Protein AF-0000000069859510 (afdb_homodimer)

pLDDT: mean 86.23, std 11.47, range [33.34, 98.25]

Nearest PDB structures (foldseek):
  2r6f-assembly1_B  TM=8.788E-01  e=2.686E-79  Geobacillus stearothermophilus 10
  3uwx-assembly1_A-2  TM=8.679E-01  e=5.874E-77  Geobacillus sp. Y412MC52
  2vf7-assembly2_C  TM=7.980E-01  e=8.442E-74  Deinococcus radiodurans
  2vf7-assembly1_B  TM=8.299E-01  e=1.497E-71  Deinococcus radiodurans
  3pih-assembly1_A  TM=8.140E-01  e=6.147E-71  Thermotoga maritima

Radius of gyration: 40.79 Å; Cα contacts (8 Å, |Δi|>4): 3556; chains: 2; bounding box: 105×122×112 Å

Structure (mmCIF, N/CA/C/O backbone):
data_AF-0000000069859510-model_v1
#
loop_
_entity.id
_entity.type
_entity.pdbx_description
1 polymer 'UvrABC system protein A'
#
loop_
_atom_site.group_PDB
_atom_site.id
_atom_site.type_symbol
_atom_site.label_atom_id
_atom_site.label_alt_id
_atom_site.label_comp_id
_atom_site.label_asym_id
_atom_site.label_entity_id
_atom_site.label_seq_id
_atom_site.pdbx_PDB_ins_code
_atom_site.Cartn_x
_atom_site.Cartn_y
_atom_site.Cartn_z
_atom_site.occupancy
_atom_site.B_iso_or_equiv
_atom_site.auth_seq_id
_atom_site.auth_comp_id
_atom_site.auth_asym_id
_atom_site.auth_atom_id
_atom_site.pdbx_PDB_model_num
ATOM 1 N N . MET A 1 1 ? 10.656 -20.297 21.156 1 47.59 1 MET A N 1
ATOM 2 C CA . MET A 1 1 ? 11.203 -19.375 20.156 1 47.59 1 MET A CA 1
ATOM 3 C C . MET A 1 1 ? 10.742 -17.953 20.438 1 47.59 1 MET A C 1
ATOM 5 O O . MET A 1 1 ? 9.555 -17.719 20.641 1 47.59 1 MET A O 1
ATOM 9 N N . THR A 1 2 ? 11.625 -17.125 20.875 1 70.12 2 THR A N 1
ATOM 10 C CA . THR A 1 2 ? 11.336 -15.844 21.5 1 70.12 2 THR A CA 1
ATOM 11 C C . THR A 1 2 ? 10.922 -14.805 20.469 1 70.12 2 THR A C 1
ATOM 13 O O . THR A 1 2 ? 11.586 -14.633 19.453 1 70.12 2 THR A O 1
ATOM 16 N N . ILE A 1 3 ? 9.711 -14.344 20.422 1 83.38 3 ILE A N 1
ATOM 17 C CA . ILE A 1 3 ? 9.117 -13.312 19.578 1 83.38 3 ILE A CA 1
ATOM 18 C C . ILE A 1 3 ? 9.797 -11.969 19.859 1 83.38 3 ILE A C 1
ATOM 20 O O . ILE A 1 3 ? 10.07 -11.633 21.016 1 83.38 3 ILE A O 1
ATOM 24 N N . PRO A 1 4 ? 10.273 -11.391 18.781 1 90.06 4 PRO A N 1
ATOM 25 C CA . PRO A 1 4 ? 10.875 -10.078 18.984 1 90.06 4 PRO A CA 1
ATOM 26 C C . PRO A 1 4 ? 10 -9.148 19.828 1 90.06 4 PRO A C 1
ATOM 28 O O . PRO A 1 4 ? 8.773 -9.172 19.703 1 90.06 4 PRO A O 1
ATOM 31 N N . ASN A 1 5 ? 10.656 -8.336 20.766 1 92.56 5 ASN A N 1
ATOM 32 C CA . ASN A 1 5 ? 9.891 -7.457 21.641 1 92.56 5 ASN A CA 1
ATOM 33 C C . ASN A 1 5 ? 10.32 -6 21.484 1 92.56 5 ASN A C 1
ATOM 35 O O . ASN A 1 5 ? 9.828 -5.121 22.188 1 92.56 5 ASN A O 1
ATOM 39 N N . GLN A 1 6 ? 11.281 -5.789 20.578 1 95.56 6 GLN A N 1
ATOM 40 C CA . GLN A 1 6 ? 11.719 -4.414 20.344 1 95.56 6 GLN A CA 1
ATOM 41 C C . GLN A 1 6 ? 12.234 -4.223 18.922 1 95.56 6 GLN A C 1
ATOM 43 O O . GLN A 1 6 ? 12.719 -5.168 18.297 1 95.56 6 GLN A O 1
ATOM 48 N N . ILE A 1 7 ? 12.102 -3.07 18.359 1 96.12 7 ILE A N 1
ATOM 49 C CA . ILE A 1 7 ? 12.742 -2.662 17.109 1 96.12 7 ILE A CA 1
ATOM 50 C C . ILE A 1 7 ? 14.203 -2.309 17.375 1 96.12 7 ILE A C 1
ATOM 52 O O . ILE A 1 7 ? 14.508 -1.53 18.281 1 96.12 7 ILE A O 1
ATOM 56 N N . GLU A 1 8 ? 15.078 -2.848 16.656 1 95.5 8 GLU A N 1
ATOM 57 C CA . GLU A 1 8 ? 16.5 -2.588 16.828 1 95.5 8 GLU A CA 1
ATOM 58 C C . GLU A 1 8 ? 17.047 -1.722 15.703 1 95.5 8 GLU A C 1
ATOM 60 O O . GLU A 1 8 ? 17.203 -2.189 14.57 1 95.5 8 GLU A O 1
ATOM 65 N N . VAL A 1 9 ? 17.359 -0.518 16.016 1 95.19 9 VAL A N 1
ATOM 66 C CA . VAL A 1 9 ? 17.984 0.384 15.055 1 95.19 9 VAL A CA 1
ATOM 67 C C . VAL A 1 9 ? 19.484 0.454 15.328 1 95.19 9 VAL A C 1
ATOM 69 O O . VAL A 1 9 ? 19.906 0.789 16.438 1 95.19 9 VAL A O 1
ATOM 72 N N . ARG A 1 10 ? 20.281 0.08 14.398 1 93.94 10 ARG A N 1
ATOM 73 C CA . ARG A 1 10 ? 21.734 0.138 14.523 1 93.94 10 ARG A CA 1
ATOM 74 C C . ARG A 1 10 ? 22.344 1.041 13.453 1 93.94 10 ARG A C 1
ATOM 76 O O . ARG A 1 10 ? 22.016 0.916 12.266 1 93.94 10 ARG A O 1
ATOM 83 N N . GLY A 1 11 ? 23.062 2.012 13.898 1 92.38 11 GLY A N 1
ATOM 84 C CA . GLY A 1 11 ? 23.797 2.891 13.008 1 92.38 11 GLY A CA 1
ATOM 85 C C . GLY A 1 11 ? 22.906 3.852 12.242 1 92.38 11 GLY A C 1
ATOM 86 O O . GLY A 1 11 ? 22.984 3.951 11.016 1 92.38 11 GLY A O 1
ATOM 87 N N . GLY A 1 12 ? 22 4.535 12.914 1 90.94 12 GLY A N 1
ATOM 88 C CA . GLY A 1 12 ? 21.172 5.527 12.25 1 90.94 12 GLY A CA 1
ATOM 89 C C . GLY A 1 12 ? 21.906 6.801 11.906 1 90.94 12 GLY A C 1
ATOM 90 O O . GLY A 1 12 ? 22.547 7.406 12.766 1 90.94 12 GLY A O 1
ATOM 91 N N . ARG A 1 13 ? 21.844 7.258 10.617 1 90.38 13 ARG A N 1
ATOM 92 C CA . ARG A 1 13 ? 22.625 8.406 10.18 1 90.38 13 ARG A CA 1
ATOM 93 C C . ARG A 1 13 ? 21.797 9.328 9.297 1 90.38 13 ARG A C 1
ATOM 95 O O . ARG A 1 13 ? 22.344 10.07 8.469 1 90.38 13 ARG A O 1
ATOM 102 N N . VAL A 1 14 ? 20.562 9.242 9.461 1 86.69 14 VAL A N 1
ATOM 103 C CA . VAL A 1 14 ? 19.688 10.094 8.656 1 86.69 14 VAL A CA 1
ATOM 104 C C . VAL A 1 14 ? 19.828 11.539 9.109 1 86.69 14 VAL A C 1
ATOM 106 O O . VAL A 1 14 ? 19.688 11.844 10.297 1 86.69 14 VAL A O 1
ATOM 109 N N . HIS A 1 15 ? 20.156 12.469 8.203 1 81.06 15 HIS A N 1
ATOM 110 C CA . HIS A 1 15 ? 20.312 13.898 8.461 1 81.06 15 HIS A CA 1
ATOM 111 C C . HIS A 1 15 ? 21.422 14.156 9.461 1 81.06 15 HIS A C 1
ATOM 113 O O . HIS A 1 15 ? 22.578 13.812 9.211 1 81.06 15 HIS A O 1
ATOM 119 N N . ASN A 1 16 ? 21.078 14.57 10.742 1 84.62 16 ASN A N 1
ATOM 120 C CA . ASN A 1 16 ? 22.125 14.945 11.68 1 84.62 16 ASN A CA 1
ATOM 121 C C . ASN A 1 16 ? 22.406 13.836 12.688 1 84.62 16 ASN A C 1
ATOM 123 O O . ASN A 1 16 ? 23.25 13.992 13.57 1 84.62 16 ASN A O 1
ATOM 127 N N . LEU A 1 17 ? 21.703 12.688 12.516 1 91.38 17 LEU A N 1
ATOM 128 C CA . LEU A 1 17 ? 21.906 11.594 13.453 1 91.38 17 LEU A CA 1
ATOM 129 C C . LEU A 1 17 ? 23.328 11.047 13.352 1 91.38 17 LEU A C 1
ATOM 131 O O . LEU A 1 17 ? 23.859 10.898 12.242 1 91.38 17 LEU A O 1
ATOM 135 N N . LYS A 1 18 ? 23.938 10.805 14.461 1 92.75 18 LYS A N 1
ATOM 136 C CA . LYS A 1 18 ? 25.344 10.414 14.523 1 92.75 18 LYS A CA 1
ATOM 137 C C . LYS A 1 18 ? 25.5 8.93 14.828 1 92.75 18 LYS A C 1
ATOM 139 O O . LYS A 1 18 ? 25.984 8.555 15.898 1 92.75 18 LYS A O 1
ATOM 144 N N . ASN A 1 19 ? 25.125 8.062 13.859 1 91.75 19 ASN A N 1
ATOM 145 C CA . ASN A 1 19 ? 25.281 6.613 13.977 1 91.75 19 ASN A CA 1
ATOM 146 C C . ASN A 1 19 ? 24.672 6.082 15.273 1 91.75 19 ASN A C 1
ATOM 148 O O . ASN A 1 19 ? 25.359 5.402 16.047 1 91.75 19 ASN A O 1
ATOM 152 N N . ILE A 1 20 ? 23.469 6.371 15.5 1 94.25 20 ILE A N 1
ATOM 153 C CA . ILE A 1 20 ? 22.859 6.09 16.797 1 94.25 20 ILE A CA 1
ATOM 154 C C . ILE A 1 20 ? 22.375 4.645 16.828 1 94.25 20 ILE A C 1
ATOM 156 O O . ILE A 1 20 ? 21.969 4.09 15.805 1 94.25 20 ILE A O 1
ATOM 160 N N . ASP A 1 21 ? 22.438 4.035 18.016 1 95.38 21 ASP A N 1
ATOM 161 C CA . ASP A 1 21 ? 21.844 2.74 18.344 1 95.38 21 ASP A CA 1
ATOM 162 C C . ASP A 1 21 ? 20.719 2.895 19.359 1 95.38 21 ASP A C 1
ATOM 164 O O . ASP A 1 21 ? 20.922 3.443 20.453 1 95.38 21 ASP A O 1
ATOM 168 N N . VAL A 1 22 ? 19.562 2.439 18.969 1 96.38 22 VAL A N 1
ATOM 169 C CA . VAL A 1 22 ? 18.453 2.594 19.906 1 96.38 22 VAL A CA 1
ATOM 170 C C . VAL A 1 22 ? 17.484 1.419 19.75 1 96.38 22 VAL A C 1
ATOM 172 O O . VAL A 1 22 ? 17.266 0.927 18.641 1 96.38 22 VAL A O 1
ATOM 175 N N . ASP A 1 23 ? 16.969 0.925 20.859 1 96.62 23 ASP A N 1
ATOM 176 C CA . ASP A 1 23 ? 15.953 -0.13 20.906 1 96.62 23 ASP A CA 1
ATOM 177 C C . ASP A 1 23 ? 14.586 0.433 21.281 1 96.62 23 ASP A C 1
ATOM 179 O O . ASP A 1 23 ? 14.445 1.063 22.344 1 96.62 23 ASP A O 1
ATOM 183 N N . ILE A 1 24 ? 13.641 0.265 20.469 1 97.44 24 ILE A N 1
ATOM 184 C CA . ILE A 1 24 ? 12.297 0.772 20.719 1 97.44 24 ILE A CA 1
ATOM 185 C C . ILE A 1 24 ? 11.352 -0.389 21.031 1 97.44 24 ILE A C 1
ATOM 187 O O . ILE A 1 24 ? 11.109 -1.247 20.172 1 97.44 24 ILE A O 1
ATOM 191 N N . PRO A 1 25 ? 10.836 -0.461 22.172 1 96.5 25 PRO A N 1
ATOM 192 C CA . PRO A 1 25 ? 9.977 -1.587 22.547 1 96.5 25 PRO A CA 1
ATOM 193 C C . PRO A 1 25 ? 8.711 -1.67 21.688 1 96.5 25 PRO A C 1
ATOM 195 O O . PRO A 1 25 ? 8.125 -0.64 21.344 1 96.5 25 PRO A O 1
ATOM 198 N N . LEU A 1 26 ? 8.273 -2.922 21.375 1 95 26 LEU A N 1
ATOM 199 C CA . LEU A 1 26 ? 7.051 -3.166 20.609 1 95 26 LEU A CA 1
ATOM 200 C C . LEU A 1 26 ? 5.836 -3.191 21.531 1 95 26 LEU A C 1
ATOM 202 O O . LEU A 1 26 ? 5.949 -3.543 22.703 1 95 26 LEU A O 1
ATOM 206 N N . ASN A 1 27 ? 4.648 -2.715 21.094 1 94.19 27 ASN A N 1
ATOM 207 C CA . ASN A 1 27 ? 3.365 -2.715 21.797 1 94.19 27 ASN A CA 1
ATOM 208 C C . ASN A 1 27 ? 3.389 -1.804 23.016 1 94.19 27 ASN A C 1
ATOM 210 O O . ASN A 1 27 ? 2.83 -2.145 24.062 1 94.19 27 ASN A O 1
ATOM 214 N N . LYS A 1 28 ? 4.18 -0.711 22.922 1 96.75 28 LYS A N 1
ATOM 215 C CA . LYS A 1 28 ? 4.27 0.295 23.969 1 96.75 28 LYS A CA 1
ATOM 216 C C . LYS A 1 28 ? 4.145 1.704 23.391 1 96.75 28 LYS A C 1
ATOM 218 O O . LYS A 1 28 ? 4.254 1.899 22.188 1 96.75 28 LYS A O 1
ATOM 223 N N . PHE A 1 29 ? 3.834 2.59 24.312 1 97.56 29 PHE A N 1
ATOM 224 C CA . PHE A 1 29 ? 3.812 4.016 24 1 97.56 29 PHE A CA 1
ATOM 225 C C . PHE A 1 29 ? 5.172 4.648 24.266 1 97.56 29 PHE A C 1
ATOM 227 O O . PHE A 1 29 ? 5.562 4.82 25.422 1 97.56 29 PHE A O 1
ATOM 234 N N . VAL A 1 30 ? 5.906 4.996 23.172 1 98.19 30 VAL A N 1
ATOM 235 C CA . VAL A 1 30 ? 7.242 5.57 23.281 1 98.19 30 VAL A CA 1
ATOM 236 C C . VAL A 1 30 ? 7.219 7.027 22.828 1 98.19 30 VAL A C 1
ATOM 238 O O . VAL A 1 30 ? 6.762 7.324 21.719 1 98.19 30 VAL A O 1
ATOM 241 N N . ALA A 1 31 ? 7.715 7.926 23.641 1 97.5 31 ALA A N 1
ATOM 242 C CA . ALA A 1 31 ? 7.801 9.336 23.281 1 97.5 31 ALA A CA 1
ATOM 243 C C . ALA A 1 31 ? 9.227 9.719 22.906 1 97.5 31 ALA A C 1
ATOM 245 O O . ALA A 1 31 ? 10.18 9.266 23.547 1 97.5 31 ALA A O 1
ATOM 246 N N . ILE A 1 32 ? 9.375 10.484 21.859 1 97.12 32 ILE A N 1
ATOM 247 C CA . ILE A 1 32 ? 10.656 11.055 21.469 1 97.12 32 ILE A CA 1
ATOM 248 C C . ILE A 1 32 ? 10.664 12.555 21.75 1 97.12 32 ILE A C 1
ATOM 250 O O . ILE A 1 32 ? 9.781 13.281 21.297 1 97.12 32 ILE A O 1
ATOM 254 N N . SER A 1 33 ? 11.609 13 22.516 1 94.5 33 SER A N 1
ATOM 255 C CA . SER A 1 33 ? 11.742 14.406 22.891 1 94.5 33 SER A CA 1
ATOM 256 C C . SER A 1 33 ? 13.133 14.938 22.547 1 94.5 33 SER A C 1
ATOM 258 O O . SER A 1 33 ? 14.062 14.156 22.312 1 94.5 33 SER A O 1
ATOM 260 N N . GLY A 1 34 ? 13.258 16.234 22.453 1 92.5 34 GLY A N 1
ATOM 261 C CA . GLY A 1 34 ? 14.492 16.922 22.125 1 92.5 34 GLY A CA 1
ATOM 262 C C . GLY A 1 34 ? 14.273 18.312 21.578 1 92.5 34 GLY A C 1
ATOM 263 O O . GLY A 1 34 ? 13.148 18.688 21.234 1 92.5 34 GLY A O 1
ATOM 264 N N . LEU A 1 35 ? 15.344 19.016 21.5 1 88.5 35 LEU A N 1
ATOM 265 C CA . LEU A 1 35 ? 15.281 20.375 20.984 1 88.5 35 LEU A CA 1
ATOM 266 C C . LEU A 1 35 ? 14.922 20.375 19.5 1 88.5 35 LEU A C 1
ATOM 268 O O . LEU A 1 35 ? 15.031 19.344 18.828 1 88.5 35 LEU A O 1
ATOM 272 N N . SER A 1 36 ? 14.484 21.484 19.094 1 83.25 36 SER A N 1
ATOM 273 C CA . SER A 1 36 ? 14.211 21.625 17.672 1 83.25 36 SER A CA 1
ATOM 274 C C . SER A 1 36 ? 15.477 21.406 16.844 1 83.25 36 SER A C 1
ATOM 276 O O . SER A 1 36 ? 16.516 22.016 17.109 1 83.25 36 SER A O 1
ATOM 278 N N . GLY A 1 37 ? 15.422 20.531 15.883 1 81.88 37 GLY A N 1
ATOM 279 C CA . GLY A 1 37 ? 16.562 20.266 15.016 1 81.88 37 GLY A CA 1
ATOM 280 C C . GLY A 1 37 ? 17.516 19.234 15.602 1 81.88 37 GLY A C 1
ATOM 281 O O . GLY A 1 37 ? 18.594 19 15.047 1 81.88 37 GLY A O 1
ATOM 282 N N . SER A 1 38 ? 17.109 18.609 16.672 1 88.62 38 SER A N 1
ATOM 283 C CA . SER A 1 38 ? 18.016 17.672 17.328 1 88.62 38 SER A CA 1
ATOM 284 C C . SER A 1 38 ? 18.078 16.359 16.578 1 88.62 38 SER A C 1
ATOM 286 O O . SER A 1 38 ? 19.047 15.602 16.719 1 88.62 38 SER A O 1
ATOM 288 N N . GLY A 1 39 ? 17.047 15.984 15.836 1 90.12 39 GLY A N 1
ATOM 289 C CA . GLY A 1 39 ? 17.031 14.734 15.094 1 90.12 39 GLY A CA 1
ATOM 290 C C . GLY A 1 39 ? 15.844 13.859 15.422 1 90.12 39 GLY A C 1
ATOM 291 O O . GLY A 1 39 ? 15.82 12.672 15.078 1 90.12 39 GLY A O 1
ATOM 292 N N . LYS A 1 40 ? 14.82 14.391 16.078 1 92.06 40 LYS A N 1
ATOM 293 C CA . LYS A 1 40 ? 13.641 13.625 16.469 1 92.06 40 LYS A CA 1
ATOM 294 C C . LYS A 1 40 ? 12.922 13.055 15.242 1 92.06 40 LYS A C 1
ATOM 296 O O . LYS A 1 40 ? 12.656 11.859 15.172 1 92.06 40 LYS A O 1
ATOM 301 N N . SER A 1 41 ? 12.641 13.961 14.305 1 88.12 41 SER A N 1
ATOM 302 C CA . SER A 1 41 ? 11.914 13.547 13.102 1 88.12 41 SER A CA 1
ATOM 303 C C . SER A 1 41 ? 12.766 12.641 12.227 1 88.12 41 SER A C 1
ATOM 305 O O . SER A 1 41 ? 12.242 11.781 11.516 1 88.12 41 SER A O 1
ATOM 307 N N . SER A 1 42 ? 14.078 12.836 12.281 1 91.31 42 SER A N 1
ATOM 308 C CA . SER A 1 42 ? 14.977 11.961 11.531 1 91.31 42 SER A CA 1
ATOM 309 C C . SER A 1 42 ? 14.844 10.508 11.984 1 91.31 42 SER A C 1
ATOM 311 O O . SER A 1 42 ? 14.828 9.594 11.156 1 91.31 42 SER A O 1
ATOM 313 N N . LEU A 1 43 ? 14.727 10.336 13.234 1 95.06 43 LEU A N 1
ATOM 314 C CA . LEU A 1 43 ? 14.578 8.984 13.758 1 95.06 43 LEU A CA 1
ATOM 315 C C . LEU A 1 43 ? 13.164 8.461 13.516 1 95.06 43 LEU A C 1
ATOM 317 O O . LEU A 1 43 ? 12.984 7.375 12.961 1 95.06 43 LEU A O 1
ATOM 321 N N . ALA A 1 44 ? 12.18 9.234 13.938 1 94.75 44 ALA A N 1
ATOM 322 C CA . ALA A 1 44 ? 10.789 8.781 13.93 1 94.75 44 ALA A CA 1
ATOM 323 C C . ALA A 1 44 ? 10.266 8.641 12.5 1 94.75 44 ALA A C 1
ATOM 325 O O . ALA A 1 44 ? 9.844 7.555 12.094 1 94.75 44 ALA A O 1
ATOM 326 N N . MET A 1 45 ? 10.328 9.688 11.758 1 90.25 45 MET A N 1
ATOM 327 C CA . MET A 1 45 ? 9.789 9.688 10.398 1 90.25 45 MET A CA 1
ATOM 328 C C . MET A 1 45 ? 10.828 9.18 9.406 1 90.25 45 MET A C 1
ATOM 330 O O . MET A 1 45 ? 10.516 8.383 8.516 1 90.25 45 MET A O 1
ATOM 334 N N . GLY A 1 46 ? 12.055 9.609 9.539 1 89.19 46 GLY A N 1
ATOM 335 C CA . GLY A 1 46 ? 13.109 9.328 8.586 1 89.19 46 GLY A CA 1
ATOM 336 C C . GLY A 1 46 ? 13.555 7.875 8.602 1 89.19 46 GLY A C 1
ATOM 337 O O . GLY A 1 46 ? 13.891 7.312 7.559 1 89.19 46 GLY A O 1
ATOM 338 N N . ILE A 1 47 ? 13.57 7.258 9.742 1 93.5 47 ILE A N 1
ATOM 339 C CA . ILE A 1 47 ? 14.055 5.887 9.82 1 93.5 47 ILE A CA 1
ATOM 340 C C . ILE A 1 47 ? 12.891 4.938 10.086 1 93.5 47 ILE A C 1
ATOM 342 O O . ILE A 1 47 ? 12.586 4.074 9.258 1 93.5 47 ILE A O 1
ATOM 346 N N . LEU A 1 48 ? 12.164 5.137 11.141 1 94.62 48 LEU A N 1
ATOM 347 C CA . LEU A 1 48 ? 11.164 4.172 11.586 1 94.62 48 LEU A CA 1
ATOM 348 C C . LEU A 1 48 ? 10.008 4.09 10.594 1 94.62 48 LEU A C 1
ATOM 350 O O . LEU A 1 48 ? 9.688 3.01 10.094 1 94.62 48 LEU A O 1
ATOM 354 N N . TYR A 1 49 ? 9.414 5.215 10.305 1 92.56 49 TYR A N 1
ATOM 355 C CA . TYR A 1 49 ? 8.273 5.199 9.398 1 92.56 49 TYR A CA 1
ATOM 356 C C . TYR A 1 49 ? 8.695 4.754 8.008 1 92.56 49 TYR A C 1
ATOM 358 O O . TYR A 1 49 ? 8.047 3.893 7.402 1 92.56 49 TYR A O 1
ATOM 366 N N . GLU A 1 50 ? 9.703 5.383 7.508 1 86.62 50 GLU A N 1
ATOM 367 C CA . GLU A 1 50 ? 10.125 5.102 6.137 1 86.62 50 GLU A CA 1
ATOM 368 C C . GLU A 1 50 ? 10.484 3.629 5.961 1 86.62 50 GLU A C 1
ATOM 370 O O . GLU A 1 50 ? 10.094 3.002 4.973 1 86.62 50 GLU A O 1
ATOM 375 N N . GLU A 1 51 ? 11.234 3.09 6.906 1 88.88 51 GLU A N 1
ATOM 376 C CA . GLU A 1 51 ? 11.633 1.688 6.816 1 88.88 51 GLU A CA 1
ATOM 377 C C . GLU A 1 51 ? 10.438 0.758 6.969 1 88.88 51 GLU A C 1
ATOM 379 O O . GLU A 1 51 ? 10.312 -0.232 6.242 1 88.88 51 GLU A O 1
ATOM 384 N N . GLY A 1 52 ? 9.586 1.018 7.961 1 88.69 52 GLY A N 1
ATOM 385 C CA . GLY A 1 52 ? 8.422 0.18 8.18 1 88.69 52 GLY A CA 1
ATOM 386 C C . GLY A 1 52 ? 7.461 0.179 7.004 1 88.69 52 GLY A C 1
ATOM 387 O O . GLY A 1 52 ? 6.922 -0.868 6.637 1 88.69 52 GLY A O 1
ATOM 388 N N . SER A 1 53 ? 7.203 1.331 6.504 1 83.69 53 SER A N 1
ATOM 389 C CA . SER A 1 53 ? 6.312 1.457 5.355 1 83.69 53 SER A CA 1
ATOM 390 C C . SER A 1 53 ? 6.914 0.803 4.113 1 83.69 53 SER A C 1
ATOM 392 O O . SER A 1 53 ? 6.223 0.074 3.396 1 83.69 53 SER A O 1
ATOM 394 N N . ARG A 1 54 ? 8.172 1.024 3.889 1 79.62 54 ARG A N 1
ATOM 395 C CA . ARG A 1 54 ? 8.859 0.49 2.719 1 79.62 54 ARG A CA 1
ATOM 396 C C . ARG A 1 54 ? 8.828 -1.035 2.713 1 79.62 54 ARG A C 1
ATOM 398 O O . ARG A 1 54 ? 8.555 -1.651 1.681 1 79.62 54 ARG A O 1
ATOM 405 N N . ARG A 1 55 ? 9.141 -1.666 3.77 1 82.5 55 ARG A N 1
ATOM 406 C CA . ARG A 1 55 ? 9.227 -3.121 3.848 1 82.5 55 ARG A CA 1
ATOM 407 C C . ARG A 1 55 ? 7.887 -3.768 3.52 1 82.5 55 ARG A C 1
ATOM 409 O O . ARG A 1 55 ? 7.832 -4.762 2.791 1 82.5 55 ARG A O 1
ATOM 416 N N . TYR A 1 56 ? 6.902 -3.26 4.078 1 83.94 56 TYR A N 1
ATOM 417 C CA . TYR A 1 56 ? 5.59 -3.832 3.801 1 83.94 56 TYR A CA 1
ATOM 418 C C . TYR A 1 56 ? 5.223 -3.664 2.33 1 83.94 56 TYR A C 1
ATOM 420 O O . TYR A 1 56 ? 4.734 -4.602 1.694 1 83.94 56 TYR A O 1
ATOM 428 N N . LEU A 1 57 ? 5.406 -2.48 1.858 1 74.31 57 LEU A N 1
ATOM 429 C CA . LEU A 1 57 ? 5.039 -2.184 0.479 1 74.31 57 LEU A CA 1
ATOM 430 C C . LEU A 1 57 ? 5.871 -3.004 -0.497 1 74.31 57 LEU A C 1
ATOM 432 O O . LEU A 1 57 ? 5.379 -3.418 -1.548 1 74.31 57 LEU A O 1
ATOM 436 N N . ASP A 1 58 ? 7.102 -3.275 -0.153 1 72.12 58 ASP A N 1
ATOM 437 C CA . ASP A 1 58 ? 7.98 -4.105 -0.971 1 72.12 58 ASP A CA 1
ATOM 438 C C . ASP A 1 58 ? 7.477 -5.547 -1.027 1 72.12 58 ASP A C 1
ATOM 440 O O . ASP A 1 58 ? 7.707 -6.254 -2.012 1 72.12 58 ASP A O 1
ATOM 444 N N . ALA A 1 59 ? 6.859 -5.918 0.032 1 73.25 59 ALA A N 1
ATOM 445 C CA . ALA A 1 59 ? 6.387 -7.293 0.129 1 73.25 59 ALA A CA 1
ATOM 446 C C . ALA A 1 59 ? 5.086 -7.484 -0.649 1 73.25 59 ALA A C 1
ATOM 448 O O . ALA A 1 59 ? 4.715 -8.609 -0.982 1 73.25 59 ALA A O 1
ATOM 449 N N . LEU A 1 60 ? 4.281 -6.465 -0.875 1 63.41 60 LEU A N 1
ATOM 450 C CA . LEU A 1 60 ? 2.994 -6.582 -1.552 1 63.41 60 LEU A CA 1
ATOM 451 C C . LEU A 1 60 ? 3.184 -6.922 -3.025 1 63.41 60 LEU A C 1
ATOM 453 O O . LEU A 1 60 ? 2.572 -7.867 -3.531 1 63.41 60 LEU A O 1
ATOM 457 N N . SER A 1 61 ? 3.305 -6.176 -3.982 1 55.59 61 SER A N 1
ATOM 458 C CA . SER A 1 61 ? 3.383 -6.52 -5.398 1 55.59 61 SER A CA 1
ATOM 459 C C . SER A 1 61 ? 4.625 -5.922 -6.047 1 55.59 61 SER A C 1
ATOM 461 O O . SER A 1 61 ? 5.199 -4.961 -5.535 1 55.59 61 SER A O 1
ATOM 463 N N . THR A 1 62 ? 5.02 -6.801 -6.934 1 51.28 62 THR A N 1
ATOM 464 C CA . THR A 1 62 ? 6.145 -6.352 -7.746 1 51.28 62 THR A CA 1
ATOM 465 C C . THR A 1 62 ? 5.895 -4.945 -8.289 1 51.28 62 THR A C 1
ATOM 467 O O . THR A 1 62 ? 6.816 -4.133 -8.367 1 51.28 62 THR A O 1
ATOM 470 N N . TYR A 1 63 ? 4.648 -4.828 -8.523 1 43.44 63 TYR A N 1
ATOM 471 C CA . TYR A 1 63 ? 4.285 -3.533 -9.078 1 43.44 63 TYR A CA 1
ATOM 472 C C . TYR A 1 63 ? 4.531 -2.416 -8.07 1 43.44 63 TYR A C 1
ATOM 474 O O . TYR A 1 63 ? 5.102 -1.378 -8.414 1 43.44 63 TYR A O 1
ATOM 482 N N . MET A 1 64 ? 4.098 -2.686 -6.926 1 50.03 64 MET A N 1
ATOM 483 C CA . MET A 1 64 ? 4.258 -1.674 -5.883 1 50.03 64 MET A CA 1
ATOM 484 C C . MET A 1 64 ? 5.73 -1.447 -5.566 1 50.03 64 MET A C 1
ATOM 486 O O . MET A 1 64 ? 6.148 -0.316 -5.312 1 50.03 64 MET A O 1
ATOM 490 N N . ARG A 1 65 ? 6.441 -2.508 -5.676 1 51.97 65 ARG A N 1
ATOM 491 C CA . ARG A 1 65 ? 7.875 -2.443 -5.398 1 51.97 65 ARG A CA 1
ATOM 492 C C . ARG A 1 65 ? 8.578 -1.497 -6.367 1 51.97 65 ARG A C 1
ATOM 494 O O . ARG A 1 65 ? 9.422 -0.703 -5.957 1 51.97 65 ARG A O 1
ATOM 501 N N . ARG A 1 66 ? 8.227 -1.848 -7.543 1 46.34 66 ARG A N 1
ATOM 502 C CA . ARG A 1 66 ? 8.883 -1.04 -8.57 1 46.34 66 ARG A CA 1
ATOM 503 C C . ARG A 1 66 ? 8.578 0.441 -8.375 1 46.34 66 ARG A C 1
ATOM 505 O O . ARG A 1 66 ? 9.43 1.293 -8.633 1 46.34 66 ARG A O 1
ATOM 512 N N . ARG A 1 67 ? 7.434 0.452 -7.82 1 43.22 67 ARG A N 1
ATOM 513 C CA . ARG A 1 67 ? 6.973 1.828 -7.672 1 43.22 67 ARG A CA 1
ATOM 514 C C . ARG A 1 67 ? 7.578 2.477 -6.43 1 43.22 67 ARG A C 1
ATOM 516 O O . ARG A 1 67 ? 7.863 3.676 -6.426 1 43.22 67 ARG A O 1
ATOM 523 N N . ILE A 1 68 ? 7.691 1.61 -5.461 1 45.84 68 ILE A N 1
ATOM 524 C CA . ILE A 1 68 ? 8.18 2.125 -4.188 1 45.84 68 ILE A CA 1
ATOM 525 C C . ILE A 1 68 ? 9.703 2.199 -4.215 1 45.84 68 ILE A C 1
ATOM 527 O O . ILE A 1 68 ? 10.305 3.076 -3.586 1 45.84 68 ILE A O 1
ATOM 531 N N . LYS A 1 69 ? 10.352 0.997 -4.75 1 46.97 69 LYS A N 1
ATOM 532 C CA . LYS A 1 69 ? 11.805 0.891 -4.664 1 46.97 69 LYS A CA 1
ATOM 533 C C . LYS A 1 69 ? 12.469 2.201 -5.066 1 46.97 69 LYS A C 1
ATOM 535 O O . LYS A 1 69 ? 13.641 2.434 -4.742 1 46.97 69 LYS A O 1
ATOM 540 N N . GLN A 1 70 ? 11.758 2.988 -5.781 1 41.62 70 GLN A N 1
ATOM 541 C CA . GLN A 1 70 ? 12.578 4.152 -6.109 1 41.62 70 GLN A CA 1
ATOM 542 C C . GLN A 1 70 ? 12.797 5.027 -4.883 1 41.62 70 GLN A C 1
ATOM 544 O O . GLN A 1 70 ? 13.469 6.059 -4.961 1 41.62 70 GLN A O 1
ATOM 549 N N . GLY A 1 71 ? 12.273 4.672 -3.758 1 44.91 71 GLY A N 1
ATOM 550 C CA . GLY A 1 71 ? 12.602 5.461 -2.578 1 44.91 71 GLY A CA 1
ATOM 551 C C . GLY A 1 71 ? 13.953 5.113 -1.988 1 44.91 71 GLY A C 1
ATOM 552 O O . GLY A 1 71 ? 14.43 3.984 -2.133 1 44.91 71 GLY A O 1
ATOM 553 N N . SER A 1 72 ? 14.844 6.031 -1.894 1 52.12 72 SER A N 1
ATOM 554 C CA . SER A 1 72 ? 16.203 5.934 -1.364 1 52.12 72 SER A CA 1
ATOM 555 C C . SER A 1 72 ? 16.234 5.172 -0.044 1 52.12 72 SER A C 1
ATOM 557 O O . SER A 1 72 ? 15.281 5.246 0.741 1 52.12 72 SER A O 1
ATOM 559 N N . GLN A 1 73 ? 17 4.074 0.015 1 62.47 73 GLN A N 1
ATOM 560 C CA . GLN A 1 73 ? 17.281 3.34 1.244 1 62.47 73 GLN A CA 1
ATOM 561 C C . GLN A 1 73 ? 17.672 4.289 2.375 1 62.47 73 GLN A C 1
ATOM 563 O O . GLN A 1 73 ? 18.406 5.246 2.16 1 62.47 73 GLN A O 1
ATOM 568 N N . VAL A 1 74 ? 16.984 4.176 3.479 1 75.88 74 VAL A N 1
ATOM 569 C CA . VAL A 1 74 ? 17.281 4.934 4.688 1 75.88 74 VAL A CA 1
ATOM 570 C C . VAL A 1 74 ? 18.75 4.723 5.086 1 75.88 74 VAL A C 1
ATOM 572 O O . VAL A 1 74 ? 19.266 3.611 4.977 1 75.88 74 VAL A O 1
ATOM 575 N N . ASP A 1 75 ? 19.453 5.754 5.348 1 81.81 75 ASP A N 1
ATOM 576 C CA . ASP A 1 75 ? 20.844 5.652 5.762 1 81.81 75 ASP A CA 1
ATOM 577 C C . ASP A 1 75 ? 20.969 5.078 7.168 1 81.81 75 ASP A C 1
ATOM 579 O O . ASP A 1 75 ? 21.109 5.824 8.141 1 81.81 75 ASP A O 1
ATOM 583 N N . VAL A 1 76 ? 20.891 3.818 7.277 1 86.75 76 VAL A N 1
ATOM 584 C CA . VAL A 1 76 ? 20.969 3.062 8.523 1 86.75 76 VAL A CA 1
ATOM 585 C C . VAL A 1 76 ? 21.719 1.752 8.289 1 86.75 76 VAL A C 1
ATOM 587 O O . VAL A 1 76 ? 21.734 1.229 7.172 1 86.75 76 VAL A O 1
ATOM 590 N N . THR A 1 77 ? 22.453 1.307 9.297 1 84.94 77 THR A N 1
ATOM 591 C CA . THR A 1 77 ? 23.141 0.029 9.172 1 84.94 77 THR A CA 1
ATOM 592 C C . THR A 1 77 ? 22.141 -1.126 9.148 1 84.94 77 THR A C 1
ATOM 594 O O . THR A 1 77 ? 22.234 -2.008 8.289 1 84.94 77 THR A O 1
ATOM 597 N N . SER A 1 78 ? 21.25 -1.062 10.133 1 87.5 78 SER A N 1
ATOM 598 C CA . SER A 1 78 ? 20.219 -2.105 10.141 1 87.5 78 SER A CA 1
ATOM 599 C C . SER A 1 78 ? 19.031 -1.713 11.016 1 87.5 78 SER A C 1
ATOM 601 O O . SER A 1 78 ? 19.203 -0.978 11.992 1 87.5 78 SER A O 1
ATOM 603 N N . VAL A 1 79 ? 17.922 -2.059 10.578 1 91.81 79 VAL A N 1
ATOM 604 C CA . VAL A 1 79 ? 16.703 -1.997 11.367 1 91.81 79 VAL A CA 1
ATOM 605 C C . VAL A 1 79 ? 16.047 -3.375 11.414 1 91.81 79 VAL A C 1
ATOM 607 O O . VAL A 1 79 ? 15.734 -3.955 10.375 1 91.81 79 VAL A O 1
ATOM 610 N N . LYS A 1 80 ? 15.93 -3.912 12.609 1 91.25 80 LYS A N 1
ATOM 611 C CA . LYS A 1 80 ? 15.359 -5.25 12.727 1 91.25 80 LYS A CA 1
ATOM 612 C C . LYS A 1 80 ? 14.008 -5.211 13.43 1 91.25 80 LYS A C 1
ATOM 614 O O . LYS A 1 80 ? 13.75 -4.324 14.25 1 91.25 80 LYS A O 1
ATOM 619 N N . HIS A 1 81 ? 13.117 -6.09 13.125 1 93.19 81 HIS A N 1
ATOM 620 C CA . HIS A 1 81 ? 11.844 -6.352 13.789 1 93.19 81 HIS A CA 1
ATOM 621 C C . HIS A 1 81 ? 10.914 -5.145 13.703 1 93.19 81 HIS A C 1
ATOM 623 O O . HIS A 1 81 ? 10.266 -4.777 14.688 1 93.19 81 HIS A O 1
ATOM 629 N N . ILE A 1 82 ? 10.953 -4.41 12.594 1 94.44 82 ILE A N 1
ATOM 630 C CA . ILE A 1 82 ? 10.109 -3.234 12.43 1 94.44 82 ILE A CA 1
ATOM 631 C C . ILE A 1 82 ? 8.773 -3.643 11.797 1 94.44 82 ILE A C 1
ATOM 633 O O . ILE A 1 82 ? 8.75 -4.316 10.766 1 94.44 82 ILE A O 1
ATOM 637 N N . PRO A 1 83 ? 7.699 -3.369 12.43 1 94.75 83 PRO A N 1
ATOM 638 C CA . PRO A 1 83 ? 6.391 -3.629 11.828 1 94.75 83 PRO A CA 1
ATOM 639 C C . PRO A 1 83 ? 6.078 -2.693 10.664 1 94.75 83 PRO A C 1
ATOM 641 O O . PRO A 1 83 ? 6.812 -1.73 10.43 1 94.75 83 PRO A O 1
ATOM 644 N N . SER A 1 84 ? 4.949 -3.041 9.969 1 91.06 84 SER A N 1
ATOM 645 C CA . SER A 1 84 ? 4.434 -2.068 9.008 1 91.06 84 SER A CA 1
ATOM 646 C C . SER A 1 84 ? 4.066 -0.758 9.695 1 91.06 84 SER A C 1
ATOM 648 O O . SER A 1 84 ? 3.521 -0.762 10.805 1 91.06 84 SER A O 1
ATOM 650 N N . ALA A 1 85 ? 4.375 0.31 9.008 1 91.81 85 ALA A N 1
ATOM 651 C CA . ALA A 1 85 ? 4.25 1.575 9.727 1 91.81 85 ALA A CA 1
ATOM 652 C C . ALA A 1 85 ? 3.234 2.492 9.055 1 91.81 85 ALA A C 1
ATOM 654 O O . ALA A 1 85 ? 3.084 2.469 7.828 1 91.81 85 ALA A O 1
ATOM 655 N N . LEU A 1 86 ? 2.494 3.248 9.883 1 87.44 86 LEU A N 1
ATOM 656 C CA . LEU A 1 86 ? 1.595 4.332 9.508 1 87.44 86 LEU A CA 1
ATOM 657 C C . LEU A 1 86 ? 1.999 5.637 10.195 1 87.44 86 LEU A C 1
ATOM 659 O O . LEU A 1 86 ? 2.531 5.617 11.305 1 87.44 86 LEU A O 1
ATOM 663 N N . ALA A 1 87 ? 1.844 6.691 9.43 1 87.38 87 ALA A N 1
ATOM 664 C CA . ALA A 1 87 ? 2.289 7.949 10.023 1 87.38 87 ALA A CA 1
ATOM 665 C C . ALA A 1 87 ? 1.189 9.008 9.953 1 87.38 87 ALA A C 1
ATOM 667 O O . ALA A 1 87 ? 0.347 8.977 9.055 1 87.38 87 ALA A O 1
ATOM 668 N N . LEU A 1 88 ? 1.128 9.742 10.977 1 81.44 88 LEU A N 1
ATOM 669 C CA . LEU A 1 88 ? 0.415 11.016 10.992 1 81.44 88 LEU A CA 1
ATOM 670 C C . LEU A 1 88 ? 1.393 12.188 10.984 1 81.44 88 LEU A C 1
ATOM 672 O O . LEU A 1 88 ? 2.104 12.414 11.969 1 81.44 88 LEU A O 1
ATOM 676 N N . ARG A 1 89 ? 1.364 12.922 9.898 1 73.12 89 ARG A N 1
ATOM 677 C CA . ARG A 1 89 ? 2.322 14.008 9.727 1 73.12 89 ARG A CA 1
ATOM 678 C C . ARG A 1 89 ? 1.842 15.281 10.414 1 73.12 89 ARG A C 1
ATOM 680 O O . ARG A 1 89 ? 0.647 15.438 10.68 1 73.12 89 ARG A O 1
ATOM 687 N N . GLN A 1 90 ? 2.756 16.047 10.641 1 66.25 90 GLN A N 1
ATOM 688 C CA . GLN A 1 90 ? 2.475 17.312 11.32 1 66.25 90 GLN A CA 1
ATOM 689 C C . GLN A 1 90 ? 1.567 18.203 10.469 1 66.25 90 GLN A C 1
ATOM 691 O O . GLN A 1 90 ? 0.653 18.844 10.992 1 66.25 90 GLN A O 1
ATOM 696 N N . ARG A 1 91 ? 1.797 18.203 9.188 1 65 91 ARG A N 1
ATOM 697 C CA . ARG A 1 91 ? 0.989 19.016 8.289 1 65 91 ARG A CA 1
ATOM 698 C C . ARG A 1 91 ? 0.311 18.156 7.23 1 65 91 ARG A C 1
ATOM 700 O O . ARG A 1 91 ? 0.916 17.828 6.203 1 65 91 ARG A O 1
ATOM 707 N N . PRO A 1 92 ? -0.883 17.812 7.566 1 67.06 92 PRO A N 1
ATOM 708 C CA . PRO A 1 92 ? -1.598 17.031 6.555 1 67.06 92 PRO A CA 1
ATOM 709 C C . PRO A 1 92 ? -1.926 17.844 5.305 1 67.06 92 PRO A C 1
ATOM 711 O O . PRO A 1 92 ? -1.911 19.078 5.344 1 67.06 92 PRO A O 1
ATOM 714 N N . SER A 1 93 ? -2.176 17.219 4.215 1 65.19 93 SER A N 1
ATOM 715 C CA . SER A 1 93 ? -2.584 17.891 2.982 1 65.19 93 SER A CA 1
ATOM 716 C C . SER A 1 93 ? -3.965 18.516 3.125 1 65.19 93 SER A C 1
ATOM 718 O O . SER A 1 93 ? -4.84 17.969 3.797 1 65.19 93 SER A O 1
ATOM 720 N N . VAL A 1 94 ? -4.094 19.656 2.586 1 68.94 94 VAL A N 1
ATOM 721 C CA . VAL A 1 94 ? -5.375 20.344 2.631 1 68.94 94 VAL A CA 1
ATOM 722 C C . VAL A 1 94 ? -6.395 19.609 1.771 1 68.94 94 VAL A C 1
ATOM 724 O O . VAL A 1 94 ? -6.137 19.312 0.601 1 68.94 94 VAL A O 1
ATOM 727 N N . PRO A 1 95 ? -7.465 19.234 2.385 1 70.25 95 PRO A N 1
ATOM 728 C CA . PRO A 1 95 ? -8.484 18.484 1.639 1 70.25 95 PRO A CA 1
ATOM 729 C C . PRO A 1 95 ? -9.141 19.328 0.546 1 70.25 95 PRO A C 1
ATOM 731 O O . PRO A 1 95 ? -9.055 20.547 0.566 1 70.25 95 PRO A O 1
ATOM 734 N N . ASN A 1 96 ? -9.758 18.703 -0.401 1 71.31 96 ASN A N 1
ATOM 735 C CA . ASN A 1 96 ? -10.508 19.359 -1.467 1 71.31 96 ASN A CA 1
ATOM 736 C C . ASN A 1 96 ? -11.781 20.016 -0.935 1 71.31 96 ASN A C 1
ATOM 738 O O . ASN A 1 96 ? -12.172 19.781 0.209 1 71.31 96 ASN A O 1
ATOM 742 N N . GLU A 1 97 ? -12.344 20.859 -1.698 1 73.75 97 GLU A N 1
ATOM 743 C CA . GLU A 1 97 ? -13.531 21.625 -1.312 1 73.75 97 GLU A CA 1
ATOM 744 C C . GLU A 1 97 ? -14.719 20.688 -1.081 1 73.75 97 GLU A C 1
ATOM 746 O O . GLU A 1 97 ? -15.656 21.047 -0.354 1 73.75 97 GLU A O 1
ATOM 751 N N . ARG A 1 98 ? -14.641 19.547 -1.588 1 79.94 98 ARG A N 1
ATOM 752 C CA . ARG A 1 98 ? -15.773 18.625 -1.473 1 79.94 98 ARG A CA 1
ATOM 753 C C . ARG A 1 98 ? -15.695 17.828 -0.173 1 79.94 98 ARG A C 1
ATOM 755 O O . ARG A 1 98 ? -16.703 17.25 0.268 1 79.94 98 ARG A O 1
ATOM 762 N N . ALA A 1 99 ? -14.625 17.906 0.442 1 86.44 99 ALA A N 1
ATOM 763 C CA . ALA A 1 99 ? -14.453 17.172 1.695 1 86.44 99 ALA A CA 1
ATOM 764 C C . ALA A 1 99 ? -15.031 17.969 2.869 1 86.44 99 ALA A C 1
ATOM 766 O O . ALA A 1 99 ? -14.828 19.172 2.975 1 86.44 99 ALA A O 1
ATOM 767 N N . THR A 1 100 ? -15.82 17.328 3.621 1 91.94 100 THR A N 1
ATOM 768 C CA . THR A 1 100 ? -16.359 17.891 4.855 1 91.94 100 THR A CA 1
ATOM 769 C C . THR A 1 100 ? -15.93 17.047 6.059 1 91.94 100 THR A C 1
ATOM 771 O O . THR A 1 100 ? -15.406 15.945 5.902 1 91.94 100 THR A O 1
ATOM 774 N N . VAL A 1 101 ? -16.094 17.547 7.195 1 93.75 101 VAL A N 1
ATOM 775 C CA . VAL A 1 101 ? -15.781 16.797 8.406 1 93.75 101 VAL A CA 1
ATOM 776 C C . VAL A 1 101 ? -16.531 15.469 8.406 1 93.75 101 VAL A C 1
ATOM 778 O O . VAL A 1 101 ? -15.969 14.438 8.789 1 93.75 101 VAL A O 1
ATOM 781 N N . GLY A 1 102 ? -17.75 15.539 7.906 1 92.44 102 GLY A N 1
ATOM 782 C CA . GLY A 1 102 ? -18.547 14.336 7.863 1 92.44 102 GLY A CA 1
ATOM 783 C C . GLY A 1 102 ? -17.984 13.273 6.934 1 92.44 102 GLY A C 1
ATOM 784 O O . GLY A 1 102 ? -17.938 12.094 7.285 1 92.44 102 GLY A O 1
ATOM 785 N N . THR A 1 103 ? -17.625 13.68 5.785 1 88.44 103 THR A N 1
ATOM 786 C CA . THR A 1 103 ? -17.094 12.734 4.805 1 88.44 103 THR A CA 1
ATOM 787 C C . THR A 1 103 ? -15.703 12.266 5.199 1 88.44 103 THR A C 1
ATOM 789 O O . THR A 1 103 ? -15.375 11.086 5.043 1 88.44 103 THR A O 1
ATOM 792 N N . MET A 1 104 ? -14.883 13.148 5.75 1 86.69 104 MET A N 1
ATOM 793 C CA . MET A 1 104 ? -13.516 12.812 6.129 1 86.69 104 MET A CA 1
ATOM 794 C C . MET A 1 104 ? -13.5 11.828 7.293 1 86.69 104 MET A C 1
ATOM 796 O O . MET A 1 104 ? -12.656 10.93 7.344 1 86.69 104 MET A O 1
ATOM 800 N N . SER A 1 105 ? -14.438 12 8.25 1 88.69 105 SER A N 1
ATOM 801 C CA . SER A 1 105 ? -14.523 11.117 9.406 1 88.69 105 SER A CA 1
ATOM 802 C C . SER A 1 105 ? -15.344 9.867 9.086 1 88.69 105 SER A C 1
ATOM 804 O O . SER A 1 105 ? -15.375 8.922 9.875 1 88.69 105 SER A O 1
ATOM 806 N N . GLU A 1 106 ? -16.078 9.906 8 1 83.81 106 GLU A N 1
ATOM 807 C CA . GLU A 1 106 ? -16.953 8.828 7.539 1 83.81 106 GLU A CA 1
ATOM 808 C C . GLU A 1 106 ? -18.188 8.703 8.414 1 83.81 106 GLU A C 1
ATOM 810 O O . GLU A 1 106 ? -18.922 7.719 8.32 1 83.81 106 GLU A O 1
ATOM 815 N N . THR A 1 107 ? -18.359 9.641 9.258 1 90.38 107 THR A N 1
ATOM 816 C CA . THR A 1 107 ? -19.562 9.672 10.086 1 90.38 107 THR A CA 1
ATOM 817 C C . THR A 1 107 ? -20.797 9.938 9.234 1 90.38 107 THR A C 1
ATOM 819 O O . THR A 1 107 ? -21.891 9.422 9.523 1 90.38 107 THR A O 1
ATOM 822 N N . PHE A 1 108 ? -20.578 10.727 8.195 1 91.94 108 PHE A N 1
ATOM 823 C CA . PHE A 1 108 ? -21.688 11.062 7.301 1 91.94 108 PHE A CA 1
ATOM 824 C C . PHE A 1 108 ? -22.234 9.82 6.617 1 91.94 108 PHE A C 1
ATOM 826 O O . PHE A 1 108 ? -23.422 9.75 6.305 1 91.94 108 PHE A O 1
ATOM 833 N N . ASN A 1 109 ? -21.453 8.797 6.434 1 87.31 109 ASN A N 1
ATOM 834 C CA . ASN A 1 109 ? -21.906 7.547 5.828 1 87.31 109 ASN A CA 1
ATOM 835 C C . ASN A 1 109 ? -22.984 6.875 6.672 1 87.31 109 ASN A C 1
ATOM 837 O O . ASN A 1 109 ? -23.984 6.379 6.137 1 87.31 109 ASN A O 1
ATOM 841 N N . ILE A 1 110 ? -22.734 6.879 7.902 1 90 110 ILE A N 1
ATOM 842 C CA . ILE A 1 110 ? -23.703 6.238 8.805 1 90 110 ILE A CA 1
ATOM 843 C C . ILE A 1 110 ? -24.953 7.098 8.914 1 90 110 ILE A C 1
ATOM 845 O O . ILE A 1 110 ? -26.062 6.574 9.023 1 90 110 ILE A O 1
ATOM 849 N N . LEU A 1 111 ? -24.703 8.375 8.867 1 94.19 111 LEU A N 1
ATOM 850 C CA . LEU A 1 111 ? -25.859 9.273 8.906 1 94.19 111 LEU A CA 1
ATOM 851 C C . LEU A 1 111 ? -26.766 9.031 7.715 1 94.19 111 LEU A C 1
ATOM 853 O O . LEU A 1 111 ? -28 9.023 7.855 1 94.19 111 LEU A O 1
ATOM 857 N N . ARG A 1 112 ? -26.234 8.883 6.59 1 92.38 112 ARG A N 1
ATOM 858 C CA . ARG A 1 112 ? -27.016 8.602 5.395 1 92.38 112 ARG A CA 1
ATOM 859 C C . ARG A 1 112 ? -27.812 7.309 5.555 1 92.38 112 ARG A C 1
ATOM 861 O O . ARG A 1 112 ? -28.969 7.227 5.125 1 92.38 112 ARG A O 1
ATOM 868 N N . LEU A 1 113 ? -27.188 6.316 6.172 1 90.06 113 LEU A N 1
ATOM 869 C CA . LEU A 1 113 ? -27.875 5.051 6.43 1 90.06 113 LEU A CA 1
ATOM 870 C C . LEU A 1 113 ? -29.047 5.25 7.383 1 90.06 113 LEU A C 1
ATOM 872 O O . LEU A 1 113 ? -30.109 4.645 7.203 1 90.06 113 LEU A O 1
ATOM 876 N N . ILE A 1 114 ? -28.859 6.043 8.359 1 92.5 114 ILE A N 1
ATOM 877 C CA . ILE A 1 114 ? -29.891 6.344 9.328 1 92.5 114 ILE A CA 1
ATOM 878 C C . ILE A 1 114 ? -31.078 7.012 8.633 1 92.5 114 ILE A C 1
ATOM 880 O O . ILE A 1 114 ? -32.219 6.629 8.852 1 92.5 114 ILE A O 1
ATOM 884 N N . PHE A 1 115 ? -30.844 7.914 7.77 1 94.31 115 PHE A N 1
ATOM 885 C CA . PHE A 1 115 ? -31.906 8.633 7.074 1 94.31 115 PHE A CA 1
ATOM 886 C C . PHE A 1 115 ? -32.594 7.727 6.066 1 94.31 115 PHE A C 1
ATOM 888 O O . PHE A 1 115 ? -33.781 7.867 5.816 1 94.31 115 PHE A O 1
ATOM 895 N N . SER A 1 116 ? -31.875 6.82 5.496 1 89.56 116 SER A N 1
ATOM 896 C CA . SER A 1 116 ? -32.438 5.891 4.523 1 89.56 116 SER A CA 1
ATOM 897 C C . SER A 1 116 ? -33.344 4.859 5.203 1 89.56 116 SER A C 1
ATOM 899 O O . SER A 1 116 ? -34.375 4.473 4.656 1 89.56 116 SER A O 1
ATOM 901 N N . ARG A 1 117 ? -32.969 4.449 6.449 1 89.12 117 ARG A N 1
ATOM 902 C CA . ARG A 1 117 ? -33.625 3.307 7.074 1 89.12 117 ARG A CA 1
ATOM 903 C C . ARG A 1 117 ? -34.656 3.764 8.117 1 89.12 117 ARG A C 1
ATOM 905 O O . ARG A 1 117 ? -35.656 3.09 8.344 1 89.12 117 ARG A O 1
ATOM 912 N N . LEU A 1 118 ? -34.344 4.836 8.727 1 92.12 118 LEU A N 1
ATOM 913 C CA . LEU A 1 118 ? -35.156 5.25 9.852 1 92.12 118 LEU A CA 1
ATOM 914 C C . LEU A 1 118 ? -35.969 6.508 9.516 1 92.12 118 LEU A C 1
ATOM 916 O O . LEU A 1 118 ? -36.688 7.031 10.359 1 92.12 118 LEU A O 1
ATOM 920 N N . GLY A 1 119 ? -35.812 6.992 8.289 1 92.31 119 GLY A N 1
ATOM 921 C CA . GLY A 1 119 ? -36.406 8.266 7.926 1 92.31 119 GLY A CA 1
ATOM 922 C C . GLY A 1 119 ? -37.875 8.148 7.598 1 92.31 119 GLY A C 1
ATOM 923 O O . GLY A 1 119 ? -38.438 7.047 7.621 1 92.31 119 GLY A O 1
ATOM 924 N N . SER A 1 120 ? -38.5 9.305 7.41 1 93.31 120 SER A N 1
ATOM 925 C CA . SER A 1 120 ? -39.906 9.469 7.027 1 93.31 120 SER A CA 1
ATOM 926 C C . SER A 1 120 ? -40.031 10.023 5.613 1 93.31 120 SER A C 1
ATOM 928 O O . SER A 1 120 ? -40.062 11.242 5.422 1 93.31 120 SER A O 1
ATOM 930 N N . PRO A 1 121 ? -40.156 9.109 4.645 1 92.31 121 PRO A N 1
ATOM 931 C CA . PRO A 1 121 ? -40.25 9.57 3.258 1 92.31 121 PRO A CA 1
ATOM 932 C C . PRO A 1 121 ? -41.594 10.25 2.943 1 92.31 121 PRO A C 1
ATOM 934 O O . PRO A 1 121 ? -42.562 10.062 3.666 1 92.31 121 PRO A O 1
ATOM 937 N N . VAL A 1 122 ? -41.594 11.086 1.95 1 93.38 122 VAL A N 1
ATOM 938 C CA . VAL A 1 122 ? -42.781 11.789 1.488 1 93.38 122 VAL A CA 1
ATOM 939 C C . VAL A 1 122 ? -43.125 11.328 0.081 1 93.38 122 VAL A C 1
ATOM 941 O O . VAL A 1 122 ? -42.281 11.312 -0.814 1 93.38 122 VAL A O 1
ATOM 944 N N . CYS A 1 123 ? -44.375 10.922 -0.047 1 91.88 123 CYS A N 1
ATOM 945 C CA . CYS A 1 123 ? -44.812 10.492 -1.373 1 91.88 123 CYS A CA 1
ATOM 946 C C . CYS A 1 123 ? -44.906 11.68 -2.32 1 91.88 123 CYS A C 1
ATOM 948 O O . CYS A 1 123 ? -44.938 12.828 -1.879 1 91.88 123 CYS A O 1
ATOM 950 N N . PRO A 1 124 ? -44.906 11.539 -3.6 1 88.94 124 PRO A N 1
ATOM 951 C CA . PRO A 1 124 ? -44.938 12.633 -4.582 1 88.94 124 PRO A CA 1
ATOM 952 C C . PRO A 1 124 ? -46.156 13.547 -4.402 1 88.94 124 PRO A C 1
ATOM 954 O O . PRO A 1 124 ? -46.125 14.703 -4.816 1 88.94 124 PRO A O 1
ATOM 957 N N . ASN A 1 125 ? -47.219 13.031 -3.75 1 91.5 125 ASN A N 1
ATOM 958 C CA . ASN A 1 125 ? -48.438 13.82 -3.537 1 91.5 125 ASN A CA 1
ATOM 959 C C . ASN A 1 125 ? -48.375 14.57 -2.211 1 91.5 125 ASN A C 1
ATOM 961 O O . ASN A 1 125 ? -49.344 15.195 -1.81 1 91.5 125 ASN A O 1
ATOM 965 N N . GLY A 1 126 ? -47.25 14.445 -1.518 1 89.94 126 GLY A N 1
ATOM 966 C CA . GLY A 1 126 ? -47.031 15.297 -0.366 1 89.94 126 GLY A CA 1
ATOM 967 C C . GLY A 1 126 ? -47.312 14.617 0.956 1 89.94 126 GLY A C 1
ATOM 968 O O . GLY A 1 126 ? -47.219 15.234 2.018 1 89.94 126 GLY A O 1
ATOM 969 N N . HIS A 1 127 ? -47.688 13.297 0.962 1 93.25 127 HIS A N 1
ATOM 970 C CA . HIS A 1 127 ? -48 12.586 2.199 1 93.25 127 HIS A CA 1
ATOM 971 C C . HIS A 1 127 ? -46.75 12.031 2.844 1 93.25 127 HIS A C 1
ATOM 973 O O . HIS A 1 127 ? -45.938 11.359 2.182 1 93.25 127 HIS A O 1
ATOM 979 N N . ARG A 1 128 ? -46.562 12.328 4.102 1 93.31 128 ARG A N 1
ATOM 980 C CA . ARG A 1 128 ? -45.438 11.828 4.848 1 93.31 128 ARG A CA 1
ATOM 981 C C . ARG A 1 128 ? -45.75 10.5 5.523 1 93.31 128 ARG A C 1
ATOM 983 O O . ARG A 1 128 ? -46.75 10.375 6.207 1 93.31 128 ARG A O 1
ATOM 990 N N . LEU A 1 129 ? -44.875 9.594 5.309 1 92.88 129 LEU A N 1
ATOM 991 C CA . LEU A 1 129 ? -45.031 8.289 5.941 1 92.88 129 LEU A CA 1
ATOM 992 C C . LEU A 1 129 ? -44.25 8.234 7.254 1 92.88 129 LEU A C 1
ATOM 994 O O . LEU A 1 129 ? -43.125 8.734 7.336 1 92.88 129 LEU A O 1
ATOM 998 N N . LYS A 1 130 ? -44.875 7.672 8.266 1 90.88 130 LYS A N 1
ATOM 999 C CA . LYS A 1 130 ? -44.156 7.488 9.531 1 90.88 130 LYS A CA 1
ATOM 1000 C C . LYS A 1 130 ? -43.094 6.398 9.414 1 90.88 130 LYS A C 1
ATOM 1002 O O . LYS A 1 130 ? -43.25 5.441 8.656 1 90.88 130 LYS A O 1
ATOM 1007 N N . PRO A 1 131 ? -42 6.648 10.156 1 91.94 131 PRO A N 1
ATOM 1008 C CA . PRO A 1 131 ? -40.969 5.602 10.148 1 91.94 131 PRO A CA 1
ATOM 1009 C C . PRO A 1 131 ? -41.531 4.234 10.547 1 91.94 131 PRO A C 1
ATOM 1011 O O . PRO A 1 131 ? -42.344 4.137 11.461 1 91.94 131 PRO A O 1
ATOM 1014 N N . SER A 1 132 ? -41.219 3.213 9.789 1 88.81 132 SER A N 1
ATOM 1015 C CA . SER A 1 132 ? -41.688 1.857 10.047 1 88.81 132 SER A CA 1
ATOM 1016 C C . SER A 1 132 ? -40.688 0.817 9.57 1 88.81 132 SER A C 1
ATOM 1018 O O . SER A 1 132 ? -39.812 1.119 8.758 1 88.81 132 SER A O 1
ATOM 1020 N N . LEU A 1 133 ? -40.844 -0.338 10.148 1 87.62 133 LEU A N 1
ATOM 1021 C CA . LEU A 1 133 ? -39.969 -1.442 9.773 1 87.62 133 LEU A CA 1
ATOM 1022 C C . LEU A 1 133 ? -40.125 -1.8 8.305 1 87.62 133 LEU A C 1
ATOM 1024 O O . LEU A 1 133 ? -39.219 -2.332 7.676 1 87.62 133 LEU A O 1
ATOM 1028 N N . LYS A 1 134 ? -41.281 -1.516 7.773 1 83.06 134 LYS A N 1
ATOM 1029 C CA . LYS A 1 134 ? -41.531 -1.808 6.367 1 83.06 134 LYS A CA 1
ATOM 1030 C C . LYS A 1 134 ? -40.594 -1.019 5.453 1 83.06 134 LYS A C 1
ATOM 1032 O O . LYS A 1 134 ? -40.188 -1.523 4.418 1 83.06 134 LYS A O 1
ATOM 1037 N N . ILE A 1 135 ? -40.438 0.188 5.852 1 86.19 135 ILE A N 1
ATOM 1038 C CA . ILE A 1 135 ? -39.531 1.034 5.07 1 86.19 135 ILE A CA 1
ATOM 1039 C C . ILE A 1 135 ? -38.125 0.442 5.074 1 86.19 135 ILE A C 1
ATOM 1041 O O . ILE A 1 135 ? -37.5 0.324 4.023 1 86.19 135 ILE A O 1
ATOM 1045 N N . ALA A 1 136 ? -37.625 0.009 6.234 1 82.19 136 ALA A N 1
ATOM 1046 C CA . ALA A 1 136 ? -36.281 -0.57 6.383 1 82.19 136 ALA A CA 1
ATOM 1047 C C . ALA A 1 136 ? -36.156 -1.874 5.598 1 82.19 136 ALA A C 1
ATOM 1049 O O . ALA A 1 136 ? -35.125 -2.152 5 1 82.19 136 ALA A O 1
ATOM 1050 N N . GLU A 1 137 ? -37.219 -2.604 5.668 1 79.62 137 GLU A N 1
ATOM 1051 C CA . GLU A 1 137 ? -37.219 -3.881 4.961 1 79.62 137 GLU A CA 1
ATOM 1052 C C . GLU A 1 137 ? -37.188 -3.674 3.449 1 79.62 137 GLU A C 1
ATOM 1054 O O . GLU A 1 137 ? -36.5 -4.422 2.74 1 79.62 137 GLU A O 1
ATOM 1059 N N . SER A 1 138 ? -37.969 -2.699 3.008 1 80.94 138 SER A N 1
ATOM 1060 C CA . SER A 1 138 ? -37.938 -2.398 1.58 1 80.94 138 SER A CA 1
ATOM 1061 C C . SER A 1 138 ? -36.562 -2.002 1.104 1 80.94 138 SER A C 1
ATOM 1063 O O . SER A 1 138 ? -36.156 -2.314 -0.023 1 80.94 138 SER A O 1
ATOM 1065 N N . MET A 1 139 ? -35.812 -1.368 1.965 1 78.94 139 MET A N 1
ATOM 1066 C CA . MET A 1 139 ? -34.469 -0.88 1.629 1 78.94 139 MET A CA 1
ATOM 1067 C C . MET A 1 139 ? -33.469 -2.023 1.605 1 78.94 139 MET A C 1
ATOM 1069 O O . MET A 1 139 ? -32.406 -1.904 1.003 1 78.94 139 MET A O 1
ATOM 1073 N N . SER A 1 140 ? -33.75 -3.078 2.34 1 67.62 140 SER A N 1
ATOM 1074 C CA . SER A 1 140 ? -32.844 -4.23 2.396 1 67.62 140 SER A CA 1
ATOM 1075 C C . SER A 1 140 ? -33.031 -5.141 1.189 1 67.62 140 SER A C 1
ATOM 1077 O O . SER A 1 140 ? -32.219 -6.039 0.948 1 67.62 140 SER A O 1
ATOM 1079 N N . LEU A 1 141 ? -34.188 -4.777 0.48 1 64.69 141 LEU A N 1
ATOM 1080 C CA . LEU A 1 141 ? -34.438 -5.562 -0.72 1 64.69 141 LEU A CA 1
ATOM 1081 C C . LEU A 1 141 ? -33.5 -5.176 -1.845 1 64.69 141 LEU A C 1
ATOM 1083 O O . LEU A 1 141 ? -32.844 -4.113 -1.795 1 64.69 141 LEU A O 1
ATOM 1087 N N . SER A 1 142 ? -33.219 -6.117 -2.625 1 59.56 142 SER A N 1
ATOM 1088 C CA . SER A 1 142 ? -32.25 -5.867 -3.697 1 59.56 142 SER A CA 1
ATOM 1089 C C . SER A 1 142 ? -32.969 -5.539 -5.008 1 59.56 142 SER A C 1
ATOM 1091 O O . SER A 1 142 ? -34.156 -5.832 -5.164 1 59.56 142 SER A O 1
ATOM 1093 N N . GLY A 1 143 ? -32.344 -4.824 -5.898 1 56.34 143 GLY A N 1
ATOM 1094 C CA . GLY A 1 143 ? -32.844 -4.582 -7.242 1 56.34 143 GLY A CA 1
ATOM 1095 C C . GLY A 1 143 ? -33.844 -3.434 -7.316 1 56.34 143 GLY A C 1
ATOM 1096 O O . GLY A 1 143 ? -33.688 -2.422 -6.629 1 56.34 143 GLY A O 1
ATOM 1097 N N . GLU A 1 144 ? -34.906 -3.59 -8.203 1 63.38 144 GLU A N 1
ATOM 1098 C CA . GLU A 1 144 ? -35.875 -2.539 -8.484 1 63.38 144 GLU A CA 1
ATOM 1099 C C . GLU A 1 144 ? -36.844 -2.369 -7.332 1 63.38 144 GLU A C 1
ATOM 1101 O O . GLU A 1 144 ? -37.5 -1.328 -7.211 1 63.38 144 GLU A O 1
ATOM 1106 N N . LYS A 1 145 ? -36.812 -3.357 -6.469 1 75.06 145 LYS A N 1
ATOM 1107 C CA . LYS A 1 145 ? -37.812 -3.291 -5.383 1 75.06 145 LYS A CA 1
ATOM 1108 C C . LYS A 1 145 ? -37.219 -2.561 -4.172 1 75.06 145 LYS A C 1
ATOM 1110 O O . LYS A 1 145 ? -37.938 -2.305 -3.201 1 75.06 145 LYS A O 1
ATOM 1115 N N . MET A 1 146 ? -35.938 -2.193 -4.367 1 78.38 146 MET A N 1
ATOM 1116 C CA . MET A 1 146 ? -35.312 -1.524 -3.221 1 78.38 146 MET A CA 1
ATOM 1117 C C . MET A 1 146 ? -35.938 -0.155 -2.99 1 78.38 146 MET A C 1
ATOM 1119 O O . MET A 1 146 ? -36 0.677 -3.898 1 78.38 146 MET A O 1
ATOM 1123 N N . GLY A 1 147 ? -36.5 0.068 -1.903 1 83.19 147 GLY A N 1
ATOM 1124 C CA . GLY A 1 147 ? -37 1.367 -1.481 1 83.19 147 GLY A CA 1
ATOM 1125 C C . GLY A 1 147 ? -38.375 1.657 -1.981 1 83.19 147 GLY A C 1
ATOM 1126 O O . GLY A 1 147 ? -38.938 2.744 -1.753 1 83.19 147 GLY A O 1
ATOM 1127 N N . GLN A 1 148 ? -39 0.644 -2.688 1 89.19 148 GLN A N 1
ATOM 1128 C CA . GLN A 1 148 ? -40.344 0.866 -3.199 1 89.19 148 GLN A CA 1
ATOM 1129 C C . GLN A 1 148 ? -41.375 0.832 -2.072 1 89.19 148 GLN A C 1
ATOM 1131 O O . GLN A 1 148 ? -41.406 -0.109 -1.276 1 89.19 148 GLN A O 1
ATOM 1136 N N . LEU A 1 149 ? -42.156 1.888 -2.043 1 91.62 149 LEU A N 1
ATOM 1137 C CA . LEU A 1 149 ? -43.188 2.012 -1.001 1 91.62 149 LEU A CA 1
ATOM 1138 C C . LEU A 1 149 ? -44.531 2.391 -1.6 1 91.62 149 LEU A C 1
ATOM 1140 O O . LEU A 1 149 ? -44.594 2.955 -2.693 1 91.62 149 LEU A O 1
ATOM 1144 N N . THR A 1 150 ? -45.531 1.93 -0.968 1 91.62 150 THR A N 1
ATOM 1145 C CA . THR A 1 150 ? -46.875 2.34 -1.322 1 91.62 150 THR A CA 1
ATOM 1146 C C . THR A 1 150 ? -47.469 3.236 -0.24 1 91.62 150 THR A C 1
ATOM 1148 O O . THR A 1 150 ? -47.531 2.85 0.929 1 91.62 150 THR A O 1
ATOM 1151 N N . CYS A 1 151 ? -47.906 4.391 -0.606 1 93.06 151 CYS A N 1
ATOM 1152 C CA . CYS A 1 151 ? -48.5 5.336 0.341 1 93.06 151 CYS A CA 1
ATOM 1153 C C . CYS A 1 151 ? -49.812 4.816 0.895 1 93.06 151 CYS A C 1
ATOM 1155 O O . CYS A 1 151 ? -50.719 4.492 0.134 1 93.06 151 CYS A O 1
ATOM 1157 N N . PRO A 1 152 ? -49.906 4.773 2.074 1 88.62 152 PRO A N 1
ATOM 1158 C CA . PRO A 1 152 ? -51.156 4.277 2.67 1 88.62 152 PRO A CA 1
ATOM 1159 C C . PRO A 1 152 ? -52.312 5.258 2.514 1 88.62 152 PRO A C 1
ATOM 1161 O O . PRO A 1 152 ? -53.469 4.859 2.604 1 88.62 152 PRO A O 1
ATOM 1164 N N . VAL A 1 153 ? -52.031 6.465 2.232 1 91.38 153 VAL A N 1
ATOM 1165 C CA . VAL A 1 153 ? -53.062 7.496 2.15 1 91.38 153 VAL A CA 1
ATOM 1166 C C . VAL A 1 153 ? -53.625 7.57 0.727 1 91.38 153 VAL A C 1
ATOM 1168 O O . VAL A 1 153 ? -54.812 7.508 0.515 1 91.38 153 VAL A O 1
ATOM 1171 N N . CYS A 1 154 ? -52.719 7.664 -0.308 1 92.44 154 CYS A N 1
ATOM 1172 C CA . CYS A 1 154 ? -53.188 7.887 -1.673 1 92.44 154 CYS A CA 1
ATOM 1173 C C . CYS A 1 154 ? -52.906 6.672 -2.549 1 92.44 154 CYS A C 1
ATOM 1175 O O . CYS A 1 154 ? -53.375 6.609 -3.693 1 92.44 154 CYS A O 1
ATOM 1177 N N . GLY A 1 155 ? -52.188 5.773 -2.137 1 90.38 155 GLY A N 1
ATOM 1178 C CA . GLY A 1 155 ? -51.938 4.535 -2.861 1 90.38 155 GLY A CA 1
ATOM 1179 C C . GLY A 1 155 ? -50.844 4.648 -3.895 1 90.38 155 GLY A C 1
ATOM 1180 O O . GLY A 1 155 ? -50.562 3.688 -4.609 1 90.38 155 GLY A O 1
ATOM 1181 N N . GLU A 1 156 ? -50.219 5.738 -3.912 1 91.44 156 GLU A N 1
ATOM 1182 C CA . GLU A 1 156 ? -49.156 5.965 -4.898 1 91.44 156 GLU A CA 1
ATOM 1183 C C . GLU A 1 156 ? -47.906 5.152 -4.566 1 91.44 156 GLU A C 1
ATOM 1185 O O . GLU A 1 156 ? -47.531 5.047 -3.402 1 91.44 156 GLU A O 1
ATOM 1190 N N . ASN A 1 157 ? -47.406 4.531 -5.617 1 91.38 157 ASN A N 1
ATOM 1191 C CA . ASN A 1 157 ? -46.125 3.842 -5.473 1 91.38 157 ASN A CA 1
ATOM 1192 C C . ASN A 1 157 ? -44.969 4.77 -5.762 1 91.38 157 ASN A C 1
ATOM 1194 O O . ASN A 1 157 ? -44.969 5.512 -6.75 1 91.38 157 ASN A O 1
ATOM 1198 N N . PHE A 1 158 ? -44.094 4.809 -4.793 1 91 158 PHE A N 1
ATOM 1199 C CA . PHE A 1 158 ? -42.938 5.668 -4.973 1 91 158 PHE A CA 1
ATOM 1200 C C . PHE A 1 158 ? -41.688 5.039 -4.348 1 91 158 PHE A C 1
ATOM 1202 O O . PHE A 1 158 ? -41.781 3.982 -3.721 1 91 158 PHE A O 1
ATOM 1209 N N . TYR A 1 159 ? -40.531 5.66 -4.625 1 90.44 159 TYR A N 1
ATOM 1210 C CA . TYR A 1 159 ? -39.25 5.148 -4.117 1 90.44 159 TYR A CA 1
ATOM 1211 C C . TYR A 1 159 ? -38.688 6.055 -3.027 1 90.44 159 TYR A C 1
ATOM 1213 O O . TYR A 1 159 ? -38.625 7.273 -3.195 1 90.44 159 TYR A O 1
ATOM 1221 N N . ALA A 1 160 ? -38.438 5.453 -1.927 1 90.25 160 ALA A N 1
ATOM 1222 C CA . ALA A 1 160 ? -37.688 6.18 -0.898 1 90.25 160 ALA A CA 1
ATOM 1223 C C . ALA A 1 160 ? -36.219 6.273 -1.249 1 90.25 160 ALA A C 1
ATOM 1225 O O . ALA A 1 160 ? -35.656 5.371 -1.879 1 90.25 160 ALA A O 1
ATOM 1226 N N . PRO A 1 161 ? -35.562 7.387 -0.847 1 89.19 161 PRO A N 1
ATOM 1227 C CA . PRO A 1 161 ? -34.125 7.547 -1.172 1 89.19 161 PRO A CA 1
ATOM 1228 C C . PRO A 1 161 ? -33.25 6.562 -0.419 1 89.19 161 PRO A C 1
ATOM 1230 O O . PRO A 1 161 ? -33.438 6.336 0.777 1 89.19 161 PRO A O 1
ATOM 1233 N N . SER A 1 162 ? -32.344 5.98 -1.116 1 85.56 162 SER A N 1
ATOM 1234 C CA . SER A 1 162 ? -31.344 5.094 -0.52 1 85.56 162 SER A CA 1
ATOM 1235 C C . SER A 1 162 ? -30.203 5.887 0.117 1 85.56 162 SER A C 1
ATOM 1237 O O . SER A 1 162 ? -30.109 7.098 -0.07 1 85.56 162 SER A O 1
ATOM 1239 N N . ALA A 1 163 ? -29.375 5.207 0.922 1 85.75 163 ALA A N 1
ATOM 1240 C CA . ALA A 1 163 ? -28.219 5.848 1.561 1 85.75 163 ALA A CA 1
ATOM 1241 C C . ALA A 1 163 ? -27.281 6.453 0.522 1 85.75 163 ALA A C 1
ATOM 1243 O O . ALA A 1 163 ? -26.719 7.523 0.745 1 85.75 163 ALA A O 1
ATOM 1244 N N . GLU A 1 164 ? -27.141 5.852 -0.624 1 81.75 164 GLU A N 1
ATOM 1245 C CA . GLU A 1 164 ? -26.266 6.324 -1.687 1 81.75 164 GLU A CA 1
ATOM 1246 C C . GLU A 1 164 ? -26.797 7.598 -2.328 1 81.75 164 GLU A C 1
ATOM 1248 O O . GLU A 1 164 ? -26.031 8.461 -2.75 1 81.75 164 GLU A O 1
ATOM 1253 N N . GLN A 1 165 ? -28.062 7.645 -2.35 1 87.62 165 GLN A N 1
ATOM 1254 C CA . GLN A 1 165 ? -28.703 8.812 -2.949 1 87.62 165 GLN A CA 1
ATOM 1255 C C . GLN A 1 165 ? -28.516 10.047 -2.07 1 87.62 165 GLN A C 1
ATOM 1257 O O . GLN A 1 165 ? -28.656 11.18 -2.543 1 87.62 165 GLN A O 1
ATOM 1262 N N . PHE A 1 166 ? -28.203 9.82 -0.854 1 91.19 166 PHE A N 1
ATOM 1263 C CA . PHE A 1 166 ? -27.953 10.945 0.047 1 91.19 166 PHE A CA 1
ATOM 1264 C C . PHE A 1 166 ? -26.516 11.414 -0.045 1 91.19 166 PHE A C 1
ATOM 1266 O O . PHE A 1 166 ? -26.094 12.312 0.691 1 91.19 166 PHE A O 1
ATOM 1273 N N . ALA A 1 167 ? -25.719 10.891 -0.903 1 88.62 167 ALA A N 1
ATOM 1274 C CA . ALA A 1 167 ? -24.328 11.305 -1.078 1 88.62 167 ALA A CA 1
ATOM 1275 C C . ALA A 1 167 ? -24.219 12.492 -2.029 1 88.62 167 ALA A C 1
ATOM 1277 O O . ALA A 1 167 ? -24.578 12.391 -3.205 1 88.62 167 ALA A O 1
ATOM 1278 N N . PHE A 1 168 ? -23.719 13.57 -1.525 1 90.62 168 PHE A N 1
ATOM 1279 C CA . PHE A 1 168 ? -23.625 14.758 -2.367 1 90.62 168 PHE A CA 1
ATOM 1280 C C . PHE A 1 168 ? -22.438 14.664 -3.318 1 90.62 168 PHE A C 1
ATOM 1282 O O . PHE A 1 168 ? -22.25 15.539 -4.168 1 90.62 168 PHE A O 1
ATOM 1289 N N . ASN A 1 169 ? -21.562 13.695 -3.211 1 80.5 169 ASN A N 1
ATOM 1290 C CA . ASN A 1 169 ? -20.469 13.469 -4.133 1 80.5 169 ASN A CA 1
ATOM 1291 C C . ASN A 1 169 ? -20.875 12.555 -5.285 1 80.5 169 ASN A C 1
ATOM 1293 O O . ASN A 1 169 ? -20.047 12.242 -6.148 1 80.5 169 ASN A O 1
ATOM 1297 N N . SER A 1 170 ? -22.141 12.078 -5.227 1 80.38 170 SER A N 1
ATOM 1298 C CA . SER A 1 170 ? -22.625 11.18 -6.27 1 80.38 170 SER A CA 1
ATOM 1299 C C . SER A 1 170 ? -24.031 11.578 -6.723 1 80.38 170 SER A C 1
ATOM 1301 O O . SER A 1 170 ? -24.234 12.68 -7.246 1 80.38 170 SER A O 1
ATOM 1303 N N . GLU A 1 171 ? -25.016 10.68 -6.574 1 79.62 171 GLU A N 1
ATOM 1304 C CA . GLU A 1 171 ? -26.359 10.852 -7.117 1 79.62 171 GLU A CA 1
ATOM 1305 C C . GLU A 1 171 ? -27.125 11.938 -6.367 1 79.62 171 GLU A C 1
ATOM 1307 O O . GLU A 1 171 ? -27.984 12.602 -6.938 1 79.62 171 GLU A O 1
ATOM 1312 N N . GLY A 1 172 ? -26.781 12.211 -5.223 1 89.62 172 GLY A N 1
ATOM 1313 C CA . GLY A 1 172 ? -27.531 13.148 -4.402 1 89.62 172 GLY A CA 1
ATOM 1314 C C . GLY A 1 172 ? -27.062 14.586 -4.57 1 89.62 172 GLY A C 1
ATOM 1315 O O . GLY A 1 172 ? -27.656 15.508 -4.008 1 89.62 172 GLY A O 1
ATOM 1316 N N . ALA A 1 173 ? -26.156 14.828 -5.414 1 91.62 173 ALA A N 1
ATOM 1317 C CA . ALA A 1 173 ? -25.547 16.141 -5.566 1 91.62 173 ALA A CA 1
ATOM 1318 C C . ALA A 1 173 ? -26.531 17.141 -6.16 1 91.62 173 ALA A C 1
ATOM 1320 O O . ALA A 1 173 ? -27.297 16.812 -7.07 1 91.62 173 ALA A O 1
ATOM 1321 N N . CYS A 1 174 ? -26.547 18.312 -5.578 1 92.94 174 CYS A N 1
ATOM 1322 C CA . CYS A 1 174 ? -27.312 19.406 -6.16 1 92.94 174 CYS A CA 1
ATOM 1323 C C . CYS A 1 174 ? -26.938 19.625 -7.617 1 92.94 174 CYS A C 1
ATOM 1325 O O . CYS A 1 174 ? -25.75 19.656 -7.953 1 92.94 174 CYS A O 1
ATOM 1327 N N . ILE A 1 175 ? -27.859 19.797 -8.406 1 89.38 175 ILE A N 1
ATOM 1328 C CA . ILE A 1 175 ? -27.641 19.906 -9.844 1 89.38 175 ILE A CA 1
ATOM 1329 C C . ILE A 1 175 ? -26.938 21.219 -10.164 1 89.38 175 ILE A C 1
ATOM 1331 O O . ILE A 1 175 ? -26.125 21.297 -11.078 1 89.38 175 ILE A O 1
ATOM 1335 N N . GLU A 1 176 ? -27.281 22.156 -9.367 1 88.25 176 GLU A N 1
ATOM 1336 C CA . GLU A 1 176 ? -26.75 23.5 -9.633 1 88.25 176 GLU A CA 1
ATOM 1337 C C . GLU A 1 176 ? -25.281 23.609 -9.227 1 88.25 176 GLU A C 1
ATOM 1339 O O . GLU A 1 176 ? -24.453 24.062 -10.016 1 88.25 176 GLU A O 1
ATOM 1344 N N . CYS A 1 177 ? -24.938 23.188 -8.086 1 87.75 177 CYS A N 1
ATOM 1345 C CA . CYS A 1 177 ? -23.578 23.391 -7.582 1 87.75 177 CYS A CA 1
ATOM 1346 C C . CYS A 1 177 ? -22.75 22.125 -7.695 1 87.75 177 CYS A C 1
ATOM 1348 O O . CYS A 1 177 ? -21.562 22.125 -7.387 1 87.75 177 CYS A O 1
ATOM 1350 N N . GLY A 1 178 ? -23.375 21.078 -8.102 1 87.38 178 GLY A N 1
ATOM 1351 C CA . GLY A 1 178 ? -22.656 19.828 -8.25 1 87.38 178 GLY A CA 1
ATOM 1352 C C . GLY A 1 178 ? -22.203 19.234 -6.93 1 87.38 178 GLY A C 1
ATOM 1353 O O . GLY A 1 178 ? -21.172 18.562 -6.863 1 87.38 178 GLY A O 1
ATOM 1354 N N . GLY A 1 179 ? -22.891 19.625 -5.863 1 89.69 179 GLY A N 1
ATOM 1355 C CA . GLY A 1 179 ? -22.594 19.031 -4.57 1 89.69 179 GLY A CA 1
ATOM 1356 C C . GLY A 1 179 ? -21.594 19.828 -3.758 1 89.69 179 GLY A C 1
ATOM 1357 O O . GLY A 1 179 ? -21.062 19.344 -2.76 1 89.69 179 GLY A O 1
ATOM 1358 N N . THR A 1 180 ? -21.219 21.031 -4.082 1 87.88 180 THR A N 1
ATOM 1359 C CA . THR A 1 180 ? -20.25 21.828 -3.348 1 87.88 180 THR A CA 1
ATOM 1360 C C . THR A 1 180 ? -20.953 22.781 -2.375 1 87.88 180 THR A C 1
ATOM 1362 O O . THR A 1 180 ? -20.344 23.266 -1.417 1 87.88 180 THR A O 1
ATOM 1365 N N . GLY A 1 181 ? -22.188 23.047 -2.662 1 87.5 181 GLY A N 1
ATOM 1366 C CA . GLY A 1 181 ? -22.969 23.953 -1.834 1 87.5 181 GLY A CA 1
ATOM 1367 C C . GLY A 1 181 ? -22.719 25.406 -2.152 1 87.5 181 GLY A C 1
ATOM 1368 O O . GLY A 1 181 ? -23.391 26.297 -1.604 1 87.5 181 GLY A O 1
ATOM 1369 N N . LYS A 1 182 ? -21.703 25.641 -2.994 1 86.56 182 LYS A N 1
ATOM 1370 C CA . LYS A 1 182 ? -21.359 27 -3.365 1 86.56 182 LYS A CA 1
ATOM 1371 C C . LYS A 1 182 ? -21.281 27.156 -4.883 1 86.56 182 LYS A C 1
ATOM 1373 O O . LYS A 1 182 ? -21.031 26.188 -5.598 1 86.56 182 LYS A O 1
ATOM 1378 N N . VAL A 1 183 ? -21.688 28.281 -5.273 1 83.38 183 VAL A N 1
ATOM 1379 C CA . VAL A 1 183 ? -21.578 28.594 -6.695 1 83.38 183 VAL A CA 1
ATOM 1380 C C . VAL A 1 183 ? -20.688 29.828 -6.887 1 83.38 183 VAL A C 1
ATOM 1382 O O . VAL A 1 183 ? -20.625 30.688 -6.02 1 83.38 183 VAL A O 1
ATOM 1385 N N . ARG A 1 184 ? -19.875 29.656 -7.867 1 75.81 184 ARG A N 1
ATOM 1386 C CA . ARG A 1 184 ? -19 30.766 -8.219 1 75.81 184 ARG A CA 1
ATOM 1387 C C . ARG A 1 184 ? -19.797 31.953 -8.742 1 75.81 184 ARG A C 1
ATOM 1389 O O . ARG A 1 184 ? -20.656 31.781 -9.617 1 75.81 184 ARG A O 1
ATOM 1396 N N . GLN A 1 185 ? -19.797 32.969 -7.934 1 76.44 185 GLN A N 1
ATOM 1397 C CA . GLN A 1 185 ? -20.453 34.188 -8.383 1 76.44 185 GLN A CA 1
ATOM 1398 C C . GLN A 1 185 ? -19.453 35.312 -8.57 1 76.44 185 GLN A C 1
ATOM 1400 O O . GLN A 1 185 ? -18.469 35.406 -7.82 1 76.44 185 GLN A O 1
ATOM 1405 N N . LEU A 1 186 ? -19.656 36.062 -9.609 1 79.56 186 LEU A N 1
ATOM 1406 C CA . LEU A 1 186 ? -18.797 37.188 -9.875 1 79.56 186 LEU A CA 1
ATOM 1407 C C . LEU A 1 186 ? -18.969 38.25 -8.797 1 79.56 186 LEU A C 1
ATOM 1409 O O . LEU A 1 186 ? -20.094 38.562 -8.398 1 79.56 186 LEU A O 1
ATOM 1413 N N . ASP A 1 187 ? -17.938 38.625 -8.18 1 79.31 187 ASP A N 1
ATOM 1414 C CA . ASP A 1 187 ? -17.938 39.688 -7.184 1 79.31 187 ASP A CA 1
ATOM 1415 C C . ASP A 1 187 ? -17.953 41.062 -7.848 1 79.31 187 ASP A C 1
ATOM 1417 O O . ASP A 1 187 ? -16.953 41.531 -8.391 1 79.31 187 ASP A O 1
ATOM 1421 N N . GLU A 1 188 ? -19.062 41.781 -7.738 1 80.19 188 GLU A N 1
ATOM 1422 C CA . GLU A 1 188 ? -19.25 43.094 -8.383 1 80.19 188 GLU A CA 1
ATOM 1423 C C . GLU A 1 188 ? -18.234 44.125 -7.871 1 80.19 188 GLU A C 1
ATOM 1425 O O . GLU A 1 188 ? -17.781 44.969 -8.625 1 80.19 188 GLU A O 1
ATOM 1430 N N . ASP A 1 189 ? -17.875 43.906 -6.625 1 78.44 189 ASP A N 1
ATOM 1431 C CA . ASP A 1 189 ? -16.984 44.875 -6.008 1 78.44 189 ASP A CA 1
ATOM 1432 C C . ASP A 1 189 ? -15.562 44.781 -6.566 1 78.44 189 ASP A C 1
ATOM 1434 O O . ASP A 1 189 ? -14.773 45.719 -6.453 1 78.44 189 ASP A O 1
ATOM 1438 N N . LYS A 1 190 ? -15.391 43.688 -7.191 1 83.5 190 LYS A N 1
ATOM 1439 C CA . LYS A 1 190 ? -14.031 43.438 -7.68 1 83.5 190 LYS A CA 1
ATOM 1440 C C . LYS A 1 190 ? -13.883 43.906 -9.125 1 83.5 190 LYS A C 1
ATOM 1442 O O . LYS A 1 190 ? -12.766 43.969 -9.648 1 83.5 190 LYS A O 1
ATOM 1447 N N . LEU A 1 191 ? -14.977 44.219 -9.719 1 87.69 191 LEU A N 1
ATOM 1448 C CA . LEU A 1 191 ? -14.93 44.656 -11.109 1 87.69 191 LEU A CA 1
ATOM 1449 C C . LEU A 1 191 ? -14.32 46.062 -11.234 1 87.69 191 LEU A C 1
ATOM 1451 O O . LEU A 1 191 ? -13.586 46.344 -12.188 1 87.69 191 LEU A O 1
ATOM 1455 N N . ILE A 1 192 ? -14.656 46.875 -10.195 1 86.69 192 ILE A N 1
ATOM 1456 C CA . ILE A 1 192 ? -14.109 48.219 -10.148 1 86.69 192 ILE A CA 1
ATOM 1457 C C . ILE A 1 192 ? -13.031 48.312 -9.078 1 86.69 192 ILE A C 1
ATOM 1459 O O . ILE A 1 192 ? -13.32 48.219 -7.883 1 86.69 192 ILE A O 1
ATOM 1463 N N . ALA A 1 193 ? -11.859 48.469 -9.414 1 80.62 193 ALA A N 1
ATOM 1464 C CA . ALA A 1 193 ? -10.719 48.438 -8.5 1 80.62 193 ALA A CA 1
ATOM 1465 C C . ALA A 1 193 ? -10.734 49.656 -7.578 1 80.62 193 ALA A C 1
ATOM 1467 O O . ALA A 1 193 ? -10.547 49.531 -6.367 1 80.62 193 ALA A O 1
ATOM 1468 N N . ASP A 1 194 ? -10.867 50.875 -8.18 1 82.25 194 ASP A N 1
ATOM 1469 C CA . ASP A 1 194 ? -10.891 52.156 -7.469 1 82.25 194 ASP A CA 1
ATOM 1470 C C . ASP A 1 194 ? -11.828 53.156 -8.148 1 82.25 194 ASP A C 1
ATOM 1472 O O . ASP A 1 194 ? -11.602 53.531 -9.297 1 82.25 194 ASP A O 1
ATOM 1476 N N . GLU A 1 195 ? -12.82 53.562 -7.422 1 86.5 195 GLU A N 1
ATOM 1477 C CA . GLU A 1 195 ? -13.82 54.469 -7.988 1 86.5 195 GLU A CA 1
ATOM 1478 C C . GLU A 1 195 ? -13.258 55.875 -8.18 1 86.5 195 GLU A C 1
ATOM 1480 O O . GLU A 1 195 ? -13.82 56.688 -8.922 1 86.5 195 GLU A O 1
ATOM 1485 N N . ASN A 1 196 ? -12.117 56.125 -7.551 1 85.44 196 ASN A N 1
ATOM 1486 C CA . ASN A 1 196 ? -11.523 57.469 -7.648 1 85.44 196 ASN A CA 1
ATOM 1487 C C . ASN A 1 196 ? -10.641 57.594 -8.883 1 85.44 196 ASN A C 1
ATOM 1489 O O . ASN A 1 196 ? -10.203 58.688 -9.234 1 85.44 196 ASN A O 1
ATOM 1493 N N . LEU A 1 197 ? -10.398 56.469 -9.477 1 89.81 197 LEU A N 1
ATOM 1494 C CA . LEU A 1 197 ? -9.617 56.469 -10.703 1 89.81 197 LEU A CA 1
ATOM 1495 C C . LEU A 1 197 ? -10.516 56.594 -11.922 1 89.81 197 LEU A C 1
ATOM 1497 O O . LEU A 1 197 ? -11.695 56.25 -11.867 1 89.81 197 LEU A O 1
ATOM 1501 N N . SER A 1 198 ? -9.93 57.188 -12.984 1 92.81 198 SER A N 1
ATOM 1502 C CA . SER A 1 198 ? -10.641 57.219 -14.258 1 92.81 198 SER A CA 1
ATOM 1503 C C . SER A 1 198 ? -10.516 55.875 -14.984 1 92.81 198 SER A C 1
ATOM 1505 O O . SER A 1 198 ? -9.664 55.062 -14.641 1 92.81 198 SER A O 1
ATOM 1507 N N . ILE A 1 199 ? -11.352 55.625 -15.922 1 93.06 199 ILE A N 1
ATOM 1508 C CA . ILE A 1 199 ? -11.312 54.406 -16.703 1 93.06 199 ILE A CA 1
ATOM 1509 C C . ILE A 1 199 ? -9.961 54.281 -17.422 1 93.06 199 ILE A C 1
ATOM 1511 O O . ILE A 1 199 ? -9.391 53.188 -17.5 1 93.06 199 ILE A O 1
ATOM 1515 N N . LYS A 1 200 ? -9.43 55.406 -17.844 1 90.38 200 LYS A N 1
ATOM 1516 C CA . LYS A 1 200 ? -8.141 55.469 -18.516 1 90.38 200 LYS A CA 1
ATOM 1517 C C . LYS A 1 200 ? -7.012 55.062 -17.578 1 90.38 200 LYS A C 1
ATOM 1519 O O . LYS A 1 200 ? -6.039 54.438 -17.984 1 90.38 200 LYS A O 1
ATOM 1524 N N . GLU A 1 201 ? -7.266 55.406 -16.344 1 89.5 201 GLU A N 1
ATOM 1525 C CA . GLU A 1 201 ? -6.246 55.094 -15.336 1 89.5 201 GLU A CA 1
ATOM 1526 C C . GLU A 1 201 ? -6.398 53.688 -14.789 1 89.5 201 GLU A C 1
ATOM 1528 O O . GLU A 1 201 ? -5.652 53.281 -13.898 1 89.5 201 GLU A O 1
ATOM 1533 N N . GLY A 1 202 ? -7.367 52.938 -15.203 1 88.94 202 GLY A N 1
ATOM 1534 C CA . GLY A 1 202 ? -7.496 51.531 -14.812 1 88.94 202 GLY A CA 1
ATOM 1535 C C . GLY A 1 202 ? -8.57 51.312 -13.773 1 88.94 202 GLY A C 1
ATOM 1536 O O . GLY A 1 202 ? -8.484 50.375 -12.969 1 88.94 202 GLY A O 1
ATOM 1537 N N . ALA A 1 203 ? -9.555 52.094 -13.688 1 89.25 203 ALA A N 1
ATOM 1538 C CA . ALA A 1 203 ? -10.633 51.938 -12.711 1 89.25 203 ALA A CA 1
ATOM 1539 C C . ALA A 1 203 ? -11.328 50.594 -12.867 1 89.25 203 ALA A C 1
ATOM 1541 O O . ALA A 1 203 ? -11.734 49.969 -11.875 1 89.25 203 ALA A O 1
ATOM 1542 N N . VAL A 1 204 ? -11.445 50.094 -14.07 1 93.06 204 VAL A N 1
ATOM 1543 C CA . VAL A 1 204 ? -12.117 48.812 -14.336 1 93.06 204 VAL A CA 1
ATOM 1544 C C . VAL A 1 204 ? -11.102 47.688 -14.32 1 93.06 204 VAL A C 1
ATOM 1546 O O . VAL A 1 204 ? -10.422 47.438 -15.32 1 93.06 204 VAL A O 1
ATOM 1549 N N . ALA A 1 205 ? -11.203 46.906 -13.234 1 89.94 205 ALA A N 1
ATOM 1550 C CA . ALA A 1 205 ? -10.195 45.875 -12.977 1 89.94 205 ALA A CA 1
ATOM 1551 C C . ALA A 1 205 ? -10.289 44.75 -14 1 89.94 205 ALA A C 1
ATOM 1553 O O . ALA A 1 205 ? -9.273 44.188 -14.422 1 89.94 205 ALA A O 1
ATOM 1554 N N . SER A 1 206 ? -11.453 44.438 -14.414 1 90.44 206 SER A N 1
ATOM 1555 C CA . SER A 1 206 ? -11.664 43.312 -15.32 1 90.44 206 SER A CA 1
ATOM 1556 C C . SER A 1 206 ? -11.062 43.594 -16.688 1 90.44 206 SER A C 1
ATOM 1558 O O . SER A 1 206 ? -10.758 42.656 -17.438 1 90.44 206 SER A O 1
ATOM 1560 N N . TRP A 1 207 ? -10.883 44.812 -17.062 1 90.62 207 TRP A N 1
ATOM 1561 C CA . TRP A 1 207 ? -10.344 45.156 -18.375 1 90.62 207 TRP A CA 1
ATOM 1562 C C . TRP A 1 207 ? -8.82 45.062 -18.391 1 90.62 207 TRP A C 1
ATOM 1564 O O . TRP A 1 207 ? -8.188 45.25 -19.422 1 90.62 207 TRP A O 1
ATOM 1574 N N . SER A 1 208 ? -8.297 44.688 -17.25 1 85.94 208 SER A N 1
ATOM 1575 C CA . SER A 1 208 ? -6.863 44.438 -17.188 1 85.94 208 SER A CA 1
ATOM 1576 C C . SER A 1 208 ? -6.547 42.969 -17.516 1 85.94 208 SER A C 1
ATOM 1578 O O . SER A 1 208 ? -5.379 42.594 -17.625 1 85.94 208 SER A O 1
ATOM 1580 N N . LEU A 1 209 ? -7.555 42.188 -17.578 1 86.31 209 LEU A N 1
ATOM 1581 C CA . LEU A 1 209 ? -7.371 40.781 -17.969 1 86.31 209 LEU A CA 1
ATOM 1582 C C . LEU A 1 209 ? -6.809 40.688 -19.375 1 86.31 209 LEU A C 1
ATOM 1584 O O . LEU A 1 209 ? -7.008 41.594 -20.203 1 86.31 209 LEU A O 1
ATOM 1588 N N . PRO A 1 210 ? -6.125 39.656 -19.656 1 79.38 210 PRO A N 1
ATOM 1589 C CA . PRO A 1 210 ? -5.449 39.531 -20.953 1 79.38 210 PRO A CA 1
ATOM 1590 C C . PRO A 1 210 ? -6.402 39.719 -22.141 1 79.38 210 PRO A C 1
ATOM 1592 O O . PRO A 1 210 ? -7.473 39.094 -22.172 1 79.38 210 PRO A O 1
ATOM 1595 N N . GLY A 1 211 ? -6 40.594 -23.047 1 76.5 211 GLY A N 1
ATOM 1596 C CA . GLY A 1 211 ? -6.715 40.781 -24.297 1 76.5 211 GLY A CA 1
ATOM 1597 C C . GLY A 1 211 ? -7.789 41.875 -24.203 1 76.5 211 GLY A C 1
ATOM 1598 O O . GLY A 1 211 ? -8.531 42.062 -25.172 1 76.5 211 GLY A O 1
ATOM 1599 N N . ARG A 1 212 ? -7.852 42.5 -23.094 1 85.25 212 ARG A N 1
ATOM 1600 C CA . ARG A 1 212 ? -8.969 43.406 -22.922 1 85.25 212 ARG A CA 1
ATOM 1601 C C . ARG A 1 212 ? -8.469 44.812 -22.594 1 85.25 212 ARG A C 1
ATOM 1603 O O . ARG A 1 212 ? -9.258 45.688 -22.188 1 85.25 212 ARG A O 1
ATOM 1610 N N . ASN A 1 213 ? -7.281 45.062 -22.875 1 82.56 213 ASN A N 1
ATOM 1611 C CA . ASN A 1 213 ? -6.66 46.344 -22.516 1 82.56 213 ASN A CA 1
ATOM 1612 C C . ASN A 1 213 ? -7.195 47.469 -23.375 1 82.56 213 ASN A C 1
ATOM 1614 O O . ASN A 1 213 ? -7.07 48.656 -23 1 82.56 213 ASN A O 1
ATOM 1618 N N . PHE A 1 214 ? -7.77 47.156 -24.453 1 82.94 214 PHE A N 1
ATOM 1619 C CA . PHE A 1 214 ? -8.234 48.219 -25.344 1 82.94 214 PHE A CA 1
ATOM 1620 C C . PHE A 1 214 ? -9.711 48.5 -25.109 1 82.94 214 PHE A C 1
ATOM 1622 O O . PHE A 1 214 ? -10.281 49.375 -25.75 1 82.94 214 PHE A O 1
ATOM 1629 N N . MET A 1 215 ? -10.328 47.875 -24.172 1 90.12 215 MET A N 1
ATOM 1630 C CA . MET A 1 215 ? -11.758 48.062 -23.922 1 90.12 215 MET A CA 1
ATOM 1631 C C . MET A 1 215 ? -12.062 49.5 -23.516 1 90.12 215 MET A C 1
ATOM 1633 O O . MET A 1 215 ? -13.102 50.031 -23.875 1 90.12 215 MET A O 1
ATOM 1637 N N . PRO A 1 216 ? -11.18 50.094 -22.719 1 91.06 216 PRO A N 1
ATOM 1638 C CA . PRO A 1 216 ? -11.438 51.5 -22.391 1 91.06 216 PRO A CA 1
ATOM 1639 C C . PRO A 1 216 ? -11.578 52.375 -23.641 1 91.06 216 PRO A C 1
ATOM 1641 O O . PRO A 1 216 ? -12.438 53.25 -23.672 1 91.06 216 PRO A O 1
ATOM 1644 N N . ASN A 1 217 ? -10.844 52.156 -24.656 1 86.75 217 ASN A N 1
ATOM 1645 C CA . ASN A 1 217 ? -10.922 52.906 -25.906 1 86.75 217 ASN A CA 1
ATOM 1646 C C . ASN A 1 217 ? -12.25 52.688 -26.625 1 86.75 217 ASN A C 1
ATOM 1648 O O . ASN A 1 217 ? -12.805 53.625 -27.219 1 86.75 217 ASN A O 1
ATOM 1652 N N . VAL A 1 218 ? -12.648 51.531 -26.5 1 88.56 218 VAL A N 1
ATOM 1653 C CA . VAL A 1 218 ? -13.93 51.219 -27.109 1 88.56 218 VAL A CA 1
ATOM 1654 C C . VAL A 1 218 ? -15.055 51.938 -26.359 1 88.56 218 VAL A C 1
ATOM 1656 O O . VAL A 1 218 ? -15.977 52.469 -26.984 1 88.56 218 VAL A O 1
ATOM 1659 N N . ALA A 1 219 ? -14.977 51.906 -25.094 1 92.5 219 ALA A N 1
ATOM 1660 C CA . ALA A 1 219 ? -15.977 52.594 -24.281 1 92.5 219 ALA A CA 1
ATOM 1661 C C . ALA A 1 219 ? -16 54.094 -24.594 1 92.5 219 ALA A C 1
ATOM 1663 O O . ALA A 1 219 ? -17.078 54.688 -24.672 1 92.5 219 ALA A O 1
ATOM 1664 N N . GLU A 1 220 ? -14.859 54.656 -24.797 1 90.44 220 GLU A N 1
ATOM 1665 C CA . GLU A 1 220 ? -14.766 56.062 -25.172 1 90.44 220 GLU A CA 1
ATOM 1666 C C . GLU A 1 220 ? -15.477 56.344 -26.5 1 90.44 220 GLU A C 1
ATOM 1668 O O . GLU A 1 220 ? -16.203 57.312 -26.641 1 90.44 220 GLU A O 1
ATOM 1673 N N . TYR A 1 221 ? -15.227 55.469 -27.359 1 86.75 221 TYR A N 1
ATOM 1674 C CA . TYR A 1 221 ? -15.852 55.594 -28.672 1 86.75 221 TYR A CA 1
ATOM 1675 C C . TYR A 1 221 ? -17.375 55.5 -28.547 1 86.75 221 TYR A C 1
ATOM 1677 O O . TYR A 1 221 ? -18.094 56.156 -29.312 1 86.75 221 TYR A O 1
ATOM 1685 N N . ALA A 1 222 ? -17.844 54.812 -27.641 1 88.38 222 ALA A N 1
ATOM 1686 C CA . ALA A 1 222 ? -19.266 54.594 -27.453 1 88.38 222 ALA A CA 1
ATOM 1687 C C . ALA A 1 222 ? -19.891 55.75 -26.672 1 88.38 222 ALA A C 1
ATOM 1689 O O . ALA A 1 222 ? -21.109 55.781 -26.469 1 88.38 222 ALA A O 1
ATOM 1690 N N . GLY A 1 223 ? -19.062 56.625 -26.172 1 88.31 223 GLY A N 1
ATOM 1691 C CA . GLY A 1 223 ? -19.609 57.844 -25.578 1 88.31 223 GLY A CA 1
ATOM 1692 C C . GLY A 1 223 ? -19.344 57.938 -24.078 1 88.31 223 GLY A C 1
ATOM 1693 O O . GLY A 1 223 ? -19.891 58.812 -23.406 1 88.31 223 GLY A O 1
ATOM 1694 N N . VAL A 1 224 ? -18.547 57.062 -23.625 1 93.69 224 VAL A N 1
ATOM 1695 C CA . VAL A 1 224 ? -18.219 57.094 -22.203 1 93.69 224 VAL A CA 1
ATOM 1696 C C . VAL A 1 224 ? -17.016 58 -21.969 1 93.69 224 VAL A C 1
ATOM 1698 O O . VAL A 1 224 ? -16.031 57.906 -22.703 1 93.69 224 VAL A O 1
ATOM 1701 N N . ARG A 1 225 ? -17.062 58.812 -21 1 90.19 225 ARG A N 1
ATOM 1702 C CA . ARG A 1 225 ? -15.922 59.656 -20.656 1 90.19 225 ARG A CA 1
ATOM 1703 C C . ARG A 1 225 ? -14.883 58.875 -19.859 1 90.19 225 ARG A C 1
ATOM 1705 O O . ARG A 1 225 ? -15.125 58.5 -18.703 1 90.19 225 ARG A O 1
ATOM 1712 N N . ILE A 1 226 ? -13.781 58.688 -20.359 1 92.88 226 ILE A N 1
ATOM 1713 C CA . ILE A 1 226 ? -12.836 57.781 -19.75 1 92.88 226 ILE A CA 1
ATOM 1714 C C . ILE A 1 226 ? -11.781 58.531 -18.953 1 92.88 226 ILE A C 1
ATOM 1716 O O . ILE A 1 226 ? -10.93 57.938 -18.297 1 92.88 226 ILE A O 1
ATOM 1720 N N . ASP A 1 227 ? -11.859 59.938 -18.953 1 91.19 227 ASP A N 1
ATOM 1721 C CA . ASP A 1 227 ? -10.812 60.781 -18.344 1 91.19 227 ASP A CA 1
ATOM 1722 C C . ASP A 1 227 ? -11.266 61.344 -17 1 91.19 227 ASP A C 1
ATOM 1724 O O . ASP A 1 227 ? -10.555 62.125 -16.391 1 91.19 227 ASP A O 1
ATOM 1728 N N . ILE A 1 228 ? -12.453 61 -16.625 1 92.31 228 ILE A N 1
ATOM 1729 C CA . ILE A 1 228 ? -12.953 61.438 -15.336 1 92.31 228 ILE A CA 1
ATOM 1730 C C . ILE A 1 228 ? -13.078 60.25 -14.391 1 92.31 228 ILE A C 1
ATOM 1732 O O . ILE A 1 228 ? -13.172 59.094 -14.844 1 92.31 228 ILE A O 1
ATOM 1736 N N . PRO A 1 229 ? -12.945 60.594 -13.086 1 93 229 PRO A N 1
ATOM 1737 C CA . PRO A 1 229 ? -13.07 59.5 -12.125 1 93 229 PRO A CA 1
ATOM 1738 C C . PRO A 1 229 ? -14.375 58.688 -12.289 1 93 229 PRO A C 1
ATOM 1740 O O . PRO A 1 229 ? -15.422 59.281 -12.57 1 93 229 PRO A O 1
ATOM 1743 N N . TYR A 1 230 ? -14.273 57.438 -12.141 1 92.94 230 TYR A N 1
ATOM 1744 C CA . TYR A 1 230 ? -15.398 56.531 -12.352 1 92.94 230 TYR A CA 1
ATOM 1745 C C . TYR A 1 230 ? -16.609 56.969 -11.531 1 92.94 230 TYR A C 1
ATOM 1747 O O . TYR A 1 230 ? -17.734 56.906 -12 1 92.94 230 TYR A O 1
ATOM 1755 N N . LYS A 1 231 ? -16.391 57.438 -10.328 1 91.19 231 LYS A N 1
ATOM 1756 C CA . LYS A 1 231 ? -17.453 57.844 -9.422 1 91.19 231 LYS A CA 1
ATOM 1757 C C . LYS A 1 231 ? -18.266 59 -10.008 1 91.19 231 LYS A C 1
ATOM 1759 O O . LYS A 1 231 ? -19.438 59.188 -9.672 1 91.19 231 LYS A O 1
ATOM 1764 N N . ASP A 1 232 ? -17.625 59.75 -10.883 1 90.81 232 ASP A N 1
ATOM 1765 C CA . ASP A 1 232 ? -18.25 60.969 -11.422 1 90.81 232 ASP A CA 1
ATOM 1766 C C . ASP A 1 232 ? -18.969 60.656 -12.734 1 90.81 232 ASP A C 1
ATOM 1768 O O . ASP A 1 232 ? -19.594 61.562 -13.32 1 90.81 232 ASP A O 1
ATOM 1772 N N . LEU A 1 233 ? -18.906 59.438 -13.125 1 92.25 233 LEU A N 1
ATOM 1773 C CA . LEU A 1 233 ? -19.625 59.062 -14.328 1 92.25 233 LEU A CA 1
ATOM 1774 C C . LEU A 1 233 ? -21.125 59.062 -14.078 1 92.25 233 LEU A C 1
ATOM 1776 O O . LEU A 1 233 ? -21.578 58.906 -12.945 1 92.25 233 LEU A O 1
ATOM 1780 N N . THR A 1 234 ? -21.922 59.312 -15.094 1 90.94 234 THR A N 1
ATOM 1781 C CA . THR A 1 234 ? -23.375 59.25 -14.992 1 90.94 234 THR A CA 1
ATOM 1782 C C . THR A 1 234 ? -23.844 57.781 -14.867 1 90.94 234 THR A C 1
ATOM 1784 O O . THR A 1 234 ? -23.094 56.875 -15.188 1 90.94 234 THR A O 1
ATOM 1787 N N . ALA A 1 235 ? -25 57.625 -14.375 1 90.12 235 ALA A N 1
ATOM 1788 C CA . ALA A 1 235 ? -25.578 56.281 -14.203 1 90.12 235 ALA A CA 1
ATOM 1789 C C . ALA A 1 235 ? -25.625 55.531 -15.539 1 90.12 235 ALA A C 1
ATOM 1791 O O . ALA A 1 235 ? -25.406 54.312 -15.586 1 90.12 235 ALA A O 1
ATOM 1792 N N . LYS A 1 236 ? -25.875 56.25 -16.531 1 89.38 236 LYS A N 1
ATOM 1793 C CA . LYS A 1 236 ? -25.938 55.656 -17.859 1 89.38 236 LYS A CA 1
ATOM 1794 C C . LYS A 1 236 ? -24.562 55.188 -18.328 1 89.38 236 LYS A C 1
ATOM 1796 O O . LYS A 1 236 ? -24.422 54.094 -18.906 1 89.38 236 LYS A O 1
ATOM 1801 N N . GLU A 1 237 ? -23.625 55.938 -18.078 1 93 237 GLU A N 1
ATOM 1802 C CA . GLU A 1 237 ? -22.266 55.594 -18.453 1 93 237 GLU A CA 1
ATOM 1803 C C . GLU A 1 237 ? -21.766 54.375 -17.656 1 93 237 GLU A C 1
ATOM 1805 O O . GLU A 1 237 ? -21.125 53.469 -18.219 1 93 237 GLU A O 1
ATOM 1810 N N . LYS A 1 238 ? -22.078 54.344 -16.406 1 93.12 238 LYS A N 1
ATOM 1811 C CA . LYS A 1 238 ? -21.688 53.219 -15.555 1 93.12 238 LYS A CA 1
ATOM 1812 C C . LYS A 1 238 ? -22.344 51.938 -16.016 1 93.12 238 LYS A C 1
ATOM 1814 O O . LYS A 1 238 ? -21.703 50.875 -16.062 1 93.12 238 LYS A O 1
ATOM 1819 N N . ASP A 1 239 ? -23.531 52.062 -16.344 1 92.38 239 ASP A N 1
ATOM 1820 C CA . ASP A 1 239 ? -24.25 50.906 -16.812 1 92.38 239 ASP A CA 1
ATOM 1821 C C . ASP A 1 239 ? -23.641 50.375 -18.109 1 92.38 239 ASP A C 1
ATOM 1823 O O . ASP A 1 239 ? -23.578 49.156 -18.328 1 92.38 239 ASP A O 1
ATOM 1827 N N . PHE A 1 240 ? -23.266 51.219 -18.906 1 92.06 240 PHE A N 1
ATOM 1828 C CA . PHE A 1 240 ? -22.641 50.781 -20.156 1 92.06 240 PHE A CA 1
ATOM 1829 C C . PHE A 1 240 ? -21.328 50.062 -19.875 1 92.06 240 PHE A C 1
ATOM 1831 O O . PHE A 1 240 ? -21.016 49.062 -20.516 1 92.06 240 PHE A O 1
ATOM 1838 N N . VAL A 1 241 ? -20.625 50.531 -18.969 1 93.12 241 VAL A N 1
ATOM 1839 C CA . VAL A 1 241 ? -19.328 49.969 -18.625 1 93.12 241 VAL A CA 1
ATOM 1840 C C . VAL A 1 241 ? -19.547 48.562 -18.016 1 93.12 241 VAL A C 1
ATOM 1842 O O . VAL A 1 241 ? -18.844 47.625 -18.375 1 93.12 241 VAL A O 1
ATOM 1845 N N . LEU A 1 242 ? -20.547 48.406 -17.188 1 92.5 242 LEU A N 1
ATOM 1846 C CA . LEU A 1 242 ? -20.766 47.188 -16.438 1 92.5 242 LEU A CA 1
ATOM 1847 C C . LEU A 1 242 ? -21.578 46.188 -17.234 1 92.5 242 LEU A C 1
ATOM 1849 O O . LEU A 1 242 ? -21.344 44.969 -17.172 1 92.5 242 LEU A O 1
ATOM 1853 N N . ASN A 1 243 ? -22.578 46.719 -18.031 1 90.31 243 ASN A N 1
ATOM 1854 C CA . ASN A 1 243 ? -23.547 45.844 -18.656 1 90.31 243 ASN A CA 1
ATOM 1855 C C . ASN A 1 243 ? -23.781 46.188 -20.125 1 90.31 243 ASN A C 1
ATOM 1857 O O . ASN A 1 243 ? -24.766 45.75 -20.719 1 90.31 243 ASN A O 1
ATOM 1861 N N . GLY A 1 244 ? -22.984 46.969 -20.656 1 86.12 244 GLY A N 1
ATOM 1862 C CA . GLY A 1 244 ? -23.188 47.375 -22.047 1 86.12 244 GLY A CA 1
ATOM 1863 C C . GLY A 1 244 ? -23.328 46.219 -23 1 86.12 244 GLY A C 1
ATOM 1864 O O . GLY A 1 244 ? -22.766 45.125 -22.766 1 86.12 244 GLY A O 1
ATOM 1865 N N . PRO A 1 245 ? -24.094 46.25 -23.906 1 83.69 245 PRO A N 1
ATOM 1866 C CA . PRO A 1 245 ? -24.297 45.156 -24.859 1 83.69 245 PRO A CA 1
ATOM 1867 C C . PRO A 1 245 ? -23.047 44.812 -25.672 1 83.69 245 PRO A C 1
ATOM 1869 O O . PRO A 1 245 ? -22.234 45.719 -25.953 1 83.69 245 PRO A O 1
ATOM 1872 N N . GLU A 1 246 ? -22.922 43.562 -25.906 1 82.19 246 GLU A N 1
ATOM 1873 C CA . GLU A 1 246 ? -21.828 43.094 -26.766 1 82.19 246 GLU A CA 1
ATOM 1874 C C . GLU A 1 246 ? -22.062 43.5 -28.219 1 82.19 246 GLU A C 1
ATOM 1876 O O . GLU A 1 246 ? -22.891 42.938 -28.906 1 82.19 246 GLU A O 1
ATOM 1881 N N . LYS A 1 247 ? -21.469 44.625 -28.641 1 82.44 247 LYS A N 1
ATOM 1882 C CA . LYS A 1 247 ? -21.594 45.125 -30 1 82.44 247 LYS A CA 1
ATOM 1883 C C . LYS A 1 247 ? -20.219 45.406 -30.609 1 82.44 247 LYS A C 1
ATOM 1885 O O . LYS A 1 247 ? -19.266 45.719 -29.891 1 82.44 247 LYS A O 1
ATOM 1890 N N . LYS A 1 248 ? -20.141 45.156 -31.875 1 83.19 248 LYS A N 1
ATOM 1891 C CA . LYS A 1 248 ? -18.906 45.438 -32.594 1 83.19 248 LYS A CA 1
ATOM 1892 C C . LYS A 1 248 ? -18.812 46.906 -33 1 83.19 248 LYS A C 1
ATOM 1894 O O . LYS A 1 248 ? -19.797 47.5 -33.406 1 83.19 248 LYS A O 1
ATOM 1899 N N . TYR A 1 249 ? -17.766 47.5 -32.656 1 82.06 249 TYR A N 1
ATOM 1900 C CA . TYR A 1 249 ? -17.531 48.906 -33.031 1 82.06 249 TYR A CA 1
ATOM 1901 C C . TYR A 1 249 ? -16.391 49 -34.031 1 82.06 249 TYR A C 1
ATOM 1903 O O . TYR A 1 249 ? -15.391 48.312 -33.938 1 82.06 249 TYR A O 1
ATOM 1911 N N . LYS A 1 250 ? -16.594 49.719 -35.125 1 77.19 250 LYS A N 1
ATOM 1912 C CA . LYS A 1 250 ? -15.562 49.969 -36.125 1 77.19 250 LYS A CA 1
ATOM 1913 C C . LYS A 1 250 ? -14.633 51.094 -35.656 1 77.19 250 LYS A C 1
ATOM 1915 O O . LYS A 1 250 ? -15.07 52.219 -35.469 1 77.19 250 LYS A O 1
ATOM 1920 N N . MET A 1 251 ? -13.477 50.719 -35.25 1 73.38 251 MET A N 1
ATOM 1921 C CA . MET A 1 251 ? -12.57 51.75 -34.781 1 73.38 251 MET A CA 1
ATOM 1922 C C . MET A 1 251 ? -11.195 51.625 -35.406 1 73.38 251 MET A C 1
ATOM 1924 O O . MET A 1 251 ? -10.859 50.562 -35.969 1 73.38 251 MET A O 1
ATOM 1928 N N . ASP A 1 252 ? -10.461 52.781 -35.469 1 69.69 252 ASP A N 1
ATOM 1929 C CA . ASP A 1 252 ? -9.078 52.781 -35.938 1 69.69 252 ASP A CA 1
ATOM 1930 C C . ASP A 1 252 ? -8.117 52.406 -34.812 1 69.69 252 ASP A C 1
ATOM 1932 O O . ASP A 1 252 ? -8.289 52.844 -33.688 1 69.69 252 ASP A O 1
ATOM 1936 N N . PHE A 1 253 ? -7.352 51.281 -34.938 1 62.38 253 PHE A N 1
ATOM 1937 C CA . PHE A 1 253 ? -6.469 50.781 -33.875 1 62.38 253 PHE A CA 1
ATOM 1938 C C . PHE A 1 253 ? -5.02 51.156 -34.156 1 62.38 253 PHE A C 1
ATOM 1940 O O . PHE A 1 253 ? -4.547 51 -35.281 1 62.38 253 PHE A O 1
ATOM 1947 N N . LEU A 1 254 ? -4.441 51.844 -33.312 1 58.28 254 LEU A N 1
ATOM 1948 C CA . LEU A 1 254 ? -3.014 52.125 -33.406 1 58.28 254 LEU A CA 1
ATOM 1949 C C . LEU A 1 254 ? -2.193 51.031 -32.781 1 58.28 254 LEU A C 1
ATOM 1951 O O . LEU A 1 254 ? -2.352 50.719 -31.594 1 58.28 254 LEU A O 1
ATOM 1955 N N . SER A 1 255 ? -1.541 50.219 -33.531 1 56.38 255 SER A N 1
ATOM 1956 C CA . SER A 1 255 ? -0.657 49.188 -33 1 56.38 255 SER A CA 1
ATOM 1957 C C . SER A 1 255 ? 0.501 49.812 -32.219 1 56.38 255 SER A C 1
ATOM 1959 O O . SER A 1 255 ? 0.803 50.969 -32.375 1 56.38 255 SER A O 1
ATOM 1961 N N . GLY A 1 256 ? 1.131 49.094 -31.266 1 58.09 256 GLY A N 1
ATOM 1962 C CA . GLY A 1 256 ? 2.326 49.531 -30.547 1 58.09 256 GLY A CA 1
ATOM 1963 C C . GLY A 1 256 ? 3.418 50.031 -31.484 1 58.09 256 GLY A C 1
ATOM 1964 O O . GLY A 1 256 ? 4.215 50.875 -31.109 1 58.09 256 GLY A O 1
ATOM 1965 N N . THR A 1 257 ? 3.516 49.562 -32.625 1 61.88 257 THR A N 1
ATOM 1966 C CA . THR A 1 257 ? 4.52 49.938 -33.594 1 61.88 257 THR A CA 1
ATOM 1967 C C . THR A 1 257 ? 4.07 51.156 -34.375 1 61.88 257 THR A C 1
ATOM 1969 O O . THR A 1 257 ? 4.766 51.594 -35.312 1 61.88 257 THR A O 1
ATOM 1972 N N . GLY A 1 258 ? 2.932 51.875 -34.094 1 56.31 258 GLY A N 1
ATOM 1973 C CA . GLY A 1 258 ? 2.471 53.094 -34.75 1 56.31 258 GLY A CA 1
ATOM 1974 C C . GLY A 1 258 ? 1.583 52.812 -35.938 1 56.31 258 GLY A C 1
ATOM 1975 O O . GLY A 1 258 ? 1.178 53.75 -36.656 1 56.31 258 GLY A O 1
ATOM 1976 N N . ARG A 1 259 ? 1.552 51.594 -36.344 1 59.56 259 ARG A N 1
ATOM 1977 C CA . ARG A 1 259 ? 0.702 51.281 -37.469 1 59.56 259 ARG A CA 1
ATOM 1978 C C . ARG A 1 259 ? -0.773 51.438 -37.125 1 59.56 259 ARG A C 1
ATOM 1980 O O . ARG A 1 259 ? -1.21 50.938 -36.062 1 59.56 259 ARG A O 1
ATOM 1987 N N . VAL A 1 260 ? -1.522 52.219 -37.906 1 58.97 260 VAL A N 1
ATOM 1988 C CA . VAL A 1 260 ? -2.943 52.469 -37.656 1 58.97 260 VAL A CA 1
ATOM 1989 C C . VAL A 1 260 ? -3.771 51.438 -38.406 1 58.97 260 VAL A C 1
ATOM 1991 O O . VAL A 1 260 ? -3.645 51.281 -39.625 1 58.97 260 VAL A O 1
ATOM 1994 N N . PHE A 1 261 ? -4.277 50.5 -37.906 1 60.97 261 PHE A N 1
ATOM 1995 C CA . PHE A 1 261 ? -5.207 49.562 -38.562 1 60.97 261 PHE A CA 1
ATOM 1996 C C . PHE A 1 261 ? -6.605 50.188 -38.625 1 60.97 261 PHE A C 1
ATOM 1998 O O . PHE A 1 261 ? -7.203 50.469 -37.594 1 60.97 261 PHE A O 1
ATOM 2005 N N . HIS A 1 262 ? -7.035 50.531 -39.812 1 61.06 262 HIS A N 1
ATOM 2006 C CA . HIS A 1 262 ? -8.312 51.188 -40.062 1 61.06 262 HIS A CA 1
ATOM 2007 C C . HIS A 1 262 ? -9.461 50.188 -40.062 1 61.06 262 HIS A C 1
ATOM 2009 O O . HIS A 1 262 ? -9.297 49.062 -40.531 1 61.06 262 HIS A O 1
ATOM 2015 N N . ASP A 1 263 ? -10.641 50.531 -39.562 1 60.28 263 ASP A N 1
ATOM 2016 C CA . ASP A 1 263 ? -11.938 49.844 -39.625 1 60.28 263 ASP A CA 1
ATOM 2017 C C . ASP A 1 263 ? -11.875 48.5 -38.938 1 60.28 263 ASP A C 1
ATOM 2019 O O . ASP A 1 263 ? -12.328 47.5 -39.469 1 60.28 263 ASP A O 1
ATOM 2023 N N . PHE A 1 264 ? -11.172 48.438 -37.844 1 66.06 264 PHE A N 1
ATOM 2024 C CA . PHE A 1 264 ? -11.102 47.188 -37.094 1 66.06 264 PHE A CA 1
ATOM 2025 C C . PHE A 1 264 ? -12.367 46.969 -36.281 1 66.06 264 PHE A C 1
ATOM 2027 O O . PHE A 1 264 ? -12.805 47.844 -35.562 1 66.06 264 PHE A O 1
ATOM 2034 N N . ASN A 1 265 ? -13.055 45.875 -36.594 1 76 265 ASN A N 1
ATOM 2035 C CA . ASN A 1 265 ? -14.25 45.469 -35.875 1 76 265 ASN A CA 1
ATOM 2036 C C . ASN A 1 265 ? -13.898 44.812 -34.531 1 76 265 ASN A C 1
ATOM 2038 O O . ASN A 1 265 ? -13.391 43.688 -34.5 1 76 265 ASN A O 1
ATOM 2042 N N . VAL A 1 266 ? -14.125 45.625 -33.469 1 78.62 266 VAL A N 1
ATOM 2043 C CA . VAL A 1 266 ? -13.789 45.094 -32.156 1 78.62 266 VAL A CA 1
ATOM 2044 C C . VAL A 1 266 ? -15.062 44.844 -31.359 1 78.62 266 VAL A C 1
ATOM 2046 O O . VAL A 1 266 ? -15.977 45.656 -31.344 1 78.62 266 VAL A O 1
ATOM 2049 N N . LEU A 1 267 ? -15.062 43.656 -30.891 1 85.56 267 LEU A N 1
ATOM 2050 C CA . LEU A 1 267 ? -16.172 43.281 -30.016 1 85.56 267 LEU A CA 1
ATOM 2051 C C . LEU A 1 267 ? -16.016 43.906 -28.641 1 85.56 267 LEU A C 1
ATOM 2053 O O . LEU A 1 267 ? -14.977 43.75 -27.984 1 85.56 267 LEU A O 1
ATOM 2057 N N . TYR A 1 268 ? -16.953 44.719 -28.234 1 90 268 TYR A N 1
ATOM 2058 C CA . TYR A 1 268 ? -16.938 45.312 -26.891 1 90 268 TYR A CA 1
ATOM 2059 C C . TYR A 1 268 ? -17.344 44.281 -25.844 1 90 268 TYR A C 1
ATOM 2061 O O . TYR A 1 268 ? -18.359 43.625 -25.984 1 90 268 TYR A O 1
ATOM 2069 N N . GLU A 1 269 ? -16.547 44.125 -24.875 1 91.12 269 GLU A N 1
ATOM 2070 C CA . GLU A 1 269 ? -16.844 43.312 -23.688 1 91.12 269 GLU A CA 1
ATOM 2071 C C . GLU A 1 269 ? -16.953 44.219 -22.438 1 91.12 269 GLU A C 1
ATOM 2073 O O . GLU A 1 269 ? -15.992 44.875 -22.047 1 91.12 269 GLU A O 1
ATOM 2078 N N . ASN A 1 270 ? -18.203 44.219 -21.969 1 90.75 270 ASN A N 1
ATOM 2079 C CA . ASN A 1 270 ? -18.359 45 -20.734 1 90.75 270 ASN A CA 1
ATOM 2080 C C . ASN A 1 270 ? -17.578 44.375 -19.578 1 90.75 270 ASN A C 1
ATOM 2082 O O . ASN A 1 270 ? -16.922 43.344 -19.75 1 90.75 270 ASN A O 1
ATOM 2086 N N . ALA A 1 271 ? -17.641 45.031 -18.422 1 91.56 271 ALA A N 1
ATOM 2087 C CA . ALA A 1 271 ? -16.844 44.625 -17.281 1 91.56 271 ALA A CA 1
ATOM 2088 C C . ALA A 1 271 ? -17.203 43.219 -16.844 1 91.56 271 ALA A C 1
ATOM 2090 O O . ALA A 1 271 ? -16.328 42.406 -16.5 1 91.56 271 ALA A O 1
ATOM 2091 N N . HIS A 1 272 ? -18.453 42.906 -16.875 1 90.25 272 HIS A N 1
ATOM 2092 C CA . HIS A 1 272 ? -18.922 41.562 -16.5 1 90.25 272 HIS A CA 1
ATOM 2093 C C . HIS A 1 272 ? -18.484 40.531 -17.516 1 90.25 272 HIS A C 1
ATOM 2095 O O . HIS A 1 272 ? -17.938 39.5 -17.141 1 90.25 272 HIS A O 1
ATOM 2101 N N . GLN A 1 273 ? -18.719 40.812 -18.703 1 87.5 273 GLN A N 1
ATOM 2102 C CA . GLN A 1 273 ? -18.438 39.875 -19.781 1 87.5 273 GLN A CA 1
ATOM 2103 C C . GLN A 1 273 ? -16.953 39.625 -19.922 1 87.5 273 GLN A C 1
ATOM 2105 O O . GLN A 1 273 ? -16.547 38.5 -20.281 1 87.5 273 GLN A O 1
ATOM 2110 N N . ALA A 1 274 ? -16.266 40.562 -19.594 1 88.56 274 ALA A N 1
ATOM 2111 C CA . ALA A 1 274 ? -14.82 40.375 -19.641 1 88.56 274 ALA A CA 1
ATOM 2112 C C . ALA A 1 274 ? -14.375 39.25 -18.734 1 88.56 274 ALA A C 1
ATOM 2114 O O . ALA A 1 274 ? -13.539 38.438 -19.125 1 88.56 274 ALA A O 1
ATOM 2115 N N . VAL A 1 275 ? -14.938 39.188 -17.594 1 87.56 275 VAL A N 1
ATOM 2116 C CA . VAL A 1 275 ? -14.562 38.156 -16.625 1 87.56 275 VAL A CA 1
ATOM 2117 C C . VAL A 1 275 ? -15.102 36.781 -17.078 1 87.56 275 VAL A C 1
ATOM 2119 O O . VAL A 1 275 ? -14.359 35.812 -17.109 1 87.56 275 VAL A O 1
ATOM 2122 N N . TYR A 1 276 ? -16.344 36.812 -17.484 1 83.88 276 TYR A N 1
ATOM 2123 C CA . TYR A 1 276 ? -17 35.562 -17.859 1 83.88 276 TYR A CA 1
ATOM 2124 C C . TYR A 1 276 ? -16.328 34.938 -19.078 1 83.88 276 TYR A C 1
ATOM 2126 O O . TYR A 1 276 ? -16.094 33.719 -19.125 1 83.88 276 TYR A O 1
ATOM 2134 N N . ARG A 1 277 ? -16.078 35.688 -20 1 81.94 277 ARG A N 1
ATOM 2135 C CA . ARG A 1 277 ? -15.453 35.219 -21.234 1 81.94 277 ARG A CA 1
ATOM 2136 C C . ARG A 1 277 ? -14.023 34.75 -20.984 1 81.94 277 ARG A C 1
ATOM 2138 O O . ARG A 1 277 ? -13.57 33.75 -21.578 1 81.94 277 ARG A O 1
ATOM 2145 N N . SER A 1 278 ? -13.391 35.5 -20.172 1 83.69 278 SER A N 1
ATOM 2146 C CA . SER A 1 278 ? -12.031 35.094 -19.812 1 83.69 278 SER A CA 1
ATOM 2147 C C . SER A 1 278 ? -12.031 33.75 -19.094 1 83.69 278 SER A C 1
ATOM 2149 O O . SER A 1 278 ? -11.148 32.906 -19.328 1 83.69 278 SER A O 1
ATOM 2151 N N . ALA A 1 279 ? -12.883 33.594 -18.219 1 80.75 279 ALA A N 1
ATOM 2152 C CA . ALA A 1 279 ? -12.977 32.344 -17.453 1 80.75 279 ALA A CA 1
ATOM 2153 C C . ALA A 1 279 ? -13.258 31.156 -18.359 1 80.75 279 ALA A C 1
ATOM 2155 O O . ALA A 1 279 ? -12.773 30.062 -18.094 1 80.75 279 ALA A O 1
ATOM 2156 N N . GLN A 1 280 ? -13.914 31.422 -19.406 1 74.69 280 GLN A N 1
ATOM 2157 C CA . GLN A 1 280 ? -14.289 30.359 -20.344 1 74.69 280 GLN A CA 1
ATOM 2158 C C . GLN A 1 280 ? -13.133 30.031 -21.281 1 74.69 280 GLN A C 1
ATOM 2160 O O . GLN A 1 280 ? -12.93 28.859 -21.641 1 74.69 280 GLN A O 1
ATOM 2165 N N . THR A 1 281 ? -12.406 30.969 -21.594 1 72.75 281 THR A N 1
ATOM 2166 C CA . THR A 1 281 ? -11.453 30.797 -22.688 1 72.75 281 THR A CA 1
ATOM 2167 C C . THR A 1 281 ? -10.055 30.516 -22.141 1 72.75 281 THR A C 1
ATOM 2169 O O . THR A 1 281 ? -9.242 29.891 -22.828 1 72.75 281 THR A O 1
ATOM 2172 N N . SER A 1 282 ? -9.773 31.062 -21.047 1 71.31 282 SER A N 1
ATOM 2173 C CA . SER A 1 282 ? -8.406 30.953 -20.547 1 71.31 282 SER A CA 1
ATOM 2174 C C . SER A 1 282 ? -8.117 29.547 -20.016 1 71.31 282 SER A C 1
ATOM 2176 O O . SER A 1 282 ? -8.898 29 -19.234 1 71.31 282 SER A O 1
ATOM 2178 N N . LYS A 1 283 ? -6.977 28.969 -20.406 1 66.5 283 LYS A N 1
ATOM 2179 C CA . LYS A 1 283 ? -6.613 27.609 -20 1 66.5 283 LYS A CA 1
ATOM 2180 C C . LYS A 1 283 ? -5.379 27.609 -19.109 1 66.5 283 LYS A C 1
ATOM 2182 O O . LYS A 1 283 ? -5.066 26.609 -18.469 1 66.5 283 LYS A O 1
ATOM 2187 N N . SER A 1 284 ? -4.742 28.766 -19.078 1 67.38 284 SER A N 1
ATOM 2188 C CA . SER A 1 284 ? -3.521 28.844 -18.281 1 67.38 284 SER A CA 1
ATOM 2189 C C . SER A 1 284 ? -3.836 28.953 -16.797 1 67.38 284 SER A C 1
ATOM 2191 O O . SER A 1 284 ? -4.77 29.656 -16.406 1 67.38 284 SER A O 1
ATOM 2193 N N . GLU A 1 285 ? -3.064 28.266 -15.992 1 65.62 285 GLU A N 1
ATOM 2194 C CA . GLU A 1 285 ? -3.244 28.266 -14.547 1 65.62 285 GLU A CA 1
ATOM 2195 C C . GLU A 1 285 ? -3.092 29.672 -13.977 1 65.62 285 GLU A C 1
ATOM 2197 O O . GLU A 1 285 ? -3.828 30.062 -13.07 1 65.62 285 GLU A O 1
ATOM 2202 N N . ARG A 1 286 ? -2.229 30.453 -14.617 1 61.88 286 ARG A N 1
ATOM 2203 C CA . ARG A 1 286 ? -1.976 31.812 -14.156 1 61.88 286 ARG A CA 1
ATOM 2204 C C . ARG A 1 286 ? -3.182 32.719 -14.406 1 61.88 286 ARG A C 1
ATOM 2206 O O . ARG A 1 286 ? -3.582 33.469 -13.539 1 61.88 286 ARG A O 1
ATOM 2213 N N . ALA A 1 287 ? -3.629 32.594 -15.57 1 72.12 287 ALA A N 1
ATOM 2214 C CA . ALA A 1 287 ? -4.805 33.375 -15.922 1 72.12 287 ALA A CA 1
ATOM 2215 C C . ALA A 1 287 ? -6.012 32.969 -15.086 1 72.12 287 ALA A C 1
ATOM 2217 O O . ALA A 1 287 ? -6.777 33.812 -14.625 1 72.12 287 ALA A O 1
ATOM 2218 N N . GLN A 1 288 ? -6.059 31.781 -14.781 1 74.88 288 GLN A N 1
ATOM 2219 C CA . GLN A 1 288 ? -7.188 31.266 -14.016 1 74.88 288 GLN A CA 1
ATOM 2220 C C . GLN A 1 288 ? -7.137 31.766 -12.57 1 74.88 288 GLN A C 1
ATOM 2222 O O . GLN A 1 288 ? -8.172 32.094 -11.984 1 74.88 288 GLN A O 1
ATOM 2227 N N . LYS A 1 289 ? -6.004 31.891 -12.102 1 75.69 289 LYS A N 1
ATOM 2228 C CA . LYS A 1 289 ? -5.859 32.438 -10.75 1 75.69 289 LYS A CA 1
ATOM 2229 C C . LYS A 1 289 ? -6.312 33.875 -10.672 1 75.69 289 LYS A C 1
ATOM 2231 O O . LYS A 1 289 ? -6.984 34.281 -9.719 1 75.69 289 LYS A O 1
ATOM 2236 N N . ARG A 1 290 ? -5.926 34.656 -11.672 1 76.56 290 ARG A N 1
ATOM 2237 C CA . ARG A 1 290 ? -6.324 36.062 -11.711 1 76.56 290 ARG A CA 1
ATOM 2238 C C . ARG A 1 290 ? -7.836 36.188 -11.875 1 76.56 290 ARG A C 1
ATOM 2240 O O . ARG A 1 290 ? -8.461 37.062 -11.25 1 76.56 290 ARG A O 1
ATOM 2247 N N . ILE A 1 291 ? -8.336 35.375 -12.734 1 80.19 291 ILE A N 1
ATOM 2248 C CA . ILE A 1 291 ? -9.773 35.406 -13.008 1 80.19 291 ILE A CA 1
ATOM 2249 C C . ILE A 1 291 ? -10.539 35 -11.75 1 80.19 291 ILE A C 1
ATOM 2251 O O . ILE A 1 291 ? -11.586 35.562 -11.445 1 80.19 291 ILE A O 1
ATOM 2255 N N . ALA A 1 292 ? -9.906 34.062 -10.977 1 77.06 292 ALA A N 1
ATOM 2256 C CA . ALA A 1 292 ? -10.555 33.562 -9.766 1 77.06 292 ALA A CA 1
ATOM 2257 C C . ALA A 1 292 ? -10.75 34.656 -8.734 1 77.06 292 ALA A C 1
ATOM 2259 O O . ALA A 1 292 ? -11.68 34.625 -7.934 1 77.06 292 ALA A O 1
ATOM 2260 N N . GLU A 1 293 ? -9.984 35.625 -8.883 1 77.12 293 GLU A N 1
ATOM 2261 C CA . GLU A 1 293 ? -10.047 36.719 -7.934 1 77.12 293 GLU A CA 1
ATOM 2262 C C . GLU A 1 293 ? -11.336 37.531 -8.102 1 77.12 293 GLU A C 1
ATOM 2264 O O . GLU A 1 293 ? -11.781 38.188 -7.172 1 77.12 293 GLU A O 1
ATOM 2269 N N . PHE A 1 294 ? -11.891 37.406 -9.258 1 82.5 294 PHE A N 1
ATOM 2270 C CA . PHE A 1 294 ? -13.109 38.156 -9.523 1 82.5 294 PHE A CA 1
ATOM 2271 C C . PHE A 1 294 ? -14.336 37.406 -9.039 1 82.5 294 PHE A C 1
ATOM 2273 O O . PHE A 1 294 ? -15.453 37.938 -9.062 1 82.5 294 PHE A O 1
ATOM 2280 N N . PHE A 1 295 ? -14.055 36.156 -8.703 1 78.44 295 PHE A N 1
ATOM 2281 C CA . PHE A 1 295 ? -15.188 35.344 -8.289 1 78.44 295 PHE A CA 1
ATOM 2282 C C . PHE A 1 295 ? -15.188 35.156 -6.777 1 78.44 295 PHE A C 1
ATOM 2284 O O . PHE A 1 295 ? -14.133 35.156 -6.145 1 78.44 295 PHE A O 1
ATOM 2291 N N . THR A 1 296 ? -16.266 35.344 -6.238 1 76.19 296 THR A N 1
ATOM 2292 C CA . THR A 1 296 ? -16.469 34.938 -4.852 1 76.19 296 THR A CA 1
ATOM 2293 C C . THR A 1 296 ? -17.406 33.719 -4.77 1 76.19 296 THR A C 1
ATOM 2295 O O . THR A 1 296 ? -18.219 33.5 -5.676 1 76.19 296 THR A O 1
ATOM 2298 N N . TYR A 1 297 ? -17.156 32.969 -3.871 1 75.56 297 TYR A N 1
ATOM 2299 C CA . TYR A 1 297 ? -18.016 31.812 -3.686 1 75.56 297 TYR A CA 1
ATOM 2300 C C . TYR A 1 297 ? -19.203 32.156 -2.785 1 75.56 297 TYR A C 1
ATOM 2302 O O . TYR A 1 297 ? -19.031 32.812 -1.745 1 75.56 297 TYR A O 1
ATOM 2310 N N . SER A 1 298 ? -20.391 32.094 -3.48 1 81.25 298 SER A N 1
ATOM 2311 C CA . SER A 1 298 ? -21.609 32.312 -2.707 1 81.25 298 SER A CA 1
ATOM 2312 C C . SER A 1 298 ? -22.375 31.016 -2.482 1 81.25 298 SER A C 1
ATOM 2314 O O . SER A 1 298 ? -22.125 30.016 -3.158 1 81.25 298 SER A O 1
ATOM 2316 N N . ILE A 1 299 ? -23.25 31.047 -1.51 1 87.75 299 ILE A N 1
ATOM 2317 C CA . ILE A 1 299 ? -24.062 29.891 -1.18 1 87.75 299 ILE A CA 1
ATOM 2318 C C . ILE A 1 299 ? -24.984 29.547 -2.35 1 87.75 299 ILE A C 1
ATOM 2320 O O . ILE A 1 299 ? -25.562 30.453 -2.967 1 87.75 299 ILE A O 1
ATOM 2324 N N . CYS A 1 300 ? -25.078 28.391 -2.75 1 88.62 300 CYS A N 1
ATOM 2325 C CA . CYS A 1 300 ? -25.922 27.938 -3.84 1 88.62 300 CYS A CA 1
ATOM 2326 C C . CYS A 1 300 ? -27.391 28.297 -3.578 1 88.62 300 CYS A C 1
ATOM 2328 O O . CYS A 1 300 ? -27.922 27.969 -2.516 1 88.62 300 CYS A O 1
ATOM 2330 N N . PRO A 1 301 ? -27.984 28.953 -4.461 1 88.69 301 PRO A N 1
ATOM 2331 C CA . PRO A 1 301 ? -29.359 29.375 -4.242 1 88.69 301 PRO A CA 1
ATOM 2332 C C . PRO A 1 301 ? -30.359 28.219 -4.285 1 88.69 301 PRO A C 1
ATOM 2334 O O . PRO A 1 301 ? -31.469 28.328 -3.768 1 88.69 301 PRO A O 1
ATOM 2337 N N . VAL A 1 302 ? -29.984 27.172 -4.852 1 90.81 302 VAL A N 1
ATOM 2338 C CA . VAL A 1 302 ? -30.891 26.047 -5.008 1 90.81 302 VAL A CA 1
ATOM 2339 C C . VAL A 1 302 ? -30.859 25.172 -3.748 1 90.81 302 VAL A C 1
ATOM 2341 O O . VAL A 1 302 ? -31.906 24.906 -3.145 1 90.81 302 VAL A O 1
ATOM 2344 N N . CYS A 1 303 ? -29.703 24.781 -3.373 1 92.62 303 CYS A N 1
ATOM 2345 C CA . CYS A 1 303 ? -29.625 23.875 -2.225 1 92.62 303 CYS A CA 1
ATOM 2346 C C . CYS A 1 303 ? -29.344 24.656 -0.943 1 92.62 303 CYS A C 1
ATOM 2348 O O . CYS A 1 303 ? -29.391 24.094 0.152 1 92.62 303 CYS A O 1
ATOM 2350 N N . HIS A 1 304 ? -29 25.922 -1.066 1 91.44 304 HIS A N 1
ATOM 2351 C CA . HIS A 1 304 ? -28.75 26.812 0.063 1 91.44 304 HIS A CA 1
ATOM 2352 C C . HIS A 1 304 ? -27.641 26.266 0.951 1 91.44 304 HIS A C 1
ATOM 2354 O O . HIS A 1 304 ? -27.75 26.266 2.178 1 91.44 304 HIS A O 1
ATOM 2360 N N . GLY A 1 305 ? -26.703 25.578 0.295 1 90 305 GLY A N 1
ATOM 2361 C CA . GLY A 1 305 ? -25.516 25.141 1 1 90 305 GLY A CA 1
ATOM 2362 C C . GLY A 1 305 ? -25.578 23.688 1.442 1 90 305 GLY A C 1
ATOM 2363 O O . GLY A 1 305 ? -24.594 23.156 1.967 1 90 305 GLY A O 1
ATOM 2364 N N . SER A 1 306 ? -26.688 23.031 1.271 1 93.12 306 SER A N 1
ATOM 2365 C CA . SER A 1 306 ? -26.859 21.672 1.751 1 93.12 306 SER A CA 1
ATOM 2366 C C . SER A 1 306 ? -26.094 20.688 0.876 1 93.12 306 SER A C 1
ATOM 2368 O O . SER A 1 306 ? -25.828 19.547 1.29 1 93.12 306 SER A O 1
ATOM 2370 N N . ARG A 1 307 ? -25.703 21.109 -0.318 1 93.62 307 ARG A N 1
ATOM 2371 C CA . ARG A 1 307 ? -24.938 20.312 -1.278 1 93.62 307 ARG A CA 1
ATOM 2372 C C . ARG A 1 307 ? -25.812 19.219 -1.896 1 93.62 307 ARG A C 1
ATOM 2374 O O . ARG A 1 307 ? -25.391 18.547 -2.836 1 93.62 307 ARG A O 1
ATOM 2381 N N . LEU A 1 308 ? -27.062 19.062 -1.382 1 95.25 308 LEU A N 1
ATOM 2382 C CA . LEU A 1 308 ? -27.938 17.969 -1.796 1 95.25 308 LEU A CA 1
ATOM 2383 C C . LEU A 1 308 ? -29.094 18.484 -2.643 1 95.25 308 LEU A C 1
ATOM 2385 O O . LEU A 1 308 ? -29.422 19.672 -2.588 1 95.25 308 LEU A O 1
ATOM 2389 N N . LYS A 1 309 ? -29.688 17.547 -3.412 1 94.5 309 LYS A N 1
ATOM 2390 C CA . LYS A 1 309 ? -30.922 17.875 -4.121 1 94.5 309 LYS A CA 1
ATOM 2391 C C . LYS A 1 309 ? -32.031 18.234 -3.145 1 94.5 309 LYS A C 1
ATOM 2393 O O . LYS A 1 309 ? -32.188 17.594 -2.098 1 94.5 309 LYS A O 1
ATOM 2398 N N . PRO A 1 310 ? -32.781 19.219 -3.43 1 93.31 310 PRO A N 1
ATOM 2399 C CA . PRO A 1 310 ? -33.812 19.688 -2.521 1 93.31 310 PRO A CA 1
ATOM 2400 C C . PRO A 1 310 ? -34.844 18.594 -2.191 1 93.31 310 PRO A C 1
ATOM 2402 O O . PRO A 1 310 ? -35.406 18.578 -1.09 1 93.31 310 PRO A O 1
ATOM 2405 N N . GLU A 1 311 ? -35.094 17.641 -3.088 1 91.56 311 GLU A N 1
ATOM 2406 C CA . GLU A 1 311 ? -36.062 16.578 -2.867 1 91.56 311 GLU A CA 1
ATOM 2407 C C . GLU A 1 311 ? -35.625 15.664 -1.717 1 91.56 311 GLU A C 1
ATOM 2409 O O . GLU A 1 311 ? -36.469 15.094 -1.027 1 91.56 311 GLU A O 1
ATOM 2414 N N . LEU A 1 312 ? -34.344 15.594 -1.511 1 94.25 312 LEU A N 1
ATOM 2415 C CA . LEU A 1 312 ? -33.812 14.703 -0.487 1 94.25 312 LEU A CA 1
ATOM 2416 C C . LEU A 1 312 ? -34 15.297 0.904 1 94.25 312 LEU A C 1
ATOM 2418 O O . LEU A 1 312 ? -34 14.57 1.9 1 94.25 312 LEU A O 1
ATOM 2422 N N . LEU A 1 313 ? -34.188 16.641 0.989 1 94.69 313 LEU A N 1
ATOM 2423 C CA . LEU A 1 313 ? -34.312 17.328 2.266 1 94.69 313 LEU A CA 1
ATOM 2424 C C . LEU A 1 313 ? -35.719 17.203 2.818 1 94.69 313 LEU A C 1
ATOM 2426 O O . LEU A 1 313 ? -36 17.547 3.975 1 94.69 313 LEU A O 1
ATOM 2430 N N . LYS A 1 314 ? -36.531 16.547 2.014 1 92.88 314 LYS A N 1
ATOM 2431 C CA . LYS A 1 314 ? -37.906 16.328 2.457 1 92.88 314 LYS A CA 1
ATOM 2432 C C . LYS A 1 314 ? -38.031 15.133 3.393 1 92.88 314 LYS A C 1
ATOM 2434 O O . LYS A 1 314 ? -39 15 4.133 1 92.88 314 LYS A O 1
ATOM 2439 N N . GLN A 1 315 ? -37.031 14.289 3.328 1 93.56 315 GLN A N 1
ATOM 2440 C CA . GLN A 1 315 ? -37 13.148 4.238 1 93.56 315 GLN A CA 1
ATOM 2441 C C . GLN A 1 315 ? -36.438 13.539 5.602 1 93.56 315 GLN A C 1
ATOM 2443 O O . GLN A 1 315 ? -35.344 14.109 5.688 1 93.56 315 GLN A O 1
ATOM 2448 N N . TRP A 1 316 ? -37.25 13.211 6.621 1 95 316 TRP A N 1
ATOM 2449 C CA . TRP A 1 316 ? -36.875 13.633 7.961 1 95 316 TRP A CA 1
ATOM 2450 C C . TRP A 1 316 ? -36.594 12.43 8.859 1 95 316 TRP A C 1
ATOM 2452 O O . TRP A 1 316 ? -37.125 11.344 8.617 1 95 316 TRP A O 1
ATOM 2462 N N . VAL A 1 317 ? -35.781 12.5 9.75 1 95.44 317 VAL A N 1
ATOM 2463 C CA . VAL A 1 317 ? -35.656 11.672 10.938 1 95.44 317 VAL A CA 1
ATOM 2464 C C . VAL A 1 317 ? -35.938 12.5 12.188 1 95.44 317 VAL A C 1
ATOM 2466 O O . VAL A 1 317 ? -35.25 13.477 12.477 1 95.44 317 VAL A O 1
ATOM 2469 N N . GLY A 1 318 ? -36.938 12.133 12.844 1 92.38 318 GLY A N 1
ATOM 2470 C CA . GLY A 1 318 ? -37.438 13.078 13.82 1 92.38 318 GLY A CA 1
ATOM 2471 C C . GLY A 1 318 ? -38 14.352 13.195 1 92.38 318 GLY A C 1
ATOM 2472 O O . GLY A 1 318 ? -38.812 14.297 12.289 1 92.38 318 GLY A O 1
ATOM 2473 N N . ASN A 1 319 ? -37.406 15.469 13.555 1 92.44 319 ASN A N 1
ATOM 2474 C CA . ASN A 1 319 ? -37.844 16.75 13.016 1 92.44 319 ASN A CA 1
ATOM 2475 C C . ASN A 1 319 ? -36.75 17.438 12.211 1 92.44 319 ASN A C 1
ATOM 2477 O O . ASN A 1 319 ? -36.781 18.656 12.023 1 92.44 319 ASN A O 1
ATOM 2481 N N . SER A 1 320 ? -35.844 16.656 11.844 1 95.19 320 SER A N 1
ATOM 2482 C CA . SER A 1 320 ? -34.719 17.266 11.164 1 95.19 320 SER A CA 1
ATOM 2483 C C . SER A 1 320 ? -34.406 16.547 9.852 1 95.19 320 SER A C 1
ATOM 2485 O O . SER A 1 320 ? -34.531 15.328 9.758 1 95.19 320 SER A O 1
ATOM 2487 N N . ASN A 1 321 ? -34.094 17.281 8.844 1 95.94 321 ASN A N 1
ATOM 2488 C CA . ASN A 1 321 ? -33.531 16.672 7.641 1 95.94 321 ASN A CA 1
ATOM 2489 C C . ASN A 1 321 ? -32.031 16.438 7.773 1 95.94 321 ASN A C 1
ATOM 2491 O O . ASN A 1 321 ? -31.422 16.812 8.781 1 95.94 321 ASN A O 1
ATOM 2495 N N . ILE A 1 322 ? -31.453 15.82 6.816 1 96.38 322 ILE A N 1
ATOM 2496 C CA . ILE A 1 322 ? -30.078 15.352 6.926 1 96.38 322 ILE A CA 1
ATOM 2497 C C . ILE A 1 322 ? -29.125 16.547 6.992 1 96.38 322 ILE A C 1
ATOM 2499 O O . ILE A 1 322 ? -28.094 16.5 7.672 1 96.38 322 ILE A O 1
ATOM 2503 N N . ASN A 1 323 ? -29.438 17.672 6.301 1 95.5 323 ASN A N 1
ATOM 2504 C CA . ASN A 1 323 ? -28.594 18.859 6.336 1 95.5 323 ASN A CA 1
ATOM 2505 C C . ASN A 1 323 ? -28.641 19.531 7.699 1 95.5 323 ASN A C 1
ATOM 2507 O O . ASN A 1 323 ? -27.609 20.016 8.195 1 95.5 323 ASN A O 1
ATOM 2511 N N . GLN A 1 324 ? -29.781 19.594 8.234 1 95.62 324 GLN A N 1
ATOM 2512 C CA . GLN A 1 324 ? -29.938 20.219 9.547 1 95.62 324 GLN A CA 1
ATOM 2513 C C . GLN A 1 324 ? -29.156 19.453 10.609 1 95.62 324 GLN A C 1
ATOM 2515 O O . GLN A 1 324 ? -28.547 20.062 11.492 1 95.62 324 GLN A O 1
ATOM 2520 N N . VAL A 1 325 ? -29.188 18.141 10.492 1 97 325 VAL A N 1
ATOM 2521 C CA . VAL A 1 325 ? -28.406 17.344 11.438 1 97 325 VAL A CA 1
ATOM 2522 C C . VAL A 1 325 ? -26.922 17.562 11.195 1 97 325 VAL A C 1
ATOM 2524 O O . VAL A 1 325 ? -26.141 17.625 12.148 1 97 325 VAL A O 1
ATOM 2527 N N . SER A 1 326 ? -26.5 17.625 9.938 1 95.69 326 SER A N 1
ATOM 2528 C CA . SER A 1 326 ? -25.094 17.844 9.586 1 95.69 326 SER A CA 1
ATOM 2529 C C . SER A 1 326 ? -24.594 19.188 10.086 1 95.69 326 SER A C 1
ATOM 2531 O O . SER A 1 326 ? -23.391 19.375 10.266 1 95.69 326 SER A O 1
ATOM 2533 N N . GLN A 1 327 ? -25.547 20.141 10.367 1 94.44 327 GLN A N 1
ATOM 2534 C CA . GLN A 1 327 ? -25.188 21.484 10.812 1 94.44 327 GLN A CA 1
ATOM 2535 C C . GLN A 1 327 ? -25.156 21.562 12.344 1 94.44 327 GLN A C 1
ATOM 2537 O O . GLN A 1 327 ? -24.75 22.578 12.906 1 94.44 327 GLN A O 1
ATOM 2542 N N . LYS A 1 328 ? -25.594 20.469 12.906 1 94.81 328 LYS A N 1
ATOM 2543 C CA . LYS A 1 328 ? -25.469 20.438 14.359 1 94.81 328 LYS A CA 1
ATOM 2544 C C . LYS A 1 328 ? -24.031 20.203 14.781 1 94.81 328 LYS A C 1
ATOM 2546 O O . LYS A 1 328 ? -23.25 19.609 14.039 1 94.81 328 LYS A O 1
ATOM 2551 N N . GLN A 1 329 ? -23.688 20.75 15.93 1 94.12 329 GLN A N 1
ATOM 2552 C CA . GLN A 1 329 ? -22.359 20.469 16.453 1 94.12 329 GLN A CA 1
ATOM 2553 C C . GLN A 1 329 ? -22.203 19 16.797 1 94.12 329 GLN A C 1
ATOM 2555 O O . GLN A 1 329 ? -23.141 18.359 17.266 1 94.12 329 GLN A O 1
ATOM 2560 N N . LEU A 1 330 ? -21.047 18.484 16.609 1 95.69 330 LEU A N 1
ATOM 2561 C CA . LEU A 1 330 ? -20.766 17.078 16.875 1 95.69 330 LEU A CA 1
ATOM 2562 C C . LEU A 1 330 ? -21.141 16.719 18.297 1 95.69 330 LEU A C 1
ATOM 2564 O O . LEU A 1 330 ? -21.641 15.609 18.562 1 95.69 330 LEU A O 1
ATOM 2568 N N . GLY A 1 331 ? -20.953 17.656 19.25 1 93.5 331 GLY A N 1
ATOM 2569 C CA . GLY A 1 331 ? -21.234 17.406 20.656 1 93.5 331 GLY A CA 1
ATOM 2570 C C . GLY A 1 331 ? -22.719 17.234 20.953 1 93.5 331 GLY A C 1
ATOM 2571 O O . GLY A 1 331 ? -23.094 16.672 21.984 1 93.5 331 GLY A O 1
ATOM 2572 N N . GLU A 1 332 ? -23.547 17.641 20.047 1 94.69 332 GLU A N 1
ATOM 2573 C CA . GLU A 1 332 ? -24.984 17.594 20.234 1 94.69 332 GLU A CA 1
ATOM 2574 C C . GLU A 1 332 ? -25.562 16.297 19.688 1 94.69 332 GLU A C 1
ATOM 2576 O O . GLU A 1 332 ? -26.703 15.938 19.984 1 94.69 332 GLU A O 1
ATOM 2581 N N . LEU A 1 333 ? -24.812 15.617 18.922 1 96.44 333 LEU A N 1
ATOM 2582 C CA . LEU A 1 333 ? -25.328 14.516 18.125 1 96.44 333 LEU A CA 1
ATOM 2583 C C . LEU A 1 333 ? -25.656 13.312 19.016 1 96.44 333 LEU A C 1
ATOM 2585 O O . LEU A 1 333 ? -26.609 12.578 18.734 1 96.44 333 LEU A O 1
ATOM 2589 N N . PRO A 1 334 ? -24.859 13.07 20.125 1 96.19 334 PRO A N 1
ATOM 2590 C CA . PRO A 1 334 ? -25.266 11.977 21.016 1 96.19 334 PRO A CA 1
ATOM 2591 C C . PRO A 1 334 ? -26.656 12.188 21.609 1 96.19 334 PRO A C 1
ATOM 2593 O O . PRO A 1 334 ? -27.453 11.242 21.688 1 96.19 334 PRO A O 1
ATOM 2596 N N . THR A 1 335 ? -26.906 13.406 22.016 1 95.56 335 THR A N 1
ATOM 2597 C CA . THR A 1 335 ? -28.219 13.727 22.547 1 95.56 335 THR A CA 1
ATOM 2598 C C . THR A 1 335 ? -29.297 13.57 21.484 1 95.56 335 THR A C 1
ATOM 2600 O O . THR A 1 335 ? -30.391 13.078 21.75 1 95.56 335 THR A O 1
ATOM 2603 N N . TRP A 1 336 ? -29 14.023 20.328 1 96.38 336 TRP A N 1
ATOM 2604 C CA . TRP A 1 336 ? -29.906 13.867 19.203 1 96.38 336 TRP A CA 1
ATOM 2605 C C . TRP A 1 336 ? -30.234 12.398 18.953 1 96.38 336 TRP A C 1
ATOM 2607 O O . TRP A 1 336 ? -31.391 12.031 18.75 1 96.38 336 TRP A O 1
ATOM 2617 N N . ALA A 1 337 ? -29.219 11.539 18.922 1 96.25 337 ALA A N 1
ATOM 2618 C CA . ALA A 1 337 ? -29.391 10.109 18.703 1 96.25 337 ALA A CA 1
ATOM 2619 C C . ALA A 1 337 ? -30.312 9.492 19.766 1 96.25 337 ALA A C 1
ATOM 2621 O O . ALA A 1 337 ? -31.188 8.695 19.438 1 96.25 337 ALA A O 1
ATOM 2622 N N . ASP A 1 338 ? -30.125 9.93 20.984 1 95 338 ASP A N 1
ATOM 2623 C CA . ASP A 1 338 ? -30.953 9.422 22.094 1 95 338 ASP A CA 1
ATOM 2624 C C . ASP A 1 338 ? -32.406 9.828 21.922 1 95 338 ASP A C 1
ATOM 2626 O O . ASP A 1 338 ? -33.312 9.023 22.156 1 95 338 ASP A O 1
ATOM 2630 N N . GLN A 1 339 ? -32.562 11.039 21.562 1 95.38 339 GLN A N 1
ATOM 2631 C CA . GLN A 1 339 ? -33.938 11.562 21.375 1 95.38 339 GLN A CA 1
ATOM 2632 C C . GLN A 1 339 ? -34.656 10.82 20.266 1 95.38 339 GLN A C 1
ATOM 2634 O O . GLN A 1 339 ? -35.812 10.453 20.422 1 95.38 339 GLN A O 1
ATOM 2639 N N . ILE A 1 340 ? -34.031 10.57 19.141 1 95.75 340 ILE A N 1
ATOM 2640 C CA . ILE A 1 340 ? -34.625 9.906 18 1 95.75 340 ILE A CA 1
ATOM 2641 C C . ILE A 1 340 ? -34.969 8.461 18.359 1 95.75 340 ILE A C 1
ATOM 2643 O O . ILE A 1 340 ? -36.062 7.957 18 1 95.75 340 ILE A O 1
ATOM 2647 N N . GLN A 1 341 ? -34.031 7.793 19 1 93.75 341 GLN A N 1
ATOM 2648 C CA . GLN A 1 341 ? -34.25 6.406 19.391 1 93.75 341 GLN A CA 1
ATOM 2649 C C . GLN A 1 341 ? -35.5 6.277 20.266 1 93.75 341 GLN A C 1
ATOM 2651 O O . GLN A 1 341 ? -36.25 5.312 20.125 1 93.75 341 GLN A O 1
ATOM 2656 N N . ALA A 1 342 ? -35.688 7.262 21.094 1 92.62 342 ALA A N 1
ATOM 2657 C CA . ALA A 1 342 ? -36.844 7.254 21.984 1 92.62 342 ALA A CA 1
ATOM 2658 C C . ALA A 1 342 ? -38.156 7.516 21.234 1 92.62 342 ALA A C 1
ATOM 2660 O O . ALA A 1 342 ? -39.219 7.031 21.625 1 92.62 342 ALA A O 1
ATOM 2661 N N . GLU A 1 343 ? -38.094 8.211 20.156 1 93.31 343 GLU A N 1
ATOM 2662 C CA . GLU A 1 343 ? -39.281 8.625 19.406 1 93.31 343 GLU A CA 1
ATOM 2663 C C . GLU A 1 343 ? -39.719 7.543 18.422 1 93.31 343 GLU A C 1
ATOM 2665 O O . GLU A 1 343 ? -40.875 7.52 17.984 1 93.31 343 GLU A O 1
ATOM 2670 N N . LEU A 1 344 ? -38.875 6.633 18.094 1 93.62 344 LEU A N 1
ATOM 2671 C CA . LEU A 1 344 ? -39.156 5.605 17.109 1 93.62 344 LEU A CA 1
ATOM 2672 C C . LEU A 1 344 ? -40.062 4.52 17.688 1 93.62 344 LEU A C 1
ATOM 2674 O O . LEU A 1 344 ? -40.062 4.309 18.906 1 93.62 344 LEU A O 1
ATOM 2678 N N . PRO A 1 345 ? -40.844 3.828 16.875 1 90.44 345 PRO A N 1
ATOM 2679 C CA . PRO A 1 345 ? -41.656 2.719 17.344 1 90.44 345 PRO A CA 1
ATOM 2680 C C . PRO A 1 345 ? -40.844 1.583 17.938 1 90.44 345 PRO A C 1
ATOM 2682 O O . PRO A 1 345 ? -39.688 1.358 17.531 1 90.44 345 PRO A O 1
ATOM 2685 N N . ALA A 1 346 ? -41.438 0.81 18.828 1 89.12 346 ALA A N 1
ATOM 2686 C CA . ALA A 1 346 ? -40.781 -0.224 19.594 1 89.12 346 ALA A CA 1
ATOM 2687 C C . ALA A 1 346 ? -40.188 -1.305 18.688 1 89.12 346 ALA A C 1
ATOM 2689 O O . ALA A 1 346 ? -39.125 -1.846 18.969 1 89.12 346 ALA A O 1
ATOM 2690 N N . ASN A 1 347 ? -40.938 -1.568 17.641 1 87.94 347 ASN A N 1
ATOM 2691 C CA . ASN A 1 347 ? -40.469 -2.648 16.766 1 87.94 347 ASN A CA 1
ATOM 2692 C C . ASN A 1 347 ? -39.25 -2.248 15.961 1 87.94 347 ASN A C 1
ATOM 2694 O O . ASN A 1 347 ? -38.594 -3.1 15.367 1 87.94 347 ASN A O 1
ATOM 2698 N N . MET A 1 348 ? -38.844 -0.966 16.031 1 90.56 348 MET A N 1
ATOM 2699 C CA . MET A 1 348 ? -37.688 -0.493 15.281 1 90.56 348 MET A CA 1
ATOM 2700 C C . MET A 1 348 ? -36.469 -0.307 16.203 1 90.56 348 MET A C 1
ATOM 2702 O O . MET A 1 348 ? -35.375 -0.025 15.742 1 90.56 348 MET A O 1
ATOM 2706 N N . HIS A 1 349 ? -36.625 -0.542 17.453 1 89.81 349 HIS A N 1
ATOM 2707 C CA . HIS A 1 349 ? -35.594 -0.181 18.438 1 89.81 349 HIS A CA 1
ATOM 2708 C C . HIS A 1 349 ? -34.312 -1.006 18.234 1 89.81 349 HIS A C 1
ATOM 2710 O O . HIS A 1 349 ? -33.219 -0.485 18.375 1 89.81 349 HIS A O 1
ATOM 2716 N N . LYS A 1 350 ? -34.531 -2.23 17.922 1 85.38 350 LYS A N 1
ATOM 2717 C CA . LYS A 1 350 ? -33.344 -3.08 17.734 1 85.38 350 LYS A CA 1
ATOM 2718 C C . LYS A 1 350 ? -32.469 -2.584 16.578 1 85.38 350 LYS A C 1
ATOM 2720 O O . LYS A 1 350 ? -31.266 -2.457 16.719 1 85.38 350 LYS A O 1
ATOM 2725 N N . MET A 1 351 ? -33.062 -2.34 15.5 1 84.25 351 MET A N 1
ATOM 2726 C CA . MET A 1 351 ? -32.344 -1.846 14.328 1 84.25 351 MET A CA 1
ATOM 2727 C C . MET A 1 351 ? -31.766 -0.459 14.586 1 84.25 351 MET A C 1
ATOM 2729 O O . MET A 1 351 ? -30.609 -0.188 14.242 1 84.25 351 MET A O 1
ATOM 2733 N N . ALA A 1 352 ? -32.594 0.363 15.156 1 91.06 352 ALA A N 1
ATOM 2734 C CA . ALA A 1 352 ? -32.156 1.723 15.461 1 91.06 352 ALA A CA 1
ATOM 2735 C C . ALA A 1 352 ? -30.953 1.712 16.406 1 91.06 352 ALA A C 1
ATOM 2737 O O . ALA A 1 352 ? -30 2.473 16.203 1 91.06 352 ALA A O 1
ATOM 2738 N N . HIS A 1 353 ? -31 0.884 17.328 1 90.19 353 HIS A N 1
ATOM 2739 C CA . HIS A 1 353 ? -29.891 0.802 18.281 1 90.19 353 HIS A CA 1
ATOM 2740 C C . HIS A 1 353 ? -28.609 0.378 17.594 1 90.19 353 HIS A C 1
ATOM 2742 O O . HIS A 1 353 ? -27.531 0.897 17.891 1 90.19 353 HIS A O 1
ATOM 2748 N N . ALA A 1 354 ? -28.719 -0.54 16.719 1 85.62 354 ALA A N 1
ATOM 2749 C CA . ALA A 1 354 ? -27.547 -1.002 15.992 1 85.62 354 ALA A CA 1
ATOM 2750 C C . ALA A 1 354 ? -26.938 0.124 15.164 1 85.62 354 ALA A C 1
ATOM 2752 O O . ALA A 1 354 ? -25.719 0.312 15.156 1 85.62 354 ALA A O 1
ATOM 2753 N N . LEU A 1 355 ? -27.734 0.843 14.5 1 88.12 355 LEU A N 1
ATOM 2754 C CA . LEU A 1 355 ? -27.281 1.927 13.641 1 88.12 355 LEU A CA 1
ATOM 2755 C C . LEU A 1 355 ? -26.688 3.066 14.469 1 88.12 355 LEU A C 1
ATOM 2757 O O . LEU A 1 355 ? -25.609 3.578 14.148 1 88.12 355 LEU A O 1
ATOM 2761 N N . PHE A 1 356 ? -27.344 3.426 15.547 1 93.88 356 PHE A N 1
ATOM 2762 C CA . PHE A 1 356 ? -26.891 4.543 16.359 1 93.88 356 PHE A CA 1
ATOM 2763 C C . PHE A 1 356 ? -25.656 4.156 17.172 1 93.88 356 PHE A C 1
ATOM 2765 O O . PHE A 1 356 ? -24.781 4.992 17.422 1 93.88 356 PHE A O 1
ATOM 2772 N N . ALA A 1 357 ? -25.594 2.898 17.516 1 90.12 357 ALA A N 1
ATOM 2773 C CA . ALA A 1 357 ? -24.359 2.447 18.172 1 90.12 357 ALA A CA 1
ATOM 2774 C C . ALA A 1 357 ? -23.156 2.629 17.266 1 90.12 357 ALA A C 1
ATOM 2776 O O . ALA A 1 357 ? -22.109 3.111 17.703 1 90.12 357 ALA A O 1
ATOM 2777 N N . GLU A 1 358 ? -23.312 2.27 16.047 1 84.94 358 GLU A N 1
ATOM 2778 C CA . GLU A 1 358 ? -22.25 2.459 15.078 1 84.94 358 GLU A CA 1
ATOM 2779 C C . GLU A 1 358 ? -21.938 3.939 14.867 1 84.94 358 GLU A C 1
ATOM 2781 O O . GLU A 1 358 ? -20.781 4.332 14.766 1 84.94 358 GLU A O 1
ATOM 2786 N N . PHE A 1 359 ? -22.984 4.715 14.797 1 92.75 359 PHE A N 1
ATOM 2787 C CA . PHE A 1 359 ? -22.859 6.156 14.617 1 92.75 359 PHE A CA 1
ATOM 2788 C C . PHE A 1 359 ? -22.078 6.781 15.773 1 92.75 359 PHE A C 1
ATOM 2790 O O . PHE A 1 359 ? -21.156 7.562 15.562 1 92.75 359 PHE A O 1
ATOM 2797 N N . LEU A 1 360 ? -22.406 6.383 16.953 1 94.31 360 LEU A N 1
ATOM 2798 C CA . LEU A 1 360 ? -21.797 6.941 18.156 1 94.31 360 LEU A CA 1
ATOM 2799 C C . LEU A 1 360 ? -20.359 6.426 18.328 1 94.31 360 LEU A C 1
ATOM 2801 O O . LEU A 1 360 ? -19.5 7.148 18.812 1 94.31 360 LEU A O 1
ATOM 2805 N N . ASP A 1 361 ? -20.156 5.246 17.906 1 87.69 361 ASP A N 1
ATOM 2806 C CA . ASP A 1 361 ? -18.812 4.695 17.938 1 87.69 361 ASP A CA 1
ATOM 2807 C C . ASP A 1 361 ? -17.875 5.469 17 1 87.69 361 ASP A C 1
ATOM 2809 O O . ASP A 1 361 ? -16.688 5.633 17.297 1 87.69 361 ASP A O 1
ATOM 2813 N N . ASN A 1 362 ? -18.422 5.898 15.906 1 88.25 362 ASN A N 1
ATOM 2814 C CA . ASN A 1 362 ? -17.656 6.699 14.953 1 88.25 362 ASN A CA 1
ATOM 2815 C C . ASN A 1 362 ? -17.422 8.117 15.469 1 88.25 362 ASN A C 1
ATOM 2817 O O . ASN A 1 362 ? -16.406 8.734 15.156 1 88.25 362 ASN A O 1
ATOM 2821 N N . LEU A 1 363 ? -18.328 8.57 16.234 1 93.81 363 LEU A N 1
ATOM 2822 C CA . LEU A 1 363 ? -18.312 9.945 16.719 1 93.81 363 LEU A CA 1
ATOM 2823 C C . LEU A 1 363 ? -17.438 10.094 17.953 1 93.81 363 LEU A C 1
ATOM 2825 O O . LEU A 1 363 ? -16.812 11.133 18.156 1 93.81 363 LEU A O 1
ATOM 2829 N N . GLN A 1 364 ? -17.297 9.109 18.719 1 91.62 364 GLN A N 1
ATOM 2830 C CA . GLN A 1 364 ? -16.688 9.195 20.047 1 91.62 364 GLN A CA 1
ATOM 2831 C C . GLN A 1 364 ? -15.227 9.633 19.953 1 91.62 364 GLN A C 1
ATOM 2833 O O . GLN A 1 364 ? -14.789 10.508 20.703 1 91.62 364 GLN A O 1
ATOM 2838 N N . PRO A 1 365 ? -14.43 9.062 19.062 1 89.56 365 PRO A N 1
ATOM 2839 C CA . PRO A 1 365 ? -13.039 9.523 18.969 1 89.56 365 PRO A CA 1
ATOM 2840 C C . PRO A 1 365 ? -12.938 11.008 18.641 1 89.56 365 PRO A C 1
ATOM 2842 O O . PRO A 1 365 ? -12.023 11.688 19.125 1 89.56 365 PRO A O 1
ATOM 2845 N N . LEU A 1 366 ? -13.812 11.555 17.875 1 93.06 366 LEU A N 1
ATOM 2846 C CA . LEU A 1 366 ? -13.82 12.977 17.547 1 93.06 366 LEU A CA 1
ATOM 2847 C C . LEU A 1 366 ? -14.102 13.812 18.781 1 93.06 366 LEU A C 1
ATOM 2849 O O . LEU A 1 366 ? -13.461 14.844 19 1 93.06 366 LEU A O 1
ATOM 2853 N N . LEU A 1 367 ? -15.031 13.336 19.547 1 91.75 367 LEU A N 1
ATOM 2854 C CA . LEU A 1 367 ? -15.391 14.039 20.781 1 91.75 367 LEU A CA 1
ATOM 2855 C C . LEU A 1 367 ? -14.258 13.977 21.797 1 91.75 367 LEU A C 1
ATOM 2857 O O . LEU A 1 367 ? -13.93 14.977 22.438 1 91.75 367 LEU A O 1
ATOM 2861 N N . ASP A 1 368 ? -13.641 12.875 21.859 1 87.38 368 ASP A N 1
ATOM 2862 C CA . ASP A 1 368 ? -12.523 12.695 22.781 1 87.38 368 ASP A CA 1
ATOM 2863 C C . ASP A 1 368 ? -11.359 13.617 22.422 1 87.38 368 ASP A C 1
ATOM 2865 O O . ASP A 1 368 ? -10.602 14.047 23.297 1 87.38 368 ASP A O 1
ATOM 2869 N N . LEU A 1 369 ? -11.305 13.906 21.188 1 88.69 369 LEU A N 1
ATOM 2870 C CA . LEU A 1 369 ? -10.188 14.719 20.703 1 88.69 369 LEU A CA 1
ATOM 2871 C C . LEU A 1 369 ? -10.539 16.203 20.734 1 88.69 369 LEU A C 1
ATOM 2873 O O . LEU A 1 369 ? -9.82 17.031 20.188 1 88.69 369 LEU A O 1
ATOM 2877 N N . GLY A 1 370 ? -11.688 16.531 21.266 1 86.19 370 GLY A N 1
ATOM 2878 C CA . GLY A 1 370 ? -12.055 17.922 21.5 1 86.19 370 GLY A CA 1
ATOM 2879 C C . GLY A 1 370 ? -12.617 18.594 20.266 1 86.19 370 GLY A C 1
ATOM 2880 O O . GLY A 1 370 ? -12.469 19.812 20.094 1 86.19 370 GLY A O 1
ATOM 2881 N N . LEU A 1 371 ? -13.188 17.828 19.375 1 90.69 371 LEU A N 1
ATOM 2882 C CA . LEU A 1 371 ? -13.719 18.406 18.141 1 90.69 371 LEU A CA 1
ATOM 2883 C C . LEU A 1 371 ? -15.234 18.562 18.219 1 90.69 371 LEU A C 1
ATOM 2885 O O . LEU A 1 371 ? -15.914 18.594 17.203 1 90.69 371 LEU A O 1
ATOM 2889 N N . ASP A 1 372 ? -15.789 18.656 19.406 1 91.19 372 ASP A N 1
ATOM 2890 C CA . ASP A 1 372 ? -17.234 18.672 19.641 1 91.19 372 ASP A CA 1
ATOM 2891 C C . ASP A 1 372 ? -17.875 19.891 19 1 91.19 372 ASP A C 1
ATOM 2893 O O . ASP A 1 372 ? -19.062 19.875 18.672 1 91.19 372 ASP A O 1
ATOM 2897 N N . TYR A 1 373 ? -17.141 20.953 18.766 1 88.81 373 TYR A N 1
ATOM 2898 C CA . TYR A 1 373 ? -17.688 22.219 18.281 1 88.81 373 TYR A CA 1
ATOM 2899 C C . TYR A 1 373 ? -17.859 22.203 16.766 1 88.81 373 TYR A C 1
ATOM 2901 O O . TYR A 1 373 ? -18.531 23.062 16.203 1 88.81 373 TYR A O 1
ATOM 2909 N N . LEU A 1 374 ? -17.25 21.266 16.141 1 92.75 374 LEU A N 1
ATOM 2910 C CA . LEU A 1 374 ? -17.344 21.188 14.68 1 92.75 374 LEU A CA 1
ATOM 2911 C C . LEU A 1 374 ? -18.703 20.609 14.258 1 92.75 374 LEU A C 1
ATOM 2913 O O . LEU A 1 374 ? -19.438 20.078 15.078 1 92.75 374 LEU A O 1
ATOM 2917 N N . THR A 1 375 ? -19 20.844 13 1 94.5 375 THR A N 1
ATOM 2918 C CA . THR A 1 375 ? -20.172 20.25 12.375 1 94.5 375 THR A CA 1
ATOM 2919 C C . THR A 1 375 ? -19.766 19.297 11.25 1 94.5 375 THR A C 1
ATOM 2921 O O . THR A 1 375 ? -18.656 19.406 10.703 1 94.5 375 THR A O 1
ATOM 2924 N N . MET A 1 376 ? -20.625 18.375 10.969 1 94.88 376 MET A N 1
ATOM 2925 C CA . MET A 1 376 ? -20.312 17.453 9.875 1 94.88 376 MET A CA 1
ATOM 2926 C C . MET A 1 376 ? -20.25 18.203 8.547 1 94.88 376 MET A C 1
ATOM 2928 O O . MET A 1 376 ? -19.516 17.797 7.641 1 94.88 376 MET A O 1
ATOM 2932 N N . ALA A 1 377 ? -20.938 19.328 8.445 1 93.62 377 ALA A N 1
ATOM 2933 C CA . ALA A 1 377 ? -21.047 20.078 7.191 1 93.62 377 ALA A CA 1
ATOM 2934 C C . ALA A 1 377 ? -19.844 20.984 6.992 1 93.62 377 ALA A C 1
ATOM 2936 O O . ALA A 1 377 ? -19.609 21.484 5.887 1 93.62 377 ALA A O 1
ATOM 2937 N N . ARG A 1 378 ? -19.047 21.094 8.008 1 91.12 378 ARG A N 1
ATOM 2938 C CA . ARG A 1 378 ? -17.891 21.969 7.914 1 91.12 378 ARG A CA 1
ATOM 2939 C C . ARG A 1 378 ? -16.938 21.5 6.812 1 91.12 378 ARG A C 1
ATOM 2941 O O . ARG A 1 378 ? -16.609 20.328 6.738 1 91.12 378 ARG A O 1
ATOM 2948 N N . ASN A 1 379 ? -16.547 22.484 5.992 1 89.19 379 ASN A N 1
ATOM 2949 C CA . ASN A 1 379 ? -15.641 22.172 4.891 1 89.19 379 ASN A CA 1
ATOM 2950 C C . ASN A 1 379 ? -14.25 21.812 5.398 1 89.19 379 ASN A C 1
ATOM 2952 O O . ASN A 1 379 ? -13.695 22.516 6.254 1 89.19 379 ASN A O 1
ATOM 2956 N N . GLY A 1 380 ? -13.719 20.828 4.82 1 87.31 380 GLY A N 1
ATOM 2957 C CA . GLY A 1 380 ? -12.414 20.344 5.227 1 87.31 380 GLY A CA 1
ATOM 2958 C C . GLY A 1 380 ? -11.297 21.344 5.004 1 87.31 380 GLY A C 1
ATOM 2959 O O . GLY A 1 380 ? -10.344 21.406 5.777 1 87.31 380 GLY A O 1
ATOM 2960 N N . ASN A 1 381 ? -11.375 22.203 3.998 1 83.25 381 ASN A N 1
ATOM 2961 C CA . ASN A 1 381 ? -10.305 23.141 3.652 1 83.25 381 ASN A CA 1
ATOM 2962 C C . ASN A 1 381 ? -10.289 24.344 4.586 1 83.25 381 ASN A C 1
ATOM 2964 O O . ASN A 1 381 ? -9.383 25.172 4.523 1 83.25 381 ASN A O 1
ATOM 2968 N N . THR A 1 382 ? -11.297 24.453 5.449 1 80.94 382 THR A N 1
ATOM 2969 C CA . THR A 1 382 ? -11.367 25.562 6.402 1 80.94 382 THR A CA 1
ATOM 2970 C C . THR A 1 382 ? -10.836 25.125 7.77 1 80.94 382 THR A C 1
ATOM 2972 O O . THR A 1 382 ? -10.734 25.938 8.688 1 80.94 382 THR A O 1
ATOM 2975 N N . LEU A 1 383 ? -10.484 23.906 7.832 1 83.75 383 LEU A N 1
ATOM 2976 C CA . LEU A 1 383 ? -10.023 23.375 9.102 1 83.75 383 LEU A CA 1
ATOM 2977 C C . LEU A 1 383 ? -8.57 23.781 9.367 1 83.75 383 LEU A C 1
ATOM 2979 O O . LEU A 1 383 ? -7.785 23.922 8.43 1 83.75 383 LEU A O 1
ATOM 2983 N N . SER A 1 384 ? -8.344 23.969 10.602 1 74.94 384 SER A N 1
ATOM 2984 C CA . SER A 1 384 ? -6.957 24.203 11.008 1 74.94 384 SER A CA 1
ATOM 2985 C C . SER A 1 384 ? -6.125 22.938 10.891 1 74.94 384 SER A C 1
ATOM 2987 O O . SER A 1 384 ? -6.676 21.828 10.766 1 74.94 384 SER A O 1
ATOM 2989 N N . THR A 1 385 ? -4.809 23.047 10.961 1 74.25 385 THR A N 1
ATOM 2990 C CA . THR A 1 385 ? -3.898 21.906 10.891 1 74.25 385 THR A CA 1
ATOM 2991 C C . THR A 1 385 ? -4.164 20.922 12.031 1 74.25 385 THR A C 1
ATOM 2993 O O . THR A 1 385 ? -4.195 19.719 11.828 1 74.25 385 THR A O 1
ATOM 2996 N N . GLY A 1 386 ? -4.332 21.469 13.203 1 78 386 GLY A N 1
ATOM 2997 C CA . GLY A 1 386 ? -4.609 20.609 14.344 1 78 386 GLY A CA 1
ATOM 2998 C C . GLY A 1 386 ? -5.922 19.859 14.227 1 78 386 GLY A C 1
ATOM 2999 O O . GLY A 1 386 ? -6.012 18.703 14.625 1 78 386 GLY A O 1
ATOM 3000 N N . GLU A 1 387 ? -6.867 20.547 13.703 1 82.75 387 GLU A N 1
ATOM 3001 C CA . GLU A 1 387 ? -8.164 19.922 13.492 1 82.75 387 GLU A CA 1
ATOM 3002 C C . GLU A 1 387 ? -8.062 18.766 12.492 1 82.75 387 GLU A C 1
ATOM 3004 O O . GLU A 1 387 ? -8.602 17.688 12.719 1 82.75 387 GLU A O 1
ATOM 3009 N N . LEU A 1 388 ? -7.383 19.062 11.438 1 85.5 388 LEU A N 1
ATOM 3010 C CA . LEU A 1 388 ? -7.223 18.062 10.391 1 85.5 388 LEU A CA 1
ATOM 3011 C C . LEU A 1 388 ? -6.488 16.844 10.922 1 85.5 388 LEU A C 1
ATOM 3013 O O . LEU A 1 388 ? -6.863 15.711 10.617 1 85.5 388 LEU A O 1
ATOM 3017 N N . GLN A 1 389 ? -5.516 17.016 11.672 1 83 389 GLN A N 1
ATOM 3018 C CA . GLN A 1 389 ? -4.734 15.914 12.234 1 83 389 GLN A CA 1
ATOM 3019 C C . GLN A 1 389 ? -5.586 15.055 13.164 1 83 389 GLN A C 1
ATOM 3021 O O . GLN A 1 389 ? -5.488 13.828 13.141 1 83 389 GLN A O 1
ATOM 3026 N N . ARG A 1 390 ? -6.336 15.688 13.93 1 86.62 390 ARG A N 1
ATOM 3027 C CA . ARG A 1 390 ? -7.152 14.969 14.898 1 86.62 390 ARG A CA 1
ATOM 3028 C C . ARG A 1 390 ? -8.258 14.18 14.203 1 86.62 390 ARG A C 1
ATOM 3030 O O . ARG A 1 390 ? -8.625 13.094 14.648 1 86.62 390 ARG A O 1
ATOM 3037 N N . ILE A 1 391 ? -8.789 14.766 13.133 1 89.69 391 ILE A N 1
ATOM 3038 C CA . ILE A 1 391 ? -9.781 14.031 12.359 1 89.69 391 ILE A CA 1
ATOM 3039 C C . ILE A 1 391 ? -9.133 12.789 11.742 1 89.69 391 ILE A C 1
ATOM 3041 O O . ILE A 1 391 ? -9.727 11.711 11.734 1 89.69 391 ILE A O 1
ATOM 3045 N N . GLN A 1 392 ? -7.965 12.891 11.266 1 84.38 392 GLN A N 1
ATOM 3046 C CA . GLN A 1 392 ? -7.25 11.758 10.688 1 84.38 392 GLN A CA 1
ATOM 3047 C C . GLN A 1 392 ? -6.965 10.695 11.75 1 84.38 392 GLN A C 1
ATOM 3049 O O . GLN A 1 392 ? -7.062 9.5 11.477 1 84.38 392 GLN A O 1
ATOM 3054 N N . LEU A 1 393 ? -6.598 11.156 12.883 1 85.06 393 LEU A N 1
ATOM 3055 C CA . LEU A 1 393 ? -6.324 10.227 13.977 1 85.06 393 LEU A CA 1
ATOM 3056 C C . LEU A 1 393 ? -7.582 9.453 14.359 1 85.06 393 LEU A C 1
ATOM 3058 O O . LEU A 1 393 ? -7.52 8.25 14.617 1 85.06 393 LEU A O 1
ATOM 3062 N N . ALA A 1 394 ? -8.641 10.211 14.422 1 87.12 394 ALA A N 1
ATOM 3063 C CA . ALA A 1 394 ? -9.906 9.555 14.742 1 87.12 394 ALA A CA 1
ATOM 3064 C C . ALA A 1 394 ? -10.242 8.469 13.727 1 87.12 394 ALA A C 1
ATOM 3066 O O . ALA A 1 394 ? -10.711 7.391 14.094 1 87.12 394 ALA A O 1
ATOM 3067 N N . ARG A 1 395 ? -10.031 8.758 12.547 1 81.75 395 ARG A N 1
ATOM 3068 C CA . ARG A 1 395 ? -10.312 7.805 11.477 1 81.75 395 ARG A CA 1
ATOM 3069 C C . ARG A 1 395 ? -9.414 6.574 11.602 1 81.75 395 ARG A C 1
ATOM 3071 O O . ARG A 1 395 ? -9.867 5.445 11.391 1 81.75 395 ARG A O 1
ATOM 3078 N N . THR A 1 396 ? -8.195 6.793 11.867 1 75.81 396 THR A N 1
ATOM 3079 C CA . THR A 1 396 ? -7.234 5.703 12 1 75.81 396 THR A CA 1
ATOM 3080 C C . THR A 1 396 ? -7.637 4.766 13.141 1 75.81 396 THR A C 1
ATOM 3082 O O . THR A 1 396 ? -7.473 3.549 13.031 1 75.81 396 THR A O 1
ATOM 3085 N N . LEU A 1 397 ? -8.086 5.297 14.188 1 79.31 397 LEU A N 1
ATOM 3086 C CA . LEU A 1 397 ? -8.516 4.5 15.328 1 79.31 397 LEU A CA 1
ATOM 3087 C C . LEU A 1 397 ? -9.68 3.586 14.945 1 79.31 397 LEU A C 1
ATOM 3089 O O . LEU A 1 397 ? -9.789 2.469 15.453 1 79.31 397 LEU A O 1
ATOM 3093 N N . ARG A 1 398 ? -10.398 4.039 14.055 1 76.62 398 ARG A N 1
ATOM 3094 C CA . ARG A 1 398 ? -11.586 3.287 13.656 1 76.62 398 ARG A CA 1
ATOM 3095 C C . ARG A 1 398 ? -11.203 2.086 12.797 1 76.62 398 ARG A C 1
ATOM 3097 O O . ARG A 1 398 ? -11.906 1.072 12.789 1 76.62 398 ARG A O 1
ATOM 3104 N N . THR A 1 399 ? -10.211 2.201 12.016 1 74.56 399 THR A N 1
ATOM 3105 C CA . THR A 1 399 ? -9.797 1.122 11.125 1 74.56 399 THR A CA 1
ATOM 3106 C C . THR A 1 399 ? -9.328 -0.087 11.93 1 74.56 399 THR A C 1
ATOM 3108 O O . THR A 1 399 ? -9.289 -1.205 11.414 1 74.56 399 THR A O 1
ATOM 3111 N N . GLU A 1 400 ? -9.141 -0.018 13.172 1 80.75 400 GLU A N 1
ATOM 3112 C CA . GLU A 1 400 ? -8.773 -1.077 14.109 1 80.75 400 GLU A CA 1
ATOM 3113 C C . GLU A 1 400 ? -7.668 -1.957 13.531 1 80.75 400 GLU A C 1
ATOM 3115 O O . GLU A 1 400 ? -7.848 -3.166 13.375 1 80.75 400 GLU A O 1
ATOM 3120 N N . THR A 1 401 ? -6.57 -1.47 13.281 1 85.25 401 THR A N 1
ATOM 3121 C CA . THR A 1 401 ? -5.402 -2.236 12.852 1 85.25 401 THR A CA 1
ATOM 3122 C C . THR A 1 401 ? -4.703 -2.869 14.055 1 85.25 401 THR A C 1
ATOM 3124 O O . THR A 1 401 ? -4.863 -2.41 15.188 1 85.25 401 THR A O 1
ATOM 3127 N N . THR A 1 402 ? -4.078 -3.953 13.789 1 90.94 402 THR A N 1
ATOM 3128 C CA . THR A 1 402 ? -3.305 -4.645 14.82 1 90.94 402 THR A CA 1
ATOM 3129 C C . THR A 1 402 ? -1.906 -4.98 14.305 1 90.94 402 THR A C 1
ATOM 3131 O O . THR A 1 402 ? -1.738 -5.367 13.148 1 90.94 402 THR A O 1
ATOM 3134 N N . GLY A 1 403 ? -0.888 -4.734 15.18 1 91.69 403 GLY A N 1
ATOM 3135 C CA . GLY A 1 403 ? 0.479 -5.09 14.836 1 91.69 403 GLY A CA 1
ATOM 3136 C C . GLY A 1 403 ? 1.158 -4.059 13.953 1 91.69 403 GLY A C 1
ATOM 3137 O O . GLY A 1 403 ? 2.1 -4.379 13.227 1 91.69 403 GLY A O 1
ATOM 3138 N N . VAL A 1 404 ? 0.683 -2.873 13.992 1 93 404 VAL A N 1
ATOM 3139 C CA . VAL A 1 404 ? 1.208 -1.792 13.164 1 93 404 VAL A CA 1
ATOM 3140 C C . VAL A 1 404 ? 1.986 -0.807 14.039 1 93 404 VAL A C 1
ATOM 3142 O O . VAL A 1 404 ? 1.761 -0.724 15.242 1 93 404 VAL A O 1
ATOM 3145 N N . LEU A 1 405 ? 2.982 -0.204 13.414 1 95.81 405 LEU A N 1
ATOM 3146 C CA . LEU A 1 405 ? 3.713 0.875 14.07 1 95.81 405 LEU A CA 1
ATOM 3147 C C . LEU A 1 405 ? 3.133 2.234 13.688 1 95.81 405 LEU A C 1
ATOM 3149 O O . LEU A 1 405 ? 3.188 2.631 12.523 1 95.81 405 LEU A O 1
ATOM 3153 N N . TYR A 1 406 ? 2.574 2.895 14.703 1 93.81 406 TYR A N 1
ATOM 3154 C CA . TYR A 1 406 ? 2.092 4.254 14.484 1 93.81 406 TYR A CA 1
ATOM 3155 C C . TYR A 1 406 ? 3.158 5.277 14.859 1 93.81 406 TYR A C 1
ATOM 3157 O O . TYR A 1 406 ? 3.689 5.25 15.969 1 93.81 406 TYR A O 1
ATOM 3165 N N . VAL A 1 407 ? 3.496 6.117 13.906 1 94.88 407 VAL A N 1
ATOM 3166 C CA . VAL A 1 407 ? 4.418 7.219 14.148 1 94.88 407 VAL A CA 1
ATOM 3167 C C . VAL A 1 407 ? 3.674 8.547 14.031 1 94.88 407 VAL A C 1
ATOM 3169 O O . VAL A 1 407 ? 3.252 8.93 12.938 1 94.88 407 VAL A O 1
ATOM 3172 N N . LEU A 1 408 ? 3.543 9.227 15.188 1 92.5 408 LEU A N 1
ATOM 3173 C CA . LEU A 1 408 ? 2.801 10.484 15.203 1 92.5 408 LEU A CA 1
ATOM 3174 C C . LEU A 1 408 ? 3.738 11.664 15.43 1 92.5 408 LEU A C 1
ATOM 3176 O O . LEU A 1 408 ? 4.551 11.648 16.359 1 92.5 408 LEU A O 1
ATOM 3180 N N . ASP A 1 409 ? 3.594 12.656 14.57 1 88.44 409 ASP A N 1
ATOM 3181 C CA . ASP A 1 409 ? 4.422 13.852 14.672 1 88.44 409 ASP A CA 1
ATOM 3182 C C . ASP A 1 409 ? 3.629 15.023 15.258 1 88.44 409 ASP A C 1
ATOM 3184 O O . ASP A 1 409 ? 2.861 15.672 14.547 1 88.44 409 ASP A O 1
ATOM 3188 N N . GLU A 1 410 ? 3.82 15.211 16.547 1 87.12 410 GLU A N 1
ATOM 3189 C CA . GLU A 1 410 ? 3.268 16.328 17.312 1 87.12 410 GLU A CA 1
ATOM 3190 C C . GLU A 1 410 ? 1.744 16.359 17.219 1 87.12 410 GLU A C 1
ATOM 3192 O O . GLU A 1 410 ? 1.154 17.375 16.844 1 87.12 410 GLU A O 1
ATOM 3197 N N . PRO A 1 411 ? 1.139 15.344 17.734 1 88.06 411 PRO A N 1
ATOM 3198 C CA . PRO A 1 411 ? -0.322 15.25 17.672 1 88.06 411 PRO A CA 1
ATOM 3199 C C . PRO A 1 411 ? -1.019 16.234 18.609 1 88.06 411 PRO A C 1
ATOM 3201 O O . PRO A 1 411 ? -2.227 16.453 18.484 1 88.06 411 PRO A O 1
ATOM 3204 N N . SER A 1 412 ? -0.314 16.859 19.5 1 87.69 412 SER A N 1
ATOM 3205 C CA . SER A 1 412 ? -0.935 17.734 20.484 1 87.69 412 SER A CA 1
ATOM 3206 C C . SER A 1 412 ? -1.024 19.172 20 1 87.69 412 SER A C 1
ATOM 3208 O O . SER A 1 412 ? -1.546 20.047 20.688 1 87.69 412 SER A O 1
ATOM 3210 N N . ILE A 1 413 ? -0.633 19.438 18.812 1 77.56 413 ILE A N 1
ATOM 3211 C CA . ILE A 1 413 ? -0.618 20.797 18.266 1 77.56 413 ILE A CA 1
ATOM 3212 C C . ILE A 1 413 ? -2.033 21.375 18.266 1 77.56 413 ILE A C 1
ATOM 3214 O O . ILE A 1 413 ? -2.986 20.688 17.875 1 77.56 413 ILE A O 1
ATOM 3218 N N . GLY A 1 414 ? -2.145 22.547 18.828 1 74.94 414 GLY A N 1
ATOM 3219 C CA . GLY A 1 414 ? -3.404 23.266 18.75 1 74.94 414 GLY A CA 1
ATOM 3220 C C . GLY A 1 414 ? -4.43 22.797 19.766 1 74.94 414 GLY A C 1
ATOM 3221 O O . GLY A 1 414 ? -5.59 23.203 19.734 1 74.94 414 GLY A O 1
ATOM 3222 N N . LEU A 1 415 ? -3.945 22 20.688 1 84.19 415 LEU A N 1
ATOM 3223 C CA . LEU A 1 415 ? -4.887 21.469 21.672 1 84.19 415 LEU A CA 1
ATOM 3224 C C . LEU A 1 415 ? -4.824 22.25 22.969 1 84.19 415 LEU A C 1
ATOM 3226 O O . LEU A 1 415 ? -3.736 22.625 23.422 1 84.19 415 LEU A O 1
ATOM 3230 N N . HIS A 1 416 ? -5.992 22.578 23.438 1 87.12 416 HIS A N 1
ATOM 3231 C CA . HIS A 1 416 ? -6.074 23.109 24.781 1 87.12 416 HIS A CA 1
ATOM 3232 C C . HIS A 1 416 ? -5.629 22.078 25.812 1 87.12 416 HIS A C 1
ATOM 3234 O O . HIS A 1 416 ? -5.855 20.875 25.641 1 87.12 416 HIS A O 1
ATOM 3240 N N . PRO A 1 417 ? -5.023 22.484 26.875 1 87.94 417 PRO A N 1
ATOM 3241 C CA . PRO A 1 417 ? -4.551 21.531 27.891 1 87.94 417 PRO A CA 1
ATOM 3242 C C . PRO A 1 417 ? -5.66 20.609 28.406 1 87.94 417 PRO A C 1
ATOM 3244 O O . PRO A 1 417 ? -5.398 19.453 28.75 1 87.94 417 PRO A O 1
ATOM 3247 N N . ALA A 1 418 ? -6.848 21.047 28.406 1 86.5 418 ALA A N 1
ATOM 3248 C CA . ALA A 1 418 ? -7.977 20.266 28.891 1 86.5 418 ALA A CA 1
ATOM 3249 C C . ALA A 1 418 ? -8.266 19.094 27.953 1 86.5 418 ALA A C 1
ATOM 3251 O O . ALA A 1 418 ? -8.891 18.109 28.359 1 86.5 418 ALA A O 1
ATOM 3252 N N . ASN A 1 419 ? -7.836 19.203 26.781 1 86.5 419 ASN A N 1
ATOM 3253 C CA . ASN A 1 419 ? -8.141 18.172 25.797 1 86.5 419 ASN A CA 1
ATOM 3254 C C . ASN A 1 419 ? -6.988 17.188 25.641 1 86.5 419 ASN A C 1
ATOM 3256 O O . ASN A 1 419 ? -7.098 16.219 24.891 1 86.5 419 ASN A O 1
ATOM 3260 N N . VAL A 1 420 ? -5.91 17.391 26.297 1 90.44 420 VAL A N 1
ATOM 3261 C CA . VAL A 1 420 ? -4.738 16.531 26.156 1 90.44 420 VAL A CA 1
ATOM 3262 C C . VAL A 1 420 ? -5.035 15.156 26.734 1 90.44 420 VAL A C 1
ATOM 3264 O O . VAL A 1 420 ? -4.559 14.141 26.219 1 90.44 420 VAL A O 1
ATOM 3267 N N . ALA A 1 421 ? -5.84 15.148 27.797 1 89.12 421 ALA A N 1
ATOM 3268 C CA . ALA A 1 421 ? -6.215 13.867 28.406 1 89.12 421 ALA A CA 1
ATOM 3269 C C . ALA A 1 421 ? -6.949 12.984 27.391 1 89.12 421 ALA A C 1
ATOM 3271 O O . ALA A 1 421 ? -6.762 11.766 27.375 1 89.12 421 ALA A O 1
ATOM 3272 N N . GLY A 1 422 ? -7.812 13.617 26.641 1 88.31 422 GLY A N 1
ATOM 3273 C CA . GLY A 1 422 ? -8.516 12.875 25.594 1 88.31 422 GLY A CA 1
ATOM 3274 C C . GLY A 1 422 ? -7.582 12.297 24.547 1 88.31 422 GLY A C 1
ATOM 3275 O O . GLY A 1 422 ? -7.789 11.172 24.094 1 88.31 422 GLY A O 1
ATOM 3276 N N . LEU A 1 423 ? -6.656 13.047 24.156 1 91 423 LEU A N 1
ATOM 3277 C CA . LEU A 1 423 ? -5.672 12.57 23.203 1 91 423 LEU A CA 1
ATOM 3278 C C . LEU A 1 423 ? -4.898 11.383 23.766 1 91 423 LEU A C 1
ATOM 3280 O O . LEU A 1 423 ? -4.695 10.383 23.062 1 91 423 LEU A O 1
ATOM 3284 N N . ILE A 1 424 ? -4.492 11.461 25.047 1 94.19 424 ILE A N 1
ATOM 3285 C CA . ILE A 1 424 ? -3.75 10.375 25.688 1 94.19 424 ILE A CA 1
ATOM 3286 C C . ILE A 1 424 ? -4.602 9.109 25.703 1 94.19 424 ILE A C 1
ATOM 3288 O O . ILE A 1 424 ? -4.098 8.008 25.469 1 94.19 424 ILE A O 1
ATOM 3292 N N . LYS A 1 425 ? -5.836 9.312 25.938 1 91 425 LYS A N 1
ATOM 3293 C CA . LYS A 1 425 ? -6.754 8.18 25.922 1 91 425 LYS A CA 1
ATOM 3294 C C . LYS A 1 425 ? -6.766 7.496 24.562 1 91 425 LYS A C 1
ATOM 3296 O O . LYS A 1 425 ? -6.73 6.266 24.469 1 91 425 LYS A O 1
ATOM 3301 N N . VAL A 1 426 ? -6.824 8.258 23.547 1 89.88 426 VAL A N 1
ATOM 3302 C CA . VAL A 1 426 ? -6.844 7.734 22.188 1 89.88 426 VAL A CA 1
ATOM 3303 C C . VAL A 1 426 ? -5.523 7.023 21.891 1 89.88 426 VAL A C 1
ATOM 3305 O O . VAL A 1 426 ? -5.516 5.953 21.281 1 89.88 426 VAL A O 1
ATOM 3308 N N . LEU A 1 427 ? -4.43 7.594 22.266 1 93.75 427 LEU A N 1
ATOM 3309 C CA . LEU A 1 427 ? -3.115 7 22.047 1 93.75 427 LEU A CA 1
ATOM 3310 C C . LEU A 1 427 ? -3.002 5.656 22.766 1 93.75 427 LEU A C 1
ATOM 3312 O O . LEU A 1 427 ? -2.49 4.688 22.188 1 93.75 427 LEU A O 1
ATOM 3316 N N . ARG A 1 428 ? -3.555 5.59 23.969 1 93.81 428 ARG A N 1
ATOM 3317 C CA . ARG A 1 428 ? -3.52 4.348 24.734 1 93.81 428 ARG A CA 1
ATOM 3318 C C . ARG A 1 428 ? -4.398 3.283 24.094 1 93.81 428 ARG A C 1
ATOM 3320 O O . ARG A 1 428 ? -4.059 2.098 24.109 1 93.81 428 ARG A O 1
ATOM 3327 N N . LYS A 1 429 ? -5.484 3.707 23.562 1 90.44 429 LYS A N 1
ATOM 3328 C CA . LYS A 1 429 ? -6.359 2.77 22.875 1 90.44 429 LYS A CA 1
ATOM 3329 C C . LYS A 1 429 ? -5.648 2.145 21.672 1 90.44 429 LYS A C 1
ATOM 3331 O O . LYS A 1 429 ? -5.84 0.963 21.375 1 90.44 429 LYS A O 1
ATOM 3336 N N . LEU A 1 430 ? -4.879 2.873 20.969 1 90.69 430 LEU A N 1
A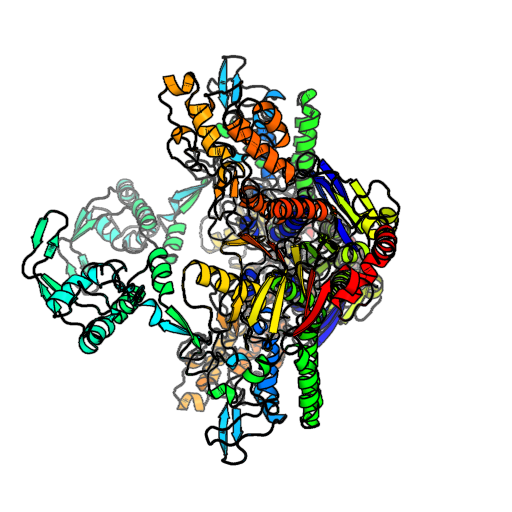TOM 3337 C CA . LEU A 1 430 ? -4.121 2.363 19.828 1 90.69 430 LEU A CA 1
ATOM 3338 C C . LEU A 1 430 ? -3.145 1.277 20.266 1 90.69 430 LEU A C 1
ATOM 3340 O O . LEU A 1 430 ? -2.992 0.261 19.594 1 90.69 430 LEU A O 1
ATOM 3344 N N . VAL A 1 431 ? -2.518 1.493 21.422 1 94.44 431 VAL A N 1
ATOM 3345 C CA . VAL A 1 431 ? -1.563 0.521 21.938 1 94.44 431 VAL A CA 1
ATOM 3346 C C . VAL A 1 431 ? -2.305 -0.73 22.406 1 94.44 431 VAL A C 1
ATOM 3348 O O . VAL A 1 431 ? -1.854 -1.853 22.172 1 94.44 431 VAL A O 1
ATOM 3351 N N . ASN A 1 432 ? -3.479 -0.486 23 1 91.56 432 ASN A N 1
ATOM 3352 C CA . ASN A 1 432 ? -4.262 -1.596 23.531 1 91.56 432 ASN A CA 1
ATOM 3353 C C . ASN A 1 432 ? -4.805 -2.484 22.422 1 91.56 432 ASN A C 1
ATOM 3355 O O . ASN A 1 432 ? -5.164 -3.639 22.656 1 91.56 432 ASN A O 1
ATOM 3359 N N . GLN A 1 433 ? -4.832 -1.98 21.266 1 90.12 433 GLN A N 1
ATOM 3360 C CA . GLN A 1 433 ? -5.266 -2.76 20.109 1 90.12 433 GLN A CA 1
ATOM 3361 C C . GLN A 1 433 ? -4.137 -3.643 19.578 1 90.12 433 GLN A C 1
ATOM 3363 O O . GLN A 1 433 ? -4.328 -4.41 18.641 1 90.12 433 GLN A O 1
ATOM 3368 N N . GLY A 1 434 ? -2.963 -3.605 20.219 1 91.31 434 GLY A N 1
ATOM 3369 C CA . GLY A 1 434 ? -1.837 -4.445 19.844 1 91.31 434 GLY A CA 1
ATOM 3370 C C . GLY A 1 434 ? -0.851 -3.752 18.938 1 91.31 434 GLY A C 1
ATOM 3371 O O . GLY A 1 434 ? -0.058 -4.406 18.25 1 91.31 434 GLY A O 1
ATOM 3372 N N . ASN A 1 435 ? -0.922 -2.416 18.875 1 94.25 435 ASN A N 1
ATOM 3373 C CA . ASN A 1 435 ? -0.032 -1.644 18.016 1 94.25 435 ASN A CA 1
ATOM 3374 C C . ASN A 1 435 ? 1.143 -1.066 18.797 1 94.25 435 ASN A C 1
ATOM 3376 O O . ASN A 1 435 ? 1.147 -1.099 20.031 1 94.25 435 ASN A O 1
ATOM 3380 N N . SER A 1 436 ? 2.156 -0.715 18.109 1 96.19 436 SER A N 1
ATOM 3381 C CA . SER A 1 436 ? 3.266 0.061 18.656 1 96.19 436 SER A CA 1
ATOM 3382 C C . SER A 1 436 ? 3.121 1.542 18.328 1 96.19 436 SER A C 1
ATOM 3384 O O . SER A 1 436 ? 2.684 1.896 17.219 1 96.19 436 SER A O 1
ATOM 3386 N N . LEU A 1 437 ? 3.428 2.344 19.344 1 96.44 437 LEU A N 1
ATOM 3387 C CA . LEU A 1 437 ? 3.199 3.771 19.156 1 96.44 437 LEU A CA 1
ATOM 3388 C C . LEU A 1 437 ? 4.465 4.566 19.453 1 96.44 437 LEU A C 1
ATOM 3390 O O . LEU A 1 437 ? 5.066 4.41 20.516 1 96.44 437 LEU A O 1
ATOM 3394 N N . VAL A 1 438 ? 4.918 5.352 18.453 1 97.88 438 VAL A N 1
ATOM 3395 C CA . VAL A 1 438 ? 6.008 6.309 18.625 1 97.88 438 VAL A CA 1
ATOM 3396 C C . VAL A 1 438 ? 5.492 7.727 18.391 1 97.88 438 VAL A C 1
ATOM 3398 O O . VAL A 1 438 ? 4.961 8.031 17.328 1 97.88 438 VAL A O 1
ATOM 3401 N N . VAL A 1 439 ? 5.645 8.586 19.422 1 96.38 439 VAL A N 1
ATOM 3402 C CA . VAL A 1 439 ? 5.105 9.945 19.328 1 96.38 439 VAL A CA 1
ATOM 3403 C C . VAL A 1 439 ? 6.227 10.961 19.531 1 96.38 439 VAL A C 1
ATOM 3405 O O . VAL A 1 439 ? 6.934 10.922 20.547 1 96.38 439 VAL A O 1
ATOM 3408 N N . VAL A 1 440 ? 6.398 11.805 18.531 1 94 440 VAL A N 1
ATOM 3409 C CA . VAL A 1 440 ? 7.254 12.977 18.688 1 94 440 VAL A CA 1
ATOM 3410 C C . VAL A 1 440 ? 6.43 14.141 19.234 1 94 440 VAL A C 1
ATOM 3412 O O . VAL A 1 440 ? 5.484 14.594 18.578 1 94 440 VAL A O 1
ATOM 3415 N N . ASP A 1 441 ? 6.734 14.555 20.422 1 91.5 441 ASP A N 1
ATOM 3416 C CA . ASP A 1 441 ? 5.969 15.648 21 1 91.5 441 ASP A CA 1
ATOM 3417 C C . ASP A 1 441 ? 6.801 16.422 22.016 1 91.5 441 ASP A C 1
ATOM 3419 O O . ASP A 1 441 ? 7.859 15.953 22.438 1 91.5 441 ASP A O 1
ATOM 3423 N N . HIS A 1 442 ? 6.363 17.609 22.328 1 88.19 442 HIS A N 1
ATOM 3424 C CA . HIS A 1 442 ? 7.027 18.453 23.297 1 88.19 442 HIS A CA 1
ATOM 3425 C C . HIS A 1 442 ? 6.121 18.734 24.5 1 88.19 442 HIS A C 1
ATOM 3427 O O . HIS A 1 442 ? 6.566 19.281 25.5 1 88.19 442 HIS A O 1
ATOM 3433 N N . ASN A 1 443 ? 4.934 18.281 24.391 1 90.06 443 ASN A N 1
ATOM 3434 C CA . ASN A 1 443 ? 4 18.438 25.5 1 90.06 443 ASN A CA 1
ATOM 3435 C C . ASN A 1 443 ? 4.375 17.547 26.672 1 90.06 443 ASN A C 1
ATOM 3437 O O . ASN A 1 443 ? 4.445 16.328 26.531 1 90.06 443 ASN A O 1
ATOM 3441 N N . VAL A 1 444 ? 4.508 18.125 27.75 1 89.94 444 VAL A N 1
ATOM 3442 C CA . VAL A 1 444 ? 5.039 17.438 28.922 1 89.94 444 VAL A CA 1
ATOM 3443 C C . VAL A 1 444 ? 4.051 16.359 29.375 1 89.94 444 VAL A C 1
ATOM 3445 O O . VAL A 1 444 ? 4.453 15.297 29.844 1 89.94 444 VAL A O 1
ATOM 3448 N N . ASP A 1 445 ? 2.791 16.625 29.281 1 90.25 445 ASP A N 1
ATOM 3449 C CA . ASP A 1 445 ? 1.787 15.656 29.703 1 90.25 445 ASP A CA 1
ATOM 3450 C C . ASP A 1 445 ? 1.834 14.406 28.828 1 90.25 445 ASP A C 1
ATOM 3452 O O . ASP A 1 445 ? 1.649 13.289 29.312 1 90.25 445 ASP A O 1
ATOM 3456 N N . ILE A 1 446 ? 2 14.609 27.562 1 94 446 ILE A N 1
ATOM 3457 C CA . ILE A 1 446 ? 2.084 13.492 26.625 1 94 446 ILE A CA 1
ATOM 3458 C C . ILE A 1 446 ? 3.338 12.672 26.906 1 94 446 ILE A C 1
ATOM 3460 O O . ILE A 1 446 ? 3.283 11.438 26.953 1 94 446 ILE A O 1
ATOM 3464 N N . ILE A 1 447 ? 4.426 13.359 27.125 1 95.31 447 ILE A N 1
ATOM 3465 C CA . ILE A 1 447 ? 5.684 12.672 27.406 1 95.31 447 ILE A CA 1
ATOM 3466 C C . ILE A 1 447 ? 5.57 11.898 28.703 1 95.31 447 ILE A C 1
ATOM 3468 O O . ILE A 1 447 ? 6.02 10.75 28.797 1 95.31 447 ILE A O 1
ATOM 3472 N N . ALA A 1 448 ? 4.941 12.477 29.672 1 93.75 448 ALA A N 1
ATOM 3473 C CA . ALA A 1 448 ? 4.777 11.844 30.969 1 93.75 448 ALA A CA 1
ATOM 3474 C C . ALA A 1 448 ? 3.902 10.594 30.875 1 93.75 448 ALA A C 1
ATOM 3476 O O . ALA A 1 448 ? 4.039 9.672 31.688 1 93.75 448 ALA A O 1
ATOM 3477 N N . ALA A 1 449 ? 3.031 10.578 29.922 1 95.12 449 ALA A N 1
ATOM 3478 C CA . ALA A 1 449 ? 2.094 9.469 29.766 1 95.12 449 ALA A CA 1
ATOM 3479 C C . ALA A 1 449 ? 2.75 8.297 29.047 1 95.12 449 ALA A C 1
ATOM 3481 O O . ALA A 1 449 ? 2.225 7.18 29.047 1 95.12 449 ALA A O 1
ATOM 3482 N N . ALA A 1 450 ? 3.916 8.516 28.453 1 97 450 ALA A N 1
ATOM 3483 C CA . ALA A 1 450 ? 4.586 7.48 27.656 1 97 450 ALA A CA 1
ATOM 3484 C C . ALA A 1 450 ? 5.152 6.391 28.562 1 97 450 ALA A C 1
ATOM 3486 O O . ALA A 1 450 ? 5.418 6.633 29.75 1 97 450 ALA A O 1
ATOM 3487 N N . ASP A 1 451 ? 5.25 5.18 28.094 1 96.31 451 ASP A N 1
ATOM 3488 C CA . ASP A 1 451 ? 5.895 4.086 28.812 1 96.31 451 ASP A CA 1
ATOM 3489 C C . ASP A 1 451 ? 7.41 4.262 28.828 1 96.31 451 ASP A C 1
ATOM 3491 O O . ASP A 1 451 ? 8.062 3.938 29.828 1 96.31 451 ASP A O 1
ATOM 3495 N N . GLU A 1 452 ? 7.906 4.695 27.75 1 96.75 452 GLU A N 1
ATOM 3496 C CA . GLU A 1 452 ? 9.328 4.965 27.594 1 96.75 452 GLU A CA 1
ATOM 3497 C C . GLU A 1 452 ? 9.562 6.266 26.828 1 96.75 452 GLU A C 1
ATOM 3499 O O . GLU A 1 452 ? 8.711 6.707 26.062 1 96.75 452 GLU A O 1
ATOM 3504 N N . VAL A 1 453 ? 10.727 6.836 27.109 1 96.88 453 VAL A N 1
ATOM 3505 C CA . VAL A 1 453 ? 11.086 8.102 26.469 1 96.88 453 VAL A CA 1
ATOM 3506 C C . VAL A 1 453 ? 12.477 7.996 25.859 1 96.88 453 VAL A C 1
ATOM 3508 O O . VAL A 1 453 ? 13.375 7.395 26.453 1 96.88 453 VAL A O 1
ATOM 3511 N N . ILE A 1 454 ? 12.625 8.43 24.656 1 97.44 454 ILE A N 1
ATOM 3512 C CA . ILE A 1 454 ? 13.906 8.602 24 1 97.44 454 ILE A CA 1
ATOM 3513 C C . ILE A 1 454 ? 14.203 10.094 23.828 1 97.44 454 ILE A C 1
ATOM 3515 O O . ILE A 1 454 ? 13.445 10.812 23.172 1 97.44 454 ILE A O 1
ATOM 3519 N N . GLU A 1 455 ? 15.211 10.578 24.375 1 96.19 455 GLU A N 1
ATOM 3520 C CA . GLU A 1 455 ? 15.609 11.969 24.234 1 96.19 455 GLU A CA 1
ATOM 3521 C C . GLU A 1 455 ? 16.812 12.109 23.297 1 96.19 455 GLU A C 1
ATOM 3523 O O . GLU A 1 455 ? 17.844 11.461 23.5 1 96.19 455 GLU A O 1
ATOM 3528 N N . ILE A 1 456 ? 16.641 12.906 22.328 1 95.5 456 ILE A N 1
ATOM 3529 C CA . ILE A 1 456 ? 17.719 13.156 21.359 1 95.5 456 ILE A CA 1
ATOM 3530 C C . ILE A 1 456 ? 18.312 14.547 21.594 1 95.5 456 ILE A C 1
ATOM 3532 O O . ILE A 1 456 ? 17.578 15.492 21.891 1 95.5 456 ILE A O 1
ATOM 3536 N N . GLY A 1 457 ? 19.516 14.672 21.609 1 92.19 457 GLY A N 1
ATOM 3537 C CA . GLY A 1 457 ? 20.219 15.93 21.828 1 92.19 457 GLY A CA 1
ATOM 3538 C C . GLY A 1 457 ? 21.719 15.781 21.797 1 92.19 457 GLY A C 1
ATOM 3539 O O . GLY A 1 457 ? 22.266 14.992 21.016 1 92.19 457 GLY A O 1
ATOM 3540 N N . PRO A 1 458 ? 22.375 16.469 22.562 1 89.69 458 PRO A N 1
ATOM 3541 C CA . PRO A 1 458 ? 21.969 17.484 23.547 1 89.69 458 PRO A CA 1
ATOM 3542 C C . PRO A 1 458 ? 21.547 18.797 22.906 1 89.69 458 PRO A C 1
ATOM 3544 O O . PRO A 1 458 ? 20.812 19.594 23.5 1 89.69 458 PRO A O 1
ATOM 3547 N N . GLY A 1 459 ? 22.109 19.125 21.75 1 88.56 459 GLY A N 1
ATOM 3548 C CA . GLY A 1 459 ? 21.781 20.359 21.047 1 88.56 459 GLY A CA 1
ATOM 3549 C C . GLY A 1 459 ? 21.047 20.125 19.75 1 88.56 459 GLY A C 1
ATOM 3550 O O . GLY A 1 459 ? 20.312 19.141 19.609 1 88.56 459 GLY A O 1
ATOM 3551 N N . SER A 1 460 ? 21.094 21.094 18.891 1 84.44 460 SER A N 1
ATOM 3552 C CA . SER A 1 460 ? 20.469 21.031 17.562 1 84.44 460 SER A CA 1
ATOM 3553 C C . SER A 1 460 ? 21.516 20.953 16.453 1 84.44 460 SER A C 1
ATOM 3555 O O . SER A 1 460 ? 22.688 21.266 16.688 1 84.44 460 SER A O 1
ATOM 3557 N N . GLY A 1 461 ? 21.156 20.453 15.336 1 80.19 461 GLY A N 1
ATOM 3558 C CA . GLY A 1 461 ? 22.078 20.375 14.227 1 80.19 461 GLY A CA 1
ATOM 3559 C C . GLY A 1 461 ? 23.281 19.484 14.523 1 80.19 461 GLY A C 1
ATOM 3560 O O . GLY A 1 461 ? 23.125 18.344 14.961 1 80.19 461 GLY A O 1
ATOM 3561 N N . GLU A 1 462 ? 24.484 20.062 14.422 1 80.94 462 GLU A N 1
ATOM 3562 C CA . GLU A 1 462 ? 25.703 19.297 14.625 1 80.94 462 GLU A CA 1
ATOM 3563 C C . GLU A 1 462 ? 25.891 18.938 16.094 1 80.94 462 GLU A C 1
ATOM 3565 O O . GLU A 1 462 ? 26.547 17.938 16.422 1 80.94 462 GLU A O 1
ATOM 3570 N N . LYS A 1 463 ? 25.328 19.703 16.922 1 86.88 463 LYS A N 1
ATOM 3571 C CA . LYS A 1 463 ? 25.453 19.438 18.344 1 86.88 463 LYS A CA 1
ATOM 3572 C C . LYS A 1 463 ? 24.391 18.453 18.828 1 86.88 463 LYS A C 1
ATOM 3574 O O . LYS A 1 463 ? 24.359 18.094 20 1 86.88 463 LYS A O 1
ATOM 3579 N N . GLY A 1 464 ? 23.547 18.109 17.844 1 89.94 464 GLY A N 1
ATOM 3580 C CA . GLY A 1 464 ? 22.516 17.141 18.156 1 89.94 464 GLY A CA 1
ATOM 3581 C C . GLY A 1 464 ? 22.766 15.781 17.516 1 89.94 464 GLY A C 1
ATOM 3582 O O . GLY A 1 464 ? 23.906 15.445 17.203 1 89.94 464 GLY A O 1
ATOM 3583 N N . GLY A 1 465 ? 21.766 14.938 17.453 1 92.75 465 GLY A N 1
ATOM 3584 C CA . GLY A 1 465 ? 21.828 13.68 16.719 1 92.75 465 GLY A CA 1
ATOM 3585 C C . GLY A 1 465 ? 22.297 12.516 17.578 1 92.75 465 GLY A C 1
ATOM 3586 O O . GLY A 1 465 ? 22.672 11.469 17.047 1 92.75 465 GLY A O 1
ATOM 3587 N N . GLN A 1 466 ? 22.328 12.727 18.891 1 94.94 466 GLN A N 1
ATOM 3588 C CA . GLN A 1 466 ? 22.734 11.656 19.797 1 94.94 466 GLN A CA 1
ATOM 3589 C C . GLN A 1 466 ? 21.609 11.32 20.781 1 94.94 466 GLN A C 1
ATOM 3591 O O . GLN A 1 466 ? 20.75 12.164 21.078 1 94.94 466 GLN A O 1
ATOM 3596 N N . ILE A 1 467 ? 21.703 10.094 21.281 1 95.38 467 ILE A N 1
ATOM 3597 C CA . ILE A 1 467 ? 20.734 9.703 22.297 1 95.38 467 ILE A CA 1
ATOM 3598 C C . ILE A 1 467 ? 21.203 10.211 23.672 1 95.38 467 ILE A C 1
ATOM 3600 O O . ILE A 1 467 ? 22.219 9.75 24.188 1 95.38 467 ILE A O 1
ATOM 3604 N N . LEU A 1 468 ? 20.516 11.125 24.156 1 94.31 468 LEU A N 1
ATOM 3605 C CA . LEU A 1 468 ? 20.859 11.719 25.438 1 94.31 468 LEU A CA 1
ATOM 3606 C C . LEU A 1 468 ? 20.375 10.852 26.594 1 94.31 468 LEU A C 1
ATOM 3608 O O . LEU A 1 468 ? 21.078 10.703 27.609 1 94.31 468 LEU A O 1
ATOM 3612 N N . ASP A 1 469 ? 19.203 10.383 26.438 1 93.38 469 ASP A N 1
ATOM 3613 C CA . ASP A 1 469 ? 18.578 9.555 27.469 1 93.38 469 ASP A CA 1
ATOM 3614 C C . ASP A 1 469 ? 17.547 8.609 26.859 1 93.38 469 ASP A C 1
ATOM 3616 O O . ASP A 1 469 ? 16.969 8.906 25.812 1 93.38 469 ASP A O 1
ATOM 3620 N N . HIS A 1 470 ? 17.438 7.465 27.453 1 94.75 470 HIS A N 1
ATOM 3621 C CA . HIS A 1 470 ? 16.5 6.453 26.969 1 94.75 470 HIS A CA 1
ATOM 3622 C C . HIS A 1 470 ? 16.094 5.512 28.094 1 94.75 470 HIS A C 1
ATOM 3624 O O . HIS A 1 470 ? 16.938 4.938 28.781 1 94.75 470 HIS A O 1
ATOM 3630 N N . GLY A 1 471 ? 14.773 5.375 28.312 1 94.38 471 GLY A N 1
ATOM 3631 C CA . GLY A 1 471 ? 14.281 4.473 29.344 1 94.38 471 GLY A CA 1
ATOM 3632 C C . GLY A 1 471 ? 12.859 4.777 29.766 1 94.38 471 GLY A C 1
ATOM 3633 O O . GLY A 1 471 ? 12.188 5.625 29.172 1 94.38 471 GLY A O 1
ATOM 3634 N N . PRO A 1 472 ? 12.383 4.047 30.734 1 95.5 472 PRO A N 1
ATOM 3635 C CA . PRO A 1 472 ? 11.047 4.332 31.281 1 95.5 472 PRO A CA 1
ATOM 3636 C C . PRO A 1 472 ? 10.938 5.738 31.859 1 95.5 472 PRO A C 1
ATOM 3638 O O . PRO A 1 472 ? 11.938 6.32 32.281 1 95.5 472 PRO A O 1
ATOM 3641 N N . ILE A 1 473 ? 9.789 6.246 31.812 1 93.19 473 ILE A N 1
ATOM 3642 C CA . ILE A 1 473 ? 9.523 7.617 32.25 1 93.19 473 ILE A CA 1
ATOM 3643 C C . ILE A 1 473 ? 10.055 7.82 33.656 1 93.19 473 ILE A C 1
ATOM 3645 O O . ILE A 1 473 ? 10.547 8.898 34 1 93.19 473 ILE A O 1
ATOM 3649 N N . SER A 1 474 ? 10.016 6.777 34.469 1 91.75 474 SER A N 1
ATOM 3650 C CA . SER A 1 474 ? 10.492 6.867 35.844 1 91.75 474 SER A CA 1
ATOM 3651 C C . SER A 1 474 ? 11.992 7.125 35.875 1 91.75 474 SER A C 1
ATOM 3653 O O . SER A 1 474 ? 12.469 7.898 36.719 1 91.75 474 SER A O 1
ATOM 3655 N N . THR A 1 475 ? 12.664 6.578 35 1 93 475 THR A N 1
ATOM 3656 C CA . THR A 1 475 ? 14.109 6.75 34.906 1 93 475 THR A CA 1
ATOM 3657 C C . THR A 1 475 ? 14.461 8.141 34.375 1 93 475 THR A C 1
ATOM 3659 O O . THR A 1 475 ? 15.398 8.773 34.875 1 93 475 THR A O 1
ATOM 3662 N N . ILE A 1 476 ? 13.68 8.68 33.469 1 92.94 476 ILE A N 1
ATOM 3663 C CA . ILE A 1 476 ? 13.922 9.984 32.875 1 92.94 476 ILE A CA 1
ATOM 3664 C C . ILE A 1 476 ? 13.719 11.086 33.906 1 92.94 476 ILE A C 1
ATOM 3666 O O . ILE A 1 476 ? 14.484 12.047 33.969 1 92.94 476 ILE A O 1
ATOM 3670 N N . LYS A 1 477 ? 12.789 10.898 34.781 1 91 477 LYS A N 1
ATOM 3671 C CA . LYS A 1 477 ? 12.453 11.883 35.812 1 91 477 LYS A CA 1
ATOM 3672 C C . LYS A 1 477 ? 13.586 12.031 36.812 1 91 477 LYS A C 1
ATOM 3674 O O . LYS A 1 477 ? 13.68 13.047 37.531 1 91 477 LYS A O 1
ATOM 3679 N N . ASN A 1 478 ? 14.484 11.039 36.812 1 90.56 478 ASN A N 1
ATOM 3680 C CA . ASN A 1 478 ? 15.555 11.055 37.812 1 90.56 478 ASN A CA 1
ATOM 3681 C C . ASN A 1 478 ? 16.922 11.266 37.156 1 90.56 478 ASN A C 1
ATOM 3683 O O . ASN A 1 478 ? 17.938 11.289 37.844 1 90.56 478 ASN A O 1
ATOM 3687 N N . ASP A 1 479 ? 16.891 11.461 35.906 1 92.12 479 ASP A N 1
ATOM 3688 C CA . ASP A 1 479 ? 18.156 11.617 35.188 1 92.12 479 ASP A CA 1
ATOM 3689 C C . ASP A 1 479 ? 18.531 13.086 35.031 1 92.12 479 ASP A C 1
ATOM 3691 O O . ASP A 1 479 ? 17.844 13.828 34.344 1 92.12 479 ASP A O 1
ATOM 3695 N N . GLN A 1 480 ? 19.625 13.508 35.469 1 89.94 480 GLN A N 1
ATOM 3696 C CA . GLN A 1 480 ? 20.031 14.906 35.469 1 89.94 480 GLN A CA 1
ATOM 3697 C C . GLN A 1 480 ? 20.469 15.359 34.062 1 89.94 480 GLN A C 1
ATOM 3699 O O . GLN A 1 480 ? 20.484 16.562 33.781 1 89.94 480 GLN A O 1
ATOM 3704 N N . GLN A 1 481 ? 20.719 14.477 33.25 1 89.69 481 GLN A N 1
ATOM 3705 C CA . GLN A 1 481 ? 21.172 14.836 31.906 1 89.69 481 GLN A CA 1
ATOM 3706 C C . GLN A 1 481 ? 19.984 15.141 31 1 89.69 481 GLN A C 1
ATOM 3708 O O . GLN A 1 481 ? 20.156 15.75 29.938 1 89.69 481 GLN A O 1
ATOM 3713 N N . SER A 1 482 ? 18.859 14.812 31.5 1 93.19 482 SER A N 1
ATOM 3714 C CA . SER A 1 482 ? 17.656 15 30.688 1 93.19 482 SER A CA 1
ATOM 3715 C C . SER A 1 482 ? 17.281 16.469 30.578 1 93.19 482 SER A C 1
ATOM 3717 O O . SER A 1 482 ? 17.25 17.188 31.594 1 93.19 482 SER A O 1
ATOM 3719 N N . LEU A 1 483 ? 16.984 16.906 29.344 1 93.19 483 LEU A N 1
ATOM 3720 C CA . LEU A 1 483 ? 16.594 18.281 29.094 1 93.19 483 LEU A CA 1
ATOM 3721 C C . LEU A 1 483 ? 15.125 18.5 29.469 1 93.19 483 LEU A C 1
ATOM 3723 O O . LEU A 1 483 ? 14.727 19.609 29.812 1 93.19 483 LEU A O 1
ATOM 3727 N N . ILE A 1 484 ? 14.359 17.438 29.453 1 92.69 484 ILE A N 1
ATOM 3728 C CA . ILE A 1 484 ? 12.922 17.562 29.656 1 92.69 484 ILE A CA 1
ATOM 3729 C C . ILE A 1 484 ? 12.578 17.312 31.125 1 92.69 484 ILE A C 1
ATOM 3731 O O . ILE A 1 484 ? 11.484 17.641 31.594 1 92.69 484 ILE A O 1
ATOM 3735 N N . ARG A 1 485 ? 13.453 16.719 31.938 1 92.38 485 ARG A N 1
ATOM 3736 C CA . ARG A 1 485 ? 13.234 16.328 33.312 1 92.38 485 ARG A CA 1
ATOM 3737 C C . ARG A 1 485 ? 12.734 17.484 34.156 1 92.38 485 ARG A C 1
ATOM 3739 O O . ARG A 1 485 ? 11.773 17.344 34.938 1 92.38 485 ARG A O 1
ATOM 3746 N N . PRO A 1 486 ? 13.352 18.734 34 1 90.75 486 PRO A N 1
ATOM 3747 C CA . PRO A 1 486 ? 12.906 19.844 34.844 1 90.75 486 PRO A CA 1
ATOM 3748 C C . PRO A 1 486 ? 11.422 20.156 34.656 1 90.75 486 PRO A C 1
ATOM 3750 O O . PRO A 1 486 ? 10.766 20.625 35.594 1 90.75 486 PRO A O 1
ATOM 3753 N N . TYR A 1 487 ? 10.922 19.875 33.594 1 90.38 487 TYR A N 1
ATOM 3754 C CA . TYR A 1 487 ? 9.523 20.172 33.312 1 90.38 487 TYR A CA 1
ATOM 3755 C C . TYR A 1 487 ? 8.617 19.016 33.719 1 90.38 487 TYR A C 1
ATOM 3757 O O . TYR A 1 487 ? 7.402 19.188 33.844 1 90.38 487 TYR A O 1
ATOM 3765 N N . LEU A 1 488 ? 9.211 17.875 33.875 1 89 488 LEU A N 1
ATOM 3766 C CA . LEU A 1 488 ? 8.461 16.688 34.281 1 89 488 LEU A CA 1
ATOM 3767 C C . LEU A 1 488 ? 8.383 16.625 35.812 1 89 488 LEU A C 1
ATOM 3769 O O . LEU A 1 488 ? 7.367 16.203 36.375 1 89 488 LEU A O 1
ATOM 3773 N N . ASP A 1 489 ? 9.5 17.031 36.438 1 86.12 489 ASP A N 1
ATOM 3774 C CA . ASP A 1 489 ? 9.539 16.906 37.906 1 86.12 489 ASP A CA 1
ATOM 3775 C C . ASP A 1 489 ? 9.219 18.234 38.594 1 86.12 489 ASP A C 1
ATOM 3777 O O . ASP A 1 489 ? 9.242 18.328 39.812 1 86.12 489 ASP A O 1
ATOM 3781 N N . GLY A 1 490 ? 9.023 19.328 37.781 1 83.88 490 GLY A N 1
ATOM 3782 C CA . GLY A 1 490 ? 8.57 20.594 38.344 1 83.88 490 GLY A CA 1
ATOM 3783 C C . GLY A 1 490 ? 9.703 21.516 38.719 1 83.88 490 GLY A C 1
ATOM 3784 O O . GLY A 1 490 ? 9.477 22.625 39.25 1 83.88 490 GLY A O 1
ATOM 3785 N N . SER A 1 491 ? 10.938 21.234 38.438 1 85.38 491 SER A N 1
ATOM 3786 C CA . SER A 1 491 ? 12.086 22.031 38.875 1 85.38 491 SER A CA 1
ATOM 3787 C C . SER A 1 491 ? 12.43 23.094 37.812 1 85.38 491 SER A C 1
ATOM 3789 O O . SER A 1 491 ? 13.32 23.922 38.031 1 85.38 491 SER A O 1
ATOM 3791 N N . ALA A 1 492 ? 11.695 23.203 36.75 1 87.94 492 ALA A N 1
ATOM 3792 C CA . ALA A 1 492 ? 12.023 24.109 35.656 1 87.94 492 ALA A CA 1
ATOM 3793 C C . ALA A 1 492 ? 11.766 25.562 36.062 1 87.94 492 ALA A C 1
ATOM 3795 O O . ALA A 1 492 ? 10.805 25.859 36.781 1 87.94 492 ALA A O 1
ATOM 3796 N N . GLN A 1 493 ? 12.688 26.453 35.594 1 83.56 493 GLN A N 1
ATOM 3797 C CA . GLN A 1 493 ? 12.445 27.891 35.688 1 83.56 493 GLN A CA 1
ATOM 3798 C C . GLN A 1 493 ? 11.609 28.391 34.531 1 83.56 493 GLN A C 1
ATOM 3800 O O . GLN A 1 493 ? 12.133 28.656 33.438 1 83.56 493 GLN A O 1
ATOM 3805 N N . LEU A 1 494 ? 10.398 28.672 34.781 1 83.5 494 LEU A N 1
ATOM 3806 C CA . LEU A 1 494 ? 9.43 28.922 33.719 1 83.5 494 LEU A CA 1
ATOM 3807 C C . LEU A 1 494 ? 9.625 30.312 33.156 1 83.5 494 LEU A C 1
ATOM 3809 O O . LEU A 1 494 ? 9.516 30.5 31.922 1 83.5 494 LEU A O 1
ATOM 3813 N N . LEU A 1 495 ? 9.945 31.328 34 1 87.75 495 LEU A N 1
ATOM 3814 C CA . LEU A 1 495 ? 10.008 32.719 33.531 1 87.75 495 LEU A CA 1
ATOM 3815 C C . LEU A 1 495 ? 11.336 33 32.812 1 87.75 495 LEU A C 1
ATOM 3817 O O . LEU A 1 495 ? 12.406 32.75 33.375 1 87.75 495 LEU A O 1
ATOM 3821 N N . ALA A 1 496 ? 11.211 33.438 31.641 1 88.5 496 ALA A N 1
ATOM 3822 C CA . ALA A 1 496 ? 12.383 33.781 30.828 1 88.5 496 ALA A CA 1
ATOM 3823 C C . ALA A 1 496 ? 12.555 35.281 30.719 1 88.5 496 ALA A C 1
ATOM 3825 O O . ALA A 1 496 ? 13.555 35.75 30.172 1 88.5 496 ALA A O 1
ATOM 3826 N N . ARG A 1 497 ? 11.625 36 31.219 1 90.12 497 ARG A N 1
ATOM 3827 C CA . ARG A 1 497 ? 11.648 37.438 31.203 1 90.12 497 ARG A CA 1
ATOM 3828 C C . ARG A 1 497 ? 10.945 38.031 32.438 1 90.12 497 ARG A C 1
ATOM 3830 O O . ARG A 1 497 ? 10.25 37.312 33.156 1 90.12 497 ARG A O 1
ATOM 3837 N N . LYS A 1 498 ? 11.195 39.312 32.562 1 88.31 498 LYS A N 1
ATOM 3838 C CA . LYS A 1 498 ? 10.484 40 33.625 1 88.31 498 LYS A CA 1
ATOM 3839 C C . LYS A 1 498 ? 9.094 40.438 33.188 1 88.31 498 LYS A C 1
ATOM 3841 O O . LYS A 1 498 ? 8.938 41.062 32.125 1 88.31 498 LYS A O 1
ATOM 3846 N N . ILE A 1 499 ? 8.141 40.094 34 1 89.75 499 ILE A N 1
ATOM 3847 C CA . ILE A 1 499 ? 6.75 40.406 33.688 1 89.75 499 ILE A CA 1
ATOM 3848 C C . ILE A 1 499 ? 6.434 41.844 34.156 1 89.75 499 ILE A C 1
ATOM 3850 O O . ILE A 1 499 ? 6.91 42.281 35.188 1 89.75 499 ILE A O 1
ATOM 3854 N N . ALA A 1 500 ? 5.574 42.469 33.406 1 90.12 500 ALA A N 1
ATOM 3855 C CA . ALA A 1 500 ? 5.219 43.844 33.719 1 90.12 500 ALA A CA 1
ATOM 3856 C C . ALA A 1 500 ? 4.43 43.906 35.031 1 90.12 500 ALA A C 1
ATOM 3858 O O . ALA A 1 500 ? 3.551 43.094 35.281 1 90.12 500 ALA A O 1
ATOM 3859 N N . ASN A 1 501 ? 4.766 44.844 35.844 1 85.25 501 ASN A N 1
ATOM 3860 C CA . ASN A 1 501 ? 4.102 45.031 37.125 1 85.25 501 ASN A CA 1
ATOM 3861 C C . ASN A 1 501 ? 2.732 45.688 36.969 1 85.25 501 ASN A C 1
ATOM 3863 O O . ASN A 1 501 ? 1.868 45.531 37.844 1 85.25 501 ASN A O 1
ATOM 3867 N N . GLN A 1 502 ? 2.652 46.5 35.906 1 90 502 GLN A N 1
ATOM 3868 C CA . GLN A 1 502 ? 1.388 47.188 35.656 1 90 502 GLN A CA 1
ATOM 3869 C C . GLN A 1 502 ? 1.019 47.125 34.188 1 90 502 GLN A C 1
ATOM 3871 O O . GLN A 1 502 ? 1.895 47 33.312 1 90 502 GLN A O 1
ATOM 3876 N N . ILE A 1 503 ? -0.261 47.188 33.969 1 92.38 503 ILE A N 1
ATOM 3877 C CA . ILE A 1 503 ? -0.764 47.188 32.625 1 92.38 503 ILE A CA 1
ATOM 3878 C C . ILE A 1 503 ? -0.749 48.594 32.062 1 92.38 503 ILE A C 1
ATOM 3880 O O . ILE A 1 503 ? -1.085 49.562 32.75 1 92.38 503 ILE A O 1
ATOM 3884 N N . ASN A 1 504 ? -0.297 48.688 30.828 1 92.62 504 ASN A N 1
ATOM 3885 C CA . ASN A 1 504 ? -0.272 49.969 30.172 1 92.62 504 ASN A CA 1
ATOM 3886 C C . ASN A 1 504 ? -1.683 50.5 29.906 1 92.62 504 ASN A C 1
ATOM 3888 O O . ASN A 1 504 ? -2.541 49.781 29.406 1 92.62 504 ASN A O 1
ATOM 3892 N N . ASN A 1 505 ? -1.935 51.75 30.203 1 89 505 ASN A N 1
ATOM 3893 C CA . ASN A 1 505 ? -3.252 52.344 30.031 1 89 505 ASN A CA 1
ATOM 3894 C C . ASN A 1 505 ? -3.562 52.594 28.562 1 89 505 ASN A C 1
ATOM 3896 O O . ASN A 1 505 ? -4.727 52.594 28.156 1 89 505 ASN A O 1
ATOM 3900 N N . ASP A 1 506 ? -2.455 52.875 27.797 1 92.5 506 ASP A N 1
ATOM 3901 C CA . ASP A 1 506 ? -2.646 53 26.359 1 92.5 506 ASP A CA 1
ATOM 3902 C C . ASP A 1 506 ? -2.746 51.656 25.688 1 92.5 506 ASP A C 1
ATOM 3904 O O . ASP A 1 506 ? -2.045 50.719 26.078 1 92.5 506 ASP A O 1
ATOM 3908 N N . GLY A 1 507 ? -3.736 51.594 24.891 1 94.38 507 GLY A N 1
ATOM 3909 C CA . GLY A 1 507 ? -3.889 50.281 24.25 1 94.38 507 GLY A CA 1
ATOM 3910 C C . GLY A 1 507 ? -4.727 50.344 22.984 1 94.38 507 GLY A C 1
ATOM 3911 O O . GLY A 1 507 ? -5.148 51.438 22.562 1 94.38 507 GLY A O 1
ATOM 3912 N N . ILE A 1 508 ? -4.781 49.25 22.344 1 96.12 508 ILE A N 1
ATOM 3913 C CA . ILE A 1 508 ? -5.652 49.062 21.203 1 96.12 508 ILE A CA 1
ATOM 3914 C C . ILE A 1 508 ? -7.035 48.594 21.672 1 96.12 508 ILE A C 1
ATOM 3916 O O . ILE A 1 508 ? -7.164 47.625 22.406 1 96.12 508 ILE A O 1
ATOM 3920 N N . SER A 1 509 ? -8.039 49.375 21.312 1 96.19 509 SER A N 1
ATOM 3921 C CA . SER A 1 509 ? -9.406 49.031 21.703 1 96.19 509 SER A CA 1
ATOM 3922 C C . SER A 1 509 ? -10.289 48.812 20.469 1 96.19 509 SER A C 1
ATOM 3924 O O . SER A 1 509 ? -10.234 49.594 19.516 1 96.19 509 SER A O 1
ATOM 3926 N N . PHE A 1 510 ? -11 47.719 20.531 1 95.62 510 PHE A N 1
ATOM 3927 C CA . PHE A 1 510 ? -11.883 47.406 19.406 1 95.62 510 PHE A CA 1
ATOM 3928 C C . PHE A 1 510 ? -13.039 46.531 19.828 1 95.62 510 PHE A C 1
ATOM 3930 O O . PHE A 1 510 ? -12.945 45.812 20.844 1 95.62 510 PHE A O 1
ATOM 3937 N N . GLU A 1 511 ? -14.078 46.656 19.125 1 95.69 511 GLU A N 1
ATOM 3938 C CA . GLU A 1 511 ? -15.266 45.844 19.328 1 95.69 511 GLU A CA 1
ATOM 3939 C C . GLU A 1 511 ? -15.656 45.094 18.062 1 95.69 511 GLU A C 1
ATOM 3941 O O . GLU A 1 511 ? -15.586 45.656 16.969 1 95.69 511 GLU A O 1
ATOM 3946 N N . VAL A 1 512 ? -15.852 43.781 18.234 1 94.81 512 VAL A N 1
ATOM 3947 C CA . VAL A 1 512 ? -16.25 42.938 17.109 1 94.81 512 VAL A CA 1
ATOM 3948 C C . VAL A 1 512 ? -17.703 42.469 17.297 1 94.81 512 VAL A C 1
ATOM 3950 O O . VAL A 1 512 ? -18.047 41.844 18.297 1 94.81 512 VAL A O 1
ATOM 3953 N N . LYS A 1 513 ? -18.5 42.812 16.266 1 91.81 513 LYS A N 1
ATOM 3954 C CA . LYS A 1 513 ? -19.922 42.469 16.359 1 91.81 513 LYS A CA 1
ATOM 3955 C C . LYS A 1 513 ? -20.266 41.25 15.531 1 91.81 513 LYS A C 1
ATOM 3957 O O . LYS A 1 513 ? -20.078 41.219 14.312 1 91.81 513 LYS A O 1
ATOM 3962 N N . ASN A 1 514 ? -20.859 40.312 16.141 1 86.56 514 ASN A N 1
ATOM 3963 C CA . ASN A 1 514 ? -21.484 39.094 15.602 1 86.56 514 ASN A CA 1
ATOM 3964 C C . ASN A 1 514 ? -20.719 38.562 14.391 1 86.56 514 ASN A C 1
ATOM 3966 O O . ASN A 1 514 ? -21.281 38.438 13.305 1 86.56 514 ASN A O 1
ATOM 3970 N N . TYR A 1 515 ? -19.562 38.031 14.555 1 89.31 515 TYR A N 1
ATOM 3971 C CA . TYR A 1 515 ? -18.719 37.438 13.516 1 89.31 515 TYR A CA 1
ATOM 3972 C C . TYR A 1 515 ? -18.375 36 13.836 1 89.31 515 TYR A C 1
ATOM 3974 O O . TYR A 1 515 ? -17.656 35.719 14.789 1 89.31 515 TYR A O 1
ATOM 3982 N N . PHE A 1 516 ? -18.984 35.125 12.992 1 82.25 516 PHE A N 1
ATOM 3983 C CA . PHE A 1 516 ? -18.906 33.719 13.266 1 82.25 516 PHE A CA 1
ATOM 3984 C C . PHE A 1 516 ? -19.453 33.406 14.656 1 82.25 516 PHE A C 1
ATOM 3986 O O . PHE A 1 516 ? -20.609 33.688 14.961 1 82.25 516 PHE A O 1
ATOM 3993 N N . ASN A 1 517 ? -18.578 32.875 15.594 1 85.62 517 ASN A N 1
ATOM 3994 C CA . ASN A 1 517 ? -19.109 32.531 16.906 1 85.62 517 ASN A CA 1
ATOM 3995 C C . ASN A 1 517 ? -18.922 33.656 17.922 1 85.62 517 ASN A C 1
ATOM 3997 O O . ASN A 1 517 ? -19.375 33.531 19.062 1 85.62 517 ASN A O 1
ATOM 4001 N N . LEU A 1 518 ? -18.203 34.719 17.516 1 92.12 518 LEU A N 1
ATOM 4002 C CA . LEU A 1 518 ? -17.953 35.812 18.438 1 92.12 518 LEU A CA 1
ATOM 4003 C C . LEU A 1 518 ? -19.25 36.531 18.766 1 92.12 518 LEU A C 1
ATOM 4005 O O . LEU A 1 518 ? -20.047 36.844 17.875 1 92.12 518 LEU A O 1
ATOM 4009 N N . LYS A 1 519 ? -19.484 36.719 20.031 1 92 519 LYS A N 1
ATOM 4010 C CA . LYS A 1 519 ? -20.703 37.344 20.5 1 92 519 LYS A CA 1
ATOM 4011 C C . LYS A 1 519 ? -20.422 38.75 21.062 1 92 519 LYS A C 1
ATOM 4013 O O . LYS A 1 519 ? -20.328 38.938 22.281 1 92 519 LYS A O 1
ATOM 4018 N N . ASP A 1 520 ? -20.359 39.75 20.219 1 91.31 520 ASP A N 1
ATOM 4019 C CA . ASP A 1 520 ? -20.188 41.156 20.594 1 91.31 520 ASP A CA 1
ATOM 4020 C C . ASP A 1 520 ? -19.062 41.312 21.625 1 91.31 520 ASP A C 1
ATOM 4022 O O . ASP A 1 520 ? -19.312 41.75 22.75 1 91.31 520 ASP A O 1
ATOM 4026 N N . ILE A 1 521 ? -17.938 41.188 21.234 1 94.5 521 ILE A N 1
ATOM 4027 C CA . ILE A 1 521 ? -16.781 41.156 22.109 1 94.5 521 ILE A CA 1
ATOM 4028 C C . ILE A 1 521 ? -16.094 42.531 22.109 1 94.5 521 ILE A C 1
ATOM 4030 O O . ILE A 1 521 ? -15.984 43.156 21.062 1 94.5 521 ILE A O 1
ATOM 4034 N N . LYS A 1 522 ? -15.789 43.031 23.281 1 94.69 522 LYS A N 1
ATOM 4035 C CA . LYS A 1 522 ? -14.961 44.219 23.453 1 94.69 522 LYS A CA 1
ATOM 4036 C C . LYS A 1 522 ? -13.594 43.844 24.031 1 94.69 522 LYS A C 1
ATOM 4038 O O . LYS A 1 522 ? -13.5 43.25 25.094 1 94.69 522 LYS A O 1
ATOM 4043 N N . ALA A 1 523 ? -12.594 44.156 23.312 1 95.44 523 ALA A N 1
ATOM 4044 C CA . ALA A 1 523 ? -11.258 43.75 23.75 1 95.44 523 ALA A CA 1
ATOM 4045 C C . ALA A 1 523 ? -10.312 44.969 23.781 1 95.44 523 ALA A C 1
ATOM 4047 O O . ALA A 1 523 ? -10.477 45.906 23.016 1 95.44 523 ALA A O 1
ATOM 4048 N N . ASN A 1 524 ? -9.422 44.906 24.672 1 95.56 524 ASN A N 1
ATOM 4049 C CA . ASN A 1 524 ? -8.359 45.906 24.828 1 95.56 524 ASN A CA 1
ATOM 4050 C C . ASN A 1 524 ? -6.984 45.25 24.922 1 95.56 524 ASN A C 1
ATOM 4052 O O . ASN A 1 524 ? -6.797 44.312 25.672 1 95.56 524 ASN A O 1
ATOM 4056 N N . ILE A 1 525 ? -6.051 45.75 24.172 1 97.12 525 ILE A N 1
ATOM 4057 C CA . ILE A 1 525 ? -4.695 45.219 24.156 1 97.12 525 ILE A CA 1
ATOM 4058 C C . ILE A 1 525 ? -3.709 46.312 24.594 1 97.12 525 ILE A C 1
ATOM 4060 O O . ILE A 1 525 ? -3.553 47.312 23.906 1 97.12 525 ILE A O 1
ATOM 4064 N N . PRO A 1 526 ? -3.018 46.094 25.672 1 97.38 526 PRO A N 1
ATOM 4065 C CA . PRO A 1 526 ? -2.072 47.125 26.125 1 97.38 526 PRO A CA 1
ATOM 4066 C C . PRO A 1 526 ? -0.886 47.281 25.172 1 97.38 526 PRO A C 1
ATOM 4068 O O . PRO A 1 526 ? -0.372 46.312 24.641 1 97.38 526 PRO A O 1
ATOM 4071 N N . LEU A 1 527 ? -0.494 48.531 25.031 1 96.69 527 LEU A N 1
ATOM 4072 C CA . LEU A 1 527 ? 0.623 48.844 24.141 1 96.69 527 LEU A CA 1
ATOM 4073 C C . LEU A 1 527 ? 1.949 48.438 24.781 1 96.69 527 LEU A C 1
ATOM 4075 O O . LEU A 1 527 ? 2.107 48.531 26 1 96.69 527 LEU A O 1
ATOM 4079 N N . ASN A 1 528 ? 2.836 47.969 23.969 1 96.56 528 ASN A N 1
ATOM 4080 C CA . ASN A 1 528 ? 4.207 47.656 24.328 1 96.56 528 ASN A CA 1
ATOM 4081 C C . ASN A 1 528 ? 4.246 46.594 25.438 1 96.56 528 ASN A C 1
ATOM 4083 O O . ASN A 1 528 ? 4.996 46.75 26.406 1 96.56 528 ASN A O 1
ATOM 4087 N N . GLN A 1 529 ? 3.385 45.656 25.391 1 97.38 529 GLN A N 1
ATOM 4088 C CA . GLN A 1 529 ? 3.318 44.531 26.281 1 97.38 529 GLN A CA 1
ATOM 4089 C C . GLN A 1 529 ? 2.971 43.25 25.516 1 97.38 529 GLN A C 1
ATOM 4091 O O . GLN A 1 529 ? 2.494 43.312 24.375 1 97.38 529 GLN A O 1
ATOM 4096 N N . LEU A 1 530 ? 3.293 42.125 26.094 1 97.69 530 LEU A N 1
ATOM 4097 C CA . LEU A 1 530 ? 3.01 40.812 25.5 1 97.69 530 LEU A CA 1
ATOM 4098 C C . LEU A 1 530 ? 1.666 40.281 25.984 1 97.69 530 LEU A C 1
ATOM 4100 O O . LEU A 1 530 ? 1.515 39.938 27.156 1 97.69 530 LEU A O 1
ATOM 4104 N N . THR A 1 531 ? 0.695 40.219 25.062 1 98.12 531 THR A N 1
ATOM 4105 C CA . THR A 1 531 ? -0.651 39.75 25.375 1 98.12 531 THR A CA 1
ATOM 4106 C C . THR A 1 531 ? -0.901 38.375 24.797 1 98.12 531 THR A C 1
ATOM 4108 O O . THR A 1 531 ? -0.674 38.125 23.609 1 98.12 531 THR A O 1
ATOM 4111 N N . ALA A 1 532 ? -1.377 37.469 25.641 1 97.75 532 ALA A N 1
ATOM 4112 C CA . ALA A 1 532 ? -1.768 36.125 25.188 1 97.75 532 ALA A CA 1
ATOM 4113 C C . ALA A 1 532 ? -3.27 36.062 24.922 1 97.75 532 ALA A C 1
ATOM 4115 O O . ALA A 1 532 ? -4.074 36.531 25.75 1 97.75 532 ALA A O 1
ATOM 4116 N N . VAL A 1 533 ? -3.59 35.625 23.734 1 97.12 533 VAL A N 1
ATOM 4117 C CA . VAL A 1 533 ? -4.973 35.281 23.422 1 97.12 533 VAL A CA 1
ATOM 4118 C C . VAL A 1 533 ? -5.156 33.75 23.516 1 97.12 533 VAL A C 1
ATOM 4120 O O . VAL A 1 533 ? -4.547 33 22.734 1 97.12 533 VAL A O 1
ATOM 4123 N N . THR A 1 534 ? -5.957 33.344 24.484 1 95.31 534 THR A N 1
ATOM 4124 C CA . THR A 1 534 ? -6.082 31.906 24.781 1 95.31 534 THR A CA 1
ATOM 4125 C C . THR A 1 534 ? -7.543 31.484 24.719 1 95.31 534 THR A C 1
ATOM 4127 O O . THR A 1 534 ? -8.438 32.312 24.562 1 95.31 534 THR A O 1
ATOM 4130 N N . GLY A 1 535 ? -7.734 30.172 24.766 1 91.56 535 GLY A N 1
ATOM 4131 C CA . GLY A 1 535 ? -9.062 29.578 24.719 1 91.56 535 GLY A CA 1
ATOM 4132 C C . GLY A 1 535 ? -9.109 28.266 23.938 1 91.56 535 GLY A C 1
ATOM 4133 O O . GLY A 1 535 ? -8.141 27.906 23.266 1 91.56 535 GLY A O 1
ATOM 4134 N N . PHE A 1 536 ? -10.25 27.703 24.031 1 85.75 536 PHE A N 1
ATOM 4135 C CA . PHE A 1 536 ? -10.453 26.422 23.375 1 85.75 536 PHE A CA 1
ATOM 4136 C C . PHE A 1 536 ? -10.352 26.578 21.859 1 85.75 536 PHE A C 1
ATOM 4138 O O . PHE A 1 536 ? -10.492 27.688 21.328 1 85.75 536 PHE A O 1
ATOM 4145 N N . SER A 1 537 ? -10.055 25.438 21.281 1 82.81 537 SER A N 1
ATOM 4146 C CA . SER A 1 537 ? -10.141 25.438 19.828 1 82.81 537 SER A CA 1
ATOM 4147 C C . SER A 1 537 ? -11.539 25.812 19.359 1 82.81 537 SER A C 1
ATOM 4149 O O . SER A 1 537 ? -12.531 25.297 19.875 1 82.81 537 SER A O 1
ATOM 4151 N N . GLY A 1 538 ? -11.617 26.734 18.5 1 83.31 538 GLY A N 1
ATOM 4152 C CA . GLY A 1 538 ? -12.906 27.172 17.984 1 83.31 538 GLY A CA 1
ATOM 4153 C C . GLY A 1 538 ? -13.555 28.25 18.844 1 83.31 538 GLY A C 1
ATOM 4154 O O . GLY A 1 538 ? -14.688 28.656 18.578 1 83.31 538 GLY A O 1
ATOM 4155 N N . ALA A 1 539 ? -12.836 28.719 19.781 1 88.75 539 ALA A N 1
ATOM 4156 C CA . ALA A 1 539 ? -13.406 29.703 20.688 1 88.75 539 ALA A CA 1
ATOM 4157 C C . ALA A 1 539 ? -13.5 31.078 20.016 1 88.75 539 ALA A C 1
ATOM 4159 O O . ALA A 1 539 ? -14.211 31.969 20.5 1 88.75 539 ALA A O 1
ATOM 4160 N N . GLY A 1 540 ? -12.766 31.266 18.953 1 89.81 540 GLY A N 1
ATOM 4161 C CA . GLY A 1 540 ? -12.859 32.531 18.219 1 89.81 540 GLY A CA 1
ATOM 4162 C C . GLY A 1 540 ? -11.562 33.312 18.219 1 89.81 540 GLY A C 1
ATOM 4163 O O . GLY A 1 540 ? -11.555 34.5 17.906 1 89.81 540 GLY A O 1
ATOM 4164 N N . LYS A 1 541 ? -10.5 32.719 18.547 1 91.5 541 LYS A N 1
ATOM 4165 C CA . LYS A 1 541 ? -9.211 33.406 18.625 1 91.5 541 LYS A CA 1
ATOM 4166 C C . LYS A 1 541 ? -8.812 33.969 17.266 1 91.5 541 LYS A C 1
ATOM 4168 O O . LYS A 1 541 ? -8.453 35.156 17.172 1 91.5 541 LYS A O 1
ATOM 4173 N N . THR A 1 542 ? -8.883 33.125 16.266 1 88.31 542 THR A N 1
ATOM 4174 C CA . THR A 1 542 ? -8.508 33.531 14.922 1 88.31 542 THR A CA 1
ATOM 4175 C C . THR A 1 542 ? -9.461 34.594 14.398 1 88.31 542 THR A C 1
ATOM 4177 O O . THR A 1 542 ? -9.039 35.562 13.773 1 88.31 542 THR A O 1
ATOM 4180 N N . SER A 1 543 ? -10.711 34.469 14.664 1 90.44 543 SER A N 1
ATOM 4181 C CA . SER A 1 543 ? -11.719 35.438 14.242 1 90.44 543 SER A CA 1
ATOM 4182 C C . SER A 1 543 ? -11.484 36.781 14.891 1 90.44 543 SER A C 1
ATOM 4184 O O . SER A 1 543 ? -11.648 37.844 14.242 1 90.44 543 SER A O 1
ATOM 4186 N N . LEU A 1 544 ? -11.086 36.75 16.047 1 94.62 544 LEU A N 1
ATOM 4187 C CA . LEU A 1 544 ? -10.906 37.969 16.812 1 94.62 544 LEU A CA 1
ATOM 4188 C C . LEU A 1 544 ? -9.672 38.719 16.344 1 94.62 544 LEU A C 1
ATOM 4190 O O . LEU A 1 544 ? -9.719 39.938 16.141 1 94.62 544 LEU A O 1
ATOM 4194 N N . ILE A 1 545 ? -8.633 38 16.125 1 95.25 545 ILE A N 1
ATOM 4195 C CA . ILE A 1 545 ? -7.355 38.656 15.914 1 95.25 545 ILE A CA 1
ATOM 4196 C C . ILE A 1 545 ? -7.047 38.688 14.422 1 95.25 545 ILE A C 1
ATOM 4198 O O . ILE A 1 545 ? -6.914 39.781 13.844 1 95.25 545 ILE A O 1
ATOM 4202 N N . LEU A 1 546 ? -6.988 37.594 13.773 1 91.56 546 LEU A N 1
ATOM 4203 C CA . LEU A 1 546 ? -6.508 37.531 12.398 1 91.56 546 LEU A CA 1
ATOM 4204 C C . LEU A 1 546 ? -7.57 38.031 11.414 1 91.56 546 LEU A C 1
ATOM 4206 O O . LEU A 1 546 ? -7.242 38.625 10.383 1 91.56 546 LEU A O 1
ATOM 4210 N N . ASP A 1 547 ? -8.82 37.812 11.758 1 91 547 ASP A N 1
ATOM 4211 C CA . ASP A 1 547 ? -9.883 38.156 10.82 1 91 547 ASP A CA 1
ATOM 4212 C C . ASP A 1 547 ? -10.445 39.562 11.125 1 91 547 ASP A C 1
ATOM 4214 O O . ASP A 1 547 ? -11.117 40.156 10.281 1 91 547 ASP A O 1
ATOM 4218 N N . SER A 1 548 ? -10.219 40.062 12.273 1 94.62 548 SER A N 1
ATOM 4219 C CA . SER A 1 548 ? -10.852 41.312 12.656 1 94.62 548 SER A CA 1
ATOM 4220 C C . SER A 1 548 ? -9.805 42.375 12.961 1 94.62 548 SER A C 1
ATOM 4222 O O . SER A 1 548 ? -9.602 43.312 12.164 1 94.62 548 SER A O 1
ATOM 4224 N N . LEU A 1 549 ? -8.992 42.125 13.93 1 95.56 549 LEU A N 1
ATOM 4225 C CA . LEU A 1 549 ? -8.055 43.156 14.398 1 95.56 549 LEU A CA 1
ATOM 4226 C C . LEU A 1 549 ? -7.023 43.469 13.32 1 95.56 549 LEU A C 1
ATOM 4228 O O . LEU A 1 549 ? -6.801 44.656 13 1 95.56 549 LEU A O 1
ATOM 4232 N N . VAL A 1 550 ? -6.391 42.438 12.773 1 94.94 550 VAL A N 1
ATOM 4233 C CA . VAL A 1 550 ? -5.301 42.625 11.82 1 94.94 550 VAL A CA 1
ATOM 4234 C C . VAL A 1 550 ? -5.809 43.375 10.594 1 94.94 550 VAL A C 1
ATOM 4236 O O . VAL A 1 550 ? -5.25 44.406 10.203 1 94.94 550 VAL A O 1
ATOM 4239 N N . PRO A 1 551 ? -6.914 42.969 10 1 93.69 551 PRO A N 1
ATOM 4240 C CA . PRO A 1 551 ? -7.43 43.688 8.852 1 93.69 551 PRO A CA 1
ATOM 4241 C C . PRO A 1 551 ? -7.852 45.125 9.211 1 93.69 551 PRO A C 1
ATOM 4243 O O . PRO A 1 551 ? -7.738 46.031 8.391 1 93.69 551 PRO A O 1
ATOM 4246 N N . ALA A 1 552 ? -8.328 45.344 10.406 1 94.94 552 ALA A N 1
ATOM 4247 C CA . ALA A 1 552 ? -8.742 46.688 10.844 1 94.94 552 ALA A CA 1
ATOM 4248 C C . ALA A 1 552 ? -7.555 47.656 10.883 1 94.94 552 ALA A C 1
ATOM 4250 O O . ALA A 1 552 ? -7.652 48.781 10.422 1 94.94 552 ALA A O 1
ATOM 4251 N N . ILE A 1 553 ? -6.484 47.188 11.414 1 95.56 553 ILE A N 1
ATOM 4252 C CA . ILE A 1 553 ? -5.289 48.031 11.508 1 95.56 553 ILE A CA 1
ATOM 4253 C C . ILE A 1 553 ? -4.75 48.312 10.109 1 95.56 553 ILE A C 1
ATOM 4255 O O . ILE A 1 553 ? -4.355 49.438 9.805 1 95.56 553 ILE A O 1
ATOM 4259 N N . LYS A 1 554 ? -4.723 47.312 9.258 1 93.38 554 LYS A N 1
ATOM 4260 C CA . LYS A 1 554 ? -4.258 47.5 7.887 1 93.38 554 LYS A CA 1
ATOM 4261 C C . LYS A 1 554 ? -5.141 48.469 7.121 1 93.38 554 LYS A C 1
ATOM 4263 O O . LYS A 1 554 ? -4.645 49.312 6.367 1 93.38 554 LYS A O 1
ATOM 4268 N N . ALA A 1 555 ? -6.406 48.344 7.332 1 92.19 555 ALA A N 1
ATOM 4269 C CA . ALA A 1 555 ? -7.359 49.219 6.672 1 92.19 555 ALA A CA 1
ATOM 4270 C C . ALA A 1 555 ? -7.18 50.656 7.137 1 92.19 555 ALA A C 1
ATOM 4272 O O . ALA A 1 555 ? -7.207 51.594 6.328 1 92.19 555 ALA A O 1
ATOM 4273 N N . GLU A 1 556 ? -7.023 50.812 8.359 1 91.62 556 GLU A N 1
ATOM 4274 C CA . GLU A 1 556 ? -6.844 52.156 8.914 1 91.62 556 GLU A CA 1
ATOM 4275 C C . GLU A 1 556 ? -5.559 52.812 8.398 1 91.62 556 GLU A C 1
ATOM 4277 O O . GLU A 1 556 ? -5.531 54 8.102 1 91.62 556 GLU A O 1
ATOM 4282 N N . SER A 1 557 ? -4.543 52.031 8.359 1 90.5 557 SER A N 1
ATOM 4283 C CA . SER A 1 557 ? -3.262 52.531 7.879 1 90.5 557 SER A CA 1
ATOM 4284 C C . SER A 1 557 ? -3.352 52.969 6.418 1 90.5 557 SER A C 1
ATOM 4286 O O . SER A 1 557 ? -2.666 53.906 6 1 90.5 557 SER A O 1
ATOM 4288 N N . LYS A 1 558 ? -4.16 52.281 5.688 1 87.88 558 LYS A N 1
ATOM 4289 C CA . LYS A 1 558 ? -4.328 52.594 4.273 1 87.88 558 LYS A CA 1
ATOM 4290 C C . LYS A 1 558 ? -5.504 53.562 4.059 1 87.88 558 LYS A C 1
ATOM 4292 O O . LYS A 1 558 ? -5.895 53.812 2.92 1 87.88 558 LYS A O 1
ATOM 4297 N N . ASN A 1 559 ? -6.016 54 5.012 1 85.38 559 ASN A N 1
ATOM 4298 C CA . ASN A 1 559 ? -7.172 54.875 4.973 1 85.38 559 ASN A CA 1
ATOM 4299 C C . ASN A 1 559 ? -8.328 54.25 4.199 1 85.38 559 ASN A C 1
ATOM 4301 O O . ASN A 1 559 ? -8.953 54.938 3.363 1 85.38 559 ASN A O 1
ATOM 4305 N N . GLU A 1 560 ? -8.461 53 4.484 1 86.81 560 GLU A N 1
ATOM 4306 C CA . GLU A 1 560 ? -9.57 52.25 3.885 1 86.81 560 GLU A CA 1
ATOM 4307 C C . GLU A 1 560 ? -10.688 52.031 4.898 1 86.81 560 GLU A C 1
ATOM 4309 O O . GLU A 1 560 ? -10.539 52.344 6.078 1 86.81 560 GLU A O 1
ATOM 4314 N N . LYS A 1 561 ? -11.812 51.531 4.363 1 87.94 561 LYS A N 1
ATOM 4315 C CA . LYS A 1 561 ? -12.938 51.219 5.238 1 87.94 561 LYS A CA 1
ATOM 4316 C C . LYS A 1 561 ? -12.633 50.031 6.145 1 87.94 561 LYS A C 1
ATOM 4318 O O . LYS A 1 561 ? -12.039 49.031 5.699 1 87.94 561 LYS A O 1
ATOM 4323 N N . LEU A 1 562 ? -13.023 50.156 7.34 1 92 562 LEU A N 1
ATOM 4324 C CA . LEU A 1 562 ? -12.828 49.094 8.305 1 92 562 LEU A CA 1
ATOM 4325 C C . LEU A 1 562 ? -13.688 47.875 7.961 1 92 562 LEU A C 1
ATOM 4327 O O . LEU A 1 562 ? -14.719 48.031 7.301 1 92 562 LEU A O 1
ATOM 4331 N N . PRO A 1 563 ? -13.219 46.719 8.414 1 91.88 563 PRO A N 1
ATOM 4332 C CA . PRO A 1 563 ? -14.094 45.562 8.25 1 91.88 563 PRO A CA 1
ATOM 4333 C C . PRO A 1 563 ? -15.469 45.75 8.867 1 91.88 563 PRO A C 1
ATOM 4335 O O . PRO A 1 563 ? -15.594 46.406 9.922 1 91.88 563 PRO A O 1
ATOM 4338 N N . LYS A 1 564 ? -16.484 45.125 8.289 1 88.75 564 LYS A N 1
ATOM 4339 C CA . LYS A 1 564 ? -17.875 45.375 8.656 1 88.75 564 LYS A CA 1
ATOM 4340 C C . LYS A 1 564 ? -18.125 44.969 10.117 1 88.75 564 LYS A C 1
ATOM 4342 O O . LYS A 1 564 ? -18.969 45.562 10.781 1 88.75 564 LYS A O 1
ATOM 4347 N N . GLN A 1 565 ? -17.438 44.062 10.609 1 92.56 565 GLN A N 1
ATOM 4348 C CA . GLN A 1 565 ? -17.703 43.531 11.945 1 92.56 565 GLN A CA 1
ATOM 4349 C C . GLN A 1 565 ? -17.078 44.406 13.023 1 92.56 565 GLN A C 1
ATOM 4351 O O . GLN A 1 565 ? -17.391 44.281 14.203 1 92.56 565 GLN A O 1
ATOM 4356 N N . ILE A 1 566 ? -16.219 45.25 12.664 1 94.56 566 ILE A N 1
ATOM 4357 C CA . ILE A 1 566 ? -15.5 46.062 13.625 1 94.56 566 ILE A CA 1
ATOM 4358 C C . ILE A 1 566 ? -16.312 47.344 13.922 1 94.56 566 ILE A C 1
ATOM 4360 O O . ILE A 1 566 ? -16.672 48.062 13.008 1 94.56 566 ILE A O 1
ATOM 4364 N N . ILE A 1 567 ? -16.609 47.406 15.297 1 89 567 ILE A N 1
ATOM 4365 C CA . ILE A 1 567 ? -17.266 48.594 15.805 1 89 567 ILE A CA 1
ATOM 4366 C C . ILE A 1 567 ? -16.344 49.312 16.781 1 89 567 ILE A C 1
ATOM 4368 O O . ILE A 1 567 ? -15.648 48.688 17.578 1 89 567 ILE A O 1
ATOM 4372 N N . ASN A 1 568 ? -16.219 50.625 16.719 1 90.56 568 ASN A N 1
ATOM 4373 C CA . ASN A 1 568 ? -15.391 51.438 17.594 1 90.56 568 ASN A CA 1
ATOM 4374 C C . ASN A 1 568 ? -13.93 50.969 17.547 1 90.56 568 ASN A C 1
ATOM 4376 O O . ASN A 1 568 ? -13.57 49.969 18.141 1 90.56 568 ASN A O 1
ATOM 4380 N N . PHE A 1 569 ? -13.156 51.406 16.844 1 94.62 569 PHE A N 1
ATOM 4381 C CA . PHE A 1 569 ? -11.781 50.969 16.641 1 94.62 569 PHE A CA 1
ATOM 4382 C C . PHE A 1 569 ? -10.812 52.125 16.906 1 94.62 569 PHE A C 1
ATOM 4384 O O . PHE A 1 569 ? -10.992 53.219 16.391 1 94.62 569 PHE A O 1
ATOM 4391 N N . SER A 1 570 ? -9.891 51.844 17.891 1 94.12 570 SER A N 1
ATOM 4392 C CA . SER A 1 570 ? -8.805 52.781 18.156 1 94.12 570 SER A CA 1
ATOM 4393 C C . SER A 1 570 ? -7.48 52.062 18.328 1 94.12 570 SER A C 1
ATOM 4395 O O . SER A 1 570 ? -7.344 51.188 19.203 1 94.12 570 SER A O 1
ATOM 4397 N N . ALA A 1 571 ? -6.523 52.375 17.5 1 93.62 571 ALA A N 1
ATOM 4398 C CA . ALA A 1 571 ? -5.227 51.688 17.562 1 93.62 571 ALA A CA 1
ATOM 4399 C C . ALA A 1 571 ? -4.09 52.688 17.312 1 93.62 571 ALA A C 1
ATOM 4401 O O . ALA A 1 571 ? -3.998 53.281 16.219 1 93.62 571 ALA A O 1
ATOM 4402 N N . PRO A 1 572 ? -3.277 52.938 18.281 1 93 572 PRO A N 1
ATOM 4403 C CA . PRO A 1 572 ? -2.123 53.812 18.094 1 93 572 PRO A CA 1
ATOM 4404 C C . PRO A 1 572 ? -0.967 53.125 17.375 1 93 572 PRO A C 1
ATOM 4406 O O . PRO A 1 572 ? 0.196 53.312 17.734 1 93 572 PRO A O 1
ATOM 4409 N N . VAL A 1 573 ? -1.2 52.094 16.578 1 94.38 573 VAL A N 1
ATOM 4410 C CA . VAL A 1 573 ? -0.216 51.406 15.758 1 94.38 573 VAL A CA 1
ATOM 4411 C C . VAL A 1 573 ? -0.668 51.406 14.297 1 94.38 573 VAL A C 1
ATOM 4413 O O . VAL A 1 573 ? -1.867 51.375 14.016 1 94.38 573 VAL A O 1
ATOM 4416 N N . SER A 1 574 ? 0.314 51.469 13.406 1 92.75 574 SER A N 1
ATOM 4417 C CA . SER A 1 574 ? -0.026 51.594 11.992 1 92.75 574 SER A CA 1
ATOM 4418 C C . SER A 1 574 ? 0.473 50.375 11.203 1 92.75 574 SER A C 1
ATOM 4420 O O . SER A 1 574 ? 0.03 50.156 10.078 1 92.75 574 SER A O 1
ATOM 4422 N N . ASN A 1 575 ? 1.353 49.594 11.789 1 93.19 575 ASN A N 1
ATOM 4423 C CA . ASN A 1 575 ? 1.915 48.438 11.094 1 93.19 575 ASN A CA 1
ATOM 4424 C C . ASN A 1 575 ? 1.591 47.125 11.828 1 93.19 575 ASN A C 1
ATOM 4426 O O . ASN A 1 575 ? 1.528 47.125 13.055 1 93.19 575 ASN A O 1
ATOM 4430 N N . VAL A 1 576 ? 1.324 46.156 11.031 1 94.19 576 VAL A N 1
ATOM 4431 C CA . VAL A 1 576 ? 1.069 44.844 11.602 1 94.19 576 VAL A CA 1
ATOM 4432 C C . VAL A 1 576 ? 1.936 43.781 10.898 1 94.19 576 VAL A C 1
ATOM 4434 O O . VAL A 1 576 ? 2.047 43.781 9.672 1 94.19 576 VAL A O 1
ATOM 4437 N N . VAL A 1 577 ? 2.602 42.969 11.703 1 90.69 577 VAL A N 1
ATOM 4438 C CA . VAL A 1 577 ? 3.416 41.875 11.188 1 90.69 577 VAL A CA 1
ATOM 4439 C C . VAL A 1 577 ? 2.887 40.531 11.711 1 90.69 577 VAL A C 1
ATOM 4441 O O . VAL A 1 577 ? 2.803 40.344 12.922 1 90.69 577 VAL A O 1
ATOM 4444 N N . GLY A 1 578 ? 2.441 39.75 10.828 1 88.56 578 GLY A N 1
ATOM 4445 C CA . GLY A 1 578 ? 2.01 38.406 11.188 1 88.56 578 GLY A CA 1
ATOM 4446 C C . GLY A 1 578 ? 3.131 37.406 11.125 1 88.56 578 GLY A C 1
ATOM 4447 O O . GLY A 1 578 ? 3.891 37.344 10.156 1 88.56 578 GLY A O 1
ATOM 4448 N N . VAL A 1 579 ? 3.281 36.625 12.242 1 83.44 579 VAL A N 1
ATOM 4449 C CA . VAL A 1 579 ? 4.305 35.594 12.297 1 83.44 579 VAL A CA 1
ATOM 4450 C C . VAL A 1 579 ? 3.652 34.219 12.523 1 83.44 579 VAL A C 1
ATOM 4452 O O . VAL A 1 579 ? 2.934 34.031 13.508 1 83.44 579 VAL A O 1
ATOM 4455 N N . ASP A 1 580 ? 3.744 33.375 11.578 1 75.44 580 ASP A N 1
ATOM 4456 C CA . ASP A 1 580 ? 3.219 32.031 11.734 1 75.44 580 ASP A CA 1
ATOM 4457 C C . ASP A 1 580 ? 4.281 30.969 11.414 1 75.44 580 ASP A C 1
ATOM 4459 O O . ASP A 1 580 ? 5.395 31.312 11.016 1 75.44 580 ASP A O 1
ATOM 4463 N N . ALA A 1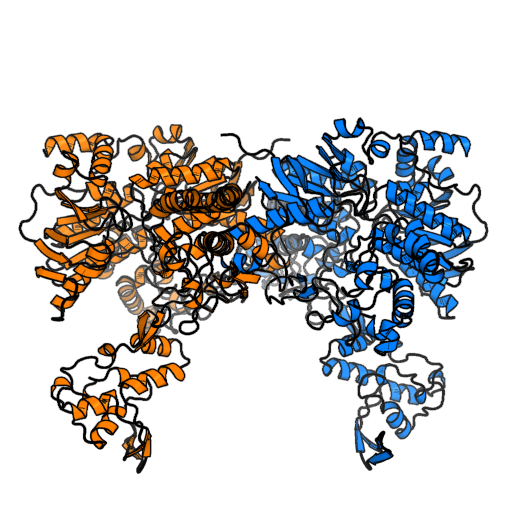 581 ? 3.865 29.734 11.664 1 65.88 581 ALA A N 1
ATOM 4464 C CA . ALA A 1 581 ? 4.832 28.641 11.508 1 65.88 581 ALA A CA 1
ATOM 4465 C C . ALA A 1 581 ? 4.816 28.094 10.086 1 65.88 581 ALA A C 1
ATOM 4467 O O . ALA A 1 581 ? 5.387 27.031 9.82 1 65.88 581 ALA A O 1
ATOM 4468 N N . SER A 1 582 ? 4.242 28.75 9.148 1 70.25 582 SER A N 1
ATOM 4469 C CA . SER A 1 582 ? 4.234 28.281 7.77 1 70.25 582 SER A CA 1
ATOM 4470 C C . SER A 1 582 ? 5.629 28.312 7.16 1 70.25 582 SER A C 1
ATOM 4472 O O . SER A 1 582 ? 6.445 29.172 7.516 1 70.25 582 SER A O 1
ATOM 4474 N N . PRO A 1 583 ? 5.879 27.344 6.305 1 69 583 PRO A N 1
ATOM 4475 C CA . PRO A 1 583 ? 7.211 27.312 5.695 1 69 583 PRO A CA 1
ATOM 4476 C C . PRO A 1 583 ? 7.535 28.578 4.926 1 69 583 PRO A C 1
ATOM 4478 O O . PRO A 1 583 ? 6.629 29.25 4.41 1 69 583 PRO A O 1
ATOM 4481 N N . ILE A 1 584 ? 8.781 28.891 5.09 1 72 584 ILE A N 1
ATOM 4482 C CA . ILE A 1 584 ? 9.289 30.016 4.305 1 72 584 ILE A CA 1
ATOM 4483 C C . ILE A 1 584 ? 9.578 29.562 2.879 1 72 584 ILE A C 1
ATOM 4485 O O . ILE A 1 584 ? 10.312 28.594 2.67 1 72 584 ILE A O 1
ATOM 4489 N N . GLY A 1 585 ? 8.969 30.109 1.88 1 62.84 585 GLY A N 1
ATOM 4490 C CA . GLY A 1 585 ? 9.281 29.828 0.487 1 62.84 585 GLY A CA 1
ATOM 4491 C C . GLY A 1 585 ? 8.703 28.5 0.003 1 62.84 585 GLY A C 1
ATOM 4492 O O . GLY A 1 585 ? 8.492 27.578 0.797 1 62.84 585 GLY A O 1
ATOM 4493 N N . LYS A 1 586 ? 8.203 28.344 -1.148 1 61.09 586 LYS A N 1
ATOM 4494 C CA . LYS A 1 586 ? 7.66 27.141 -1.781 1 61.09 586 LYS A CA 1
ATOM 4495 C C . LYS A 1 586 ? 8.742 26.406 -2.564 1 61.09 586 LYS A C 1
ATOM 4497 O O . LYS A 1 586 ? 8.648 25.188 -2.758 1 61.09 586 LYS A O 1
ATOM 4502 N N . SER A 1 587 ? 9.797 27.172 -2.783 1 66.25 587 SER A N 1
ATOM 4503 C CA . SER A 1 587 ? 10.812 26.609 -3.674 1 66.25 587 SER A CA 1
ATOM 4504 C C . SER A 1 587 ? 12.062 26.188 -2.902 1 66.25 587 SER A C 1
ATOM 4506 O O . SER A 1 587 ? 12.414 26.828 -1.906 1 66.25 587 SER A O 1
ATOM 4508 N N . THR A 1 588 ? 12.688 25.188 -3.293 1 72 588 THR A N 1
ATOM 4509 C CA . THR A 1 588 ? 13.938 24.688 -2.729 1 72 588 THR A CA 1
ATOM 4510 C C . THR A 1 588 ? 15.07 25.688 -2.957 1 72 588 THR A C 1
ATOM 4512 O O . THR A 1 588 ? 16.141 25.562 -2.361 1 72 588 THR A O 1
ATOM 4515 N N . ARG A 1 589 ? 14.805 26.766 -3.605 1 80.38 589 ARG A N 1
ATOM 4516 C CA . ARG A 1 589 ? 15.836 27.766 -3.912 1 80.38 589 ARG A CA 1
ATOM 4517 C C . ARG A 1 589 ? 16.016 28.734 -2.756 1 80.38 589 ARG A C 1
ATOM 4519 O O . ARG A 1 589 ? 17.062 29.375 -2.645 1 80.38 589 ARG A O 1
ATOM 4526 N N . SER A 1 590 ? 15.039 28.781 -1.908 1 84.69 590 SER A N 1
ATOM 4527 C CA . SER A 1 590 ? 15.117 29.656 -0.749 1 84.69 590 SER A CA 1
ATOM 4528 C C . SER A 1 590 ? 15.977 29.047 0.353 1 84.69 590 SER A C 1
ATOM 4530 O O . SER A 1 590 ? 15.758 27.891 0.749 1 84.69 590 SER A O 1
ATOM 4532 N N . THR A 1 591 ? 17.031 29.797 0.757 1 89.94 591 THR A N 1
ATOM 4533 C CA . THR A 1 591 ? 17.922 29.344 1.824 1 89.94 591 THR A CA 1
ATOM 4534 C C . THR A 1 591 ? 17.984 30.375 2.943 1 89.94 591 THR A C 1
ATOM 4536 O O . THR A 1 591 ? 17.438 31.484 2.812 1 89.94 591 THR A O 1
ATOM 4539 N N . VAL A 1 592 ? 18.594 30.078 4 1 90.81 592 VAL A N 1
ATOM 4540 C CA . VAL A 1 592 ? 18.766 31 5.121 1 90.81 592 VAL A CA 1
ATOM 4541 C C . VAL A 1 592 ? 19.469 32.281 4.652 1 90.81 592 VAL A C 1
ATOM 4543 O O . VAL A 1 592 ? 19.062 33.375 5.004 1 90.81 592 VAL A O 1
ATOM 4546 N N . ALA A 1 593 ? 20.438 32.125 3.748 1 92.31 593 ALA A N 1
ATOM 4547 C CA . ALA A 1 593 ? 21.203 33.25 3.248 1 92.31 593 ALA A CA 1
ATOM 4548 C C . ALA A 1 593 ? 20.344 34.156 2.342 1 92.31 593 ALA A C 1
ATOM 4550 O O . ALA A 1 593 ? 20.484 35.375 2.357 1 92.31 593 ALA A O 1
ATOM 4551 N N . THR A 1 594 ? 19.562 33.531 1.576 1 89.31 594 THR A N 1
ATOM 4552 C CA . THR A 1 594 ? 18.75 34.281 0.628 1 89.31 594 THR A CA 1
ATOM 4553 C C . THR A 1 594 ? 17.609 35 1.342 1 89.31 594 THR A C 1
ATOM 4555 O O . THR A 1 594 ? 17.141 36.062 0.893 1 89.31 594 THR A O 1
ATOM 4558 N N . TYR A 1 595 ? 17.141 34.438 2.424 1 87.12 595 TYR A N 1
ATOM 4559 C CA . TYR A 1 595 ? 16.047 35.031 3.172 1 87.12 595 TYR A CA 1
ATOM 4560 C C . TYR A 1 595 ? 16.516 36.281 3.922 1 87.12 595 TYR A C 1
ATOM 4562 O O . TYR A 1 595 ? 15.719 37.188 4.203 1 87.12 595 TYR A O 1
ATOM 4570 N N . THR A 1 596 ? 17.766 36.25 4.195 1 87.56 596 THR A N 1
ATOM 4571 C CA . THR A 1 596 ? 18.391 37.406 4.812 1 87.56 596 THR A CA 1
ATOM 4572 C C . THR A 1 596 ? 19.172 38.219 3.777 1 87.56 596 THR A C 1
ATOM 4574 O O . THR A 1 596 ? 19.188 37.875 2.594 1 87.56 596 THR A O 1
ATOM 4577 N N . SER A 1 597 ? 19.734 39.312 4.203 1 88.06 597 SER A N 1
ATOM 4578 C CA . SER A 1 597 ? 20.516 40.125 3.271 1 88.06 597 SER A CA 1
ATOM 4579 C C . SER A 1 597 ? 21.922 39.562 3.102 1 88.06 597 SER A C 1
ATOM 4581 O O . SER A 1 597 ? 22.734 40.156 2.381 1 88.06 597 SER A O 1
ATOM 4583 N N . ILE A 1 598 ? 22.125 38.438 3.664 1 92.56 598 ILE A N 1
ATOM 4584 C CA . ILE A 1 598 ? 23.453 37.875 3.668 1 92.56 598 ILE A CA 1
ATOM 4585 C C . ILE A 1 598 ? 23.859 37.5 2.246 1 92.56 598 ILE A C 1
ATOM 4587 O O . ILE A 1 598 ? 24.984 37.75 1.815 1 92.56 598 ILE A O 1
ATOM 4591 N N . MET A 1 599 ? 22.938 36.875 1.521 1 93.5 599 MET A N 1
ATOM 4592 C CA . MET A 1 599 ? 23.266 36.406 0.179 1 93.5 599 MET A CA 1
ATOM 4593 C C . MET A 1 599 ? 23.672 37.562 -0.728 1 93.5 599 MET A C 1
ATOM 4595 O O . MET A 1 599 ? 24.656 37.469 -1.461 1 93.5 599 MET A O 1
ATOM 4599 N N . ASN A 1 600 ? 22.984 38.656 -0.658 1 92.94 600 ASN A N 1
ATOM 4600 C CA . ASN A 1 600 ? 23.312 39.812 -1.463 1 92.94 600 ASN A CA 1
ATOM 4601 C C . ASN A 1 600 ? 24.703 40.344 -1.136 1 92.94 600 ASN A C 1
ATOM 4603 O O . ASN A 1 600 ? 25.453 40.719 -2.037 1 92.94 600 ASN A O 1
ATOM 4607 N N . ASN A 1 601 ? 24.969 40.406 0.062 1 94 601 ASN A N 1
ATOM 4608 C CA . ASN A 1 601 ? 26.266 40.875 0.499 1 94 601 ASN A CA 1
ATOM 4609 C C . ASN A 1 601 ? 27.391 39.906 0.144 1 94 601 ASN A C 1
ATOM 4611 O O . ASN A 1 601 ? 28.5 40.344 -0.166 1 94 601 ASN A O 1
ATOM 4615 N N . LEU A 1 602 ? 27.078 38.656 0.18 1 95.12 602 LEU A N 1
ATOM 4616 C CA . LEU A 1 602 ? 28.047 37.625 -0.211 1 95.12 602 LEU A CA 1
ATOM 4617 C C . LEU A 1 602 ? 28.375 37.719 -1.697 1 95.12 602 LEU A C 1
ATOM 4619 O O . LEU A 1 602 ? 29.531 37.625 -2.09 1 95.12 602 LEU A O 1
ATOM 4623 N N . ARG A 1 603 ? 27.359 37.906 -2.482 1 95.19 603 ARG A N 1
ATOM 4624 C CA . ARG A 1 603 ? 27.547 38.031 -3.924 1 95.19 603 ARG A CA 1
ATOM 4625 C C . ARG A 1 603 ? 28.453 39.188 -4.254 1 95.19 603 ARG A C 1
ATOM 4627 O O . ARG A 1 603 ? 29.344 39.094 -5.094 1 95.19 603 ARG A O 1
ATOM 4634 N N . ARG A 1 604 ? 28.234 40.25 -3.59 1 94.81 604 ARG A N 1
ATOM 4635 C CA . ARG A 1 604 ? 29.047 41.438 -3.797 1 94.81 604 ARG A CA 1
ATOM 4636 C C . ARG A 1 604 ? 30.484 41.219 -3.34 1 94.81 604 ARG A C 1
ATOM 4638 O O . ARG A 1 604 ? 31.438 41.656 -3.996 1 94.81 604 ARG A O 1
ATOM 4645 N N . LEU A 1 605 ? 30.594 40.594 -2.209 1 95 605 LEU A N 1
ATOM 4646 C CA . LEU A 1 605 ? 31.906 40.281 -1.652 1 95 605 LEU A CA 1
ATOM 4647 C C . LEU A 1 605 ? 32.719 39.438 -2.617 1 95 605 LEU A C 1
ATOM 4649 O O . LEU A 1 605 ? 33.906 39.719 -2.871 1 95 605 LEU A O 1
ATOM 4653 N N . PHE A 1 606 ? 32.188 38.469 -3.258 1 95.94 606 PHE A N 1
ATOM 4654 C CA . PHE A 1 606 ? 32.906 37.562 -4.141 1 95.94 606 PHE A CA 1
ATOM 4655 C C . PHE A 1 606 ? 33.188 38.219 -5.492 1 95.94 606 PHE A C 1
ATOM 4657 O O . PHE A 1 606 ? 34.219 37.969 -6.109 1 95.94 606 PHE A O 1
ATOM 4664 N N . ALA A 1 607 ? 32.25 38.969 -5.922 1 95.44 607 ALA A N 1
ATOM 4665 C CA . ALA A 1 607 ? 32.469 39.719 -7.176 1 95.44 607 ALA A CA 1
ATOM 4666 C C . ALA A 1 607 ? 33.625 40.688 -7.062 1 95.44 607 ALA A C 1
ATOM 4668 O O . ALA A 1 607 ? 34.25 41.031 -8.07 1 95.44 607 ALA A O 1
ATOM 4669 N N . SER A 1 608 ? 33.969 41.062 -5.891 1 94.88 608 SER A N 1
ATOM 4670 C CA . SER A 1 608 ? 35.031 42.062 -5.656 1 94.88 608 SER A CA 1
ATOM 4671 C C . SER A 1 608 ? 36.406 41.375 -5.539 1 94.88 608 SER A C 1
ATOM 4673 O O . SER A 1 608 ? 37.438 42.031 -5.484 1 94.88 608 SER A O 1
ATOM 4675 N N . GLN A 1 609 ? 36.375 40.094 -5.609 1 94.69 609 GLN A N 1
ATOM 4676 C CA . GLN A 1 609 ? 37.625 39.375 -5.5 1 94.69 609 GLN A CA 1
ATOM 4677 C C . GLN A 1 609 ? 38.469 39.5 -6.785 1 94.69 609 GLN A C 1
ATOM 4679 O O . GLN A 1 609 ? 37.906 39.656 -7.871 1 94.69 609 GLN A O 1
ATOM 4684 N N . PRO A 1 610 ? 39.781 39.375 -6.727 1 93.81 610 PRO A N 1
ATOM 4685 C CA . PRO A 1 610 ? 40.656 39.594 -7.879 1 93.81 610 PRO A CA 1
ATOM 4686 C C . PRO A 1 610 ? 40.344 38.656 -9.039 1 93.81 610 PRO A C 1
ATOM 4688 O O . PRO A 1 610 ? 40.25 39.094 -10.188 1 93.81 610 PRO A O 1
ATOM 4691 N N . LEU A 1 611 ? 40.156 37.406 -8.719 1 94.12 611 LEU A N 1
ATOM 4692 C CA . LEU A 1 611 ? 39.875 36.438 -9.789 1 94.12 611 LEU A CA 1
ATOM 4693 C C . LEU A 1 611 ? 38.531 36.75 -10.469 1 94.12 611 LEU A C 1
ATOM 4695 O O . LEU A 1 611 ? 38.406 36.594 -11.68 1 94.12 611 LEU A O 1
ATOM 4699 N N . ALA A 1 612 ? 37.594 37.125 -9.789 1 95.62 612 ALA A N 1
ATOM 4700 C CA . ALA A 1 612 ? 36.281 37.469 -10.328 1 95.62 612 ALA A CA 1
ATOM 4701 C C . ALA A 1 612 ? 36.375 38.688 -11.258 1 95.62 612 ALA A C 1
ATOM 4703 O O . ALA A 1 612 ? 35.75 38.719 -12.312 1 95.62 612 ALA A O 1
ATOM 4704 N N . LYS A 1 613 ? 37.156 39.656 -10.828 1 93.69 613 LYS A N 1
ATOM 4705 C CA . LYS A 1 613 ? 37.344 40.844 -11.648 1 93.69 613 LYS A CA 1
ATOM 4706 C C . LYS A 1 613 ? 38.062 40.5 -12.953 1 93.69 613 LYS A C 1
ATOM 4708 O O . LYS A 1 613 ? 37.719 41.031 -14.016 1 93.69 613 LYS A O 1
ATOM 4713 N N . GLU A 1 614 ? 39 39.625 -12.836 1 93.31 614 GLU A N 1
ATOM 4714 C CA . GLU A 1 614 ? 39.719 39.188 -14.016 1 93.31 614 GLU A CA 1
ATOM 4715 C C . GLU A 1 614 ? 38.812 38.5 -15.016 1 93.31 614 GLU A C 1
ATOM 4717 O O . GLU A 1 614 ? 38.938 38.719 -16.219 1 93.31 614 GLU A O 1
ATOM 4722 N N . LYS A 1 615 ? 37.938 37.75 -14.461 1 93.31 615 LYS A N 1
ATOM 4723 C CA . LYS A 1 615 ? 37.062 36.938 -15.312 1 93.31 615 LYS A CA 1
ATOM 4724 C C . LYS A 1 615 ? 35.781 37.719 -15.641 1 93.31 615 LYS A C 1
ATOM 4726 O O . LYS A 1 615 ? 34.906 37.219 -16.344 1 93.31 615 LYS A O 1
ATOM 4731 N N . HIS A 1 616 ? 35.625 38.906 -15.086 1 92.31 616 HIS A N 1
ATOM 4732 C CA . HIS A 1 616 ? 34.469 39.781 -15.273 1 92.31 616 HIS A CA 1
ATOM 4733 C C . HIS A 1 616 ? 33.188 39.156 -14.734 1 92.31 616 HIS A C 1
ATOM 4735 O O . HIS A 1 616 ? 32.156 39.125 -15.414 1 92.31 616 HIS A O 1
ATOM 4741 N N . PHE A 1 617 ? 33.438 38.5 -13.633 1 94 617 PHE A N 1
ATOM 4742 C CA . PHE A 1 617 ? 32.281 37.938 -12.938 1 94 617 PHE A CA 1
ATOM 4743 C C . PHE A 1 617 ? 31.562 39.031 -12.125 1 94 617 PHE A C 1
ATOM 4745 O O . PHE A 1 617 ? 32.094 39.531 -11.148 1 94 617 PHE A O 1
ATOM 4752 N N . THR A 1 618 ? 30.359 39.344 -12.531 1 93.5 618 THR A N 1
ATOM 4753 C CA . THR A 1 618 ? 29.531 40.25 -11.766 1 93.5 618 THR A CA 1
ATOM 4754 C C . THR A 1 618 ? 28.812 39.531 -10.633 1 93.5 618 THR A C 1
ATOM 4756 O O . THR A 1 618 ? 28.844 38.312 -10.562 1 93.5 618 THR A O 1
ATOM 4759 N N . PRO A 1 619 ? 28.172 40.25 -9.688 1 93.94 619 PRO A N 1
ATOM 4760 C CA . PRO A 1 619 ? 27.453 39.594 -8.594 1 93.94 619 PRO A CA 1
ATOM 4761 C C . PRO A 1 619 ? 26.391 38.625 -9.078 1 93.94 619 PRO A C 1
ATOM 4763 O O . PRO A 1 619 ? 26.031 37.688 -8.352 1 93.94 619 PRO A O 1
ATOM 4766 N N . THR A 1 620 ? 26.031 38.719 -10.227 1 92.31 620 THR A N 1
ATOM 4767 C CA . THR A 1 620 ? 25.016 37.875 -10.805 1 92.31 620 THR A CA 1
ATOM 4768 C C . THR A 1 620 ? 25.547 36.438 -10.977 1 92.31 620 THR A C 1
ATOM 4770 O O . THR A 1 620 ? 24.781 35.469 -10.914 1 92.31 620 THR A O 1
ATOM 4773 N N . TYR A 1 621 ? 26.812 36.312 -11.148 1 92.56 621 TYR A N 1
ATOM 4774 C CA . TYR A 1 621 ? 27.438 35 -11.344 1 92.56 621 TYR A CA 1
ATOM 4775 C C . TYR A 1 621 ? 27.453 34.219 -10.047 1 92.56 621 TYR A C 1
ATOM 4777 O O . TYR A 1 621 ? 27.594 33 -10.062 1 92.56 621 TYR A O 1
ATOM 4785 N N . PHE A 1 622 ? 27.297 34.938 -9.008 1 94.62 622 PHE A N 1
ATOM 4786 C CA . PHE A 1 622 ? 27.391 34.25 -7.719 1 94.62 622 PHE A CA 1
ATOM 4787 C C . PHE A 1 622 ? 26 34 -7.137 1 94.62 622 PHE A C 1
ATOM 4789 O O . PHE A 1 622 ? 25.844 33.906 -5.918 1 94.62 622 PHE A O 1
ATOM 4796 N N . SER A 1 623 ? 25.016 33.938 -7.949 1 92.12 623 SER A N 1
ATOM 4797 C CA . SER A 1 623 ? 23.672 33.531 -7.609 1 92.12 623 SER A CA 1
ATOM 4798 C C . SER A 1 623 ? 23.297 32.25 -8.336 1 92.12 623 SER A C 1
ATOM 4800 O O . SER A 1 623 ? 23.359 32.156 -9.562 1 92.12 623 SER A O 1
ATOM 4802 N N . TYR A 1 624 ? 22.891 31.219 -7.547 1 91.44 624 TYR A N 1
ATOM 4803 C CA . TYR A 1 624 ? 22.484 29.969 -8.164 1 91.44 624 TYR A CA 1
ATOM 4804 C C . TYR A 1 624 ? 21.094 30.094 -8.766 1 91.44 624 TYR A C 1
ATOM 4806 O O . TYR A 1 624 ? 20.594 29.141 -9.375 1 91.44 624 TYR A O 1
ATOM 4814 N N . ASN A 1 625 ? 20.438 31.219 -8.57 1 88.06 625 ASN A N 1
ATOM 4815 C CA . ASN A 1 625 ? 19.141 31.453 -9.164 1 88.06 625 ASN A CA 1
ATOM 4816 C C . ASN A 1 625 ? 19.266 31.953 -10.609 1 88.06 625 ASN A C 1
ATOM 4818 O O . ASN A 1 625 ? 18.266 31.969 -11.344 1 88.06 625 ASN A O 1
ATOM 4822 N N . ASN A 1 626 ? 20.531 32.375 -10.953 1 88 626 ASN A N 1
ATOM 4823 C CA . ASN A 1 626 ? 20.797 32.844 -12.312 1 88 626 ASN A CA 1
ATOM 4824 C C . ASN A 1 626 ? 21.5 31.766 -13.141 1 88 626 ASN A C 1
ATOM 4826 O O . ASN A 1 626 ? 22.281 30.984 -12.617 1 88 626 ASN A O 1
ATOM 4830 N N . LYS A 1 627 ? 21.266 31.781 -14.406 1 85.69 627 LYS A N 1
ATOM 4831 C CA . LYS A 1 627 ? 21.797 30.781 -15.328 1 85.69 627 LYS A CA 1
ATOM 4832 C C . LYS A 1 627 ? 23.328 30.781 -15.32 1 85.69 627 LYS A C 1
ATOM 4834 O O . LYS A 1 627 ? 23.953 29.734 -15.492 1 85.69 627 LYS A O 1
ATOM 4839 N N . GLN A 1 628 ? 23.875 31.938 -15.172 1 85.44 628 GLN A N 1
ATOM 4840 C CA . GLN A 1 628 ? 25.328 32.094 -15.25 1 85.44 628 GLN A CA 1
ATOM 4841 C C . GLN A 1 628 ? 26.031 31.344 -14.109 1 85.44 628 GLN A C 1
ATOM 4843 O O . GLN A 1 628 ? 27.094 30.75 -14.297 1 85.44 628 GLN A O 1
ATOM 4848 N N . GLY A 1 629 ? 25.406 31.328 -12.961 1 89.19 629 GLY A N 1
ATOM 4849 C CA . GLY A 1 629 ? 26.031 30.75 -11.789 1 89.19 629 GLY A CA 1
ATOM 4850 C C . GLY A 1 629 ? 25.5 29.375 -11.438 1 89.19 629 GLY A C 1
ATOM 4851 O O . GLY A 1 629 ? 26.172 28.578 -10.789 1 89.19 629 GLY A O 1
ATOM 4852 N N . ALA A 1 630 ? 24.375 29.031 -11.914 1 92.25 630 ALA A N 1
ATOM 4853 C CA . ALA A 1 630 ? 23.656 27.828 -11.5 1 92.25 630 ALA A CA 1
ATOM 4854 C C . ALA A 1 630 ? 24.25 26.578 -12.141 1 92.25 630 ALA A C 1
ATOM 4856 O O . ALA A 1 630 ? 24.797 26.641 -13.25 1 92.25 630 ALA A O 1
ATOM 4857 N N . CYS A 1 631 ? 24.141 25.484 -11.328 1 91.12 631 CYS A N 1
ATOM 4858 C CA . CYS A 1 631 ? 24.469 24.203 -11.914 1 91.12 631 CYS A CA 1
ATOM 4859 C C . CYS A 1 631 ? 23.609 23.922 -13.141 1 91.12 631 CYS A C 1
ATOM 4861 O O . CYS A 1 631 ? 22.375 24.062 -13.094 1 91.12 631 CYS A O 1
ATOM 4863 N N . PRO A 1 632 ? 24.188 23.578 -14.211 1 85.44 632 PRO A N 1
ATOM 4864 C CA . PRO A 1 632 ? 23.422 23.391 -15.445 1 85.44 632 PRO A CA 1
ATOM 4865 C C . PRO A 1 632 ? 22.469 22.188 -15.383 1 85.44 632 PRO A C 1
ATOM 4867 O O . PRO A 1 632 ? 21.453 22.172 -16.078 1 85.44 632 PRO A O 1
ATOM 4870 N N . THR A 1 633 ? 22.797 21.297 -14.562 1 82.62 633 THR A N 1
ATOM 4871 C CA . THR A 1 633 ? 22 20.078 -14.492 1 82.62 633 THR A CA 1
ATOM 4872 C C . THR A 1 633 ? 20.734 20.297 -13.664 1 82.62 633 THR A C 1
ATOM 4874 O O . THR A 1 633 ? 19.641 19.938 -14.102 1 82.62 633 THR A O 1
ATOM 4877 N N . CYS A 1 634 ? 20.797 20.844 -12.5 1 81.94 634 CYS A N 1
ATOM 4878 C CA . CYS A 1 634 ? 19.641 20.984 -11.609 1 81.94 634 CYS A CA 1
ATOM 4879 C C . CYS A 1 634 ? 19.078 22.391 -11.664 1 81.94 634 CYS A C 1
ATOM 4881 O O . CYS A 1 634 ? 18.047 22.672 -11.047 1 81.94 634 CYS A O 1
ATOM 4883 N N . GLY A 1 635 ? 19.781 23.25 -12.453 1 85 635 GLY A N 1
ATOM 4884 C CA . GLY A 1 635 ? 19.312 24.625 -12.57 1 85 635 GLY A CA 1
ATOM 4885 C C . GLY A 1 635 ? 19.391 25.391 -11.266 1 85 635 GLY A C 1
ATOM 4886 O O . GLY A 1 635 ? 18.547 26.25 -10.992 1 85 635 GLY A O 1
ATOM 4887 N N . GLY A 1 636 ? 20.266 24.984 -10.406 1 87.06 636 GLY A N 1
ATOM 4888 C CA . GLY A 1 636 ? 20.5 25.719 -9.172 1 87.06 636 GLY A CA 1
ATOM 4889 C C . GLY A 1 636 ? 19.688 25.188 -8.008 1 87.06 636 GLY A C 1
ATOM 4890 O O . GLY A 1 636 ? 19.672 25.781 -6.926 1 87.06 636 GLY A O 1
ATOM 4891 N N . THR A 1 637 ? 18.953 24.094 -8.133 1 83.81 637 THR A N 1
ATOM 4892 C CA . THR A 1 637 ? 18.125 23.578 -7.055 1 83.81 637 THR A CA 1
ATOM 4893 C C . THR A 1 637 ? 18.906 22.578 -6.203 1 83.81 637 THR A C 1
ATOM 4895 O O . THR A 1 637 ? 18.547 22.328 -5.047 1 83.81 637 THR A O 1
ATOM 4898 N N . GLY A 1 638 ? 19.891 22.062 -6.766 1 80.81 638 GLY A N 1
ATOM 4899 C CA . GLY A 1 638 ? 20.688 21.062 -6.078 1 80.81 638 GLY A CA 1
ATOM 4900 C C . GLY A 1 638 ? 20.016 19.703 -6.051 1 80.81 638 GLY A C 1
ATOM 4901 O O . GLY A 1 638 ? 20.609 18.734 -5.574 1 80.81 638 GLY A O 1
ATOM 4902 N N . ILE A 1 639 ? 18.719 19.641 -6.484 1 79.75 639 ILE A N 1
ATOM 4903 C CA . ILE A 1 639 ? 17.984 18.391 -6.488 1 79.75 639 ILE A CA 1
ATOM 4904 C C . ILE A 1 639 ? 17.312 18.188 -7.848 1 79.75 639 ILE A C 1
ATOM 4906 O O . ILE A 1 639 ? 16.984 19.156 -8.531 1 79.75 639 ILE A O 1
ATOM 4910 N N . VAL A 1 640 ? 17.234 16.953 -8.281 1 69.25 640 VAL A N 1
ATOM 4911 C CA . VAL A 1 640 ? 16.531 16.609 -9.516 1 69.25 640 VAL A CA 1
ATOM 4912 C C . VAL A 1 640 ? 15.312 15.75 -9.195 1 69.25 640 VAL A C 1
ATOM 4914 O O . VAL A 1 640 ? 15.391 14.828 -8.383 1 69.25 640 VAL A O 1
ATOM 4917 N N . THR A 1 641 ? 14.047 16.312 -9.492 1 59.72 641 THR A N 1
ATOM 4918 C CA . THR A 1 641 ? 12.805 15.586 -9.242 1 59.72 641 THR A CA 1
ATOM 4919 C C . THR A 1 641 ? 12.539 14.586 -10.359 1 59.72 641 THR A C 1
ATOM 4921 O O . THR A 1 641 ? 12.531 14.945 -11.539 1 59.72 641 THR A O 1
ATOM 4924 N N . LEU A 1 642 ? 12.547 13.375 -10.062 1 45.84 642 LEU A N 1
ATOM 4925 C CA . LEU A 1 642 ? 12.188 12.352 -11.031 1 45.84 642 LEU A CA 1
ATOM 4926 C C . LEU A 1 642 ? 10.68 12.117 -11.039 1 45.84 642 LEU A C 1
ATOM 4928 O O . LEU A 1 642 ? 10.07 11.93 -9.984 1 45.84 642 LEU A O 1
ATOM 4932 N N . ASP A 1 643 ? 9.953 12.867 -11.992 1 42.09 643 ASP A N 1
ATOM 4933 C CA . ASP A 1 643 ? 8.516 12.672 -12.141 1 42.09 643 ASP A CA 1
ATOM 4934 C C . ASP A 1 643 ? 8.188 11.203 -12.414 1 42.09 643 ASP A C 1
ATOM 4936 O O . ASP A 1 643 ? 8.43 10.703 -13.516 1 42.09 643 ASP A O 1
ATOM 4940 N N . ILE A 1 644 ? 8.18 10.609 -11.383 1 40.25 644 ILE A N 1
ATOM 4941 C CA . ILE A 1 644 ? 7.68 9.266 -11.656 1 40.25 644 ILE A CA 1
ATOM 4942 C C . ILE A 1 644 ? 6.152 9.25 -11.578 1 40.25 644 ILE A C 1
ATOM 4944 O O . ILE A 1 644 ? 5.582 9.594 -10.539 1 40.25 644 ILE A O 1
ATOM 4948 N N . GLN A 1 645 ? 5.531 9.508 -12.664 1 35.69 645 GLN A N 1
ATOM 4949 C CA . GLN A 1 645 ? 4.102 9.711 -12.867 1 35.69 645 GLN A CA 1
ATOM 4950 C C . GLN A 1 645 ? 3.297 9.133 -11.703 1 35.69 645 GLN A C 1
ATOM 4952 O O . GLN A 1 645 ? 2.24 9.664 -11.352 1 35.69 645 GLN A O 1
ATOM 4957 N N . PHE A 1 646 ? 3.672 8.047 -11.281 1 33.34 646 PHE A N 1
ATOM 4958 C CA . PHE A 1 646 ? 2.693 7.391 -10.422 1 33.34 646 PHE A CA 1
ATOM 4959 C C . PHE A 1 646 ? 3.133 7.438 -8.961 1 33.34 646 PHE A C 1
ATOM 4961 O O . PHE A 1 646 ? 2.402 6.996 -8.07 1 33.34 646 PHE A O 1
ATOM 4968 N N . LEU A 1 647 ? 4.281 7.828 -8.648 1 38.66 647 LEU A N 1
ATOM 4969 C CA . LEU A 1 647 ? 4.801 7.906 -7.289 1 38.66 647 LEU A CA 1
ATOM 4970 C C . LEU A 1 647 ? 5.023 9.352 -6.871 1 38.66 647 LEU A C 1
ATOM 4972 O O . LEU A 1 647 ? 5.184 10.234 -7.723 1 38.66 647 LEU A O 1
ATOM 4976 N N . PRO A 1 648 ? 4.68 9.625 -5.648 1 41.75 648 PRO A N 1
ATOM 4977 C CA . PRO A 1 648 ? 5.133 10.945 -5.203 1 41.75 648 PRO A CA 1
ATOM 4978 C C . PRO A 1 648 ? 6.531 11.289 -5.711 1 41.75 648 PRO A C 1
ATOM 4980 O O . PRO A 1 648 ? 7.352 10.391 -5.93 1 41.75 648 PRO A O 1
ATOM 4983 N N . ASP A 1 649 ? 6.734 12.438 -6.203 1 46.28 649 ASP A N 1
ATOM 4984 C CA . ASP A 1 649 ? 7.98 12.961 -6.754 1 46.28 649 ASP A CA 1
ATOM 4985 C C . ASP A 1 649 ? 9.172 12.594 -5.867 1 46.28 649 ASP A C 1
ATOM 4987 O O . ASP A 1 649 ? 9.125 12.781 -4.652 1 46.28 649 ASP A O 1
ATOM 4991 N N . MET A 1 650 ? 9.836 11.609 -6.266 1 47.44 650 MET A N 1
ATOM 4992 C CA . MET A 1 650 ? 11.062 11.273 -5.547 1 47.44 650 MET A CA 1
ATOM 4993 C C . MET A 1 650 ? 12.18 12.266 -5.875 1 47.44 650 MET A C 1
ATOM 4995 O O . MET A 1 650 ? 12.375 12.609 -7.043 1 47.44 650 MET A O 1
ATOM 4999 N N . GLN A 1 651 ? 12.688 13.016 -4.969 1 58.69 651 GLN A N 1
ATOM 5000 C CA . GLN A 1 651 ? 13.773 13.977 -5.125 1 58.69 651 GLN A CA 1
ATOM 5001 C C . GLN A 1 651 ? 15.133 13.328 -4.875 1 58.69 651 GLN A C 1
ATOM 5003 O O . GLN A 1 651 ? 15.273 12.516 -3.959 1 58.69 651 GLN A O 1
ATOM 5008 N N . GLN A 1 652 ? 15.953 13.383 -5.965 1 63.69 652 GLN A N 1
ATOM 5009 C CA . GLN A 1 652 ? 17.328 12.906 -5.812 1 63.69 652 GLN A CA 1
ATOM 5010 C C . GLN A 1 652 ? 18.312 14.078 -5.84 1 63.69 652 GLN A C 1
ATOM 5012 O O . GLN A 1 652 ? 18.062 15.094 -6.48 1 63.69 652 GLN A O 1
ATOM 5017 N N . VAL A 1 653 ? 19.375 13.977 -5.047 1 76.12 653 VAL A N 1
ATOM 5018 C CA . VAL A 1 653 ? 20.438 14.984 -5.074 1 76.12 653 VAL A CA 1
ATOM 5019 C C . VAL A 1 653 ? 21.047 15.055 -6.473 1 76.12 653 VAL A C 1
ATOM 5021 O O . VAL A 1 653 ? 21.25 14.031 -7.117 1 76.12 653 VAL A O 1
ATOM 5024 N N . CYS A 1 654 ? 21.203 16.281 -6.977 1 77.69 654 CYS A N 1
ATOM 5025 C CA . CYS A 1 654 ? 21.75 16.5 -8.312 1 77.69 654 CYS A CA 1
ATOM 5026 C C . CYS A 1 654 ? 23.094 15.797 -8.461 1 77.69 654 CYS A C 1
ATOM 5028 O O . CYS A 1 654 ? 24 16 -7.66 1 77.69 654 CYS A O 1
ATOM 5030 N N . PRO A 1 655 ? 23.172 14.93 -9.391 1 70.56 655 PRO A N 1
ATOM 5031 C CA . PRO A 1 655 ? 24.406 14.172 -9.555 1 70.56 655 PRO A CA 1
ATOM 5032 C C . PRO A 1 655 ? 25.578 15.047 -9.992 1 70.56 655 PRO A C 1
ATOM 5034 O O . PRO A 1 655 ? 26.734 14.68 -9.781 1 70.56 655 PRO A O 1
ATOM 5037 N N . THR A 1 656 ? 25.359 16.188 -10.562 1 77.25 656 THR A N 1
ATOM 5038 C CA . THR A 1 656 ? 26.391 17.062 -11.094 1 77.25 656 THR A CA 1
ATOM 5039 C C . THR A 1 656 ? 26.984 17.938 -9.992 1 77.25 656 THR A C 1
ATOM 5041 O O . THR A 1 656 ? 28.188 17.984 -9.805 1 77.25 656 THR A O 1
ATOM 5044 N N . CYS A 1 657 ? 26.141 18.672 -9.32 1 83.75 657 CYS A N 1
ATOM 5045 C CA . CYS A 1 657 ? 26.641 19.609 -8.336 1 83.75 657 CYS A CA 1
ATOM 5046 C C . CYS A 1 657 ? 26.609 19.016 -6.934 1 83.75 657 CYS A C 1
ATOM 5048 O O . CYS A 1 657 ? 27.125 19.594 -5.984 1 83.75 657 CYS A O 1
ATOM 5050 N N . HIS A 1 658 ? 25.922 17.875 -6.801 1 79.56 658 HIS A N 1
ATOM 5051 C CA . HIS A 1 658 ? 25.828 17.156 -5.539 1 79.56 658 HIS A CA 1
ATOM 5052 C C . HIS A 1 658 ? 25.188 18.031 -4.457 1 79.56 658 HIS A C 1
ATOM 5054 O O . HIS A 1 658 ? 25.656 18.047 -3.316 1 79.56 658 HIS A O 1
ATOM 5060 N N . GLY A 1 659 ? 24.344 18.875 -4.898 1 81.75 659 GLY A N 1
ATOM 5061 C CA . GLY A 1 659 ? 23.578 19.688 -3.965 1 81.75 659 GLY A CA 1
ATOM 5062 C C . GLY A 1 659 ? 24.125 21.078 -3.785 1 81.75 659 GLY A C 1
ATOM 5063 O O . GLY A 1 659 ? 23.5 21.906 -3.109 1 81.75 659 GLY A O 1
ATOM 5064 N N . ASP A 1 660 ? 25.266 21.453 -4.449 1 88.06 660 ASP A N 1
ATOM 5065 C CA . ASP A 1 660 ? 25.938 22.734 -4.25 1 88.06 660 ASP A CA 1
ATOM 5066 C C . ASP A 1 660 ? 25.172 23.859 -4.957 1 88.06 660 ASP A C 1
ATOM 5068 O O . ASP A 1 660 ? 25.344 25.031 -4.621 1 88.06 660 ASP A O 1
ATOM 5072 N N . ARG A 1 661 ? 24.469 23.484 -5.93 1 90.44 661 ARG A N 1
ATOM 5073 C CA . ARG A 1 661 ? 23.562 24.406 -6.633 1 90.44 661 ARG A CA 1
ATOM 5074 C C . ARG A 1 661 ? 24.328 25.25 -7.645 1 90.44 661 ARG A C 1
ATOM 5076 O O . ARG A 1 661 ? 23.734 25.844 -8.539 1 90.44 661 ARG A O 1
ATOM 5083 N N . TYR A 1 662 ? 25.734 25.312 -7.57 1 93 662 TYR A N 1
ATOM 5084 C CA . TYR A 1 662 ? 26.547 26.219 -8.375 1 93 662 TYR A CA 1
ATOM 5085 C C . TYR A 1 662 ? 27.312 25.469 -9.445 1 93 662 TYR A C 1
ATOM 5087 O O . TYR A 1 662 ? 27.578 24.266 -9.297 1 93 662 TYR A O 1
ATOM 5095 N N . ASN A 1 663 ? 27.547 26.219 -10.523 1 89.56 663 ASN A N 1
ATOM 5096 C CA . ASN A 1 663 ? 28.469 25.688 -11.516 1 89.56 663 ASN A CA 1
ATOM 5097 C C . ASN A 1 663 ? 29.906 25.656 -10.977 1 89.56 663 ASN A C 1
ATOM 5099 O O . ASN A 1 663 ? 30.266 26.438 -10.102 1 89.56 663 ASN A O 1
ATOM 5103 N N . GLN A 1 664 ? 30.75 24.875 -11.516 1 87.25 664 GLN A N 1
ATOM 5104 C CA . GLN A 1 664 ? 32.094 24.625 -11.008 1 87.25 664 GLN A CA 1
ATOM 5105 C C . GLN A 1 664 ? 33 25.844 -11.234 1 87.25 664 GLN A C 1
ATOM 5107 O O . GLN A 1 664 ? 33.906 26.094 -10.438 1 87.25 664 GLN A O 1
ATOM 5112 N N . LYS A 1 665 ? 32.75 26.641 -12.25 1 88.25 665 LYS A N 1
ATOM 5113 C CA . LYS A 1 665 ? 33.594 27.797 -12.57 1 88.25 665 LYS A CA 1
ATOM 5114 C C . LYS A 1 665 ? 33.5 28.859 -11.484 1 88.25 665 LYS A C 1
ATOM 5116 O O . LYS A 1 665 ? 34.5 29.484 -11.133 1 88.25 665 LYS A O 1
ATOM 5121 N N . VAL A 1 666 ? 32.344 28.953 -10.992 1 91.5 666 VAL A N 1
ATOM 5122 C CA . VAL A 1 666 ? 32.094 29.969 -9.969 1 91.5 666 VAL A CA 1
ATOM 5123 C C . VAL A 1 666 ? 32.781 29.562 -8.664 1 91.5 666 VAL A C 1
ATOM 5125 O O . VAL A 1 666 ? 33.219 30.422 -7.914 1 91.5 666 VAL A O 1
ATOM 5128 N N . GLN A 1 667 ? 32.938 28.328 -8.414 1 91.19 667 GLN A N 1
ATOM 5129 C CA . GLN A 1 667 ? 33.5 27.812 -7.172 1 91.19 667 GLN A CA 1
ATOM 5130 C C . GLN A 1 667 ? 35 28.062 -7.102 1 91.19 667 GLN A C 1
ATOM 5132 O O . GLN A 1 667 ? 35.594 27.969 -6.023 1 91.19 667 GLN A O 1
ATOM 5137 N N . GLN A 1 668 ? 35.594 28.453 -8.227 1 91.56 668 GLN A N 1
ATOM 5138 C CA . GLN A 1 668 ? 37.031 28.703 -8.266 1 91.56 668 GLN A CA 1
ATOM 5139 C C . GLN A 1 668 ? 37.375 30.016 -7.59 1 91.56 668 GLN A C 1
ATOM 5141 O O . GLN A 1 668 ? 38.5 30.219 -7.137 1 91.56 668 GLN A O 1
ATOM 5146 N N . VAL A 1 669 ? 36.469 30.906 -7.555 1 94.62 669 VAL A N 1
ATOM 5147 C CA . VAL A 1 669 ? 36.688 32.188 -6.887 1 94.62 669 VAL A CA 1
ATOM 5148 C C . VAL A 1 669 ? 36.688 31.984 -5.375 1 94.62 669 VAL A C 1
ATOM 5150 O O . VAL A 1 669 ? 35.719 31.422 -4.828 1 94.62 669 VAL A O 1
ATOM 5153 N N . LYS A 1 670 ? 37.75 32.406 -4.719 1 95.06 670 LYS A N 1
ATOM 5154 C CA . LYS A 1 670 ? 37.844 32.125 -3.285 1 95.06 670 LYS A CA 1
ATOM 5155 C C . LYS A 1 670 ? 38 33.438 -2.508 1 95.06 670 LYS A C 1
ATOM 5157 O O . LYS A 1 670 ? 38.625 34.406 -2.998 1 95.06 670 LYS A O 1
ATOM 5162 N N . TRP A 1 671 ? 37.406 33.625 -1.452 1 94.5 671 TRP A N 1
ATOM 5163 C CA . TRP A 1 671 ? 37.594 34.656 -0.428 1 94.5 671 TRP A CA 1
ATOM 5164 C C . TRP A 1 671 ? 38.125 34.031 0.871 1 94.5 671 TRP A C 1
ATOM 5166 O O . TRP A 1 671 ? 37.438 33.156 1.461 1 94.5 671 TRP A O 1
ATOM 5176 N N . GLN A 1 672 ? 39.25 34.375 1.309 1 93 672 GLN A N 1
ATOM 5177 C CA . GLN A 1 672 ? 39.906 33.781 2.471 1 93 672 GLN A CA 1
ATOM 5178 C C . GLN A 1 672 ? 40.031 32.281 2.334 1 93 672 GLN A C 1
ATOM 5180 O O . GLN A 1 672 ? 39.719 31.547 3.273 1 93 672 GLN A O 1
ATOM 5185 N N . GLY A 1 673 ? 40.188 31.781 1.117 1 91.81 673 GLY A N 1
ATOM 5186 C CA . GLY A 1 673 ? 40.406 30.375 0.832 1 91.81 673 GLY A CA 1
ATOM 5187 C C . GLY A 1 673 ? 39.125 29.594 0.657 1 91.81 673 GLY A C 1
ATOM 5188 O O . GLY A 1 673 ? 39.156 28.391 0.382 1 91.81 673 GLY A O 1
ATOM 5189 N N . MET A 1 674 ? 38.031 30.281 0.803 1 94.56 674 MET A N 1
ATOM 5190 C CA . MET A 1 674 ? 36.75 29.578 0.73 1 94.56 674 MET A CA 1
ATOM 5191 C C . MET A 1 674 ? 35.906 30.062 -0.456 1 94.56 674 MET A C 1
ATOM 5193 O O . MET A 1 674 ? 35.906 31.266 -0.75 1 94.56 674 MET A O 1
ATOM 5197 N N . SER A 1 675 ? 35.281 29.094 -1.11 1 94.75 675 SER A N 1
ATOM 5198 C CA . SER A 1 675 ? 34.375 29.453 -2.178 1 94.75 675 SER A CA 1
ATOM 5199 C C . SER A 1 675 ? 33 29.859 -1.614 1 94.75 675 SER A C 1
ATOM 5201 O O . SER A 1 675 ? 32.781 29.734 -0.411 1 94.75 675 SER A O 1
ATOM 5203 N N . ILE A 1 676 ? 32.188 30.312 -2.469 1 94.19 676 ILE A N 1
ATOM 5204 C CA . ILE A 1 676 ? 30.844 30.688 -2.023 1 94.19 676 ILE A CA 1
ATOM 5205 C C . ILE A 1 676 ? 30.094 29.453 -1.543 1 94.19 676 ILE A C 1
ATOM 5207 O O . ILE A 1 676 ? 29.281 29.531 -0.612 1 94.19 676 ILE A O 1
ATOM 5211 N N . VAL A 1 677 ? 30.328 28.297 -2.148 1 94.12 677 VAL A N 1
ATOM 5212 C CA . VAL A 1 677 ? 29.719 27.031 -1.758 1 94.12 677 VAL A CA 1
ATOM 5213 C C . VAL A 1 677 ? 30.203 26.641 -0.363 1 94.12 677 VAL A C 1
ATOM 5215 O O . VAL A 1 677 ? 29.406 26.172 0.464 1 94.12 677 VAL A O 1
ATOM 5218 N N . ASP A 1 678 ? 31.422 26.875 -0.158 1 93.44 678 ASP A N 1
ATOM 5219 C CA . ASP A 1 678 ? 31.984 26.578 1.154 1 93.44 678 ASP A CA 1
ATOM 5220 C C . ASP A 1 678 ? 31.328 27.422 2.24 1 93.44 678 ASP A C 1
ATOM 5222 O O . ASP A 1 678 ? 31.047 26.938 3.336 1 93.44 678 ASP A O 1
ATOM 5226 N N . ILE A 1 679 ? 31.125 28.625 1.906 1 94 679 ILE A N 1
ATOM 5227 C CA . ILE A 1 679 ? 30.547 29.547 2.867 1 94 679 ILE A CA 1
ATOM 5228 C C . ILE A 1 679 ? 29.094 29.156 3.146 1 94 679 ILE A C 1
ATOM 5230 O O . ILE A 1 679 ? 28.656 29.156 4.301 1 94 679 ILE A O 1
ATOM 5234 N N . LEU A 1 680 ? 28.438 28.797 2.137 1 93.5 680 LEU A N 1
ATOM 5235 C CA . LEU A 1 680 ? 27.031 28.422 2.283 1 93.5 680 LEU A CA 1
ATOM 5236 C C . LEU A 1 680 ? 26.891 27.141 3.092 1 93.5 680 LEU A C 1
ATOM 5238 O O . LEU A 1 680 ? 25.828 26.875 3.688 1 93.5 680 LEU A O 1
ATOM 5242 N N . ASN A 1 681 ? 27.938 26.406 3.182 1 92.25 681 ASN A N 1
ATOM 5243 C CA . ASN A 1 681 ? 27.891 25.156 3.924 1 92.25 681 ASN A CA 1
ATOM 5244 C C . ASN A 1 681 ? 28.297 25.344 5.383 1 92.25 681 ASN A C 1
ATOM 5246 O O . ASN A 1 681 ? 28.219 24.422 6.184 1 92.25 681 ASN A O 1
ATOM 5250 N N . LEU A 1 682 ? 28.672 26.562 5.695 1 92.12 682 LEU A N 1
ATOM 5251 C CA . LEU A 1 682 ? 29 26.859 7.086 1 92.12 682 LEU A CA 1
ATOM 5252 C C . LEU A 1 682 ? 27.734 27.125 7.895 1 92.12 682 LEU A C 1
ATOM 5254 O O . LEU A 1 682 ? 26.75 27.656 7.371 1 92.12 682 LEU A O 1
ATOM 5258 N N . ASP A 1 683 ? 27.797 26.672 9.141 1 91.44 683 ASP A N 1
ATOM 5259 C CA . ASP A 1 683 ? 26.719 27.078 10.047 1 91.44 683 ASP A CA 1
ATOM 5260 C C . ASP A 1 683 ? 26.953 28.484 10.578 1 91.44 683 ASP A C 1
ATOM 5262 O O . ASP A 1 683 ? 28.047 29.047 10.414 1 91.44 683 ASP A O 1
ATOM 5266 N N . ILE A 1 684 ? 26 29.047 11.078 1 92.38 684 ILE A N 1
ATOM 5267 C CA . ILE A 1 684 ? 26.047 30.438 11.516 1 92.38 684 ILE A CA 1
ATOM 5268 C C . ILE A 1 684 ? 27.125 30.625 12.578 1 92.38 684 ILE A C 1
ATOM 5270 O O . ILE A 1 684 ? 27.859 31.609 12.562 1 92.38 684 ILE A O 1
ATOM 5274 N N . GLU A 1 685 ? 27.234 29.656 13.43 1 89.25 685 GLU A N 1
ATOM 5275 C CA . GLU A 1 685 ? 28.266 29.719 14.461 1 89.25 685 GLU A CA 1
ATOM 5276 C C . GLU A 1 685 ? 29.656 29.719 13.852 1 89.25 685 GLU A C 1
ATOM 5278 O O . GLU A 1 685 ? 30.531 30.453 14.32 1 89.25 685 GLU A O 1
ATOM 5283 N N . GLY A 1 686 ? 29.844 28.938 12.867 1 90.75 686 GLY A N 1
ATOM 5284 C CA . GLY A 1 686 ? 31.125 28.844 12.188 1 90.75 686 GLY A CA 1
ATOM 5285 C C . GLY A 1 686 ? 31.422 30.031 11.289 1 90.75 686 GLY A C 1
ATOM 5286 O O . GLY A 1 686 ? 32.594 30.375 11.07 1 90.75 686 GLY A O 1
ATOM 5287 N N . ALA A 1 687 ? 30.422 30.672 10.844 1 94 687 ALA A N 1
ATOM 5288 C CA . ALA A 1 687 ? 30.562 31.797 9.922 1 94 687 ALA A CA 1
ATOM 5289 C C . ALA A 1 687 ? 30.906 33.094 10.664 1 94 687 ALA A C 1
ATOM 5291 O O . ALA A 1 687 ? 31.531 34 10.102 1 94 687 ALA A O 1
ATOM 5292 N N . LEU A 1 688 ? 30.516 33.219 11.867 1 93.69 688 LEU A N 1
ATOM 5293 C CA . LEU A 1 688 ? 30.594 34.438 12.625 1 93.69 688 LEU A CA 1
ATOM 5294 C C . LEU A 1 688 ? 32.031 34.906 12.719 1 93.69 688 LEU A C 1
ATOM 5296 O O . LEU A 1 688 ? 32.344 36.094 12.422 1 93.69 688 LEU A O 1
ATOM 5300 N N . PRO A 1 689 ? 33.031 34.031 13.07 1 92.69 689 PRO A N 1
ATOM 5301 C CA . PRO A 1 689 ? 34.406 34.5 13.164 1 92.69 689 PRO A CA 1
ATOM 5302 C C . PRO A 1 689 ? 35 34.906 11.805 1 92.69 689 PRO A C 1
ATOM 5304 O O . PRO A 1 689 ? 35.875 35.75 11.742 1 92.69 689 PRO A O 1
ATOM 5307 N N . LEU A 1 690 ? 34.531 34.375 10.758 1 93.38 690 LEU A N 1
ATOM 5308 C CA . LEU A 1 690 ? 35.031 34.625 9.414 1 93.38 690 LEU A CA 1
ATOM 5309 C C . LEU A 1 690 ? 34.625 36 8.93 1 93.38 690 LEU A C 1
ATOM 5311 O O . LEU A 1 690 ? 35.344 36.656 8.156 1 93.38 690 LEU A O 1
ATOM 5315 N N . PHE A 1 691 ? 33.5 36.531 9.367 1 94.44 691 PHE A N 1
ATOM 5316 C CA . PHE A 1 691 ? 32.938 37.75 8.789 1 94.44 691 PHE A CA 1
ATOM 5317 C C . PHE A 1 691 ? 33.062 38.906 9.773 1 94.44 691 PHE A C 1
ATOM 5319 O O . PHE A 1 691 ? 32.344 39.906 9.656 1 94.44 691 PHE A O 1
ATOM 5326 N N . LYS A 1 692 ? 33.875 38.812 10.688 1 91.44 692 LYS A N 1
ATOM 5327 C CA . LYS A 1 692 ? 34.094 39.875 11.656 1 91.44 692 LYS A CA 1
ATOM 5328 C C . LYS A 1 692 ? 34.469 41.188 10.961 1 91.44 692 LYS A C 1
ATOM 5330 O O . LYS A 1 692 ? 34.188 42.281 11.445 1 91.44 692 LYS A O 1
ATOM 5335 N N . ARG A 1 693 ? 35.094 41.125 9.773 1 88.56 693 ARG A N 1
ATOM 5336 C CA . ARG A 1 693 ? 35.594 42.281 9.055 1 88.56 693 ARG A CA 1
ATOM 5337 C C . ARG A 1 693 ? 34.562 42.75 8.016 1 88.56 693 ARG A C 1
ATOM 5339 O O . ARG A 1 693 ? 34.844 43.656 7.223 1 88.56 693 ARG A O 1
ATOM 5346 N N . VAL A 1 694 ? 33.5 42.094 7.938 1 93.06 694 VAL A N 1
ATOM 5347 C CA . VAL A 1 694 ? 32.438 42.469 7.035 1 93.06 694 VAL A CA 1
ATOM 5348 C C . VAL A 1 694 ? 31.172 42.781 7.844 1 93.06 694 VAL A C 1
ATOM 5350 O O . VAL A 1 694 ? 30.266 41.969 7.973 1 93.06 694 VAL A O 1
ATOM 5353 N N . PRO A 1 695 ? 30.984 43.938 8.242 1 91.56 695 PRO A N 1
ATOM 5354 C CA . PRO A 1 695 ? 30 44.344 9.25 1 91.56 695 PRO A CA 1
ATOM 5355 C C . PRO A 1 695 ? 28.578 44.031 8.828 1 91.56 695 PRO A C 1
ATOM 5357 O O . PRO A 1 695 ? 27.766 43.594 9.648 1 91.56 695 PRO A O 1
ATOM 5360 N N . LYS A 1 696 ? 28.25 44.281 7.609 1 90.25 696 LYS A N 1
ATOM 5361 C CA . LYS A 1 696 ? 26.875 44.031 7.156 1 90.25 696 LYS A CA 1
ATOM 5362 C C . LYS A 1 696 ? 26.484 42.594 7.324 1 90.25 696 LYS A C 1
ATOM 5364 O O . LYS A 1 696 ? 25.359 42.281 7.723 1 90.25 696 LYS A O 1
ATOM 5369 N N . ILE A 1 697 ? 27.391 41.719 7.023 1 94.5 697 ILE A N 1
ATOM 5370 C CA . ILE A 1 697 ? 27.125 40.281 7.148 1 94.5 697 ILE A CA 1
ATOM 5371 C C . ILE A 1 697 ? 27.203 39.875 8.617 1 94.5 697 ILE A C 1
ATOM 5373 O O . ILE A 1 697 ? 26.391 39.094 9.086 1 94.5 697 ILE A O 1
ATOM 5377 N N . GLU A 1 698 ? 28.125 40.406 9.289 1 94.19 698 GLU A N 1
ATOM 5378 C CA . GLU A 1 698 ? 28.312 40.062 10.695 1 94.19 698 GLU A CA 1
ATOM 5379 C C . GLU A 1 698 ? 27.078 40.406 11.516 1 94.19 698 GLU A C 1
ATOM 5381 O O . GLU A 1 698 ? 26.672 39.656 12.391 1 94.19 698 GLU A O 1
ATOM 5386 N N . ARG A 1 699 ? 26.531 41.531 11.273 1 90.44 699 ARG A N 1
ATOM 5387 C CA . ARG A 1 699 ? 25.344 41.969 12 1 90.44 699 ARG A CA 1
ATOM 5388 C C . ARG A 1 699 ? 24.188 41 11.828 1 90.44 699 ARG A C 1
ATOM 5390 O O . ARG A 1 699 ? 23.516 40.625 12.797 1 90.44 699 ARG A O 1
ATOM 5397 N N . GLU A 1 700 ? 24 40.594 10.68 1 90.69 700 GLU A N 1
ATOM 5398 C CA . GLU A 1 700 ? 22.922 39.656 10.398 1 90.69 700 GLU A CA 1
ATOM 5399 C C . GLU A 1 700 ? 23.188 38.281 11.047 1 90.69 700 GLU A C 1
ATOM 5401 O O . GLU A 1 700 ? 22.266 37.656 11.547 1 90.69 700 GLU A O 1
ATOM 5406 N N . LEU A 1 701 ? 24.406 37.844 10.977 1 93.88 701 LEU A N 1
ATOM 5407 C CA . LEU A 1 701 ? 24.781 36.594 11.602 1 93.88 701 LEU A CA 1
ATOM 5408 C C . LEU A 1 701 ? 24.547 36.625 13.109 1 93.88 701 LEU A C 1
ATOM 5410 O O . LEU A 1 701 ? 24.094 35.656 13.703 1 93.88 701 LEU A O 1
ATOM 5414 N N . LYS A 1 702 ? 24.844 37.719 13.68 1 90.25 702 LYS A N 1
ATOM 5415 C CA . LYS A 1 702 ? 24.641 37.875 15.117 1 90.25 702 LYS A CA 1
ATOM 5416 C C . LYS A 1 702 ? 23.156 37.812 15.469 1 90.25 702 LYS A C 1
ATOM 5418 O O . LYS A 1 702 ? 22.766 37.25 16.5 1 90.25 702 LYS A O 1
ATOM 5423 N N . LEU A 1 703 ? 22.391 38.406 14.648 1 87.81 703 LEU A N 1
ATOM 5424 C CA . LEU A 1 703 ? 20.938 38.375 14.859 1 87.81 703 LEU A CA 1
ATOM 5425 C C . LEU A 1 703 ? 20.422 36.938 14.797 1 87.81 703 LEU A C 1
ATOM 5427 O O . LEU A 1 703 ? 19.594 36.531 15.617 1 87.81 703 LEU A O 1
ATOM 5431 N N . LEU A 1 704 ? 20.906 36.25 13.812 1 90.62 704 LEU A N 1
ATOM 5432 C CA . LEU A 1 704 ? 20.516 34.844 13.664 1 90.62 704 LEU A CA 1
ATOM 5433 C C . LEU A 1 704 ? 20.922 34.031 14.891 1 90.62 704 LEU A C 1
ATOM 5435 O O . LEU A 1 704 ? 20.172 33.156 15.336 1 90.62 704 LEU A O 1
ATOM 5439 N N . LYS A 1 705 ? 22.031 34.25 15.383 1 87.88 705 LYS A N 1
ATOM 5440 C CA . LYS A 1 705 ? 22.5 33.594 16.594 1 87.88 705 LYS A CA 1
ATOM 5441 C C . LYS A 1 705 ? 21.641 33.969 17.797 1 87.88 705 LYS A C 1
ATOM 5443 O O . LYS A 1 705 ? 21.312 33.094 18.625 1 87.88 705 LYS A O 1
ATOM 5448 N N . GLU A 1 706 ? 21.312 35.156 17.844 1 81.5 706 GLU A N 1
ATOM 5449 C CA . GLU A 1 706 ? 20.531 35.656 18.969 1 81.5 706 GLU A CA 1
ATOM 5450 C C . GLU A 1 706 ? 19.156 34.969 19.031 1 81.5 706 GLU A C 1
ATOM 5452 O O . GLU A 1 706 ? 18.609 34.781 20.125 1 81.5 706 GLU A O 1
ATOM 5457 N N . VAL A 1 707 ? 18.688 34.688 17.906 1 83.44 707 VAL A N 1
ATOM 5458 C CA . VAL A 1 707 ? 17.359 34.062 17.891 1 83.44 707 VAL A CA 1
ATOM 5459 C C . VAL A 1 707 ? 17.516 32.531 18.016 1 83.44 707 VAL A C 1
ATOM 5461 O O . VAL A 1 707 ? 16.516 31.797 17.891 1 83.44 707 VAL A O 1
ATOM 5464 N N . GLY A 1 708 ? 18.656 32.062 18.156 1 79.56 708 GLY A N 1
ATOM 5465 C CA . GLY A 1 708 ? 18.891 30.641 18.422 1 79.56 708 GLY A CA 1
ATOM 5466 C C . GLY A 1 708 ? 19 29.812 17.172 1 79.56 708 GLY A C 1
ATOM 5467 O O . GLY A 1 708 ? 18.594 28.641 17.156 1 79.56 708 GLY A O 1
ATOM 5468 N N . LEU A 1 709 ? 19.375 30.344 16.047 1 87.44 709 LEU A N 1
ATOM 5469 C CA . LEU A 1 709 ? 19.484 29.625 14.781 1 87.44 709 LEU A CA 1
ATOM 5470 C C . LEU A 1 709 ? 20.953 29.438 14.391 1 87.44 709 LEU A C 1
ATOM 5472 O O . LEU A 1 709 ? 21.266 29.328 13.203 1 87.44 709 LEU A O 1
ATOM 5476 N N . ASP A 1 710 ? 21.781 29.453 15.367 1 87.25 710 ASP A N 1
ATOM 5477 C CA . ASP A 1 710 ? 23.219 29.469 15.125 1 87.25 710 ASP A CA 1
ATOM 5478 C C . ASP A 1 710 ? 23.672 28.156 14.492 1 87.25 710 ASP A C 1
ATOM 5480 O O . ASP A 1 710 ? 24.75 28.094 13.883 1 87.25 710 ASP A O 1
ATOM 5484 N N . TYR A 1 711 ? 22.906 27.141 14.562 1 84.94 711 TYR A N 1
ATOM 5485 C CA . TYR A 1 711 ? 23.297 25.828 14.07 1 84.94 711 TYR A CA 1
ATOM 5486 C C . TYR A 1 711 ? 22.922 25.656 12.602 1 84.94 711 TYR A C 1
ATOM 5488 O O . TYR A 1 711 ? 23.359 24.703 11.953 1 84.94 711 TYR A O 1
ATOM 5496 N N . LEU A 1 712 ? 22.141 26.484 12.07 1 88.94 712 LEU A N 1
ATOM 5497 C CA . LEU A 1 712 ? 21.688 26.359 10.688 1 88.94 712 LEU A CA 1
ATOM 5498 C C . LEU A 1 712 ? 22.812 26.719 9.719 1 88.94 712 LEU A C 1
ATOM 5500 O O . LEU A 1 712 ? 23.609 27.625 9.992 1 88.94 712 LEU A O 1
ATOM 5504 N N . HIS A 1 713 ? 22.797 26.062 8.625 1 91.56 713 HIS A N 1
ATOM 5505 C CA . HIS A 1 713 ? 23.703 26.422 7.551 1 91.56 713 HIS A CA 1
ATOM 5506 C C . HIS A 1 713 ? 23.156 27.578 6.73 1 91.56 713 HIS A C 1
ATOM 5508 O O . HIS A 1 713 ? 21.938 27.688 6.535 1 91.56 713 HIS A O 1
ATOM 5514 N N . LEU A 1 714 ? 24.047 28.312 6.254 1 93.12 714 LEU A N 1
ATOM 5515 C CA . LEU A 1 714 ? 23.641 29.469 5.449 1 93.12 714 LEU A CA 1
ATOM 5516 C C . LEU A 1 714 ? 22.906 29 4.188 1 93.12 714 LEU A C 1
ATOM 5518 O O . LEU A 1 714 ? 21.984 29.672 3.727 1 93.12 714 LEU A O 1
ATOM 5522 N N . GLY A 1 715 ? 23.328 27.891 3.672 1 90.44 715 GLY A N 1
ATOM 5523 C CA . GLY A 1 715 ? 22.734 27.375 2.445 1 90.44 715 GLY A CA 1
ATOM 5524 C C . GLY A 1 715 ? 21.594 26.406 2.691 1 90.44 715 GLY A C 1
ATOM 5525 O O . GLY A 1 715 ? 21.094 25.781 1.759 1 90.44 715 GLY A O 1
ATOM 5526 N N . GLU A 1 716 ? 21.172 26.344 3.863 1 88 716 GLU A N 1
ATOM 5527 C CA . GLU A 1 716 ? 20.078 25.453 4.195 1 88 716 GLU A CA 1
ATOM 5528 C C . GLU A 1 716 ? 18.766 25.922 3.572 1 88 716 GLU A C 1
ATOM 5530 O O . GLU A 1 716 ? 18.422 27.109 3.658 1 88 716 GLU A O 1
ATOM 5535 N N . SER A 1 717 ? 18.094 24.922 2.902 1 86.06 717 SER A N 1
ATOM 5536 C CA . SER A 1 717 ? 16.828 25.25 2.262 1 86.06 717 SER A CA 1
ATOM 5537 C C . SER A 1 717 ? 15.758 25.594 3.293 1 86.06 717 SER A C 1
ATOM 5539 O O . SER A 1 717 ? 15.562 24.844 4.258 1 86.06 717 SER A O 1
ATOM 5541 N N . THR A 1 718 ? 15.078 26.609 3.088 1 85.88 718 THR A N 1
ATOM 5542 C CA . THR A 1 718 ? 14.117 27.109 4.066 1 85.88 718 THR A CA 1
ATOM 5543 C C . THR A 1 718 ? 12.914 26.172 4.164 1 85.88 718 THR A C 1
ATOM 5545 O O . THR A 1 718 ? 12.305 26.047 5.23 1 85.88 718 THR A O 1
ATOM 5548 N N . PRO A 1 719 ? 12.531 25.484 3.064 1 77.06 719 PRO A N 1
ATOM 5549 C CA . PRO A 1 719 ? 11.391 24.578 3.188 1 77.06 719 PRO A CA 1
ATOM 5550 C C . PRO A 1 719 ? 11.68 23.391 4.094 1 77.06 719 PRO A C 1
ATOM 5552 O O . PRO A 1 719 ? 10.75 22.734 4.59 1 77.06 719 PRO A O 1
ATOM 5555 N N . THR A 1 720 ? 12.969 23.141 4.344 1 74.75 720 THR A N 1
ATOM 5556 C CA . THR A 1 720 ? 13.352 21.984 5.152 1 74.75 720 THR A CA 1
ATOM 5557 C C . THR A 1 720 ? 13.398 22.359 6.633 1 74.75 720 THR A C 1
ATOM 5559 O O . THR A 1 720 ? 13.562 21.484 7.488 1 74.75 720 THR A O 1
ATOM 5562 N N . LEU A 1 721 ? 13.227 23.641 6.867 1 76.94 721 LEU A N 1
ATOM 5563 C CA . LEU A 1 721 ? 13.266 24.094 8.25 1 76.94 721 LEU A CA 1
ATOM 5564 C C . LEU A 1 721 ? 12.023 23.656 9.008 1 76.94 721 LEU A C 1
ATOM 5566 O O . LEU A 1 721 ? 10.938 23.547 8.422 1 76.94 721 LEU A O 1
ATOM 5570 N N . SER A 1 722 ? 12.289 23.359 10.219 1 70.31 722 SER A N 1
ATOM 5571 C CA . SER A 1 722 ? 11.133 23.094 11.07 1 70.31 722 SER A CA 1
ATOM 5572 C C . SER A 1 722 ? 10.273 24.344 11.242 1 70.31 722 SER A C 1
ATOM 5574 O O . SER A 1 722 ? 10.711 25.453 10.922 1 70.31 722 SER A O 1
ATOM 5576 N N . GLY A 1 723 ? 9.125 24.141 11.617 1 69.56 723 GLY A N 1
ATOM 5577 C CA . GLY A 1 723 ? 8.234 25.266 11.867 1 69.56 723 GLY A CA 1
ATOM 5578 C C . GLY A 1 723 ? 8.82 26.297 12.82 1 69.56 723 GLY A C 1
ATOM 5579 O O . GLY A 1 723 ? 8.75 27.5 12.562 1 69.56 723 GLY A O 1
ATOM 5580 N N . GLY A 1 724 ? 9.438 25.797 13.859 1 71.12 724 GLY A N 1
ATOM 5581 C CA . GLY A 1 724 ? 10.062 26.703 14.812 1 71.12 724 GLY A CA 1
ATOM 5582 C C . GLY A 1 724 ? 11.234 27.469 14.234 1 71.12 724 GLY A C 1
ATOM 5583 O O . GLY A 1 724 ? 11.406 28.656 14.516 1 71.12 724 GLY A O 1
ATOM 5584 N N . GLU A 1 725 ? 11.93 26.781 13.438 1 76.56 725 GLU A N 1
ATOM 5585 C CA . GLU A 1 725 ? 13.062 27.422 12.789 1 76.56 725 GLU A CA 1
ATOM 5586 C C . GLU A 1 725 ? 12.594 28.516 11.82 1 76.56 725 GLU A C 1
ATOM 5588 O O . GLU A 1 725 ? 13.141 29.609 11.805 1 76.56 725 GLU A O 1
ATOM 5593 N N . ALA A 1 726 ? 11.586 28.203 11.156 1 81.06 726 ALA A N 1
ATOM 5594 C CA . ALA A 1 726 ? 11.055 29.141 10.172 1 81.06 726 ALA A CA 1
ATOM 5595 C C . ALA A 1 726 ? 10.492 30.391 10.844 1 81.06 726 ALA A C 1
ATOM 5597 O O . ALA A 1 726 ? 10.68 31.5 10.367 1 81.06 726 ALA A O 1
ATOM 5598 N N . GLN A 1 727 ? 9.898 30.203 11.906 1 79.75 727 GLN A N 1
ATOM 5599 C CA . GLN A 1 727 ? 9.305 31.297 12.656 1 79.75 727 GLN A CA 1
ATOM 5600 C C . GLN A 1 727 ? 10.383 32.25 13.164 1 79.75 727 GLN A C 1
ATOM 5602 O O . GLN A 1 727 ? 10.258 33.469 13.008 1 79.75 727 GLN A O 1
ATOM 5607 N N . ARG A 1 728 ? 11.367 31.75 13.719 1 81.12 728 ARG A N 1
ATOM 5608 C CA . ARG A 1 728 ? 12.438 32.562 14.273 1 81.12 728 ARG A CA 1
ATOM 5609 C C . ARG A 1 728 ? 13.203 33.281 13.164 1 81.12 728 ARG A C 1
ATOM 5611 O O . ARG A 1 728 ? 13.625 34.438 13.336 1 81.12 728 ARG A O 1
ATOM 5618 N N . LEU A 1 729 ? 13.281 32.625 12.102 1 86.81 729 LEU A N 1
ATOM 5619 C CA . LEU A 1 729 ? 13.945 33.25 10.961 1 86.81 729 LEU A CA 1
ATOM 5620 C C . LEU A 1 729 ? 13.156 34.438 10.469 1 86.81 729 LEU A C 1
ATOM 5622 O O . LEU A 1 729 ? 13.734 35.469 10.109 1 86.81 729 LEU A O 1
ATOM 5626 N N . LYS A 1 730 ? 11.875 34.406 10.516 1 85.19 730 LYS A N 1
ATOM 5627 C CA . LYS A 1 730 ? 11.008 35.5 10.086 1 85.19 730 LYS A CA 1
ATOM 5628 C C . LYS A 1 730 ? 11.18 36.719 10.992 1 85.19 730 LYS A C 1
ATOM 5630 O O . LYS A 1 730 ? 11.023 37.844 10.547 1 85.19 730 LYS A O 1
ATOM 5635 N N . LEU A 1 731 ? 11.523 36.469 12.156 1 85.81 731 LEU A N 1
ATOM 5636 C CA . LEU A 1 731 ? 11.594 37.531 13.148 1 85.81 731 LEU A CA 1
ATOM 5637 C C . LEU A 1 731 ? 12.914 38.281 13.047 1 85.81 731 LEU A C 1
ATOM 5639 O O . LEU A 1 731 ? 13.008 39.438 13.469 1 85.81 731 LEU A O 1
ATOM 5643 N N . VAL A 1 732 ? 13.906 37.688 12.438 1 83.31 732 VAL A N 1
ATOM 5644 C CA . VAL A 1 732 ? 15.242 38.281 12.352 1 83.31 732 VAL A CA 1
ATOM 5645 C C . VAL A 1 732 ? 15.188 39.594 11.594 1 83.31 732 VAL A C 1
ATOM 5647 O O . VAL A 1 732 ? 15.867 40.562 11.953 1 83.31 732 VAL A O 1
ATOM 5650 N N . THR A 1 733 ? 14.375 39.688 10.625 1 77.44 733 THR A N 1
ATOM 5651 C CA . THR A 1 733 ? 14.297 40.875 9.781 1 77.44 733 THR A CA 1
ATOM 5652 C C . THR A 1 733 ? 13.68 42.031 10.547 1 77.44 733 THR A C 1
ATOM 5654 O O . THR A 1 733 ? 13.852 43.188 10.164 1 77.44 733 THR A O 1
ATOM 5657 N N . HIS A 1 734 ? 13.078 41.75 11.641 1 82.81 734 HIS A N 1
ATOM 5658 C CA . HIS A 1 734 ? 12.359 42.781 12.375 1 82.81 734 HIS A CA 1
ATOM 5659 C C . HIS A 1 734 ? 13.125 43.219 13.625 1 82.81 734 HIS A C 1
ATOM 5661 O O . HIS A 1 734 ? 12.695 44.125 14.336 1 82.81 734 HIS A O 1
ATOM 5667 N N . LEU A 1 735 ? 14.195 42.625 13.891 1 83.94 735 LEU A N 1
ATOM 5668 C CA . LEU A 1 735 ? 14.914 42.875 15.141 1 83.94 735 LEU A CA 1
ATOM 5669 C C . LEU A 1 735 ? 15.898 44 14.992 1 83.94 735 LEU A C 1
ATOM 5671 O O . LEU A 1 735 ? 16.484 44.469 15.977 1 83.94 735 LEU A O 1
ATOM 5675 N N . SER A 1 736 ? 16.031 44.594 13.805 1 76.94 736 SER A N 1
ATOM 5676 C CA . SER A 1 736 ? 17.078 45.594 13.578 1 76.94 736 SER A CA 1
ATOM 5677 C C . SER A 1 736 ? 16.5 47 13.602 1 76.94 736 SER A C 1
ATOM 5679 O O . SER A 1 736 ? 17.234 47.969 13.594 1 76.94 736 SER A O 1
ATOM 5681 N N . HIS A 1 737 ? 15.281 47.219 13.727 1 79.38 737 HIS A N 1
ATOM 5682 C CA . HIS A 1 737 ? 14.703 48.562 13.609 1 79.38 737 HIS A CA 1
ATOM 5683 C C . HIS A 1 737 ? 13.734 48.844 14.75 1 79.38 737 HIS A C 1
ATOM 5685 O O . HIS A 1 737 ? 13.297 47.906 15.445 1 79.38 737 HIS A O 1
ATOM 5691 N N . LYS A 1 738 ? 13.586 50.125 14.977 1 83.88 738 LYS A N 1
ATOM 5692 C CA . LYS A 1 738 ? 12.586 50.562 15.953 1 83.88 738 LYS A CA 1
ATOM 5693 C C . LYS A 1 738 ? 11.188 50.125 15.523 1 83.88 738 LYS A C 1
ATOM 5695 O O . LYS A 1 738 ? 10.836 50.219 14.344 1 83.88 738 LYS A O 1
ATOM 5700 N N . GLN A 1 739 ? 10.469 49.625 16.531 1 85.31 739 GLN A N 1
ATOM 5701 C CA . GLN A 1 739 ? 9.188 49 16.219 1 85.31 739 GLN A CA 1
ATOM 5702 C C . GLN A 1 739 ? 8.047 49.656 17 1 85.31 739 GLN A C 1
ATOM 5704 O O . GLN A 1 739 ? 7.059 49 17.328 1 85.31 739 GLN A O 1
ATOM 5709 N N . SER A 1 740 ? 8.109 50.906 17.328 1 89.12 740 SER A N 1
ATOM 5710 C CA . SER A 1 740 ? 7.16 51.531 18.25 1 89.12 740 SER A CA 1
ATOM 5711 C C . SER A 1 740 ? 5.77 51.625 17.625 1 89.12 740 SER A C 1
ATOM 5713 O O . SER A 1 740 ? 4.77 51.688 18.344 1 89.12 740 SER A O 1
ATOM 5715 N N . ASP A 1 741 ? 5.652 51.531 16.359 1 92.75 741 ASP A N 1
ATOM 5716 C CA . ASP A 1 741 ? 4.359 51.656 15.695 1 92.75 741 ASP A CA 1
ATOM 5717 C C . ASP A 1 741 ? 3.951 50.312 15.078 1 92.75 741 ASP A C 1
ATOM 5719 O O . ASP A 1 741 ? 3.137 50.281 14.156 1 92.75 741 ASP A O 1
ATOM 5723 N N . THR A 1 742 ? 4.523 49.25 15.602 1 94.44 742 THR A N 1
ATOM 5724 C CA . THR A 1 742 ? 4.285 47.938 14.961 1 94.44 742 THR A CA 1
ATOM 5725 C C . THR A 1 742 ? 3.652 46.969 15.938 1 94.44 742 THR A C 1
ATOM 5727 O O . THR A 1 742 ? 4.082 46.875 17.094 1 94.44 742 THR A O 1
ATOM 5730 N N . LEU A 1 743 ? 2.588 46.312 15.531 1 96.56 743 LEU A N 1
ATOM 5731 C CA . LEU A 1 743 ? 1.978 45.188 16.234 1 96.56 743 LEU A CA 1
ATOM 5732 C C . LEU A 1 743 ? 2.426 43.844 15.633 1 96.56 743 LEU A C 1
ATOM 5734 O O . LEU A 1 743 ? 2.277 43.625 14.422 1 96.56 743 LEU A O 1
ATOM 5738 N N . PHE A 1 744 ? 3.035 43.062 16.469 1 95.25 744 PHE A N 1
ATOM 5739 C CA . PHE A 1 744 ? 3.375 41.688 16.047 1 95.25 744 PHE A CA 1
ATOM 5740 C C . PHE A 1 744 ? 2.318 40.688 16.516 1 95.25 744 PHE A C 1
ATOM 5742 O O . PHE A 1 744 ? 1.926 40.719 17.688 1 95.25 744 PHE A O 1
ATOM 5749 N N . VAL A 1 745 ? 1.848 39.906 15.586 1 95.5 745 VAL A N 1
ATOM 5750 C CA . VAL A 1 745 ? 0.865 38.875 15.914 1 95.5 745 VAL A CA 1
ATOM 5751 C C . VAL A 1 745 ? 1.46 37.5 15.648 1 95.5 745 VAL A C 1
ATOM 5753 O O . VAL A 1 745 ? 1.772 37.156 14.508 1 95.5 745 VAL A O 1
ATOM 5756 N N . PHE A 1 746 ? 1.587 36.75 16.75 1 92.69 746 PHE A N 1
ATOM 5757 C CA . PHE A 1 746 ? 2.104 35.375 16.672 1 92.69 746 PHE A CA 1
ATOM 5758 C C . PHE A 1 746 ? 0.969 34.375 16.734 1 92.69 746 PHE A C 1
ATOM 5760 O O . PHE A 1 746 ? 0.214 34.344 17.703 1 92.69 746 PHE A O 1
ATOM 5767 N N . ASP A 1 747 ? 0.873 33.594 15.688 1 88.44 747 ASP A N 1
ATOM 5768 C CA . ASP A 1 747 ? -0.136 32.531 15.68 1 88.44 747 ASP A CA 1
ATOM 5769 C C . ASP A 1 747 ? 0.482 31.188 16.016 1 88.44 747 ASP A C 1
ATOM 5771 O O . ASP A 1 747 ? 1.063 30.531 15.141 1 88.44 747 ASP A O 1
ATOM 5775 N N . GLU A 1 748 ? 0.293 30.75 17.234 1 83.88 748 GLU A N 1
ATOM 5776 C CA . GLU A 1 748 ? 0.795 29.484 17.75 1 83.88 748 GLU A CA 1
ATOM 5777 C C . GLU A 1 748 ? 2.281 29.312 17.453 1 83.88 748 GLU A C 1
ATOM 5779 O O . GLU A 1 748 ? 2.691 28.312 16.859 1 83.88 748 GLU A O 1
ATOM 5784 N N . PRO A 1 749 ? 3.021 30.188 17.984 1 86.38 749 PRO A N 1
ATOM 5785 C CA . PRO A 1 749 ? 4.449 30.203 17.656 1 86.38 749 PRO A CA 1
ATOM 5786 C C . PRO A 1 749 ? 5.223 29.062 18.312 1 86.38 749 PRO A C 1
ATOM 5788 O O . PRO A 1 749 ? 6.379 28.812 17.969 1 86.38 749 PRO A O 1
ATOM 5791 N N . THR A 1 750 ? 4.609 28.391 19.25 1 85.5 750 THR A N 1
ATOM 5792 C CA . THR A 1 750 ? 5.34 27.391 20.016 1 85.5 750 THR A CA 1
ATOM 5793 C C . THR A 1 750 ? 5.172 26.016 19.391 1 85.5 750 THR A C 1
ATOM 5795 O O . THR A 1 750 ? 5.633 25.016 19.953 1 85.5 750 THR A O 1
ATOM 5798 N N . ILE A 1 751 ? 4.523 25.938 18.312 1 77.62 751 ILE A N 1
ATOM 5799 C CA . ILE A 1 751 ? 4.32 24.656 17.656 1 77.62 751 ILE A CA 1
ATOM 5800 C C . ILE A 1 751 ? 5.672 24.016 17.328 1 77.62 751 ILE A C 1
ATOM 5802 O O . ILE A 1 751 ? 6.551 24.656 16.75 1 77.62 751 ILE A O 1
ATOM 5806 N N . GLY A 1 752 ? 5.816 22.844 17.828 1 75.62 752 GLY A N 1
ATOM 5807 C CA . GLY A 1 752 ? 7.008 22.078 17.484 1 75.62 752 GLY A CA 1
ATOM 5808 C C . GLY A 1 752 ? 8.219 22.484 18.312 1 75.62 752 GLY A C 1
ATOM 5809 O O . GLY A 1 752 ? 9.352 22.109 17.969 1 75.62 752 GLY A O 1
ATOM 5810 N N . LEU A 1 753 ? 7.969 23.266 19.375 1 82.81 753 LEU A N 1
ATOM 5811 C CA . LEU A 1 753 ? 9.117 23.734 20.141 1 82.81 753 LEU A CA 1
ATOM 5812 C C . LEU A 1 753 ? 9.195 23.047 21.5 1 82.81 753 LEU A C 1
ATOM 5814 O O . LEU A 1 753 ? 8.172 22.844 22.156 1 82.81 753 LEU A O 1
ATOM 5818 N N . HIS A 1 754 ? 10.414 22.641 21.812 1 89.06 754 HIS A N 1
ATOM 5819 C CA . HIS A 1 754 ? 10.734 22.219 23.172 1 89.06 754 HIS A CA 1
ATOM 5820 C C . HIS A 1 754 ? 10.594 23.375 24.156 1 89.06 754 HIS A C 1
ATOM 5822 O O . HIS A 1 754 ? 10.797 24.531 23.797 1 89.06 754 HIS A O 1
ATOM 5828 N N . PRO A 1 755 ? 10.234 23.078 25.406 1 89.5 755 PRO A N 1
ATOM 5829 C CA . PRO A 1 755 ? 10.086 24.156 26.391 1 89.5 755 PRO A CA 1
ATOM 5830 C C . PRO A 1 755 ? 11.32 25.047 26.484 1 89.5 755 PRO A C 1
ATOM 5832 O O . PRO A 1 755 ? 11.203 26.25 26.703 1 89.5 755 PRO A O 1
ATOM 5835 N N . LEU A 1 756 ? 12.445 24.516 26.266 1 88.56 756 LEU A N 1
ATOM 5836 C CA . LEU A 1 756 ? 13.672 25.297 26.281 1 88.56 756 LEU A CA 1
ATOM 5837 C C . LEU A 1 756 ? 13.734 26.219 25.062 1 88.56 756 LEU A C 1
ATOM 5839 O O . LEU A 1 756 ? 14.273 27.328 25.141 1 88.56 756 LEU A O 1
ATOM 5843 N N . ASP A 1 757 ? 13.227 25.75 24.031 1 86.56 757 ASP A N 1
ATOM 5844 C CA . ASP A 1 757 ? 13.148 26.578 22.828 1 86.56 757 ASP A CA 1
ATOM 5845 C C . ASP A 1 757 ? 12.125 27.703 23.016 1 86.56 757 ASP A C 1
ATOM 5847 O O . ASP A 1 757 ? 12.305 28.797 22.484 1 86.56 757 ASP A O 1
ATOM 5851 N N . VAL A 1 758 ? 11.109 27.406 23.719 1 89.19 758 VAL A N 1
ATOM 5852 C CA . VAL A 1 758 ? 10.109 28.438 24.031 1 89.19 758 VAL A CA 1
ATOM 5853 C C . VAL A 1 758 ? 10.75 29.562 24.812 1 89.19 758 VAL A C 1
ATOM 5855 O O . VAL A 1 758 ? 10.445 30.734 24.594 1 89.19 758 VAL A O 1
ATOM 5858 N N . LYS A 1 759 ? 11.641 29.25 25.688 1 89.81 759 LYS A N 1
ATOM 5859 C CA . LYS A 1 759 ? 12.367 30.266 26.438 1 89.81 759 LYS A CA 1
ATOM 5860 C C . LYS A 1 759 ? 13.156 31.188 25.516 1 89.81 759 LYS A C 1
ATOM 5862 O O . LYS A 1 759 ? 13.188 32.406 25.703 1 89.81 759 LYS A O 1
ATOM 5867 N N . THR A 1 760 ? 13.719 30.562 24.578 1 86.06 760 THR A N 1
ATOM 5868 C CA . THR A 1 760 ? 14.469 31.344 23.594 1 86.06 760 THR A CA 1
ATOM 5869 C C . THR A 1 760 ? 13.539 32.281 22.828 1 86.06 760 THR A C 1
ATOM 5871 O O . THR A 1 760 ? 13.891 33.438 22.562 1 86.06 760 THR A O 1
ATOM 5874 N N . LEU A 1 761 ? 12.453 31.766 22.469 1 87.56 761 LEU A N 1
ATOM 5875 C CA . LEU A 1 761 ? 11.469 32.562 21.766 1 87.56 761 LEU A CA 1
ATOM 5876 C C . LEU A 1 761 ? 11.016 33.75 22.609 1 87.56 761 LEU A C 1
ATOM 5878 O O . LEU A 1 761 ? 10.875 34.875 22.109 1 87.56 761 LEU A O 1
ATOM 5882 N N . VAL A 1 762 ? 10.797 33.531 23.875 1 93 762 VAL A N 1
ATOM 5883 C CA . VAL A 1 762 ? 10.359 34.562 24.797 1 93 762 VAL A CA 1
ATOM 5884 C C . VAL A 1 762 ? 11.422 35.656 24.859 1 93 762 VAL A C 1
ATOM 5886 O O . VAL A 1 762 ? 11.102 36.844 24.906 1 93 762 VAL A O 1
ATOM 5889 N N . LYS A 1 763 ? 12.648 35.25 24.828 1 90.94 763 LYS A N 1
ATOM 5890 C CA . LYS A 1 763 ? 13.734 36.219 24.828 1 90.94 763 LYS A CA 1
ATOM 5891 C C . LYS A 1 763 ? 13.711 37.094 23.578 1 90.94 763 LYS A C 1
ATOM 5893 O O . LYS A 1 763 ? 13.992 38.312 23.641 1 90.94 763 LYS A O 1
ATOM 5898 N N . VAL A 1 764 ? 13.406 36.438 22.531 1 88.25 764 VAL A N 1
ATOM 5899 C CA . VAL A 1 764 ? 13.297 37.188 21.281 1 88.25 764 VAL A CA 1
ATOM 5900 C C . VAL A 1 764 ? 12.117 38.156 21.359 1 88.25 764 VAL A C 1
ATOM 5902 O O . VAL A 1 764 ? 12.219 39.281 20.906 1 88.25 764 VAL A O 1
ATOM 5905 N N . MET A 1 765 ? 11.039 37.719 21.875 1 93.12 765 MET A N 1
ATOM 5906 C CA . MET A 1 765 ? 9.867 38.562 22.047 1 93.12 765 MET A CA 1
ATOM 5907 C C . MET A 1 765 ? 10.188 39.75 22.938 1 93.12 765 MET A C 1
ATOM 5909 O O . MET A 1 765 ? 9.742 40.875 22.688 1 93.12 765 MET A O 1
ATOM 5913 N N . GLN A 1 766 ? 10.992 39.531 23.969 1 93.56 766 GLN A N 1
ATOM 5914 C CA . GLN A 1 766 ? 11.406 40.594 24.859 1 93.56 766 GLN A CA 1
ATOM 5915 C C . GLN A 1 766 ? 12.219 41.656 24.109 1 93.56 766 GLN A C 1
ATOM 5917 O O . GLN A 1 766 ? 12.07 42.844 24.344 1 93.56 766 GLN A O 1
ATOM 5922 N N . LYS A 1 767 ? 13.031 41.188 23.219 1 89.88 767 LYS A N 1
ATOM 5923 C CA . LYS A 1 767 ? 13.82 42.125 22.406 1 89.88 767 LYS A CA 1
ATOM 5924 C C . LYS A 1 767 ? 12.922 43 21.547 1 89.88 767 LYS A C 1
ATOM 5926 O O . LYS A 1 767 ? 13.211 44.188 21.359 1 89.88 767 LYS A O 1
ATOM 5931 N N . LEU A 1 768 ? 11.945 42.469 21.031 1 92.25 768 LEU A N 1
ATOM 5932 C CA . LEU A 1 768 ? 10.984 43.25 20.25 1 92.25 768 LEU A CA 1
ATOM 5933 C C . LEU A 1 768 ? 10.281 44.281 21.125 1 92.25 768 LEU A C 1
ATOM 5935 O O . LEU A 1 768 ? 10.062 45.406 20.703 1 92.25 768 LEU A O 1
ATOM 5939 N N . LEU A 1 769 ? 9.938 43.906 22.312 1 94.88 769 LEU A N 1
ATOM 5940 C CA . LEU A 1 769 ? 9.312 44.812 23.25 1 94.88 769 LEU A CA 1
ATOM 5941 C C . LEU A 1 769 ? 10.25 45.969 23.594 1 94.88 769 LEU A C 1
ATOM 5943 O O . LEU A 1 769 ? 9.812 47.125 23.719 1 94.88 769 LEU A O 1
ATOM 5947 N N . ASP A 1 770 ? 11.508 45.594 23.734 1 92.56 770 ASP A N 1
ATOM 5948 C CA . ASP A 1 770 ? 12.516 46.594 24.047 1 92.56 770 ASP A CA 1
ATOM 5949 C C . ASP A 1 770 ? 12.633 47.625 22.922 1 92.56 770 ASP A C 1
ATOM 5951 O O . ASP A 1 770 ? 13.008 48.781 23.156 1 92.56 770 ASP A O 1
ATOM 5955 N N . GLN A 1 771 ? 12.266 47.219 21.797 1 92.56 771 GLN A N 1
ATOM 5956 C CA . GLN A 1 771 ? 12.305 48.094 20.641 1 92.56 771 GLN A CA 1
ATOM 5957 C C . GLN A 1 771 ? 11 48.875 20.516 1 92.56 771 GLN A C 1
ATOM 5959 O O . GLN A 1 771 ? 10.828 49.656 19.562 1 92.56 771 GLN A O 1
ATOM 5964 N N . GLY A 1 772 ? 10.086 48.625 21.359 1 94.06 772 GLY A N 1
ATOM 5965 C CA . GLY A 1 772 ? 8.875 49.406 21.438 1 94.06 772 GLY A CA 1
ATOM 5966 C C . GLY A 1 772 ? 7.672 48.719 20.812 1 94.06 772 GLY A C 1
ATOM 5967 O O . GLY A 1 772 ? 6.574 49.281 20.781 1 94.06 772 GLY A O 1
ATOM 5968 N N . ALA A 1 773 ? 7.836 47.562 20.453 1 95.44 773 ALA A N 1
ATOM 5969 C CA . ALA A 1 773 ? 6.777 46.844 19.734 1 95.44 773 ALA A CA 1
ATOM 5970 C C . ALA A 1 773 ? 5.66 46.438 20.688 1 95.44 773 ALA A C 1
ATOM 5972 O O . ALA A 1 773 ? 5.863 46.375 21.906 1 95.44 773 ALA A O 1
ATOM 5973 N N . THR A 1 774 ? 4.469 46.281 20.172 1 97.19 774 THR A N 1
ATOM 5974 C CA . THR A 1 774 ? 3.354 45.625 20.844 1 97.19 774 THR A CA 1
ATOM 5975 C C . THR A 1 774 ? 3.174 44.188 20.312 1 97.19 774 THR A C 1
ATOM 5977 O O . THR A 1 774 ? 3.279 43.969 19.109 1 97.19 774 THR A O 1
ATOM 5980 N N . LEU A 1 775 ? 2.982 43.25 21.25 1 97.25 775 LEU A N 1
ATOM 5981 C CA . LEU A 1 775 ? 2.959 41.875 20.828 1 97.25 775 LEU A CA 1
ATOM 5982 C C . LEU A 1 775 ? 1.66 41.188 21.25 1 97.25 775 LEU A C 1
ATOM 5984 O O . LEU A 1 775 ? 1.188 41.406 22.375 1 97.25 775 LEU A O 1
ATOM 5988 N N . ILE A 1 776 ? 1.087 40.406 20.344 1 97.81 776 ILE A N 1
ATOM 5989 C CA . ILE A 1 776 ? -0.009 39.469 20.609 1 97.81 776 ILE A CA 1
ATOM 5990 C C . ILE A 1 776 ? 0.403 38.062 20.219 1 97.81 776 ILE A C 1
ATOM 5992 O O . ILE A 1 776 ? 1.009 37.844 19.172 1 97.81 776 ILE A O 1
ATOM 5996 N N . THR A 1 777 ? 0.135 37.125 21.109 1 96 777 THR A N 1
ATOM 5997 C CA . THR A 1 777 ? 0.372 35.719 20.766 1 96 777 THR A CA 1
ATOM 5998 C C . THR A 1 777 ? -0.877 34.875 21 1 96 777 THR A C 1
ATOM 6000 O O . THR A 1 777 ? -1.48 34.969 22.078 1 96 777 THR A O 1
ATOM 6003 N N . ILE A 1 778 ? -1.316 34.25 19.938 1 93.5 778 ILE A N 1
ATOM 6004 C CA . ILE A 1 778 ? -2.338 33.219 20.078 1 93.5 778 ILE A CA 1
ATOM 6005 C C . ILE A 1 778 ? -1.68 31.891 20.453 1 93.5 778 ILE A C 1
ATOM 6007 O O . ILE A 1 778 ? -0.833 31.375 19.719 1 93.5 778 ILE A O 1
ATOM 6011 N N . THR A 1 779 ? -2.025 31.328 21.609 1 92.56 779 THR A N 1
ATOM 6012 C CA . THR A 1 779 ? -1.288 30.141 22.016 1 92.56 779 THR A CA 1
ATOM 6013 C C . THR A 1 779 ? -2.096 29.312 23.016 1 92.56 779 THR A C 1
ATOM 6015 O O . THR A 1 779 ? -3.045 29.828 23.625 1 92.56 779 THR A O 1
ATOM 6018 N N . HIS A 1 780 ? -1.749 28.094 23.062 1 90 780 HIS A N 1
ATOM 6019 C CA . HIS A 1 780 ? -2.254 27.172 24.078 1 90 780 HIS A CA 1
ATOM 6020 C C . HIS A 1 780 ? -1.141 26.734 25.016 1 90 780 HIS A C 1
ATOM 6022 O O . HIS A 1 780 ? -1.392 26.016 25.984 1 90 780 HIS A O 1
ATOM 6028 N N . ASP A 1 781 ? 0.018 27.219 24.812 1 91.69 781 ASP A N 1
ATOM 6029 C CA . ASP A 1 781 ? 1.188 26.766 25.562 1 91.69 781 ASP A CA 1
ATOM 6030 C C . ASP A 1 781 ? 1.289 27.453 26.922 1 91.69 781 ASP A C 1
ATOM 6032 O O . ASP A 1 781 ? 1.444 28.672 26.984 1 91.69 781 ASP A O 1
ATOM 6036 N N . LEU A 1 782 ? 1.275 26.703 27.891 1 90.69 782 LEU A N 1
ATOM 6037 C CA . LEU A 1 782 ? 1.255 27.25 29.25 1 90.69 782 LEU A CA 1
ATOM 6038 C C . LEU A 1 782 ? 2.578 27.938 29.578 1 90.69 782 LEU A C 1
ATOM 6040 O O . LEU A 1 782 ? 2.609 28.906 30.328 1 90.69 782 LEU A O 1
ATOM 6044 N N . ASN A 1 783 ? 3.664 27.484 28.984 1 90.94 783 ASN A N 1
ATOM 6045 C CA . ASN A 1 783 ? 4.961 28.109 29.203 1 90.94 783 ASN A CA 1
ATOM 6046 C C . ASN A 1 783 ? 4.98 29.547 28.656 1 90.94 783 ASN A C 1
ATOM 6048 O O . ASN A 1 783 ? 5.477 30.453 29.312 1 90.94 783 ASN A O 1
ATOM 6052 N N . LEU A 1 784 ? 4.473 29.625 27.531 1 93.31 784 LEU A N 1
ATOM 6053 C CA . LEU A 1 784 ? 4.457 30.938 26.891 1 93.31 784 LEU A CA 1
ATOM 6054 C C . LEU A 1 784 ? 3.477 31.875 27.609 1 93.31 784 LEU A C 1
ATOM 6056 O O . LEU A 1 784 ? 3.781 33.031 27.828 1 93.31 784 LEU A O 1
ATOM 6060 N N . ILE A 1 785 ? 2.326 31.375 27.984 1 94.88 785 ILE A N 1
ATOM 6061 C CA . ILE A 1 785 ? 1.306 32.188 28.641 1 94.88 785 ILE A CA 1
ATOM 6062 C C . ILE A 1 785 ? 1.852 32.719 29.953 1 94.88 785 ILE A C 1
ATOM 6064 O O . ILE A 1 785 ? 1.645 33.906 30.281 1 94.88 785 ILE A O 1
ATOM 6068 N N . ALA A 1 786 ? 2.539 31.906 30.656 1 91.81 786 ALA A N 1
ATOM 6069 C CA . ALA A 1 786 ? 3.1 32.312 31.953 1 91.81 786 ALA A CA 1
ATOM 6070 C C . ALA A 1 786 ? 4.051 33.5 31.797 1 91.81 786 ALA A C 1
ATOM 6072 O O . ALA A 1 786 ? 4.238 34.25 32.75 1 91.81 786 ALA A O 1
ATOM 6073 N N . ASN A 1 787 ? 4.617 33.625 30.625 1 94.31 787 ASN A N 1
ATOM 6074 C CA . ASN A 1 787 ? 5.59 34.656 30.375 1 94.31 787 ASN A CA 1
ATOM 6075 C C . ASN A 1 787 ? 4.926 35.906 29.781 1 94.31 787 ASN A C 1
ATOM 6077 O O . ASN A 1 787 ? 5.605 36.875 29.453 1 94.31 787 ASN A O 1
ATOM 6081 N N . CYS A 1 788 ? 3.637 35.906 29.641 1 96.75 788 CYS A N 1
ATOM 6082 C CA . CYS A 1 788 ? 2.922 37.062 29.078 1 96.75 788 CYS A CA 1
ATOM 6083 C C . CYS A 1 788 ? 2.537 38.062 30.172 1 96.75 788 CYS A C 1
ATOM 6085 O O . CYS A 1 788 ? 2.461 37.688 31.344 1 96.75 788 CYS A O 1
ATOM 6087 N N . ASP A 1 789 ? 2.316 39.344 29.766 1 96.81 789 ASP A N 1
ATOM 6088 C CA . ASP A 1 789 ? 1.918 40.406 30.688 1 96.81 789 ASP A CA 1
ATOM 6089 C C . ASP A 1 789 ? 0.406 40.406 30.891 1 96.81 789 ASP A C 1
ATOM 6091 O O . ASP A 1 789 ? -0.073 40.719 31.984 1 96.81 789 ASP A O 1
ATOM 6095 N N . TYR A 1 790 ? -0.261 40.125 29.859 1 96.62 790 TYR A N 1
ATOM 6096 C CA . TYR A 1 790 ? -1.715 40.25 29.797 1 96.62 790 TYR A CA 1
ATOM 6097 C C . TYR A 1 790 ? -2.322 39.031 29.078 1 96.62 790 TYR A C 1
ATOM 6099 O O . TYR A 1 790 ? -1.663 38.406 28.25 1 96.62 790 TYR A O 1
ATOM 6107 N N . ILE A 1 791 ? -3.559 38.656 29.5 1 96.56 791 ILE A N 1
ATOM 6108 C CA . ILE A 1 791 ? -4.227 37.531 28.859 1 96.56 791 ILE A CA 1
ATOM 6109 C C . ILE A 1 791 ? -5.656 37.906 28.484 1 96.56 791 ILE A C 1
ATOM 6111 O O . ILE A 1 791 ? -6.32 38.625 29.234 1 96.56 791 ILE A O 1
ATOM 6115 N N . ILE A 1 792 ? -6.055 37.594 27.297 1 97.25 792 ILE A N 1
ATOM 6116 C CA . ILE A 1 792 ? -7.441 37.562 26.844 1 97.25 792 ILE A CA 1
ATOM 6117 C C . ILE A 1 792 ? -7.875 36.125 26.578 1 97.25 792 ILE A C 1
ATOM 6119 O O . ILE A 1 792 ? -7.48 35.531 25.578 1 97.25 792 ILE A O 1
ATOM 6123 N N . ASP A 1 793 ? -8.695 35.625 27.453 1 96.69 793 ASP A N 1
ATOM 6124 C CA . ASP A 1 793 ? -9.125 34.219 27.344 1 96.69 793 ASP A CA 1
ATOM 6125 C C . ASP A 1 793 ? -10.539 34.125 26.781 1 96.69 793 ASP A C 1
ATOM 6127 O O . ASP A 1 793 ? -11.484 34.656 27.359 1 96.69 793 ASP A O 1
ATOM 6131 N N . LEU A 1 794 ? -10.555 33.406 25.672 1 95.19 794 LEU A N 1
ATOM 6132 C CA . LEU A 1 794 ? -11.852 33.219 25.031 1 95.19 794 LEU A CA 1
ATOM 6133 C C . LEU A 1 794 ? -12.445 31.859 25.406 1 95.19 794 LEU A C 1
ATOM 6135 O O . LEU A 1 794 ? -11.719 30.891 25.594 1 95.19 794 LEU A O 1
ATOM 6139 N N . GLY A 1 795 ? -13.68 31.797 25.594 1 90 795 GLY A N 1
ATOM 6140 C CA . GLY A 1 795 ? -14.391 30.578 25.922 1 90 795 GLY A CA 1
ATOM 6141 C C . GLY A 1 795 ? -15.867 30.781 26.172 1 90 795 GLY A C 1
ATOM 6142 O O . GLY A 1 795 ? -16.484 31.656 25.562 1 90 795 GLY A O 1
ATOM 6143 N N . PRO A 1 796 ? -16.375 29.891 26.984 1 86.06 796 PRO A N 1
ATOM 6144 C CA . PRO A 1 796 ? -15.82 28.844 27.844 1 86.06 796 PRO A CA 1
ATOM 6145 C C . PRO A 1 796 ? -15.398 27.594 27.062 1 86.06 796 PRO A C 1
ATOM 6147 O O . PRO A 1 796 ? -14.562 26.828 27.531 1 86.06 796 PRO A O 1
ATOM 6150 N N . GLN A 1 797 ? -16.109 27.406 25.969 1 86.88 797 GLN A N 1
ATOM 6151 C CA . GLN A 1 797 ? -15.758 26.297 25.094 1 86.88 797 GLN A CA 1
ATOM 6152 C C . GLN A 1 797 ? -15.633 26.766 23.641 1 86.88 797 GLN A C 1
ATOM 6154 O O . GLN A 1 797 ? -15.289 27.906 23.375 1 86.88 797 GLN A O 1
ATOM 6159 N N . GLY A 1 798 ? -15.68 25.875 22.734 1 84.56 798 GLY A N 1
ATOM 6160 C CA . GLY A 1 798 ? -15.633 26.234 21.328 1 84.56 798 GLY A CA 1
ATOM 6161 C C . GLY A 1 798 ? -17 26.312 20.688 1 84.56 798 GLY A C 1
ATOM 6162 O O . GLY A 1 798 ? -18.016 25.969 21.312 1 84.56 798 GLY A O 1
ATOM 6163 N N . GLY A 1 799 ? -17.062 26.812 19.578 1 83.12 799 GLY A N 1
ATOM 6164 C CA . GLY A 1 799 ? -18.312 26.859 18.828 1 83.12 799 GLY A CA 1
ATOM 6165 C C . GLY A 1 799 ? -19.359 27.766 19.453 1 83.12 799 GLY A C 1
ATOM 6166 O O . GLY A 1 799 ? -19.047 28.891 19.859 1 83.12 799 GLY A O 1
ATOM 6167 N N . ASN A 1 800 ? -20.594 27.188 19.594 1 83.75 800 ASN A N 1
ATOM 6168 C CA . ASN A 1 800 ? -21.703 27.984 20.109 1 83.75 800 ASN A CA 1
ATOM 6169 C C . ASN A 1 800 ? -21.516 28.297 21.594 1 83.75 800 ASN A C 1
ATOM 6171 O O . ASN A 1 800 ? -22.062 29.281 22.094 1 83.75 800 ASN A O 1
ATOM 6175 N N . ASN A 1 801 ? -20.75 27.5 22.188 1 84.5 801 ASN A N 1
ATOM 6176 C CA . ASN A 1 801 ? -20.5 27.703 23.609 1 84.5 801 ASN A CA 1
ATOM 6177 C C . ASN A 1 801 ? -19.234 28.531 23.844 1 84.5 801 ASN A C 1
ATOM 6179 O O . ASN A 1 801 ? -18.734 28.578 24.969 1 84.5 801 ASN A O 1
ATOM 6183 N N . GLY A 1 802 ? -18.797 29.125 22.734 1 88.19 802 GLY A N 1
ATOM 6184 C CA . GLY A 1 802 ? -17.641 30 22.797 1 88.19 802 GLY A CA 1
ATOM 6185 C C . GLY A 1 802 ? -17.922 31.406 22.344 1 88.19 802 GLY A C 1
ATOM 6186 O O . GLY A 1 802 ? -19.062 31.875 22.391 1 88.19 802 GLY A O 1
ATOM 6187 N N . GLY A 1 803 ? -16.969 32.156 22.109 1 91.5 803 GLY A N 1
ATOM 6188 C CA . GLY A 1 803 ? -17.094 33.469 21.5 1 91.5 803 GLY A CA 1
ATOM 6189 C C . GLY A 1 803 ? -17.219 34.594 22.516 1 91.5 803 GLY A C 1
ATOM 6190 O O . GLY A 1 803 ? -17.734 35.656 22.203 1 91.5 803 GLY A O 1
ATOM 6191 N N . GLN A 1 804 ? -16.828 34.281 23.719 1 93.69 804 GLN A N 1
ATOM 6192 C CA . GLN A 1 804 ? -16.859 35.281 24.766 1 93.69 804 GLN A CA 1
ATOM 6193 C C . GLN A 1 804 ? -15.523 35.375 25.5 1 93.69 804 GLN A C 1
ATOM 6195 O O . GLN A 1 804 ? -14.773 34.406 25.547 1 93.69 804 GLN A O 1
ATOM 6200 N N . ILE A 1 805 ? -15.25 36.562 25.984 1 95.69 805 ILE A N 1
ATOM 6201 C CA . ILE A 1 805 ? -14.086 36.719 26.844 1 95.69 805 ILE A CA 1
ATOM 6202 C C . ILE A 1 805 ? -14.43 36.25 28.25 1 95.69 805 ILE A C 1
ATOM 6204 O O . ILE A 1 805 ? -15.258 36.875 28.922 1 95.69 805 ILE A O 1
ATOM 6208 N N . VAL A 1 806 ? -13.836 35.25 28.688 1 95.12 806 VAL A N 1
ATOM 6209 C CA . VAL A 1 806 ? -14.18 34.656 29.984 1 95.12 806 VAL A CA 1
ATOM 6210 C C . VAL A 1 806 ? -13.227 35.188 31.062 1 95.12 806 VAL A C 1
ATOM 6212 O O . VAL A 1 806 ? -13.547 35.156 32.25 1 95.12 806 VAL A O 1
ATOM 6215 N N . ALA A 1 807 ? -12.117 35.594 30.656 1 95.31 807 ALA A N 1
ATOM 6216 C CA . ALA A 1 807 ? -11.156 36.188 31.578 1 95.31 807 ALA A CA 1
ATOM 6217 C C . ALA A 1 807 ? -10.211 37.125 30.828 1 95.31 807 ALA A C 1
ATOM 6219 O O . ALA A 1 807 ? -9.82 36.875 29.688 1 95.31 807 ALA A O 1
ATOM 6220 N N . SER A 1 808 ? -9.914 38.219 31.375 1 95.56 808 SER A N 1
ATOM 6221 C CA . SER A 1 808 ? -8.922 39.156 30.828 1 95.56 808 SER A CA 1
ATOM 6222 C C . SER A 1 808 ? -8.227 39.938 31.953 1 95.56 808 SER A C 1
ATOM 6224 O O . SER A 1 808 ? -8.867 40.312 32.938 1 95.56 808 SER A O 1
ATOM 6226 N N . GLY A 1 809 ? -6.949 40.062 31.844 1 94.12 809 GLY A N 1
ATOM 6227 C CA . GLY A 1 809 ? -6.188 40.812 32.844 1 94.12 809 GLY A CA 1
ATOM 6228 C C . GLY A 1 809 ? -4.727 40.406 32.906 1 94.12 809 GLY A C 1
ATOM 6229 O O . GLY A 1 809 ? -4.23 39.719 31.984 1 94.12 809 GLY A O 1
ATOM 6230 N N . ARG A 1 810 ? -4.125 40.938 33.938 1 94.06 810 ARG A N 1
ATOM 6231 C CA . ARG A 1 810 ? -2.727 40.562 34.156 1 94.06 810 ARG A CA 1
ATOM 6232 C C . ARG A 1 810 ? -2.588 39.094 34.469 1 94.06 810 ARG A C 1
ATOM 6234 O O . ARG A 1 810 ? -3.348 38.531 35.25 1 94.06 810 ARG A O 1
ATOM 6241 N N . VAL A 1 811 ? -1.621 38.469 33.875 1 92.88 811 VAL A N 1
ATOM 6242 C CA . VAL A 1 811 ? -1.443 37 33.969 1 92.88 811 VAL A CA 1
ATOM 6243 C C . VAL A 1 811 ? -1.247 36.625 35.438 1 92.88 811 VAL A C 1
ATOM 6245 O O . VAL A 1 811 ? -1.888 35.688 35.938 1 92.88 811 VAL A O 1
ATOM 6248 N N . MET A 1 812 ? -0.45 37.406 36.188 1 87.94 812 MET A N 1
ATOM 6249 C CA . MET A 1 812 ? -0.115 37.062 37.562 1 87.94 812 MET A CA 1
ATOM 6250 C C . MET A 1 812 ? -1.346 37.188 38.469 1 87.94 812 MET A C 1
ATOM 6252 O O . MET A 1 812 ? -1.506 36.375 39.375 1 87.94 812 MET A O 1
ATOM 6256 N N . ASP A 1 813 ? -2.189 38.062 38.156 1 90.5 813 ASP A N 1
ATOM 6257 C CA . ASP A 1 813 ? -3.416 38.25 38.938 1 90.5 813 ASP A CA 1
ATOM 6258 C C . ASP A 1 813 ? -4.387 37.094 38.688 1 90.5 813 ASP A C 1
ATOM 6260 O O . ASP A 1 813 ? -5.062 36.625 39.594 1 90.5 813 ASP A O 1
ATOM 6264 N N . LEU A 1 814 ? -4.402 36.656 37.469 1 91.5 814 LEU A N 1
ATOM 6265 C CA . LEU A 1 814 ? -5.34 35.594 37.094 1 91.5 814 LEU A CA 1
ATOM 6266 C C . LEU A 1 814 ? -4.855 34.25 37.594 1 91.5 814 LEU A C 1
ATOM 6268 O O . LEU A 1 814 ? -5.66 33.312 37.781 1 91.5 814 LEU A O 1
ATOM 6272 N N . ILE A 1 815 ? -3.619 34.062 37.75 1 89.31 815 ILE A N 1
ATOM 6273 C CA . ILE A 1 815 ? -3.076 32.812 38.312 1 89.31 815 ILE A CA 1
ATOM 6274 C C . ILE A 1 815 ? -3.498 32.688 39.781 1 89.31 815 ILE A C 1
ATOM 6276 O O . ILE A 1 815 ? -3.805 31.594 40.25 1 89.31 815 ILE A O 1
ATOM 6280 N N . LYS A 1 816 ? -3.57 33.812 40.469 1 86.88 816 LYS A N 1
ATOM 6281 C CA . LYS A 1 816 ? -3.936 33.812 41.875 1 86.88 816 LYS A CA 1
ATOM 6282 C C . LYS A 1 816 ? -5.43 33.562 42.062 1 86.88 816 LYS A C 1
ATOM 6284 O O . LYS A 1 816 ? -5.844 32.906 43.031 1 86.88 816 LYS A O 1
ATOM 6289 N N . ASP A 1 817 ? -6.16 34.125 41.125 1 89.69 817 ASP A N 1
ATOM 6290 C CA . ASP A 1 817 ? -7.609 33.969 41.156 1 89.69 817 ASP A CA 1
ATOM 6291 C C . ASP A 1 817 ? -8.148 33.5 39.812 1 89.69 817 ASP A C 1
ATOM 6293 O O . ASP A 1 817 ? -8.742 34.312 39.062 1 89.69 817 ASP A O 1
ATOM 6297 N N . PRO A 1 818 ? -7.965 32.188 39.562 1 89.88 818 PRO A N 1
ATOM 6298 C CA . PRO A 1 818 ? -8.344 31.703 38.219 1 89.88 818 PRO A CA 1
ATOM 6299 C C . PRO A 1 818 ? -9.859 31.625 38.031 1 89.88 818 PRO A C 1
ATOM 6301 O O . PRO A 1 818 ? -10.57 31.078 38.875 1 89.88 818 PRO A O 1
ATOM 6304 N N . HIS A 1 819 ? -10.391 32.156 36.969 1 88.62 819 HIS A N 1
ATOM 6305 C CA . HIS A 1 819 ? -11.828 32.219 36.688 1 88.62 819 HIS A CA 1
ATOM 6306 C C . HIS A 1 819 ? -12.195 31.469 35.438 1 88.62 819 HIS A C 1
ATOM 6308 O O . HIS A 1 819 ? -13.375 31.297 35.125 1 88.62 819 HIS A O 1
ATOM 6314 N N . SER A 1 820 ? -11.273 31.094 34.688 1 92.44 820 SER A N 1
ATOM 6315 C CA . SER A 1 820 ? -11.492 30.328 33.469 1 92.44 820 SER A CA 1
ATOM 6316 C C . SER A 1 820 ? -10.719 29.016 33.469 1 92.44 820 SER A C 1
ATOM 6318 O O . SER A 1 820 ? -9.852 28.812 34.344 1 92.44 820 SER A O 1
ATOM 6320 N N . LEU A 1 821 ? -11.102 28.141 32.625 1 88.62 821 LEU A N 1
ATOM 6321 C CA . LEU A 1 821 ? -10.43 26.844 32.562 1 88.62 821 LEU A CA 1
ATOM 6322 C C . LEU A 1 821 ? -8.945 27.016 32.25 1 88.62 821 LEU A C 1
ATOM 6324 O O . LEU A 1 821 ? -8.102 26.328 32.812 1 88.62 821 LEU A O 1
ATOM 6328 N N . THR A 1 822 ? -8.648 27.875 31.328 1 92.75 822 THR A N 1
ATOM 6329 C CA . THR A 1 822 ? -7.262 28.141 30.953 1 92.75 822 THR A CA 1
ATOM 6330 C C . THR A 1 822 ? -6.461 28.625 32.156 1 92.75 822 THR A C 1
ATOM 6332 O O . THR A 1 822 ? -5.352 28.156 32.406 1 92.75 822 THR A O 1
ATOM 6335 N N . THR A 1 823 ? -7.027 29.547 32.906 1 93.19 823 THR A N 1
ATOM 6336 C CA . THR A 1 823 ? -6.312 30.109 34.031 1 93.19 823 THR A CA 1
ATOM 6337 C C . THR A 1 823 ? -6.176 29.094 35.156 1 93.19 823 THR A C 1
ATOM 6339 O O . THR A 1 823 ? -5.203 29.109 35.906 1 93.19 823 THR A O 1
ATOM 6342 N N . GLN A 1 824 ? -7.125 28.188 35.219 1 91.25 824 GLN A N 1
ATOM 6343 C CA . GLN A 1 824 ? -7.004 27.094 36.188 1 91.25 824 GLN A CA 1
ATOM 6344 C C . GLN A 1 824 ? -5.824 26.188 35.844 1 91.25 824 GLN A C 1
ATOM 6346 O O . GLN A 1 824 ? -5.035 25.828 36.75 1 91.25 824 GLN A O 1
ATOM 6351 N N . TYR A 1 825 ? -5.773 25.828 34.625 1 90.44 825 TYR A N 1
ATOM 6352 C CA . TYR A 1 825 ? -4.652 25 34.188 1 90.44 825 TYR A CA 1
ATOM 6353 C C . TYR A 1 825 ? -3.332 25.75 34.375 1 90.44 825 TYR A C 1
ATOM 6355 O O . TYR A 1 825 ? -2.32 25.141 34.75 1 90.44 825 TYR A O 1
ATOM 6363 N N . LEU A 1 826 ? -3.371 27.016 34.062 1 91.38 826 LEU A N 1
ATOM 6364 C CA . LEU A 1 826 ? -2.176 27.828 34.219 1 91.38 826 LEU A CA 1
ATOM 6365 C C . LEU A 1 826 ? -1.738 27.875 35.688 1 91.38 826 LEU A C 1
ATOM 6367 O O . LEU A 1 826 ? -0.547 27.766 36 1 91.38 826 LEU A O 1
ATOM 6371 N N . ALA A 1 827 ? -2.666 28 36.562 1 89.88 827 ALA A N 1
ATOM 6372 C CA . ALA A 1 827 ? -2.377 28.062 38 1 89.88 827 ALA A CA 1
ATOM 6373 C C . ALA A 1 827 ? -1.746 26.766 38.5 1 89.88 827 ALA A C 1
ATOM 6375 O O . ALA A 1 827 ? -0.753 26.781 39.219 1 89.88 827 ALA A O 1
ATOM 6376 N N . VAL A 1 828 ? -2.344 25.688 38.062 1 86.56 828 VAL A N 1
ATOM 6377 C CA . VAL A 1 828 ? -1.843 24.375 38.469 1 86.56 828 VAL A CA 1
ATOM 6378 C C . VAL A 1 828 ? -0.437 24.172 37.906 1 86.56 828 VAL A C 1
ATOM 6380 O O . VAL A 1 828 ? 0.443 23.656 38.594 1 86.56 828 VAL A O 1
ATOM 6383 N N . TYR A 1 829 ? -0.276 24.531 36.656 1 87 829 TYR A N 1
ATOM 6384 C CA . TYR A 1 829 ? 1.019 24.391 36 1 87 829 TYR A CA 1
ATOM 6385 C C . TYR A 1 829 ? 2.096 25.188 36.75 1 87 829 TYR A C 1
ATOM 6387 O O . TYR A 1 829 ? 3.207 24.688 36.938 1 87 829 TYR A O 1
ATOM 6395 N N . CYS A 1 830 ? 1.773 26.391 37.156 1 84.5 830 CYS A N 1
ATOM 6396 C CA . CYS A 1 830 ? 2.727 27.266 37.844 1 84.5 830 CYS A CA 1
ATOM 6397 C C . CYS A 1 830 ? 2.99 26.812 39.25 1 84.5 830 CYS A C 1
ATOM 6399 O O . CYS A 1 830 ? 4.094 26.984 39.781 1 84.5 830 CYS A O 1
ATOM 6401 N N . GLU A 1 831 ? 2.008 26.234 39.844 1 76.38 831 GLU A N 1
ATOM 6402 C CA . GLU A 1 831 ? 2.166 25.719 41.188 1 76.38 831 GLU A CA 1
ATOM 6403 C C . GLU A 1 831 ? 3.104 24.516 41.219 1 76.38 831 GLU A C 1
ATOM 6405 O O . GLU A 1 831 ? 3.863 24.328 42.188 1 76.38 831 GLU A O 1
ATOM 6410 N N . ASN A 1 832 ? 2.939 23.734 40.219 1 68.62 832 ASN A N 1
ATOM 6411 C CA . ASN A 1 832 ? 3.756 22.531 40.125 1 68.62 832 ASN A CA 1
ATOM 6412 C C . ASN A 1 832 ? 5.223 22.859 39.875 1 68.62 832 ASN A C 1
ATOM 6414 O O . ASN A 1 832 ? 6.102 22.031 40.125 1 68.62 832 ASN A O 1
ATOM 6418 N N . LEU A 1 833 ? 5.348 24.062 39.375 1 60.84 833 LEU A N 1
ATOM 6419 C CA . LEU A 1 833 ? 6.723 24.484 39.156 1 60.84 833 LEU A CA 1
ATOM 6420 C C . LEU A 1 833 ? 7.242 25.344 40.281 1 60.84 833 LEU A C 1
ATOM 6422 O O . LEU A 1 833 ? 6.695 26.422 40.562 1 60.84 833 LEU A O 1
ATOM 6426 N N . ILE A 1 834 ? 8.016 24.891 41.25 1 50.91 834 ILE A N 1
ATOM 6427 C CA . ILE A 1 834 ? 8.461 25.391 42.531 1 50.91 834 ILE A CA 1
ATOM 6428 C C . ILE A 1 834 ? 8.82 26.859 42.438 1 50.91 834 ILE A C 1
ATOM 6430 O O . ILE A 1 834 ? 8.406 27.672 43.25 1 50.91 834 ILE A O 1
ATOM 6434 N N . CYS A 1 835 ? 9.617 27.172 41.438 1 44.44 835 CYS A N 1
ATOM 6435 C CA . CYS A 1 835 ? 10.219 28.5 41.406 1 44.44 835 CYS A CA 1
ATOM 6436 C C . CYS A 1 835 ? 9.164 29.578 41.125 1 44.44 835 CYS A C 1
ATOM 6438 O O . CYS A 1 835 ? 9.219 30.656 41.719 1 44.44 835 CYS A O 1
ATOM 6440 N N . LEU A 1 836 ? 8.227 29.25 40.344 1 48.25 836 LEU A N 1
ATOM 6441 C CA . LEU A 1 836 ? 7.25 30.281 40 1 48.25 836 LEU A CA 1
ATOM 6442 C C . LEU A 1 836 ? 6.293 30.531 41.156 1 48.25 836 LEU A C 1
ATOM 6444 O O . LEU A 1 836 ? 5.848 31.672 41.344 1 48.25 836 LEU A O 1
ATOM 6448 N N . LYS A 1 837 ? 5.996 29.516 42 1 51.41 837 LYS A N 1
ATOM 6449 C CA . LYS A 1 837 ? 5.188 29.703 43.219 1 51.41 837 LYS A CA 1
ATOM 6450 C C . LYS A 1 837 ? 5.797 30.781 44.125 1 51.41 837 LYS A C 1
ATOM 6452 O O . LYS A 1 837 ? 5.078 31.641 44.625 1 51.41 837 LYS A O 1
ATOM 6457 N N . ILE A 1 838 ? 7.137 30.781 44.094 1 43.66 838 ILE A N 1
ATOM 6458 C CA . ILE A 1 838 ? 7.816 31.75 44.938 1 43.66 838 ILE A CA 1
ATOM 6459 C C . ILE A 1 838 ? 7.672 33.156 44.344 1 43.66 838 ILE A C 1
ATOM 6461 O O . ILE A 1 838 ? 7.398 34.125 45.094 1 43.66 838 ILE A O 1
ATOM 6465 N N . ILE A 1 839 ? 7.75 33.188 43.062 1 42.28 839 ILE A N 1
ATOM 6466 C CA . ILE A 1 839 ? 7.719 34.5 42.406 1 42.28 839 ILE A CA 1
ATOM 6467 C C . ILE A 1 839 ? 6.309 35.094 42.5 1 42.28 839 ILE A C 1
ATOM 6469 O O . ILE A 1 839 ? 6.141 36.281 42.781 1 42.28 839 ILE A O 1
ATOM 6473 N N . ILE A 1 840 ? 5.379 34.25 42.25 1 49.28 840 ILE A N 1
ATOM 6474 C CA . ILE A 1 840 ? 3.994 34.719 42.312 1 49.28 840 ILE A CA 1
ATOM 6475 C C . ILE A 1 840 ? 3.697 35.219 43.719 1 49.28 840 ILE A C 1
ATOM 6477 O O . ILE A 1 840 ? 3.072 36.281 43.906 1 49.28 840 ILE A O 1
ATOM 6481 N N . ASP A 1 841 ? 4.227 34.531 44.688 1 48.66 841 ASP A N 1
ATOM 6482 C CA . ASP A 1 841 ? 4.012 34.969 46.062 1 48.66 841 ASP A CA 1
ATOM 6483 C C . ASP A 1 841 ? 4.715 36.281 46.344 1 48.66 841 ASP A C 1
ATOM 6485 O O . ASP A 1 841 ? 4.191 37.125 47.094 1 48.66 841 ASP A O 1
ATOM 6489 N N . LEU A 1 842 ? 5.848 36.5 45.625 1 41.06 842 LEU A N 1
ATOM 6490 C CA . LEU A 1 842 ? 6.617 37.719 45.844 1 41.06 842 LEU A CA 1
ATOM 6491 C C . LEU A 1 842 ? 6.004 38.906 45.094 1 41.06 842 LEU A C 1
ATOM 6493 O O . LEU A 1 842 ? 6.031 40.031 45.594 1 41.06 842 LEU A O 1
ATOM 6497 N N . LEU A 1 843 ? 5.594 38.531 43.875 1 43.41 843 LEU A N 1
ATOM 6498 C CA . LEU A 1 843 ? 5.074 39.625 43.062 1 43.41 843 LEU A CA 1
ATOM 6499 C C . LEU A 1 843 ? 3.625 39.938 43.438 1 43.41 843 LEU A C 1
ATOM 6501 O O . LEU A 1 843 ? 3.08 40.969 43 1 43.41 843 LEU A O 1
ATOM 6505 N N . ALA A 1 844 ? 3.02 39.125 44.312 1 43.38 844 ALA A N 1
ATOM 6506 C CA . ALA A 1 844 ? 1.715 39.438 44.906 1 43.38 844 ALA A CA 1
ATOM 6507 C C . ALA A 1 844 ? 1.862 40.281 46.156 1 43.38 844 ALA A C 1
ATOM 6509 O O . ALA A 1 844 ? 2.762 40.062 46.969 1 43.38 844 ALA A O 1
ATOM 6510 N N . MET B 1 1 ? -3.195 -3.986 30.594 1 47.38 1 MET B N 1
ATOM 6511 C CA . MET B 1 1 ? -4.031 -3.898 29.391 1 47.38 1 MET B CA 1
ATOM 6512 C C . MET B 1 1 ? -3.658 -4.984 28.391 1 47.38 1 MET B C 1
ATOM 6514 O O . MET B 1 1 ? -2.48 -5.176 28.094 1 47.38 1 MET B O 1
ATOM 6518 N N . THR B 1 2 ? -4.516 -5.961 28.234 1 70.38 2 THR B N 1
ATOM 6519 C CA . THR B 1 2 ? -4.219 -7.246 27.609 1 70.38 2 THR B CA 1
ATOM 6520 C C . THR B 1 2 ? -4.156 -7.109 26.094 1 70.38 2 THR B C 1
ATOM 6522 O O . THR B 1 2 ? -5.047 -6.52 25.484 1 70.38 2 THR B O 1
ATOM 6525 N N . ILE B 1 3 ? -3.031 -7.234 25.438 1 83.44 3 ILE B N 1
ATOM 6526 C CA . ILE B 1 3 ? -2.758 -7.223 24.016 1 83.44 3 ILE B CA 1
ATOM 6527 C C . ILE B 1 3 ? -3.484 -8.391 23.344 1 83.44 3 ILE B C 1
ATOM 6529 O O . ILE B 1 3 ? -3.523 -9.5 23.875 1 83.44 3 ILE B O 1
ATOM 6533 N N . PRO B 1 4 ? -4.242 -8.016 22.344 1 90.12 4 PRO B N 1
ATOM 6534 C CA . PRO B 1 4 ? -4.918 -9.102 21.625 1 90.12 4 PRO B CA 1
ATOM 6535 C C . PRO B 1 4 ? -3.973 -10.25 21.266 1 90.12 4 PRO B C 1
ATOM 6537 O O . PRO B 1 4 ? -2.811 -10.008 20.938 1 90.12 4 PRO B O 1
ATOM 6540 N N . ASN B 1 5 ? -4.484 -11.547 21.391 1 92.56 5 ASN B N 1
ATOM 6541 C CA . ASN B 1 5 ? -3.639 -12.703 21.109 1 92.56 5 ASN B CA 1
ATOM 6542 C C . ASN B 1 5 ? -4.238 -13.578 20.016 1 92.56 5 ASN B C 1
ATOM 6544 O O . ASN B 1 5 ? -3.688 -14.633 19.688 1 92.56 5 ASN B O 1
ATOM 6548 N N . GLN B 1 6 ? -5.402 -13.141 19.516 1 95.56 6 GLN B N 1
ATOM 6549 C CA . GLN B 1 6 ? -6.016 -13.914 18.438 1 95.56 6 GLN B CA 1
ATOM 6550 C C . GLN B 1 6 ? -6.852 -13.031 17.531 1 95.56 6 GLN B C 1
ATOM 6552 O O . GLN B 1 6 ? -7.371 -12 17.953 1 95.56 6 GLN B O 1
ATOM 6557 N N . ILE B 1 7 ? -6.973 -13.344 16.266 1 96.25 7 ILE B N 1
ATOM 6558 C CA . ILE B 1 7 ? -7.918 -12.742 15.336 1 96.25 7 ILE B CA 1
ATOM 6559 C C . ILE B 1 7 ? -9.312 -13.328 15.57 1 96.25 7 ILE B C 1
ATOM 6561 O O . ILE B 1 7 ? -9.477 -14.547 15.633 1 96.25 7 ILE B O 1
ATOM 6565 N N . GLU B 1 8 ? -10.258 -12.516 15.719 1 95.5 8 GLU B N 1
ATOM 6566 C CA . GLU B 1 8 ? -11.625 -12.969 15.961 1 95.5 8 GLU B CA 1
ATOM 6567 C C . GLU B 1 8 ? -12.508 -12.75 14.727 1 95.5 8 GLU B C 1
ATOM 6569 O O . GLU B 1 8 ? -12.852 -11.617 14.406 1 95.5 8 GLU B O 1
ATOM 6574 N N . VAL B 1 9 ? -12.867 -13.812 14.094 1 95.19 9 VAL B N 1
ATOM 6575 C CA . VAL B 1 9 ? -13.789 -13.75 12.961 1 95.19 9 VAL B CA 1
ATOM 6576 C C . VAL B 1 9 ? -15.188 -14.156 13.422 1 95.19 9 VAL B C 1
ATOM 6578 O O . VAL B 1 9 ? -15.383 -15.25 13.953 1 95.19 9 VAL B O 1
ATOM 6581 N N . ARG B 1 10 ? -16.125 -13.289 13.297 1 93.88 10 ARG B N 1
ATOM 6582 C CA . ARG B 1 10 ? -17.5 -13.57 13.648 1 93.88 10 ARG B CA 1
ATOM 6583 C C . ARG B 1 10 ? -18.422 -13.43 12.445 1 93.88 10 ARG B C 1
ATOM 6585 O O . ARG B 1 10 ? -18.359 -12.43 11.719 1 93.88 10 ARG B O 1
ATOM 6592 N N . GLY B 1 11 ? -19.141 -14.469 12.164 1 92.5 11 GLY B N 1
ATOM 6593 C CA . GLY B 1 11 ? -20.141 -14.453 11.109 1 92.5 11 GLY B CA 1
ATOM 6594 C C . GLY B 1 11 ? -19.531 -14.422 9.719 1 92.5 11 GLY B C 1
ATOM 6595 O O . GLY B 1 11 ? -19.906 -13.57 8.898 1 92.5 11 GLY B O 1
ATOM 6596 N N . GLY B 1 12 ? -18.594 -15.281 9.422 1 91 12 GLY B N 1
ATOM 6597 C CA . GLY B 1 12 ? -18.031 -15.352 8.078 1 91 12 GLY B CA 1
ATOM 6598 C C . GLY B 1 12 ? -18.953 -16 7.074 1 91 12 GLY B C 1
ATOM 6599 O O . GLY B 1 12 ? -19.438 -17.109 7.301 1 91 12 GLY B O 1
ATOM 6600 N N . ARG B 1 13 ? -19.219 -15.344 5.914 1 90.31 13 ARG B N 1
ATOM 6601 C CA . ARG B 1 13 ? -20.203 -15.844 4.957 1 90.31 13 ARG B CA 1
ATOM 6602 C C . ARG B 1 13 ? -19.688 -15.703 3.527 1 90.31 13 ARG B C 1
ATOM 6604 O O . ARG B 1 13 ? -20.484 -15.617 2.584 1 90.31 13 ARG B O 1
ATOM 6611 N N . VAL B 1 14 ? -18.453 -15.641 3.414 1 86.75 14 VAL B N 1
ATOM 6612 C CA . VAL B 1 14 ? -17.875 -15.5 2.078 1 86.75 14 VAL B CA 1
ATOM 6613 C C . VAL B 1 14 ? -18.047 -16.812 1.305 1 86.75 14 VAL B C 1
ATOM 6615 O O . VAL B 1 14 ? -17.672 -17.875 1.789 1 86.75 14 VAL B O 1
ATOM 6618 N N . HIS B 1 15 ? -18.672 -16.766 0.12 1 81.12 15 HIS B N 1
ATOM 6619 C CA . HIS B 1 15 ? -18.922 -17.906 -0.753 1 81.12 15 HIS B CA 1
ATOM 6620 C C . HIS B 1 15 ? -19.812 -18.953 -0.067 1 81.12 15 HIS B C 1
ATOM 6622 O O . HIS B 1 15 ? -20.953 -18.656 0.292 1 81.12 15 HIS B O 1
ATOM 6628 N N . ASN B 1 16 ? -19.219 -20.141 0.345 1 84.56 16 ASN B N 1
ATOM 6629 C CA . ASN B 1 16 ? -20.062 -21.188 0.885 1 84.56 16 ASN B CA 1
ATOM 6630 C C . ASN B 1 16 ? -20 -21.25 2.408 1 84.56 16 ASN B C 1
ATOM 6632 O O . ASN B 1 16 ? -20.625 -22.109 3.035 1 84.56 16 ASN B O 1
ATOM 6636 N N . LEU B 1 17 ? -19.234 -20.297 2.996 1 91.38 17 LEU B N 1
ATOM 6637 C CA . LEU B 1 17 ? -19.109 -20.297 4.449 1 91.38 17 LEU B CA 1
ATOM 6638 C C . LEU B 1 17 ? -20.453 -20 5.109 1 91.38 17 LEU B C 1
ATOM 6640 O O . LEU B 1 17 ? -21.203 -19.141 4.652 1 91.38 17 LEU B O 1
ATOM 6644 N N . LYS B 1 18 ? -20.781 -20.734 6.133 1 92.69 18 LYS B N 1
ATOM 6645 C CA . LYS B 1 18 ? -22.094 -20.688 6.781 1 92.69 18 LYS B CA 1
ATOM 6646 C C . LYS B 1 18 ? -22 -19.953 8.117 1 92.69 18 LYS B C 1
ATOM 6648 O O . LYS B 1 18 ? -22.203 -20.547 9.172 1 92.69 18 LYS B O 1
ATOM 6653 N N . ASN B 1 19 ? -21.766 -18.625 8.086 1 91.75 19 ASN B N 1
ATOM 6654 C CA . ASN B 1 19 ? -21.734 -17.781 9.273 1 91.75 19 ASN B CA 1
ATOM 6655 C C . ASN B 1 19 ? -20.812 -18.344 10.344 1 91.75 19 ASN B C 1
ATOM 6657 O O . ASN B 1 19 ? -21.219 -18.547 11.484 1 91.75 19 ASN B O 1
ATOM 6661 N N . ILE B 1 20 ? -19.609 -18.578 9.992 1 94.31 20 ILE B N 1
ATOM 6662 C CA . ILE B 1 20 ? -18.703 -19.297 10.875 1 94.31 20 ILE B CA 1
ATOM 6663 C C . ILE B 1 20 ? -18.062 -18.328 11.867 1 94.31 20 ILE B C 1
ATOM 6665 O O . ILE B 1 20 ? -17.859 -17.141 11.555 1 94.31 20 ILE B O 1
ATOM 6669 N N . ASP B 1 21 ? -17.797 -18.828 13.07 1 95.38 21 ASP B N 1
ATOM 6670 C CA . ASP B 1 21 ? -17.016 -18.156 14.109 1 95.38 21 ASP B CA 1
ATOM 6671 C C . ASP B 1 21 ? -15.711 -18.906 14.375 1 95.38 21 ASP B C 1
ATOM 6673 O O . ASP B 1 21 ? -15.727 -20.109 14.695 1 95.38 21 ASP B O 1
ATOM 6677 N N . VAL B 1 22 ? -14.633 -18.188 14.219 1 96.44 22 VAL B N 1
ATOM 6678 C CA . VAL B 1 22 ? -13.359 -18.875 14.43 1 96.44 22 VAL B CA 1
ATOM 6679 C C . VAL B 1 22 ? -12.336 -17.891 15 1 96.44 22 VAL B C 1
ATOM 6681 O O . VAL B 1 22 ? -12.32 -16.719 14.633 1 96.44 22 VAL B O 1
ATOM 6684 N N . ASP B 1 23 ? -11.539 -18.328 15.938 1 96.62 23 ASP B N 1
ATOM 6685 C CA . ASP B 1 23 ? -10.438 -17.578 16.531 1 96.62 23 ASP B CA 1
ATOM 6686 C C . ASP B 1 23 ? -9.086 -18.094 16.047 1 96.62 23 ASP B C 1
ATOM 6688 O O . ASP B 1 23 ? -8.773 -19.281 16.203 1 96.62 23 ASP B O 1
ATOM 6692 N N . ILE B 1 24 ? -8.336 -17.266 15.445 1 97.44 24 ILE B N 1
ATOM 6693 C CA . ILE B 1 24 ? -7.031 -17.641 14.922 1 97.44 24 ILE B CA 1
ATOM 6694 C C . ILE B 1 24 ? -5.93 -17.016 15.773 1 97.44 24 ILE B C 1
ATOM 6696 O O . ILE B 1 24 ? -5.793 -15.797 15.828 1 97.44 24 ILE B O 1
ATOM 6700 N N . PRO B 1 25 ? -5.16 -17.781 16.422 1 96.5 25 PRO B N 1
ATOM 6701 C CA . PRO B 1 25 ? -4.125 -17.219 17.297 1 96.5 25 PRO B CA 1
ATOM 6702 C C . PRO B 1 25 ? -3.088 -16.391 16.547 1 96.5 25 PRO B C 1
ATOM 6704 O O . PRO B 1 25 ? -2.705 -16.75 15.43 1 96.5 25 PRO B O 1
ATOM 6707 N N . LEU B 1 26 ? -2.605 -15.297 17.188 1 95 26 LEU B N 1
ATOM 6708 C CA . LEU B 1 26 ? -1.567 -14.445 16.609 1 95 26 LEU B CA 1
ATOM 6709 C C . LEU B 1 26 ? -0.18 -14.992 16.938 1 95 26 LEU B C 1
ATOM 6711 O O . LEU B 1 26 ? 0.012 -15.656 17.953 1 95 26 LEU B O 1
ATOM 6715 N N . ASN B 1 27 ? 0.818 -14.859 16.047 1 94.19 27 ASN B N 1
ATOM 6716 C CA . ASN B 1 27 ? 2.219 -15.242 16.188 1 94.19 27 ASN B CA 1
ATOM 6717 C C . ASN B 1 27 ? 2.379 -16.75 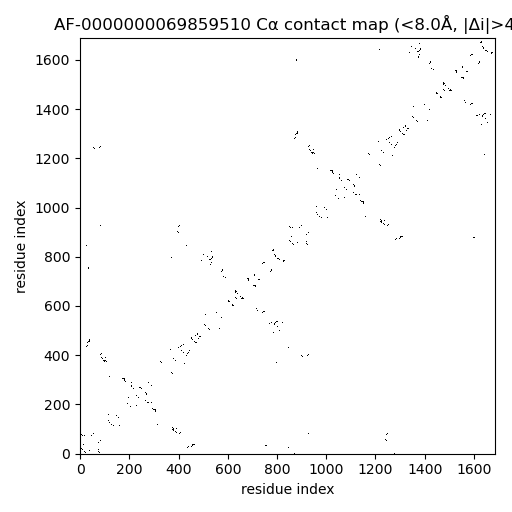16.266 1 94.19 27 ASN B C 1
ATOM 6719 O O . ASN B 1 27 ? 3.193 -17.266 17.047 1 94.19 27 ASN B O 1
ATOM 6723 N N . LYS B 1 28 ? 1.481 -17.469 15.578 1 96.75 28 LYS B N 1
ATOM 6724 C CA . LYS B 1 28 ? 1.53 -18.938 15.5 1 96.75 28 LYS B CA 1
ATOM 6725 C C . LYS B 1 28 ? 1.375 -19.406 14.062 1 96.75 28 LYS B C 1
ATOM 6727 O O . LYS B 1 28 ? 0.977 -18.641 13.18 1 96.75 28 LYS B O 1
ATOM 6732 N N . PHE B 1 29 ? 1.786 -20.641 13.891 1 97.56 29 PHE B N 1
ATOM 6733 C CA . PHE B 1 29 ? 1.585 -21.344 12.625 1 97.56 29 PHE B CA 1
ATOM 6734 C C . PHE B 1 29 ? 0.264 -22.094 12.625 1 97.56 29 PHE B C 1
ATOM 6736 O O . PHE B 1 29 ? 0.131 -23.125 13.305 1 97.56 29 PHE B O 1
ATOM 6743 N N . VAL B 1 30 ? -0.728 -21.578 11.844 1 98.25 30 VAL B N 1
ATOM 6744 C CA . VAL B 1 30 ? -2.055 -22.188 11.789 1 98.25 30 VAL B CA 1
ATOM 6745 C C . VAL B 1 30 ? -2.287 -22.781 10.406 1 98.25 30 VAL B C 1
ATOM 6747 O O . VAL B 1 30 ? -2.117 -22.109 9.391 1 98.25 30 VAL B O 1
ATOM 6750 N N . ALA B 1 31 ? -2.682 -24.047 10.359 1 97.56 31 ALA B N 1
ATOM 6751 C CA . ALA B 1 31 ? -2.994 -24.703 9.094 1 97.56 31 ALA B CA 1
ATOM 6752 C C . ALA B 1 31 ? -4.504 -24.828 8.898 1 97.56 31 ALA B C 1
ATOM 6754 O O . ALA B 1 31 ? -5.234 -25.109 9.852 1 97.56 31 ALA B O 1
ATOM 6755 N N . ILE B 1 32 ? -4.953 -24.562 7.707 1 97.12 32 ILE B N 1
ATOM 6756 C CA . ILE B 1 32 ? -6.344 -24.781 7.324 1 97.12 32 ILE B CA 1
ATOM 6757 C C . ILE B 1 32 ? -6.441 -25.969 6.379 1 97.12 32 ILE B C 1
ATOM 6759 O O . ILE B 1 32 ? -5.766 -26.016 5.352 1 97.12 32 ILE B O 1
ATOM 6763 N N . SER B 1 33 ? -7.242 -26.938 6.734 1 94.5 33 SER B N 1
ATOM 6764 C CA . SER B 1 33 ? -7.434 -28.141 5.941 1 94.5 33 SER B CA 1
ATOM 6765 C C . SER B 1 33 ? -8.914 -28.375 5.645 1 94.5 33 SER B C 1
ATOM 6767 O O . SER B 1 33 ? -9.781 -27.797 6.289 1 94.5 33 SER B O 1
ATOM 6769 N N . GLY B 1 34 ? -9.18 -29.172 4.648 1 92.5 34 GLY B N 1
ATOM 6770 C CA . GLY B 1 34 ? -10.523 -29.5 4.207 1 92.5 34 GLY B CA 1
ATOM 6771 C C . GLY B 1 34 ? -10.586 -29.969 2.77 1 92.5 34 GLY B C 1
ATOM 6772 O O . GLY B 1 34 ? -9.602 -29.844 2.029 1 92.5 34 GLY B O 1
ATOM 6773 N N . LEU B 1 35 ? -11.711 -30.5 2.439 1 88.38 35 LEU B N 1
ATOM 6774 C CA . LEU B 1 35 ? -11.906 -31 1.082 1 88.38 35 LEU B CA 1
ATOM 6775 C C . LEU B 1 35 ? -11.898 -29.844 0.078 1 88.38 35 LEU B C 1
ATOM 6777 O O . LEU B 1 35 ? -12.039 -28.688 0.458 1 88.38 35 LEU B O 1
ATOM 6781 N N . SER B 1 36 ? -11.672 -30.234 -1.114 1 83.19 36 SER B N 1
ATOM 6782 C CA . SER B 1 36 ? -11.742 -29.219 -2.166 1 83.19 36 SER B CA 1
ATOM 6783 C C . SER B 1 36 ? -13.133 -28.594 -2.23 1 83.19 36 SER B C 1
ATOM 6785 O O . SER B 1 36 ? -14.141 -29.312 -2.279 1 83.19 36 SER B O 1
ATOM 6787 N N . GLY B 1 37 ? -13.203 -27.297 -2.186 1 81.81 37 GLY B N 1
ATOM 6788 C CA . GLY B 1 37 ? -14.477 -26.594 -2.262 1 81.81 37 GLY B CA 1
ATOM 6789 C C . GLY B 1 37 ? -15.164 -26.453 -0.917 1 81.81 37 GLY B C 1
ATOM 6790 O O . GLY B 1 37 ? -16.312 -26 -0.842 1 81.81 37 GLY B O 1
ATOM 6791 N N . SER B 1 38 ? -14.469 -26.812 0.122 1 88.69 38 SER B N 1
ATOM 6792 C CA . SER B 1 38 ? -15.094 -26.781 1.439 1 88.69 38 SER B CA 1
ATOM 6793 C C . SER B 1 38 ? -15.188 -25.359 1.979 1 88.69 38 SER B C 1
ATOM 6795 O O . SER B 1 38 ? -16.016 -25.078 2.852 1 88.69 38 SER B O 1
ATOM 6797 N N . GLY B 1 39 ? -14.328 -24.453 1.567 1 90.12 39 GLY B N 1
ATOM 6798 C CA . GLY B 1 39 ? -14.352 -23.078 2.037 1 90.12 39 GLY B CA 1
ATOM 6799 C C . GLY B 1 39 ? -13.023 -22.625 2.631 1 90.12 39 GLY B C 1
ATOM 6800 O O . GLY B 1 39 ? -12.961 -21.594 3.301 1 90.12 39 GLY B O 1
ATOM 6801 N N . LYS B 1 40 ? -11.938 -23.359 2.385 1 92.12 40 LYS B N 1
ATOM 6802 C CA . LYS B 1 40 ? -10.625 -23.031 2.928 1 92.12 40 LYS B CA 1
ATOM 6803 C C . LYS B 1 40 ? -10.148 -21.672 2.43 1 92.12 40 LYS B C 1
ATOM 6805 O O . LYS B 1 40 ? -9.781 -20.812 3.227 1 92.12 40 LYS B O 1
ATOM 6810 N N . SER B 1 41 ? -10.188 -21.531 1.113 1 88.19 41 SER B N 1
ATOM 6811 C CA . SER B 1 41 ? -9.711 -20.297 0.506 1 88.19 41 SER B CA 1
ATOM 6812 C C . SER B 1 41 ? -10.641 -19.125 0.833 1 88.19 41 SER B C 1
ATOM 6814 O O . SER B 1 41 ? -10.203 -17.984 0.915 1 88.19 41 SER B O 1
ATOM 6816 N N . SER B 1 42 ? -11.914 -19.422 1.022 1 91.31 42 SER B N 1
ATOM 6817 C CA . SER B 1 42 ? -12.867 -18.375 1.408 1 91.31 42 SER B CA 1
ATOM 6818 C C . SER B 1 42 ? -12.484 -17.75 2.748 1 91.31 42 SER B C 1
ATOM 6820 O O . SER B 1 42 ? -12.57 -16.531 2.918 1 91.31 42 SER B O 1
ATOM 6822 N N . LEU B 1 43 ? -12.078 -18.562 3.629 1 95.12 43 LEU B N 1
ATOM 6823 C CA . LEU B 1 43 ? -11.672 -18.062 4.938 1 95.12 43 LEU B CA 1
ATOM 6824 C C . LEU B 1 43 ? -10.297 -17.391 4.859 1 95.12 43 LEU B C 1
ATOM 6826 O O . LEU B 1 43 ? -10.141 -16.25 5.281 1 95.12 43 LEU B O 1
ATOM 6830 N N . ALA B 1 44 ? -9.336 -18.109 4.305 1 94.81 44 ALA B N 1
ATOM 6831 C CA . ALA B 1 44 ? -7.945 -17.656 4.328 1 94.81 44 ALA B CA 1
ATOM 6832 C C . ALA B 1 44 ? -7.75 -16.453 3.428 1 94.81 44 ALA B C 1
ATOM 6834 O O . ALA B 1 44 ? -7.324 -15.383 3.893 1 94.81 44 ALA B O 1
ATOM 6835 N N . MET B 1 45 ? -8.078 -16.578 2.197 1 90.38 45 MET B N 1
ATOM 6836 C CA . MET B 1 45 ? -7.871 -15.508 1.23 1 90.38 45 MET B CA 1
ATOM 6837 C C . MET B 1 45 ? -9.047 -14.539 1.228 1 90.38 45 MET B C 1
ATOM 6839 O O . MET B 1 45 ? -8.859 -13.32 1.198 1 90.38 45 MET B O 1
ATOM 6843 N N . GLY B 1 46 ? -10.25 -15.047 1.278 1 89.25 46 GLY B N 1
ATOM 6844 C CA . GLY B 1 46 ? -11.461 -14.258 1.135 1 89.25 46 GLY B CA 1
ATOM 6845 C C . GLY B 1 46 ? -11.734 -13.367 2.332 1 89.25 46 GLY B C 1
ATOM 6846 O O . GLY B 1 46 ? -12.258 -12.266 2.182 1 89.25 46 GLY B O 1
ATOM 6847 N N . ILE B 1 47 ? -11.422 -13.828 3.506 1 93.56 47 ILE B N 1
ATOM 6848 C CA . ILE B 1 47 ? -11.742 -13.039 4.695 1 93.56 47 ILE B CA 1
ATOM 6849 C C . ILE B 1 47 ? -10.453 -12.492 5.309 1 93.56 47 ILE B C 1
ATOM 6851 O O . ILE B 1 47 ? -10.25 -11.281 5.367 1 93.56 47 ILE B O 1
ATOM 6855 N N . LEU B 1 48 ? -9.523 -13.328 5.641 1 94.69 48 LEU B N 1
ATOM 6856 C CA . LEU B 1 48 ? -8.359 -12.93 6.418 1 94.69 48 LEU B CA 1
ATOM 6857 C C . LEU B 1 48 ? -7.449 -12.016 5.598 1 94.69 48 LEU B C 1
ATOM 6859 O O . LEU B 1 48 ? -7.145 -10.898 6.023 1 94.69 48 LEU B O 1
ATOM 6863 N N . TYR B 1 49 ? -7.059 -12.469 4.445 1 92.69 49 TYR B N 1
ATOM 6864 C CA . TYR B 1 49 ? -6.156 -11.664 3.633 1 92.69 49 TYR B CA 1
ATOM 6865 C C . TYR B 1 49 ? -6.828 -10.375 3.189 1 92.69 49 TYR B C 1
ATOM 6867 O O . TYR B 1 49 ? -6.25 -9.289 3.312 1 92.69 49 TYR B O 1
ATOM 6875 N N . GLU B 1 50 ? -7.984 -10.516 2.637 1 86.75 50 GLU B N 1
ATOM 6876 C CA . GLU B 1 50 ? -8.672 -9.352 2.086 1 86.75 50 GLU B CA 1
ATOM 6877 C C . GLU B 1 50 ? -8.906 -8.297 3.158 1 86.75 50 GLU B C 1
ATOM 6879 O O . GLU B 1 50 ? -8.688 -7.105 2.924 1 86.75 50 GLU B O 1
ATOM 6884 N N . GLU B 1 51 ? -9.359 -8.719 4.32 1 89 51 GLU B N 1
ATOM 6885 C CA . GLU B 1 51 ? -9.625 -7.781 5.406 1 89 51 GLU B CA 1
ATOM 6886 C C . GLU B 1 51 ? -8.336 -7.16 5.926 1 89 51 GLU B C 1
ATOM 6888 O O . GLU B 1 51 ? -8.273 -5.957 6.188 1 89 51 GLU B O 1
ATOM 6893 N N . GLY B 1 52 ? -7.316 -7.988 6.156 1 88.75 52 GLY B N 1
ATOM 6894 C CA . GLY B 1 52 ? -6.047 -7.484 6.652 1 88.75 52 GLY B CA 1
ATOM 6895 C C . GLY B 1 52 ? -5.383 -6.504 5.703 1 88.75 52 GLY B C 1
ATOM 6896 O O . GLY B 1 52 ? -4.832 -5.488 6.137 1 88.75 52 GLY B O 1
ATOM 6897 N N . SER B 1 53 ? -5.371 -6.848 4.48 1 83.81 53 SER B N 1
ATOM 6898 C CA . SER B 1 53 ? -4.781 -5.98 3.471 1 83.81 53 SER B CA 1
ATOM 6899 C C . SER B 1 53 ? -5.574 -4.684 3.322 1 83.81 53 SER B C 1
ATOM 6901 O O . SER B 1 53 ? -4.992 -3.6 3.264 1 83.81 53 SER B O 1
ATOM 6903 N N . ARG B 1 54 ? -6.867 -4.789 3.303 1 79.88 54 ARG B N 1
ATOM 6904 C CA . ARG B 1 54 ? -7.746 -3.633 3.129 1 79.88 54 ARG B CA 1
ATOM 6905 C C . ARG B 1 54 ? -7.555 -2.627 4.258 1 79.88 54 ARG B C 1
ATOM 6907 O O . ARG B 1 54 ? -7.465 -1.422 4.016 1 79.88 54 ARG B O 1
ATOM 6914 N N . ARG B 1 55 ? -7.555 -3.045 5.457 1 82.5 55 ARG B N 1
ATOM 6915 C CA . ARG B 1 55 ? -7.465 -2.16 6.617 1 82.5 55 ARG B CA 1
ATOM 6916 C C . ARG B 1 55 ? -6.172 -1.354 6.59 1 82.5 55 ARG B C 1
ATOM 6918 O O . ARG B 1 55 ? -6.176 -0.153 6.871 1 82.5 55 ARG B O 1
ATOM 6925 N N . TYR B 1 56 ? -5.145 -1.996 6.336 1 84 56 TYR B N 1
ATOM 6926 C CA . TYR B 1 56 ? -3.877 -1.275 6.289 1 84 56 TYR B CA 1
ATOM 6927 C C . TYR B 1 56 ? -3.873 -0.248 5.164 1 84 56 TYR B C 1
ATOM 6929 O O . TYR B 1 56 ? -3.443 0.892 5.359 1 84 56 TYR B O 1
ATOM 6937 N N . LEU B 1 57 ? -4.289 -0.68 4.027 1 74.56 57 LEU B N 1
ATOM 6938 C CA . LEU B 1 57 ? -4.273 0.196 2.861 1 74.56 57 LEU B CA 1
ATOM 6939 C C . LEU B 1 57 ? -5.219 1.378 3.059 1 74.56 57 LEU B C 1
ATOM 6941 O O . LEU B 1 57 ? -4.934 2.486 2.6 1 74.56 57 LEU B O 1
ATOM 6945 N N . ASP B 1 58 ? -6.297 1.168 3.76 1 72.44 58 ASP B N 1
ATOM 6946 C CA . ASP B 1 58 ? -7.246 2.23 4.074 1 72.44 58 ASP B CA 1
ATOM 6947 C C . ASP B 1 58 ? -6.621 3.268 5.004 1 72.44 58 ASP B C 1
ATOM 6949 O O . ASP B 1 58 ? -7 4.441 4.977 1 72.44 58 ASP B O 1
ATOM 6953 N N . ALA B 1 59 ? -5.75 2.768 5.805 1 73.25 59 ALA B N 1
ATOM 6954 C CA . ALA B 1 59 ? -5.121 3.646 6.789 1 73.25 59 ALA B CA 1
ATOM 6955 C C . ALA B 1 59 ? -4.023 4.492 6.148 1 73.25 59 ALA B C 1
ATOM 6957 O O . ALA B 1 59 ? -3.619 5.516 6.703 1 73.25 59 ALA B O 1
ATOM 6958 N N . LEU B 1 60 ? -3.443 4.043 5.074 1 63.12 60 LEU B N 1
ATOM 6959 C CA . LEU B 1 60 ? -2.359 4.781 4.438 1 63.12 60 LEU B CA 1
ATOM 6960 C C . LEU B 1 60 ? -2.873 6.082 3.826 1 63.12 60 LEU B C 1
ATOM 6962 O O . LEU B 1 60 ? -2.357 7.16 4.129 1 63.12 60 LEU B O 1
ATOM 6966 N N . SER B 1 61 ? -3.107 6.391 2.682 1 55.62 61 SER B N 1
ATOM 6967 C CA . SER B 1 61 ? -3.473 7.676 2.092 1 55.62 61 SER B CA 1
ATOM 6968 C C . SER B 1 61 ? -4.875 7.629 1.494 1 55.62 61 SER B C 1
ATOM 6970 O O . SER B 1 61 ? -5.398 6.551 1.201 1 55.62 61 SER B O 1
ATOM 6972 N N . THR B 1 62 ? -5.402 8.797 1.686 1 51.28 62 THR B N 1
ATOM 6973 C CA . THR B 1 62 ? -6.719 9 1.089 1 51.28 62 THR B CA 1
ATOM 6974 C C . THR B 1 62 ? -6.738 8.508 -0.356 1 51.28 62 THR B C 1
ATOM 6976 O O . THR B 1 62 ? -7.73 7.938 -0.812 1 51.28 62 THR B O 1
ATOM 6979 N N . TYR B 1 63 ? -5.594 8.734 -0.863 1 43.12 63 TYR B N 1
ATOM 6980 C CA . TYR B 1 63 ? -5.5 8.344 -2.266 1 43.12 63 TYR B CA 1
ATOM 6981 C C . TYR B 1 63 ? -5.633 6.832 -2.42 1 43.12 63 TYR B C 1
ATOM 6983 O O . TYR B 1 63 ? -6.371 6.352 -3.283 1 43.12 63 TYR B O 1
ATOM 6991 N N . MET B 1 64 ? -4.938 6.188 -1.602 1 49.81 64 MET B N 1
ATOM 6992 C CA . MET B 1 64 ? -4.969 4.73 -1.676 1 49.81 64 MET B CA 1
ATOM 6993 C C . MET B 1 64 ? -6.352 4.195 -1.319 1 49.81 64 MET B C 1
ATOM 6995 O O . MET B 1 64 ? -6.816 3.223 -1.914 1 49.81 64 MET B O 1
ATOM 6999 N N . ARG B 1 65 ? -6.957 4.906 -0.425 1 51.97 65 ARG B N 1
ATOM 7000 C CA . ARG B 1 65 ? -8.289 4.512 0.021 1 51.97 65 ARG B CA 1
ATOM 7001 C C . ARG B 1 65 ? -9.289 4.551 -1.132 1 51.97 65 ARG B C 1
ATOM 7003 O O . ARG B 1 65 ? -10.109 3.646 -1.277 1 51.97 65 ARG B O 1
ATOM 7010 N N . ARG B 1 66 ? -9.172 5.684 -1.687 1 46.25 66 ARG B N 1
ATOM 7011 C CA . ARG B 1 66 ? -10.109 5.863 -2.787 1 46.25 66 ARG B CA 1
ATOM 7012 C C . ARG B 1 66 ? -9.938 4.777 -3.842 1 46.25 66 ARG B C 1
ATOM 7014 O O . ARG B 1 66 ? -10.906 4.336 -4.457 1 46.25 66 ARG B O 1
ATOM 7021 N N . ARG B 1 67 ? -8.711 4.453 -3.771 1 42.91 67 ARG B N 1
ATOM 7022 C CA . ARG B 1 67 ? -8.391 3.484 -4.812 1 42.91 67 ARG B CA 1
ATOM 7023 C C . ARG B 1 67 ? -8.766 2.072 -4.379 1 42.91 67 ARG B C 1
ATOM 7025 O O . ARG B 1 67 ? -9.172 1.25 -5.207 1 42.91 67 ARG B O 1
ATOM 7032 N N . ILE B 1 68 ? -8.562 1.906 -3.1 1 45.75 68 ILE B N 1
ATOM 7033 C CA . ILE B 1 68 ? -8.805 0.563 -2.582 1 45.75 68 ILE B CA 1
ATOM 7034 C C . ILE B 1 68 ? -10.297 0.373 -2.312 1 45.75 68 ILE B C 1
ATOM 7036 O O . ILE B 1 68 ? -10.82 -0.736 -2.439 1 45.75 68 ILE B O 1
ATOM 7040 N N . LYS B 1 69 ? -10.914 1.508 -1.593 1 47.09 69 LYS B N 1
ATOM 7041 C CA . LYS B 1 69 ? -12.289 1.349 -1.128 1 47.09 69 LYS B CA 1
ATOM 7042 C C . LYS B 1 69 ? -13.164 0.715 -2.205 1 47.09 69 LYS B C 1
ATOM 7044 O O . LYS B 1 69 ? -14.242 0.195 -1.91 1 47.09 69 LYS B O 1
ATOM 7049 N N . GLN B 1 70 ? -12.719 0.792 -3.395 1 41.59 70 GLN B N 1
ATOM 7050 C CA . GLN B 1 70 ? -13.703 0.186 -4.289 1 41.59 70 GLN B CA 1
ATOM 7051 C C . GLN B 1 70 ? -13.742 -1.33 -4.117 1 41.59 70 GLN B C 1
ATOM 7053 O O . GLN B 1 70 ? -14.508 -2.018 -4.789 1 41.59 70 GLN B O 1
ATOM 7058 N N . GLY B 1 71 ? -12.938 -1.895 -3.285 1 44.84 71 GLY B N 1
ATOM 7059 C CA . GLY B 1 71 ? -13.078 -3.326 -3.066 1 44.84 71 GLY B CA 1
ATOM 7060 C C . GLY B 1 71 ? -14.211 -3.68 -2.127 1 44.84 71 GLY B C 1
ATOM 7061 O O . GLY B 1 71 ? -14.578 -2.885 -1.26 1 44.84 71 GLY B O 1
ATOM 7062 N N . SER B 1 72 ? -15.148 -4.461 -2.529 1 52.09 72 SER B N 1
ATOM 7063 C CA . SER B 1 72 ? -16.328 -4.93 -1.819 1 52.09 72 SER B CA 1
ATOM 7064 C C . SER B 1 72 ? -15.984 -5.418 -0.419 1 52.09 72 SER B C 1
ATOM 7066 O O . SER B 1 72 ? -14.898 -5.961 -0.199 1 52.09 72 SER B O 1
ATOM 7068 N N . GLN B 1 73 ? -16.578 -4.82 0.607 1 62.5 73 GLN B N 1
ATOM 7069 C CA . GLN B 1 73 ? -16.5 -5.289 1.988 1 62.5 73 GLN B CA 1
ATOM 7070 C C . GLN B 1 73 ? -16.719 -6.797 2.072 1 62.5 73 GLN B C 1
ATOM 7072 O O . GLN B 1 73 ? -17.594 -7.34 1.394 1 62.5 73 GLN B O 1
ATOM 7077 N N . VAL B 1 74 ? -15.805 -7.473 2.691 1 76.38 74 VAL B N 1
ATOM 7078 C CA . VAL B 1 74 ? -15.898 -8.906 2.941 1 76.38 74 VAL B CA 1
ATOM 7079 C C . VAL B 1 74 ? -17.203 -9.219 3.674 1 76.38 74 VAL B C 1
ATOM 7081 O O . VAL B 1 74 ? -17.625 -8.469 4.562 1 76.38 74 VAL B O 1
ATOM 7084 N N . ASP B 1 75 ? -17.953 -10.156 3.227 1 82.06 75 ASP B N 1
ATOM 7085 C CA . ASP B 1 75 ? -19.203 -10.547 3.871 1 82.06 75 ASP B CA 1
ATOM 7086 C C . ASP B 1 75 ? -18.938 -11.242 5.207 1 82.06 75 ASP B C 1
ATOM 7088 O O . ASP B 1 75 ? -18.922 -12.469 5.285 1 82.06 75 ASP B O 1
ATOM 7092 N N . VAL B 1 76 ? -18.719 -10.492 6.195 1 86.75 76 VAL B N 1
ATOM 7093 C CA . VAL B 1 76 ? -18.438 -10.93 7.555 1 86.75 76 VAL B CA 1
ATOM 7094 C C . VAL B 1 76 ? -19.078 -9.977 8.555 1 86.75 76 VAL B C 1
ATOM 7096 O O . VAL B 1 76 ? -19.297 -8.805 8.25 1 86.75 76 VAL B O 1
ATOM 7099 N N . THR B 1 77 ? -19.516 -10.516 9.688 1 85.12 77 THR B N 1
ATOM 7100 C CA . THR B 1 77 ? -20.078 -9.648 10.719 1 85.12 77 THR B CA 1
ATOM 7101 C C . THR B 1 77 ? -19 -8.773 11.344 1 85.12 77 THR B C 1
ATOM 7103 O O . THR B 1 77 ? -19.172 -7.562 11.492 1 85.12 77 THR B O 1
ATOM 7106 N N . SER B 1 78 ? -17.906 -9.461 11.703 1 87.62 78 SER B N 1
ATOM 7107 C CA . SER B 1 78 ? -16.812 -8.672 12.266 1 87.62 78 SER B CA 1
ATOM 7108 C C . SER B 1 78 ? -15.508 -9.461 12.242 1 87.62 78 SER B C 1
ATOM 7110 O O . SER B 1 78 ? -15.516 -10.688 12.336 1 87.62 78 SER B O 1
ATOM 7112 N N . VAL B 1 79 ? -14.484 -8.789 11.977 1 91.94 79 VAL B N 1
ATOM 7113 C CA . VAL B 1 79 ? -13.125 -9.297 12.148 1 91.94 79 VAL B CA 1
ATOM 7114 C C . VAL B 1 79 ? -12.336 -8.359 13.062 1 91.94 79 VAL B C 1
ATOM 7116 O O . VAL B 1 79 ? -12.203 -7.164 12.773 1 91.94 79 VAL B O 1
ATOM 7119 N N . LYS B 1 80 ? -11.898 -8.891 14.188 1 91.38 80 LYS B N 1
ATOM 7120 C CA . LYS B 1 80 ? -11.18 -8.047 15.133 1 91.38 80 LYS B CA 1
ATOM 7121 C C . LYS B 1 80 ? -9.711 -8.461 15.234 1 91.38 80 LYS B C 1
ATOM 7123 O O . LYS B 1 80 ? -9.375 -9.625 15.023 1 91.38 80 LYS B O 1
ATOM 7128 N N . HIS B 1 81 ? -8.828 -7.566 15.5 1 93.25 81 HIS B N 1
ATOM 7129 C CA . HIS B 1 81 ? -7.422 -7.758 15.828 1 93.25 81 HIS B CA 1
ATOM 7130 C C . HIS B 1 81 ? -6.668 -8.383 14.656 1 93.25 81 HIS B C 1
ATOM 7132 O O . HIS B 1 81 ? -5.863 -9.297 14.852 1 93.25 81 HIS B O 1
ATOM 7138 N N . ILE B 1 82 ? -7.023 -8.023 13.43 1 94.5 82 ILE B N 1
ATOM 7139 C CA . ILE B 1 82 ? -6.359 -8.586 12.258 1 94.5 82 ILE B CA 1
ATOM 7140 C C . ILE B 1 82 ? -5.172 -7.711 11.867 1 94.5 82 ILE B C 1
ATOM 7142 O O . ILE B 1 82 ? -5.309 -6.492 11.727 1 94.5 82 ILE B O 1
ATOM 7146 N N . PRO B 1 83 ? -4.012 -8.258 11.805 1 94.88 83 PRO B N 1
ATOM 7147 C CA . PRO B 1 83 ? -2.852 -7.5 11.328 1 94.88 83 PRO B CA 1
ATOM 7148 C C . PRO B 1 83 ? -2.914 -7.207 9.836 1 94.88 83 PRO B C 1
ATOM 7150 O O . PRO B 1 83 ? -3.779 -7.738 9.133 1 94.88 83 PRO B O 1
ATOM 7153 N N . SER B 1 84 ? -1.948 -6.336 9.414 1 91.06 84 SER B N 1
ATOM 7154 C CA . SER B 1 84 ? -1.768 -6.203 7.969 1 91.06 84 SER B CA 1
ATOM 7155 C C . SER B 1 84 ? -1.392 -7.539 7.336 1 91.06 84 SER B C 1
ATOM 7157 O O . SER B 1 84 ? -0.613 -8.305 7.906 1 91.06 84 SER B O 1
ATOM 7159 N N . ALA B 1 85 ? -1.958 -7.754 6.172 1 91.88 85 ALA B N 1
ATOM 7160 C CA . ALA B 1 85 ? -1.807 -9.109 5.645 1 91.88 85 ALA B CA 1
ATOM 7161 C C . ALA B 1 85 ? -1.068 -9.102 4.312 1 91.88 85 ALA B C 1
ATOM 7163 O O . ALA B 1 85 ? -1.196 -8.156 3.529 1 91.88 85 ALA B O 1
ATOM 7164 N N . LEU B 1 86 ? -0.245 -10.141 4.098 1 87.44 86 LEU B N 1
ATOM 7165 C CA . LEU B 1 86 ? 0.426 -10.477 2.846 1 87.44 86 LEU B CA 1
ATOM 7166 C C . LEU B 1 86 ? 0.052 -11.883 2.389 1 87.44 86 LEU B C 1
ATOM 7168 O O . LEU B 1 86 ? -0.206 -12.766 3.215 1 87.44 86 LEU B O 1
ATOM 7172 N N . ALA B 1 87 ? -0.078 -11.992 1.087 1 87.44 87 ALA B N 1
ATOM 7173 C CA . ALA B 1 87 ? -0.507 -13.305 0.612 1 87.44 87 ALA B CA 1
ATOM 7174 C C . ALA B 1 87 ? 0.433 -13.828 -0.468 1 87.44 87 ALA B C 1
ATOM 7176 O O . ALA B 1 87 ? 1.055 -13.047 -1.194 1 87.44 87 ALA B O 1
ATOM 7177 N N . LEU B 1 88 ? 0.647 -15.078 -0.397 1 81.31 88 LEU B N 1
ATOM 7178 C CA . LEU B 1 88 ? 1.208 -15.844 -1.504 1 81.31 88 LEU B CA 1
ATOM 7179 C C . LEU B 1 88 ? 0.14 -16.719 -2.162 1 81.31 88 LEU B C 1
ATOM 7181 O O . LEU B 1 88 ? -0.355 -17.656 -1.554 1 81.31 88 LEU B O 1
ATOM 7185 N N . ARG B 1 89 ? -0.157 -16.375 -3.398 1 73.19 89 ARG B N 1
ATOM 7186 C CA . ARG B 1 89 ? -1.238 -17.047 -4.102 1 73.19 89 ARG B CA 1
ATOM 7187 C C . ARG B 1 89 ? -0.749 -18.344 -4.73 1 73.19 89 ARG B C 1
ATOM 7189 O O . ARG B 1 89 ? 0.451 -18.531 -4.957 1 73.19 89 ARG B O 1
ATOM 7196 N N . GLN B 1 90 ? -1.665 -19.125 -4.969 1 66.62 90 GLN B N 1
ATOM 7197 C CA . GLN B 1 90 ? -1.374 -20.438 -5.551 1 66.62 90 GLN B CA 1
ATOM 7198 C C . GLN B 1 90 ? -0.783 -20.297 -6.953 1 66.62 90 GLN B C 1
ATOM 7200 O O . GLN B 1 90 ? 0.144 -21.016 -7.316 1 66.62 90 GLN B O 1
ATOM 7205 N N . ARG B 1 91 ? -1.285 -19.344 -7.703 1 65.06 91 ARG B N 1
ATOM 7206 C CA . ARG B 1 91 ? -0.795 -19.125 -9.055 1 65.06 91 ARG B CA 1
ATOM 7207 C C . ARG B 1 91 ? -0.288 -17.703 -9.234 1 65.06 91 ARG B C 1
ATOM 7209 O O . ARG B 1 91 ? -1.067 -16.781 -9.516 1 65.06 91 ARG B O 1
ATOM 7216 N N . PRO B 1 92 ? 0.974 -17.609 -9.031 1 67.19 92 PRO B N 1
ATOM 7217 C CA . PRO B 1 92 ? 1.521 -16.266 -9.242 1 67.19 92 PRO B CA 1
ATOM 7218 C C . PRO B 1 92 ? 1.476 -15.836 -10.703 1 67.19 92 PRO B C 1
ATOM 7220 O O . PRO B 1 92 ? 1.342 -16.672 -11.594 1 67.19 92 PRO B O 1
ATOM 7223 N N . SER B 1 93 ? 1.543 -14.578 -10.977 1 65.31 93 SER B N 1
ATOM 7224 C CA . SER B 1 93 ? 1.59 -14.055 -12.344 1 65.31 93 SER B CA 1
ATOM 7225 C C . SER B 1 93 ? 2.893 -14.438 -13.031 1 65.31 93 SER B C 1
ATOM 7227 O O . SER B 1 93 ? 3.947 -14.492 -12.398 1 65.31 93 SER B O 1
ATOM 7229 N N . VAL B 1 94 ? 2.77 -14.773 -14.25 1 69.12 94 VAL B N 1
ATOM 7230 C CA . VAL B 1 94 ? 3.949 -15.125 -15.031 1 69.12 94 VAL B CA 1
ATOM 7231 C C . VAL B 1 94 ? 4.82 -13.891 -15.242 1 69.12 94 VAL B C 1
ATOM 7233 O O . VAL B 1 94 ? 4.336 -12.852 -15.703 1 69.12 94 VAL B O 1
ATOM 7236 N N . PRO B 1 95 ? 6.039 -13.992 -14.812 1 70.06 95 PRO B N 1
ATOM 7237 C CA . PRO B 1 95 ? 6.934 -12.836 -14.953 1 70.06 95 PRO B CA 1
ATOM 7238 C C . PRO B 1 95 ? 7.238 -12.5 -16.406 1 70.06 95 PRO B C 1
ATOM 7240 O O . PRO B 1 95 ? 7.027 -13.328 -17.297 1 70.06 95 PRO B O 1
ATOM 7243 N N . ASN B 1 96 ? 7.676 -11.32 -16.672 1 71.44 96 ASN B N 1
ATOM 7244 C CA . ASN B 1 96 ? 8.094 -10.867 -18 1 71.44 96 ASN B CA 1
ATOM 7245 C C . ASN B 1 96 ? 9.375 -11.57 -18.453 1 71.44 96 ASN B C 1
ATOM 7247 O O . ASN B 1 96 ? 10.039 -12.234 -17.656 1 71.44 96 ASN B O 1
ATOM 7251 N N . GLU B 1 97 ? 9.648 -11.5 -19.703 1 73.94 97 GLU B N 1
ATOM 7252 C CA . GLU B 1 97 ? 10.805 -12.156 -20.297 1 73.94 97 GLU B CA 1
ATOM 7253 C C . GLU B 1 97 ? 12.109 -11.602 -19.734 1 73.94 97 GLU B C 1
ATOM 7255 O O . GLU B 1 97 ? 13.141 -12.273 -19.766 1 73.94 97 GLU B O 1
ATOM 7260 N N . ARG B 1 98 ? 12.047 -10.477 -19.172 1 80.25 98 ARG B N 1
ATOM 7261 C CA . ARG B 1 98 ? 13.258 -9.844 -18.672 1 80.25 98 ARG B CA 1
ATOM 7262 C C . ARG B 1 98 ? 13.57 -10.297 -17.25 1 80.25 98 ARG B C 1
ATOM 7264 O O . ARG B 1 98 ? 14.695 -10.141 -16.766 1 80.25 98 ARG B O 1
ATOM 7271 N N . ALA B 1 99 ? 12.672 -10.938 -16.672 1 86.56 99 ALA B N 1
ATOM 7272 C CA . ALA B 1 99 ? 12.875 -11.414 -15.305 1 86.56 99 ALA B CA 1
ATOM 7273 C C . ALA B 1 99 ? 13.609 -12.742 -15.289 1 86.56 99 ALA B C 1
ATOM 7275 O O . ALA B 1 99 ? 13.305 -13.641 -16.078 1 86.56 99 ALA B O 1
ATOM 7276 N N . THR B 1 100 ? 14.617 -12.789 -14.516 1 92 100 THR B N 1
ATOM 7277 C CA . THR B 1 100 ? 15.359 -14.023 -14.281 1 92 100 THR B CA 1
ATOM 7278 C C . THR B 1 100 ? 15.305 -14.422 -12.812 1 92 100 THR B C 1
ATOM 7280 O O . THR B 1 100 ? 14.875 -13.633 -11.969 1 92 100 THR B O 1
ATOM 7283 N N . VAL B 1 101 ? 15.664 -15.594 -12.508 1 93.75 101 VAL B N 1
ATOM 7284 C CA . VAL B 1 101 ? 15.711 -16.047 -11.125 1 93.75 101 VAL B CA 1
ATOM 7285 C C . VAL B 1 101 ? 16.578 -15.086 -10.305 1 93.75 101 VAL B C 1
ATOM 7287 O O . VAL B 1 101 ? 16.234 -14.75 -9.164 1 93.75 101 VAL B O 1
ATOM 7290 N N . GLY B 1 102 ? 17.641 -14.633 -10.945 1 92.56 102 GLY B N 1
ATOM 7291 C CA . GLY B 1 102 ? 18.547 -13.727 -10.266 1 92.56 102 GLY B CA 1
ATOM 7292 C C . GLY B 1 102 ? 17.906 -12.391 -9.922 1 92.56 102 GLY B C 1
ATOM 7293 O O . GLY B 1 102 ? 18.062 -11.883 -8.812 1 92.56 102 GLY B O 1
ATOM 7294 N N . THR B 1 103 ? 17.25 -11.844 -10.859 1 88.69 103 THR B N 1
ATOM 7295 C CA . THR B 1 103 ? 16.609 -10.539 -10.648 1 88.69 103 THR B CA 1
ATOM 7296 C C . THR B 1 103 ? 15.406 -10.664 -9.734 1 88.69 103 THR B C 1
ATOM 7298 O O . THR B 1 103 ? 15.18 -9.812 -8.875 1 88.69 103 THR B O 1
ATOM 7301 N N . MET B 1 104 ? 14.641 -11.75 -9.859 1 86.81 104 MET B N 1
ATOM 7302 C CA . MET B 1 104 ? 13.438 -11.953 -9.055 1 86.81 104 MET B CA 1
ATOM 7303 C C . MET B 1 104 ? 13.797 -12.18 -7.594 1 86.81 104 MET B C 1
ATOM 7305 O O . MET B 1 104 ? 13.086 -11.711 -6.699 1 86.81 104 MET B O 1
ATOM 7309 N N . SER B 1 105 ? 14.891 -12.906 -7.34 1 88.75 105 SER B N 1
ATOM 7310 C CA . SER B 1 105 ? 15.336 -13.188 -5.98 1 88.75 105 SER B CA 1
ATOM 7311 C C . SER B 1 105 ? 16.188 -12.047 -5.434 1 88.75 105 SER B C 1
ATOM 7313 O O . SER B 1 105 ? 16.516 -12.023 -4.246 1 88.75 105 SER B O 1
ATOM 7315 N N . GLU B 1 106 ? 16.656 -11.18 -6.312 1 83.88 106 GLU B N 1
ATOM 7316 C CA . GLU B 1 106 ? 17.5 -10.039 -5.996 1 83.88 106 GLU B CA 1
ATOM 7317 C C . GLU B 1 106 ? 18.906 -10.484 -5.633 1 83.88 106 GLU B C 1
ATOM 7319 O O . GLU B 1 106 ? 19.703 -9.688 -5.125 1 83.88 106 GLU B O 1
ATOM 7324 N N . THR B 1 107 ? 19.172 -11.719 -5.848 1 90.38 107 THR B N 1
ATOM 7325 C CA . THR B 1 107 ? 20.516 -12.234 -5.629 1 90.38 107 THR B CA 1
ATOM 7326 C C . THR B 1 107 ? 21.5 -11.641 -6.637 1 90.38 107 THR B C 1
ATOM 7328 O O . THR B 1 107 ? 22.672 -11.406 -6.312 1 90.38 107 THR B O 1
ATOM 7331 N N . PHE B 1 108 ? 20.969 -11.398 -7.824 1 92.06 108 PHE B N 1
ATOM 7332 C CA . PHE B 1 108 ? 21.781 -10.844 -8.891 1 92.06 108 PHE B CA 1
ATOM 7333 C C . PHE B 1 108 ? 22.297 -9.453 -8.508 1 92.06 108 PHE B C 1
ATOM 7335 O O . PHE B 1 108 ? 23.391 -9.055 -8.93 1 92.06 108 PHE B O 1
ATOM 7342 N N . ASN B 1 109 ? 21.625 -8.719 -7.676 1 87.38 109 ASN B N 1
ATOM 7343 C CA . ASN B 1 109 ? 22.047 -7.402 -7.223 1 87.38 109 ASN B CA 1
ATOM 7344 C C . ASN B 1 109 ? 23.359 -7.48 -6.441 1 87.38 109 ASN B C 1
ATOM 7346 O O . ASN B 1 109 ? 24.25 -6.652 -6.633 1 87.38 109 ASN B O 1
ATOM 7350 N N . ILE B 1 110 ? 23.391 -8.43 -5.621 1 90.06 110 ILE B N 1
ATOM 7351 C CA . ILE B 1 110 ? 24.594 -8.594 -4.801 1 90.06 110 ILE B CA 1
ATOM 7352 C C . ILE B 1 110 ? 25.75 -9.109 -5.66 1 90.06 110 ILE B C 1
ATOM 7354 O O . ILE B 1 110 ? 26.906 -8.734 -5.449 1 90.06 110 ILE B O 1
ATOM 7358 N N . LEU B 1 111 ? 25.344 -9.93 -6.59 1 94.31 111 LEU B N 1
ATOM 7359 C CA . LEU B 1 111 ? 26.375 -10.43 -7.496 1 94.31 111 LEU B CA 1
ATOM 7360 C C . LEU B 1 111 ? 27.016 -9.289 -8.273 1 94.31 111 LEU B C 1
ATOM 7362 O O . LEU B 1 111 ? 28.234 -9.266 -8.453 1 94.31 111 LEU B O 1
ATOM 7366 N N . ARG B 1 112 ? 26.266 -8.406 -8.734 1 92.44 112 ARG B N 1
ATOM 7367 C CA . ARG B 1 112 ? 26.781 -7.25 -9.453 1 92.44 112 ARG B CA 1
ATOM 7368 C C . ARG B 1 112 ? 27.734 -6.441 -8.57 1 92.44 112 ARG B C 1
ATOM 7370 O O . ARG B 1 112 ? 28.75 -5.949 -9.039 1 92.44 112 ARG B O 1
ATOM 7377 N N . LEU B 1 113 ? 27.375 -6.312 -7.305 1 90.19 113 LEU B N 1
ATOM 7378 C CA . LEU B 1 113 ? 28.219 -5.609 -6.352 1 90.19 113 LEU B CA 1
ATOM 7379 C C . LEU B 1 113 ? 29.547 -6.332 -6.172 1 90.19 113 LEU B C 1
ATOM 7381 O O . LEU B 1 113 ? 30.594 -5.691 -6.066 1 90.19 113 LEU B O 1
ATOM 7385 N N . ILE B 1 114 ? 29.5 -7.598 -6.113 1 92.62 114 ILE B N 1
ATOM 7386 C CA . ILE B 1 114 ? 30.703 -8.422 -5.965 1 92.62 114 ILE B CA 1
ATOM 7387 C C . ILE B 1 114 ? 31.625 -8.211 -7.168 1 92.62 114 ILE B C 1
ATOM 7389 O O . ILE B 1 114 ? 32.812 -8.008 -7.008 1 92.62 114 ILE B O 1
ATOM 7393 N N . PHE B 1 115 ? 31.094 -8.18 -8.328 1 94.31 115 PHE B N 1
ATOM 7394 C CA . PHE B 1 115 ? 31.891 -8.023 -9.539 1 94.31 115 PHE B CA 1
ATOM 7395 C C . PHE B 1 115 ? 32.438 -6.602 -9.648 1 94.31 115 PHE B C 1
ATOM 7397 O O . PHE B 1 115 ? 33.531 -6.387 -10.188 1 94.31 115 PHE B O 1
ATOM 7404 N N . SER B 1 116 ? 31.719 -5.656 -9.164 1 89.69 116 SER B N 1
ATOM 7405 C CA . SER B 1 116 ? 32.125 -4.262 -9.203 1 89.69 116 SER B CA 1
ATOM 7406 C C . SER B 1 116 ? 33.25 -4 -8.211 1 89.69 116 SER B C 1
ATOM 7408 O O . SER B 1 116 ? 34.188 -3.242 -8.508 1 89.69 116 SER B O 1
ATOM 7410 N N . ARG B 1 117 ? 33.25 -4.699 -7.047 1 89.25 117 ARG B N 1
ATOM 7411 C CA . ARG B 1 117 ? 34.156 -4.352 -5.953 1 89.25 117 ARG B CA 1
ATOM 7412 C C . ARG B 1 117 ? 35.312 -5.328 -5.875 1 89.25 117 ARG B C 1
ATOM 7414 O O . ARG B 1 117 ? 36.406 -4.957 -5.457 1 89.25 117 ARG B O 1
ATOM 7421 N N . LEU B 1 118 ? 35.031 -6.516 -6.223 1 92.12 118 LEU B N 1
ATOM 7422 C CA . LEU B 1 118 ? 36.031 -7.547 -6.02 1 92.12 118 LEU B CA 1
ATOM 7423 C C . LEU B 1 118 ? 36.594 -8.039 -7.352 1 92.12 118 LEU B C 1
ATOM 7425 O O . LEU B 1 118 ? 37.438 -8.938 -7.383 1 92.12 118 LEU B O 1
ATOM 7429 N N . GLY B 1 119 ? 36.125 -7.457 -8.438 1 92.38 119 GLY B N 1
ATOM 7430 C CA . GLY B 1 119 ? 36.469 -7.953 -9.758 1 92.38 119 GLY B CA 1
ATOM 7431 C C . GLY B 1 119 ? 37.844 -7.477 -10.211 1 92.38 119 GLY B C 1
ATOM 7432 O O . GLY B 1 119 ? 38.5 -6.699 -9.516 1 92.38 119 GLY B O 1
ATOM 7433 N N . SER B 1 120 ? 38.281 -8.047 -11.328 1 93.31 120 SER B N 1
ATOM 7434 C CA . SER B 1 120 ? 39.562 -7.723 -12.008 1 93.31 120 SER B CA 1
ATOM 7435 C C . SER B 1 120 ? 39.281 -7.016 -13.328 1 93.31 120 SER B C 1
ATOM 7437 O O . SER B 1 120 ? 39.156 -7.664 -14.367 1 93.31 120 SER B O 1
ATOM 7439 N N . PRO B 1 121 ? 39.312 -5.672 -13.281 1 92.38 121 PRO B N 1
ATOM 7440 C CA . PRO B 1 121 ? 39.031 -4.93 -14.516 1 92.38 121 PRO B CA 1
ATOM 7441 C C . PRO B 1 121 ? 40.188 -5.004 -15.516 1 92.38 121 PRO B C 1
ATOM 7443 O O . PRO B 1 121 ? 41.312 -5.32 -15.148 1 92.38 121 PRO B O 1
ATOM 7446 N N . VAL B 1 122 ? 39.844 -4.82 -16.766 1 93.25 122 VAL B N 1
ATOM 7447 C CA . VAL B 1 122 ? 40.844 -4.82 -17.844 1 93.25 122 VAL B CA 1
ATOM 7448 C C . VAL B 1 122 ? 40.906 -3.424 -18.469 1 93.25 122 VAL B C 1
ATOM 7450 O O . VAL B 1 122 ? 39.906 -2.832 -18.828 1 93.25 122 VAL B O 1
ATOM 7453 N N . CYS B 1 123 ? 42.125 -2.93 -18.531 1 91.81 123 CYS B N 1
ATOM 7454 C CA . CYS B 1 123 ? 42.312 -1.613 -19.125 1 91.81 123 CYS B CA 1
ATOM 7455 C C . CYS B 1 123 ? 42.062 -1.673 -20.641 1 91.81 123 CYS B C 1
ATOM 7457 O O . CYS B 1 123 ? 42.094 -2.752 -21.234 1 91.81 123 CYS B O 1
ATOM 7459 N N . PRO B 1 124 ? 41.781 -0.633 -21.328 1 88.88 124 PRO B N 1
ATOM 7460 C CA . PRO B 1 124 ? 41.469 -0.606 -22.766 1 88.88 124 PRO B CA 1
ATOM 7461 C C . PRO B 1 124 ? 42.594 -1.214 -23.609 1 88.88 124 PRO B C 1
ATOM 7463 O O . PRO B 1 124 ? 42.344 -1.665 -24.734 1 88.88 124 PRO B O 1
ATOM 7466 N N . ASN B 1 125 ? 43.844 -1.249 -23.062 1 91.44 125 ASN B N 1
ATOM 7467 C CA . ASN B 1 125 ? 44.969 -1.802 -23.797 1 91.44 125 ASN B CA 1
ATOM 7468 C C . ASN B 1 125 ? 45.125 -3.293 -23.516 1 91.44 125 ASN B C 1
ATOM 7470 O O . ASN B 1 125 ? 46.125 -3.9 -23.953 1 91.44 125 ASN B O 1
ATOM 7474 N N . GLY B 1 126 ? 44.219 -3.846 -22.734 1 89.81 126 GLY B N 1
ATOM 7475 C CA . GLY B 1 126 ? 44.156 -5.293 -22.609 1 89.81 126 GLY B CA 1
ATOM 7476 C C . GLY B 1 126 ? 44.812 -5.805 -21.328 1 89.81 126 GLY B C 1
ATOM 7477 O O . GLY B 1 126 ? 44.875 -7.016 -21.109 1 89.81 126 GLY B O 1
ATOM 7478 N N . HIS B 1 127 ? 45.312 -4.902 -20.422 1 93.19 127 HIS B N 1
ATOM 7479 C CA . HIS B 1 127 ? 45.969 -5.332 -19.188 1 93.19 127 HIS B CA 1
ATOM 7480 C C . HIS B 1 127 ? 44.969 -5.574 -18.078 1 93.19 127 HIS B C 1
ATOM 7482 O O . HIS B 1 127 ? 44.125 -4.719 -17.812 1 93.19 127 HIS B O 1
ATOM 7488 N N . ARG B 1 128 ? 45.031 -6.742 -17.484 1 93.31 128 ARG B N 1
ATOM 7489 C CA . ARG B 1 128 ? 44.125 -7.09 -16.391 1 93.31 128 ARG B CA 1
ATOM 7490 C C . ARG B 1 128 ? 44.75 -6.691 -15.047 1 93.31 128 ARG B C 1
ATOM 7492 O O . ARG B 1 128 ? 45.906 -7.016 -14.75 1 93.31 128 ARG B O 1
ATOM 7499 N N . LEU B 1 129 ? 43.969 -6.008 -14.305 1 92.88 129 LEU B N 1
ATOM 7500 C CA . LEU B 1 129 ? 44.375 -5.609 -12.969 1 92.88 129 LEU B CA 1
ATOM 7501 C C . LEU B 1 129 ? 43.938 -6.637 -11.93 1 92.88 129 LEU B C 1
ATOM 7503 O O . LEU B 1 129 ? 42.812 -7.133 -11.992 1 92.88 129 LEU B O 1
ATOM 7507 N N . LYS B 1 130 ? 44.812 -6.961 -11.023 1 90.94 130 LYS B N 1
ATOM 7508 C CA . LYS B 1 130 ? 44.438 -7.859 -9.938 1 90.94 130 LYS B CA 1
ATOM 7509 C C . LYS B 1 130 ? 43.5 -7.164 -8.953 1 90.94 130 LYS B C 1
ATOM 7511 O O . LYS B 1 130 ? 43.594 -5.953 -8.75 1 90.94 130 LYS B O 1
ATOM 7516 N N . PRO B 1 131 ? 42.562 -7.996 -8.43 1 91.94 131 PRO B N 1
ATOM 7517 C CA . PRO B 1 131 ? 41.688 -7.406 -7.418 1 91.94 131 PRO B CA 1
ATOM 7518 C C . PRO B 1 131 ? 42.469 -6.75 -6.273 1 91.94 131 PRO B C 1
ATOM 7520 O O . PRO B 1 131 ? 43.469 -7.293 -5.809 1 91.94 131 PRO B O 1
ATOM 7523 N N . SER B 1 132 ? 42.125 -5.543 -5.91 1 88.81 132 SER B N 1
ATOM 7524 C CA . SER B 1 132 ? 42.781 -4.797 -4.848 1 88.81 132 SER B CA 1
ATOM 7525 C C . SER B 1 132 ? 41.812 -3.861 -4.137 1 88.81 132 SER B C 1
ATOM 7527 O O . SER B 1 132 ? 40.75 -3.537 -4.676 1 88.81 132 SER B O 1
ATOM 7529 N N . LEU B 1 133 ? 42.188 -3.529 -2.951 1 87.75 133 LEU B N 1
ATOM 7530 C CA . LEU B 1 133 ? 41.375 -2.617 -2.158 1 87.75 133 LEU B CA 1
ATOM 7531 C C . LEU B 1 133 ? 41.25 -1.263 -2.848 1 87.75 133 LEU B C 1
ATOM 7533 O O . LEU B 1 133 ? 40.281 -0.54 -2.629 1 87.75 133 LEU B O 1
ATOM 7537 N N . LYS B 1 134 ? 42.219 -0.931 -3.654 1 83.31 134 LYS B N 1
ATOM 7538 C CA . LYS B 1 134 ? 42.188 0.338 -4.375 1 83.31 134 LYS B CA 1
ATOM 7539 C C . LYS B 1 134 ? 41 0.409 -5.32 1 83.31 134 LYS B C 1
ATOM 7541 O O . LYS B 1 134 ? 40.406 1.471 -5.492 1 83.31 134 LYS B O 1
ATOM 7546 N N . ILE B 1 135 ? 40.781 -0.699 -5.926 1 86.31 135 ILE B N 1
ATOM 7547 C CA . ILE B 1 135 ? 39.656 -0.759 -6.844 1 86.31 135 ILE B CA 1
ATOM 7548 C C . ILE B 1 135 ? 38.344 -0.521 -6.078 1 86.31 135 ILE B C 1
ATOM 7550 O O . ILE B 1 135 ? 37.5 0.281 -6.496 1 86.31 135 ILE B O 1
ATOM 7554 N N . ALA B 1 136 ? 38.156 -1.167 -4.918 1 82.62 136 ALA B N 1
ATOM 7555 C CA . ALA B 1 136 ? 36.969 -1.034 -4.09 1 82.62 136 ALA B CA 1
ATOM 7556 C C . ALA B 1 136 ? 36.812 0.393 -3.574 1 82.62 136 ALA B C 1
ATOM 7558 O O . ALA B 1 136 ? 35.719 0.917 -3.506 1 82.62 136 ALA B O 1
ATOM 7559 N N . GLU B 1 137 ? 37.906 0.933 -3.225 1 79.75 137 GLU B N 1
ATOM 7560 C CA . GLU B 1 137 ? 37.906 2.303 -2.717 1 79.75 137 GLU B CA 1
ATOM 7561 C C . GLU B 1 137 ? 37.5 3.291 -3.799 1 79.75 137 GLU B C 1
ATOM 7563 O O . GLU B 1 137 ? 36.75 4.242 -3.525 1 79.75 137 GLU B O 1
ATOM 7568 N N . SER B 1 138 ? 38.062 3.062 -4.984 1 81.31 138 SER B N 1
ATOM 7569 C CA . SER B 1 138 ? 37.688 3.936 -6.098 1 81.31 138 SER B CA 1
ATOM 7570 C C . SER B 1 138 ? 36.188 3.885 -6.375 1 81.31 138 SER B C 1
ATOM 7572 O O . SER B 1 138 ? 35.594 4.891 -6.758 1 81.31 138 SER B O 1
ATOM 7574 N N . MET B 1 139 ? 35.594 2.742 -6.133 1 79.19 139 MET B N 1
ATOM 7575 C CA . MET B 1 139 ? 34.156 2.537 -6.406 1 79.19 139 MET B CA 1
ATOM 7576 C C . MET B 1 139 ? 33.312 3.197 -5.336 1 79.19 139 MET B C 1
ATOM 7578 O O . MET B 1 139 ? 32.125 3.451 -5.559 1 79.19 139 MET B O 1
ATOM 7582 N N . SER B 1 140 ? 33.875 3.371 -4.16 1 68 140 SER B N 1
ATOM 7583 C CA . SER B 1 140 ? 33.125 3.99 -3.061 1 68 140 SER B CA 1
ATOM 7584 C C . SER B 1 140 ? 33.156 5.512 -3.176 1 68 140 SER B C 1
ATOM 7586 O O . SER B 1 140 ? 32.406 6.195 -2.463 1 68 140 SER B O 1
ATOM 7588 N N . LEU B 1 141 ? 34.031 5.934 -4.145 1 64.75 141 LEU B N 1
ATOM 7589 C CA . LEU B 1 141 ? 34.094 7.371 -4.367 1 64.75 141 LEU B CA 1
ATOM 7590 C C . LEU B 1 141 ? 32.906 7.863 -5.145 1 64.75 141 LEU B C 1
ATOM 7592 O O . LEU B 1 141 ? 32.188 7.066 -5.762 1 64.75 141 LEU B O 1
ATOM 7596 N N . SER B 1 142 ? 32.562 9.039 -4.867 1 60.06 142 SER B N 1
ATOM 7597 C CA . SER B 1 142 ? 31.375 9.586 -5.508 1 60.06 142 SER B CA 1
ATOM 7598 C C . SER B 1 142 ? 31.734 10.422 -6.727 1 60.06 142 SER B C 1
ATOM 7600 O O . SER B 1 142 ? 32.875 10.859 -6.871 1 60.06 142 SER B O 1
ATOM 7602 N N . GLY B 1 143 ? 30.859 10.57 -7.68 1 56.31 143 GLY B N 1
ATOM 7603 C CA . GLY B 1 143 ? 31.016 11.469 -8.812 1 56.31 143 GLY B CA 1
ATOM 7604 C C . GLY B 1 143 ? 31.828 10.867 -9.938 1 56.31 143 GLY B C 1
ATOM 7605 O O . GLY B 1 143 ? 31.719 9.68 -10.234 1 56.31 143 GLY B O 1
ATOM 7606 N N . GLU B 1 144 ? 32.656 11.734 -10.617 1 63.53 144 GLU B N 1
ATOM 7607 C CA . GLU B 1 144 ? 33.438 11.359 -11.805 1 63.53 144 GLU B CA 1
ATOM 7608 C C . GLU B 1 144 ? 34.625 10.484 -11.43 1 63.53 144 GLU B C 1
ATOM 7610 O O . GLU B 1 144 ? 35.156 9.773 -12.281 1 63.53 144 GLU B O 1
ATOM 7615 N N . LYS B 1 145 ? 34.875 10.477 -10.133 1 75.19 145 LYS B N 1
ATOM 7616 C CA . LYS B 1 145 ? 36.062 9.719 -9.734 1 75.19 145 LYS B CA 1
ATOM 7617 C C . LYS B 1 145 ? 35.719 8.281 -9.391 1 75.19 145 LYS B C 1
ATOM 7619 O O . LYS B 1 145 ? 36.594 7.457 -9.141 1 75.19 145 LYS B O 1
ATOM 7624 N N . MET B 1 146 ? 34.375 8.047 -9.508 1 78.5 146 MET B N 1
ATOM 7625 C CA . MET B 1 146 ? 33.969 6.691 -9.148 1 78.5 146 MET B CA 1
ATOM 7626 C C . MET B 1 146 ? 34.5 5.688 -10.172 1 78.5 146 MET B C 1
ATOM 7628 O O . MET B 1 146 ? 34.25 5.828 -11.375 1 78.5 146 MET B O 1
ATOM 7632 N N . GLY B 1 147 ? 35.219 4.773 -9.781 1 83.69 147 GLY B N 1
ATOM 7633 C CA . GLY B 1 147 ? 35.688 3.658 -10.602 1 83.69 147 GLY B CA 1
ATOM 7634 C C . GLY B 1 147 ? 36.875 3.986 -11.445 1 83.69 147 GLY B C 1
ATOM 7635 O O . GLY B 1 147 ? 37.344 3.154 -12.234 1 83.69 147 GLY B O 1
ATOM 7636 N N . GLN B 1 148 ? 37.438 5.25 -11.273 1 89.31 148 GLN B N 1
ATOM 7637 C CA . GLN B 1 148 ? 38.594 5.625 -12.062 1 89.31 148 GLN B CA 1
ATOM 7638 C C . GLN B 1 148 ? 39.844 4.91 -11.57 1 89.31 148 GLN B C 1
ATOM 7640 O O . GLN B 1 148 ? 40.156 4.934 -10.375 1 89.31 148 GLN B O 1
ATOM 7645 N N . LEU B 1 149 ? 40.469 4.258 -12.523 1 91.62 149 LEU B N 1
ATOM 7646 C CA . LEU B 1 149 ? 41.688 3.5 -12.203 1 91.62 149 LEU B CA 1
ATOM 7647 C C . LEU B 1 149 ? 42.812 3.836 -13.164 1 91.62 149 LEU B C 1
ATOM 7649 O O . LEU B 1 149 ? 42.562 4.289 -14.281 1 91.62 149 LEU B O 1
ATOM 7653 N N . THR B 1 150 ? 44 3.771 -12.648 1 91.62 150 THR B N 1
ATOM 7654 C CA . THR B 1 150 ? 45.188 3.904 -13.484 1 91.62 150 THR B CA 1
ATOM 7655 C C . THR B 1 150 ? 45.906 2.566 -13.609 1 91.62 150 THR B C 1
ATOM 7657 O O . THR B 1 150 ? 46.25 1.952 -12.609 1 91.62 150 THR B O 1
ATOM 7660 N N . CYS B 1 151 ? 46.125 2.127 -14.805 1 93.12 151 CYS B N 1
ATOM 7661 C CA . CYS B 1 151 ? 46.812 0.857 -15.055 1 93.12 151 CYS B CA 1
ATOM 7662 C C . CYS B 1 151 ? 48.25 0.92 -14.625 1 93.12 151 CYS B C 1
ATOM 7664 O O . CYS B 1 151 ? 49 1.788 -15.07 1 93.12 151 CYS B O 1
ATOM 7666 N N . PRO B 1 152 ? 48.625 0.072 -13.875 1 88.69 152 PRO B N 1
ATOM 7667 C CA . PRO B 1 152 ? 50 0.081 -13.414 1 88.69 152 PRO B CA 1
ATOM 7668 C C . PRO B 1 152 ? 51 -0.324 -14.508 1 88.69 152 PRO B C 1
ATOM 7670 O O . PRO B 1 152 ? 52.188 -0.009 -14.422 1 88.69 152 PRO B O 1
ATOM 7673 N N . VAL B 1 153 ? 50.531 -0.929 -15.516 1 91.44 153 VAL B N 1
ATOM 7674 C CA . VAL B 1 153 ? 51.406 -1.438 -16.578 1 91.44 153 VAL B CA 1
ATOM 7675 C C . VAL B 1 153 ? 51.594 -0.367 -17.641 1 91.44 153 VAL B C 1
ATOM 7677 O O . VAL B 1 153 ? 52.719 -0.045 -18 1 91.44 153 VAL B O 1
ATOM 7680 N N . CYS B 1 154 ? 50.5 0.247 -18.156 1 92.5 154 CYS B N 1
ATOM 7681 C CA . CYS B 1 154 ? 50.625 1.167 -19.281 1 92.5 154 CYS B CA 1
ATOM 7682 C C . CYS B 1 154 ? 50.281 2.592 -18.859 1 92.5 154 CYS B C 1
ATOM 7684 O O . CYS B 1 154 ? 50.469 3.533 -19.641 1 92.5 154 CYS B O 1
ATOM 7686 N N . GLY B 1 155 ? 49.781 2.801 -17.75 1 90.44 155 GLY B N 1
ATOM 7687 C CA . GLY B 1 155 ? 49.5 4.133 -17.219 1 90.44 155 GLY B CA 1
ATOM 7688 C C . GLY B 1 155 ? 48.188 4.719 -17.703 1 90.44 155 GLY B C 1
ATOM 7689 O O . GLY B 1 155 ? 47.875 5.855 -17.375 1 90.44 155 GLY B O 1
ATOM 7690 N N . GLU B 1 156 ? 47.469 3.951 -18.406 1 91.44 156 GLU B N 1
ATOM 7691 C CA . GLU B 1 156 ? 46.219 4.434 -18.953 1 91.44 156 GLU B CA 1
ATOM 7692 C C . GLU B 1 156 ? 45.156 4.598 -17.844 1 91.44 156 GLU B C 1
ATOM 7694 O O . GLU B 1 156 ? 45.062 3.756 -16.953 1 91.44 156 GLU B O 1
ATOM 7699 N N . ASN B 1 157 ? 44.5 5.738 -17.922 1 91.38 157 ASN B N 1
ATOM 7700 C CA . ASN B 1 157 ? 43.344 5.957 -17.031 1 91.38 157 ASN B CA 1
ATOM 7701 C C . ASN B 1 157 ? 42.062 5.449 -17.641 1 91.38 157 ASN B C 1
ATOM 7703 O O . ASN B 1 157 ? 41.781 5.695 -18.812 1 91.38 157 ASN B O 1
ATOM 7707 N N . PHE B 1 158 ? 41.438 4.609 -16.859 1 91 158 PHE B N 1
ATOM 7708 C CA . PHE B 1 158 ? 40.188 4.066 -17.359 1 91 158 PHE B CA 1
ATOM 7709 C C . PHE B 1 158 ? 39.188 3.881 -16.203 1 91 158 PHE B C 1
ATOM 7711 O O . PHE B 1 158 ? 39.531 4.102 -15.047 1 91 158 PHE B O 1
ATOM 7718 N N . TYR B 1 159 ? 37.938 3.572 -16.578 1 90.5 159 TYR B N 1
ATOM 7719 C CA . TYR B 1 159 ? 36.875 3.396 -15.594 1 90.5 159 TYR B CA 1
ATOM 7720 C C . TYR B 1 159 ? 36.469 1.93 -15.469 1 90.5 159 TYR B C 1
ATOM 7722 O O . TYR B 1 159 ? 36.25 1.251 -16.469 1 90.5 159 TYR B O 1
ATOM 7730 N N . ALA B 1 160 ? 36.531 1.469 -14.258 1 90.25 160 ALA B N 1
ATOM 7731 C CA . ALA B 1 160 ? 35.969 0.146 -14 1 90.25 160 ALA B CA 1
ATOM 7732 C C . ALA B 1 160 ? 34.438 0.195 -13.953 1 90.25 160 ALA B C 1
ATOM 7734 O O . ALA B 1 160 ? 33.844 1.201 -13.547 1 90.25 160 ALA B O 1
ATOM 7735 N N . PRO B 1 161 ? 33.781 -0.909 -14.398 1 89.25 161 PRO B N 1
ATOM 7736 C CA . PRO B 1 161 ? 32.312 -0.92 -14.398 1 89.25 161 PRO B CA 1
ATOM 7737 C C . PRO B 1 161 ? 31.734 -0.926 -12.992 1 89.25 161 PRO B C 1
ATOM 7739 O O . PRO B 1 161 ? 32.219 -1.649 -12.117 1 89.25 161 PRO B O 1
ATOM 7742 N N . SER B 1 162 ? 30.766 -0.11 -12.773 1 85.75 162 SER B N 1
ATOM 7743 C CA . SER B 1 162 ? 30.031 -0.072 -11.516 1 85.75 162 SER B CA 1
ATOM 7744 C C . SER B 1 162 ? 28.984 -1.184 -11.445 1 85.75 162 SER B C 1
ATOM 7746 O O . SER B 1 162 ? 28.719 -1.853 -12.445 1 85.75 162 SER B O 1
ATOM 7748 N N . ALA B 1 163 ? 28.438 -1.438 -10.25 1 85.94 163 ALA B N 1
ATOM 7749 C CA . ALA B 1 163 ? 27.406 -2.453 -10.062 1 85.94 163 ALA B CA 1
ATOM 7750 C C . ALA B 1 163 ? 26.188 -2.172 -10.953 1 85.94 163 ALA B C 1
ATOM 7752 O O . ALA B 1 163 ? 25.578 -3.098 -11.484 1 85.94 163 ALA B O 1
ATOM 7753 N N . GLU B 1 164 ? 25.859 -0.936 -11.18 1 81.81 164 GLU B N 1
ATOM 7754 C CA . GLU B 1 164 ? 24.703 -0.543 -11.992 1 81.81 164 GLU B CA 1
ATOM 7755 C C . GLU B 1 164 ? 24.953 -0.845 -13.469 1 81.81 164 GLU B C 1
ATOM 7757 O O . GLU B 1 164 ? 24.016 -1.177 -14.203 1 81.81 164 GLU B O 1
ATOM 7762 N N . GLN B 1 165 ? 26.172 -0.726 -13.805 1 87.81 165 GLN B N 1
ATOM 7763 C CA . GLN B 1 165 ? 26.516 -0.98 -15.203 1 87.81 165 GLN B CA 1
ATOM 7764 C C . GLN B 1 165 ? 26.406 -2.465 -15.531 1 87.81 165 GLN B C 1
ATOM 7766 O O . GLN B 1 165 ? 26.312 -2.838 -16.703 1 87.81 165 GLN B O 1
ATOM 7771 N N . PHE B 1 166 ? 26.391 -3.262 -14.523 1 91.19 166 PHE B N 1
ATOM 7772 C CA . PHE B 1 166 ? 26.234 -4.695 -14.75 1 91.19 166 PHE B CA 1
ATOM 7773 C C . PHE B 1 166 ? 24.766 -5.086 -14.828 1 91.19 166 PHE B C 1
ATOM 7775 O O . PHE B 1 166 ? 24.438 -6.266 -14.953 1 91.19 166 PHE B O 1
ATOM 7782 N N . ALA B 1 167 ? 23.859 -4.188 -14.797 1 88.62 167 ALA B N 1
ATOM 7783 C CA . ALA B 1 167 ? 22.438 -4.477 -14.898 1 88.62 167 ALA B CA 1
ATOM 7784 C C . ALA B 1 167 ? 22 -4.555 -16.359 1 88.62 167 ALA B C 1
ATOM 7786 O O . ALA B 1 167 ? 22.078 -3.566 -17.094 1 88.62 167 ALA B O 1
ATOM 7787 N N . PHE B 1 168 ? 21.5 -5.68 -16.734 1 90.69 168 PHE B N 1
ATOM 7788 C CA . PHE B 1 168 ? 21.109 -5.84 -18.125 1 90.69 168 PHE B CA 1
ATOM 7789 C C . PHE B 1 168 ? 19.75 -5.191 -18.391 1 90.69 168 PHE B C 1
ATOM 7791 O O . PHE B 1 168 ? 19.281 -5.145 -19.531 1 90.69 168 PHE B O 1
ATOM 7798 N N . ASN B 1 169 ? 19.031 -4.723 -17.406 1 80.75 169 ASN B N 1
ATOM 7799 C CA . ASN B 1 169 ? 17.781 -3.996 -17.562 1 80.75 169 ASN B CA 1
ATOM 7800 C C . ASN B 1 169 ? 18 -2.494 -17.688 1 80.75 169 ASN B C 1
ATOM 7802 O O . ASN B 1 169 ? 17.047 -1.72 -17.781 1 80.75 169 ASN B O 1
ATOM 7806 N N . SER B 1 170 ? 19.297 -2.082 -17.578 1 80.56 170 SER B N 1
ATOM 7807 C CA . SER B 1 170 ? 19.641 -0.665 -17.672 1 80.56 170 SER B CA 1
ATOM 7808 C C . SER B 1 170 ? 20.844 -0.443 -18.562 1 80.56 170 SER B C 1
ATOM 7810 O O . SER B 1 170 ? 20.812 -0.735 -19.766 1 80.56 170 SER B O 1
ATOM 7812 N N . GLU B 1 171 ? 21.922 0.12 -18.016 1 79.94 171 GLU B N 1
ATOM 7813 C CA . GLU B 1 171 ? 23.094 0.551 -18.797 1 79.94 171 GLU B CA 1
ATOM 7814 C C . GLU B 1 171 ? 23.891 -0.646 -19.312 1 79.94 171 GLU B C 1
ATOM 7816 O O . GLU B 1 171 ? 24.531 -0.563 -20.359 1 79.94 171 GLU B O 1
ATOM 7821 N N . GLY B 1 172 ? 23.797 -1.722 -18.719 1 89.88 172 GLY B N 1
ATOM 7822 C CA . GLY B 1 172 ? 24.594 -2.879 -19.078 1 89.88 172 GLY B CA 1
ATOM 7823 C C . GLY B 1 172 ? 23.953 -3.738 -20.156 1 89.88 172 GLY B C 1
ATOM 7824 O O . GLY B 1 172 ? 24.547 -4.711 -20.625 1 89.88 172 GLY B O 1
ATOM 7825 N N . ALA B 1 173 ? 22.859 -3.357 -20.656 1 91.75 173 ALA B N 1
ATOM 7826 C CA . ALA B 1 173 ? 22.094 -4.172 -21.594 1 91.75 173 ALA B CA 1
ATOM 7827 C C . ALA B 1 173 ? 22.812 -4.285 -22.938 1 91.75 173 ALA B C 1
ATOM 7829 O O . ALA B 1 173 ? 23.375 -3.303 -23.438 1 91.75 173 ALA B O 1
ATOM 7830 N N . CYS B 1 174 ? 22.828 -5.477 -23.453 1 93.06 174 CYS B N 1
ATOM 7831 C CA . CYS B 1 174 ? 23.328 -5.68 -24.812 1 93.06 174 CYS B CA 1
ATOM 7832 C C . CYS B 1 174 ? 22.609 -4.773 -25.797 1 93.06 174 CYS B C 1
ATOM 7834 O O . CYS B 1 174 ? 21.375 -4.66 -25.766 1 93.06 174 CYS B O 1
ATOM 7836 N N . ILE B 1 175 ? 23.328 -4.211 -26.625 1 89.38 175 ILE B N 1
ATOM 7837 C CA . ILE B 1 175 ? 22.766 -3.225 -27.547 1 89.38 175 ILE B CA 1
ATOM 7838 C C . ILE B 1 175 ? 21.875 -3.922 -28.578 1 89.38 175 ILE B C 1
ATOM 7840 O O . ILE B 1 175 ? 20.875 -3.361 -29.016 1 89.38 175 ILE B O 1
ATOM 7844 N N . GLU B 1 176 ? 22.266 -5.109 -28.859 1 88.38 176 GLU B N 1
ATOM 7845 C CA . GLU B 1 176 ? 21.562 -5.844 -29.906 1 88.38 176 GLU B CA 1
ATOM 7846 C C . GLU B 1 176 ? 20.219 -6.359 -29.406 1 88.38 176 GLU B C 1
ATOM 7848 O O . GLU B 1 176 ? 19.188 -6.164 -30.047 1 88.38 176 GLU B O 1
ATOM 7853 N N . CYS B 1 177 ? 20.172 -6.973 -28.312 1 87.94 177 CYS B N 1
ATOM 7854 C CA . CYS B 1 177 ? 18.953 -7.625 -27.844 1 87.94 177 CYS B CA 1
ATOM 7855 C C . CYS B 1 177 ? 18.266 -6.785 -26.781 1 87.94 177 CYS B C 1
ATOM 7857 O O . CYS B 1 177 ? 17.188 -7.145 -26.297 1 87.94 177 CYS B O 1
ATOM 7859 N N . GLY B 1 178 ? 18.891 -5.742 -26.391 1 87.69 178 GLY B N 1
ATOM 7860 C CA . GLY B 1 178 ? 18.297 -4.875 -25.375 1 87.69 178 GLY B CA 1
ATOM 7861 C C . GLY B 1 178 ? 18.219 -5.516 -24.016 1 87.69 178 GLY B C 1
ATOM 7862 O O . GLY B 1 178 ? 17.312 -5.227 -23.234 1 87.69 178 GLY B O 1
ATOM 7863 N N . GLY B 1 179 ? 19.078 -6.488 -23.781 1 89.88 179 GLY B N 1
ATOM 7864 C CA . GLY B 1 179 ? 19.156 -7.098 -22.469 1 89.88 179 GLY B CA 1
ATOM 7865 C C . GLY B 1 179 ? 18.281 -8.328 -22.328 1 89.88 179 GLY B C 1
ATOM 7866 O O . GLY B 1 179 ? 18.047 -8.805 -21.219 1 89.88 179 GLY B O 1
ATOM 7867 N N . THR B 1 180 ? 17.719 -8.922 -23.359 1 88 180 THR B N 1
ATOM 7868 C CA . THR B 1 180 ? 16.859 -10.094 -23.266 1 88 180 THR B CA 1
ATOM 7869 C C . THR B 1 180 ? 17.656 -11.367 -23.516 1 88 180 THR B C 1
ATOM 7871 O O . THR B 1 180 ? 17.234 -12.461 -23.141 1 88 180 THR B O 1
ATOM 7874 N N . GLY B 1 181 ? 18.75 -11.203 -24.172 1 87.69 181 GLY B N 1
ATOM 7875 C CA . GLY B 1 181 ? 19.594 -12.336 -24.5 1 87.69 181 GLY B CA 1
ATOM 7876 C C . GLY B 1 181 ? 19.125 -13.094 -25.734 1 87.69 181 GLY B C 1
ATOM 7877 O O . GLY B 1 181 ? 19.797 -14.023 -26.188 1 87.69 181 GLY B O 1
ATOM 7878 N N . LYS B 1 182 ? 17.938 -12.727 -26.203 1 86.5 182 LYS B N 1
ATOM 7879 C CA . LYS B 1 182 ? 17.391 -13.383 -27.375 1 86.5 182 LYS B CA 1
ATOM 7880 C C . LYS B 1 182 ? 16.938 -12.367 -28.422 1 86.5 182 LYS B C 1
ATOM 7882 O O . LYS B 1 182 ? 16.641 -11.219 -28.094 1 86.5 182 LYS B O 1
ATOM 7887 N N . VAL B 1 183 ? 17.125 -12.766 -29.594 1 83.38 183 VAL B N 1
ATOM 7888 C CA . VAL B 1 183 ? 16.656 -11.93 -30.688 1 83.38 183 VAL B CA 1
ATOM 7889 C C . VAL B 1 183 ? 15.633 -12.68 -31.516 1 83.38 183 VAL B C 1
ATOM 7891 O O . VAL B 1 183 ? 15.672 -13.906 -31.609 1 83.38 183 VAL B O 1
ATOM 7894 N N . ARG B 1 184 ? 14.648 -11.938 -31.812 1 77.25 184 ARG B N 1
ATOM 7895 C CA . ARG B 1 184 ? 13.602 -12.492 -32.656 1 77.25 184 ARG B CA 1
ATOM 7896 C C . ARG B 1 184 ? 14.133 -12.797 -34.062 1 77.25 184 ARG B C 1
ATOM 7898 O O . ARG B 1 184 ? 14.758 -11.945 -34.688 1 77.25 184 ARG B O 1
ATOM 7905 N N . GLN B 1 185 ? 14.203 -14.086 -34.312 1 76.25 185 GLN B N 1
ATOM 7906 C CA . GLN B 1 185 ? 14.617 -14.484 -35.656 1 76.25 185 GLN B CA 1
ATOM 7907 C C . GLN B 1 185 ? 13.484 -15.203 -36.406 1 76.25 185 GLN B C 1
ATOM 7909 O O . GLN B 1 185 ? 12.703 -15.93 -35.781 1 76.25 185 GLN B O 1
ATOM 7914 N N . LEU B 1 186 ? 13.391 -14.883 -37.656 1 79.25 186 LEU B N 1
ATOM 7915 C CA . LEU B 1 186 ? 12.375 -15.531 -38.469 1 79.25 186 LEU B CA 1
ATOM 7916 C C . LEU B 1 186 ? 12.672 -17.016 -38.625 1 79.25 186 LEU B C 1
ATOM 7918 O O . LEU B 1 186 ? 13.82 -17.406 -38.875 1 79.25 186 LEU B O 1
ATOM 7922 N N . ASP B 1 187 ? 11.773 -17.844 -38.25 1 78.94 187 ASP B N 1
ATOM 7923 C CA . ASP B 1 187 ? 11.898 -19.297 -38.438 1 78.94 187 ASP B CA 1
ATOM 7924 C C . ASP B 1 187 ? 11.625 -19.703 -39.875 1 78.94 187 ASP B C 1
ATOM 7926 O O . ASP B 1 187 ? 10.477 -19.703 -40.312 1 78.94 187 ASP B O 1
ATOM 7930 N N . GLU B 1 188 ? 12.664 -20.156 -40.594 1 79.94 188 GLU B N 1
ATOM 7931 C CA . GLU B 1 188 ? 12.57 -20.516 -42 1 79.94 188 GLU B CA 1
ATOM 7932 C C . GLU B 1 188 ? 11.602 -21.672 -42.219 1 79.94 188 GLU B C 1
ATOM 7934 O O . GLU B 1 188 ? 10.898 -21.719 -43.219 1 79.94 188 GLU B O 1
ATOM 7939 N N . ASP B 1 189 ? 11.547 -22.484 -41.219 1 78.19 189 ASP B N 1
ATOM 7940 C CA . ASP B 1 189 ? 10.734 -23.688 -41.344 1 78.19 189 ASP B CA 1
ATOM 7941 C C . ASP B 1 189 ? 9.242 -23.359 -41.281 1 78.19 189 ASP B C 1
ATOM 7943 O O . ASP B 1 189 ? 8.406 -24.141 -41.719 1 78.19 189 ASP B O 1
ATOM 7947 N N . LYS B 1 190 ? 9.039 -22.188 -40.844 1 83.12 190 LYS B N 1
ATOM 7948 C CA . LYS B 1 190 ? 7.637 -21.828 -40.656 1 83.12 190 LYS B CA 1
ATOM 7949 C C . LYS B 1 190 ? 7.113 -21.078 -41.875 1 83.12 190 LYS B C 1
ATOM 7951 O O . LYS B 1 190 ? 5.906 -20.844 -42 1 83.12 190 LYS B O 1
ATOM 7956 N N . LEU B 1 191 ? 8.008 -20.734 -42.75 1 87.5 191 LEU B N 1
ATOM 7957 C CA . LEU B 1 191 ? 7.605 -20 -43.938 1 87.5 191 LEU B CA 1
ATOM 7958 C C . LEU B 1 191 ? 6.84 -20.891 -44.906 1 87.5 191 LEU B C 1
ATOM 7960 O O . LEU B 1 191 ? 5.879 -20.438 -45.531 1 87.5 191 LEU B O 1
ATOM 7964 N N . ILE B 1 192 ? 7.324 -22.172 -44.969 1 86.38 192 ILE B N 1
ATOM 7965 C CA . ILE B 1 192 ? 6.664 -23.156 -45.812 1 86.38 192 ILE B CA 1
ATOM 7966 C C . ILE B 1 192 ? 5.855 -24.125 -44.938 1 86.38 192 ILE B C 1
ATOM 7968 O O . ILE B 1 192 ? 6.426 -24.906 -44.188 1 86.38 192 ILE B O 1
ATOM 7972 N N . ALA B 1 193 ? 4.633 -24.094 -45 1 80.56 193 ALA B N 1
ATOM 7973 C CA . ALA B 1 193 ? 3.752 -24.891 -44.156 1 80.56 193 ALA B CA 1
ATOM 7974 C C . ALA B 1 193 ? 3.852 -26.375 -44.469 1 80.56 193 ALA B C 1
ATOM 7976 O O . ALA B 1 193 ? 3.969 -27.203 -43.562 1 80.56 193 ALA B O 1
ATOM 7977 N N . ASP B 1 194 ? 3.732 -26.734 -45.812 1 82 194 ASP B N 1
ATOM 7978 C CA . ASP B 1 194 ? 3.787 -28.109 -46.312 1 82 194 ASP B CA 1
ATOM 7979 C C . ASP B 1 194 ? 4.438 -28.156 -47.688 1 82 194 ASP B C 1
ATOM 7981 O O . ASP B 1 194 ? 3.918 -27.578 -48.625 1 82 194 ASP B O 1
ATOM 7985 N N . GLU B 1 195 ? 5.527 -28.875 -47.781 1 86.38 195 GLU B N 1
ATOM 7986 C CA . GLU B 1 195 ? 6.273 -28.938 -49.031 1 86.38 195 GLU B CA 1
ATOM 7987 C C . GLU B 1 195 ? 5.543 -29.797 -50.062 1 86.38 195 GLU B C 1
ATOM 7989 O O . GLU B 1 195 ? 5.836 -29.719 -51.25 1 86.38 195 GLU B O 1
ATOM 7994 N N . ASN B 1 196 ? 4.559 -30.562 -49.594 1 85.38 196 ASN B N 1
ATOM 7995 C CA . ASN B 1 196 ? 3.826 -31.422 -50.5 1 85.38 196 ASN B CA 1
ATOM 7996 C C . ASN B 1 196 ? 2.67 -30.688 -51.156 1 85.38 196 ASN B C 1
ATOM 7998 O O . ASN B 1 196 ? 2.055 -31.203 -52.094 1 85.38 196 ASN B O 1
ATOM 8002 N N . LEU B 1 197 ? 2.426 -29.547 -50.656 1 89.69 197 LEU B N 1
ATOM 8003 C CA . LEU B 1 197 ? 1.379 -28.734 -51.281 1 89.69 197 LEU B CA 1
ATOM 8004 C C . LEU B 1 197 ? 1.959 -27.797 -52.344 1 89.69 197 LEU B C 1
ATOM 8006 O O . LEU B 1 197 ? 3.146 -27.469 -52.281 1 89.69 197 LEU B O 1
ATOM 8010 N N . SER B 1 198 ? 1.093 -27.469 -53.312 1 92.69 198 SER B N 1
ATOM 8011 C CA . SER B 1 198 ? 1.481 -26.469 -54.281 1 92.69 198 SER B CA 1
ATOM 8012 C C . SER B 1 198 ? 1.32 -25.047 -53.719 1 92.69 198 SER B C 1
ATOM 8014 O O . SER B 1 198 ? 0.663 -24.859 -52.688 1 92.69 198 SER B O 1
ATOM 8016 N N . ILE B 1 199 ? 1.935 -24.109 -54.312 1 93 199 ILE B N 1
ATOM 8017 C CA . ILE B 1 199 ? 1.837 -22.703 -53.875 1 93 199 ILE B CA 1
ATOM 8018 C C . ILE B 1 199 ? 0.381 -22.25 -53.938 1 93 199 ILE B C 1
ATOM 8020 O O . ILE B 1 199 ? -0.088 -21.531 -53.062 1 93 199 ILE B O 1
ATOM 8024 N N . LYS B 1 200 ? -0.343 -22.75 -54.938 1 90.31 200 LYS B N 1
ATOM 8025 C CA . LYS B 1 200 ? -1.755 -22.422 -55.094 1 90.31 200 LYS B CA 1
ATOM 8026 C C . LYS B 1 200 ? -2.59 -22.984 -53.969 1 90.31 200 LYS B C 1
ATOM 8028 O O . LYS B 1 200 ? -3.564 -22.359 -53.531 1 90.31 200 LYS B O 1
ATOM 8033 N N . GLU B 1 201 ? -2.088 -24.078 -53.469 1 89.31 201 GLU B N 1
ATOM 8034 C CA . GLU B 1 201 ? -2.812 -24.75 -52.406 1 89.31 201 GLU B CA 1
ATOM 8035 C C . GLU B 1 201 ? -2.402 -24.203 -51.031 1 89.31 201 GLU B C 1
ATOM 8037 O O . GLU B 1 201 ? -2.877 -24.672 -50 1 89.31 201 GLU B O 1
ATOM 8042 N N . GLY B 1 202 ? -1.479 -23.297 -50.969 1 88.81 202 GLY B N 1
ATOM 8043 C CA . GLY B 1 202 ? -1.127 -22.641 -49.719 1 88.81 202 GLY B CA 1
ATOM 8044 C C . GLY B 1 202 ? 0.179 -23.141 -49.125 1 88.81 202 GLY B C 1
ATOM 8045 O O . GLY B 1 202 ? 0.365 -23.125 -47.906 1 88.81 202 GLY B O 1
ATOM 8046 N N . ALA B 1 203 ? 1.064 -23.594 -49.875 1 89.19 203 ALA B N 1
ATOM 8047 C CA . ALA B 1 203 ? 2.348 -24.109 -49.375 1 89.19 203 ALA B CA 1
ATOM 8048 C C . ALA B 1 203 ? 3.117 -23.016 -48.625 1 89.19 203 ALA B C 1
ATOM 8050 O O . ALA B 1 203 ? 3.791 -23.312 -47.656 1 89.19 203 ALA B O 1
ATOM 8051 N N . VAL B 1 204 ? 3.002 -21.781 -49.062 1 93 204 VAL B N 1
ATOM 8052 C CA . VAL B 1 204 ? 3.719 -20.672 -48.438 1 93 204 VAL B CA 1
ATOM 8053 C C . VAL B 1 204 ? 2.854 -20.047 -47.344 1 93 204 VAL B C 1
ATOM 8055 O O . VAL B 1 204 ? 1.989 -19.219 -47.625 1 93 204 VAL B O 1
ATOM 8058 N N . ALA B 1 205 ? 3.277 -20.328 -46.094 1 89.81 205 ALA B N 1
ATOM 8059 C CA . ALA B 1 205 ? 2.467 -19.953 -44.938 1 89.81 205 ALA B CA 1
ATOM 8060 C C . ALA B 1 205 ? 2.432 -18.438 -44.781 1 89.81 205 ALA B C 1
ATOM 8062 O O . ALA B 1 205 ? 1.403 -17.875 -44.406 1 89.81 205 ALA B O 1
ATOM 8063 N N . SER B 1 206 ? 3.498 -17.797 -45.062 1 90.31 206 SER B N 1
ATOM 8064 C CA . SER B 1 206 ? 3.607 -16.359 -44.844 1 90.31 206 SER B CA 1
ATOM 8065 C C . SER B 1 206 ? 2.676 -15.586 -45.781 1 90.31 206 SER B C 1
ATOM 8067 O O . SER B 1 206 ? 2.301 -14.445 -45.469 1 90.31 206 SER B O 1
ATOM 8069 N N . TRP B 1 207 ? 2.287 -16.141 -46.875 1 90.5 207 TRP B N 1
ATOM 8070 C CA . TRP B 1 207 ? 1.431 -15.445 -47.812 1 90.5 207 TRP B CA 1
ATOM 8071 C C . TRP B 1 207 ? -0.035 -15.539 -47.406 1 90.5 207 TRP B C 1
ATOM 8073 O O . TRP B 1 207 ? -0.909 -14.969 -48.062 1 90.5 207 TRP B O 1
ATOM 8083 N N . SER B 1 208 ? -0.254 -16.219 -46.312 1 85.81 208 SER B N 1
ATOM 8084 C CA . SER B 1 208 ? -1.601 -16.25 -45.75 1 85.81 208 SER B CA 1
ATOM 8085 C C . SER B 1 208 ? -1.837 -15.07 -44.812 1 85.81 208 SER B C 1
ATOM 8087 O O . SER B 1 208 ? -2.957 -14.859 -44.344 1 85.81 208 SER B O 1
ATOM 8089 N N . LEU B 1 209 ? -0.792 -14.391 -44.5 1 86.19 209 LEU B N 1
ATOM 8090 C CA . LEU B 1 209 ? -0.921 -13.203 -43.656 1 86.19 209 LEU B CA 1
ATOM 8091 C C . LEU B 1 209 ? -1.782 -12.148 -44.344 1 86.19 209 LEU B C 1
ATOM 8093 O O . LEU B 1 209 ? -1.866 -12.102 -45.562 1 86.19 209 LEU B O 1
ATOM 8097 N N . PRO B 1 210 ? -2.41 -11.336 -43.594 1 79.12 210 PRO B N 1
ATOM 8098 C CA . PRO B 1 210 ? -3.352 -10.375 -44.188 1 79.12 210 PRO B CA 1
ATOM 8099 C C . PRO B 1 210 ? -2.717 -9.508 -45.281 1 79.12 210 PRO B C 1
ATOM 8101 O O . PRO B 1 210 ? -1.625 -8.969 -45.094 1 79.12 210 PRO B O 1
ATOM 8104 N N . GLY B 1 211 ? -3.404 -9.453 -46.406 1 76.25 211 GLY B N 1
ATOM 8105 C CA . GLY B 1 211 ? -3.018 -8.57 -47.5 1 76.25 211 GLY B CA 1
ATOM 8106 C C . GLY B 1 211 ? -2.062 -9.227 -48.5 1 76.25 211 GLY B C 1
ATOM 8107 O O . GLY B 1 211 ? -1.582 -8.57 -49.406 1 76.25 211 GLY B O 1
ATOM 8108 N N . ARG B 1 212 ? -1.816 -10.469 -48.281 1 85.12 212 ARG B N 1
ATOM 8109 C CA . ARG B 1 212 ? -0.791 -11.078 -49.125 1 85.12 212 ARG B CA 1
ATOM 8110 C C . ARG B 1 212 ? -1.333 -12.312 -49.812 1 85.12 212 ARG B C 1
ATOM 8112 O O . ARG B 1 212 ? -0.566 -13.102 -50.375 1 85.12 212 ARG B O 1
ATOM 8119 N N . ASN B 1 213 ? -2.574 -12.383 -49.938 1 82.25 213 ASN B N 1
ATOM 8120 C CA . ASN B 1 213 ? -3.223 -13.555 -50.5 1 82.25 213 ASN B CA 1
ATOM 8121 C C . ASN B 1 213 ? -3.014 -13.625 -52 1 82.25 213 ASN B C 1
ATOM 8123 O O . ASN B 1 213 ? -3.166 -14.688 -52.625 1 82.25 213 ASN B O 1
ATOM 8127 N N . PHE B 1 214 ? -2.676 -12.547 -52.594 1 82.75 214 PHE B N 1
ATOM 8128 C CA . PHE B 1 214 ? -2.535 -12.531 -54.031 1 82.75 214 PHE B CA 1
ATOM 8129 C C . PHE B 1 214 ? -1.082 -12.75 -54.438 1 82.75 214 PHE B C 1
ATOM 8131 O O . PHE B 1 214 ? -0.763 -12.789 -55.625 1 82.75 214 PHE B O 1
ATOM 8138 N N . MET B 1 215 ? -0.202 -12.969 -53.531 1 89.88 215 MET B N 1
ATOM 8139 C CA . MET B 1 215 ? 1.221 -13.125 -53.812 1 89.88 215 MET B CA 1
ATOM 8140 C C . MET B 1 215 ? 1.468 -14.344 -54.688 1 89.88 215 MET B C 1
ATOM 8142 O O . MET B 1 215 ? 2.34 -14.312 -55.562 1 89.88 215 MET B O 1
ATOM 8146 N N . PRO B 1 216 ? 0.743 -15.422 -54.438 1 90.94 216 PRO B N 1
ATOM 8147 C CA . PRO B 1 216 ? 0.935 -16.562 -55.344 1 90.94 216 PRO B CA 1
ATOM 8148 C C . PRO B 1 216 ? 0.697 -16.203 -56.812 1 90.94 216 PRO B C 1
ATOM 8150 O O . PRO B 1 216 ? 1.43 -16.672 -57.688 1 90.94 216 PRO B O 1
ATOM 8153 N N . ASN B 1 217 ? -0.233 -15.383 -57.125 1 86.62 217 ASN B N 1
ATOM 8154 C CA . ASN B 1 217 ? -0.517 -14.953 -58.5 1 86.62 217 ASN B CA 1
ATOM 8155 C C . ASN B 1 217 ? 0.628 -14.125 -59.062 1 86.62 217 ASN B C 1
ATOM 8157 O O . ASN B 1 217 ? 0.941 -14.234 -60.25 1 86.62 217 ASN B O 1
ATOM 8161 N N . VAL B 1 218 ? 1.153 -13.414 -58.219 1 88.44 218 VAL B N 1
ATOM 8162 C CA . VAL B 1 218 ? 2.287 -12.609 -58.656 1 88.44 218 VAL B CA 1
ATOM 8163 C C . VAL B 1 218 ? 3.477 -13.516 -59 1 88.44 218 VAL B C 1
ATOM 8165 O O . VAL B 1 218 ? 4.172 -13.312 -59.969 1 88.44 218 VAL B O 1
ATOM 8168 N N . ALA B 1 219 ? 3.699 -14.453 -58.156 1 92.38 219 ALA B N 1
ATOM 8169 C CA . ALA B 1 219 ? 4.781 -15.406 -58.375 1 92.38 219 ALA B CA 1
ATOM 8170 C C . ALA B 1 219 ? 4.59 -16.156 -59.688 1 92.38 219 ALA B C 1
ATOM 8172 O O . ALA B 1 219 ? 5.551 -16.375 -60.438 1 92.38 219 ALA B O 1
ATOM 8173 N N . GLU B 1 220 ? 3.363 -16.516 -59.969 1 90.44 220 GLU B N 1
ATOM 8174 C CA . GLU B 1 220 ? 3.047 -17.172 -61.25 1 90.44 220 GLU B CA 1
ATOM 8175 C C . GLU B 1 220 ? 3.406 -16.281 -62.438 1 90.44 220 GLU B C 1
ATOM 8177 O O . GLU B 1 220 ? 3.979 -16.75 -63.406 1 90.44 220 GLU B O 1
ATOM 8182 N N . TYR B 1 221 ? 3.055 -15.109 -62.281 1 86.75 221 TYR B N 1
ATOM 8183 C CA . TYR B 1 221 ? 3.35 -14.141 -63.312 1 86.75 221 TYR B CA 1
ATOM 8184 C C . TYR B 1 221 ? 4.855 -13.992 -63.531 1 86.75 221 TYR B C 1
ATOM 8186 O O . TYR B 1 221 ? 5.316 -13.781 -64.625 1 86.75 221 TYR B O 1
ATOM 8194 N N . ALA B 1 222 ? 5.586 -14.148 -62.562 1 88.25 222 ALA B N 1
ATOM 8195 C CA . ALA B 1 222 ? 7.039 -14 -62.594 1 88.25 222 ALA B CA 1
ATOM 8196 C C . ALA B 1 222 ? 7.703 -15.273 -63.125 1 88.25 222 ALA B C 1
ATOM 8198 O O . ALA B 1 222 ? 8.922 -15.32 -63.281 1 88.25 222 ALA B O 1
ATOM 8199 N N . GLY B 1 223 ? 6.941 -16.328 -63.25 1 88.25 223 GLY B N 1
ATOM 8200 C CA . GLY B 1 223 ? 7.492 -17.516 -63.906 1 88.25 223 GLY B CA 1
ATOM 8201 C C . GLY B 1 223 ? 7.559 -18.719 -62.969 1 88.25 223 GLY B C 1
ATOM 8202 O O . GLY B 1 223 ? 8.156 -19.734 -63.312 1 88.25 223 GLY B O 1
ATOM 8203 N N . VAL B 1 224 ? 6.988 -18.562 -61.844 1 93.62 224 VAL B N 1
ATOM 8204 C CA . VAL B 1 224 ? 7.004 -19.672 -60.906 1 93.62 224 VAL B CA 1
ATOM 8205 C C . VAL B 1 224 ? 5.789 -20.578 -61.156 1 93.62 224 VAL B C 1
ATOM 8207 O O . VAL B 1 224 ? 4.676 -20.078 -61.344 1 93.62 224 VAL B O 1
ATOM 8210 N N . ARG B 1 225 ? 5.988 -21.844 -61.188 1 90.38 225 ARG B N 1
ATOM 8211 C CA . ARG B 1 225 ? 4.883 -22.781 -61.312 1 90.38 225 ARG B CA 1
ATOM 8212 C C . ARG B 1 225 ? 4.141 -22.953 -60 1 90.38 225 ARG B C 1
ATOM 8214 O O . ARG B 1 225 ? 4.676 -23.547 -59.062 1 90.38 225 ARG B O 1
ATOM 8221 N N . ILE B 1 226 ? 2.971 -22.609 -59.938 1 92.69 226 ILE B N 1
ATOM 8222 C CA . ILE B 1 226 ? 2.295 -22.547 -58.656 1 92.69 226 ILE B CA 1
ATOM 8223 C C . ILE B 1 226 ? 1.379 -23.766 -58.5 1 92.69 226 ILE B C 1
ATOM 8225 O O . ILE B 1 226 ? 0.757 -23.938 -57.438 1 92.69 226 ILE B O 1
ATOM 8229 N N . ASP B 1 227 ? 1.312 -24.688 -59.562 1 91.19 227 ASP B N 1
ATOM 8230 C CA . ASP B 1 227 ? 0.358 -25.797 -59.531 1 91.19 227 ASP B CA 1
ATOM 8231 C C . ASP B 1 227 ? 1.055 -27.109 -59.219 1 91.19 227 ASP B C 1
ATOM 8233 O O . ASP B 1 227 ? 0.433 -28.172 -59.281 1 91.19 227 ASP B O 1
ATOM 8237 N N . ILE B 1 228 ? 2.318 -27.047 -59 1 92.12 228 ILE B N 1
ATOM 8238 C CA . ILE B 1 228 ? 3.064 -28.25 -58.625 1 92.12 228 ILE B CA 1
ATOM 8239 C C . ILE B 1 228 ? 3.518 -28.125 -57.156 1 92.12 228 ILE B C 1
ATOM 8241 O O . ILE B 1 228 ? 3.615 -27.031 -56.625 1 92.12 228 ILE B O 1
ATOM 8245 N N . PRO B 1 229 ? 3.658 -29.328 -56.562 1 93 229 PRO B N 1
ATOM 8246 C CA . PRO B 1 229 ? 4.109 -29.297 -55.188 1 93 229 PRO B CA 1
ATOM 8247 C C . PRO B 1 229 ? 5.406 -28.516 -55 1 93 229 PRO B C 1
ATOM 8249 O O . PRO B 1 229 ? 6.301 -28.578 -55.844 1 93 229 PRO B O 1
ATOM 8252 N N . TYR B 1 230 ? 5.465 -27.781 -53.938 1 93 230 TYR B N 1
ATOM 8253 C CA . TYR B 1 230 ? 6.594 -26.891 -53.656 1 93 230 TYR B CA 1
ATOM 8254 C C . TYR B 1 230 ? 7.91 -27.656 -53.719 1 93 230 TYR B C 1
ATOM 8256 O O . TYR B 1 230 ? 8.906 -27.141 -54.219 1 93 230 TYR B O 1
ATOM 8264 N N . LYS B 1 231 ? 7.93 -28.922 -53.281 1 91.12 231 LYS B N 1
ATOM 8265 C CA . LYS B 1 231 ? 9.141 -29.734 -53.25 1 91.12 231 LYS B CA 1
ATOM 8266 C C . LYS B 1 231 ? 9.672 -29.984 -54.656 1 91.12 231 LYS B C 1
ATOM 8268 O O . LYS B 1 231 ? 10.867 -30.203 -54.844 1 91.12 231 LYS B O 1
ATOM 8273 N N . ASP B 1 232 ? 8.758 -29.891 -55.625 1 90.75 232 ASP B N 1
ATOM 8274 C CA . ASP B 1 232 ? 9.125 -30.219 -57 1 90.75 232 ASP B CA 1
ATOM 8275 C C . ASP B 1 232 ? 9.547 -28.969 -57.75 1 90.75 232 ASP B C 1
ATOM 8277 O O . ASP B 1 232 ? 9.922 -29.062 -58.938 1 90.75 232 ASP B O 1
ATOM 8281 N N . LEU B 1 233 ? 9.508 -27.891 -57.094 1 92.25 233 LEU B N 1
ATOM 8282 C CA . LEU B 1 233 ? 9.969 -26.656 -57.719 1 92.25 233 LEU B CA 1
ATOM 8283 C C . LEU B 1 233 ? 11.484 -26.688 -57.906 1 92.25 233 LEU B C 1
ATOM 8285 O O . LEU B 1 233 ? 12.195 -27.359 -57.188 1 92.25 233 LEU B O 1
ATOM 8289 N N . THR B 1 234 ? 11.992 -25.984 -58.906 1 90.94 234 THR B N 1
ATOM 8290 C CA . THR B 1 234 ? 13.43 -25.859 -59.094 1 90.94 234 THR B CA 1
ATOM 8291 C C . THR B 1 234 ? 14.055 -24.938 -58.062 1 90.94 234 THR B C 1
ATOM 8293 O O . THR B 1 234 ? 13.344 -24.172 -57.406 1 90.94 234 THR B O 1
ATOM 8296 N N . ALA B 1 235 ? 15.305 -25.062 -57.875 1 89.94 235 ALA B N 1
ATOM 8297 C CA . ALA B 1 235 ? 16.031 -24.234 -56.906 1 89.94 235 ALA B CA 1
ATOM 8298 C C . ALA B 1 235 ? 15.844 -22.75 -57.219 1 89.94 235 ALA B C 1
ATOM 8300 O O . ALA B 1 235 ? 15.719 -21.938 -56.312 1 89.94 235 ALA B O 1
ATOM 8301 N N . LYS B 1 236 ? 15.781 -22.469 -58.438 1 89.19 236 LYS B N 1
ATOM 8302 C CA . LYS B 1 236 ? 15.602 -21.062 -58.844 1 89.19 236 LYS B CA 1
ATOM 8303 C C . LYS B 1 236 ? 14.211 -20.562 -58.469 1 89.19 236 LYS B C 1
ATOM 8305 O O . LYS B 1 236 ? 14.055 -19.438 -58 1 89.19 236 LYS B O 1
ATOM 8310 N N . GLU B 1 237 ? 13.289 -21.359 -58.688 1 92.94 237 GLU B N 1
ATOM 8311 C CA . GLU B 1 237 ? 11.914 -20.984 -58.344 1 92.94 237 GLU B CA 1
ATOM 8312 C C . GLU B 1 237 ? 11.734 -20.828 -56.844 1 92.94 237 GLU B C 1
ATOM 8314 O O . GLU B 1 237 ? 11.078 -19.891 -56.375 1 92.94 237 GLU B O 1
ATOM 8319 N N . LYS B 1 238 ? 12.328 -21.719 -56.094 1 93.12 238 LYS B N 1
ATOM 8320 C CA . LYS B 1 238 ? 12.258 -21.641 -54.625 1 93.12 238 LYS B CA 1
ATOM 8321 C C . LYS B 1 238 ? 12.914 -20.375 -54.125 1 93.12 238 LYS B C 1
ATOM 8323 O O . LYS B 1 238 ? 12.383 -19.719 -53.219 1 93.12 238 LYS B O 1
ATOM 8328 N N . ASP B 1 239 ? 13.969 -20.078 -54.688 1 92.25 239 ASP B N 1
ATOM 8329 C CA . ASP B 1 239 ? 14.68 -18.875 -54.281 1 92.25 239 ASP B CA 1
ATOM 8330 C C . ASP B 1 239 ? 13.844 -17.625 -54.562 1 92.25 239 ASP B C 1
ATOM 8332 O O . ASP B 1 239 ? 13.852 -16.672 -53.781 1 92.25 239 ASP B O 1
ATOM 8336 N N . PHE B 1 240 ? 13.203 -17.656 -55.625 1 91.94 240 PHE B N 1
ATOM 8337 C CA . PHE B 1 240 ? 12.352 -16.516 -55.938 1 91.94 240 PHE B CA 1
ATOM 8338 C C . PHE B 1 240 ? 11.219 -16.375 -54.906 1 91.94 240 PHE B C 1
ATOM 8340 O O . PHE B 1 240 ? 10.875 -15.273 -54.5 1 91.94 240 PHE B O 1
ATOM 8347 N N . VAL B 1 241 ? 10.703 -17.453 -54.562 1 93.12 241 VAL B N 1
ATOM 8348 C CA . VAL B 1 241 ? 9.594 -17.453 -53.594 1 93.12 241 VAL B CA 1
ATOM 8349 C C . VAL B 1 241 ? 10.078 -16.969 -52.25 1 93.12 241 VAL B C 1
ATOM 8351 O O . VAL B 1 241 ? 9.414 -16.156 -51.594 1 93.12 241 VAL B O 1
ATOM 8354 N N . LEU B 1 242 ? 11.258 -17.359 -51.844 1 92.5 242 LEU B N 1
ATOM 8355 C CA . LEU B 1 242 ? 11.758 -17.094 -50.5 1 92.5 242 LEU B CA 1
ATOM 8356 C C . LEU B 1 242 ? 12.469 -15.742 -50.438 1 92.5 242 LEU B C 1
ATOM 8358 O O . LEU B 1 242 ? 12.359 -15.016 -49.438 1 92.5 242 LEU B O 1
ATOM 8362 N N . ASN B 1 243 ? 13.195 -15.406 -51.562 1 90.25 243 ASN B N 1
ATOM 8363 C CA . ASN B 1 243 ? 14.078 -14.242 -51.5 1 90.25 243 ASN B CA 1
ATOM 8364 C C . ASN B 1 243 ? 13.922 -13.367 -52.75 1 90.25 243 ASN B C 1
ATOM 8366 O O . ASN B 1 243 ? 14.773 -12.516 -53.031 1 90.25 243 ASN B O 1
ATOM 8370 N N . GLY B 1 244 ? 12.961 -13.57 -53.5 1 86.12 244 GLY B N 1
ATOM 8371 C CA . GLY B 1 244 ? 12.797 -12.789 -54.719 1 86.12 244 GLY B CA 1
ATOM 8372 C C . GLY B 1 244 ? 12.812 -11.297 -54.469 1 86.12 244 GLY B C 1
ATOM 8373 O O . GLY B 1 244 ? 12.43 -10.828 -53.375 1 86.12 244 GLY B O 1
ATOM 8374 N N . PRO B 1 245 ? 13.336 -10.562 -55.25 1 83.81 245 PRO B N 1
ATOM 8375 C CA . PRO B 1 245 ? 13.422 -9.109 -55.094 1 83.81 245 PRO B CA 1
ATOM 8376 C C . PRO B 1 245 ? 12.055 -8.43 -55.062 1 83.81 245 PRO B C 1
ATOM 8378 O O . PRO B 1 245 ? 11.125 -8.891 -55.719 1 83.81 245 PRO B O 1
ATOM 8381 N N . GLU B 1 246 ? 12.008 -7.422 -54.25 1 82.31 246 GLU B N 1
ATOM 8382 C CA . GLU B 1 246 ? 10.797 -6.605 -54.188 1 82.31 246 GLU B CA 1
ATOM 8383 C C . GLU B 1 246 ? 10.641 -5.781 -55.469 1 82.31 246 GLU B C 1
ATOM 8385 O O . GLU B 1 246 ? 11.344 -4.793 -55.656 1 82.31 246 GLU B O 1
ATOM 8390 N N . LYS B 1 247 ? 9.852 -6.27 -56.406 1 82.44 247 LYS B N 1
ATOM 8391 C CA . LYS B 1 247 ? 9.609 -5.578 -57.688 1 82.44 247 LYS B CA 1
ATOM 8392 C C . LYS B 1 247 ? 8.109 -5.465 -57.969 1 82.44 247 LYS B C 1
ATOM 8394 O O . LYS B 1 247 ? 7.328 -6.312 -57.531 1 82.44 247 LYS B O 1
ATOM 8399 N N . LYS B 1 248 ? 7.773 -4.371 -58.562 1 84.25 248 LYS B N 1
ATOM 8400 C CA . LYS B 1 248 ? 6.383 -4.152 -58.969 1 84.25 248 LYS B CA 1
ATOM 8401 C C . LYS B 1 248 ? 6.066 -4.855 -60.281 1 84.25 248 LYS B C 1
ATOM 8403 O O . LYS B 1 248 ? 6.863 -4.824 -61.219 1 84.25 248 LYS B O 1
ATOM 8408 N N . TYR B 1 249 ? 5.074 -5.617 -60.281 1 82.19 249 TYR B N 1
ATOM 8409 C CA . TYR B 1 249 ? 4.625 -6.309 -61.469 1 82.19 249 TYR B CA 1
ATOM 8410 C C . TYR B 1 249 ? 3.281 -5.766 -61.969 1 82.19 249 TYR B C 1
ATOM 8412 O O . TYR B 1 249 ? 2.396 -5.488 -61.156 1 82.19 249 TYR B O 1
ATOM 8420 N N . LYS B 1 250 ? 3.152 -5.402 -63.219 1 77.12 250 LYS B N 1
ATOM 8421 C CA . LYS B 1 250 ? 1.901 -4.941 -63.812 1 77.12 250 LYS B CA 1
ATOM 8422 C C . LYS B 1 250 ? 0.994 -6.121 -64.188 1 77.12 250 LYS B C 1
ATOM 8424 O O . LYS B 1 250 ? 1.354 -6.965 -65 1 77.12 250 LYS B O 1
ATOM 8429 N N . MET B 1 251 ? 0.009 -6.336 -63.344 1 73.12 251 MET B N 1
ATOM 8430 C CA . MET B 1 251 ? -0.858 -7.477 -63.625 1 73.12 251 MET B CA 1
ATOM 8431 C C . MET B 1 251 ? -2.324 -7.059 -63.625 1 73.12 251 MET B C 1
ATOM 8433 O O . MET B 1 251 ? -2.674 -6.004 -63.094 1 73.12 251 MET B O 1
ATOM 8437 N N . ASP B 1 252 ? -3.15 -7.867 -64.375 1 69.94 252 ASP B N 1
ATOM 8438 C CA . ASP B 1 252 ? -4.598 -7.68 -64.312 1 69.94 252 ASP B CA 1
ATOM 8439 C C . ASP B 1 252 ? -5.23 -8.375 -63.125 1 69.94 252 ASP B C 1
ATOM 8441 O O . ASP B 1 252 ? -4.848 -9.5 -62.781 1 69.94 252 ASP B O 1
ATOM 8445 N N . PHE B 1 253 ? -5.887 -7.645 -62.188 1 62.66 253 PHE B N 1
ATOM 8446 C CA . PHE B 1 253 ? -6.441 -8.18 -60.969 1 62.66 253 PHE B CA 1
ATOM 8447 C C . PHE B 1 253 ? -7.949 -8.383 -61.094 1 62.66 253 PHE B C 1
ATOM 8449 O O . PHE B 1 253 ? -8.656 -7.5 -61.562 1 62.66 253 PHE B O 1
ATOM 8456 N N . LEU B 1 254 ? -8.359 -9.562 -60.906 1 58.47 254 LEU B N 1
ATOM 8457 C CA . LEU B 1 254 ? -9.789 -9.828 -60.875 1 58.47 254 LEU B CA 1
ATOM 8458 C C . LEU B 1 254 ? -10.328 -9.656 -59.438 1 58.47 254 LEU B C 1
ATOM 8460 O O . LEU B 1 254 ? -9.867 -10.32 -58.531 1 58.47 254 LEU B O 1
ATOM 8464 N N . SER B 1 255 ? -11.07 -8.656 -59.188 1 56.69 255 SER B N 1
ATOM 8465 C CA . SER B 1 255 ? -11.695 -8.461 -57.875 1 56.69 255 SER B CA 1
ATOM 8466 C C . SER B 1 255 ? -12.695 -9.578 -57.594 1 56.69 255 SER B C 1
ATOM 8468 O O . SER B 1 255 ? -13.141 -10.289 -58.5 1 56.69 255 SER B O 1
ATOM 8470 N N . GLY B 1 256 ? -13.008 -9.875 -56.312 1 58.28 256 GLY B N 1
ATOM 8471 C CA . GLY B 1 256 ? -14.039 -10.828 -55.906 1 58.28 256 GLY B CA 1
ATOM 8472 C C . GLY B 1 256 ? -15.367 -10.602 -56.625 1 58.28 256 GLY B C 1
ATOM 8473 O O . GLY B 1 256 ? -16.125 -11.539 -56.844 1 58.28 256 GLY B O 1
ATOM 8474 N N . THR B 1 257 ? -15.68 -9.453 -56.969 1 62 257 THR B N 1
ATOM 8475 C CA . THR B 1 257 ? -16.922 -9.086 -57.625 1 62 257 THR B CA 1
ATOM 8476 C C . THR B 1 257 ? -16.797 -9.281 -59.156 1 62 257 THR B C 1
ATOM 8478 O O . THR B 1 257 ? -17.719 -8.969 -59.906 1 62 257 THR B O 1
ATOM 8481 N N . GLY B 1 258 ? -15.695 -9.844 -59.75 1 56.5 258 GLY B N 1
ATOM 8482 C CA . GLY B 1 258 ? -15.523 -10.125 -61.156 1 56.5 258 GLY B CA 1
ATOM 8483 C C . GLY B 1 258 ? -14.93 -8.961 -61.938 1 56.5 258 GLY B C 1
ATOM 8484 O O . GLY B 1 258 ? -14.805 -9.016 -63.156 1 56.5 258 GLY B O 1
ATOM 8485 N N . ARG B 1 259 ? -14.859 -7.855 -61.281 1 59.66 259 ARG B N 1
ATOM 8486 C CA . ARG B 1 259 ? -14.281 -6.707 -61.969 1 59.66 259 ARG B CA 1
ATOM 8487 C C . ARG B 1 259 ? -12.781 -6.895 -62.188 1 59.66 259 ARG B C 1
ATOM 8489 O O . ARG B 1 259 ? -12.062 -7.305 -61.25 1 59.66 259 ARG B O 1
ATOM 8496 N N . VAL B 1 260 ? -12.312 -6.77 -63.438 1 59.16 260 VAL B N 1
ATOM 8497 C CA . VAL B 1 260 ? -10.906 -6.934 -63.781 1 59.16 260 VAL B CA 1
ATOM 8498 C C . VAL B 1 260 ? -10.188 -5.59 -63.688 1 59.16 260 VAL B C 1
ATOM 8500 O O . VAL B 1 260 ? -10.586 -4.617 -64.312 1 59.16 260 VAL B O 1
ATOM 8503 N N . PHE B 1 261 ? -9.492 -5.266 -62.781 1 60.88 261 PHE B N 1
ATOM 8504 C CA . PHE B 1 261 ? -8.656 -4.07 -62.719 1 60.88 261 PHE B CA 1
ATOM 8505 C C . PHE B 1 261 ? -7.379 -4.262 -63.531 1 60.88 261 PHE B C 1
ATOM 8507 O O . PHE B 1 261 ? -6.582 -5.156 -63.219 1 60.88 261 PHE B O 1
ATOM 8514 N N . HIS B 1 262 ? -7.273 -3.574 -64.625 1 61.22 262 HIS B N 1
ATOM 8515 C CA . HIS B 1 262 ? -6.16 -3.67 -65.562 1 61.22 262 HIS B CA 1
ATOM 8516 C C . HIS B 1 262 ? -4.961 -2.859 -65.125 1 61.22 262 HIS B C 1
ATOM 8518 O O . HIS B 1 262 ? -5.125 -1.789 -64.5 1 61.22 262 HIS B O 1
ATOM 8524 N N . ASP B 1 263 ? -3.719 -3.338 -65.312 1 60.38 263 ASP B N 1
ATOM 8525 C CA . ASP B 1 263 ? -2.418 -2.695 -65.125 1 60.38 263 ASP B CA 1
ATOM 8526 C C . ASP B 1 263 ? -2.186 -2.318 -63.656 1 60.38 263 ASP B C 1
ATOM 8528 O O . ASP B 1 263 ? -1.785 -1.19 -63.375 1 60.38 263 ASP B O 1
ATOM 8532 N N . PHE B 1 264 ? -2.604 -3.174 -62.781 1 65.94 264 PHE B N 1
ATOM 8533 C CA . PHE B 1 264 ? -2.379 -2.891 -61.375 1 65.94 264 PHE B CA 1
ATOM 8534 C C . PHE B 1 264 ? -0.941 -3.203 -60.969 1 65.94 264 PHE B C 1
ATOM 8536 O O . PHE B 1 264 ? -0.435 -4.289 -61.25 1 65.94 264 PHE B O 1
ATOM 8543 N N . ASN B 1 265 ? -0.242 -2.145 -60.5 1 75.81 265 ASN B N 1
ATOM 8544 C CA . ASN B 1 265 ? 1.124 -2.283 -60 1 75.81 265 ASN B CA 1
ATOM 8545 C C . ASN B 1 265 ? 1.156 -2.889 -58.594 1 75.81 265 ASN B C 1
ATOM 8547 O O . ASN B 1 265 ? 0.788 -2.232 -57.625 1 75.81 265 ASN B O 1
ATOM 8551 N N . VAL B 1 266 ? 1.537 -4.176 -58.594 1 78.31 266 VAL B N 1
ATOM 8552 C CA . VAL B 1 266 ? 1.565 -4.84 -57.281 1 78.31 266 VAL B CA 1
ATOM 8553 C C . VAL B 1 266 ? 3.012 -5.105 -56.875 1 78.31 266 VAL B C 1
ATOM 8555 O O . VAL B 1 266 ? 3.818 -5.57 -57.688 1 78.31 266 VAL B O 1
ATOM 8558 N N . LEU B 1 267 ? 3.225 -4.676 -55.688 1 85.38 267 LEU B N 1
ATOM 8559 C CA . LEU B 1 267 ? 4.535 -4.945 -55.125 1 85.38 267 LEU B CA 1
ATOM 8560 C C . LEU B 1 267 ? 4.645 -6.402 -54.688 1 85.38 267 LEU B C 1
ATOM 8562 O O . LEU B 1 267 ? 3.811 -6.891 -53.906 1 85.38 267 LEU B O 1
ATOM 8566 N N . TYR B 1 268 ? 5.574 -7.145 -55.25 1 89.81 268 TYR B N 1
ATOM 8567 C CA . TYR B 1 268 ? 5.824 -8.523 -54.844 1 89.81 268 TYR B CA 1
ATOM 8568 C C . TYR B 1 268 ? 6.551 -8.57 -53.5 1 89.81 268 TYR B C 1
ATOM 8570 O O . TYR B 1 268 ? 7.57 -7.91 -53.312 1 89.81 268 TYR B O 1
ATOM 8578 N N . GLU B 1 269 ? 6.031 -9.266 -52.594 1 91.06 269 GLU B N 1
ATOM 8579 C CA . GLU B 1 269 ? 6.672 -9.594 -51.312 1 91.06 269 GLU B CA 1
ATOM 8580 C C . GLU B 1 269 ? 6.984 -11.078 -51.219 1 91.06 269 GLU B C 1
ATOM 8582 O O . GLU B 1 269 ? 6.074 -11.914 -51.219 1 91.06 269 GLU B O 1
ATOM 8587 N N . ASN B 1 270 ? 8.289 -11.312 -51.188 1 90.75 270 ASN B N 1
ATOM 8588 C CA . ASN B 1 270 ? 8.656 -12.711 -51.031 1 90.75 270 ASN B CA 1
ATOM 8589 C C . ASN B 1 270 ? 8.234 -13.25 -49.656 1 90.75 270 ASN B C 1
ATOM 8591 O O . ASN B 1 270 ? 7.656 -12.516 -48.844 1 90.75 270 ASN B O 1
ATOM 8595 N N . ALA B 1 271 ? 8.484 -14.539 -49.438 1 91.56 271 ALA B N 1
ATOM 8596 C CA . ALA B 1 271 ? 8.016 -15.203 -48.219 1 91.56 271 ALA B CA 1
ATOM 8597 C C . ALA B 1 271 ? 8.609 -14.555 -46.969 1 91.56 271 ALA B C 1
ATOM 8599 O O . ALA B 1 271 ? 7.922 -14.375 -45.969 1 91.56 271 ALA B O 1
ATOM 8600 N N . HIS B 1 272 ? 9.836 -14.18 -47.062 1 90.19 272 HIS B N 1
ATOM 8601 C CA . HIS B 1 272 ? 10.516 -13.531 -45.938 1 90.19 272 HIS B CA 1
ATOM 8602 C C . HIS B 1 272 ? 9.969 -12.133 -45.719 1 90.19 272 HIS B C 1
ATOM 8604 O O . HIS B 1 272 ? 9.625 -11.781 -44.562 1 90.19 272 HIS B O 1
ATOM 8610 N N . GLN B 1 273 ? 9.891 -11.422 -46.719 1 87.44 273 GLN B N 1
ATOM 8611 C CA . GLN B 1 273 ? 9.477 -10.023 -46.625 1 87.44 273 GLN B CA 1
ATOM 8612 C C . GLN B 1 273 ? 8.023 -9.906 -46.188 1 87.44 273 GLN B C 1
ATOM 8614 O O . GLN B 1 273 ? 7.664 -8.953 -45.5 1 87.44 273 GLN B O 1
ATOM 8619 N N . ALA B 1 274 ? 7.355 -10.859 -46.531 1 88.44 274 ALA B N 1
ATOM 8620 C CA . ALA B 1 274 ? 5.957 -10.859 -46.094 1 88.44 274 ALA B CA 1
ATOM 8621 C C . ALA B 1 274 ? 5.844 -10.82 -44.594 1 88.44 274 ALA B C 1
ATOM 8623 O O . ALA B 1 274 ? 5.027 -10.078 -44.031 1 88.44 274 ALA B O 1
ATOM 8624 N N . VAL B 1 275 ? 6.668 -11.578 -43.938 1 87.56 275 VAL B N 1
ATOM 8625 C CA . VAL B 1 275 ? 6.625 -11.656 -42.469 1 87.56 275 VAL B CA 1
ATOM 8626 C C . VAL B 1 275 ? 7.18 -10.367 -41.875 1 87.56 275 VAL B C 1
ATOM 8628 O O . VAL B 1 275 ? 6.555 -9.766 -41 1 87.56 275 VAL B O 1
ATOM 8631 N N . TYR B 1 276 ? 8.289 -9.93 -42.438 1 83.94 276 TYR B N 1
ATOM 8632 C CA . TYR B 1 276 ? 8.953 -8.758 -41.875 1 83.94 276 TYR B CA 1
ATOM 8633 C C . TYR B 1 276 ? 8.094 -7.512 -42.062 1 83.94 276 TYR B C 1
ATOM 8635 O O . TYR B 1 276 ? 7.969 -6.707 -41.125 1 83.94 276 TYR B O 1
ATOM 8643 N N . ARG B 1 277 ? 7.551 -7.355 -43.125 1 81.94 277 ARG B N 1
ATOM 8644 C CA . ARG B 1 277 ? 6.719 -6.188 -43.406 1 81.94 277 ARG B CA 1
ATOM 8645 C C . ARG B 1 277 ? 5.441 -6.219 -42.594 1 81.94 277 ARG B C 1
ATOM 8647 O O . ARG B 1 277 ? 4.984 -5.18 -42.094 1 81.94 277 ARG B O 1
ATOM 8654 N N . SER B 1 278 ? 4.934 -7.41 -42.469 1 83.75 278 SER B N 1
ATOM 8655 C CA . SER B 1 278 ? 3.74 -7.543 -41.656 1 83.75 278 SER B CA 1
ATOM 8656 C C . SER B 1 278 ? 4.035 -7.184 -40.188 1 83.75 278 SER B C 1
ATOM 8658 O O . SER B 1 278 ? 3.213 -6.555 -39.531 1 83.75 278 SER B O 1
ATOM 8660 N N . ALA B 1 279 ? 5.082 -7.641 -39.719 1 80.75 279 ALA B N 1
ATOM 8661 C CA . ALA B 1 279 ? 5.477 -7.387 -38.344 1 80.75 279 ALA B CA 1
ATOM 8662 C C . ALA B 1 279 ? 5.652 -5.891 -38.094 1 80.75 279 ALA B C 1
ATOM 8664 O O . ALA B 1 279 ? 5.355 -5.398 -37 1 80.75 279 ALA B O 1
ATOM 8665 N N . GLN B 1 280 ? 6.02 -5.199 -39.094 1 74.69 280 GLN B N 1
ATOM 8666 C CA . GLN B 1 280 ? 6.273 -3.766 -38.969 1 74.69 280 GLN B CA 1
ATOM 8667 C C . GLN B 1 280 ? 4.973 -2.971 -39.062 1 74.69 280 GLN B C 1
ATOM 8669 O O . GLN B 1 280 ? 4.809 -1.959 -38.375 1 74.69 280 GLN B O 1
ATOM 8674 N N . THR B 1 281 ? 4.117 -3.445 -39.781 1 72.75 281 THR B N 1
ATOM 8675 C CA . THR B 1 281 ? 2.959 -2.627 -40.125 1 72.75 281 THR B CA 1
ATOM 8676 C C . THR B 1 281 ? 1.758 -2.994 -39.25 1 72.75 281 THR B C 1
ATOM 8678 O O . THR B 1 281 ? 0.876 -2.164 -39.031 1 72.75 281 THR B O 1
ATOM 8681 N N . SER B 1 282 ? 1.67 -4.207 -38.906 1 71.44 282 SER B N 1
ATOM 8682 C CA . SER B 1 282 ? 0.469 -4.652 -38.188 1 71.44 282 SER B CA 1
ATOM 8683 C C . SER B 1 282 ? 0.45 -4.148 -36.75 1 71.44 282 SER B C 1
ATOM 8685 O O . SER B 1 282 ? 1.441 -4.277 -36.031 1 71.44 282 SER B O 1
ATOM 8687 N N . LYS B 1 283 ? -0.676 -3.623 -36.312 1 66.25 283 LYS B N 1
ATOM 8688 C CA . LYS B 1 283 ? -0.8 -3.053 -34.969 1 66.25 283 LYS B CA 1
ATOM 8689 C C . LYS B 1 283 ? -1.785 -3.85 -34.125 1 66.25 283 LYS B C 1
ATOM 8691 O O . LYS B 1 283 ? -1.844 -3.678 -32.906 1 66.25 283 LYS B O 1
ATOM 8696 N N . SER B 1 284 ? -2.512 -4.699 -34.812 1 67.31 284 SER B N 1
ATOM 8697 C CA . SER B 1 284 ? -3.516 -5.465 -34.094 1 67.31 284 SER B CA 1
ATOM 8698 C C . SER B 1 284 ? -2.877 -6.602 -33.281 1 67.31 284 SER B C 1
ATOM 8700 O O . SER B 1 284 ? -1.951 -7.258 -33.781 1 67.31 284 SER B O 1
ATOM 8702 N N . GLU B 1 285 ? -3.367 -6.855 -32.125 1 65.5 285 GLU B N 1
ATOM 8703 C CA . GLU B 1 285 ? -2.859 -7.91 -31.25 1 65.5 285 GLU B CA 1
ATOM 8704 C C . GLU B 1 285 ? -3.012 -9.281 -31.891 1 65.5 285 GLU B C 1
ATOM 8706 O O . GLU B 1 285 ? -2.125 -10.133 -31.781 1 65.5 285 GLU B O 1
ATOM 8711 N N . ARG B 1 286 ? -4.074 -9.43 -32.688 1 62.22 286 ARG B N 1
ATOM 8712 C CA . ARG B 1 286 ? -4.34 -10.695 -33.344 1 62.22 286 ARG B CA 1
ATOM 8713 C C . ARG B 1 286 ? -3.322 -10.969 -34.438 1 62.22 286 ARG B C 1
ATOM 8715 O O . ARG B 1 286 ? -2.805 -12.078 -34.562 1 62.22 286 ARG B O 1
ATOM 8722 N N . ALA B 1 287 ? -3.174 -9.961 -35.188 1 72.06 287 ALA B N 1
ATOM 8723 C CA . ALA B 1 287 ? -2.193 -10.086 -36.25 1 72.06 287 ALA B CA 1
ATOM 8724 C C . ALA B 1 287 ? -0.792 -10.305 -35.719 1 72.06 287 ALA B C 1
ATOM 8726 O O . ALA B 1 287 ? -0.03 -11.125 -36.219 1 72.06 287 ALA B O 1
ATOM 8727 N N . GLN B 1 288 ? -0.555 -9.719 -34.625 1 74.88 288 GLN B N 1
ATOM 8728 C CA . GLN B 1 288 ? 0.766 -9.828 -34.031 1 74.88 288 GLN B CA 1
ATOM 8729 C C . GLN B 1 288 ? 1.003 -11.227 -33.469 1 74.88 288 GLN B C 1
ATOM 8731 O O . GLN B 1 288 ? 2.111 -11.758 -33.562 1 74.88 288 GLN B O 1
ATOM 8736 N N . LYS B 1 289 ? 0.001 -11.789 -33.031 1 75.31 289 LYS B N 1
ATOM 8737 C CA . LYS B 1 289 ? 0.12 -13.156 -32.531 1 75.31 289 LYS B CA 1
ATOM 8738 C C . LYS B 1 289 ? 0.427 -14.133 -33.656 1 75.31 289 LYS B C 1
ATOM 8740 O O . LYS B 1 289 ? 1.256 -15.031 -33.5 1 75.31 289 LYS B O 1
ATOM 8745 N N . ARG B 1 290 ? -0.245 -13.938 -34.781 1 76.25 290 ARG B N 1
ATOM 8746 C CA . ARG B 1 290 ? -0.012 -14.797 -35.938 1 76.25 290 ARG B CA 1
ATOM 8747 C C . ARG B 1 290 ? 1.396 -14.602 -36.5 1 76.25 290 ARG B C 1
ATOM 8749 O O . ARG B 1 290 ? 2.059 -15.562 -36.875 1 76.25 290 ARG B O 1
ATOM 8756 N N . ILE B 1 291 ? 1.764 -13.367 -36.531 1 80.12 291 ILE B N 1
ATOM 8757 C CA . ILE B 1 291 ? 3.088 -13.031 -37.062 1 80.12 291 ILE B CA 1
ATOM 8758 C C . ILE B 1 291 ? 4.16 -13.609 -36.125 1 80.12 291 ILE B C 1
ATOM 8760 O O . ILE B 1 291 ? 5.191 -14.094 -36.594 1 80.12 291 ILE B O 1
ATOM 8764 N N . ALA B 1 292 ? 3.82 -13.633 -34.812 1 77 292 ALA B N 1
ATOM 8765 C CA . ALA B 1 292 ? 4.777 -14.117 -33.812 1 77 292 ALA B CA 1
ATOM 8766 C C . ALA B 1 292 ? 5.086 -15.594 -34.031 1 77 292 ALA B C 1
ATOM 8768 O O . ALA B 1 292 ? 6.18 -16.062 -33.719 1 77 292 ALA B O 1
ATOM 8769 N N . GLU B 1 293 ? 4.215 -16.203 -34.656 1 77.12 293 GLU B N 1
ATOM 8770 C CA . GLU B 1 293 ? 4.387 -17.625 -34.906 1 77.12 293 GLU B CA 1
ATOM 8771 C C . GLU B 1 293 ? 5.52 -17.891 -35.906 1 77.12 293 GLU B C 1
ATOM 8773 O O . GLU B 1 293 ? 6.098 -18.984 -35.938 1 77.12 293 GLU B O 1
ATOM 8778 N N . PHE B 1 294 ? 5.797 -16.891 -36.688 1 82.25 294 PHE B N 1
ATOM 8779 C CA . PHE B 1 294 ? 6.836 -17.062 -37.688 1 82.25 294 PHE B CA 1
ATOM 8780 C C . PHE B 1 294 ? 8.219 -16.797 -37.094 1 82.25 294 PHE B C 1
ATOM 8782 O O . PHE B 1 294 ? 9.234 -17.016 -37.75 1 82.25 294 PHE B O 1
ATOM 8789 N N . PHE B 1 295 ? 8.141 -16.266 -35.875 1 78.31 295 PHE B N 1
ATOM 8790 C CA . PHE B 1 295 ? 9.406 -15.906 -35.281 1 78.31 295 PHE B CA 1
ATOM 8791 C C . PHE B 1 295 ? 9.781 -16.906 -34.188 1 78.31 295 PHE B C 1
ATOM 8793 O O . PHE B 1 295 ? 8.898 -17.469 -33.531 1 78.31 295 PHE B O 1
ATOM 8800 N N . THR B 1 296 ? 10.914 -17.281 -34.219 1 76.31 296 THR B N 1
ATOM 8801 C CA . THR B 1 296 ? 11.477 -18.031 -33.094 1 76.31 296 THR B CA 1
ATOM 8802 C C . THR B 1 296 ? 12.531 -17.203 -32.375 1 76.31 296 THR B C 1
ATOM 8804 O O . THR B 1 296 ? 13.125 -16.281 -32.969 1 76.31 296 THR B O 1
ATOM 8807 N N . TYR B 1 297 ? 12.555 -17.391 -31.188 1 75.5 297 TYR B N 1
ATOM 8808 C CA . TYR B 1 297 ? 13.562 -16.672 -30.406 1 75.5 297 TYR B CA 1
ATOM 8809 C C . TYR B 1 297 ? 14.875 -17.453 -30.359 1 75.5 297 TYR B C 1
ATOM 8811 O O . TYR B 1 297 ? 14.883 -18.656 -30.156 1 75.5 297 TYR B O 1
ATOM 8819 N N . SER B 1 298 ? 15.883 -16.75 -31.016 1 81.25 298 SER B N 1
ATOM 8820 C CA . SER B 1 298 ? 17.219 -17.344 -30.984 1 81.25 298 SER B CA 1
ATOM 8821 C C . SER B 1 298 ? 18.141 -16.578 -30.047 1 81.25 298 SER B C 1
ATOM 8823 O O . SER B 1 298 ? 17.844 -15.445 -29.672 1 81.25 298 SER B O 1
ATOM 8825 N N . ILE B 1 299 ? 19.188 -17.234 -29.672 1 87.81 299 ILE B N 1
ATOM 8826 C CA . ILE B 1 299 ? 20.172 -16.625 -28.781 1 87.81 299 ILE B CA 1
ATOM 8827 C C . ILE B 1 299 ? 20.828 -15.438 -29.469 1 87.81 299 ILE B C 1
ATOM 8829 O O . ILE B 1 299 ? 21.156 -15.5 -30.656 1 87.81 299 ILE B O 1
ATOM 8833 N N . CYS B 1 300 ? 20.969 -14.359 -28.875 1 88.56 300 CYS B N 1
ATOM 8834 C CA . CYS B 1 300 ? 21.594 -13.156 -29.406 1 88.56 300 CYS B CA 1
ATOM 8835 C C . CYS B 1 300 ? 23.031 -13.438 -29.844 1 88.56 300 CYS B C 1
ATOM 8837 O O . CYS B 1 300 ? 23.828 -13.961 -29.062 1 88.56 300 CYS B O 1
ATOM 8839 N N . PRO B 1 301 ? 23.312 -13.156 -31.031 1 88.88 301 PRO B N 1
ATOM 8840 C CA . PRO B 1 301 ? 24.656 -13.461 -31.531 1 88.88 301 PRO B CA 1
ATOM 8841 C C . PRO B 1 301 ? 25.734 -12.562 -30.906 1 88.88 301 PRO B C 1
ATOM 8843 O O . PRO B 1 301 ? 26.922 -12.914 -30.922 1 88.88 301 PRO B O 1
ATOM 8846 N N . VAL B 1 302 ? 25.375 -11.5 -30.391 1 90.88 302 VAL B N 1
ATOM 8847 C CA . VAL B 1 302 ? 26.328 -10.547 -29.859 1 90.88 302 VAL B CA 1
ATOM 8848 C C . VAL B 1 302 ? 26.672 -10.922 -28.406 1 90.88 302 VAL B C 1
ATOM 8850 O O . VAL B 1 302 ? 27.844 -11.086 -28.062 1 90.88 302 VAL B O 1
ATOM 8853 N N . CYS B 1 303 ? 25.688 -11.047 -27.609 1 92.62 303 CYS B N 1
ATOM 8854 C CA . CYS B 1 303 ? 25.953 -11.328 -26.203 1 92.62 303 CYS B CA 1
ATOM 8855 C C . CYS B 1 303 ? 25.891 -12.82 -25.922 1 92.62 303 CYS B C 1
ATOM 8857 O O . CYS B 1 303 ? 26.25 -13.266 -24.828 1 92.62 303 CYS B O 1
ATOM 8859 N N . HIS B 1 304 ? 25.406 -13.602 -26.875 1 91.44 304 HIS B N 1
ATOM 8860 C CA . HIS B 1 304 ? 25.312 -15.055 -26.781 1 91.44 304 HIS B CA 1
ATOM 8861 C C . HIS B 1 304 ? 24.5 -15.469 -25.547 1 91.44 304 HIS B C 1
ATOM 8863 O O . HIS B 1 304 ? 24.891 -16.375 -24.812 1 91.44 304 HIS B O 1
ATOM 8869 N N . GLY B 1 305 ? 23.531 -14.633 -25.25 1 90.12 305 GLY B N 1
ATOM 8870 C CA . GLY B 1 305 ? 22.578 -15 -24.203 1 90.12 305 GLY B CA 1
ATOM 8871 C C . GLY B 1 305 ? 22.891 -14.367 -22.859 1 90.12 305 GLY B C 1
ATOM 8872 O O . GLY B 1 305 ? 22.125 -14.508 -21.906 1 90.12 305 GLY B O 1
ATOM 8873 N N . SER B 1 306 ? 24.016 -13.688 -22.734 1 93.19 306 SER B N 1
ATOM 8874 C CA . SER B 1 306 ? 24.422 -13.133 -21.453 1 93.19 306 SER B CA 1
ATOM 8875 C C . SER B 1 306 ? 23.594 -11.906 -21.078 1 93.19 306 SER B C 1
ATOM 8877 O O . SER B 1 306 ? 23.547 -11.5 -19.922 1 93.19 306 SER B O 1
ATOM 8879 N N . ARG B 1 307 ? 22.906 -11.336 -22.062 1 93.62 307 ARG B N 1
ATOM 8880 C CA . ARG B 1 307 ? 22.031 -10.172 -21.891 1 93.62 307 ARG B CA 1
ATOM 8881 C C . ARG B 1 307 ? 22.859 -8.906 -21.672 1 93.62 307 ARG B C 1
ATOM 8883 O O . ARG B 1 307 ? 22.312 -7.801 -21.641 1 93.62 307 ARG B O 1
ATOM 8890 N N . LEU B 1 308 ? 24.203 -9.062 -21.5 1 95.25 308 LEU B N 1
ATOM 8891 C CA . LEU B 1 308 ? 25.078 -7.949 -21.156 1 95.25 308 LEU B CA 1
ATOM 8892 C C . LEU B 1 308 ? 25.953 -7.543 -22.328 1 95.25 308 LEU B C 1
ATOM 8894 O O . LEU B 1 308 ? 26.156 -8.328 -23.266 1 95.25 308 LEU B O 1
ATOM 8898 N N . LYS B 1 309 ? 26.422 -6.281 -22.25 1 94.56 309 LYS B N 1
ATOM 8899 C CA . LYS B 1 309 ? 27.422 -5.832 -23.203 1 94.56 309 LYS B CA 1
ATOM 8900 C C . LYS B 1 309 ? 28.688 -6.688 -23.125 1 94.56 309 LYS B C 1
ATOM 8902 O O . LYS B 1 309 ? 29.141 -7.031 -22.031 1 94.56 309 LYS B O 1
ATOM 8907 N N . PRO B 1 310 ? 29.234 -7.07 -24.219 1 93.44 310 PRO B N 1
ATOM 8908 C CA . PRO B 1 310 ? 30.406 -7.949 -24.234 1 93.44 310 PRO B CA 1
ATOM 8909 C C . PRO B 1 310 ? 31.578 -7.375 -23.453 1 93.44 310 PRO B C 1
ATOM 8911 O O . PRO B 1 310 ? 32.375 -8.133 -22.875 1 93.44 310 PRO B O 1
ATOM 8914 N N . GLU B 1 311 ? 31.719 -6.039 -23.344 1 91.5 311 GLU B N 1
ATOM 8915 C CA . GLU B 1 311 ? 32.812 -5.406 -22.625 1 91.5 311 GLU B CA 1
ATOM 8916 C C . GLU B 1 311 ? 32.781 -5.711 -21.141 1 91.5 311 GLU B C 1
ATOM 8918 O O . GLU B 1 311 ? 33.812 -5.762 -20.469 1 91.5 311 GLU B O 1
ATOM 8923 N N . LEU B 1 312 ? 31.594 -5.949 -20.656 1 94.31 312 LEU B N 1
ATOM 8924 C CA . LEU B 1 312 ? 31.391 -6.184 -19.234 1 94.31 312 LEU B CA 1
ATOM 8925 C C . LEU B 1 312 ? 31.828 -7.594 -18.844 1 94.31 312 LEU B C 1
ATOM 8927 O O . LEU B 1 312 ? 32.125 -7.863 -17.688 1 94.31 312 LEU B O 1
ATOM 8931 N N . LEU B 1 313 ? 31.891 -8.516 -19.844 1 94.75 313 LEU B N 1
ATOM 8932 C CA . LEU B 1 313 ? 32.219 -9.914 -19.594 1 94.75 313 LEU B CA 1
ATOM 8933 C C . LEU B 1 313 ? 33.75 -10.094 -19.453 1 94.75 313 LEU B C 1
ATOM 8935 O O . LEU B 1 313 ? 34.219 -11.156 -19.047 1 94.75 313 LEU B O 1
ATOM 8939 N N . LYS B 1 314 ? 34.406 -8.977 -19.656 1 92.75 314 LYS B N 1
ATOM 8940 C CA . LYS B 1 314 ? 35.875 -9.031 -19.531 1 92.75 314 LYS B CA 1
ATOM 8941 C C . LYS B 1 314 ? 36.281 -8.93 -18.078 1 92.75 314 LYS B C 1
ATOM 8943 O O . LYS B 1 314 ? 37.406 -9.289 -17.734 1 92.75 314 LYS B O 1
ATOM 8948 N N . GLN B 1 315 ? 35.438 -8.43 -17.266 1 93.5 315 GLN B N 1
ATOM 8949 C CA . GLN B 1 315 ? 35.719 -8.352 -15.836 1 93.5 315 GLN B CA 1
ATOM 8950 C C . GLN B 1 315 ? 35.438 -9.688 -15.148 1 93.5 315 GLN B C 1
ATOM 8952 O O . GLN B 1 315 ? 34.344 -10.227 -15.258 1 93.5 315 GLN B O 1
ATOM 8957 N N . TRP B 1 316 ? 36.5 -10.148 -14.445 1 95 316 TRP B N 1
ATOM 8958 C CA . TRP B 1 316 ? 36.375 -11.469 -13.836 1 95 316 TRP B CA 1
ATOM 8959 C C . TRP B 1 316 ? 36.469 -11.375 -12.312 1 95 316 TRP B C 1
ATOM 8961 O O . TRP B 1 316 ? 37.031 -10.43 -11.773 1 95 316 TRP B O 1
ATOM 8971 N N . VAL B 1 317 ? 35.844 -12.18 -11.633 1 95.38 317 VAL B N 1
ATOM 8972 C CA . VAL B 1 317 ? 36.062 -12.531 -10.234 1 95.38 317 VAL B CA 1
ATOM 8973 C C . VAL B 1 317 ? 36.562 -13.977 -10.141 1 95.38 317 VAL B C 1
ATOM 8975 O O . VAL B 1 317 ? 35.844 -14.906 -10.523 1 95.38 317 VAL B O 1
ATOM 8978 N N . GLY B 1 318 ? 37.688 -14.125 -9.672 1 92.31 318 GLY B N 1
ATOM 8979 C CA . GLY B 1 318 ? 38.312 -15.422 -9.883 1 92.31 318 GLY B CA 1
ATOM 8980 C C . GLY B 1 318 ? 38.562 -15.742 -11.352 1 92.31 318 GLY B C 1
ATOM 8981 O O . GLY B 1 318 ? 39.188 -14.945 -12.062 1 92.31 318 GLY B O 1
ATOM 8982 N N . ASN B 1 319 ? 37.938 -16.812 -11.828 1 92.38 319 ASN B N 1
ATOM 8983 C CA . ASN B 1 319 ? 38.125 -17.203 -13.219 1 92.38 319 ASN B CA 1
ATOM 8984 C C . ASN B 1 319 ? 36.812 -17.172 -13.992 1 92.38 319 ASN B C 1
ATOM 8986 O O . ASN B 1 319 ? 36.688 -17.812 -15.039 1 92.38 319 ASN B O 1
ATOM 8990 N N . SER B 1 320 ? 35.938 -16.469 -13.438 1 95.19 320 SER B N 1
ATOM 8991 C CA . SER B 1 320 ? 34.625 -16.484 -14.062 1 95.19 320 SER B CA 1
ATOM 8992 C C . SER B 1 320 ? 34.094 -15.062 -14.273 1 95.19 320 SER B C 1
ATOM 8994 O O . SER B 1 320 ? 34.344 -14.18 -13.453 1 95.19 320 SER B O 1
ATOM 8996 N N . ASN B 1 321 ? 33.5 -14.812 -15.383 1 95.94 321 ASN B N 1
ATOM 8997 C CA . ASN B 1 321 ? 32.75 -13.57 -15.555 1 95.94 321 ASN B CA 1
ATOM 8998 C C . ASN B 1 321 ? 31.359 -13.672 -14.961 1 95.94 321 ASN B C 1
ATOM 9000 O O . ASN B 1 321 ? 30.953 -14.734 -14.477 1 95.94 321 ASN B O 1
ATOM 9004 N N . ILE B 1 322 ? 30.656 -12.617 -14.961 1 96.38 322 ILE B N 1
ATOM 9005 C CA . ILE B 1 322 ? 29.391 -12.531 -14.227 1 96.38 322 ILE B CA 1
ATOM 9006 C C . ILE B 1 322 ? 28.359 -13.461 -14.867 1 96.38 322 ILE B C 1
ATOM 9008 O O . ILE B 1 322 ? 27.516 -14.039 -14.172 1 96.38 322 ILE B O 1
ATOM 9012 N N . ASN B 1 323 ? 28.375 -13.641 -16.203 1 95.56 323 ASN B N 1
ATOM 9013 C CA . ASN B 1 323 ? 27.438 -14.539 -16.875 1 95.56 323 ASN B CA 1
ATOM 9014 C C . ASN B 1 323 ? 27.719 -16 -16.531 1 95.56 323 ASN B C 1
ATOM 9016 O O . ASN B 1 323 ? 26.781 -16.781 -16.344 1 95.56 323 ASN B O 1
ATOM 9020 N N . GLN B 1 324 ? 28.938 -16.312 -16.516 1 95.62 324 GLN B N 1
ATOM 9021 C CA . GLN B 1 324 ? 29.328 -17.688 -16.188 1 95.62 324 GLN B CA 1
ATOM 9022 C C . GLN B 1 324 ? 28.875 -18.062 -14.781 1 95.62 324 GLN B C 1
ATOM 9024 O O . GLN B 1 324 ? 28.422 -19.188 -14.547 1 95.62 324 GLN B O 1
ATOM 9029 N N . VAL B 1 325 ? 29.016 -17.109 -13.875 1 97 325 VAL B N 1
ATOM 9030 C CA . VAL B 1 325 ? 28.562 -17.375 -12.508 1 97 325 VAL B CA 1
ATOM 9031 C C . VAL B 1 325 ? 27.047 -17.484 -12.477 1 97 325 VAL B C 1
ATOM 9033 O O . VAL B 1 325 ? 26.5 -18.312 -11.758 1 97 325 VAL B O 1
ATOM 9036 N N . SER B 1 326 ? 26.344 -16.625 -13.227 1 95.69 326 SER B N 1
ATOM 9037 C CA . SER B 1 326 ? 24.891 -16.641 -13.289 1 95.69 326 SER B CA 1
ATOM 9038 C C . SER B 1 326 ? 24.375 -17.953 -13.867 1 95.69 326 SER B C 1
ATOM 9040 O O . SER B 1 326 ? 23.219 -18.344 -13.625 1 95.69 326 SER B O 1
ATOM 9042 N N . GLN B 1 327 ? 25.25 -18.703 -14.617 1 94.44 327 GLN B N 1
ATOM 9043 C CA . GLN B 1 327 ? 24.859 -19.953 -15.258 1 94.44 327 GLN B CA 1
ATOM 9044 C C . GLN B 1 327 ? 25.172 -21.141 -14.359 1 94.44 327 GLN B C 1
ATOM 9046 O O . GLN B 1 327 ? 24.781 -22.281 -14.656 1 94.44 327 GLN B O 1
ATOM 9051 N N . LYS B 1 328 ? 25.859 -20.812 -13.289 1 94.81 328 LYS B N 1
ATOM 9052 C CA . LYS B 1 328 ? 26.062 -21.875 -12.312 1 94.81 328 LYS B CA 1
ATOM 9053 C C . LYS B 1 328 ? 24.781 -22.188 -11.547 1 94.81 328 LYS B C 1
ATOM 9055 O O . LYS B 1 328 ? 23.922 -21.312 -11.391 1 94.81 328 LYS B O 1
ATOM 9060 N N . GLN B 1 329 ? 24.656 -23.438 -11.164 1 94.12 329 GLN B N 1
ATOM 9061 C CA . GLN B 1 329 ? 23.516 -23.797 -10.328 1 94.12 329 GLN B CA 1
ATOM 9062 C C . GLN B 1 329 ? 23.594 -23.094 -8.977 1 94.12 329 GLN B C 1
ATOM 9064 O O . GLN B 1 329 ? 24.688 -22.922 -8.422 1 94.12 329 GLN B O 1
ATOM 9069 N N . LEU B 1 330 ? 22.484 -22.719 -8.461 1 95.69 330 LEU B N 1
ATOM 9070 C CA . LEU B 1 330 ? 22.422 -22.031 -7.18 1 95.69 330 LEU B CA 1
ATOM 9071 C C . LEU B 1 330 ? 23.156 -22.828 -6.094 1 95.69 330 LEU B C 1
ATOM 9073 O O . LEU B 1 330 ? 23.797 -22.234 -5.223 1 95.69 330 LEU B O 1
ATOM 9077 N N . GLY B 1 331 ? 23.078 -24.172 -6.168 1 93.5 331 GLY B N 1
ATOM 9078 C CA . GLY B 1 331 ? 23.703 -25.031 -5.172 1 93.5 331 GLY B CA 1
ATOM 9079 C C . GLY B 1 331 ? 25.219 -24.984 -5.199 1 93.5 331 GLY B C 1
ATOM 9080 O O . GLY B 1 331 ? 25.875 -25.359 -4.223 1 93.5 331 GLY B O 1
ATOM 9081 N N . GLU B 1 332 ? 25.766 -24.5 -6.254 1 94.69 332 GLU B N 1
ATOM 9082 C CA . GLU B 1 332 ? 27.219 -24.453 -6.426 1 94.69 332 GLU B CA 1
ATOM 9083 C C . GLU B 1 332 ? 27.797 -23.125 -5.938 1 94.69 332 GLU B C 1
ATOM 9085 O O . GLU B 1 332 ? 29 -23.016 -5.738 1 94.69 332 GLU B O 1
ATOM 9090 N N . LEU B 1 333 ? 26.969 -22.188 -5.734 1 96.38 333 LEU B N 1
ATOM 9091 C CA . LEU B 1 333 ? 27.406 -20.812 -5.52 1 96.38 333 LEU B CA 1
ATOM 9092 C C . LEU B 1 333 ? 28.047 -20.656 -4.145 1 96.38 333 LEU B C 1
ATOM 9094 O O . LEU B 1 333 ? 28.984 -19.875 -3.982 1 96.38 333 LEU B O 1
ATOM 9098 N N . PRO B 1 334 ? 27.562 -21.422 -3.086 1 96.19 334 PRO B N 1
ATOM 9099 C CA . PRO B 1 334 ? 28.266 -21.328 -1.805 1 96.19 334 PRO B CA 1
ATOM 9100 C C . PRO B 1 334 ? 29.719 -21.766 -1.897 1 96.19 334 PRO B C 1
ATOM 9102 O O . PRO B 1 334 ? 30.609 -21.109 -1.334 1 96.19 334 PRO B O 1
ATOM 9105 N N . THR B 1 335 ? 29.922 -22.844 -2.621 1 95.5 335 THR B N 1
ATOM 9106 C CA . THR B 1 335 ? 31.281 -23.312 -2.82 1 95.5 335 THR B CA 1
ATOM 9107 C C . THR B 1 335 ? 32.094 -22.297 -3.623 1 95.5 335 THR B C 1
ATOM 9109 O O . THR B 1 335 ? 33.281 -22.062 -3.328 1 95.5 335 THR B O 1
ATOM 9112 N N . TRP B 1 336 ? 31.5 -21.766 -4.605 1 96.31 336 TRP B N 1
ATOM 9113 C CA . TRP B 1 336 ? 32.156 -20.719 -5.402 1 96.31 336 TRP B CA 1
ATOM 9114 C C . TRP B 1 336 ? 32.562 -19.547 -4.527 1 96.31 336 TRP B C 1
ATOM 9116 O O . TRP B 1 336 ? 33.688 -19.031 -4.641 1 96.31 336 TRP B O 1
ATOM 9126 N N . ALA B 1 337 ? 31.656 -19.062 -3.686 1 96.25 337 ALA B N 1
ATOM 9127 C CA . ALA B 1 337 ? 31.938 -17.938 -2.793 1 96.25 337 ALA B CA 1
ATOM 9128 C C . ALA B 1 337 ? 33.125 -18.234 -1.884 1 96.25 337 ALA B C 1
ATOM 9130 O O . ALA B 1 337 ? 34 -17.375 -1.69 1 96.25 337 ALA B O 1
ATOM 9131 N N . ASP B 1 338 ? 33.188 -19.453 -1.396 1 95 338 ASP B N 1
ATOM 9132 C CA . ASP B 1 338 ? 34.25 -19.859 -0.515 1 95 338 ASP B CA 1
ATOM 9133 C C . ASP B 1 338 ? 35.594 -19.844 -1.256 1 95 338 ASP B C 1
ATOM 9135 O O . ASP B 1 338 ? 36.625 -19.406 -0.715 1 95 338 ASP B O 1
ATOM 9139 N N . GLN B 1 339 ? 35.562 -20.359 -2.412 1 95.31 339 GLN B N 1
ATOM 9140 C CA . GLN B 1 339 ? 36.781 -20.438 -3.229 1 95.31 339 GLN B CA 1
ATOM 9141 C C . GLN B 1 339 ? 37.312 -19.047 -3.537 1 95.31 339 GLN B C 1
ATOM 9143 O O . GLN B 1 339 ? 38.5 -18.797 -3.434 1 95.31 339 GLN B O 1
ATOM 9148 N N . ILE B 1 340 ? 36.469 -18.109 -3.904 1 95.69 340 ILE B N 1
ATOM 9149 C CA . ILE B 1 340 ? 36.875 -16.75 -4.266 1 95.69 340 ILE B CA 1
ATOM 9150 C C . ILE B 1 340 ? 37.438 -16.031 -3.039 1 95.69 340 ILE B C 1
ATOM 9152 O O . ILE B 1 340 ? 38.438 -15.336 -3.129 1 95.69 340 ILE B O 1
ATOM 9156 N N . GLN B 1 341 ? 36.75 -16.172 -1.927 1 93.75 341 GLN B N 1
ATOM 9157 C CA . GLN B 1 341 ? 37.188 -15.523 -0.702 1 93.75 341 GLN B CA 1
ATOM 9158 C C . GLN B 1 341 ? 38.625 -15.969 -0.347 1 93.75 341 GLN B C 1
ATOM 9160 O O . GLN B 1 341 ? 39.406 -15.156 0.122 1 93.75 341 GLN B O 1
ATOM 9165 N N . ALA B 1 342 ? 38.875 -17.203 -0.615 1 92.62 342 ALA B N 1
ATOM 9166 C CA . ALA B 1 342 ? 40.188 -17.766 -0.306 1 92.62 342 ALA B CA 1
ATOM 9167 C C . ALA B 1 342 ? 41.25 -17.234 -1.271 1 92.62 342 ALA B C 1
ATOM 9169 O O . ALA B 1 342 ? 42.438 -17.109 -0.909 1 92.62 342 ALA B O 1
ATOM 9170 N N . GLU B 1 343 ? 40.875 -16.906 -2.449 1 93.31 343 GLU B N 1
ATOM 9171 C CA . GLU B 1 343 ? 41.812 -16.484 -3.496 1 93.31 343 GLU B CA 1
ATOM 9172 C C . GLU B 1 343 ? 42.125 -15 -3.406 1 93.31 343 GLU B C 1
ATOM 9174 O O . GLU B 1 343 ? 43.156 -14.539 -3.926 1 93.31 343 GLU B O 1
ATOM 9179 N N . LEU B 1 344 ? 41.344 -14.242 -2.732 1 93.62 344 LEU B N 1
ATOM 9180 C CA . LEU B 1 344 ? 41.531 -12.797 -2.654 1 93.62 344 LEU B CA 1
ATOM 9181 C C . LEU B 1 344 ? 42.625 -12.43 -1.683 1 93.62 344 LEU B C 1
ATOM 9183 O O . LEU B 1 344 ? 42.938 -13.195 -0.768 1 93.62 344 LEU B O 1
ATOM 9187 N N . PRO B 1 345 ? 43.281 -11.281 -1.857 1 90.44 345 PRO B N 1
ATOM 9188 C CA . PRO B 1 345 ? 44.312 -10.82 -0.919 1 90.44 345 PRO B CA 1
ATOM 9189 C C . PRO B 1 345 ? 43.75 -10.617 0.493 1 90.44 345 PRO B C 1
ATOM 9191 O O . PRO B 1 345 ? 42.594 -10.281 0.664 1 90.44 345 PRO B O 1
ATOM 9194 N N . ALA B 1 346 ? 44.625 -10.711 1.475 1 89.12 346 ALA B N 1
ATOM 9195 C CA . ALA B 1 346 ? 44.25 -10.68 2.887 1 89.12 346 ALA B CA 1
ATOM 9196 C C . ALA B 1 346 ? 43.594 -9.352 3.258 1 89.12 346 ALA B C 1
ATOM 9198 O O . ALA B 1 346 ? 42.688 -9.312 4.074 1 89.12 346 ALA B O 1
ATOM 9199 N N . ASN B 1 347 ? 44.094 -8.312 2.637 1 87.94 347 ASN B N 1
ATOM 9200 C CA . ASN B 1 347 ? 43.594 -6.996 3.002 1 87.94 347 ASN B CA 1
ATOM 9201 C C . ASN B 1 347 ? 42.156 -6.789 2.482 1 87.94 347 ASN B C 1
ATOM 9203 O O . ASN B 1 347 ? 41.469 -5.855 2.898 1 87.94 347 ASN B O 1
ATOM 9207 N N . MET B 1 348 ? 41.656 -7.723 1.66 1 90.69 348 MET B N 1
ATOM 9208 C CA . MET B 1 348 ? 40.312 -7.594 1.103 1 90.69 348 MET B CA 1
ATOM 9209 C C . MET B 1 348 ? 39.344 -8.531 1.811 1 90.69 348 MET B C 1
ATOM 9211 O O . MET B 1 348 ? 38.125 -8.484 1.558 1 90.69 348 MET B O 1
ATOM 9215 N N . HIS B 1 349 ? 39.781 -9.297 2.734 1 89.94 349 HIS B N 1
ATOM 9216 C CA . HIS B 1 349 ? 38.969 -10.367 3.305 1 89.94 349 HIS B CA 1
ATOM 9217 C C . HIS B 1 349 ? 37.781 -9.812 4.09 1 89.94 349 HIS B C 1
ATOM 9219 O O . HIS B 1 349 ? 36.688 -10.367 4.035 1 89.94 349 HIS B O 1
ATOM 9225 N N . LYS B 1 350 ? 38.031 -8.75 4.766 1 85.81 350 LYS B N 1
ATOM 9226 C CA . LYS B 1 350 ? 36.938 -8.172 5.559 1 85.81 350 LYS B CA 1
ATOM 9227 C C . LYS B 1 350 ? 35.781 -7.723 4.664 1 85.81 350 LYS B C 1
ATOM 9229 O O . LYS B 1 350 ? 34.625 -8.039 4.934 1 85.81 350 LYS B O 1
ATOM 9234 N N . MET B 1 351 ? 36.094 -7.016 3.678 1 84.44 351 MET B N 1
ATOM 9235 C CA . MET B 1 351 ? 35.062 -6.535 2.74 1 84.44 351 MET B CA 1
ATOM 9236 C C . MET B 1 351 ? 34.406 -7.695 1.998 1 84.44 351 MET B C 1
ATOM 9238 O O . MET B 1 351 ? 33.188 -7.734 1.843 1 84.44 351 MET B O 1
ATOM 9242 N N . ALA B 1 352 ? 35.281 -8.57 1.544 1 91.19 352 ALA B N 1
ATOM 9243 C CA . ALA B 1 352 ? 34.781 -9.734 0.819 1 91.19 352 ALA B CA 1
ATOM 9244 C C . ALA B 1 352 ? 33.812 -10.555 1.687 1 91.19 352 ALA B C 1
ATOM 9246 O O . ALA B 1 352 ? 32.781 -11 1.215 1 91.19 352 ALA B O 1
ATOM 9247 N N . HIS B 1 353 ? 34.156 -10.711 2.883 1 90.19 353 HIS B N 1
ATOM 9248 C CA . HIS B 1 353 ? 33.312 -11.477 3.789 1 90.19 353 HIS B CA 1
ATOM 9249 C C . HIS B 1 353 ? 31.953 -10.812 3.967 1 90.19 353 HIS B C 1
ATOM 9251 O O . HIS B 1 353 ? 30.922 -11.492 4.016 1 90.19 353 HIS B O 1
ATOM 9257 N N . ALA B 1 354 ? 31.969 -9.547 4.078 1 86.06 354 ALA B N 1
ATOM 9258 C CA . ALA B 1 354 ? 30.703 -8.82 4.234 1 86.06 354 ALA B CA 1
ATOM 9259 C C . ALA B 1 354 ? 29.812 -9 3.012 1 86.06 354 ALA B C 1
ATOM 9261 O O . ALA B 1 354 ? 28.609 -9.25 3.143 1 86.06 354 ALA B O 1
ATOM 9262 N N . LEU B 1 355 ? 30.375 -8.898 1.88 1 88.19 3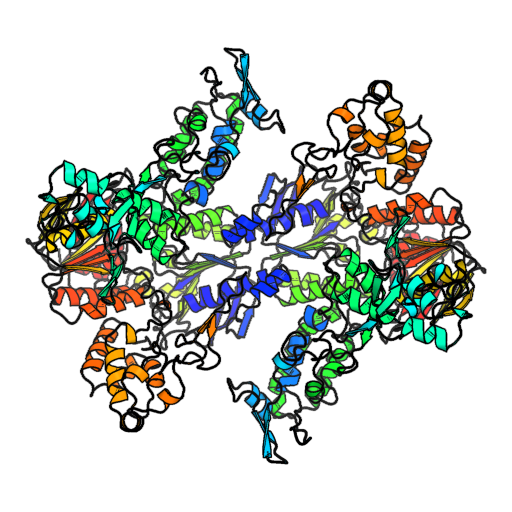55 LEU B N 1
ATOM 9263 C CA . LEU B 1 355 ? 29.609 -9.016 0.638 1 88.19 355 LEU B CA 1
ATOM 9264 C C . LEU B 1 355 ? 29.109 -10.438 0.439 1 88.19 355 LEU B C 1
ATOM 9266 O O . LEU B 1 355 ? 27.938 -10.648 0.107 1 88.19 355 LEU B O 1
ATOM 9270 N N . PHE B 1 356 ? 29.938 -11.414 0.699 1 93.81 356 PHE B N 1
ATOM 9271 C CA . PHE B 1 356 ? 29.562 -12.805 0.477 1 93.81 356 PHE B CA 1
ATOM 9272 C C . PHE B 1 356 ? 28.594 -13.281 1.553 1 93.81 356 PHE B C 1
ATOM 9274 O O . PHE B 1 356 ? 27.719 -14.109 1.288 1 93.81 356 PHE B O 1
ATOM 9281 N N . ALA B 1 357 ? 28.75 -12.719 2.727 1 90.12 357 ALA B N 1
ATOM 9282 C CA . ALA B 1 357 ? 27.75 -13.039 3.752 1 90.12 357 ALA B CA 1
ATOM 9283 C C . ALA B 1 357 ? 26.359 -12.602 3.322 1 90.12 357 ALA B C 1
ATOM 9285 O O . ALA B 1 357 ? 25.391 -13.352 3.471 1 90.12 357 ALA B O 1
ATOM 9286 N N . GLU B 1 358 ? 26.281 -11.438 2.795 1 85 358 GLU B N 1
ATOM 9287 C CA . GLU B 1 358 ? 25 -10.945 2.287 1 85 358 GLU B CA 1
ATOM 9288 C C . GLU B 1 358 ? 24.5 -11.789 1.121 1 85 358 GLU B C 1
ATOM 9290 O O . GLU B 1 358 ? 23.312 -12.094 1.03 1 85 358 GLU B O 1
ATOM 9295 N N . PHE B 1 359 ? 25.422 -12.141 0.259 1 92.75 359 PHE B N 1
ATOM 9296 C CA . PHE B 1 359 ? 25.094 -12.969 -0.901 1 92.75 359 PHE B CA 1
ATOM 9297 C C . PHE B 1 359 ? 24.547 -14.32 -0.47 1 92.75 359 PHE B C 1
ATOM 9299 O O . PHE B 1 359 ? 23.516 -14.766 -0.976 1 92.75 359 PHE B O 1
ATOM 9306 N N . LEU B 1 360 ? 25.156 -14.906 0.492 1 94.25 360 LEU B N 1
ATOM 9307 C CA . LEU B 1 360 ? 24.781 -16.234 0.963 1 94.25 360 LEU B CA 1
ATOM 9308 C C . LEU B 1 360 ? 23.484 -16.172 1.777 1 94.25 360 LEU B C 1
ATOM 9310 O O . LEU B 1 360 ? 22.672 -17.094 1.733 1 94.25 360 LEU B O 1
ATOM 9314 N N . ASP B 1 361 ? 23.328 -15.102 2.438 1 87.69 361 ASP B N 1
ATOM 9315 C CA . ASP B 1 361 ? 22.078 -14.906 3.176 1 87.69 361 ASP B CA 1
ATOM 9316 C C . ASP B 1 361 ? 20.891 -14.812 2.227 1 87.69 361 ASP B C 1
ATOM 9318 O O . ASP B 1 361 ? 19.781 -15.273 2.551 1 87.69 361 ASP B O 1
ATOM 9322 N N . ASN B 1 362 ? 21.109 -14.219 1.108 1 88.25 362 ASN B N 1
ATOM 9323 C CA . ASN B 1 362 ? 20.078 -14.102 0.092 1 88.25 362 ASN B CA 1
ATOM 9324 C C . ASN B 1 362 ? 19.812 -15.445 -0.59 1 88.25 362 ASN B C 1
ATOM 9326 O O . ASN B 1 362 ? 18.688 -15.719 -1.012 1 88.25 362 ASN B O 1
ATOM 9330 N N . LEU B 1 363 ? 20.812 -16.234 -0.661 1 93.88 363 LEU B N 1
ATOM 9331 C CA . LEU B 1 363 ? 20.766 -17.484 -1.391 1 93.88 363 LEU B CA 1
ATOM 9332 C C . LEU B 1 363 ? 20.172 -18.594 -0.525 1 93.88 363 LEU B C 1
ATOM 9334 O O . LEU B 1 363 ? 19.516 -19.5 -1.035 1 93.88 363 LEU B O 1
ATOM 9338 N N . GLN B 1 364 ? 20.328 -18.531 0.719 1 91.5 364 GLN B N 1
ATOM 9339 C CA . GLN B 1 364 ? 20.031 -19.641 1.621 1 91.5 364 GLN B CA 1
ATOM 9340 C C . GLN B 1 364 ? 18.547 -20.016 1.568 1 91.5 364 GLN B C 1
ATOM 9342 O O . GLN B 1 364 ? 18.203 -21.188 1.488 1 91.5 364 GLN B O 1
ATOM 9347 N N . PRO B 1 365 ? 17.625 -19.062 1.62 1 89.44 365 PRO B N 1
ATOM 9348 C CA . PRO B 1 365 ? 16.203 -19.438 1.536 1 89.44 365 PRO B CA 1
ATOM 9349 C C . PRO B 1 365 ? 15.875 -20.172 0.243 1 89.44 365 PRO B C 1
ATOM 9351 O O . PRO B 1 365 ? 15.031 -21.078 0.245 1 89.44 365 PRO B O 1
ATOM 9354 N N . LEU B 1 366 ? 16.484 -19.859 -0.849 1 93.06 366 LEU B N 1
ATOM 9355 C CA . LEU B 1 366 ? 16.266 -20.547 -2.117 1 93.06 366 LEU B CA 1
ATOM 9356 C C . LEU B 1 366 ? 16.734 -22 -2.037 1 93.06 366 LEU B C 1
ATOM 9358 O O . LEU B 1 366 ? 16.047 -22.906 -2.52 1 93.06 366 LEU B O 1
ATOM 9362 N N . LEU B 1 367 ? 17.875 -22.156 -1.407 1 91.69 367 LEU B N 1
ATOM 9363 C CA . LEU B 1 367 ? 18.422 -23.5 -1.253 1 91.69 367 LEU B CA 1
ATOM 9364 C C . LEU B 1 367 ? 17.562 -24.344 -0.312 1 91.69 367 LEU B C 1
ATOM 9366 O O . LEU B 1 367 ? 17.281 -25.516 -0.588 1 91.69 367 LEU B O 1
ATOM 9370 N N . ASP B 1 368 ? 17.078 -23.719 0.699 1 87.25 368 ASP B N 1
ATOM 9371 C CA . ASP B 1 368 ? 16.234 -24.422 1.66 1 87.25 368 ASP B CA 1
ATOM 9372 C C . ASP B 1 368 ? 14.922 -24.859 1.011 1 87.25 368 ASP B C 1
ATOM 9374 O O . ASP B 1 368 ? 14.344 -25.875 1.403 1 87.25 368 ASP B O 1
ATOM 9378 N N . LEU B 1 369 ? 14.547 -24.156 0.036 1 88.5 369 LEU B N 1
ATOM 9379 C CA . LEU B 1 369 ? 13.273 -24.438 -0.616 1 88.5 369 LEU B CA 1
ATOM 9380 C C . LEU B 1 369 ? 13.469 -25.406 -1.78 1 88.5 369 LEU B C 1
ATOM 9382 O O . LEU B 1 369 ? 12.555 -25.609 -2.578 1 88.5 369 LEU B O 1
ATOM 9386 N N . GLY B 1 370 ? 14.672 -25.891 -1.965 1 85.94 370 GLY B N 1
ATOM 9387 C CA . GLY B 1 370 ? 14.938 -26.938 -2.941 1 85.94 370 GLY B CA 1
ATOM 9388 C C . GLY B 1 370 ? 15.133 -26.406 -4.348 1 85.94 370 GLY B C 1
ATOM 9389 O O . GLY B 1 370 ? 14.828 -27.094 -5.324 1 85.94 370 GLY B O 1
ATOM 9390 N N . LEU B 1 371 ? 15.562 -25.172 -4.469 1 90.62 371 LEU B N 1
ATOM 9391 C CA . LEU B 1 371 ? 15.742 -24.578 -5.785 1 90.62 371 LEU B CA 1
ATOM 9392 C C . LEU B 1 371 ? 17.219 -24.578 -6.188 1 90.62 371 LEU B C 1
ATOM 9394 O O . LEU B 1 371 ? 17.641 -23.766 -7.008 1 90.62 371 LEU B O 1
ATOM 9398 N N . ASP B 1 372 ? 18 -25.453 -5.641 1 91.06 372 ASP B N 1
ATOM 9399 C CA . ASP B 1 372 ? 19.438 -25.5 -5.832 1 91.06 372 ASP B CA 1
ATOM 9400 C C . ASP B 1 372 ? 19.797 -25.766 -7.293 1 91.06 372 ASP B C 1
ATOM 9402 O O . ASP B 1 372 ? 20.875 -25.391 -7.75 1 91.06 372 ASP B O 1
ATOM 9406 N N . TYR B 1 373 ? 18.922 -26.359 -8.07 1 88.75 373 TYR B N 1
ATOM 9407 C CA . TYR B 1 373 ? 19.219 -26.766 -9.438 1 88.75 373 TYR B CA 1
ATOM 9408 C C . TYR B 1 373 ? 19.031 -25.609 -10.406 1 88.75 373 TYR B C 1
ATOM 9410 O O . TYR B 1 373 ? 19.484 -25.672 -11.555 1 88.75 373 TYR B O 1
ATOM 9418 N N . LEU B 1 374 ? 18.406 -24.594 -9.977 1 92.75 374 LEU B N 1
ATOM 9419 C CA . LEU B 1 374 ? 18.172 -23.438 -10.844 1 92.75 374 LEU B CA 1
ATOM 9420 C C . LEU B 1 374 ? 19.453 -22.609 -10.992 1 92.75 374 LEU B C 1
ATOM 9422 O O . LEU B 1 374 ? 20.406 -22.797 -10.234 1 92.75 374 LEU B O 1
ATOM 9426 N N . THR B 1 375 ? 19.438 -21.781 -12 1 94.5 375 THR B N 1
ATOM 9427 C CA . THR B 1 375 ? 20.484 -20.797 -12.219 1 94.5 375 THR B CA 1
ATOM 9428 C C . THR B 1 375 ? 19.938 -19.391 -12.109 1 94.5 375 THR B C 1
ATOM 9430 O O . THR B 1 375 ? 18.75 -19.156 -12.305 1 94.5 375 THR B O 1
ATOM 9433 N N . MET B 1 376 ? 20.812 -18.5 -11.789 1 94.94 376 MET B N 1
ATOM 9434 C CA . MET B 1 376 ? 20.359 -17.109 -11.727 1 94.94 376 MET B CA 1
ATOM 9435 C C . MET B 1 376 ? 19.922 -16.609 -13.102 1 94.94 376 MET B C 1
ATOM 9437 O O . MET B 1 376 ? 19.047 -15.75 -13.195 1 94.94 376 MET B O 1
ATOM 9441 N N . ALA B 1 377 ? 20.453 -17.188 -14.156 1 93.69 377 ALA B N 1
ATOM 9442 C CA . ALA B 1 377 ? 20.203 -16.734 -15.523 1 93.69 377 ALA B CA 1
ATOM 9443 C C . ALA B 1 377 ? 18.891 -17.312 -16.047 1 93.69 377 ALA B C 1
ATOM 9445 O O . ALA B 1 377 ? 18.359 -16.844 -17.062 1 93.69 377 ALA B O 1
ATOM 9446 N N . ARG B 1 378 ? 18.328 -18.234 -15.32 1 91.19 378 ARG B N 1
ATOM 9447 C CA . ARG B 1 378 ? 17.094 -18.844 -15.773 1 91.19 378 ARG B CA 1
ATOM 9448 C C . ARG B 1 378 ? 15.969 -17.812 -15.898 1 91.19 378 ARG B C 1
ATOM 9450 O O . ARG B 1 378 ? 15.758 -17.016 -14.977 1 91.19 378 ARG B O 1
ATOM 9457 N N . ASN B 1 379 ? 15.297 -17.891 -17.062 1 89.25 379 ASN B N 1
ATOM 9458 C CA . ASN B 1 379 ? 14.211 -16.953 -17.312 1 89.25 379 ASN B CA 1
ATOM 9459 C C . ASN B 1 379 ? 13.008 -17.234 -16.406 1 89.25 379 ASN B C 1
ATOM 9461 O O . ASN B 1 379 ? 12.586 -18.375 -16.266 1 89.25 379 ASN B O 1
ATOM 9465 N N . GLY B 1 380 ? 12.477 -16.203 -15.914 1 87.44 380 GLY B N 1
ATOM 9466 C CA . GLY B 1 380 ? 11.359 -16.328 -14.992 1 87.44 380 GLY B CA 1
ATOM 9467 C C . GLY B 1 380 ? 10.125 -16.938 -15.633 1 87.44 380 GLY B C 1
ATOM 9468 O O . GLY B 1 380 ? 9.367 -17.656 -14.977 1 87.44 380 GLY B O 1
ATOM 9469 N N . ASN B 1 381 ? 9.883 -16.734 -16.906 1 83.44 381 ASN B N 1
ATOM 9470 C CA . ASN B 1 381 ? 8.672 -17.203 -17.578 1 83.44 381 ASN B CA 1
ATOM 9471 C C . ASN B 1 381 ? 8.742 -18.703 -17.906 1 83.44 381 ASN B C 1
ATOM 9473 O O . ASN B 1 381 ? 7.766 -19.281 -18.359 1 83.44 381 ASN B O 1
ATOM 9477 N N . THR B 1 382 ? 9.898 -19.297 -17.672 1 81.25 382 THR B N 1
ATOM 9478 C CA . THR B 1 382 ? 10.062 -20.734 -17.922 1 81.25 382 THR B CA 1
ATOM 9479 C C . THR B 1 382 ? 9.906 -21.516 -16.625 1 81.25 382 THR B C 1
ATOM 9481 O O . THR B 1 382 ? 9.938 -22.75 -16.625 1 81.25 382 THR B O 1
ATOM 9484 N N . LEU B 1 383 ? 9.703 -20.812 -15.594 1 83.94 383 LEU B N 1
ATOM 9485 C CA . LEU B 1 383 ? 9.594 -21.469 -14.289 1 83.94 383 LEU B CA 1
ATOM 9486 C C . LEU B 1 383 ? 8.211 -22.062 -14.094 1 83.94 383 LEU B C 1
ATOM 9488 O O . LEU B 1 383 ? 7.219 -21.547 -14.617 1 83.94 383 LEU B O 1
ATOM 9492 N N . SER B 1 384 ? 8.242 -23.156 -13.422 1 75.06 384 SER B N 1
ATOM 9493 C CA . SER B 1 384 ? 6.965 -23.734 -13.031 1 75.06 384 SER B CA 1
ATOM 9494 C C . SER B 1 384 ? 6.27 -22.906 -11.961 1 75.06 384 SER B C 1
ATOM 9496 O O . SER B 1 384 ? 6.887 -22.016 -11.359 1 75.06 384 SER B O 1
ATOM 9498 N N . THR B 1 385 ? 4.996 -23.172 -11.711 1 74.25 385 THR B N 1
ATOM 9499 C CA . THR B 1 385 ? 4.219 -22.453 -10.695 1 74.25 385 THR B CA 1
ATOM 9500 C C . THR B 1 385 ? 4.832 -22.656 -9.312 1 74.25 385 THR B C 1
ATOM 9502 O O . THR B 1 385 ? 4.945 -21.703 -8.539 1 74.25 385 THR B O 1
ATOM 9505 N N . GLY B 1 386 ? 5.207 -23.844 -9.031 1 78.12 386 GLY B N 1
ATOM 9506 C CA . GLY B 1 386 ? 5.82 -24.125 -7.742 1 78.12 386 GLY B CA 1
ATOM 9507 C C . GLY B 1 386 ? 7.141 -23.406 -7.547 1 78.12 386 GLY B C 1
ATOM 9508 O O . GLY B 1 386 ? 7.441 -22.938 -6.449 1 78.12 386 GLY B O 1
ATOM 9509 N N . GLU B 1 387 ? 7.867 -23.359 -8.609 1 82.94 387 GLU B N 1
ATOM 9510 C CA . GLU B 1 387 ? 9.148 -22.656 -8.547 1 82.94 387 GLU B CA 1
ATOM 9511 C C . GLU B 1 387 ? 8.938 -21.172 -8.297 1 82.94 387 GLU B C 1
ATOM 9513 O O . GLU B 1 387 ? 9.633 -20.578 -7.461 1 82.94 387 GLU B O 1
ATOM 9518 N N . LEU B 1 388 ? 8.016 -20.656 -9.016 1 85.62 388 LEU B N 1
ATOM 9519 C CA . LEU B 1 388 ? 7.727 -19.219 -8.883 1 85.62 388 LEU B CA 1
ATOM 9520 C C . LEU B 1 388 ? 7.262 -18.891 -7.469 1 85.62 388 LEU B C 1
ATOM 9522 O O . LEU B 1 388 ? 7.68 -17.891 -6.895 1 85.62 388 LEU B O 1
ATOM 9526 N N . GLN B 1 389 ? 6.477 -19.672 -6.902 1 83.06 389 GLN B N 1
ATOM 9527 C CA . GLN B 1 389 ? 5.961 -19.453 -5.555 1 83.06 389 GLN B CA 1
ATOM 9528 C C . GLN B 1 389 ? 7.082 -19.5 -4.52 1 83.06 389 GLN B C 1
ATOM 9530 O O . GLN B 1 389 ? 7.117 -18.688 -3.596 1 83.06 389 GLN B O 1
ATOM 9535 N N . ARG B 1 390 ? 7.918 -20.406 -4.695 1 86.62 390 ARG B N 1
ATOM 9536 C CA . ARG B 1 390 ? 9 -20.578 -3.736 1 86.62 390 ARG B CA 1
ATOM 9537 C C . ARG B 1 390 ? 10 -19.422 -3.83 1 86.62 390 ARG B C 1
ATOM 9539 O O . ARG B 1 390 ? 10.57 -19.016 -2.82 1 86.62 390 ARG B O 1
ATOM 9546 N N . ILE B 1 391 ? 10.211 -18.953 -5.055 1 89.69 391 ILE B N 1
ATOM 9547 C CA . ILE B 1 391 ? 11.07 -17.797 -5.215 1 89.69 391 ILE B CA 1
ATOM 9548 C C . ILE B 1 391 ? 10.438 -16.578 -4.531 1 89.69 391 ILE B C 1
ATOM 9550 O O . ILE B 1 391 ? 11.125 -15.812 -3.855 1 89.69 391 ILE B O 1
ATOM 9554 N N . GLN B 1 392 ? 9.188 -16.422 -4.645 1 84.31 392 GLN B N 1
ATOM 9555 C CA . GLN B 1 392 ? 8.484 -15.32 -3.99 1 84.31 392 GLN B CA 1
ATOM 9556 C C . GLN B 1 392 ? 8.555 -15.445 -2.471 1 84.31 392 GLN B C 1
ATOM 9558 O O . GLN B 1 392 ? 8.711 -14.445 -1.765 1 84.31 392 GLN B O 1
ATOM 9563 N N . LEU B 1 393 ? 8.406 -16.625 -2.023 1 84.94 393 LEU B N 1
ATOM 9564 C CA . LEU B 1 393 ? 8.492 -16.875 -0.588 1 84.94 393 LEU B CA 1
ATOM 9565 C C . LEU B 1 393 ? 9.875 -16.531 -0.054 1 84.94 393 LEU B C 1
ATOM 9567 O O . LEU B 1 393 ? 10 -15.938 1.023 1 84.94 393 LEU B O 1
ATOM 9571 N N . ALA B 1 394 ? 10.836 -16.953 -0.822 1 87.06 394 ALA B N 1
ATOM 9572 C CA . ALA B 1 394 ? 12.203 -16.625 -0.421 1 87.06 394 ALA B CA 1
ATOM 9573 C C . ALA B 1 394 ? 12.406 -15.125 -0.316 1 87.06 394 ALA B C 1
ATOM 9575 O O . ALA B 1 394 ? 13.062 -14.641 0.615 1 87.06 394 ALA B O 1
ATOM 9576 N N . ARG B 1 395 ? 11.898 -14.445 -1.218 1 81.75 395 ARG B N 1
ATOM 9577 C CA . ARG B 1 395 ? 12.023 -12.992 -1.23 1 81.75 395 ARG B CA 1
ATOM 9578 C C . ARG B 1 395 ? 11.312 -12.375 -0.033 1 81.75 395 ARG B C 1
ATOM 9580 O O . ARG B 1 395 ? 11.82 -11.438 0.582 1 81.75 395 ARG B O 1
ATOM 9587 N N . THR B 1 396 ? 10.18 -12.844 0.251 1 75.69 396 THR B N 1
ATOM 9588 C CA . THR B 1 396 ? 9.391 -12.336 1.367 1 75.69 396 THR B CA 1
ATOM 9589 C C . THR B 1 396 ? 10.125 -12.531 2.688 1 75.69 396 THR B C 1
ATOM 9591 O O . THR B 1 396 ? 10.07 -11.672 3.568 1 75.69 396 THR B O 1
ATOM 9594 N N . LEU B 1 397 ? 10.75 -13.609 2.84 1 79.25 397 LEU B N 1
ATOM 9595 C CA . LEU B 1 397 ? 11.508 -13.906 4.051 1 79.25 397 LEU B CA 1
ATOM 9596 C C . LEU B 1 397 ? 12.641 -12.898 4.234 1 79.25 397 LEU B C 1
ATOM 9598 O O . LEU B 1 397 ? 12.977 -12.539 5.363 1 79.25 397 LEU B O 1
ATOM 9602 N N . ARG B 1 398 ? 13.102 -12.461 3.166 1 76.56 398 ARG B N 1
ATOM 9603 C CA . ARG B 1 398 ? 14.234 -11.547 3.215 1 76.56 398 ARG B CA 1
ATOM 9604 C C . ARG B 1 398 ? 13.805 -10.156 3.666 1 76.56 398 ARG B C 1
ATOM 9606 O O . ARG B 1 398 ? 14.594 -9.414 4.258 1 76.56 398 ARG B O 1
ATOM 9613 N N . THR B 1 399 ? 12.648 -9.75 3.33 1 74.62 399 THR B N 1
ATOM 9614 C CA . THR B 1 399 ? 12.164 -8.414 3.68 1 74.62 399 THR B CA 1
ATOM 9615 C C . THR B 1 399 ? 12.008 -8.273 5.191 1 74.62 399 THR B C 1
ATOM 9617 O O . THR B 1 399 ? 11.984 -7.16 5.715 1 74.62 399 THR B O 1
ATOM 9620 N N . GLU B 1 400 ? 12.117 -9.266 5.953 1 80.75 400 GLU B N 1
ATOM 9621 C CA . GLU B 1 400 ? 12.078 -9.312 7.41 1 80.75 400 GLU B CA 1
ATOM 9622 C C . GLU B 1 400 ? 10.969 -8.422 7.961 1 80.75 400 GLU B C 1
ATOM 9624 O O . GLU B 1 400 ? 11.234 -7.496 8.734 1 80.75 400 GLU B O 1
ATOM 9629 N N . THR B 1 401 ? 9.797 -8.664 7.688 1 85.25 401 THR B N 1
ATOM 9630 C CA . THR B 1 401 ? 8.648 -7.965 8.258 1 85.25 401 THR B CA 1
ATOM 9631 C C . THR B 1 401 ? 8.305 -8.516 9.633 1 85.25 401 THR B C 1
ATOM 9633 O O . THR B 1 401 ? 8.664 -9.648 9.961 1 85.25 401 THR B O 1
ATOM 9636 N N . THR B 1 402 ? 7.758 -7.664 10.43 1 91 402 THR B N 1
ATOM 9637 C CA . THR B 1 402 ? 7.309 -8.062 11.758 1 91 402 THR B CA 1
ATOM 9638 C C . THR B 1 402 ? 5.875 -7.605 12.008 1 91 402 THR B C 1
ATOM 9640 O O . THR B 1 402 ? 5.492 -6.5 11.609 1 91 402 THR B O 1
ATOM 9643 N N . GLY B 1 403 ? 5.059 -8.523 12.609 1 91.69 403 GLY B N 1
ATOM 9644 C CA . GLY B 1 403 ? 3.695 -8.172 12.969 1 91.69 403 GLY B CA 1
ATOM 9645 C C . GLY B 1 403 ? 2.73 -8.258 11.805 1 91.69 403 GLY B C 1
ATOM 9646 O O . GLY B 1 403 ? 1.686 -7.605 11.805 1 91.69 403 GLY B O 1
ATOM 9647 N N . VAL B 1 404 ? 3.074 -9.023 10.836 1 93 404 VAL B N 1
ATOM 9648 C CA . VAL B 1 404 ? 2.268 -9.164 9.633 1 93 404 VAL B CA 1
ATOM 9649 C C . VAL B 1 404 ? 1.607 -10.547 9.609 1 93 404 VAL B C 1
ATOM 9651 O O . VAL B 1 404 ? 2.09 -11.477 10.25 1 93 404 VAL B O 1
ATOM 9654 N N . LEU B 1 405 ? 0.435 -10.57 8.992 1 95.88 405 LEU B N 1
ATOM 9655 C CA . LEU B 1 405 ? -0.235 -11.852 8.758 1 95.88 405 LEU B CA 1
ATOM 9656 C C . LEU B 1 405 ? 0.097 -12.391 7.375 1 95.88 405 LEU B C 1
ATOM 9658 O O . LEU B 1 405 ? -0.263 -11.781 6.363 1 95.88 405 LEU B O 1
ATOM 9662 N N . TYR B 1 406 ? 0.8 -13.523 7.379 1 93.88 406 TYR B N 1
ATOM 9663 C CA . TYR B 1 406 ? 1.072 -14.203 6.117 1 93.88 406 TYR B CA 1
ATOM 9664 C C . TYR B 1 406 ? 0.018 -15.266 5.828 1 93.88 406 TYR B C 1
ATOM 9666 O O . TYR B 1 406 ? -0.246 -16.125 6.664 1 93.88 406 TYR B O 1
ATOM 9674 N N . VAL B 1 407 ? -0.599 -15.141 4.68 1 94.81 407 VAL B N 1
ATOM 9675 C CA . VAL B 1 407 ? -1.552 -16.141 4.211 1 94.81 407 VAL B CA 1
ATOM 9676 C C . VAL B 1 407 ? -0.998 -16.844 2.973 1 94.81 407 VAL B C 1
ATOM 9678 O O . VAL B 1 407 ? -0.875 -16.234 1.908 1 94.81 407 VAL B O 1
ATOM 9681 N N . LEU B 1 408 ? -0.688 -18.141 3.158 1 92.5 408 LEU B N 1
ATOM 9682 C CA . LEU B 1 408 ? -0.097 -18.891 2.061 1 92.5 408 LEU B CA 1
ATOM 9683 C C . LEU B 1 408 ? -1.076 -19.938 1.532 1 92.5 408 LEU B C 1
ATOM 9685 O O . LEU B 1 408 ? -1.646 -20.719 2.307 1 92.5 408 LEU B O 1
ATOM 9689 N N . ASP B 1 409 ? -1.229 -19.922 0.229 1 88.44 409 ASP B N 1
ATOM 9690 C CA . ASP B 1 409 ? -2.131 -20.875 -0.418 1 88.44 409 ASP B CA 1
ATOM 9691 C C . ASP B 1 409 ? -1.353 -22 -1.106 1 88.44 409 ASP B C 1
ATOM 9693 O O . ASP B 1 409 ? -0.84 -21.812 -2.213 1 88.44 409 ASP B O 1
ATOM 9697 N N . GLU B 1 410 ? -1.274 -23.109 -0.41 1 87.19 410 GLU B N 1
ATOM 9698 C CA . GLU B 1 410 ? -0.683 -24.344 -0.898 1 87.19 410 GLU B CA 1
ATOM 9699 C C . GLU B 1 410 ? 0.772 -24.141 -1.31 1 87.19 410 GLU B C 1
ATOM 9701 O O . GLU B 1 410 ? 1.155 -24.469 -2.438 1 87.19 410 GLU B O 1
ATOM 9706 N N . PRO B 1 411 ? 1.573 -23.797 -0.371 1 88.06 411 PRO B N 1
ATOM 9707 C CA . PRO B 1 411 ? 2.982 -23.531 -0.671 1 88.06 411 PRO B CA 1
ATOM 9708 C C . PRO B 1 411 ? 3.77 -24.812 -0.968 1 88.06 411 PRO B C 1
ATOM 9710 O O . PRO B 1 411 ? 4.891 -24.734 -1.481 1 88.06 411 PRO B O 1
ATOM 9713 N N . SER B 1 412 ? 3.227 -25.953 -0.732 1 87.75 412 SER B N 1
ATOM 9714 C CA . SER B 1 412 ? 3.963 -27.203 -0.897 1 87.75 412 SER B CA 1
ATOM 9715 C C . SER B 1 412 ? 3.791 -27.766 -2.305 1 87.75 412 SER B C 1
ATOM 9717 O O . SER B 1 412 ? 4.371 -28.797 -2.641 1 87.75 412 SER B O 1
ATOM 9719 N N . ILE B 1 413 ? 3.105 -27.094 -3.154 1 78 413 ILE B N 1
ATOM 9720 C CA . ILE B 1 413 ? 2.83 -27.578 -4.504 1 78 413 ILE B CA 1
ATOM 9721 C C . ILE B 1 413 ? 4.141 -27.812 -5.246 1 78 413 ILE B C 1
ATOM 9723 O O . ILE B 1 413 ? 5.043 -26.969 -5.207 1 78 413 ILE B O 1
ATOM 9727 N N . GLY B 1 414 ? 4.254 -28.984 -5.812 1 75.06 414 GLY B N 1
ATOM 9728 C CA . GLY B 1 414 ? 5.379 -29.266 -6.688 1 75.06 414 GLY B CA 1
ATOM 9729 C C . GLY B 1 414 ? 6.648 -29.609 -5.934 1 75.06 414 GLY B C 1
ATOM 9730 O O . GLY B 1 414 ? 7.715 -29.75 -6.535 1 75.06 414 GLY B O 1
ATOM 9731 N N . LEU B 1 415 ? 6.473 -29.844 -4.652 1 84.12 415 LEU B N 1
ATOM 9732 C CA . LEU B 1 415 ? 7.664 -30.125 -3.855 1 84.12 415 LEU B CA 1
ATOM 9733 C C . LEU B 1 415 ? 7.809 -31.625 -3.617 1 84.12 415 LEU B C 1
ATOM 9735 O O . LEU B 1 415 ? 6.816 -32.312 -3.369 1 84.12 415 LEU B O 1
ATOM 9739 N N . HIS B 1 416 ? 9.016 -32.062 -3.84 1 87.06 416 HIS B N 1
ATOM 9740 C CA . HIS B 1 416 ? 9.344 -33.438 -3.412 1 87.06 416 HIS B CA 1
ATOM 9741 C C . HIS B 1 416 ? 9.25 -33.562 -1.896 1 87.06 416 HIS B C 1
ATOM 9743 O O . HIS B 1 416 ? 9.555 -32.625 -1.164 1 87.06 416 HIS B O 1
ATOM 9749 N N . PRO B 1 417 ? 8.859 -34.688 -1.392 1 87.88 417 PRO B N 1
ATOM 9750 C CA . PRO B 1 417 ? 8.734 -34.875 0.056 1 87.88 417 PRO B CA 1
ATOM 9751 C C . PRO B 1 417 ? 10.016 -34.531 0.81 1 87.88 417 PRO B C 1
ATOM 9753 O O . PRO B 1 417 ? 9.961 -34.062 1.945 1 87.88 417 PRO B O 1
ATOM 9756 N N . ALA B 1 418 ? 11.125 -34.719 0.214 1 86.44 418 ALA B N 1
ATOM 9757 C CA . ALA B 1 418 ? 12.414 -34.438 0.847 1 86.44 418 ALA B CA 1
ATOM 9758 C C . ALA B 1 418 ? 12.602 -32.938 1.074 1 86.44 418 ALA B C 1
ATOM 9760 O O . ALA B 1 418 ? 13.406 -32.531 1.918 1 86.44 418 ALA B O 1
ATOM 9761 N N . ASN B 1 419 ? 11.906 -32.188 0.358 1 86.38 419 ASN B N 1
ATOM 9762 C CA . ASN B 1 419 ? 12.086 -30.734 0.435 1 86.38 419 ASN B CA 1
ATOM 9763 C C . ASN B 1 419 ? 11.047 -30.078 1.339 1 86.38 419 ASN B C 1
ATOM 9765 O O . ASN B 1 419 ? 11.086 -28.875 1.58 1 86.38 419 ASN B O 1
ATOM 9769 N N . VAL B 1 420 ? 10.125 -30.828 1.844 1 90.44 420 VAL B N 1
ATOM 9770 C CA . VAL B 1 420 ? 9.047 -30.281 2.662 1 90.44 420 VAL B CA 1
ATOM 9771 C C . VAL B 1 420 ? 9.609 -29.781 3.992 1 90.44 420 VAL B C 1
ATOM 9773 O O . VAL B 1 420 ? 9.141 -28.781 4.539 1 90.44 420 VAL B O 1
ATOM 9776 N N . ALA B 1 421 ? 10.625 -30.484 4.484 1 89.12 421 ALA B N 1
ATOM 9777 C CA . ALA B 1 421 ? 11.258 -30.062 5.73 1 89.12 421 ALA B CA 1
ATOM 9778 C C . ALA B 1 421 ? 11.836 -28.656 5.598 1 89.12 421 ALA B C 1
ATOM 9780 O O . ALA B 1 421 ? 11.773 -27.859 6.539 1 89.12 421 ALA B O 1
ATOM 9781 N N . GLY B 1 422 ? 12.438 -28.406 4.453 1 88.06 422 GLY B N 1
ATOM 9782 C CA . GLY B 1 422 ? 12.961 -27.078 4.203 1 88.06 422 GLY B CA 1
ATOM 9783 C C . GLY B 1 422 ? 11.883 -26 4.195 1 88.06 422 GLY B C 1
ATOM 9784 O O . GLY B 1 422 ? 12.102 -24.891 4.707 1 88.06 422 GLY B O 1
ATOM 9785 N N . LEU B 1 423 ? 10.82 -26.297 3.6 1 90.94 423 LEU B N 1
ATOM 9786 C CA . LEU B 1 423 ? 9.695 -25.359 3.584 1 90.94 423 LEU B CA 1
ATOM 9787 C C . LEU B 1 423 ? 9.203 -25.094 5 1 90.94 423 LEU B C 1
ATOM 9789 O O . LEU B 1 423 ? 8.953 -23.938 5.359 1 90.94 423 LEU B O 1
ATOM 9793 N N . ILE B 1 424 ? 9.086 -26.141 5.828 1 94.12 424 ILE B N 1
ATOM 9794 C CA . ILE B 1 424 ? 8.625 -26 7.207 1 94.12 424 ILE B CA 1
ATOM 9795 C C . ILE B 1 424 ? 9.586 -25.094 7.977 1 94.12 424 ILE B C 1
ATOM 9797 O O . ILE B 1 424 ? 9.156 -24.234 8.758 1 94.12 424 ILE B O 1
ATOM 9801 N N . LYS B 1 425 ? 10.82 -25.266 7.691 1 90.81 425 LYS B N 1
ATOM 9802 C CA . LYS B 1 425 ? 11.82 -24.406 8.32 1 90.81 425 LYS B CA 1
ATOM 9803 C C . LYS B 1 425 ? 11.602 -22.938 7.984 1 90.81 425 LYS B C 1
ATOM 9805 O O . LYS B 1 425 ? 11.68 -22.078 8.859 1 90.81 425 LYS B O 1
ATOM 9810 N N . VAL B 1 426 ? 11.344 -22.688 6.77 1 89.75 426 VAL B N 1
ATOM 9811 C CA . VAL B 1 426 ? 11.109 -21.328 6.305 1 89.75 426 VAL B CA 1
ATOM 9812 C C . VAL B 1 426 ? 9.836 -20.766 6.941 1 89.75 426 VAL B C 1
ATOM 9814 O O . VAL B 1 426 ? 9.805 -19.609 7.363 1 89.75 426 VAL B O 1
ATOM 9817 N N . LEU B 1 427 ? 8.805 -21.547 7.008 1 93.69 427 LEU B N 1
ATOM 9818 C CA . LEU B 1 427 ? 7.543 -21.125 7.613 1 93.69 427 LEU B CA 1
ATOM 9819 C C . LEU B 1 427 ? 7.734 -20.797 9.086 1 93.69 427 LEU B C 1
ATOM 9821 O O . LEU B 1 427 ? 7.211 -19.781 9.57 1 93.69 427 LEU B O 1
ATOM 9825 N N . ARG B 1 428 ? 8.547 -21.578 9.766 1 93.69 428 ARG B N 1
ATOM 9826 C CA . ARG B 1 428 ? 8.812 -21.344 11.18 1 93.69 428 ARG B CA 1
ATOM 9827 C C . ARG B 1 428 ? 9.633 -20.078 11.375 1 93.69 428 ARG B C 1
ATOM 9829 O O . ARG B 1 428 ? 9.438 -19.344 12.352 1 93.69 428 ARG B O 1
ATOM 9836 N N . LYS B 1 429 ? 10.523 -19.859 10.484 1 90.31 429 LYS B N 1
ATOM 9837 C CA . LYS B 1 429 ? 11.312 -18.625 10.547 1 90.31 429 LYS B CA 1
ATOM 9838 C C . LYS B 1 429 ? 10.422 -17.391 10.43 1 90.31 429 LYS B C 1
ATOM 9840 O O . LYS B 1 429 ? 10.664 -16.375 11.086 1 90.31 429 LYS B O 1
ATOM 9845 N N . LEU B 1 430 ? 9.438 -17.438 9.617 1 90.62 430 LEU B N 1
ATOM 9846 C CA . LEU B 1 430 ? 8.5 -16.328 9.461 1 90.62 430 LEU B CA 1
ATOM 9847 C C . LEU B 1 430 ? 7.766 -16.047 10.773 1 90.62 430 LEU B C 1
ATOM 9849 O O . LEU B 1 430 ? 7.574 -14.891 11.141 1 90.62 430 LEU B O 1
ATOM 9853 N N . VAL B 1 431 ? 7.398 -17.109 11.477 1 94.44 431 VAL B N 1
ATOM 9854 C CA . VAL B 1 431 ? 6.699 -16.969 12.742 1 94.44 431 VAL B CA 1
ATOM 9855 C C . VAL B 1 431 ? 7.652 -16.422 13.805 1 94.44 431 VAL B C 1
ATOM 9857 O O . VAL B 1 431 ? 7.277 -15.547 14.594 1 94.44 431 VAL B O 1
ATOM 9860 N N . ASN B 1 432 ? 8.891 -16.891 13.719 1 91.44 432 ASN B N 1
ATOM 9861 C CA . ASN B 1 432 ? 9.891 -16.484 14.703 1 91.44 432 ASN B CA 1
ATOM 9862 C C . ASN B 1 432 ? 10.258 -15.008 14.555 1 91.44 432 ASN B C 1
ATOM 9864 O O . ASN B 1 432 ? 10.773 -14.391 15.492 1 91.44 432 ASN B O 1
ATOM 9868 N N . GLN B 1 433 ? 9.969 -14.469 13.445 1 90 433 GLN B N 1
ATOM 9869 C CA . GLN B 1 433 ? 10.211 -13.047 13.211 1 90 433 GLN B CA 1
ATOM 9870 C C . GLN B 1 433 ? 9.094 -12.195 13.797 1 90 433 GLN B C 1
ATOM 9872 O O . GLN B 1 433 ? 9.148 -10.969 13.742 1 90 433 GLN B O 1
ATOM 9877 N N . GLY B 1 434 ? 8.094 -12.82 14.438 1 91.19 434 GLY B N 1
ATOM 9878 C CA . GLY B 1 434 ? 7.012 -12.109 15.094 1 91.19 434 GLY B CA 1
ATOM 9879 C C . GLY B 1 434 ? 5.773 -11.977 14.219 1 91.19 434 GLY B C 1
ATOM 9880 O O . GLY B 1 434 ? 4.926 -11.117 14.461 1 91.19 434 GLY B O 1
ATOM 9881 N N . ASN B 1 435 ? 5.691 -12.805 13.172 1 94.25 435 ASN B N 1
ATOM 9882 C CA . ASN B 1 435 ? 4.555 -12.758 12.258 1 94.25 435 ASN B CA 1
ATOM 9883 C C . ASN B 1 435 ? 3.533 -13.844 12.578 1 94.25 435 ASN B C 1
ATOM 9885 O O . ASN B 1 435 ? 3.809 -14.742 13.375 1 94.25 435 ASN B O 1
ATOM 9889 N N . SER B 1 436 ? 2.361 -13.664 12.117 1 96.25 436 SER B N 1
ATOM 9890 C CA . SER B 1 436 ? 1.329 -14.695 12.125 1 96.25 436 SER B CA 1
ATOM 9891 C C . SER B 1 436 ? 1.241 -15.406 10.773 1 96.25 436 SER B C 1
ATOM 9893 O O . SER B 1 436 ? 1.381 -14.766 9.727 1 96.25 436 SER B O 1
ATOM 9895 N N . LEU B 1 437 ? 1.078 -16.719 10.883 1 96.5 437 LEU B N 1
ATOM 9896 C CA . LEU B 1 437 ? 1.107 -17.5 9.648 1 96.5 437 LEU B CA 1
ATOM 9897 C C . LEU B 1 437 ? -0.134 -18.375 9.523 1 96.5 437 LEU B C 1
ATOM 9899 O O . LEU B 1 437 ? -0.46 -19.125 10.445 1 96.5 437 LEU B O 1
ATOM 9903 N N . VAL B 1 438 ? -0.871 -18.188 8.414 1 97.88 438 VAL B N 1
ATOM 9904 C CA . VAL B 1 438 ? -1.987 -19.062 8.047 1 97.88 438 VAL B CA 1
ATOM 9905 C C . VAL B 1 438 ? -1.687 -19.766 6.727 1 97.88 438 VAL B C 1
ATOM 9907 O O . VAL B 1 438 ? -1.446 -19.109 5.711 1 97.88 438 VAL B O 1
ATOM 9910 N N . VAL B 1 439 ? -1.702 -21.109 6.758 1 96.38 439 VAL B N 1
ATOM 9911 C CA . VAL B 1 439 ? -1.341 -21.875 5.566 1 96.38 439 VAL B CA 1
ATOM 9912 C C . VAL B 1 439 ? -2.486 -22.812 5.188 1 96.38 439 VAL B C 1
ATOM 9914 O O . VAL B 1 439 ? -2.939 -23.609 6.008 1 96.38 439 VAL B O 1
ATOM 9917 N N . VAL B 1 440 ? -2.963 -22.625 3.979 1 93.94 440 VAL B N 1
ATOM 9918 C CA . VAL B 1 440 ? -3.875 -23.594 3.396 1 93.94 440 VAL B CA 1
ATOM 9919 C C . VAL B 1 440 ? -3.078 -24.672 2.666 1 93.94 440 VAL B C 1
ATOM 9921 O O . VAL B 1 440 ? -2.359 -24.391 1.706 1 93.94 440 VAL B O 1
ATOM 9924 N N . ASP B 1 441 ? -3.156 -25.859 3.158 1 91.44 441 ASP B N 1
ATOM 9925 C CA . ASP B 1 441 ? -2.398 -26.938 2.523 1 91.44 441 ASP B CA 1
ATOM 9926 C C . ASP B 1 441 ? -3.053 -28.297 2.77 1 91.44 441 ASP B C 1
ATOM 9928 O O . ASP B 1 441 ? -3.93 -28.422 3.627 1 91.44 441 ASP B O 1
ATOM 9932 N N . HIS B 1 442 ? -2.672 -29.25 1.983 1 88.31 442 HIS B N 1
ATOM 9933 C CA . HIS B 1 442 ? -3.186 -30.609 2.102 1 88.31 442 HIS B CA 1
ATOM 9934 C C . HIS B 1 442 ? -2.07 -31.594 2.443 1 88.31 442 HIS B C 1
ATOM 9936 O O . HIS B 1 442 ? -2.336 -32.75 2.762 1 88.31 442 HIS B O 1
ATOM 9942 N N . ASN B 1 443 ? -0.902 -31.109 2.43 1 90.19 443 ASN B N 1
ATOM 9943 C CA . ASN B 1 443 ? 0.234 -31.938 2.797 1 90.19 443 ASN B CA 1
ATOM 9944 C C . ASN B 1 443 ? 0.23 -32.281 4.289 1 90.19 443 ASN B C 1
ATOM 9946 O O . ASN B 1 443 ? 0.255 -31.375 5.125 1 90.19 443 ASN B O 1
ATOM 9950 N N . VAL B 1 444 ? 0.284 -33.469 4.559 1 90.06 444 VAL B N 1
ATOM 9951 C CA . VAL B 1 444 ? 0.102 -33.938 5.926 1 90.06 444 VAL B CA 1
ATOM 9952 C C . VAL B 1 444 ? 1.275 -33.5 6.789 1 90.06 444 VAL B C 1
ATOM 9954 O O . VAL B 1 444 ? 1.101 -33.188 7.973 1 90.06 444 VAL B O 1
ATOM 9957 N N . ASP B 1 445 ? 2.447 -33.469 6.25 1 90.25 445 ASP B N 1
ATOM 9958 C CA . ASP B 1 445 ? 3.615 -33.031 7.016 1 90.25 445 ASP B CA 1
ATOM 9959 C C . ASP B 1 445 ? 3.502 -31.562 7.406 1 90.25 445 ASP B C 1
ATOM 9961 O O . ASP B 1 445 ? 3.904 -31.172 8.508 1 90.25 445 ASP B O 1
ATOM 9965 N N . ILE B 1 446 ? 3.031 -30.766 6.5 1 93.94 446 ILE B N 1
ATOM 9966 C CA . ILE B 1 446 ? 2.855 -29.344 6.77 1 93.94 446 ILE B CA 1
ATOM 9967 C C . ILE B 1 446 ? 1.791 -29.141 7.844 1 93.94 446 ILE B C 1
ATOM 9969 O O . ILE B 1 446 ? 1.984 -28.375 8.781 1 93.94 446 ILE B O 1
ATOM 9973 N N . ILE B 1 447 ? 0.723 -29.859 7.715 1 95.31 447 ILE B N 1
ATOM 9974 C CA . ILE B 1 447 ? -0.364 -29.75 8.68 1 95.31 447 ILE B CA 1
ATOM 9975 C C . ILE B 1 447 ? 0.121 -30.219 10.055 1 95.31 447 ILE B C 1
ATOM 9977 O O . ILE B 1 447 ? -0.173 -29.578 11.07 1 95.31 447 ILE B O 1
ATOM 9981 N N . ALA B 1 448 ? 0.883 -31.25 10.07 1 93.69 448 ALA B N 1
ATOM 9982 C CA . ALA B 1 448 ? 1.401 -31.797 11.328 1 93.69 448 ALA B CA 1
ATOM 9983 C C . ALA B 1 448 ? 2.357 -30.812 12 1 93.69 448 ALA B C 1
ATOM 9985 O O . ALA B 1 448 ? 2.508 -30.828 13.227 1 93.69 448 ALA B O 1
ATOM 9986 N N . ALA B 1 449 ? 2.99 -30 11.227 1 95.12 449 ALA B N 1
ATOM 9987 C CA . ALA B 1 449 ? 3.979 -29.047 11.742 1 95.12 449 ALA B CA 1
ATOM 9988 C C . ALA B 1 449 ? 3.301 -27.812 12.312 1 95.12 449 ALA B C 1
ATOM 9990 O O . ALA B 1 449 ? 3.93 -27.016 13.031 1 95.12 449 ALA B O 1
ATOM 9991 N N . ALA B 1 450 ? 2.012 -27.641 12.047 1 97 450 ALA B N 1
ATOM 9992 C CA . ALA B 1 450 ? 1.292 -26.438 12.484 1 97 450 ALA B CA 1
ATOM 9993 C C . ALA B 1 450 ? 1.062 -26.469 13.992 1 97 450 ALA B C 1
ATOM 9995 O O . ALA B 1 450 ? 1.043 -27.531 14.609 1 97 450 ALA B O 1
ATOM 9996 N N . ASP B 1 451 ? 0.993 -25.312 14.633 1 96.25 451 ASP B N 1
ATOM 9997 C CA . ASP B 1 451 ? 0.644 -25.203 16.047 1 96.25 451 ASP B CA 1
ATOM 9998 C C . ASP B 1 451 ? -0.839 -25.484 16.266 1 96.25 451 ASP B C 1
ATOM 10000 O O . ASP B 1 451 ? -1.215 -26.094 17.281 1 96.25 451 ASP B O 1
ATOM 10004 N N . GLU B 1 452 ? -1.605 -25.016 15.375 1 96.81 452 GLU B N 1
ATOM 10005 C CA . GLU B 1 452 ? -3.051 -25.219 15.391 1 96.81 452 GLU B CA 1
ATOM 10006 C C . GLU B 1 452 ? -3.584 -25.531 14 1 96.81 452 GLU B C 1
ATOM 10008 O O . GLU B 1 452 ? -2.975 -25.156 12.992 1 96.81 452 GLU B O 1
ATOM 10013 N N . VAL B 1 453 ? -4.711 -26.234 14.008 1 96.94 453 VAL B N 1
ATOM 10014 C CA . VAL B 1 453 ? -5.328 -26.625 12.75 1 96.94 453 VAL B CA 1
ATOM 10015 C C . VAL B 1 453 ? -6.809 -26.25 12.758 1 96.94 453 VAL B C 1
ATOM 10017 O O . VAL B 1 453 ? -7.484 -26.391 13.781 1 96.94 453 VAL B O 1
ATOM 10020 N N . ILE B 1 454 ? -7.262 -25.656 11.719 1 97.5 454 ILE B N 1
ATOM 10021 C CA . ILE B 1 454 ? -8.672 -25.406 11.461 1 97.5 454 ILE B CA 1
ATOM 10022 C C . ILE B 1 454 ? -9.148 -26.297 10.312 1 97.5 454 ILE B C 1
ATOM 10024 O O . ILE B 1 454 ? -8.641 -26.188 9.195 1 97.5 454 ILE B O 1
ATOM 10028 N N . GLU B 1 455 ? -10.062 -27.125 10.523 1 96.25 455 GLU B N 1
ATOM 10029 C CA . GLU B 1 455 ? -10.633 -27.969 9.477 1 96.25 455 GLU B CA 1
ATOM 10030 C C . GLU B 1 455 ? -12.016 -27.469 9.062 1 96.25 455 GLU B C 1
ATOM 10032 O O . GLU B 1 455 ? -12.898 -27.312 9.898 1 96.25 455 GLU B O 1
ATOM 10037 N N . ILE B 1 456 ? -12.156 -27.266 7.824 1 95.56 456 ILE B N 1
ATOM 10038 C CA . ILE B 1 456 ? -13.43 -26.812 7.281 1 95.56 456 ILE B CA 1
ATOM 10039 C C . ILE B 1 456 ? -14.094 -27.953 6.52 1 95.56 456 ILE B C 1
ATOM 10041 O O . ILE B 1 456 ? -13.422 -28.719 5.824 1 95.56 456 ILE B O 1
ATOM 10045 N N . GLY B 1 457 ? -15.273 -28.172 6.703 1 92.19 457 GLY B N 1
ATOM 10046 C CA . GLY B 1 457 ? -16.031 -29.234 6.066 1 92.19 457 GLY B CA 1
ATOM 10047 C C . GLY B 1 457 ? -17.484 -29.281 6.5 1 92.19 457 GLY B C 1
ATOM 10048 O O . GLY B 1 457 ? -18.094 -28.234 6.727 1 92.19 457 GLY B O 1
ATOM 10049 N N . PRO B 1 458 ? -18.016 -30.359 6.598 1 89.62 458 PRO B N 1
ATOM 10050 C CA . PRO B 1 458 ? -17.5 -31.719 6.363 1 89.62 458 PRO B CA 1
ATOM 10051 C C . PRO B 1 458 ? -17.375 -32.062 4.883 1 89.62 458 PRO B C 1
ATOM 10053 O O . PRO B 1 458 ? -16.609 -32.938 4.512 1 89.62 458 PRO B O 1
ATOM 10056 N N . GLY B 1 459 ? -18.219 -31.469 4.039 1 88.56 459 GLY B N 1
ATOM 10057 C CA . GLY B 1 459 ? -18.188 -31.719 2.609 1 88.56 459 GLY B CA 1
ATOM 10058 C C . GLY B 1 459 ? -17.734 -30.516 1.803 1 88.56 459 GLY B C 1
ATOM 10059 O O . GLY B 1 459 ? -16.953 -29.688 2.285 1 88.56 459 GLY B O 1
ATOM 10060 N N . SER B 1 460 ? -18.078 -30.516 0.554 1 84.44 460 SER B N 1
ATOM 10061 C CA . SER B 1 460 ? -17.781 -29.422 -0.368 1 84.44 460 SER B CA 1
ATOM 10062 C C . SER B 1 460 ? -19.031 -28.656 -0.758 1 84.44 460 SER B C 1
ATOM 10064 O O . SER B 1 460 ? -20.141 -29.156 -0.577 1 84.44 460 SER B O 1
ATOM 10066 N N . GLY B 1 461 ? -18.875 -27.438 -1.182 1 80.06 461 GLY B N 1
ATOM 10067 C CA . GLY B 1 461 ? -20.016 -26.656 -1.598 1 80.06 461 GLY B CA 1
ATOM 10068 C C . GLY B 1 461 ? -21.031 -26.422 -0.481 1 80.06 461 GLY B C 1
ATOM 10069 O O . GLY B 1 461 ? -20.656 -25.984 0.609 1 80.06 461 GLY B O 1
ATOM 10070 N N . GLU B 1 462 ? -22.25 -26.859 -0.702 1 80.75 462 GLU B N 1
ATOM 10071 C CA . GLU B 1 462 ? -23.312 -26.625 0.275 1 80.75 462 GLU B CA 1
ATOM 10072 C C . GLU B 1 462 ? -23.141 -27.516 1.505 1 80.75 462 GLU B C 1
ATOM 10074 O O . GLU B 1 462 ? -23.594 -27.172 2.596 1 80.75 462 GLU B O 1
ATOM 10079 N N . LYS B 1 463 ? -22.484 -28.578 1.32 1 86.88 463 LYS B N 1
ATOM 10080 C CA . LYS B 1 463 ? -22.266 -29.484 2.439 1 86.88 463 LYS B CA 1
ATOM 10081 C C . LYS B 1 463 ? -21.016 -29.094 3.229 1 86.88 463 LYS B C 1
ATOM 10083 O O . LYS B 1 463 ? -20.688 -29.719 4.238 1 86.88 463 LYS B O 1
ATOM 10088 N N . GLY B 1 464 ? -20.391 -28.031 2.688 1 90 464 GLY B N 1
ATOM 10089 C CA . GLY B 1 464 ? -19.219 -27.516 3.371 1 90 464 GLY B CA 1
ATOM 10090 C C . GLY B 1 464 ? -19.453 -26.172 4.043 1 90 464 GLY B C 1
ATOM 10091 O O . GLY B 1 464 ? -20.594 -25.844 4.359 1 90 464 GLY B O 1
ATOM 10092 N N . GLY B 1 465 ? -18.422 -25.469 4.414 1 92.69 465 GLY B N 1
ATOM 10093 C CA . GLY B 1 465 ? -18.516 -24.109 4.91 1 92.69 465 GLY B CA 1
ATOM 10094 C C . GLY B 1 465 ? -18.656 -24.031 6.418 1 92.69 465 GLY B C 1
ATOM 10095 O O . GLY B 1 465 ? -19.047 -22.984 6.957 1 92.69 465 GLY B O 1
ATOM 10096 N N . GLN B 1 466 ? -18.406 -25.156 7.082 1 95 466 GLN B N 1
ATOM 10097 C CA . GLN B 1 466 ? -18.484 -25.172 8.539 1 95 466 GLN B CA 1
ATOM 10098 C C . GLN B 1 466 ? -17.141 -25.578 9.148 1 95 466 GLN B C 1
ATOM 10100 O O . GLN B 1 466 ? -16.344 -26.25 8.508 1 95 466 GLN B O 1
ATOM 10105 N N . ILE B 1 467 ? -16.984 -25.156 10.398 1 95.5 467 ILE B N 1
ATOM 10106 C CA . ILE B 1 467 ? -15.789 -25.562 11.117 1 95.5 467 ILE B CA 1
ATOM 10107 C C . ILE B 1 467 ? -15.984 -26.969 11.688 1 95.5 467 ILE B C 1
ATOM 10109 O O . ILE B 1 467 ? -16.797 -27.172 12.586 1 95.5 467 ILE B O 1
ATOM 10113 N N . LEU B 1 468 ? -15.305 -27.859 11.164 1 94.38 468 LEU B N 1
ATOM 10114 C CA . LEU B 1 468 ? -15.414 -29.25 11.594 1 94.38 468 LEU B CA 1
ATOM 10115 C C . LEU B 1 468 ? -14.594 -29.5 12.859 1 94.38 468 LEU B C 1
ATOM 10117 O O . LEU B 1 468 ? -15.031 -30.234 13.75 1 94.38 468 LEU B O 1
ATOM 10121 N N . ASP B 1 469 ? -13.438 -28.953 12.844 1 93.44 469 ASP B N 1
ATOM 10122 C CA . ASP B 1 469 ? -12.508 -29.125 13.961 1 93.44 469 ASP B CA 1
ATOM 10123 C C . ASP B 1 469 ? -11.555 -27.938 14.062 1 93.44 469 ASP B C 1
ATOM 10125 O O . ASP B 1 469 ? -11.258 -27.281 13.055 1 93.44 469 ASP B O 1
ATOM 10129 N N . HIS B 1 470 ? -11.211 -27.625 15.266 1 94.81 470 HIS B N 1
ATOM 10130 C CA . HIS B 1 470 ? -10.305 -26.5 15.523 1 94.81 470 HIS B CA 1
ATOM 10131 C C . HIS B 1 470 ? -9.555 -26.688 16.828 1 94.81 470 HIS B C 1
ATOM 10133 O O . HIS B 1 470 ? -10.164 -26.922 17.875 1 94.81 470 HIS B O 1
ATOM 10139 N N . GLY B 1 471 ? -8.203 -26.594 16.766 1 94.44 471 GLY B N 1
ATOM 10140 C CA . GLY B 1 471 ? -7.398 -26.734 17.969 1 94.44 471 GLY B CA 1
ATOM 10141 C C . GLY B 1 471 ? -5.953 -27.094 17.688 1 94.44 471 GLY B C 1
ATOM 10142 O O . GLY B 1 471 ? -5.531 -27.125 16.531 1 94.44 471 GLY B O 1
ATOM 10143 N N . PRO B 1 472 ? -5.211 -27.297 18.734 1 95.5 472 PRO B N 1
ATOM 10144 C CA . PRO B 1 472 ? -3.826 -27.75 18.562 1 95.5 472 PRO B CA 1
ATOM 10145 C C . PRO B 1 472 ? -3.729 -29.094 17.844 1 95.5 472 PRO B C 1
ATOM 10147 O O . PRO B 1 472 ? -4.664 -29.891 17.891 1 95.5 472 PRO B O 1
ATOM 10150 N N . ILE B 1 473 ? -2.676 -29.266 17.172 1 93.19 473 ILE B N 1
ATOM 10151 C CA . ILE B 1 473 ? -2.463 -30.453 16.359 1 93.19 473 ILE B CA 1
ATOM 10152 C C . ILE B 1 473 ? -2.676 -31.703 17.203 1 93.19 473 ILE B C 1
ATOM 10154 O O . ILE B 1 473 ? -3.186 -32.719 16.719 1 93.19 473 ILE B O 1
ATOM 10158 N N . SER B 1 474 ? -2.346 -31.625 18.484 1 91.69 474 SER B N 1
ATOM 10159 C CA . SER B 1 474 ? -2.506 -32.75 19.391 1 91.69 474 SER B CA 1
ATOM 10160 C C . SER B 1 474 ? -3.977 -33.125 19.562 1 91.69 474 SER B C 1
ATOM 10162 O O . SER B 1 474 ? -4.328 -34.312 19.609 1 91.69 474 SER B O 1
ATOM 10164 N N . THR B 1 475 ? -4.773 -32.156 19.562 1 93.06 475 THR B N 1
ATOM 10165 C CA . THR B 1 475 ? -6.211 -32.375 19.703 1 93.06 475 THR B CA 1
ATOM 10166 C C . THR B 1 475 ? -6.809 -32.938 18.422 1 93.06 475 THR B C 1
ATOM 10168 O O . THR B 1 475 ? -7.68 -33.812 18.453 1 93.06 475 THR B O 1
ATOM 10171 N N . ILE B 1 476 ? -6.316 -32.531 17.281 1 93 476 ILE B N 1
ATOM 10172 C CA . ILE B 1 476 ? -6.824 -32.938 15.977 1 93 476 ILE B CA 1
ATOM 10173 C C . ILE B 1 476 ? -6.504 -34.438 15.758 1 93 476 ILE B C 1
ATOM 10175 O O . ILE B 1 476 ? -7.34 -35.188 15.242 1 93 476 ILE B O 1
ATOM 10179 N N . LYS B 1 477 ? -5.387 -34.875 16.219 1 91 477 LYS B N 1
ATOM 10180 C CA . LYS B 1 477 ? -4.926 -36.25 16.062 1 91 477 LYS B CA 1
ATOM 10181 C C . LYS B 1 477 ? -5.809 -37.219 16.828 1 91 477 LYS B C 1
ATOM 10183 O O . LYS B 1 477 ? -5.844 -38.406 16.531 1 91 477 LYS B O 1
ATOM 10188 N N . ASN B 1 478 ? -6.582 -36.656 17.766 1 90.69 478 ASN B N 1
ATOM 10189 C CA . ASN B 1 478 ? -7.391 -37.5 18.609 1 90.69 478 ASN B CA 1
ATOM 10190 C C . ASN B 1 478 ? -8.883 -37.312 18.359 1 90.69 478 ASN B C 1
ATOM 10192 O O . ASN B 1 478 ? -9.719 -37.938 19 1 90.69 478 ASN B O 1
ATOM 10196 N N . ASP B 1 479 ? -9.164 -36.5 17.438 1 92.19 479 ASP B N 1
ATOM 10197 C CA . ASP B 1 479 ? -10.57 -36.219 17.172 1 92.19 479 ASP B CA 1
ATOM 10198 C C . ASP B 1 479 ? -11.117 -37.094 16.047 1 92.19 479 ASP B C 1
ATOM 10200 O O . ASP B 1 479 ? -10.695 -37 14.898 1 92.19 479 ASP B O 1
ATOM 10204 N N . GLN B 1 480 ? -12.125 -37.812 16.25 1 90.06 480 GLN B N 1
ATOM 10205 C CA . GLN B 1 480 ? -12.672 -38.781 15.297 1 90.06 480 GLN B CA 1
ATOM 10206 C C . GLN B 1 480 ? -13.445 -38.062 14.188 1 90.06 480 GLN B C 1
ATOM 10208 O O . GLN B 1 480 ? -13.656 -38.656 13.117 1 90.06 480 GLN B O 1
ATOM 10213 N N . GLN B 1 481 ? -13.789 -36.906 14.391 1 89.69 481 GLN B N 1
ATOM 10214 C CA . GLN B 1 481 ? -14.562 -36.188 13.383 1 89.69 481 GLN B CA 1
ATOM 10215 C C . GLN B 1 481 ? -13.648 -35.594 12.32 1 89.69 481 GLN B C 1
ATOM 10217 O O . GLN B 1 481 ? -14.117 -35.188 11.25 1 89.69 481 GLN B O 1
ATOM 10222 N N . SER B 1 482 ? -12.422 -35.625 12.625 1 93.25 482 SER B N 1
ATOM 10223 C CA . SER B 1 482 ? -11.461 -35 11.711 1 93.25 482 SER B CA 1
ATOM 10224 C C . SER B 1 482 ? -11.273 -35.844 10.453 1 93.25 482 SER B C 1
ATOM 10226 O O . SER B 1 482 ? -11.094 -37.062 10.547 1 93.25 482 SER B O 1
ATOM 10228 N N . LEU B 1 483 ? -11.312 -35.156 9.297 1 93.19 483 LEU B N 1
ATOM 10229 C CA . LEU B 1 483 ? -11.125 -35.844 8.023 1 93.19 483 LEU B CA 1
ATOM 10230 C C . LEU B 1 483 ? -9.648 -36.125 7.762 1 93.19 483 LEU B C 1
ATOM 10232 O O . LEU B 1 483 ? -9.297 -37.062 7.051 1 93.19 483 LEU B O 1
ATOM 10236 N N . ILE B 1 484 ? -8.805 -35.312 8.375 1 92.75 484 ILE B N 1
ATOM 10237 C CA . ILE B 1 484 ? -7.379 -35.406 8.078 1 92.75 484 ILE B CA 1
ATOM 10238 C C . ILE B 1 484 ? -6.691 -36.312 9.109 1 92.75 484 ILE B C 1
ATOM 10240 O O . ILE B 1 484 ? -5.562 -36.75 8.898 1 92.75 484 ILE B O 1
ATOM 10244 N N . ARG B 1 485 ? -7.293 -36.625 10.25 1 92.5 485 ARG B N 1
ATOM 10245 C CA . ARG B 1 485 ? -6.727 -37.375 11.367 1 92.5 485 ARG B CA 1
ATOM 10246 C C . ARG B 1 485 ? -6.172 -38.719 10.898 1 92.5 485 ARG B C 1
ATOM 10248 O O . ARG B 1 485 ? -5.055 -39.094 11.266 1 92.5 485 ARG B O 1
ATOM 10255 N N . PRO B 1 486 ? -6.938 -39.469 10.008 1 90.81 486 PRO B N 1
ATOM 10256 C CA . PRO B 1 486 ? -6.43 -40.781 9.602 1 90.81 486 PRO B CA 1
ATOM 10257 C C . PRO B 1 486 ? -5.062 -40.688 8.922 1 90.81 486 PRO B C 1
ATOM 10259 O O . PRO B 1 486 ? -4.27 -41.625 9.008 1 90.81 486 PRO B O 1
ATOM 10262 N N . TYR B 1 487 ? -4.793 -39.656 8.352 1 90.44 487 TYR B N 1
ATOM 10263 C CA . TYR B 1 487 ? -3.533 -39.5 7.629 1 90.44 487 TYR B CA 1
ATOM 10264 C C . TYR B 1 487 ? -2.447 -38.938 8.547 1 90.44 487 TYR B C 1
ATOM 10266 O O . TYR B 1 487 ? -1.258 -39.031 8.227 1 90.44 487 TYR B O 1
ATOM 10274 N N . LEU B 1 488 ? -2.863 -38.375 9.625 1 89.06 488 LEU B N 1
ATOM 10275 C CA . LEU B 1 488 ? -1.922 -37.844 10.609 1 89.06 488 LEU B CA 1
ATOM 10276 C C . LEU B 1 488 ? -1.491 -38.938 11.586 1 89.06 488 LEU B C 1
ATOM 10278 O O . LEU B 1 488 ? -0.337 -38.969 12.023 1 89.06 488 LEU B O 1
ATOM 10282 N N . ASP B 1 489 ? -2.463 -39.781 11.93 1 86.19 489 ASP B N 1
ATOM 10283 C CA . ASP B 1 489 ? -2.158 -40.781 12.945 1 86.19 489 ASP B CA 1
ATOM 10284 C C . ASP B 1 489 ? -1.838 -42.125 12.297 1 86.19 489 ASP B C 1
ATOM 10286 O O . ASP B 1 489 ? -1.59 -43.125 13 1 86.19 489 ASP B O 1
ATOM 10290 N N . GLY B 1 490 ? -1.942 -42.25 10.945 1 84 490 GLY B N 1
ATOM 10291 C CA . GLY B 1 490 ? -1.511 -43.438 10.234 1 84 490 GLY B CA 1
ATOM 10292 C C . GLY B 1 490 ? -2.623 -44.438 10.031 1 84 490 GLY B C 1
ATOM 10293 O O . GLY B 1 490 ? -2.396 -45.531 9.484 1 84 490 GLY B O 1
ATOM 10294 N N . SER B 1 491 ? -3.844 -44.188 10.352 1 85.44 491 SER B N 1
ATOM 10295 C CA . SER B 1 491 ? -4.941 -45.156 10.281 1 85.44 491 SER B CA 1
ATOM 10296 C C . SER B 1 491 ? -5.625 -45.094 8.914 1 85.44 491 SER B C 1
ATOM 10298 O O . SER B 1 491 ? -6.523 -45.906 8.641 1 85.44 491 SER B O 1
ATOM 10300 N N . ALA B 1 492 ? -5.176 -44.281 8.008 1 88 492 ALA B N 1
ATOM 10301 C CA . ALA B 1 492 ? -5.836 -44.094 6.715 1 88 492 ALA B CA 1
ATOM 10302 C C . ALA B 1 492 ? -5.648 -45.344 5.828 1 88 492 ALA B C 1
ATOM 10304 O O . ALA B 1 492 ? -4.582 -45.969 5.836 1 88 492 ALA B O 1
ATOM 10305 N N . GLN B 1 493 ? -6.738 -45.656 5.078 1 83.62 493 GLN B N 1
ATOM 10306 C CA . GLN B 1 493 ? -6.637 -46.656 4.016 1 83.62 493 GLN B CA 1
ATOM 10307 C C . GLN B 1 493 ? -6.133 -46.031 2.719 1 83.62 493 GLN B C 1
ATOM 10309 O O . GLN B 1 493 ? -6.91 -45.406 1.975 1 83.62 493 GLN B O 1
ATOM 10314 N N . LEU B 1 494 ? -4.934 -46.281 2.414 1 83.5 494 LEU B N 1
ATOM 10315 C CA . LEU B 1 494 ? -4.258 -45.562 1.34 1 83.5 494 LEU B CA 1
ATOM 10316 C C . LEU B 1 494 ? -4.727 -46.031 -0.025 1 83.5 494 LEU B C 1
ATOM 10318 O O . LEU B 1 494 ? -4.918 -45.25 -0.946 1 83.5 494 LEU B O 1
ATOM 10322 N N . LEU B 1 495 ? -4.941 -47.375 -0.189 1 87.75 495 LEU B N 1
ATOM 10323 C CA . LEU B 1 495 ? -5.258 -47.938 -1.498 1 87.75 495 LEU B CA 1
ATOM 10324 C C . LEU B 1 495 ? -6.727 -47.719 -1.842 1 87.75 495 LEU B C 1
ATOM 10326 O O . LEU B 1 495 ? -7.609 -48.094 -1.064 1 87.75 495 LEU B O 1
ATOM 10330 N N . ALA B 1 496 ? -6.914 -47.125 -2.939 1 88.69 496 ALA B N 1
ATOM 10331 C CA . ALA B 1 496 ? -8.266 -46.875 -3.422 1 88.69 496 ALA B CA 1
ATOM 10332 C C . ALA B 1 496 ? -8.625 -47.812 -4.586 1 88.69 496 ALA B C 1
ATOM 10334 O O . ALA B 1 496 ? -9.766 -47.812 -5.047 1 88.69 496 ALA B O 1
ATOM 10335 N N . ARG B 1 497 ? -7.684 -48.531 -5.012 1 90.19 497 ARG B N 1
ATOM 10336 C CA . ARG B 1 497 ? -7.863 -49.469 -6.105 1 90.19 497 ARG B CA 1
ATOM 10337 C C . ARG B 1 497 ? -6.961 -50.688 -5.93 1 90.19 497 ARG B C 1
ATOM 10339 O O . ARG B 1 497 ? -6.043 -50.688 -5.105 1 90.19 497 ARG B O 1
ATOM 10346 N N . LYS B 1 498 ? -7.305 -51.656 -6.77 1 88.44 498 LYS B N 1
ATOM 10347 C CA . LYS B 1 498 ? -6.445 -52.844 -6.762 1 88.44 498 LYS B CA 1
ATOM 10348 C C . LYS B 1 498 ? -5.242 -52.656 -7.68 1 88.44 498 LYS B C 1
ATOM 10350 O O . LYS B 1 498 ? -5.395 -52.25 -8.836 1 88.44 498 LYS B O 1
ATOM 10355 N N . ILE B 1 499 ? -4.105 -52.938 -7.133 1 89.81 499 ILE B N 1
ATOM 10356 C CA . ILE B 1 499 ? -2.869 -52.75 -7.883 1 89.81 499 ILE B CA 1
ATOM 10357 C C . ILE B 1 499 ? -2.602 -54 -8.734 1 89.81 499 ILE B C 1
ATOM 10359 O O . ILE B 1 499 ? -2.871 -55.125 -8.297 1 89.81 499 ILE B O 1
ATOM 10363 N N . ALA B 1 500 ? -1.997 -53.75 -9.867 1 90.19 500 ALA B N 1
ATOM 10364 C CA . ALA B 1 500 ? -1.724 -54.875 -10.781 1 90.19 500 ALA B CA 1
ATOM 10365 C C . ALA B 1 500 ? -0.671 -55.812 -10.195 1 90.19 500 ALA B C 1
ATOM 10367 O O . ALA B 1 500 ? 0.326 -55.344 -9.633 1 90.19 500 ALA B O 1
ATOM 10368 N N . ASN B 1 501 ? -0.919 -57.062 -10.312 1 85.19 501 ASN B N 1
ATOM 10369 C CA . ASN B 1 501 ? -0.003 -58.062 -9.789 1 85.19 501 ASN B CA 1
ATOM 10370 C C . ASN B 1 501 ? 1.219 -58.25 -10.688 1 85.19 501 ASN B C 1
ATOM 10372 O O . ASN B 1 501 ? 2.264 -58.719 -10.242 1 85.19 501 ASN B O 1
ATOM 10376 N N . GLN B 1 502 ? 0.971 -58 -11.992 1 89.94 502 GLN B N 1
ATOM 10377 C CA . GLN B 1 502 ? 2.062 -58.125 -12.953 1 89.94 502 GLN B CA 1
ATOM 10378 C C . GLN B 1 502 ? 2.094 -56.906 -13.906 1 89.94 502 GLN B C 1
ATOM 10380 O O . GLN B 1 502 ? 1.067 -56.281 -14.141 1 89.94 502 GLN B O 1
ATOM 10385 N N . ILE B 1 503 ? 3.281 -56.719 -14.367 1 92.31 503 ILE B N 1
ATOM 10386 C CA . ILE B 1 503 ? 3.461 -55.625 -15.336 1 92.31 503 ILE B CA 1
ATOM 10387 C C . ILE B 1 503 ? 3.174 -56.156 -16.734 1 92.31 503 ILE B C 1
ATOM 10389 O O . ILE B 1 503 ? 3.568 -57.25 -17.094 1 92.31 503 ILE B O 1
ATOM 10393 N N . ASN B 1 504 ? 2.455 -55.312 -17.453 1 92.62 504 ASN B N 1
ATOM 10394 C CA . ASN B 1 504 ? 2.146 -55.688 -18.844 1 92.62 504 ASN B CA 1
ATOM 10395 C C . ASN B 1 504 ? 3.4 -55.688 -19.703 1 92.62 504 ASN B C 1
ATOM 10397 O O . ASN B 1 504 ? 4.195 -54.75 -19.672 1 92.62 504 ASN B O 1
ATOM 10401 N N . ASN B 1 505 ? 3.586 -56.688 -20.516 1 89.06 505 ASN B N 1
ATOM 10402 C CA . ASN B 1 505 ? 4.758 -56.812 -21.375 1 89.06 505 ASN B CA 1
ATOM 10403 C C . ASN B 1 505 ? 4.699 -55.844 -22.547 1 89.06 505 ASN B C 1
ATOM 10405 O O . ASN B 1 505 ? 5.734 -55.406 -23.062 1 89.06 505 ASN B O 1
ATOM 10409 N N . ASP B 1 506 ? 3.428 -55.594 -22.984 1 92.5 506 ASP B N 1
ATOM 10410 C CA . ASP B 1 506 ? 3.271 -54.562 -24.031 1 92.5 506 ASP B CA 1
ATOM 10411 C C . ASP B 1 506 ? 3.35 -53.156 -23.438 1 92.5 506 ASP B C 1
ATOM 10413 O O . ASP B 1 506 ? 2.852 -52.906 -22.344 1 92.5 506 ASP B O 1
ATOM 10417 N N . GLY B 1 507 ? 4.133 -52.438 -24.109 1 94.38 507 GLY B N 1
ATOM 10418 C CA . GLY B 1 507 ? 4.262 -51.062 -23.578 1 94.38 507 GLY B CA 1
ATOM 10419 C C . GLY B 1 507 ? 4.777 -50.094 -24.609 1 94.38 507 GLY B C 1
ATOM 10420 O O . GLY B 1 507 ? 4.977 -50.438 -25.766 1 94.38 507 GLY B O 1
ATOM 10421 N N . ILE B 1 508 ? 4.805 -48.875 -24.203 1 96.19 508 ILE B N 1
ATOM 10422 C CA . ILE B 1 508 ? 5.406 -47.781 -24.969 1 96.19 508 ILE B CA 1
ATOM 10423 C C . ILE B 1 508 ? 6.898 -47.719 -24.656 1 96.19 508 ILE B C 1
ATOM 10425 O O . ILE B 1 508 ? 7.297 -47.594 -23.5 1 96.19 508 ILE B O 1
ATOM 10429 N N . SER B 1 509 ? 7.715 -47.844 -25.672 1 96.19 509 SER B N 1
ATOM 10430 C CA . SER B 1 509 ? 9.164 -47.781 -25.5 1 96.19 509 SER B CA 1
ATOM 10431 C C . SER B 1 509 ? 9.758 -46.625 -26.297 1 96.19 509 SER B C 1
ATOM 10433 O O . SER B 1 509 ? 9.414 -46.438 -27.469 1 96.19 509 SER B O 1
ATOM 10435 N N . PHE B 1 510 ? 10.57 -45.875 -25.594 1 95.62 510 PHE B N 1
ATOM 10436 C CA . PHE B 1 510 ? 11.203 -44.75 -26.281 1 95.62 510 PHE B CA 1
ATOM 10437 C C . PHE B 1 510 ? 12.516 -44.375 -25.609 1 95.62 510 PHE B C 1
ATOM 10439 O O . PHE B 1 510 ? 12.727 -44.688 -24.438 1 95.62 510 PHE B O 1
ATOM 10446 N N . GLU B 1 511 ? 13.352 -43.812 -26.359 1 95.69 511 GLU B N 1
ATOM 10447 C CA . GLU B 1 511 ? 14.641 -43.312 -25.906 1 95.69 511 GLU B CA 1
ATOM 10448 C C . GLU B 1 511 ? 14.805 -41.812 -26.234 1 95.69 511 GLU B C 1
ATOM 10450 O O . GLU B 1 511 ? 14.43 -41.375 -27.312 1 95.69 511 GLU B O 1
ATOM 10455 N N . VAL B 1 512 ? 15.172 -41.062 -25.172 1 94.81 512 VAL B N 1
ATOM 10456 C CA . VAL B 1 512 ? 15.391 -39.625 -25.344 1 94.81 512 VAL B CA 1
ATOM 10457 C C . VAL B 1 512 ? 16.875 -39.312 -25.219 1 94.81 512 VAL B C 1
ATOM 10459 O O . VAL B 1 512 ? 17.5 -39.625 -24.203 1 94.81 512 VAL B O 1
ATOM 10462 N N . LYS B 1 513 ? 17.375 -38.688 -26.281 1 91.81 513 LYS B N 1
ATOM 10463 C CA . LYS B 1 513 ? 18.812 -38.375 -26.297 1 91.81 513 LYS B CA 1
ATOM 10464 C C . LYS B 1 513 ? 19.078 -36.938 -25.969 1 91.81 513 LYS B C 1
ATOM 10466 O O . LYS B 1 513 ? 18.625 -36.031 -26.672 1 91.81 513 LYS B O 1
ATOM 10471 N N . ASN B 1 514 ? 19.906 -36.688 -25.016 1 86.69 514 ASN B N 1
ATOM 10472 C CA . ASN B 1 514 ? 20.516 -35.438 -24.578 1 86.69 514 ASN B CA 1
ATOM 10473 C C . ASN B 1 514 ? 19.562 -34.281 -24.766 1 86.69 514 ASN B C 1
ATOM 10475 O O . ASN B 1 514 ? 19.891 -33.312 -25.469 1 86.69 514 ASN B O 1
ATOM 10479 N N . TYR B 1 515 ? 18.516 -34.156 -24.016 1 89.44 515 TYR B N 1
ATOM 10480 C CA . TYR B 1 515 ? 17.531 -33.094 -24.047 1 89.44 515 TYR B CA 1
ATOM 10481 C C . TYR B 1 515 ? 17.422 -32.406 -22.672 1 89.44 515 TYR B C 1
ATOM 10483 O O . TYR B 1 515 ? 16.969 -33.031 -21.703 1 89.44 515 TYR B O 1
ATOM 10491 N N . PHE B 1 516 ? 17.906 -31.156 -22.688 1 82.38 516 PHE B N 1
ATOM 10492 C CA . PHE B 1 516 ? 18.031 -30.438 -21.422 1 82.38 516 PHE B CA 1
ATOM 10493 C C . PHE B 1 516 ? 18.906 -31.219 -20.453 1 82.38 516 PHE B C 1
ATOM 10495 O O . PHE B 1 516 ? 20.062 -31.516 -20.75 1 82.38 516 PHE B O 1
ATOM 10502 N N . ASN B 1 517 ? 18.344 -31.672 -19.297 1 85.81 517 ASN B N 1
ATOM 10503 C CA . ASN B 1 517 ? 19.188 -32.344 -18.328 1 85.81 517 ASN B CA 1
ATOM 10504 C C . ASN B 1 517 ? 19.109 -33.875 -18.5 1 85.81 517 ASN B C 1
ATOM 10506 O O . ASN B 1 517 ? 19.828 -34.625 -17.812 1 85.81 517 ASN B O 1
ATOM 10510 N N . LEU B 1 518 ? 18.219 -34.344 -19.375 1 92.25 518 LEU B N 1
ATOM 10511 C CA . LEU B 1 518 ? 18.078 -35.781 -19.578 1 92.25 518 LEU B CA 1
ATOM 10512 C C . LEU B 1 518 ? 19.328 -36.375 -20.203 1 92.25 518 LEU B C 1
ATOM 10514 O O . LEU B 1 518 ? 19.859 -35.812 -21.172 1 92.25 518 LEU B O 1
ATOM 10518 N N . LYS B 1 519 ? 19.828 -37.406 -19.594 1 92.12 519 LYS B N 1
ATOM 10519 C CA . LYS B 1 519 ? 21.047 -38.062 -20.062 1 92.12 519 LYS B CA 1
ATOM 10520 C C . LYS B 1 519 ? 20.75 -39.406 -20.688 1 92.12 519 LYS B C 1
ATOM 10522 O O . LYS B 1 519 ? 20.922 -40.438 -20.047 1 92.12 519 LYS B O 1
ATOM 10527 N N . ASP B 1 520 ? 20.406 -39.438 -21.969 1 91.31 520 ASP B N 1
ATOM 10528 C CA . ASP B 1 520 ? 20.172 -40.656 -22.75 1 91.31 520 ASP B CA 1
ATOM 10529 C C . ASP B 1 520 ? 19.297 -41.656 -21.969 1 91.31 520 ASP B C 1
ATOM 10531 O O . ASP B 1 520 ? 19.75 -42.75 -21.641 1 91.31 520 ASP B O 1
ATOM 10535 N N . ILE B 1 521 ? 18.141 -41.406 -21.844 1 94.5 521 ILE B N 1
ATOM 10536 C CA . ILE B 1 521 ? 17.219 -42.156 -21.016 1 94.5 521 ILE B CA 1
ATOM 10537 C C . ILE B 1 521 ? 16.422 -43.125 -21.891 1 94.5 521 ILE B C 1
ATOM 10539 O O . ILE B 1 521 ? 15.992 -42.781 -22.984 1 94.5 521 ILE B O 1
ATOM 10543 N N . LYS B 1 522 ? 16.344 -44.344 -21.438 1 94.69 522 LYS B N 1
ATOM 10544 C CA . LYS B 1 522 ? 15.445 -45.344 -22.031 1 94.69 522 LYS B CA 1
ATOM 10545 C C . LYS B 1 522 ? 14.289 -45.688 -21.094 1 94.69 522 LYS B C 1
ATOM 10547 O O . LYS B 1 522 ? 14.5 -46.094 -19.953 1 94.69 522 LYS B O 1
ATOM 10552 N N . ALA B 1 523 ? 13.141 -45.469 -21.562 1 95.5 523 ALA B N 1
ATOM 10553 C CA . ALA B 1 523 ? 11.984 -45.656 -20.688 1 95.5 523 ALA B CA 1
ATOM 10554 C C . ALA B 1 523 ? 10.953 -46.562 -21.344 1 95.5 523 ALA B C 1
ATOM 10556 O O . ALA B 1 523 ? 10.844 -46.594 -22.578 1 95.5 523 ALA B O 1
ATOM 10557 N N . ASN B 1 524 ? 10.281 -47.281 -20.562 1 95.56 524 ASN B N 1
ATOM 10558 C CA . ASN B 1 524 ? 9.188 -48.156 -20.953 1 95.56 524 ASN B CA 1
ATOM 10559 C C . ASN B 1 524 ? 7.945 -47.938 -20.094 1 95.56 524 ASN B C 1
ATOM 10561 O O . ASN B 1 524 ? 8.031 -47.906 -18.859 1 95.56 524 ASN B O 1
ATOM 10565 N N . ILE B 1 525 ? 6.828 -47.812 -20.734 1 97.12 525 ILE B N 1
ATOM 10566 C CA . ILE B 1 525 ? 5.562 -47.594 -20.031 1 97.12 525 ILE B CA 1
ATOM 10567 C C . ILE B 1 525 ? 4.594 -48.75 -20.344 1 97.12 525 ILE B C 1
ATOM 10569 O O . ILE B 1 525 ? 4.172 -48.906 -21.5 1 97.12 525 ILE B O 1
ATOM 10573 N N . PRO B 1 526 ? 4.199 -49.469 -19.359 1 97.38 526 PRO B N 1
ATOM 10574 C CA . PRO B 1 526 ? 3.281 -50.594 -19.625 1 97.38 526 PRO B CA 1
ATOM 10575 C C . PRO B 1 526 ? 1.899 -50.125 -20.062 1 97.38 526 PRO B C 1
ATOM 10577 O O . PRO B 1 526 ? 1.38 -49.125 -19.547 1 97.38 526 PRO B O 1
ATOM 10580 N N . LEU B 1 527 ? 1.353 -50.844 -21.016 1 96.69 527 LEU B N 1
ATOM 10581 C CA . LEU B 1 527 ? 0.038 -50.5 -21.547 1 96.69 527 LEU B CA 1
ATOM 10582 C C . LEU B 1 527 ? -1.061 -50.875 -20.547 1 96.69 527 LEU B C 1
ATOM 10584 O O . LEU B 1 527 ? -0.942 -51.844 -19.812 1 96.69 527 LEU B O 1
ATOM 10588 N N . ASN B 1 528 ? -2.062 -50.062 -20.5 1 96.56 528 ASN B N 1
ATOM 10589 C CA . ASN B 1 528 ? -3.27 -50.25 -19.719 1 96.56 528 ASN B CA 1
ATOM 10590 C C . ASN B 1 528 ? -2.947 -50.406 -18.234 1 96.56 528 ASN B C 1
ATOM 10592 O O . ASN B 1 528 ? -3.463 -51.312 -17.562 1 96.56 528 ASN B O 1
ATOM 10596 N N . GLN B 1 529 ? -2.031 -49.656 -17.766 1 97.38 529 GLN B N 1
ATOM 10597 C CA . GLN B 1 529 ? -1.646 -49.562 -16.359 1 97.38 529 GLN B CA 1
ATOM 10598 C C . GLN B 1 529 ? -1.351 -48.125 -15.969 1 97.38 529 GLN B C 1
ATOM 10600 O O . GLN B 1 529 ? -1.15 -47.25 -16.828 1 97.38 529 GLN B O 1
ATOM 10605 N N . LEU B 1 530 ? -1.418 -47.844 -14.695 1 97.69 530 LEU B N 1
ATOM 10606 C CA . LEU B 1 530 ? -1.143 -46.531 -14.148 1 97.69 530 LEU B CA 1
ATOM 10607 C C . LEU B 1 530 ? 0.324 -46.375 -13.75 1 97.69 530 LEU B C 1
ATOM 10609 O O . LEU B 1 530 ? 0.772 -47.031 -12.797 1 97.69 530 LEU B O 1
ATOM 10613 N N . THR B 1 531 ? 1.062 -45.562 -14.508 1 98.12 531 THR B N 1
ATOM 10614 C CA . THR B 1 531 ? 2.488 -45.344 -14.266 1 98.12 531 THR B CA 1
ATOM 10615 C C . THR B 1 531 ? 2.746 -43.969 -13.641 1 98.12 531 THR B C 1
ATOM 10617 O O . THR B 1 531 ? 2.279 -42.969 -14.156 1 98.12 531 THR B O 1
ATOM 10620 N N . ALA B 1 532 ? 3.484 -43.969 -12.555 1 97.75 532 ALA B N 1
ATOM 10621 C CA . ALA B 1 532 ? 3.898 -42.719 -11.93 1 97.75 532 ALA B CA 1
ATOM 10622 C C . ALA B 1 532 ? 5.301 -42.312 -12.383 1 97.75 532 ALA B C 1
ATOM 10624 O O . ALA B 1 532 ? 6.219 -43.156 -12.383 1 97.75 532 ALA B O 1
ATOM 10625 N N . VAL B 1 533 ? 5.391 -41.094 -12.867 1 97.12 533 VAL B N 1
ATOM 10626 C CA . VAL B 1 533 ? 6.695 -40.5 -13.109 1 97.12 533 VAL B CA 1
ATOM 10627 C C . VAL B 1 533 ? 7.051 -39.531 -11.969 1 97.12 533 VAL B C 1
ATOM 10629 O O . VAL B 1 533 ? 6.367 -38.531 -11.75 1 97.12 533 VAL B O 1
ATOM 10632 N N . THR B 1 534 ? 8.086 -39.906 -11.227 1 95.38 534 THR B N 1
ATOM 10633 C CA . THR B 1 534 ? 8.43 -39.188 -10.008 1 95.38 534 THR B CA 1
ATOM 10634 C C . THR B 1 534 ? 9.875 -38.719 -10.047 1 95.38 534 THR B C 1
ATOM 10636 O O . THR B 1 534 ? 10.617 -39.031 -10.977 1 95.38 534 THR B O 1
ATOM 10639 N N . GLY B 1 535 ? 10.211 -37.875 -9.086 1 91.69 535 GLY B N 1
ATOM 10640 C CA . GLY B 1 535 ? 11.539 -37.281 -8.977 1 91.69 535 GLY B CA 1
ATOM 10641 C C . GLY B 1 535 ? 11.539 -35.844 -8.5 1 91.69 535 GLY B C 1
ATOM 10642 O O . GLY B 1 535 ? 10.484 -35.219 -8.43 1 91.69 535 GLY B O 1
ATOM 10643 N N . PHE B 1 536 ? 12.734 -35.438 -8.258 1 86.06 536 PHE B N 1
ATOM 10644 C CA . PHE B 1 536 ? 12.906 -34.062 -7.766 1 86.06 536 PHE B CA 1
ATOM 10645 C C . PHE B 1 536 ? 12.453 -33.062 -8.812 1 86.06 536 PHE B C 1
ATOM 10647 O O . PHE B 1 536 ? 12.367 -33.375 -10 1 86.06 536 PHE B O 1
ATOM 10654 N N . SER B 1 537 ? 12.148 -31.922 -8.25 1 83.12 537 SER B N 1
ATOM 10655 C CA . SER B 1 537 ? 11.898 -30.828 -9.188 1 83.12 537 SER B CA 1
ATOM 10656 C C . SER B 1 537 ? 13.117 -30.578 -10.07 1 83.12 537 SER B C 1
ATOM 10658 O O . SER B 1 537 ? 14.25 -30.531 -9.586 1 83.12 537 SER B O 1
ATOM 10660 N N . GLY B 1 538 ? 12.906 -30.531 -11.32 1 83.44 538 GLY B N 1
ATOM 10661 C CA . GLY B 1 538 ? 13.992 -30.297 -12.258 1 83.44 538 GLY B CA 1
ATOM 10662 C C . GLY B 1 538 ? 14.703 -31.578 -12.68 1 83.44 538 GLY B C 1
ATOM 10663 O O . GLY B 1 538 ? 15.695 -31.531 -13.398 1 83.44 538 GLY B O 1
ATOM 10664 N N . ALA B 1 539 ? 14.164 -32.656 -12.273 1 88.88 539 ALA B N 1
ATOM 10665 C CA . ALA B 1 539 ? 14.82 -33.938 -12.578 1 88.88 539 ALA B CA 1
ATOM 10666 C C . ALA B 1 539 ? 14.609 -34.312 -14.039 1 88.88 539 ALA B C 1
ATOM 10668 O O . ALA B 1 539 ? 15.312 -35.188 -14.562 1 88.88 539 ALA B O 1
ATOM 10669 N N . GLY B 1 540 ? 13.648 -33.719 -14.68 1 89.94 540 GLY B N 1
ATOM 10670 C CA . GLY B 1 540 ? 13.438 -33.969 -16.094 1 89.94 540 GLY B CA 1
ATOM 10671 C C . GLY B 1 540 ? 12.102 -34.625 -16.391 1 89.94 540 GLY B C 1
ATOM 10672 O O . GLY B 1 540 ? 11.898 -35.156 -17.484 1 89.94 540 GLY B O 1
ATOM 10673 N N . LYS B 1 541 ? 11.203 -34.594 -15.5 1 91.62 541 LYS B N 1
ATOM 10674 C CA . LYS B 1 541 ? 9.898 -35.25 -15.68 1 91.62 541 LYS B CA 1
ATOM 10675 C C . LYS B 1 541 ? 9.148 -34.656 -16.859 1 91.62 541 LYS B C 1
ATOM 10677 O O . LYS B 1 541 ? 8.664 -35.375 -17.719 1 91.62 541 LYS B O 1
ATOM 10682 N N . THR B 1 542 ? 9.078 -33.312 -16.859 1 88.38 542 THR B N 1
ATOM 10683 C CA . THR B 1 542 ? 8.367 -32.625 -17.922 1 88.38 542 THR B CA 1
ATOM 10684 C C . THR B 1 542 ? 9.07 -32.844 -19.266 1 88.38 542 THR B C 1
ATOM 10686 O O . THR B 1 542 ? 8.414 -33.031 -20.281 1 88.38 542 THR B O 1
ATOM 10689 N N . SER B 1 543 ? 10.359 -32.812 -19.281 1 90.62 543 SER B N 1
ATOM 10690 C CA . SER B 1 543 ? 11.141 -33.031 -20.5 1 90.62 543 SER B CA 1
ATOM 10691 C C . SER B 1 543 ? 10.914 -34.438 -21.062 1 90.62 543 SER B C 1
ATOM 10693 O O . SER B 1 543 ? 10.805 -34.594 -22.266 1 90.62 543 SER B O 1
ATOM 10695 N N . LEU B 1 544 ? 10.797 -35.312 -20.203 1 94.69 544 LEU B N 1
ATOM 10696 C CA . LEU B 1 544 ? 10.664 -36.719 -20.609 1 94.69 544 LEU B CA 1
ATOM 10697 C C . LEU B 1 544 ? 9.281 -36.969 -21.188 1 94.69 544 LEU B C 1
ATOM 10699 O O . LEU B 1 544 ? 9.156 -37.625 -22.234 1 94.69 544 LEU B O 1
ATOM 10703 N N . ILE B 1 545 ? 8.312 -36.438 -20.531 1 95.25 545 ILE B N 1
ATOM 10704 C CA . ILE B 1 545 ? 6.957 -36.844 -20.875 1 95.25 545 ILE B CA 1
ATOM 10705 C C . ILE B 1 545 ? 6.312 -35.781 -21.766 1 95.25 545 ILE B C 1
ATOM 10707 O O . ILE B 1 545 ? 5.945 -36.094 -22.906 1 95.25 545 ILE B O 1
ATOM 10711 N N . LEU B 1 546 ? 6.223 -34.594 -21.344 1 91.62 546 LEU B N 1
ATOM 10712 C CA . LEU B 1 546 ? 5.453 -33.562 -22.031 1 91.62 546 LEU B CA 1
ATOM 10713 C C . LEU B 1 546 ? 6.207 -33.031 -23.25 1 91.62 546 LEU B C 1
ATOM 10715 O O . LEU B 1 546 ? 5.594 -32.688 -24.266 1 91.62 546 LEU B O 1
ATOM 10719 N N . ASP B 1 547 ? 7.516 -33.031 -23.172 1 91 547 ASP B N 1
ATOM 10720 C CA . ASP B 1 547 ? 8.289 -32.438 -24.25 1 91 547 ASP B CA 1
ATOM 10721 C C . ASP B 1 547 ? 8.758 -33.531 -25.234 1 91 547 ASP B C 1
ATOM 10723 O O . ASP B 1 547 ? 9.156 -33.219 -26.359 1 91 547 ASP B O 1
ATOM 10727 N N . SER B 1 548 ? 8.742 -34.75 -24.828 1 94.69 548 SER B N 1
ATOM 10728 C CA . SER B 1 548 ? 9.312 -35.781 -25.688 1 94.69 548 SER B CA 1
ATOM 10729 C C . SER B 1 548 ? 8.258 -36.812 -26.062 1 94.69 548 SER B C 1
ATOM 10731 O O . SER B 1 548 ? 7.777 -36.844 -27.188 1 94.69 548 SER B O 1
ATOM 10733 N N . LEU B 1 549 ? 7.715 -37.469 -25.078 1 95.56 549 LEU B N 1
ATOM 10734 C CA . LEU B 1 549 ? 6.809 -38.594 -25.344 1 95.56 549 LEU B CA 1
ATOM 10735 C C . LEU B 1 549 ? 5.535 -38.094 -26.016 1 95.56 549 LEU B C 1
ATOM 10737 O O . LEU B 1 549 ? 5.125 -38.656 -27.047 1 95.56 549 LEU B O 1
ATOM 10741 N N . VAL B 1 550 ? 4.906 -37.094 -25.438 1 94.88 550 VAL B N 1
ATOM 10742 C CA . VAL B 1 550 ? 3.615 -36.594 -25.922 1 94.88 550 VAL B CA 1
ATOM 10743 C C . VAL B 1 550 ? 3.752 -36.125 -27.359 1 94.88 550 VAL B C 1
ATOM 10745 O O . VAL B 1 550 ? 3.014 -36.562 -28.234 1 94.88 550 VAL B O 1
ATOM 10748 N N . PRO B 1 551 ? 4.734 -35.281 -27.672 1 93.62 551 PRO B N 1
ATOM 10749 C CA . PRO B 1 551 ? 4.891 -34.844 -29.062 1 93.62 551 PRO B CA 1
ATOM 10750 C C . PRO B 1 551 ? 5.23 -36 -30 1 93.62 551 PRO B C 1
ATOM 10752 O O . PRO B 1 551 ? 4.84 -36 -31.156 1 93.62 551 PRO B O 1
ATOM 10755 N N . ALA B 1 552 ? 5.949 -37.031 -29.531 1 94.94 552 ALA B N 1
ATOM 10756 C CA . ALA B 1 552 ? 6.305 -38.188 -30.359 1 94.94 552 ALA B CA 1
ATOM 10757 C C . ALA B 1 552 ? 5.066 -38.938 -30.781 1 94.94 552 ALA B C 1
ATOM 10759 O O . ALA B 1 552 ? 4.934 -39.344 -31.938 1 94.94 552 ALA B O 1
ATOM 10760 N N . ILE B 1 553 ? 4.191 -39.156 -29.859 1 95.5 553 ILE B N 1
ATOM 10761 C CA . ILE B 1 553 ? 2.967 -39.906 -30.156 1 95.5 553 ILE B CA 1
ATOM 10762 C C . ILE B 1 553 ? 2.098 -39.094 -31.125 1 95.5 553 ILE B C 1
ATOM 10764 O O . ILE B 1 553 ? 1.533 -39.656 -32.062 1 95.5 553 ILE B O 1
ATOM 10768 N N . LYS B 1 554 ? 1.979 -37.812 -30.906 1 93.19 554 LYS B N 1
ATOM 10769 C CA . LYS B 1 554 ? 1.196 -36.969 -31.781 1 93.19 554 LYS B CA 1
ATOM 10770 C C . LYS B 1 554 ? 1.779 -36.938 -33.188 1 93.19 554 LYS B C 1
ATOM 10772 O O . LYS B 1 554 ? 1.039 -36.969 -34.188 1 93.19 554 LYS B O 1
ATOM 10777 N N . ALA B 1 555 ? 3.074 -36.875 -33.25 1 92 555 ALA B N 1
ATOM 10778 C CA . ALA B 1 555 ? 3.756 -36.844 -34.531 1 92 555 ALA B CA 1
ATOM 10779 C C . ALA B 1 555 ? 3.539 -38.156 -35.281 1 92 555 ALA B C 1
ATOM 10781 O O . ALA B 1 555 ? 3.283 -38.156 -36.5 1 92 555 ALA B O 1
ATOM 10782 N N . GLU B 1 556 ? 3.648 -39.219 -34.594 1 91.56 556 GLU B N 1
ATOM 10783 C CA . GLU B 1 556 ? 3.461 -40.5 -35.219 1 91.56 556 GLU B CA 1
ATOM 10784 C C . GLU B 1 556 ? 2.033 -40.688 -35.719 1 91.56 556 GLU B C 1
ATOM 10786 O O . GLU B 1 556 ? 1.816 -41.25 -36.812 1 91.56 556 GLU B O 1
ATOM 10791 N N . SER B 1 557 ? 1.115 -40.25 -34.938 1 90.25 557 SER B N 1
ATOM 10792 C CA . SER B 1 557 ? -0.288 -40.375 -35.344 1 90.25 557 SER B CA 1
ATOM 10793 C C . SER B 1 557 ? -0.58 -39.531 -36.594 1 90.25 557 SER B C 1
ATOM 10795 O O . SER B 1 557 ? -1.438 -39.906 -37.375 1 90.25 557 SER B O 1
ATOM 10797 N N . LYS B 1 558 ? 0.1 -38.469 -36.719 1 87.62 558 LYS B N 1
ATOM 10798 C CA . LYS B 1 558 ? -0.093 -37.594 -37.875 1 87.62 558 LYS B CA 1
ATOM 10799 C C . LYS B 1 558 ? 0.896 -37.938 -39 1 87.62 558 LYS B C 1
ATOM 10801 O O . LYS B 1 558 ? 0.991 -37.219 -40 1 87.62 558 LYS B O 1
ATOM 10806 N N . ASN B 1 559 ? 1.57 -38.906 -38.844 1 85.12 559 ASN B N 1
ATOM 10807 C CA . ASN B 1 559 ? 2.588 -39.312 -39.781 1 85.12 559 ASN B CA 1
ATOM 10808 C C . ASN B 1 559 ? 3.602 -38.219 -40.062 1 85.12 559 ASN B C 1
ATOM 10810 O O . ASN B 1 559 ? 3.939 -37.969 -41.219 1 85.12 559 ASN B O 1
ATOM 10814 N N . GLU B 1 560 ? 3.916 -37.594 -38.969 1 86.38 560 GLU B N 1
ATOM 10815 C CA . GLU B 1 560 ? 4.93 -36.531 -39.031 1 86.38 560 GLU B CA 1
ATOM 10816 C C . GLU B 1 560 ? 6.266 -37.031 -38.5 1 86.38 560 GLU B C 1
ATOM 10818 O O . GLU B 1 560 ? 6.355 -38.125 -37.969 1 86.38 560 GLU B O 1
ATOM 10823 N N . LYS B 1 561 ? 7.293 -36.188 -38.719 1 87.94 561 LYS B N 1
ATOM 10824 C CA . LYS B 1 561 ? 8.617 -36.531 -38.188 1 87.94 561 LYS B CA 1
ATOM 10825 C C . LYS B 1 561 ? 8.648 -36.438 -36.688 1 87.94 561 LYS B C 1
ATOM 10827 O O . LYS B 1 561 ? 8.078 -35.531 -36.094 1 87.94 561 LYS B O 1
ATOM 10832 N N . LEU B 1 562 ? 9.273 -37.406 -36.125 1 92 562 LEU B N 1
ATOM 10833 C CA . LEU B 1 562 ? 9.414 -37.438 -34.656 1 92 562 LEU B CA 1
ATOM 10834 C C . LEU B 1 562 ? 10.305 -36.281 -34.156 1 92 562 LEU B C 1
ATOM 10836 O O . LEU B 1 562 ? 11.141 -35.781 -34.906 1 92 562 LEU B O 1
ATOM 10840 N N . PRO B 1 563 ? 10.07 -35.906 -32.906 1 91.88 563 PRO B N 1
ATOM 10841 C CA . PRO B 1 563 ? 11 -34.938 -32.344 1 91.88 563 PRO B CA 1
ATOM 10842 C C . PRO B 1 563 ? 12.461 -35.406 -32.438 1 91.88 563 PRO B C 1
ATOM 10844 O O . PRO B 1 563 ? 12.75 -36.594 -32.25 1 91.88 563 PRO B O 1
ATOM 10847 N N . LYS B 1 564 ? 13.375 -34.438 -32.562 1 88.81 564 LYS B N 1
ATOM 10848 C CA . LYS B 1 564 ? 14.781 -34.719 -32.812 1 88.81 564 LYS B CA 1
ATOM 10849 C C . LYS B 1 564 ? 15.391 -35.531 -31.672 1 88.81 564 LYS B C 1
ATOM 10851 O O . LYS B 1 564 ? 16.297 -36.344 -31.891 1 88.81 564 LYS B O 1
ATOM 10856 N N . GLN B 1 565 ? 14.945 -35.375 -30.516 1 92.69 565 GLN B N 1
ATOM 10857 C CA . GLN B 1 565 ? 15.562 -36 -29.344 1 92.69 565 GLN B CA 1
ATOM 10858 C C . GLN B 1 565 ? 15.102 -37.438 -29.188 1 92.69 565 GLN B C 1
ATOM 10860 O O . GLN B 1 565 ? 15.695 -38.219 -28.422 1 92.69 565 GLN B O 1
ATOM 10865 N N . ILE B 1 566 ? 14.094 -37.812 -29.844 1 94.62 566 ILE B N 1
ATOM 10866 C CA . ILE B 1 566 ? 13.531 -39.156 -29.688 1 94.62 566 ILE B CA 1
ATOM 10867 C C . ILE B 1 566 ? 14.242 -40.125 -30.625 1 94.62 566 ILE B C 1
ATOM 10869 O O . ILE B 1 566 ? 14.312 -39.906 -31.844 1 94.62 566 ILE B O 1
ATOM 10873 N N . ILE B 1 567 ? 14.828 -41.156 -29.891 1 89.12 567 ILE B N 1
ATOM 10874 C CA . ILE B 1 567 ? 15.469 -42.25 -30.609 1 89.12 567 ILE B CA 1
ATOM 10875 C C . ILE B 1 567 ? 14.719 -43.562 -30.344 1 89.12 567 ILE B C 1
ATOM 10877 O O . ILE B 1 567 ? 14.281 -43.812 -29.219 1 89.12 567 ILE B O 1
ATOM 10881 N N . ASN B 1 568 ? 14.469 -44.406 -31.328 1 90.56 568 ASN B N 1
ATOM 10882 C CA . ASN B 1 568 ? 13.781 -45.688 -31.188 1 90.56 568 ASN B CA 1
ATOM 10883 C C . ASN B 1 568 ? 12.406 -45.5 -30.562 1 90.56 568 ASN B C 1
ATOM 10885 O O . ASN B 1 568 ? 12.297 -45.375 -29.328 1 90.56 568 ASN B O 1
ATOM 10889 N N . PHE B 1 569 ? 11.461 -45.312 -31.141 1 94.69 569 PHE B N 1
ATOM 10890 C CA . PHE B 1 569 ? 10.125 -45.031 -30.641 1 94.69 569 PHE B CA 1
ATOM 10891 C C . PHE B 1 569 ? 9.133 -46.062 -31.109 1 94.69 569 PHE B C 1
ATOM 10893 O O . PHE B 1 569 ? 9.07 -46.406 -32.312 1 94.69 569 PHE B O 1
ATOM 10900 N N . SER B 1 570 ? 8.484 -46.719 -30.094 1 94.12 570 SER B N 1
ATOM 10901 C CA . SER B 1 570 ? 7.398 -47.656 -30.375 1 94.12 570 SER B CA 1
ATOM 10902 C C . SER B 1 570 ? 6.227 -47.438 -29.422 1 94.12 570 SER B C 1
ATOM 10904 O O . SER B 1 570 ? 6.383 -47.531 -28.203 1 94.12 570 SER B O 1
ATOM 10906 N N . ALA B 1 571 ? 5.078 -47.125 -29.953 1 93.75 571 ALA B N 1
ATOM 10907 C CA . ALA B 1 571 ? 3.906 -46.875 -29.125 1 93.75 571 ALA B CA 1
ATOM 10908 C C . ALA B 1 571 ? 2.645 -47.438 -29.766 1 93.75 571 ALA B C 1
ATOM 10910 O O . ALA B 1 571 ? 2.246 -47.031 -30.859 1 93.75 571 ALA B O 1
ATOM 10911 N N . PRO B 1 572 ? 2.049 -48.406 -29.156 1 93 572 PRO B N 1
ATOM 10912 C CA . PRO B 1 572 ? 0.796 -48.938 -29.672 1 93 572 PRO B CA 1
ATOM 10913 C C . PRO B 1 572 ? -0.415 -48.094 -29.344 1 93 572 PRO B C 1
ATOM 10915 O O . PRO B 1 572 ? -1.479 -48.594 -29 1 93 572 PRO B O 1
ATOM 10918 N N . VAL B 1 573 ? -0.261 -46.812 -29.109 1 94.38 573 VAL B N 1
ATOM 10919 C CA . VAL B 1 573 ? -1.333 -45.844 -28.891 1 94.38 573 VAL B CA 1
ATOM 10920 C C . VAL B 1 573 ? -1.23 -44.719 -29.906 1 94.38 573 VAL B C 1
ATOM 10922 O O . VAL B 1 573 ? -0.13 -44.344 -30.328 1 94.38 573 VAL B O 1
ATOM 10925 N N . SER B 1 574 ? -2.385 -44.188 -30.281 1 92.75 574 SER B N 1
ATOM 10926 C CA . SER B 1 574 ? -2.393 -43.188 -31.328 1 92.75 574 SER B CA 1
ATOM 10927 C C . SER B 1 574 ? -2.926 -41.844 -30.812 1 92.75 574 SER B C 1
ATOM 10929 O O . SER B 1 574 ? -2.73 -40.812 -31.453 1 92.75 574 SER B O 1
ATOM 10931 N N . ASN B 1 575 ? -3.572 -41.844 -29.656 1 93.12 575 ASN B N 1
ATOM 10932 C CA . ASN B 1 575 ? -4.148 -40.625 -29.094 1 93.12 575 ASN B CA 1
ATOM 10933 C C . ASN B 1 575 ? -3.533 -40.281 -27.75 1 93.12 575 ASN B C 1
ATOM 10935 O O . ASN B 1 575 ? -3.188 -41.188 -26.969 1 93.12 575 ASN B O 1
ATOM 10939 N N . VAL B 1 576 ? -3.344 -39 -27.562 1 94.12 576 VAL B N 1
ATOM 10940 C CA . VAL B 1 576 ? -2.83 -38.562 -26.281 1 94.12 576 VAL B CA 1
ATOM 10941 C C . VAL B 1 576 ? -3.719 -37.438 -25.75 1 94.12 576 VAL B C 1
ATOM 10943 O O . VAL B 1 576 ? -4.105 -36.531 -26.484 1 94.12 576 VAL B O 1
ATOM 10946 N N . VAL B 1 577 ? -4.102 -37.562 -24.469 1 90.62 577 VAL B N 1
ATOM 10947 C CA . VAL B 1 577 ? -4.898 -36.531 -23.781 1 90.62 577 VAL B CA 1
ATOM 10948 C C . VAL B 1 577 ? -4.129 -36 -22.578 1 90.62 577 VAL B C 1
ATOM 10950 O O . VAL B 1 577 ? -3.756 -36.781 -21.688 1 90.62 577 VAL B O 1
ATOM 10953 N N . GLY B 1 578 ? -3.812 -34.781 -22.656 1 88.5 578 GLY B N 1
ATOM 10954 C CA . GLY B 1 578 ? -3.176 -34.125 -21.516 1 88.5 578 GLY B CA 1
ATOM 10955 C C . GLY B 1 578 ? -4.168 -33.531 -20.531 1 88.5 578 GLY B C 1
ATOM 10956 O O . GLY B 1 578 ? -5.117 -32.875 -20.938 1 88.5 578 GLY B O 1
ATOM 10957 N N . VAL B 1 579 ? -3.982 -33.875 -19.219 1 83.31 579 VAL B N 1
ATOM 10958 C CA . VAL B 1 579 ? -4.855 -33.344 -18.188 1 83.31 579 VAL B CA 1
ATOM 10959 C C . VAL B 1 579 ? -4.027 -32.562 -17.172 1 83.31 579 VAL B C 1
ATOM 10961 O O . VAL B 1 579 ? -3.088 -33.094 -16.578 1 83.31 579 VAL B O 1
ATOM 10964 N N . ASP B 1 580 ? -4.242 -31.297 -17.109 1 75.56 580 ASP B N 1
ATOM 10965 C CA . ASP B 1 580 ? -3.557 -30.469 -16.109 1 75.56 580 ASP B CA 1
ATOM 10966 C C . ASP B 1 580 ? -4.551 -29.656 -15.297 1 75.56 580 ASP B C 1
ATOM 10968 O O . ASP B 1 580 ? -5.758 -29.703 -15.555 1 75.56 580 ASP B O 1
ATOM 10972 N N . ALA B 1 581 ? -3.963 -29 -14.297 1 65.94 581 ALA B N 1
ATOM 10973 C CA . ALA B 1 581 ? -4.82 -28.266 -13.367 1 65.94 581 ALA B CA 1
ATOM 10974 C C . ALA B 1 581 ? -5.074 -26.844 -13.852 1 65.94 581 ALA B C 1
ATOM 10976 O O . ALA B 1 581 ? -5.582 -26 -13.102 1 65.94 581 ALA B O 1
ATOM 10977 N N . SER B 1 582 ? -4.797 -26.516 -15.062 1 70.38 582 SER B N 1
ATOM 10978 C CA . SER B 1 582 ? -5.043 -25.172 -15.578 1 70.38 582 SER B CA 1
ATOM 10979 C C . SER B 1 582 ? -6.539 -24.875 -15.672 1 70.38 582 SER B C 1
ATOM 10981 O O . SER B 1 582 ? -7.34 -25.797 -15.898 1 70.38 582 SER B O 1
ATOM 10983 N N . PRO B 1 583 ? -6.867 -23.625 -15.406 1 69.5 583 PRO B N 1
ATO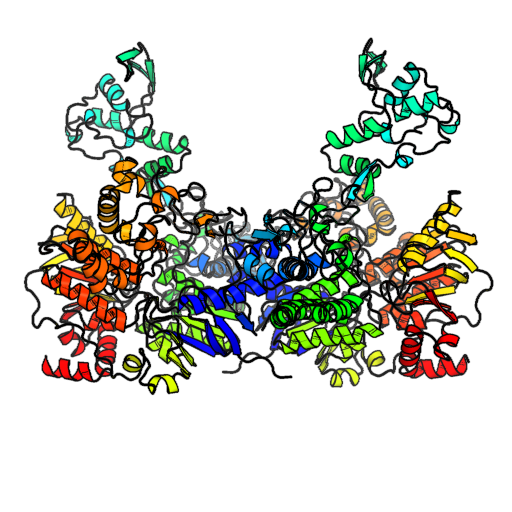M 10984 C CA . PRO B 1 583 ? -8.289 -23.297 -15.469 1 69.5 583 PRO B CA 1
ATOM 10985 C C . PRO B 1 583 ? -8.914 -23.578 -16.828 1 69.5 583 PRO B C 1
ATOM 10987 O O . PRO B 1 583 ? -8.219 -23.547 -17.844 1 69.5 583 PRO B O 1
ATOM 10990 N N . ILE B 1 584 ? -10.109 -24.031 -16.688 1 72.06 584 ILE B N 1
ATOM 10991 C CA . ILE B 1 584 ? -10.891 -24.234 -17.906 1 72.06 584 ILE B CA 1
ATOM 10992 C C . ILE B 1 584 ? -11.453 -22.891 -18.391 1 72.06 584 ILE B C 1
ATOM 10994 O O . ILE B 1 584 ? -12.109 -22.188 -17.625 1 72.06 584 ILE B O 1
ATOM 10998 N N . GLY B 1 585 ? -11.164 -22.469 -19.531 1 63.72 585 GLY B N 1
ATOM 10999 C CA . GLY B 1 585 ? -11.758 -21.281 -20.125 1 63.72 585 GLY B CA 1
ATOM 11000 C C . GLY B 1 585 ? -11.172 -19.984 -19.594 1 63.72 585 GLY B C 1
ATOM 11001 O O . GLY B 1 585 ? -10.68 -19.938 -18.453 1 63.72 585 GLY B O 1
ATOM 11002 N N . LYS B 1 586 ? -10.891 -18.922 -20.391 1 62 586 LYS B N 1
ATOM 11003 C CA . LYS B 1 586 ? -10.383 -17.609 -20.016 1 62 586 LYS B CA 1
ATOM 11004 C C . LYS B 1 586 ? -11.523 -16.641 -19.719 1 62 586 LYS B C 1
ATOM 11006 O O . LYS B 1 586 ? -11.344 -15.68 -18.969 1 62 586 LYS B O 1
ATOM 11011 N N . SER B 1 587 ? -12.695 -17.125 -20.125 1 67 587 SER B N 1
ATOM 11012 C CA . SER B 1 587 ? -13.812 -16.188 -20.016 1 67 587 SER B CA 1
ATOM 11013 C C . SER B 1 587 ? -14.805 -16.625 -18.953 1 67 587 SER B C 1
ATOM 11015 O O . SER B 1 587 ? -14.992 -17.828 -18.719 1 67 587 SER B O 1
ATOM 11017 N N . THR B 1 588 ? -15.383 -15.75 -18.266 1 71.44 588 THR B N 1
ATOM 11018 C CA . THR B 1 588 ? -16.422 -15.977 -17.266 1 71.44 588 THR B CA 1
ATOM 11019 C C . THR B 1 588 ? -17.672 -16.562 -17.891 1 71.44 588 THR B C 1
ATOM 11021 O O . THR B 1 588 ? -18.562 -17.047 -17.188 1 71.44 588 THR B O 1
ATOM 11024 N N . ARG B 1 589 ? -17.672 -16.766 -19.172 1 80.06 589 ARG B N 1
ATOM 11025 C CA . ARG B 1 589 ? -18.844 -17.281 -19.875 1 80.06 589 ARG B CA 1
ATOM 11026 C C . ARG B 1 589 ? -18.859 -18.812 -19.844 1 80.06 589 ARG B C 1
ATOM 11028 O O . ARG B 1 589 ? -19.922 -19.422 -20.016 1 80.06 589 ARG B O 1
ATOM 11035 N N . SER B 1 590 ? -17.719 -19.375 -19.562 1 84.31 590 SER B N 1
ATOM 11036 C CA . SER B 1 590 ? -17.641 -20.828 -19.484 1 84.31 590 SER B CA 1
ATOM 11037 C C . SER B 1 590 ? -18.156 -21.344 -18.141 1 84.31 590 SER B C 1
ATOM 11039 O O . SER B 1 590 ? -17.734 -20.875 -17.078 1 84.31 590 SER B O 1
ATOM 11041 N N . THR B 1 591 ? -19.172 -22.25 -18.203 1 89.69 591 THR B N 1
ATOM 11042 C CA . THR B 1 591 ? -19.75 -22.859 -17 1 89.69 591 THR B CA 1
ATOM 11043 C C . THR B 1 591 ? -19.672 -24.375 -17.078 1 89.69 591 THR B C 1
ATOM 11045 O O . THR B 1 591 ? -19.281 -24.938 -18.094 1 89.69 591 THR B O 1
ATOM 11048 N N . VAL B 1 592 ? -19.984 -25.031 -16.047 1 90.75 592 VAL B N 1
ATOM 11049 C CA . VAL B 1 592 ? -19.984 -26.5 -16 1 90.75 592 VAL B CA 1
ATOM 11050 C C . VAL B 1 592 ? -20.906 -27.047 -17.094 1 90.75 592 VAL B C 1
ATOM 11052 O O . VAL B 1 592 ? -20.547 -28 -17.797 1 90.75 592 VAL B O 1
ATOM 11055 N N . ALA B 1 593 ? -22.031 -26.375 -17.312 1 92.19 593 ALA B N 1
ATOM 11056 C CA . ALA B 1 593 ? -23.016 -26.828 -18.297 1 92.19 593 ALA B CA 1
ATOM 11057 C C . ALA B 1 593 ? -22.484 -26.641 -19.719 1 92.19 593 ALA B C 1
ATOM 11059 O O . ALA B 1 593 ? -22.734 -27.469 -20.594 1 92.19 593 ALA B O 1
ATOM 11060 N N . THR B 1 594 ? -21.812 -25.578 -19.906 1 89.12 594 THR B N 1
ATOM 11061 C CA . THR B 1 594 ? -21.328 -25.281 -21.25 1 89.12 594 THR B CA 1
ATOM 11062 C C . THR B 1 594 ? -20.125 -26.156 -21.594 1 89.12 594 THR B C 1
ATOM 11064 O O . THR B 1 594 ? -19.891 -26.453 -22.766 1 89.12 594 THR B O 1
ATOM 11067 N N . TYR B 1 595 ? -19.375 -26.547 -20.609 1 87.06 595 TYR B N 1
ATOM 11068 C CA . TYR B 1 595 ? -18.203 -27.391 -20.844 1 87.06 595 TYR B CA 1
ATOM 11069 C C . TYR B 1 595 ? -18.609 -28.812 -21.203 1 87.06 595 TYR B C 1
ATOM 11071 O O . TYR B 1 595 ? -17.875 -29.531 -21.891 1 87.06 595 TYR B O 1
ATOM 11079 N N . THR B 1 596 ? -19.766 -29.125 -20.719 1 87.56 596 THR B N 1
ATOM 11080 C CA . THR B 1 596 ? -20.359 -30.422 -21.062 1 87.56 596 THR B CA 1
ATOM 11081 C C . THR B 1 596 ? -21.422 -30.25 -22.141 1 87.56 596 THR B C 1
ATOM 11083 O O . THR B 1 596 ? -21.672 -29.141 -22.625 1 87.56 596 THR B O 1
ATOM 11086 N N . SER B 1 597 ? -22 -31.359 -22.562 1 88.06 597 SER B N 1
ATOM 11087 C CA . SER B 1 597 ? -23.047 -31.281 -23.578 1 88.06 597 SER B CA 1
ATOM 11088 C C . SER B 1 597 ? -24.391 -30.938 -22.953 1 88.06 597 SER B C 1
ATOM 11090 O O . SER B 1 597 ? -25.406 -30.844 -23.656 1 88.06 597 SER B O 1
ATOM 11092 N N . ILE B 1 598 ? -24.344 -30.641 -21.719 1 92.5 598 ILE B N 1
ATOM 11093 C CA . ILE B 1 598 ? -25.578 -30.391 -20.984 1 92.5 598 ILE B CA 1
ATOM 11094 C C . ILE B 1 598 ? -26.25 -29.125 -21.5 1 92.5 598 ILE B C 1
ATOM 11096 O O . ILE B 1 598 ? -27.453 -29.094 -21.719 1 92.5 598 ILE B O 1
ATOM 11100 N N . MET B 1 599 ? -25.453 -28.094 -21.703 1 93.44 599 MET B N 1
ATOM 11101 C CA . MET B 1 599 ? -26.016 -26.812 -22.109 1 93.44 599 MET B CA 1
ATOM 11102 C C . MET B 1 599 ? -26.734 -26.938 -23.453 1 93.44 599 MET B C 1
ATOM 11104 O O . MET B 1 599 ? -27.844 -26.422 -23.609 1 93.44 599 MET B O 1
ATOM 11108 N N . ASN B 1 600 ? -26.156 -27.625 -24.375 1 92.94 600 ASN B N 1
ATOM 11109 C CA . ASN B 1 600 ? -26.781 -27.828 -25.688 1 92.94 600 ASN B CA 1
ATOM 11110 C C . ASN B 1 600 ? -28.109 -28.578 -25.562 1 92.94 600 ASN B C 1
ATOM 11112 O O . ASN B 1 600 ? -29.078 -28.219 -26.234 1 92.94 600 ASN B O 1
ATOM 11116 N N . ASN B 1 601 ? -28.109 -29.516 -24.781 1 94 601 ASN B N 1
ATOM 11117 C CA . ASN B 1 601 ? -29.312 -30.312 -24.594 1 94 601 ASN B CA 1
ATOM 11118 C C . ASN B 1 601 ? -30.391 -29.516 -23.828 1 94 601 ASN B C 1
ATOM 11120 O O . ASN B 1 601 ? -31.578 -29.672 -24.094 1 94 601 ASN B O 1
ATOM 11124 N N . LEU B 1 602 ? -29.953 -28.672 -22.922 1 95.06 602 LEU B N 1
ATOM 11125 C CA . LEU B 1 602 ? -30.875 -27.812 -22.203 1 95.06 602 LEU B CA 1
ATOM 11126 C C . LEU B 1 602 ? -31.531 -26.812 -23.125 1 95.06 602 LEU B C 1
ATOM 11128 O O . LEU B 1 602 ? -32.75 -26.578 -23.047 1 95.06 602 LEU B O 1
ATOM 11132 N N . ARG B 1 603 ? -30.75 -26.219 -23.969 1 95.19 603 ARG B N 1
ATOM 11133 C CA . ARG B 1 603 ? -31.266 -25.25 -24.922 1 95.19 603 ARG B CA 1
ATOM 11134 C C . ARG B 1 603 ? -32.344 -25.875 -25.812 1 95.19 603 ARG B C 1
ATOM 11136 O O . ARG B 1 603 ? -33.375 -25.266 -26.047 1 95.19 603 ARG B O 1
ATOM 11143 N N . ARG B 1 604 ? -32.094 -27.031 -26.234 1 94.75 604 ARG B N 1
ATOM 11144 C CA . ARG B 1 604 ? -33.031 -27.75 -27.062 1 94.75 604 ARG B CA 1
ATOM 11145 C C . ARG B 1 604 ? -34.312 -28.078 -26.281 1 94.75 604 ARG B C 1
ATOM 11147 O O . ARG B 1 604 ? -35.406 -27.969 -26.812 1 94.75 604 ARG B O 1
ATOM 11154 N N . LEU B 1 605 ? -34.094 -28.516 -25.078 1 95 605 LEU B N 1
ATOM 11155 C CA . LEU B 1 605 ? -35.188 -28.875 -24.203 1 95 605 LEU B CA 1
ATOM 11156 C C . LEU B 1 605 ? -36.125 -27.672 -23.984 1 95 605 LEU B C 1
ATOM 11158 O O . LEU B 1 605 ? -37.344 -27.797 -24.094 1 95 605 LEU B O 1
ATOM 11162 N N . PHE B 1 606 ? -35.656 -26.516 -23.797 1 95.94 606 PHE B N 1
ATOM 11163 C CA . PHE B 1 606 ? -36.469 -25.328 -23.5 1 95.94 606 PHE B CA 1
ATOM 11164 C C . PHE B 1 606 ? -37.094 -24.781 -24.766 1 95.94 606 PHE B C 1
ATOM 11166 O O . PHE B 1 606 ? -38.219 -24.25 -24.734 1 95.94 606 PHE B O 1
ATOM 11173 N N . ALA B 1 607 ? -36.375 -24.859 -25.828 1 95.44 607 ALA B N 1
ATOM 11174 C CA . ALA B 1 607 ? -36.938 -24.422 -27.109 1 95.44 607 ALA B CA 1
ATOM 11175 C C . ALA B 1 607 ? -38.156 -25.266 -27.5 1 95.44 607 ALA B C 1
ATOM 11177 O O . ALA B 1 607 ? -39 -24.812 -28.266 1 95.44 607 ALA B O 1
ATOM 11178 N N . SER B 1 608 ? -38.219 -26.438 -26.984 1 94.94 608 SER B N 1
ATOM 11179 C CA . SER B 1 608 ? -39.312 -27.375 -27.328 1 94.94 608 SER B CA 1
ATOM 11180 C C . SER B 1 608 ? -40.531 -27.156 -26.453 1 94.94 608 SER B C 1
ATOM 11182 O O . SER B 1 608 ? -41.594 -27.75 -26.688 1 94.94 608 SER B O 1
ATOM 11184 N N . GLN B 1 609 ? -40.406 -26.266 -25.531 1 94.69 609 GLN B N 1
ATOM 11185 C CA . GLN B 1 609 ? -41.531 -26 -24.641 1 94.69 609 GLN B CA 1
ATOM 11186 C C . GLN B 1 609 ? -42.625 -25.203 -25.359 1 94.69 609 GLN B C 1
ATOM 11188 O O . GLN B 1 609 ? -42.344 -24.438 -26.281 1 94.69 609 GLN B O 1
ATOM 11193 N N . PRO B 1 610 ? -43.875 -25.312 -24.922 1 93.88 610 PRO B N 1
ATOM 11194 C CA . PRO B 1 610 ? -45 -24.688 -25.609 1 93.88 610 PRO B CA 1
ATOM 11195 C C . PRO B 1 610 ? -44.875 -23.156 -25.703 1 93.88 610 PRO B C 1
ATOM 11197 O O . PRO B 1 610 ? -45.094 -22.594 -26.781 1 93.88 610 PRO B O 1
ATOM 11200 N N . LEU B 1 611 ? -44.5 -22.562 -24.609 1 94.06 611 LEU B N 1
ATOM 11201 C CA . LEU B 1 611 ? -44.375 -21.109 -24.625 1 94.06 611 LEU B CA 1
ATOM 11202 C C . LEU B 1 611 ? -43.25 -20.672 -25.578 1 94.06 611 LEU B C 1
ATOM 11204 O O . LEU B 1 611 ? -43.375 -19.641 -26.25 1 94.06 611 LEU B O 1
ATOM 11208 N N . ALA B 1 612 ? -42.219 -21.328 -25.656 1 95.62 612 ALA B N 1
ATOM 11209 C CA . ALA B 1 612 ? -41.125 -21.016 -26.547 1 95.62 612 ALA B CA 1
ATOM 11210 C C . ALA B 1 612 ? -41.531 -21.125 -28.016 1 95.62 612 ALA B C 1
ATOM 11212 O O . ALA B 1 612 ? -41.156 -20.281 -28.844 1 95.62 612 ALA B O 1
ATOM 11213 N N . LYS B 1 613 ? -42.281 -22.156 -28.297 1 93.69 613 LYS B N 1
ATOM 11214 C CA . LYS B 1 613 ? -42.781 -22.344 -29.656 1 93.69 613 LYS B CA 1
ATOM 11215 C C . LYS B 1 613 ? -43.75 -21.219 -30.047 1 93.69 613 LYS B C 1
ATOM 11217 O O . LYS B 1 613 ? -43.688 -20.734 -31.188 1 93.69 613 LYS B O 1
ATOM 11222 N N . GLU B 1 614 ? -44.531 -20.844 -29.109 1 93.25 614 GLU B N 1
ATOM 11223 C CA . GLU B 1 614 ? -45.469 -19.75 -29.344 1 93.25 614 GLU B CA 1
ATOM 11224 C C . GLU B 1 614 ? -44.75 -18.453 -29.656 1 93.25 614 GLU B C 1
ATOM 11226 O O . GLU B 1 614 ? -45.156 -17.703 -30.547 1 93.25 614 GLU B O 1
ATOM 11231 N N . LYS B 1 615 ? -43.719 -18.266 -28.953 1 93.31 615 LYS B N 1
ATOM 11232 C CA . LYS B 1 615 ? -42.969 -17.016 -29.094 1 93.31 615 LYS B CA 1
ATOM 11233 C C . LYS B 1 615 ? -41.875 -17.156 -30.156 1 93.31 615 LYS B C 1
ATOM 11235 O O . LYS B 1 615 ? -41.156 -16.188 -30.422 1 93.31 615 LYS B O 1
ATOM 11240 N N . HIS B 1 616 ? -41.688 -18.328 -30.734 1 92.25 616 HIS B N 1
ATOM 11241 C CA . HIS B 1 616 ? -40.719 -18.641 -31.766 1 92.25 616 HIS B CA 1
ATOM 11242 C C . HIS B 1 616 ? -39.312 -18.484 -31.25 1 92.25 616 HIS B C 1
ATOM 11244 O O . HIS B 1 616 ? -38.438 -17.875 -31.891 1 92.25 616 HIS B O 1
ATOM 11250 N N . PHE B 1 617 ? -39.219 -18.922 -30.031 1 93.94 617 PHE B N 1
ATOM 11251 C CA . PHE B 1 617 ? -37.875 -18.953 -29.438 1 93.94 617 PHE B CA 1
ATOM 11252 C C . PHE B 1 617 ? -37.125 -20.188 -29.891 1 93.94 617 PHE B C 1
ATOM 11254 O O . PHE B 1 617 ? -37.469 -21.312 -29.547 1 93.94 617 PHE B O 1
ATOM 11261 N N . THR B 1 618 ? -36.094 -19.953 -30.656 1 93.44 618 THR B N 1
ATOM 11262 C CA . THR B 1 618 ? -35.188 -21.047 -31.047 1 93.44 618 THR B CA 1
ATOM 11263 C C . THR B 1 618 ? -34.156 -21.344 -29.969 1 93.44 618 THR B C 1
ATOM 11265 O O . THR B 1 618 ? -34.062 -20.594 -28.984 1 93.44 618 THR B O 1
ATOM 11268 N N . PRO B 1 619 ? -33.406 -22.469 -30.047 1 93.94 619 PRO B N 1
ATOM 11269 C CA . PRO B 1 619 ? -32.375 -22.781 -29.047 1 93.94 619 PRO B CA 1
ATOM 11270 C C . PRO B 1 619 ? -31.375 -21.656 -28.844 1 93.94 619 PRO B C 1
ATOM 11272 O O . PRO B 1 619 ? -30.766 -21.547 -27.781 1 93.94 619 PRO B O 1
ATOM 11275 N N . THR B 1 620 ? -31.297 -20.844 -29.75 1 92.31 620 THR B N 1
ATOM 11276 C CA . THR B 1 620 ? -30.344 -19.734 -29.688 1 92.31 620 THR B CA 1
ATOM 11277 C C . THR B 1 620 ? -30.766 -18.719 -28.609 1 92.31 620 THR B C 1
ATOM 11279 O O . THR B 1 620 ? -29.906 -18.062 -28.031 1 92.31 620 THR B O 1
ATOM 11282 N N . TYR B 1 621 ? -32 -18.641 -28.344 1 92.5 621 TYR B N 1
ATOM 11283 C CA . TYR B 1 621 ? -32.531 -17.703 -27.344 1 92.5 621 TYR B CA 1
ATOM 11284 C C . TYR B 1 621 ? -32.156 -18.156 -25.938 1 92.5 621 TYR B C 1
ATOM 11286 O O . TYR B 1 621 ? -32.188 -17.359 -25 1 92.5 621 TYR B O 1
ATOM 11294 N N . PHE B 1 622 ? -31.844 -19.391 -25.859 1 94.62 622 PHE B N 1
ATOM 11295 C CA . PHE B 1 622 ? -31.578 -19.922 -24.531 1 94.62 622 PHE B CA 1
ATOM 11296 C C . PHE B 1 622 ? -30.078 -20.047 -24.281 1 94.62 622 PHE B C 1
ATOM 11298 O O . PHE B 1 622 ? -29.641 -20.875 -23.484 1 94.62 622 PHE B O 1
ATOM 11305 N N . SER B 1 623 ? -29.312 -19.297 -24.969 1 92.19 623 SER B N 1
ATOM 11306 C CA . SER B 1 623 ? -27.875 -19.125 -24.75 1 92.19 623 SER B CA 1
ATOM 11307 C C . SER B 1 623 ? -27.531 -17.703 -24.328 1 92.19 623 SER B C 1
ATOM 11309 O O . SER B 1 623 ? -27.875 -16.75 -25.031 1 92.19 623 SER B O 1
ATOM 11311 N N . TYR B 1 624 ? -26.875 -17.594 -23.156 1 91.44 624 TYR B N 1
ATOM 11312 C CA . TYR B 1 624 ? -26.484 -16.266 -22.703 1 91.44 624 TYR B CA 1
ATOM 11313 C C . TYR B 1 624 ? -25.297 -15.75 -23.484 1 91.44 624 TYR B C 1
ATOM 11315 O O . TYR B 1 624 ? -24.844 -14.617 -23.266 1 91.44 624 TYR B O 1
ATOM 11323 N N . ASN B 1 625 ? -24.734 -16.562 -24.359 1 88.06 625 ASN B N 1
ATOM 11324 C CA . ASN B 1 625 ? -23.625 -16.141 -25.203 1 88.06 625 ASN B CA 1
ATOM 11325 C C . ASN B 1 625 ? -24.125 -15.406 -26.438 1 88.06 625 ASN B C 1
ATOM 11327 O O . ASN B 1 625 ? -23.328 -14.766 -27.156 1 88.06 625 ASN B O 1
ATOM 11331 N N . ASN B 1 626 ? -25.469 -15.539 -26.672 1 88.12 626 ASN B N 1
ATOM 11332 C CA . ASN B 1 626 ? -26.094 -14.867 -27.812 1 88.12 626 ASN B CA 1
ATOM 11333 C C . ASN B 1 626 ? -26.859 -13.617 -27.375 1 88.12 626 ASN B C 1
ATOM 11335 O O . ASN B 1 626 ? -27.406 -13.57 -26.281 1 88.12 626 ASN B O 1
ATOM 11339 N N . LYS B 1 627 ? -26.906 -12.656 -28.25 1 85.69 627 LYS B N 1
ATOM 11340 C CA . LYS B 1 627 ? -27.516 -11.367 -27.953 1 85.69 627 LYS B CA 1
ATOM 11341 C C . LYS B 1 627 ? -29 -11.531 -27.609 1 85.69 627 LYS B C 1
ATOM 11343 O O . LYS B 1 627 ? -29.547 -10.781 -26.797 1 85.69 627 LYS B O 1
ATOM 11348 N N . GLN B 1 628 ? -29.625 -12.469 -28.234 1 85.56 628 GLN B N 1
ATOM 11349 C CA . GLN B 1 628 ? -31.062 -12.648 -28.078 1 85.56 628 GLN B CA 1
ATOM 11350 C C . GLN B 1 628 ? -31.406 -13.102 -26.656 1 85.56 628 GLN B C 1
ATOM 11352 O O . GLN B 1 628 ? -32.406 -12.68 -26.094 1 85.56 628 GLN B O 1
ATOM 11357 N N . GLY B 1 629 ? -30.531 -13.867 -26.062 1 89.12 629 GLY B N 1
ATOM 11358 C CA . GLY B 1 629 ? -30.828 -14.43 -24.766 1 89.12 629 GLY B CA 1
ATOM 11359 C C . GLY B 1 629 ? -30.078 -13.734 -23.641 1 89.12 629 GLY B C 1
ATOM 11360 O O . GLY B 1 629 ? -30.516 -13.773 -22.484 1 89.12 629 GLY B O 1
ATOM 11361 N N . ALA B 1 630 ? -29.062 -13.047 -23.922 1 92.31 630 ALA B N 1
ATOM 11362 C CA . ALA B 1 630 ? -28.156 -12.484 -22.938 1 92.31 630 ALA B CA 1
ATOM 11363 C C . ALA B 1 630 ? -28.75 -11.25 -22.266 1 92.31 630 ALA B C 1
ATOM 11365 O O . ALA B 1 630 ? -29.547 -10.523 -22.875 1 92.31 630 ALA B O 1
ATOM 11366 N N . CYS B 1 631 ? -28.359 -11.125 -20.953 1 91.12 631 CYS B N 1
ATOM 11367 C CA . CYS B 1 631 ? -28.672 -9.867 -20.281 1 91.12 631 CYS B CA 1
ATOM 11368 C C . CYS B 1 631 ? -28.094 -8.68 -21.047 1 91.12 631 CYS B C 1
ATOM 11370 O O . CYS B 1 631 ? -26.906 -8.688 -21.391 1 91.12 631 CYS B O 1
ATOM 11372 N N . PRO B 1 632 ? -28.859 -7.719 -21.312 1 85.69 632 PRO B N 1
ATOM 11373 C CA . PRO B 1 632 ? -28.375 -6.594 -22.125 1 85.69 632 PRO B CA 1
ATOM 11374 C C . PRO B 1 632 ? -27.312 -5.758 -21.406 1 85.69 632 PRO B C 1
ATOM 11376 O O . PRO B 1 632 ? -26.5 -5.109 -22.047 1 85.69 632 PRO B O 1
ATOM 11379 N N . THR B 1 633 ? -27.359 -5.812 -20.156 1 83 633 THR B N 1
ATOM 11380 C CA . THR B 1 633 ? -26.453 -4.977 -19.375 1 83 633 THR B CA 1
ATOM 11381 C C . THR B 1 633 ? -25.062 -5.602 -19.297 1 83 633 THR B C 1
ATOM 11383 O O . THR B 1 633 ? -24.062 -4.926 -19.547 1 83 633 THR B O 1
ATOM 11386 N N . CYS B 1 634 ? -24.906 -6.859 -18.984 1 81.94 634 CYS B N 1
ATOM 11387 C CA . CYS B 1 634 ? -23.594 -7.484 -18.781 1 81.94 634 CYS B CA 1
ATOM 11388 C C . CYS B 1 634 ? -23.203 -8.305 -20 1 81.94 634 CYS B C 1
ATOM 11390 O O . CYS B 1 634 ? -22.094 -8.844 -20.062 1 81.94 634 CYS B O 1
ATOM 11392 N N . GLY B 1 635 ? -24.156 -8.344 -20.984 1 85.19 635 GLY B N 1
ATOM 11393 C CA . GLY B 1 635 ? -23.875 -9.109 -22.188 1 85.19 635 GLY B CA 1
ATOM 11394 C C . GLY B 1 635 ? -23.734 -10.594 -21.922 1 85.19 635 GLY B C 1
ATOM 11395 O O . GLY B 1 635 ? -22.938 -11.273 -22.578 1 85.19 635 GLY B O 1
ATOM 11396 N N . GLY B 1 636 ? -24.328 -11.07 -20.891 1 87 636 GLY B N 1
ATOM 11397 C CA . GLY B 1 636 ? -24.344 -12.5 -20.609 1 87 636 GLY B CA 1
ATOM 11398 C C . GLY B 1 636 ? -23.25 -12.938 -19.672 1 87 636 GLY B C 1
ATOM 11399 O O . GLY B 1 636 ? -23.047 -14.133 -19.453 1 87 636 GLY B O 1
ATOM 11400 N N . THR B 1 637 ? -22.469 -12.047 -19.094 1 83.81 637 THR B N 1
ATOM 11401 C CA . THR B 1 637 ? -21.359 -12.422 -18.219 1 83.81 637 THR B CA 1
ATOM 11402 C C . THR B 1 637 ? -21.828 -12.484 -16.75 1 83.81 637 THR B C 1
ATOM 11404 O O . THR B 1 637 ? -21.188 -13.148 -15.93 1 83.81 637 THR B O 1
ATOM 11407 N N . GLY B 1 638 ? -22.844 -11.836 -16.5 1 80.94 638 GLY B N 1
ATOM 11408 C CA . GLY B 1 638 ? -23.359 -11.773 -15.148 1 80.94 638 GLY B CA 1
ATOM 11409 C C . GLY B 1 638 ? -22.578 -10.828 -14.258 1 80.94 638 GLY B C 1
ATOM 11410 O O . GLY B 1 638 ? -22.953 -10.602 -13.102 1 80.94 638 GLY B O 1
ATOM 11411 N N . ILE B 1 639 ? -21.406 -10.336 -14.781 1 79.69 639 ILE B N 1
ATOM 11412 C CA . ILE B 1 639 ? -20.562 -9.43 -14.008 1 79.69 639 ILE B CA 1
ATOM 11413 C C . ILE B 1 639 ? -20.203 -8.211 -14.859 1 79.69 639 ILE B C 1
ATOM 11415 O O . ILE B 1 639 ? -20.141 -8.297 -16.094 1 79.69 639 ILE B O 1
ATOM 11419 N N . VAL B 1 640 ? -20.109 -7.062 -14.227 1 69.38 640 VAL B N 1
ATOM 11420 C CA . VAL B 1 640 ? -19.672 -5.832 -14.883 1 69.38 640 VAL B CA 1
ATOM 11421 C C . VAL B 1 640 ? -18.328 -5.383 -14.32 1 69.38 640 VAL B C 1
ATOM 11423 O O . VAL B 1 640 ? -18.125 -5.391 -13.109 1 69.38 640 VAL B O 1
ATOM 11426 N N . THR B 1 641 ? -17.234 -5.41 -15.219 1 59.94 641 THR B N 1
ATOM 11427 C CA . THR B 1 641 ? -15.898 -4.984 -14.797 1 59.94 641 THR B CA 1
ATOM 11428 C C . THR B 1 641 ? -15.789 -3.461 -14.805 1 59.94 641 THR B C 1
ATOM 11430 O O . THR B 1 641 ? -16.094 -2.822 -15.82 1 59.94 641 THR B O 1
ATOM 11433 N N . LEU B 1 642 ? -15.633 -2.883 -13.711 1 46.22 642 LEU B N 1
ATOM 11434 C CA . LEU B 1 642 ? -15.398 -1.445 -13.633 1 46.22 642 LEU B CA 1
ATOM 11435 C C . LEU B 1 642 ? -13.914 -1.128 -13.789 1 46.22 642 LEU B C 1
ATOM 11437 O O . LEU B 1 642 ? -13.07 -1.723 -13.117 1 46.22 642 LEU B O 1
ATOM 11441 N N . ASP B 1 643 ? -13.5 -0.849 -15.125 1 42.22 643 ASP B N 1
ATOM 11442 C CA . ASP B 1 643 ? -12.117 -0.458 -15.398 1 42.22 643 ASP B CA 1
ATOM 11443 C C . ASP B 1 643 ? -11.719 0.753 -14.555 1 42.22 643 ASP B C 1
ATOM 11445 O O . ASP B 1 643 ? -12.156 1.873 -14.828 1 42.22 643 ASP B O 1
ATOM 11449 N N . ILE B 1 644 ? -11.406 0.4 -13.461 1 40.31 644 ILE B N 1
ATOM 11450 C CA . ILE B 1 644 ? -10.859 1.555 -12.758 1 40.31 644 ILE B CA 1
ATOM 11451 C C . ILE B 1 644 ? -9.367 1.67 -13.039 1 40.31 644 ILE B C 1
ATOM 11453 O O . ILE B 1 644 ? -8.602 0.741 -12.758 1 40.31 644 ILE B O 1
ATOM 11457 N N . GLN B 1 645 ? -9.055 2.383 -14.055 1 35.81 645 GLN B N 1
ATOM 11458 C CA . GLN B 1 645 ? -7.734 2.561 -14.648 1 35.81 645 GLN B CA 1
ATOM 11459 C C . GLN B 1 645 ? -6.633 2.152 -13.672 1 35.81 645 GLN B C 1
ATOM 11461 O O . GLN B 1 645 ? -5.59 1.643 -14.086 1 35.81 645 GLN B O 1
ATOM 11466 N N . PHE B 1 646 ? -6.766 2.529 -12.523 1 33.47 646 PHE B N 1
ATOM 11467 C CA . PHE B 1 646 ? -5.555 2.424 -11.719 1 33.47 646 PHE B CA 1
ATOM 11468 C C . PHE B 1 646 ? -5.66 1.269 -10.727 1 33.47 646 PHE B C 1
ATOM 11470 O O . PHE B 1 646 ? -4.711 0.985 -9.992 1 33.47 646 PHE B O 1
ATOM 11477 N N . LEU B 1 647 ? -6.742 0.642 -10.586 1 38.69 647 LEU B N 1
ATOM 11478 C CA . LEU B 1 647 ? -6.953 -0.468 -9.664 1 38.69 647 LEU B CA 1
ATOM 11479 C C . LEU B 1 647 ? -7.219 -1.764 -10.422 1 38.69 647 LEU B C 1
ATOM 11481 O O . LEU B 1 647 ? -7.652 -1.733 -11.578 1 38.69 647 LEU B O 1
ATOM 11485 N N . PRO B 1 648 ? -6.648 -2.809 -9.93 1 41.75 648 PRO B N 1
ATOM 11486 C CA . PRO B 1 648 ? -7.117 -4.059 -10.531 1 41.75 648 PRO B CA 1
ATOM 11487 C C . PRO B 1 648 ? -8.625 -4.059 -10.789 1 41.75 648 PRO B C 1
ATOM 11489 O O . PRO B 1 648 ? -9.375 -3.398 -10.078 1 41.75 648 PRO B O 1
ATOM 11492 N N . ASP B 1 649 ? -9.047 -4.488 -11.914 1 46.53 649 ASP B N 1
ATOM 11493 C CA . ASP B 1 649 ? -10.43 -4.562 -12.375 1 46.53 649 ASP B CA 1
ATOM 11494 C C . ASP B 1 649 ? -11.336 -5.113 -11.273 1 46.53 649 ASP B C 1
ATOM 11496 O O . ASP B 1 649 ? -11.031 -6.145 -10.672 1 46.53 649 ASP B O 1
ATOM 11500 N N . MET B 1 650 ? -11.977 -4.246 -10.625 1 47.5 650 MET B N 1
ATOM 11501 C CA . MET B 1 650 ? -12.969 -4.707 -9.656 1 47.5 650 MET B CA 1
ATOM 11502 C C . MET B 1 650 ? -14.219 -5.234 -10.352 1 47.5 650 MET B C 1
ATOM 11504 O O . MET B 1 650 ? -14.711 -4.617 -11.297 1 47.5 650 MET B O 1
ATOM 11508 N N . GLN B 1 651 ? -14.562 -6.469 -10.234 1 58.81 651 GLN B N 1
ATOM 11509 C CA . GLN B 1 651 ? -15.742 -7.109 -10.805 1 58.81 651 GLN B CA 1
ATOM 11510 C C . GLN B 1 651 ? -16.938 -7.004 -9.859 1 58.81 651 GLN B C 1
ATOM 11512 O O . GLN B 1 651 ? -16.781 -7.168 -8.641 1 58.81 651 GLN B O 1
ATOM 11517 N N . GLN B 1 652 ? -17.984 -6.305 -10.398 1 63.53 652 GLN B N 1
ATOM 11518 C CA . GLN B 1 652 ? -19.234 -6.254 -9.648 1 63.53 652 GLN B CA 1
ATOM 11519 C C . GLN B 1 652 ? -20.312 -7.105 -10.312 1 63.53 652 GLN B C 1
ATOM 11521 O O . GLN B 1 652 ? -20.312 -7.273 -11.539 1 63.53 652 GLN B O 1
ATOM 11526 N N . VAL B 1 653 ? -21.156 -7.754 -9.5 1 76.25 653 VAL B N 1
ATOM 11527 C CA . VAL B 1 653 ? -22.297 -8.508 -10.039 1 76.25 653 VAL B CA 1
ATOM 11528 C C . VAL B 1 653 ? -23.203 -7.574 -10.828 1 76.25 653 VAL B C 1
ATOM 11530 O O . VAL B 1 653 ? -23.453 -6.441 -10.414 1 76.25 653 VAL B O 1
ATOM 11533 N N . CYS B 1 654 ? -23.594 -8.016 -12.031 1 77.62 654 CYS B N 1
ATOM 11534 C CA . CYS B 1 654 ? -24.453 -7.215 -12.898 1 77.62 654 CYS B CA 1
ATOM 11535 C C . CYS B 1 654 ? -25.719 -6.781 -12.172 1 77.62 654 CYS B C 1
ATOM 11537 O O . CYS B 1 654 ? -26.438 -7.617 -11.617 1 77.62 654 CYS B O 1
ATOM 11539 N N . PRO B 1 655 ? -25.906 -5.527 -12.078 1 70.56 655 PRO B N 1
ATOM 11540 C CA . PRO B 1 655 ? -27.078 -5.039 -11.336 1 70.56 655 PRO B CA 1
ATOM 11541 C C . PRO B 1 655 ? -28.391 -5.414 -12.008 1 70.56 655 PRO B C 1
ATOM 11543 O O . PRO B 1 655 ? -29.438 -5.461 -11.344 1 70.56 655 PRO B O 1
ATOM 11546 N N . THR B 1 656 ? -28.422 -5.727 -13.273 1 77.75 656 THR B N 1
ATOM 11547 C CA . THR B 1 656 ? -29.625 -6.02 -14.031 1 77.75 656 THR B CA 1
ATOM 11548 C C . THR B 1 656 ? -30.031 -7.484 -13.875 1 77.75 656 THR B C 1
ATOM 11550 O O . THR B 1 656 ? -31.172 -7.785 -13.516 1 77.75 656 THR B O 1
ATOM 11553 N N . CYS B 1 657 ? -29.141 -8.359 -14.164 1 83.81 657 CYS B N 1
ATOM 11554 C CA . CYS B 1 657 ? -29.5 -9.773 -14.141 1 83.81 657 CYS B CA 1
ATOM 11555 C C . CYS B 1 657 ? -29.078 -10.422 -12.828 1 83.81 657 CYS B C 1
ATOM 11557 O O . CYS B 1 657 ? -29.422 -11.57 -12.555 1 83.81 657 CYS B O 1
ATOM 11559 N N . HIS B 1 658 ? -28.281 -9.711 -12.047 1 79.56 658 HIS B N 1
ATOM 11560 C CA . HIS B 1 658 ? -27.812 -10.164 -10.742 1 79.56 658 HIS B CA 1
ATOM 11561 C C . HIS B 1 658 ? -27.031 -11.469 -10.852 1 79.56 658 HIS B C 1
ATOM 11563 O O . HIS B 1 658 ? -27.234 -12.383 -10.047 1 79.56 658 HIS B O 1
ATOM 11569 N N . GLY B 1 659 ? -26.422 -11.617 -11.961 1 81.62 659 GLY B N 1
ATOM 11570 C CA . GLY B 1 659 ? -25.531 -12.75 -12.148 1 81.62 659 GLY B CA 1
ATOM 11571 C C . GLY B 1 659 ? -26.172 -13.867 -12.961 1 81.62 659 GLY B C 1
ATOM 11572 O O . GL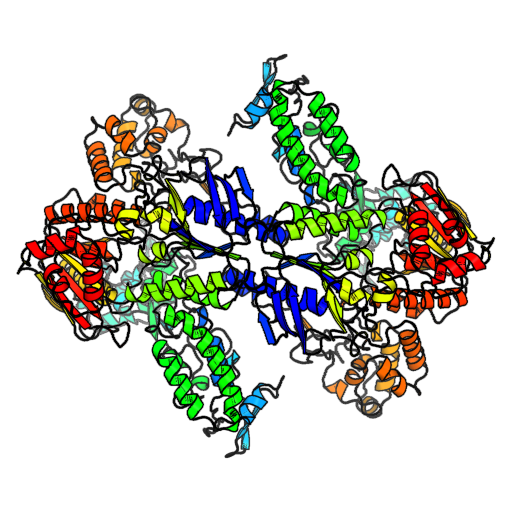Y B 1 659 ? -25.5 -14.852 -13.289 1 81.62 659 GLY B O 1
ATOM 11573 N N . ASP B 1 660 ? -27.469 -13.727 -13.398 1 87.94 660 ASP B N 1
ATOM 11574 C CA . ASP B 1 660 ? -28.188 -14.797 -14.086 1 87.94 660 ASP B CA 1
ATOM 11575 C C . ASP B 1 660 ? -27.734 -14.922 -15.539 1 87.94 660 ASP B C 1
ATOM 11577 O O . ASP B 1 660 ? -27.938 -15.961 -16.172 1 87.94 660 ASP B O 1
ATOM 11581 N N . ARG B 1 661 ? -27.234 -13.891 -16.031 1 90.44 661 ARG B N 1
ATOM 11582 C CA . ARG B 1 661 ? -26.625 -13.859 -17.344 1 90.44 661 ARG B CA 1
ATOM 11583 C C . ARG B 1 661 ? -27.688 -13.75 -18.438 1 90.44 661 ARG B C 1
ATOM 11585 O O . ARG B 1 661 ? -27.375 -13.391 -19.578 1 90.44 661 ARG B O 1
ATOM 11592 N N . TYR B 1 662 ? -29.031 -13.977 -18.125 1 93 662 TYR B N 1
ATOM 11593 C CA . TYR B 1 662 ? -30.078 -14.062 -19.125 1 93 662 TYR B CA 1
ATOM 11594 C C . TYR B 1 662 ? -31 -12.844 -19.062 1 93 662 TYR B C 1
ATOM 11596 O O . TYR B 1 662 ? -31.094 -12.195 -18.016 1 93 662 TYR B O 1
ATOM 11604 N N . ASN B 1 663 ? -31.547 -12.562 -20.25 1 89.44 663 ASN B N 1
ATOM 11605 C CA . ASN B 1 663 ? -32.625 -11.578 -20.266 1 89.44 663 ASN B CA 1
ATOM 11606 C C . ASN B 1 663 ? -33.875 -12.102 -19.578 1 89.44 663 ASN B C 1
ATOM 11608 O O . ASN B 1 663 ? -34.094 -13.312 -19.547 1 89.44 663 ASN B O 1
ATOM 11612 N N . GLN B 1 664 ? -34.719 -11.281 -19.141 1 87.06 664 GLN B N 1
ATOM 11613 C CA . GLN B 1 664 ? -35.906 -11.633 -18.328 1 87.06 664 GLN B CA 1
ATOM 11614 C C . GLN B 1 664 ? -36.938 -12.352 -19.172 1 87.06 664 GLN B C 1
ATOM 11616 O O . GLN B 1 664 ? -37.656 -13.211 -18.656 1 87.06 664 GLN B O 1
ATOM 11621 N N . LYS B 1 665 ? -37.031 -12.094 -20.453 1 88.19 665 LYS B N 1
ATOM 11622 C CA . LYS B 1 665 ? -38 -12.703 -21.344 1 88.19 665 LYS B CA 1
ATOM 11623 C C . LYS B 1 665 ? -37.781 -14.203 -21.469 1 88.19 665 LYS B C 1
ATOM 11625 O O . LYS B 1 665 ? -38.75 -14.977 -21.5 1 88.19 665 LYS B O 1
ATOM 11630 N N . VAL B 1 666 ? -36.562 -14.508 -21.484 1 91.5 666 VAL B N 1
ATOM 11631 C CA . VAL B 1 666 ? -36.188 -15.906 -21.672 1 91.5 666 VAL B CA 1
ATOM 11632 C C . VAL B 1 666 ? -36.531 -16.688 -20.406 1 91.5 666 VAL B C 1
ATOM 11634 O O . VAL B 1 666 ? -36.906 -17.859 -20.469 1 91.5 666 VAL B O 1
ATOM 11637 N N . GLN B 1 667 ? -36.5 -16.078 -19.281 1 91 667 GLN B N 1
ATOM 11638 C CA . GLN B 1 667 ? -36.719 -16.719 -17.984 1 91 667 GLN B CA 1
ATOM 11639 C C . GLN B 1 667 ? -38.188 -17.094 -17.781 1 91 667 GLN B C 1
ATOM 11641 O O . GLN B 1 667 ? -38.531 -17.906 -16.906 1 91 667 GLN B O 1
ATOM 11646 N N . GLN B 1 668 ? -39.031 -16.578 -18.656 1 91.5 668 GLN B N 1
ATOM 11647 C CA . GLN B 1 668 ? -40.469 -16.844 -18.547 1 91.5 668 GLN B CA 1
ATOM 11648 C C . GLN B 1 668 ? -40.781 -18.266 -19.031 1 91.5 668 GLN B C 1
ATOM 11650 O O . GLN B 1 668 ? -41.812 -18.844 -18.641 1 91.5 668 GLN B O 1
ATOM 11655 N N . VAL B 1 669 ? -40 -18.781 -19.859 1 94.62 669 VAL B N 1
ATOM 11656 C CA . VAL B 1 669 ? -40.188 -20.141 -20.359 1 94.62 669 VAL B CA 1
ATOM 11657 C C . VAL B 1 669 ? -39.812 -21.141 -19.266 1 94.62 669 VAL B C 1
ATOM 11659 O O . VAL B 1 669 ? -38.688 -21.094 -18.734 1 94.62 669 VAL B O 1
ATOM 11662 N N . LYS B 1 670 ? -40.75 -22 -18.922 1 95.06 670 LYS B N 1
ATOM 11663 C CA . LYS B 1 670 ? -40.5 -22.922 -17.812 1 95.06 670 LYS B CA 1
ATOM 11664 C C . LYS B 1 670 ? -40.594 -24.375 -18.266 1 95.06 670 LYS B C 1
ATOM 11666 O O . LYS B 1 670 ? -41.406 -24.703 -19.141 1 95.06 670 LYS B O 1
ATOM 11671 N N . TRP B 1 671 ? -39.812 -25.219 -17.859 1 94.44 671 TRP B N 1
ATOM 11672 C CA . TRP B 1 671 ? -39.875 -26.672 -17.953 1 94.44 671 TRP B CA 1
ATOM 11673 C C . TRP B 1 671 ? -40 -27.297 -16.562 1 94.44 671 TRP B C 1
ATOM 11675 O O . TRP B 1 671 ? -39.125 -27.094 -15.703 1 94.44 671 TRP B O 1
ATOM 11685 N N . GLN B 1 672 ? -41.062 -27.984 -16.281 1 93 672 GLN B N 1
ATOM 11686 C CA . GLN B 1 672 ? -41.375 -28.531 -14.969 1 93 672 GLN B CA 1
ATOM 11687 C C . GLN B 1 672 ? -41.344 -27.453 -13.898 1 93 672 GLN B C 1
ATOM 11689 O O . GLN B 1 672 ? -40.75 -27.641 -12.828 1 93 672 GLN B O 1
ATOM 11694 N N . GLY B 1 673 ? -41.719 -26.219 -14.258 1 91.88 673 GLY B N 1
ATOM 11695 C CA . GLY B 1 673 ? -41.844 -25.109 -13.328 1 91.88 673 GLY B CA 1
ATOM 11696 C C . GLY B 1 673 ? -40.562 -24.328 -13.148 1 91.88 673 GLY B C 1
ATOM 11697 O O . GLY B 1 673 ? -40.531 -23.328 -12.414 1 91.88 673 GLY B O 1
ATOM 11698 N N . MET B 1 674 ? -39.531 -24.781 -13.82 1 94.5 674 MET B N 1
ATOM 11699 C CA . MET B 1 674 ? -38.25 -24.141 -13.633 1 94.5 674 MET B CA 1
ATOM 11700 C C . MET B 1 674 ? -37.75 -23.484 -14.922 1 94.5 674 MET B C 1
ATOM 11702 O O . MET B 1 674 ? -37.938 -24.047 -16 1 94.5 674 MET B O 1
ATOM 11706 N N . SER B 1 675 ? -37.219 -22.281 -14.75 1 94.75 675 SER B N 1
ATOM 11707 C CA . SER B 1 675 ? -36.594 -21.625 -15.891 1 94.75 675 SER B CA 1
ATOM 11708 C C . SER B 1 675 ? -35.188 -22.172 -16.156 1 94.75 675 SER B C 1
ATOM 11710 O O . SER B 1 675 ? -34.656 -22.969 -15.359 1 94.75 675 SER B O 1
ATOM 11712 N N . ILE B 1 676 ? -34.625 -21.75 -17.219 1 94.19 676 ILE B N 1
ATOM 11713 C CA . ILE B 1 676 ? -33.25 -22.203 -17.516 1 94.19 676 ILE B CA 1
ATOM 11714 C C . ILE B 1 676 ? -32.281 -21.656 -16.453 1 94.19 676 ILE B C 1
ATOM 11716 O O . ILE B 1 676 ? -31.312 -22.312 -16.109 1 94.19 676 ILE B O 1
ATOM 11720 N N . VAL B 1 677 ? -32.562 -20.484 -15.922 1 94.12 677 VAL B N 1
ATOM 11721 C CA . VAL B 1 677 ? -31.734 -19.875 -14.875 1 94.12 677 VAL B CA 1
ATOM 11722 C C . VAL B 1 677 ? -31.844 -20.703 -13.594 1 94.12 677 VAL B C 1
ATOM 11724 O O . VAL B 1 677 ? -30.844 -20.938 -12.914 1 94.12 677 VAL B O 1
ATOM 11727 N N . ASP B 1 678 ? -33 -21.141 -13.367 1 93.44 678 ASP B N 1
ATOM 11728 C CA . ASP B 1 678 ? -33.219 -21.984 -12.195 1 93.44 678 ASP B CA 1
ATOM 11729 C C . ASP B 1 678 ? -32.438 -23.281 -12.297 1 93.44 678 ASP B C 1
ATOM 11731 O O . ASP B 1 678 ? -31.859 -23.75 -11.312 1 93.44 678 ASP B O 1
ATOM 11735 N N . ILE B 1 679 ? -32.438 -23.812 -13.445 1 93.94 679 ILE B N 1
ATOM 11736 C CA . ILE B 1 679 ? -31.75 -25.078 -13.672 1 93.94 679 ILE B CA 1
ATOM 11737 C C . ILE B 1 679 ? -30.234 -24.875 -13.523 1 93.94 679 ILE B C 1
ATOM 11739 O O . ILE B 1 679 ? -29.547 -25.688 -12.898 1 93.94 679 ILE B O 1
ATOM 11743 N N . LEU B 1 680 ? -29.797 -23.797 -14.031 1 93.5 680 LEU B N 1
ATOM 11744 C CA . LEU B 1 680 ? -28.359 -23.516 -13.984 1 93.5 680 LEU B CA 1
ATOM 11745 C C . LEU B 1 680 ? -27.906 -23.266 -12.547 1 93.5 680 LEU B C 1
ATOM 11747 O O . LEU B 1 680 ? -26.734 -23.422 -12.227 1 93.5 680 LEU B O 1
ATOM 11751 N N . ASN B 1 681 ? -28.828 -22.984 -11.711 1 92.12 681 ASN B N 1
ATOM 11752 C CA . ASN B 1 681 ? -28.5 -22.703 -10.32 1 92.12 681 ASN B CA 1
ATOM 11753 C C . ASN B 1 681 ? -28.578 -23.969 -9.461 1 92.12 681 ASN B C 1
ATOM 11755 O O . ASN B 1 681 ? -28.203 -23.953 -8.289 1 92.12 681 ASN B O 1
ATOM 11759 N N . LEU B 1 682 ? -28.984 -25.031 -10.094 1 92.12 682 LEU B N 1
ATOM 11760 C CA . LEU B 1 682 ? -29.016 -26.297 -9.375 1 92.12 682 LEU B CA 1
ATOM 11761 C C . LEU B 1 682 ? -27.641 -26.938 -9.344 1 92.12 682 LEU B C 1
ATOM 11763 O O . LEU B 1 682 ? -26.859 -26.797 -10.289 1 92.12 682 LEU B O 1
ATOM 11767 N N . ASP B 1 683 ? -27.375 -27.594 -8.211 1 91.38 683 ASP B N 1
ATOM 11768 C CA . ASP B 1 683 ? -26.172 -28.422 -8.188 1 91.38 683 ASP B CA 1
ATOM 11769 C C . ASP B 1 683 ? -26.438 -29.766 -8.859 1 91.38 683 ASP B C 1
ATOM 11771 O O . ASP B 1 683 ? -27.578 -30.125 -9.133 1 91.38 683 ASP B O 1
ATOM 11775 N N . ILE B 1 684 ? -25.453 -30.422 -9.18 1 92.31 684 ILE B N 1
ATOM 11776 C CA . ILE B 1 684 ? -25.547 -31.656 -9.945 1 92.31 684 ILE B CA 1
ATOM 11777 C C . ILE B 1 684 ? -26.375 -32.688 -9.172 1 92.31 684 ILE B C 1
ATOM 11779 O O . ILE B 1 684 ? -27.203 -33.406 -9.75 1 92.31 684 ILE B O 1
ATOM 11783 N N . GLU B 1 685 ? -26.188 -32.688 -7.879 1 89.12 685 GLU B N 1
ATOM 11784 C CA . GLU B 1 685 ? -26.953 -33.594 -7.051 1 89.12 685 GLU B CA 1
ATOM 11785 C C . GLU B 1 685 ? -28.438 -33.312 -7.121 1 89.12 685 GLU B C 1
ATOM 11787 O O . GLU B 1 685 ? -29.266 -34.219 -7.188 1 89.12 685 GLU B O 1
ATOM 11792 N N . GLY B 1 686 ? -28.781 -32.062 -7.109 1 90.69 686 GLY B N 1
ATOM 11793 C CA . GLY B 1 686 ? -30.156 -31.625 -7.172 1 90.69 686 GLY B CA 1
ATOM 11794 C C . GLY B 1 686 ? -30.766 -31.766 -8.555 1 90.69 686 GLY B C 1
ATOM 11795 O O . GLY B 1 686 ? -31.984 -31.953 -8.695 1 90.69 686 GLY B O 1
ATOM 11796 N N . ALA B 1 687 ? -29.938 -31.75 -9.547 1 94 687 ALA B N 1
ATOM 11797 C CA . ALA B 1 687 ? -30.422 -31.812 -10.93 1 94 687 ALA B CA 1
ATOM 11798 C C . ALA B 1 687 ? -30.703 -33.25 -11.352 1 94 687 ALA B C 1
ATOM 11800 O O . ALA B 1 687 ? -31.531 -33.5 -12.227 1 94 687 ALA B O 1
ATOM 11801 N N . LEU B 1 688 ? -30.062 -34.188 -10.781 1 93.69 688 LEU B N 1
ATOM 11802 C CA . LEU B 1 688 ? -30.109 -35.594 -11.211 1 93.69 688 LEU B CA 1
ATOM 11803 C C . LEU B 1 688 ? -31.547 -36.125 -11.18 1 93.69 688 LEU B C 1
ATOM 11805 O O . LEU B 1 688 ? -32.031 -36.688 -12.164 1 93.69 688 LEU B O 1
ATOM 11809 N N . PRO B 1 689 ? -32.312 -35.875 -10.078 1 92.62 689 PRO B N 1
ATOM 11810 C CA . PRO B 1 689 ? -33.688 -36.406 -10.047 1 92.62 689 PRO B CA 1
ATOM 11811 C C . PRO B 1 689 ? -34.594 -35.719 -11.07 1 92.62 689 PRO B C 1
ATOM 11813 O O . PRO B 1 689 ? -35.531 -36.312 -11.562 1 92.62 689 PRO B O 1
ATOM 11816 N N . LEU B 1 690 ? -34.312 -34.531 -11.438 1 93.31 690 LEU B N 1
ATOM 11817 C CA . LEU B 1 690 ? -35.156 -33.75 -12.352 1 93.31 690 LEU B CA 1
ATOM 11818 C C . LEU B 1 690 ? -35 -34.281 -13.781 1 93.31 690 LEU B C 1
ATOM 11820 O O . LEU B 1 690 ? -35.938 -34.188 -14.578 1 93.31 690 LEU B O 1
ATOM 11824 N N . PHE B 1 691 ? -33.875 -34.812 -14.148 1 94.44 691 PHE B N 1
ATOM 11825 C CA . PHE B 1 691 ? -33.594 -35.125 -15.547 1 94.44 691 PHE B CA 1
ATOM 11826 C C . PHE B 1 691 ? -33.594 -36.625 -15.773 1 94.44 691 PHE B C 1
ATOM 11828 O O . PHE B 1 691 ? -33.031 -37.125 -16.75 1 94.44 691 PHE B O 1
ATOM 11835 N N . LYS B 1 692 ? -34.188 -37.344 -14.945 1 91.31 692 LYS B N 1
ATOM 11836 C CA . LYS B 1 692 ? -34.281 -38.781 -15.086 1 91.31 692 LYS B CA 1
ATOM 11837 C C . LYS B 1 692 ? -34.969 -39.156 -16.406 1 91.31 692 LYS B C 1
ATOM 11839 O O . LYS B 1 692 ? -34.656 -40.219 -16.984 1 91.31 692 LYS B O 1
ATOM 11844 N N . ARG B 1 693 ? -35.812 -38.281 -16.953 1 88.44 693 ARG B N 1
ATOM 11845 C CA . ARG B 1 693 ? -36.562 -38.562 -18.172 1 88.44 693 ARG B CA 1
ATOM 11846 C C . ARG B 1 693 ? -35.875 -38 -19.391 1 88.44 693 ARG B C 1
ATOM 11848 O O . ARG B 1 693 ? -36.406 -38.031 -20.5 1 88.44 693 ARG B O 1
ATOM 11855 N N . VAL B 1 694 ? -34.781 -37.375 -19.188 1 93 694 VAL B N 1
ATOM 11856 C CA . VAL B 1 694 ? -33.969 -36.844 -20.266 1 93 694 VAL B CA 1
ATOM 11857 C C . VAL B 1 694 ? -32.625 -37.531 -20.297 1 93 694 VAL B C 1
ATOM 11859 O O . VAL B 1 694 ? -31.625 -37 -19.812 1 93 694 VAL B O 1
ATOM 11862 N N . PRO B 1 695 ? -32.5 -38.594 -20.953 1 91.44 695 PRO B N 1
ATOM 11863 C CA . PRO B 1 695 ? -31.344 -39.5 -20.844 1 91.44 695 PRO B CA 1
ATOM 11864 C C . PRO B 1 695 ? -30.016 -38.812 -21.188 1 91.44 695 PRO B C 1
ATOM 11866 O O . PRO B 1 695 ? -29 -39.062 -20.531 1 91.44 695 PRO B O 1
ATOM 11869 N N . LYS B 1 696 ? -30 -38.031 -22.219 1 90.12 696 LYS B N 1
ATOM 11870 C CA . LYS B 1 696 ? -28.75 -37.406 -22.641 1 90.12 696 LYS B CA 1
ATOM 11871 C C . LYS B 1 696 ? -28.172 -36.531 -21.531 1 90.12 696 LYS B C 1
ATOM 11873 O O . LYS B 1 696 ? -26.953 -36.531 -21.312 1 90.12 696 LYS B O 1
ATOM 11878 N N . ILE B 1 697 ? -29.031 -35.844 -20.875 1 94.44 697 ILE B N 1
ATOM 11879 C CA . ILE B 1 697 ? -28.594 -34.969 -19.781 1 94.44 697 ILE B CA 1
ATOM 11880 C C . ILE B 1 697 ? -28.297 -35.781 -18.547 1 94.44 697 ILE B C 1
ATOM 11882 O O . ILE B 1 697 ? -27.312 -35.562 -17.844 1 94.44 697 ILE B O 1
ATOM 11886 N N . GLU B 1 698 ? -29.094 -36.75 -18.297 1 94.12 698 GLU B N 1
ATOM 11887 C CA . GLU B 1 698 ? -28.922 -37.594 -17.125 1 94.12 698 GLU B CA 1
ATOM 11888 C C . GLU B 1 698 ? -27.578 -38.312 -17.156 1 94.12 698 GLU B C 1
ATOM 11890 O O . GLU B 1 698 ? -26.906 -38.406 -16.125 1 94.12 698 GLU B O 1
ATOM 11895 N N . ARG B 1 699 ? -27.219 -38.812 -18.266 1 90.31 699 ARG B N 1
ATOM 11896 C CA . ARG B 1 699 ? -25.953 -39.531 -18.406 1 90.31 699 ARG B CA 1
ATOM 11897 C C . ARG B 1 699 ? -24.781 -38.625 -18.047 1 90.31 699 ARG B C 1
ATOM 11899 O O . ARG B 1 699 ? -23.875 -39.062 -17.328 1 90.31 699 ARG B O 1
ATOM 11906 N N . GLU B 1 700 ? -24.812 -37.5 -18.5 1 90.56 700 GLU B N 1
ATOM 11907 C CA . GLU B 1 700 ? -23.734 -36.562 -18.219 1 90.56 700 GLU B CA 1
ATOM 11908 C C . GLU B 1 700 ? -23.703 -36.188 -16.75 1 90.56 700 GLU B C 1
ATOM 11910 O O . GLU B 1 700 ? -22.625 -36.031 -16.156 1 90.56 700 GLU B O 1
ATOM 11915 N N . LEU B 1 701 ? -24.844 -35.969 -16.172 1 93.81 701 LEU B N 1
ATOM 11916 C CA . LEU B 1 701 ? -24.938 -35.625 -14.75 1 93.81 701 LEU B CA 1
ATOM 11917 C C . LEU B 1 701 ? -24.375 -36.75 -13.891 1 93.81 701 LEU B C 1
ATOM 11919 O O . LEU B 1 701 ? -23.703 -36.5 -12.891 1 93.81 701 LEU B O 1
ATOM 11923 N N . LYS B 1 702 ? -24.641 -37.906 -14.281 1 90.19 702 LYS B N 1
ATOM 11924 C CA . LYS B 1 702 ? -24.141 -39.094 -13.562 1 90.19 702 LYS B CA 1
ATOM 11925 C C . LYS B 1 702 ? -22.609 -39.156 -13.633 1 90.19 702 LYS B C 1
ATOM 11927 O O . LYS B 1 702 ? -21.953 -39.5 -12.648 1 90.19 702 LYS B O 1
ATOM 11932 N N . LEU B 1 703 ? -22.109 -38.844 -14.758 1 87.69 703 LEU B N 1
ATOM 11933 C CA . LEU B 1 703 ? -20.672 -38.844 -14.922 1 87.69 703 LEU B CA 1
ATOM 11934 C C . LEU B 1 703 ? -20.031 -37.781 -14.008 1 87.69 703 LEU B C 1
ATOM 11936 O O . LEU B 1 703 ? -19 -38.062 -13.383 1 87.69 703 LEU B O 1
ATOM 11940 N N . LEU B 1 704 ? -20.656 -36.656 -13.984 1 90.56 704 LEU B N 1
ATOM 11941 C CA . LEU B 1 704 ? -20.172 -35.594 -13.125 1 90.56 704 LEU B CA 1
ATOM 11942 C C . LEU B 1 704 ? -20.203 -36 -11.656 1 90.56 704 LEU B C 1
ATOM 11944 O O . LEU B 1 704 ? -19.281 -35.688 -10.898 1 90.56 704 LEU B O 1
ATOM 11948 N N . LYS B 1 705 ? -21.172 -36.656 -11.266 1 87.81 705 LYS B N 1
ATOM 11949 C CA . LYS B 1 705 ? -21.297 -37.156 -9.906 1 87.81 705 LYS B CA 1
ATOM 11950 C C . LYS B 1 705 ? -20.219 -38.219 -9.625 1 87.81 705 LYS B C 1
ATOM 11952 O O . LYS B 1 705 ? -19.625 -38.219 -8.539 1 87.81 705 LYS B O 1
ATOM 11957 N N . GLU B 1 706 ? -20.031 -39 -10.555 1 81.5 706 GLU B N 1
ATOM 11958 C CA . GLU B 1 706 ? -19.062 -40.094 -10.398 1 81.5 706 GLU B CA 1
ATOM 11959 C C . GLU B 1 706 ? -17.656 -39.531 -10.164 1 81.5 706 GLU B C 1
ATOM 11961 O O . GLU B 1 706 ? -16.859 -40.156 -9.469 1 81.5 706 GLU B O 1
ATOM 11966 N N . VAL B 1 707 ? -17.422 -38.469 -10.758 1 83.38 707 VAL B N 1
ATOM 11967 C CA . VAL B 1 707 ? -16.078 -37.906 -10.602 1 83.38 707 VAL B CA 1
ATOM 11968 C C . VAL B 1 707 ? -16.031 -37 -9.359 1 83.38 707 VAL B C 1
ATOM 11970 O O . VAL B 1 707 ? -15.039 -36.344 -9.117 1 83.38 707 VAL B O 1
ATOM 11973 N N . GLY B 1 708 ? -17.062 -36.906 -8.648 1 79.44 708 GLY B N 1
ATOM 11974 C CA . GLY B 1 708 ? -17.078 -36.219 -7.375 1 79.44 708 GLY B CA 1
ATOM 11975 C C . GLY B 1 708 ? -17.375 -34.75 -7.512 1 79.44 708 GLY B C 1
ATOM 11976 O O . GLY B 1 708 ? -16.859 -33.906 -6.742 1 79.44 708 GLY B O 1
ATOM 11977 N N . LEU B 1 709 ? -18.062 -34.312 -8.531 1 87.31 709 LEU B N 1
ATOM 11978 C CA . LEU B 1 709 ? -18.375 -32.906 -8.758 1 87.31 709 LEU B CA 1
ATOM 11979 C C . LEU B 1 709 ? -19.859 -32.625 -8.539 1 87.31 709 LEU B C 1
ATOM 11981 O O . LEU B 1 709 ? -20.422 -31.703 -9.133 1 87.31 709 LEU B O 1
ATOM 11985 N N . ASP B 1 710 ? -20.438 -33.438 -7.754 1 87.19 710 ASP B N 1
ATOM 11986 C CA . ASP B 1 710 ? -21.891 -33.406 -7.586 1 87.19 710 ASP B CA 1
ATOM 11987 C C . ASP B 1 710 ? -22.344 -32.125 -6.895 1 87.19 710 ASP B C 1
ATOM 11989 O O . ASP B 1 710 ? -23.516 -31.75 -6.996 1 87.19 710 ASP B O 1
ATOM 11993 N N . TYR B 1 711 ? -21.469 -31.438 -6.27 1 84.94 711 TYR B N 1
ATOM 11994 C CA . TYR B 1 711 ? -21.828 -30.25 -5.504 1 84.94 711 TYR B CA 1
ATOM 11995 C C . TYR B 1 711 ? -21.766 -29.016 -6.379 1 84.94 711 TYR B C 1
ATOM 11997 O O . TYR B 1 711 ? -22.234 -27.938 -5.977 1 84.94 711 TYR B O 1
ATOM 12005 N N . LEU B 1 712 ? -21.219 -29.062 -7.508 1 88.94 712 LEU B N 1
ATOM 12006 C CA . LEU B 1 712 ? -21.094 -27.906 -8.383 1 88.94 712 LEU B CA 1
ATOM 12007 C C . LEU B 1 712 ? -22.438 -27.547 -9 1 88.94 712 LEU B C 1
ATOM 12009 O O . LEU B 1 712 ? -23.234 -28.422 -9.328 1 88.94 712 LEU B O 1
ATOM 12013 N N . HIS B 1 713 ? -22.578 -26.266 -9.195 1 91.5 713 HIS B N 1
ATOM 12014 C CA . HIS B 1 713 ? -23.75 -25.812 -9.938 1 91.5 713 HIS B CA 1
ATOM 12015 C C . HIS B 1 713 ? -23.531 -25.891 -11.445 1 91.5 713 HIS B C 1
ATOM 12017 O O . HIS B 1 713 ? -22.406 -25.688 -11.914 1 91.5 713 HIS B O 1
ATOM 12023 N N . LEU B 1 714 ? -24.562 -26.125 -12.102 1 93.12 714 LEU B N 1
ATOM 12024 C CA . LEU B 1 714 ? -24.469 -26.234 -13.547 1 93.12 714 LEU B CA 1
ATOM 12025 C C . LEU B 1 714 ? -24.016 -24.922 -14.164 1 93.12 714 LEU B C 1
ATOM 12027 O O . LEU B 1 714 ? -23.281 -24.906 -15.156 1 93.12 714 LEU B O 1
ATOM 12031 N N . GLY B 1 715 ? -24.406 -23.844 -13.547 1 90.5 715 GLY B N 1
ATOM 12032 C CA . GLY B 1 715 ? -24.062 -22.531 -14.062 1 90.5 715 GLY B CA 1
ATOM 12033 C C . GLY B 1 715 ? -22.797 -21.953 -13.453 1 90.5 715 GLY B C 1
ATOM 12034 O O . GLY B 1 715 ? -22.469 -20.781 -13.672 1 90.5 715 GLY B O 1
ATOM 12035 N N . GLU B 1 716 ? -22.141 -22.75 -12.766 1 87.94 716 GLU B N 1
ATOM 12036 C CA . GLU B 1 716 ? -20.906 -22.297 -12.125 1 87.94 716 GLU B CA 1
ATOM 12037 C C . GLU B 1 716 ? -19.828 -22 -13.164 1 87.94 716 GLU B C 1
ATOM 12039 O O . GLU B 1 716 ? -19.594 -22.812 -14.07 1 87.94 716 GLU B O 1
ATOM 12044 N N . SER B 1 717 ? -19.219 -20.766 -12.992 1 86 717 SER B N 1
ATOM 12045 C CA . SER B 1 717 ? -18.172 -20.375 -13.922 1 86 717 SER B CA 1
ATOM 12046 C C . SER B 1 717 ? -16.938 -21.25 -13.773 1 86 717 SER B C 1
ATOM 12048 O O . SER B 1 717 ? -16.453 -21.469 -12.656 1 86 717 SER B O 1
ATOM 12050 N N . THR B 1 718 ? -16.438 -21.703 -14.828 1 85.94 718 THR B N 1
ATOM 12051 C CA . THR B 1 718 ? -15.328 -22.656 -14.805 1 85.94 718 THR B CA 1
ATOM 12052 C C . THR B 1 718 ? -14.047 -22 -14.32 1 85.94 718 THR B C 1
ATOM 12054 O O . THR B 1 718 ? -13.203 -22.656 -13.703 1 85.94 718 THR B O 1
ATOM 12057 N N . PRO B 1 719 ? -13.852 -20.688 -14.562 1 77.25 719 PRO B N 1
ATOM 12058 C CA . PRO B 1 719 ? -12.625 -20.062 -14.07 1 77.25 719 PRO B CA 1
ATOM 12059 C C . PRO B 1 719 ? -12.578 -19.984 -12.547 1 77.25 719 PRO B C 1
ATOM 12061 O O . PRO B 1 719 ? -11.5 -19.844 -11.961 1 77.25 719 PRO B O 1
ATOM 12064 N N . THR B 1 720 ? -13.742 -20.141 -11.906 1 74.88 720 THR B N 1
ATOM 12065 C CA . THR B 1 720 ? -13.812 -20.031 -10.453 1 74.88 720 THR B CA 1
ATOM 12066 C C . THR B 1 720 ? -13.562 -21.391 -9.797 1 74.88 720 THR B C 1
ATOM 12068 O O . THR B 1 720 ? -13.438 -21.484 -8.57 1 74.88 720 THR B O 1
ATOM 12071 N N . LEU B 1 721 ? -13.477 -22.391 -10.648 1 77.06 721 LEU B N 1
ATOM 12072 C CA . LEU B 1 721 ? -13.25 -23.734 -10.117 1 77.06 721 LEU B CA 1
ATOM 12073 C C . LEU B 1 721 ? -11.828 -23.875 -9.594 1 77.06 721 LEU B C 1
ATOM 12075 O O . LEU B 1 721 ? -10.898 -23.266 -10.117 1 77.06 721 LEU B O 1
ATOM 12079 N N . SER B 1 722 ? -11.789 -24.625 -8.547 1 70.19 722 SER B N 1
ATOM 12080 C CA . SER B 1 722 ? -10.445 -24.969 -8.078 1 70.19 722 SER B CA 1
ATOM 12081 C C . SER B 1 722 ? -9.703 -25.828 -9.094 1 70.19 722 SER B C 1
ATOM 12083 O O . SER B 1 722 ? -10.312 -26.359 -10.023 1 70.19 722 SER B O 1
ATOM 12085 N N . GLY B 1 723 ? -8.492 -25.844 -8.969 1 69.69 723 GLY B N 1
ATOM 12086 C CA . GLY B 1 723 ? -7.684 -26.672 -9.852 1 69.69 723 GLY B CA 1
ATOM 12087 C C . GLY B 1 723 ? -8.148 -28.125 -9.898 1 69.69 723 GLY B C 1
ATOM 12088 O O . GLY B 1 723 ? -8.266 -28.703 -10.977 1 69.69 723 GLY B O 1
ATOM 12089 N N . GLY B 1 724 ? -8.453 -28.641 -8.742 1 71.25 724 GLY B N 1
ATOM 12090 C CA . GLY B 1 724 ? -8.938 -30.016 -8.68 1 71.25 724 GLY B CA 1
ATOM 12091 C C . GLY B 1 724 ? -10.281 -30.203 -9.352 1 71.25 724 GLY B C 1
ATOM 12092 O O . GLY B 1 724 ? -10.508 -31.203 -10.023 1 71.25 724 GLY B O 1
ATOM 12093 N N . GLU B 1 725 ? -11.07 -29.234 -9.172 1 76.5 725 GLU B N 1
ATOM 12094 C CA . GLU B 1 725 ? -12.383 -29.281 -9.805 1 76.5 725 GLU B CA 1
ATOM 12095 C C . GLU B 1 725 ? -12.258 -29.219 -11.328 1 76.5 725 GLU B C 1
ATOM 12097 O O . GLU B 1 725 ? -12.898 -30 -12.039 1 76.5 725 GLU B O 1
ATOM 12102 N N . ALA B 1 726 ? -11.398 -28.422 -11.742 1 81.12 726 ALA B N 1
ATOM 12103 C CA . ALA B 1 726 ? -11.195 -28.25 -13.18 1 81.12 726 ALA B CA 1
ATOM 12104 C C . ALA B 1 726 ? -10.625 -29.5 -13.812 1 81.12 726 ALA B C 1
ATOM 12106 O O . ALA B 1 726 ? -11.039 -29.906 -14.898 1 81.12 726 ALA B O 1
ATOM 12107 N N . GLN B 1 727 ? -9.789 -30.125 -13.148 1 79.69 727 GLN B N 1
ATOM 12108 C CA . GLN B 1 727 ? -9.164 -31.344 -13.641 1 79.69 727 GLN B CA 1
ATOM 12109 C C . GLN B 1 727 ? -10.188 -32.469 -13.789 1 79.69 727 GLN B C 1
ATOM 12111 O O . GLN B 1 727 ? -10.234 -33.125 -14.82 1 79.69 727 GLN B O 1
ATOM 12116 N N . ARG B 1 728 ? -10.977 -32.656 -12.828 1 81.06 728 ARG B N 1
ATOM 12117 C CA . ARG B 1 728 ? -11.977 -33.719 -12.859 1 81.06 728 ARG B CA 1
ATOM 12118 C C . ARG B 1 728 ? -13.039 -33.438 -13.914 1 81.06 728 ARG B C 1
ATOM 12120 O O . ARG B 1 728 ? -13.523 -34.344 -14.578 1 81.06 728 ARG B O 1
ATOM 12127 N N . LEU B 1 729 ? -13.289 -32.219 -14.062 1 86.81 729 LEU B N 1
ATOM 12128 C CA . LEU B 1 729 ? -14.25 -31.844 -15.094 1 86.81 729 LEU B CA 1
ATOM 12129 C C . LEU B 1 729 ? -13.711 -32.188 -16.484 1 86.81 729 LEU B C 1
ATOM 12131 O O . LEU B 1 729 ? -14.461 -32.656 -17.344 1 86.81 729 LEU B O 1
ATOM 12135 N N . LYS B 1 730 ? -12.453 -32.031 -16.703 1 85.12 730 LYS B N 1
ATOM 12136 C CA . LYS B 1 730 ? -11.82 -32.344 -17.984 1 85.12 730 LYS B CA 1
ATOM 12137 C C . LYS B 1 730 ? -11.906 -33.844 -18.297 1 85.12 730 LYS B C 1
ATOM 12139 O O . LYS B 1 730 ? -11.977 -34.219 -19.453 1 85.12 730 LYS B O 1
ATOM 12144 N N . LEU B 1 731 ? -11.945 -34.594 -17.297 1 85.88 731 LEU B N 1
ATOM 12145 C CA . LEU B 1 731 ? -11.898 -36.031 -17.469 1 85.88 731 LEU B CA 1
ATOM 12146 C C . LEU B 1 731 ? -13.281 -36.594 -17.797 1 85.88 731 LEU B C 1
ATOM 12148 O O . LEU B 1 731 ? -13.398 -37.656 -18.375 1 85.88 731 LEU B O 1
ATOM 12152 N N . VAL B 1 732 ? -14.312 -35.844 -17.5 1 83.12 732 VAL B N 1
ATOM 12153 C CA . VAL B 1 732 ? -15.688 -36.281 -17.672 1 83.12 732 VAL B CA 1
ATOM 12154 C C . VAL B 1 732 ? -15.953 -36.594 -19.156 1 83.12 732 VAL B C 1
ATOM 12156 O O . VAL B 1 732 ? -16.625 -37.562 -19.5 1 83.12 732 VAL B O 1
ATOM 12159 N N . THR B 1 733 ? -15.391 -35.844 -20 1 77.38 733 THR B N 1
ATOM 12160 C CA . THR B 1 733 ? -15.633 -35.969 -21.438 1 77.38 733 THR B CA 1
ATOM 12161 C C . THR B 1 733 ? -14.984 -37.25 -21.984 1 77.38 733 THR B C 1
ATOM 12163 O O . THR B 1 733 ? -15.352 -37.719 -23.047 1 77.38 733 THR B O 1
ATOM 12166 N N . HIS B 1 734 ? -14.125 -37.812 -21.219 1 82.62 734 HIS B N 1
ATOM 12167 C CA . HIS B 1 734 ? -13.375 -38.969 -21.703 1 82.62 734 HIS B CA 1
ATOM 12168 C C . HIS B 1 734 ? -13.875 -40.25 -21.078 1 82.62 734 HIS B C 1
ATOM 12170 O O . HIS B 1 734 ? -13.398 -41.344 -21.422 1 82.62 734 HIS B O 1
ATOM 12176 N N . LEU B 1 735 ? -14.797 -40.188 -20.219 1 83.81 735 LEU B N 1
ATOM 12177 C CA . LEU B 1 735 ? -15.227 -41.344 -19.453 1 83.81 735 LEU B CA 1
ATOM 12178 C C . LEU B 1 735 ? -16.344 -42.094 -20.188 1 83.81 735 LEU B C 1
ATOM 12180 O O . LEU B 1 735 ? -16.734 -43.188 -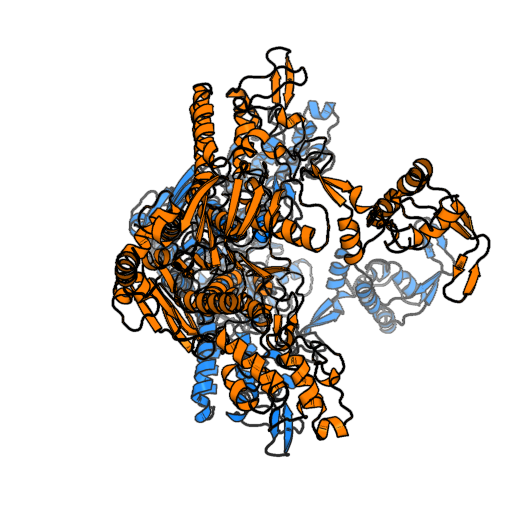19.766 1 83.81 735 LEU B O 1
ATOM 12184 N N . SER B 1 736 ? -16.812 -41.594 -21.312 1 76.69 736 SER B N 1
ATOM 12185 C CA . SER B 1 736 ? -17.969 -42.188 -21.984 1 76.69 736 SER B CA 1
ATOM 12186 C C . SER B 1 736 ? -17.547 -43.062 -23.156 1 76.69 736 SER B C 1
ATOM 12188 O O . SER B 1 736 ? -18.375 -43.781 -23.719 1 76.69 736 SER B O 1
ATOM 12190 N N . HIS B 1 737 ? -16.359 -43.188 -23.516 1 79.12 737 HIS B N 1
ATOM 12191 C CA . HIS B 1 737 ? -15.969 -43.906 -24.719 1 79.12 737 HIS B CA 1
ATOM 12192 C C . HIS B 1 737 ? -14.797 -44.844 -24.438 1 79.12 737 HIS B C 1
ATOM 12194 O O . HIS B 1 737 ? -14.133 -44.719 -23.406 1 79.12 737 HIS B O 1
ATOM 12200 N N . LYS B 1 738 ? -14.742 -45.875 -25.297 1 83.88 738 LYS B N 1
ATOM 12201 C CA . LYS B 1 738 ? -13.594 -46.781 -25.234 1 83.88 738 LYS B CA 1
ATOM 12202 C C . LYS B 1 738 ? -12.289 -46.031 -25.484 1 83.88 738 LYS B C 1
ATOM 12204 O O . LYS B 1 738 ? -12.227 -45.156 -26.375 1 83.88 738 LYS B O 1
ATOM 12209 N N . GLN B 1 739 ? -11.312 -46.375 -24.656 1 85.31 739 GLN B N 1
ATOM 12210 C CA . GLN B 1 739 ? -10.078 -45.594 -24.672 1 85.31 739 GLN B CA 1
ATOM 12211 C C . GLN B 1 739 ? -8.867 -46.5 -24.922 1 85.31 739 GLN B C 1
ATOM 12213 O O . GLN B 1 739 ? -7.77 -46.219 -24.453 1 85.31 739 GLN B O 1
ATOM 12218 N N . SER B 1 740 ? -8.984 -47.562 -25.641 1 89.25 740 SER B N 1
ATOM 12219 C CA . SER B 1 740 ? -7.926 -48.562 -25.766 1 89.25 740 SER B CA 1
ATOM 12220 C C . SER B 1 740 ? -6.727 -48 -26.516 1 89.25 740 SER B C 1
ATOM 12222 O O . SER B 1 740 ? -5.602 -48.5 -26.359 1 89.25 740 SER B O 1
ATOM 12224 N N . ASP B 1 741 ? -6.895 -47 -27.281 1 92.69 741 ASP B N 1
ATOM 12225 C CA . ASP B 1 741 ? -5.801 -46.438 -28.062 1 92.69 741 ASP B CA 1
ATOM 12226 C C . ASP B 1 741 ? -5.406 -45.062 -27.531 1 92.69 741 ASP B C 1
ATOM 12228 O O . ASP B 1 741 ? -4.824 -44.25 -28.266 1 92.69 741 ASP B O 1
ATOM 12232 N N . THR B 1 742 ? -5.738 -44.812 -26.297 1 94.44 742 THR B N 1
ATOM 12233 C CA . THR B 1 742 ? -5.523 -43.469 -25.781 1 94.44 742 THR B CA 1
ATOM 12234 C C . THR B 1 742 ? -4.586 -43.469 -24.578 1 94.44 742 THR B C 1
ATOM 12236 O O . THR B 1 742 ? -4.73 -44.312 -23.688 1 94.44 742 THR B O 1
ATOM 12239 N N . LEU B 1 743 ? -3.568 -42.625 -24.578 1 96.5 743 LEU B N 1
ATOM 12240 C CA . LEU B 1 743 ? -2.699 -42.344 -23.438 1 96.5 743 LEU B CA 1
ATOM 12241 C C . LEU B 1 743 ? -3.131 -41.062 -22.719 1 96.5 743 LEU B C 1
ATOM 12243 O O . LEU B 1 743 ? -3.232 -40 -23.328 1 96.5 743 LEU B O 1
ATOM 12247 N N . PHE B 1 744 ? -3.453 -41.25 -21.453 1 95.25 744 PHE B N 1
ATOM 12248 C CA . PHE B 1 744 ? -3.734 -40.062 -20.625 1 95.25 744 PHE B CA 1
ATOM 12249 C C . PHE B 1 744 ? -2.502 -39.656 -19.828 1 95.25 744 PHE B C 1
ATOM 12251 O O . PHE B 1 744 ? -1.859 -40.5 -19.203 1 95.25 744 PHE B O 1
ATOM 12258 N N . VAL B 1 745 ? -2.164 -38.375 -19.922 1 95.44 745 VAL B N 1
ATOM 12259 C CA . VAL B 1 745 ? -1.032 -37.844 -19.172 1 95.44 745 VAL B CA 1
ATOM 12260 C C . VAL B 1 745 ? -1.523 -36.812 -18.172 1 95.44 745 VAL B C 1
ATOM 12262 O O . VAL B 1 745 ? -2.045 -35.75 -18.547 1 95.44 745 VAL B O 1
ATOM 12265 N N . PHE B 1 746 ? -1.321 -37.156 -16.891 1 92.69 746 PHE B N 1
ATOM 12266 C CA . PHE B 1 746 ? -1.7 -36.25 -15.805 1 92.69 746 PHE B CA 1
ATOM 12267 C C . PHE B 1 746 ? -0.481 -35.531 -15.258 1 92.69 746 PHE B C 1
ATOM 12269 O O . PHE B 1 746 ? 0.472 -36.156 -14.797 1 92.69 746 PHE B O 1
ATOM 12276 N N . ASP B 1 747 ? -0.539 -34.219 -15.359 1 88.5 747 ASP B N 1
ATOM 12277 C CA . ASP B 1 747 ? 0.545 -33.406 -14.812 1 88.5 747 ASP B CA 1
ATOM 12278 C C . ASP B 1 747 ? 0.164 -32.844 -13.445 1 88.5 747 ASP B C 1
ATOM 12280 O O . ASP B 1 747 ? -0.52 -31.812 -13.367 1 88.5 747 ASP B O 1
ATOM 12284 N N . GLU B 1 748 ? 0.661 -33.438 -12.406 1 84.12 748 GLU B N 1
ATOM 12285 C CA . GLU B 1 748 ? 0.427 -33.062 -11.016 1 84.12 748 GLU B CA 1
ATOM 12286 C C . GLU B 1 748 ? -1.062 -32.875 -10.734 1 84.12 748 GLU B C 1
ATOM 12288 O O . GLU B 1 748 ? -1.486 -31.828 -10.258 1 84.12 748 GLU B O 1
ATOM 12293 N N . PRO B 1 749 ? -1.746 -33.906 -10.883 1 86.56 749 PRO B N 1
ATOM 12294 C CA . PRO B 1 749 ? -3.205 -33.844 -10.781 1 86.56 749 PRO B CA 1
ATOM 12295 C C . PRO B 1 749 ? -3.684 -33.656 -9.344 1 86.56 749 PRO B C 1
ATOM 12297 O O . PRO B 1 749 ? -4.859 -33.344 -9.109 1 86.56 749 PRO B O 1
ATOM 12300 N N . THR B 1 750 ? -2.811 -33.844 -8.406 1 85.88 750 THR B N 1
ATOM 12301 C CA . THR B 1 750 ? -3.24 -33.844 -7.008 1 85.88 750 THR B CA 1
ATOM 12302 C C . THR B 1 750 ? -3.072 -32.469 -6.398 1 85.88 750 THR B C 1
ATOM 12304 O O . THR B 1 750 ? -3.295 -32.281 -5.199 1 85.88 750 THR B O 1
ATOM 12307 N N . ILE B 1 751 ? -2.674 -31.547 -7.168 1 77.81 751 ILE B N 1
ATOM 12308 C CA . ILE B 1 751 ? -2.494 -30.188 -6.668 1 77.81 751 ILE B CA 1
ATOM 12309 C C . ILE B 1 751 ? -3.811 -29.672 -6.09 1 77.81 751 ILE B C 1
ATOM 12311 O O . ILE B 1 751 ? -4.855 -29.75 -6.738 1 77.81 751 ILE B O 1
ATOM 12315 N N . GLY B 1 752 ? -3.719 -29.281 -4.879 1 75.69 752 GLY B N 1
ATOM 12316 C CA . GLY B 1 752 ? -4.871 -28.656 -4.254 1 75.69 752 GLY B CA 1
ATOM 12317 C C . GLY B 1 752 ? -5.902 -29.656 -3.768 1 75.69 752 GLY B C 1
ATOM 12318 O O . GLY B 1 752 ? -7.035 -29.281 -3.455 1 75.69 752 GLY B O 1
ATOM 12319 N N . LEU B 1 753 ? -5.5 -30.922 -3.729 1 83 753 LEU B N 1
ATOM 12320 C CA . LEU B 1 753 ? -6.488 -31.938 -3.354 1 83 753 LEU B CA 1
ATOM 12321 C C . LEU B 1 753 ? -6.188 -32.5 -1.971 1 83 753 LEU B C 1
ATOM 12323 O O . LEU B 1 753 ? -5.027 -32.75 -1.64 1 83 753 LEU B O 1
ATOM 12327 N N . HIS B 1 754 ? -7.246 -32.594 -1.196 1 89.19 754 HIS B N 1
ATOM 12328 C CA . HIS B 1 754 ? -7.203 -33.375 0.043 1 89.19 754 HIS B CA 1
ATOM 12329 C C . HIS B 1 754 ? -6.961 -34.844 -0.233 1 89.19 754 HIS B C 1
ATOM 12331 O O . HIS B 1 754 ? -7.359 -35.375 -1.282 1 89.19 754 HIS B O 1
ATOM 12337 N N . PRO B 1 755 ? -6.305 -35.562 0.686 1 89.62 755 PRO B N 1
ATOM 12338 C CA . PRO B 1 755 ? -6.055 -37 0.465 1 89.62 755 PRO B CA 1
ATOM 12339 C C . PRO B 1 755 ? -7.328 -37.75 0.134 1 89.62 755 PRO B C 1
ATOM 12341 O O . PRO B 1 755 ? -7.293 -38.719 -0.661 1 89.62 755 PRO B O 1
ATOM 12344 N N . LEU B 1 756 ? -8.398 -37.375 0.661 1 88.56 756 LEU B N 1
ATOM 12345 C CA . LEU B 1 756 ? -9.672 -38.031 0.357 1 88.56 756 LEU B CA 1
ATOM 12346 C C . LEU B 1 756 ? -10.102 -37.719 -1.074 1 88.56 756 LEU B C 1
ATOM 12348 O O . LEU B 1 756 ? -10.719 -38.562 -1.728 1 88.56 756 LEU B O 1
ATOM 12352 N N . ASP B 1 757 ? -9.805 -36.594 -1.489 1 86.69 757 ASP B N 1
ATOM 12353 C CA . ASP B 1 757 ? -10.086 -36.25 -2.879 1 86.69 757 ASP B CA 1
ATOM 12354 C C . ASP B 1 757 ? -9.18 -37 -3.834 1 86.69 757 ASP B C 1
ATOM 12356 O O . ASP B 1 757 ? -9.586 -37.344 -4.949 1 86.69 757 ASP B O 1
ATOM 12360 N N . VAL B 1 758 ? -7.988 -37.25 -3.4 1 89.19 758 VAL B N 1
ATOM 12361 C CA . VAL B 1 758 ? -7.059 -38.031 -4.199 1 89.19 758 VAL B CA 1
ATOM 12362 C C . VAL B 1 758 ? -7.621 -39.438 -4.406 1 89.19 758 VAL B C 1
ATOM 12364 O O . VAL B 1 758 ? -7.5 -40 -5.496 1 89.19 758 VAL B O 1
ATOM 12367 N N . LYS B 1 759 ? -8.25 -39.969 -3.43 1 89.88 759 LYS B N 1
ATOM 12368 C CA . LYS B 1 759 ? -8.891 -41.281 -3.549 1 89.88 759 LYS B CA 1
ATOM 12369 C C . LYS B 1 759 ? -9.961 -41.25 -4.637 1 89.88 759 LYS B C 1
ATOM 12371 O O . LYS B 1 759 ? -10.062 -42.219 -5.418 1 89.88 759 LYS B O 1
ATOM 12376 N N . THR B 1 760 ? -10.648 -40.219 -4.617 1 86.06 760 THR B N 1
ATOM 12377 C CA . THR B 1 760 ? -11.68 -40.094 -5.641 1 86.06 760 THR B CA 1
ATOM 12378 C C . THR B 1 760 ? -11.055 -40.031 -7.031 1 86.06 760 THR B C 1
ATOM 12380 O O . THR B 1 760 ? -11.57 -40.625 -7.977 1 86.06 760 THR B O 1
ATOM 12383 N N . LEU B 1 761 ? -10.031 -39.312 -7.133 1 87.56 761 LEU B N 1
ATOM 12384 C CA . LEU B 1 761 ? -9.32 -39.188 -8.406 1 87.56 761 LEU B CA 1
ATOM 12385 C C . LEU B 1 761 ? -8.812 -40.562 -8.859 1 87.56 761 LEU B C 1
ATOM 12387 O O . LEU B 1 761 ? -8.914 -40.906 -10.039 1 87.56 761 LEU B O 1
ATOM 12391 N N . VAL B 1 762 ? -8.289 -41.312 -7.941 1 92.94 762 VAL B N 1
ATOM 12392 C CA . VAL B 1 762 ? -7.773 -42.656 -8.25 1 92.94 762 VAL B CA 1
ATOM 12393 C C . VAL B 1 762 ? -8.898 -43.531 -8.781 1 92.94 762 VAL B C 1
ATOM 12395 O O . VAL B 1 762 ? -8.695 -44.312 -9.711 1 92.94 762 VAL B O 1
ATOM 12398 N N . LYS B 1 763 ? -10.055 -43.375 -8.227 1 90.94 763 LYS B N 1
ATOM 12399 C CA . LYS B 1 763 ? -11.203 -44.125 -8.703 1 90.94 763 LYS B CA 1
ATOM 12400 C C . LYS B 1 763 ? -11.555 -43.75 -10.141 1 90.94 763 LYS B C 1
ATOM 12402 O O . LYS B 1 763 ? -11.938 -44.625 -10.93 1 90.94 763 LYS B O 1
ATOM 12407 N N . VAL B 1 764 ? -11.43 -42.531 -10.375 1 88.25 764 VAL B N 1
ATOM 12408 C CA . VAL B 1 764 ? -11.688 -42.062 -11.734 1 88.25 764 VAL B CA 1
ATOM 12409 C C . VAL B 1 764 ? -10.625 -42.625 -12.68 1 88.25 764 VAL B C 1
ATOM 12411 O O . VAL B 1 764 ? -10.945 -43.062 -13.789 1 88.25 764 VAL B O 1
ATOM 12414 N N . MET B 1 765 ? -9.414 -42.625 -12.289 1 93.12 765 MET B N 1
ATOM 12415 C CA . MET B 1 765 ? -8.328 -43.188 -13.078 1 93.12 765 MET B CA 1
ATOM 12416 C C . MET B 1 765 ? -8.562 -44.656 -13.336 1 93.12 765 MET B C 1
ATOM 12418 O O . MET B 1 765 ? -8.297 -45.156 -14.438 1 93.12 765 MET B O 1
ATOM 12422 N N . GLN B 1 766 ? -9.086 -45.344 -12.32 1 93.5 766 GLN B N 1
ATOM 12423 C CA . GLN B 1 766 ? -9.391 -46.781 -12.484 1 93.5 766 GLN B CA 1
ATOM 12424 C C . GLN B 1 766 ? -10.461 -47 -13.555 1 93.5 766 GLN B C 1
ATOM 12426 O O . GLN B 1 766 ? -10.383 -47.938 -14.328 1 93.5 766 GLN B O 1
ATOM 12431 N N . LYS B 1 767 ? -11.398 -46.094 -13.586 1 89.75 767 LYS B N 1
ATOM 12432 C CA . LYS B 1 767 ? -12.445 -46.188 -14.602 1 89.75 767 LYS B CA 1
ATOM 12433 C C . LYS B 1 767 ? -11.859 -46.031 -16 1 89.75 767 LYS B C 1
ATOM 12435 O O . LYS B 1 767 ? -12.297 -46.719 -16.938 1 89.75 767 LYS B O 1
ATOM 12440 N N . LEU B 1 768 ? -10.977 -45.188 -16.156 1 92.19 768 LEU B N 1
ATOM 12441 C CA . LEU B 1 768 ? -10.305 -45.031 -17.438 1 92.19 768 LEU B CA 1
ATOM 12442 C C . LEU B 1 768 ? -9.539 -46.281 -17.828 1 92.19 768 LEU B C 1
ATOM 12444 O O . LEU B 1 768 ? -9.547 -46.688 -18.984 1 92.19 768 LEU B O 1
ATOM 12448 N N . LEU B 1 769 ? -8.891 -46.875 -16.891 1 94.81 769 LEU B N 1
ATOM 12449 C CA . LEU B 1 769 ? -8.164 -48.125 -17.125 1 94.81 769 LEU B CA 1
ATOM 12450 C C . LEU B 1 769 ? -9.117 -49.219 -17.562 1 94.81 769 LEU B C 1
ATOM 12452 O O . LEU B 1 769 ? -8.797 -50.031 -18.453 1 94.81 769 LEU B O 1
ATOM 12456 N N . ASP B 1 770 ? -10.273 -49.219 -16.891 1 92.62 770 ASP B N 1
ATOM 12457 C CA . ASP B 1 770 ? -11.281 -50.219 -17.219 1 92.62 770 ASP B CA 1
ATOM 12458 C C . ASP B 1 770 ? -11.758 -50.062 -18.656 1 92.62 770 ASP B C 1
ATOM 12460 O O . ASP B 1 770 ? -12.195 -51.031 -19.281 1 92.62 770 ASP B O 1
ATOM 12464 N N . GLN B 1 771 ? -11.609 -48.906 -19.141 1 92.5 771 GLN B N 1
ATOM 12465 C CA . GLN B 1 771 ? -12.008 -48.625 -20.516 1 92.5 771 GLN B CA 1
ATOM 12466 C C . GLN B 1 771 ? -10.859 -48.906 -21.484 1 92.5 771 GLN B C 1
ATOM 12468 O O . GLN B 1 771 ? -10.992 -48.688 -22.688 1 92.5 771 GLN B O 1
ATOM 12473 N N . GLY B 1 772 ? -9.75 -49.281 -20.953 1 94 772 GLY B N 1
ATOM 12474 C CA . GLY B 1 772 ? -8.641 -49.75 -21.797 1 94 772 GLY B CA 1
ATOM 12475 C C . GLY B 1 772 ? -7.547 -48.688 -21.938 1 94 772 GLY B C 1
ATOM 12476 O O . GLY B 1 772 ? -6.551 -48.938 -22.625 1 94 772 GLY B O 1
ATOM 12477 N N . ALA B 1 773 ? -7.672 -47.656 -21.25 1 95.44 773 ALA B N 1
ATOM 12478 C CA . ALA B 1 773 ? -6.734 -46.562 -21.406 1 95.44 773 ALA B CA 1
ATOM 12479 C C . ALA B 1 773 ? -5.391 -46.875 -20.75 1 95.44 773 ALA B C 1
ATOM 12481 O O . ALA B 1 773 ? -5.301 -47.781 -19.906 1 95.44 773 ALA B O 1
ATOM 12482 N N . THR B 1 774 ? -4.332 -46.281 -21.234 1 97.12 774 THR B N 1
ATOM 12483 C CA . THR B 1 774 ? -3.029 -46.219 -20.578 1 97.12 774 THR B CA 1
ATOM 12484 C C . THR B 1 774 ? -2.826 -44.875 -19.891 1 97.12 774 THR B C 1
ATOM 12486 O O . THR B 1 774 ? -3.174 -43.844 -20.438 1 97.12 774 THR B O 1
ATOM 12489 N N . LEU B 1 775 ? -2.336 -44.938 -18.625 1 97.25 775 LEU B N 1
ATOM 12490 C CA . LEU B 1 775 ? -2.264 -43.719 -17.859 1 97.25 775 LEU B CA 1
ATOM 12491 C C . LEU B 1 775 ? -0.839 -43.438 -17.375 1 97.25 775 LEU B C 1
ATOM 12493 O O . LEU B 1 775 ? -0.149 -44.375 -16.938 1 97.25 775 LEU B O 1
ATOM 12497 N N . ILE B 1 776 ? -0.405 -42.188 -17.5 1 97.81 776 ILE B N 1
ATOM 12498 C CA . ILE B 1 776 ? 0.814 -41.656 -16.891 1 97.81 776 ILE B CA 1
ATOM 12499 C C . ILE B 1 776 ? 0.475 -40.5 -15.977 1 97.81 776 ILE B C 1
ATOM 12501 O O . ILE B 1 776 ? -0.331 -39.625 -16.344 1 97.81 776 ILE B O 1
ATOM 12505 N N . THR B 1 777 ? 1.026 -40.5 -14.781 1 96 777 THR B N 1
ATOM 12506 C CA . THR B 1 777 ? 0.861 -39.344 -13.898 1 96 777 THR B CA 1
ATOM 12507 C C . THR B 1 777 ? 2.215 -38.844 -13.398 1 96 777 THR B C 1
ATOM 12509 O O . THR B 1 777 ? 3.031 -39.656 -12.922 1 96 777 THR B O 1
ATOM 12512 N N . ILE B 1 778 ? 2.475 -37.594 -13.695 1 93.56 778 ILE B N 1
ATOM 12513 C CA . ILE B 1 778 ? 3.604 -36.906 -13.062 1 93.56 778 ILE B CA 1
ATOM 12514 C C . ILE B 1 778 ? 3.189 -36.375 -11.688 1 93.56 778 ILE B C 1
ATOM 12516 O O . ILE B 1 778 ? 2.258 -35.594 -11.578 1 93.56 778 ILE B O 1
ATOM 12520 N N . THR B 1 779 ? 3.85 -36.844 -10.625 1 92.62 779 THR B N 1
ATOM 12521 C CA . THR B 1 779 ? 3.352 -36.469 -9.312 1 92.62 779 THR B CA 1
ATOM 12522 C C . THR B 1 779 ? 4.445 -36.594 -8.258 1 92.62 779 THR B C 1
ATOM 12524 O O . THR B 1 779 ? 5.449 -37.281 -8.477 1 92.62 779 THR B O 1
ATOM 12527 N N . HIS B 1 780 ? 4.25 -35.844 -7.227 1 89.94 780 HIS B N 1
ATOM 12528 C CA . HIS B 1 780 ? 5.066 -35.969 -6.023 1 89.94 780 HIS B CA 1
ATOM 12529 C C . HIS B 1 780 ? 4.246 -36.5 -4.852 1 89.94 780 HIS B C 1
ATOM 12531 O O . HIS B 1 780 ? 4.785 -36.719 -3.764 1 89.94 780 HIS B O 1
ATOM 12537 N N . ASP B 1 781 ? 3.025 -36.781 -5.086 1 91.75 781 ASP B N 1
ATOM 12538 C CA . ASP B 1 781 ? 2.107 -37.156 -4.016 1 91.75 781 ASP B CA 1
ATOM 12539 C C . ASP B 1 781 ? 2.244 -38.625 -3.668 1 91.75 781 ASP B C 1
ATOM 12541 O O . ASP B 1 781 ? 1.972 -39.5 -4.5 1 91.75 781 ASP B O 1
ATOM 12545 N N . LEU B 1 782 ? 2.562 -38.875 -2.496 1 90.62 782 LEU B N 1
ATOM 12546 C CA . LEU B 1 782 ? 2.832 -40.25 -2.066 1 90.62 782 LEU B CA 1
ATOM 12547 C C . LEU B 1 782 ? 1.554 -41.062 -2.07 1 90.62 782 LEU B C 1
ATOM 12549 O O . LEU B 1 782 ? 1.595 -42.281 -2.318 1 90.62 782 LEU B O 1
ATOM 12553 N N . ASN B 1 783 ? 0.416 -40.469 -1.85 1 90.94 783 ASN B N 1
ATOM 12554 C CA . ASN B 1 783 ? -0.854 -41.156 -1.896 1 90.94 783 ASN B CA 1
ATOM 12555 C C . ASN B 1 783 ? -1.151 -41.688 -3.297 1 90.94 783 ASN B C 1
ATOM 12557 O O . ASN B 1 783 ? -1.578 -42.844 -3.459 1 90.94 783 ASN B O 1
ATOM 12561 N N . LEU B 1 784 ? -0.932 -40.844 -4.188 1 93.31 784 LEU B N 1
ATOM 12562 C CA . LEU B 1 784 ? -1.195 -41.25 -5.57 1 93.31 784 LEU B CA 1
ATOM 12563 C C . LEU B 1 784 ? -0.185 -42.281 -6.047 1 93.31 784 LEU B C 1
ATOM 12565 O O . LEU B 1 784 ? -0.554 -43.25 -6.707 1 93.31 784 LEU B O 1
ATOM 12569 N N . ILE B 1 785 ? 1.075 -42.094 -5.699 1 94.94 785 ILE B N 1
ATOM 12570 C CA . ILE B 1 785 ? 2.129 -43.031 -6.121 1 94.94 785 ILE B CA 1
ATOM 12571 C C . ILE B 1 785 ? 1.84 -44.406 -5.59 1 94.94 785 ILE B C 1
ATOM 12573 O O . ILE B 1 785 ? 1.987 -45.406 -6.309 1 94.94 785 ILE B O 1
ATOM 12577 N N . ALA B 1 786 ? 1.416 -44.469 -4.379 1 91.81 786 ALA B N 1
ATOM 12578 C CA . ALA B 1 786 ? 1.125 -45.75 -3.738 1 91.81 786 ALA B CA 1
ATOM 12579 C C . ALA B 1 786 ? 0.046 -46.531 -4.504 1 91.81 786 ALA B C 1
ATOM 12581 O O . ALA B 1 786 ? -0.007 -47.75 -4.453 1 91.81 786 ALA B O 1
ATOM 12582 N N . ASN B 1 787 ? -0.78 -45.781 -5.203 1 94.31 787 ASN B N 1
ATOM 12583 C CA . ASN B 1 787 ? -1.89 -46.406 -5.926 1 94.31 787 ASN B CA 1
ATOM 12584 C C . ASN B 1 787 ? -1.511 -46.719 -7.371 1 94.31 787 ASN B C 1
ATOM 12586 O O . ASN B 1 787 ? -2.346 -47.188 -8.148 1 94.31 787 ASN B O 1
ATOM 12590 N N . CYS B 1 788 ? -0.302 -46.469 -7.762 1 96.75 788 CYS B N 1
ATOM 12591 C CA . CYS B 1 788 ? 0.14 -46.719 -9.133 1 96.75 788 CYS B CA 1
ATOM 12592 C C . CYS B 1 788 ? 0.659 -48.125 -9.281 1 96.75 788 CYS B C 1
ATOM 12594 O O . CYS B 1 788 ? 1.036 -48.781 -8.297 1 96.75 788 CYS B O 1
ATOM 12596 N N . ASP B 1 789 ? 0.652 -48.656 -10.539 1 96.81 789 ASP B N 1
ATOM 12597 C CA . ASP B 1 789 ? 1.135 -50 -10.844 1 96.81 789 ASP B CA 1
ATOM 12598 C C . ASP B 1 789 ? 2.646 -50 -11.062 1 96.81 789 ASP B C 1
ATOM 12600 O O . ASP B 1 789 ? 3.324 -50.969 -10.727 1 96.81 789 ASP B O 1
ATOM 12604 N N . TYR B 1 790 ? 3.084 -49 -11.656 1 96.56 790 TYR B N 1
ATOM 12605 C CA . TYR B 1 790 ? 4.465 -48.875 -12.109 1 96.56 790 TYR B CA 1
ATOM 12606 C C . TYR B 1 790 ? 5.016 -47.469 -11.797 1 96.56 790 TYR B C 1
ATOM 12608 O O . TYR B 1 790 ? 4.262 -46.5 -11.688 1 96.56 790 TYR B O 1
ATOM 12616 N N . ILE B 1 791 ? 6.348 -47.406 -11.516 1 96.5 791 ILE B N 1
ATOM 12617 C CA . ILE B 1 791 ? 6.969 -46.125 -11.227 1 96.5 791 ILE B CA 1
ATOM 12618 C C . ILE B 1 791 ? 8.227 -45.969 -12.078 1 96.5 791 ILE B C 1
ATOM 12620 O O . ILE B 1 791 ? 8.961 -46.906 -12.305 1 96.5 791 ILE B O 1
ATOM 12624 N N . ILE B 1 792 ? 8.367 -44.812 -12.68 1 97.25 792 ILE B N 1
ATOM 12625 C CA . ILE B 1 792 ? 9.609 -44.312 -13.258 1 97.25 792 ILE B CA 1
ATOM 12626 C C . ILE B 1 792 ? 10.117 -43.125 -12.445 1 97.25 792 ILE B C 1
ATOM 12628 O O . ILE B 1 792 ? 9.57 -42 -12.539 1 97.25 792 ILE B O 1
ATOM 12632 N N . ASP B 1 793 ? 11.172 -43.344 -11.695 1 96.69 793 ASP B N 1
ATOM 12633 C CA . ASP B 1 793 ? 11.703 -42.312 -10.82 1 96.69 793 ASP B CA 1
ATOM 12634 C C . ASP B 1 793 ? 12.953 -41.688 -11.422 1 96.69 793 ASP B C 1
ATOM 12636 O O . ASP B 1 793 ? 13.945 -42.375 -11.68 1 96.69 793 ASP B O 1
ATOM 12640 N N . LEU B 1 794 ? 12.805 -40.375 -11.586 1 95.31 794 LEU B N 1
ATOM 12641 C CA . LEU B 1 794 ? 13.938 -39.625 -12.133 1 95.31 794 LEU B CA 1
ATOM 12642 C C . LEU B 1 794 ? 14.742 -38.969 -11.023 1 95.31 794 LEU B C 1
ATOM 12644 O O . LEU B 1 794 ? 14.172 -38.531 -10.008 1 95.31 794 LEU B O 1
ATOM 12648 N N . GLY B 1 795 ? 15.984 -38.938 -11.133 1 90 795 GLY B N 1
ATOM 12649 C CA . GLY B 1 795 ? 16.875 -38.312 -10.172 1 90 795 GLY B CA 1
ATOM 12650 C C . GLY B 1 795 ? 18.344 -38.469 -10.508 1 90 795 GLY B C 1
ATOM 12651 O O . GLY B 1 795 ? 18.703 -38.531 -11.68 1 90 795 GLY B O 1
ATOM 12652 N N . PRO B 1 796 ? 19.109 -38.438 -9.453 1 86.19 796 PRO B N 1
ATOM 12653 C CA . PRO B 1 796 ? 18.875 -38.469 -8.016 1 86.19 796 PRO B CA 1
ATOM 12654 C C . PRO B 1 796 ? 18.406 -37.125 -7.473 1 86.19 796 PRO B C 1
ATOM 12656 O O . PRO B 1 796 ? 17.797 -37.031 -6.41 1 86.19 796 PRO B O 1
ATOM 12659 N N . GLN B 1 797 ? 18.859 -36.094 -8.172 1 86.88 797 GLN B N 1
ATOM 12660 C CA . GLN B 1 797 ? 18.438 -34.75 -7.809 1 86.88 797 GLN B CA 1
ATOM 12661 C C . GLN B 1 797 ? 17.953 -34 -9.031 1 86.88 797 GLN B C 1
ATOM 12663 O O . GLN B 1 797 ? 17.422 -34.594 -9.969 1 86.88 797 GLN B O 1
ATOM 12668 N N . GLY B 1 798 ? 17.875 -32.75 -8.938 1 84.75 798 GLY B N 1
ATOM 12669 C CA . GLY B 1 798 ? 17.484 -31.922 -10.07 1 84.75 798 GLY B CA 1
ATOM 12670 C C . GLY B 1 798 ? 18.656 -31.344 -10.844 1 84.75 798 GLY B C 1
ATOM 12671 O O . GLY B 1 798 ? 19.812 -31.5 -10.43 1 84.75 798 GLY B O 1
ATOM 12672 N N . GLY B 1 799 ? 18.406 -30.828 -11.922 1 82.94 799 GLY B N 1
ATOM 12673 C CA . GLY B 1 799 ? 19.438 -30.156 -12.695 1 82.94 799 GLY B CA 1
ATOM 12674 C C . GLY B 1 799 ? 20.5 -31.109 -13.219 1 82.94 799 GLY B C 1
ATOM 12675 O O . GLY B 1 799 ? 20.172 -32.188 -13.742 1 82.94 799 GLY B O 1
ATOM 12676 N N . ASN B 1 800 ? 21.797 -30.703 -12.984 1 83.56 800 ASN B N 1
ATOM 12677 C CA . ASN B 1 800 ? 22.906 -31.5 -13.5 1 83.56 800 ASN B CA 1
ATOM 12678 C C . ASN B 1 800 ? 23.031 -32.844 -12.773 1 83.56 800 ASN B C 1
ATOM 12680 O O . ASN B 1 800 ? 23.578 -33.781 -13.32 1 83.56 800 ASN B O 1
ATOM 12684 N N . ASN B 1 801 ? 22.516 -32.844 -11.633 1 84.56 801 ASN B N 1
ATOM 12685 C CA . ASN B 1 801 ? 22.578 -34.062 -10.844 1 84.56 801 ASN B CA 1
ATOM 12686 C C . ASN B 1 801 ? 21.312 -34.906 -11.023 1 84.56 801 ASN B C 1
ATOM 12688 O O . ASN B 1 801 ? 21.078 -35.844 -10.258 1 84.56 801 ASN B O 1
ATOM 12692 N N . GLY B 1 802 ? 20.578 -34.5 -12.07 1 88.25 802 GLY B N 1
ATOM 12693 C CA . GLY B 1 802 ? 19.375 -35.25 -12.414 1 88.25 802 GLY B CA 1
ATOM 12694 C C . GLY B 1 802 ? 19.391 -35.812 -13.828 1 88.25 802 GLY B C 1
ATOM 12695 O O . GLY B 1 802 ? 20.469 -36.031 -14.398 1 88.25 802 GLY B O 1
ATOM 12696 N N . GLY B 1 803 ? 18.344 -36.219 -14.312 1 91.62 803 GLY B N 1
ATOM 12697 C CA . GLY B 1 803 ? 18.188 -36.625 -15.703 1 91.62 803 GLY B CA 1
ATOM 12698 C C . GLY B 1 803 ? 18.422 -38.094 -15.938 1 91.62 803 GLY B C 1
ATOM 12699 O O . GLY B 1 803 ? 18.766 -38.5 -17.047 1 91.62 803 GLY B O 1
ATOM 12700 N N . GLN B 1 804 ? 18.359 -38.844 -14.859 1 93.69 804 GLN B N 1
ATOM 12701 C CA . GLN B 1 804 ? 18.516 -40.281 -14.977 1 93.69 804 GLN B CA 1
ATOM 12702 C C . GLN B 1 804 ? 17.375 -41.031 -14.281 1 93.69 804 GLN B C 1
ATOM 12704 O O . GLN B 1 804 ? 16.766 -40.5 -13.359 1 93.69 804 GLN B O 1
ATOM 12709 N N . ILE B 1 805 ? 17.094 -42.188 -14.828 1 95.69 805 ILE B N 1
ATOM 12710 C CA . ILE B 1 805 ? 16.141 -43.062 -14.133 1 95.69 805 ILE B CA 1
ATOM 12711 C C . ILE B 1 805 ? 16.844 -43.781 -12.984 1 95.69 805 ILE B C 1
ATOM 12713 O O . ILE B 1 805 ? 17.734 -44.594 -13.219 1 95.69 805 ILE B O 1
ATOM 12717 N N . VAL B 1 806 ? 16.469 -43.5 -11.812 1 95.12 806 VAL B N 1
ATOM 12718 C CA . VAL B 1 806 ? 17.156 -44.031 -10.648 1 95.12 806 VAL B CA 1
ATOM 12719 C C . VAL B 1 806 ? 16.422 -45.281 -10.148 1 95.12 806 VAL B C 1
ATOM 12721 O O . VAL B 1 806 ? 17 -46.125 -9.445 1 95.12 806 VAL B O 1
ATOM 12724 N N . ALA B 1 807 ? 15.219 -45.375 -10.453 1 95.31 807 ALA B N 1
ATOM 12725 C CA . ALA B 1 807 ? 14.43 -46.562 -10.125 1 95.31 807 ALA B CA 1
ATOM 12726 C C . ALA B 1 807 ? 13.25 -46.719 -11.078 1 95.31 807 ALA B C 1
ATOM 12728 O O . ALA B 1 807 ? 12.641 -45.719 -11.492 1 95.31 807 ALA B O 1
ATOM 12729 N N . SER B 1 808 ? 12.969 -47.875 -11.492 1 95.56 808 SER B N 1
ATOM 12730 C CA . SER B 1 808 ? 11.789 -48.188 -12.289 1 95.56 808 SER B CA 1
ATOM 12731 C C . SER B 1 808 ? 11.297 -49.594 -12.016 1 95.56 808 SER B C 1
ATOM 12733 O O . SER B 1 808 ? 12.094 -50.5 -11.828 1 95.56 808 SER B O 1
ATOM 12735 N N . GLY B 1 809 ? 10.016 -49.75 -11.898 1 94.19 809 GLY B N 1
ATOM 12736 C CA . GLY B 1 809 ? 9.438 -51.031 -11.633 1 94.19 809 GLY B CA 1
ATOM 12737 C C . GLY B 1 809 ? 8.07 -50.969 -10.977 1 94.19 809 GLY B C 1
ATOM 12738 O O . GLY B 1 809 ? 7.453 -49.906 -10.938 1 94.19 809 GLY B O 1
ATOM 12739 N N . ARG B 1 810 ? 7.672 -52.156 -10.586 1 94.06 810 ARG B N 1
ATOM 12740 C CA . ARG B 1 810 ? 6.402 -52.219 -9.867 1 94.06 810 ARG B CA 1
ATOM 12741 C C . ARG B 1 810 ? 6.496 -51.5 -8.523 1 94.06 810 ARG B C 1
ATOM 12743 O O . ARG B 1 810 ? 7.473 -51.656 -7.793 1 94.06 810 ARG B O 1
ATOM 12750 N N . VAL B 1 811 ? 5.48 -50.75 -8.219 1 92.94 811 VAL B N 1
ATOM 12751 C CA . VAL B 1 811 ? 5.484 -49.906 -7.031 1 92.94 811 VAL B CA 1
ATOM 12752 C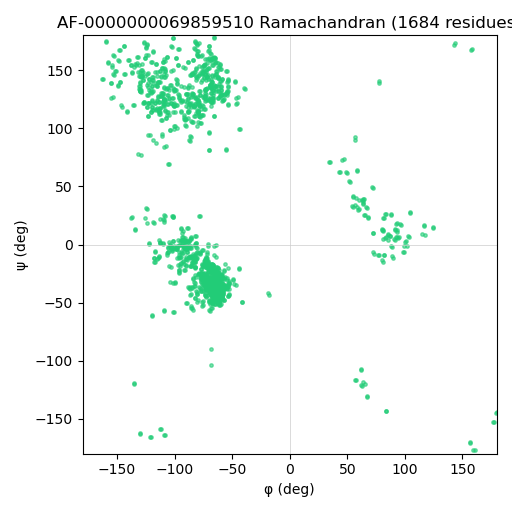 C . VAL B 1 811 ? 5.668 -50.75 -5.781 1 92.94 811 VAL B C 1
ATOM 12754 O O . VAL B 1 811 ? 6.496 -50.438 -4.926 1 92.94 811 VAL B O 1
ATOM 12757 N N . MET B 1 812 ? 4.988 -51.875 -5.711 1 87.88 812 MET B N 1
ATOM 12758 C CA . MET B 1 812 ? 5.012 -52.75 -4.531 1 87.88 812 MET B CA 1
ATOM 12759 C C . MET B 1 812 ? 6.395 -53.375 -4.332 1 87.88 812 MET B C 1
ATOM 12761 O O . MET B 1 812 ? 6.844 -53.531 -3.195 1 87.88 812 MET B O 1
ATOM 12765 N N . ASP B 1 813 ? 7.051 -53.656 -5.371 1 90.5 813 ASP B N 1
ATOM 12766 C CA . ASP B 1 813 ? 8.391 -54.219 -5.297 1 90.5 813 ASP B CA 1
ATOM 12767 C C . ASP B 1 813 ? 9.398 -53.156 -4.816 1 90.5 813 ASP B C 1
ATOM 12769 O O . ASP B 1 813 ? 10.305 -53.469 -4.043 1 90.5 813 ASP B O 1
ATOM 12773 N N . LEU B 1 814 ? 9.188 -51.969 -5.246 1 91.44 814 LEU B N 1
ATOM 12774 C CA . LEU B 1 814 ? 10.117 -50.906 -4.906 1 91.44 814 LEU B CA 1
ATOM 12775 C C . LEU B 1 814 ? 9.906 -50.438 -3.475 1 91.44 814 LEU B C 1
ATOM 12777 O O . LEU B 1 814 ? 10.828 -49.906 -2.848 1 91.44 814 LEU B O 1
ATOM 12781 N N . ILE B 1 815 ? 8.758 -50.562 -2.947 1 89.38 815 ILE B N 1
ATOM 12782 C CA . ILE B 1 815 ? 8.492 -50.219 -1.553 1 89.38 815 ILE B CA 1
ATOM 12783 C C . ILE B 1 815 ? 9.242 -51.188 -0.638 1 89.38 815 ILE B C 1
ATOM 12785 O O . ILE B 1 815 ? 9.773 -50.781 0.402 1 89.38 815 ILE B O 1
ATOM 12789 N N . LYS B 1 816 ? 9.359 -52.406 -1.061 1 86.94 816 LYS B N 1
ATOM 12790 C CA . LYS B 1 816 ? 10.039 -53.438 -0.275 1 86.94 816 LYS B CA 1
ATOM 12791 C C . LYS B 1 816 ? 11.547 -53.281 -0.318 1 86.94 816 LYS B C 1
ATOM 12793 O O . LYS B 1 816 ? 12.242 -53.531 0.672 1 86.94 816 LYS B O 1
ATOM 12798 N N . ASP B 1 817 ? 11.984 -52.844 -1.484 1 89.62 817 ASP B N 1
ATOM 12799 C CA . ASP B 1 817 ? 13.414 -52.625 -1.671 1 89.62 817 ASP B CA 1
ATOM 12800 C C . ASP B 1 817 ? 13.672 -51.25 -2.305 1 89.62 817 ASP B C 1
ATOM 12802 O O . ASP B 1 817 ? 14.008 -51.156 -3.488 1 89.62 817 ASP B O 1
ATOM 12806 N N . PRO B 1 818 ? 13.578 -50.219 -1.414 1 89.69 818 PRO B N 1
ATOM 12807 C CA . PRO B 1 818 ? 13.695 -48.875 -1.958 1 89.69 818 PRO B CA 1
ATOM 12808 C C . PRO B 1 818 ? 15.125 -48.531 -2.371 1 89.69 818 PRO B C 1
ATOM 12810 O O . PRO B 1 818 ? 16.062 -48.719 -1.592 1 89.69 818 PRO B O 1
ATOM 12813 N N . HIS B 1 819 ? 15.336 -48.031 -3.574 1 88.75 819 HIS B N 1
ATOM 12814 C CA . HIS B 1 819 ? 16.656 -47.75 -4.117 1 88.75 819 HIS B CA 1
ATOM 12815 C C . HIS B 1 819 ? 16.812 -46.25 -4.414 1 88.75 819 HIS B C 1
ATOM 12817 O O . HIS B 1 819 ? 17.891 -45.781 -4.766 1 88.75 819 HIS B O 1
ATOM 12823 N N . SER B 1 820 ? 15.789 -45.531 -4.383 1 92.44 820 SER B N 1
ATOM 12824 C CA . SER B 1 820 ? 15.805 -44.094 -4.633 1 92.44 820 SER B CA 1
ATOM 12825 C C . SER B 1 820 ? 15.188 -43.344 -3.467 1 92.44 820 SER B C 1
ATOM 12827 O O . SER B 1 820 ? 14.562 -43.906 -2.59 1 92.44 820 SER B O 1
ATOM 12829 N N . LEU B 1 821 ? 15.453 -42.062 -3.422 1 88.62 821 LEU B N 1
ATOM 12830 C CA . LEU B 1 821 ? 14.922 -41.25 -2.348 1 88.62 821 LEU B CA 1
ATOM 12831 C C . LEU B 1 821 ? 13.398 -41.281 -2.342 1 88.62 821 LEU B C 1
ATOM 12833 O O . LEU B 1 821 ? 12.781 -41.344 -1.277 1 88.62 821 LEU B O 1
ATOM 12837 N N . THR B 1 822 ? 12.82 -41.188 -3.49 1 92.62 822 THR B N 1
ATOM 12838 C CA . THR B 1 822 ? 11.367 -41.219 -3.604 1 92.62 822 THR B CA 1
ATOM 12839 C C . THR B 1 822 ? 10.812 -42.531 -3.033 1 92.62 822 THR B C 1
ATOM 12841 O O . THR B 1 822 ? 9.844 -42.5 -2.273 1 92.62 822 THR B O 1
ATOM 12844 N N . THR B 1 823 ? 11.43 -43.625 -3.393 1 93.12 823 THR B N 1
ATOM 12845 C CA . THR B 1 823 ? 10.938 -44.906 -2.947 1 93.12 823 THR B CA 1
ATOM 12846 C C . THR B 1 823 ? 11.164 -45.094 -1.449 1 93.12 823 THR B C 1
ATOM 12848 O O . THR B 1 823 ? 10.391 -45.781 -0.779 1 93.12 823 THR B O 1
ATOM 12851 N N . GLN B 1 824 ? 12.188 -44.469 -0.935 1 91.06 824 GLN B N 1
ATOM 12852 C CA . GLN B 1 824 ? 12.406 -44.469 0.508 1 91.06 824 GLN B CA 1
ATOM 12853 C C . GLN B 1 824 ? 11.281 -43.75 1.242 1 91.06 824 GLN B C 1
ATOM 12855 O O . GLN B 1 824 ? 10.75 -44.25 2.234 1 91.06 824 GLN B O 1
ATOM 12860 N N . TYR B 1 825 ? 10.992 -42.625 0.758 1 90.25 825 TYR B N 1
ATOM 12861 C CA . TYR B 1 825 ? 9.891 -41.875 1.357 1 90.25 825 TYR B CA 1
ATOM 12862 C C . TYR B 1 825 ? 8.57 -42.625 1.214 1 90.25 825 TYR B C 1
ATOM 12864 O O . TYR B 1 825 ? 7.738 -42.594 2.121 1 90.25 825 TYR B O 1
ATOM 12872 N N . LEU B 1 826 ? 8.414 -43.219 0.069 1 91.38 826 LEU B N 1
ATOM 12873 C CA . LEU B 1 826 ? 7.207 -44 -0.173 1 91.38 826 LEU B CA 1
ATOM 12874 C C . LEU B 1 826 ? 7.109 -45.156 0.803 1 91.38 826 LEU B C 1
ATOM 12876 O O . LEU B 1 826 ? 6.035 -45.438 1.339 1 91.38 826 LEU B O 1
ATOM 12880 N N . ALA B 1 827 ? 8.203 -45.812 1.056 1 89.81 827 ALA B N 1
ATOM 12881 C CA . ALA B 1 827 ? 8.242 -46.938 1.969 1 89.81 827 ALA B CA 1
ATOM 12882 C C . ALA B 1 827 ? 7.879 -46.5 3.389 1 89.81 827 ALA B C 1
ATOM 12884 O O . ALA B 1 827 ? 7.078 -47.188 4.055 1 89.81 827 ALA B O 1
ATOM 12885 N N . VAL B 1 828 ? 8.469 -45.438 3.791 1 86.38 828 VAL B N 1
ATOM 12886 C CA . VAL B 1 828 ? 8.203 -44.906 5.133 1 86.38 828 VAL B CA 1
ATOM 12887 C C . VAL B 1 828 ? 6.742 -44.5 5.254 1 86.38 828 VAL B C 1
ATOM 12889 O O . VAL B 1 828 ? 6.098 -44.781 6.27 1 86.38 828 VAL B O 1
ATOM 12892 N N . TYR B 1 829 ? 6.262 -43.844 4.242 1 86.81 829 TYR B N 1
ATOM 12893 C CA . TYR B 1 829 ? 4.875 -43.406 4.238 1 86.81 829 TYR B CA 1
ATOM 12894 C C . TYR B 1 829 ? 3.916 -44.562 4.344 1 86.81 829 TYR B C 1
ATOM 12896 O O . TYR B 1 829 ? 2.934 -44.5 5.09 1 86.81 829 TYR B O 1
ATOM 12904 N N . CYS B 1 830 ? 4.203 -45.656 3.635 1 84.44 830 CYS B N 1
ATOM 12905 C CA . CYS B 1 830 ? 3.34 -46.812 3.607 1 84.44 830 CYS B CA 1
ATOM 12906 C C . CYS B 1 830 ? 3.457 -47.594 4.906 1 84.44 830 CYS B C 1
ATOM 12908 O O . CYS B 1 830 ? 2.488 -48.219 5.348 1 84.44 830 CYS B O 1
ATOM 12910 N N . GLU B 1 831 ? 4.602 -47.562 5.484 1 76.19 831 GLU B N 1
ATOM 12911 C CA . GLU B 1 831 ? 4.805 -48.25 6.754 1 76.19 831 GLU B CA 1
ATOM 12912 C C . GLU B 1 831 ? 4.027 -47.594 7.883 1 76.19 831 GLU B C 1
ATOM 12914 O O . GLU B 1 831 ? 3.529 -48.25 8.789 1 76.19 831 GLU B O 1
ATOM 12919 N N . ASN B 1 832 ? 4.027 -46.281 7.801 1 68.25 832 ASN B N 1
ATOM 12920 C CA . ASN B 1 832 ? 3.348 -45.531 8.844 1 68.25 832 ASN B CA 1
ATOM 12921 C C . ASN B 1 832 ? 1.833 -45.688 8.758 1 68.25 832 ASN B C 1
ATOM 12923 O O . ASN B 1 832 ? 1.12 -45.438 9.727 1 68.25 832 ASN B O 1
ATOM 12927 N N . LEU B 1 833 ? 1.46 -46.156 7.578 1 60.09 833 LEU B N 1
ATOM 12928 C CA . LEU B 1 833 ? 0.03 -46.375 7.418 1 60.09 833 LEU B CA 1
ATOM 12929 C C . LEU B 1 833 ? -0.301 -47.875 7.598 1 60.09 833 LEU B C 1
ATOM 12931 O O . LEU B 1 833 ? 0.178 -48.719 6.84 1 60.09 833 LEU B O 1
ATOM 12935 N N . ILE B 1 834 ? -0.781 -48.375 8.719 1 50.09 834 ILE B N 1
ATOM 12936 C CA . ILE B 1 834 ? -0.963 -49.719 9.25 1 50.09 834 ILE B CA 1
ATOM 12937 C C . ILE B 1 834 ? -1.475 -50.625 8.141 1 50.09 834 ILE B C 1
ATOM 12939 O O . ILE B 1 834 ? -0.962 -51.75 7.961 1 50.09 834 ILE B O 1
ATOM 12943 N N . CYS B 1 835 ? -2.502 -50.219 7.434 1 44.12 835 CYS B N 1
ATOM 12944 C CA . CYS B 1 835 ? -3.225 -51.094 6.543 1 44.12 835 CYS B CA 1
ATOM 12945 C C . CYS B 1 835 ? -2.365 -51.5 5.348 1 44.12 835 CYS B C 1
ATOM 12947 O O . CYS B 1 835 ? -2.395 -52.656 4.902 1 44.12 835 CYS B O 1
ATOM 12949 N N . LEU B 1 836 ? -1.604 -50.594 4.883 1 47.91 836 LEU B N 1
ATOM 12950 C CA . LEU B 1 836 ? -0.842 -50.906 3.676 1 47.91 836 LEU B CA 1
ATOM 12951 C C . LEU B 1 836 ? 0.319 -51.844 3.992 1 47.91 836 LEU B C 1
ATOM 12953 O O . LEU B 1 836 ? 0.677 -52.688 3.172 1 47.91 836 LEU B O 1
ATOM 12957 N N . LYS B 1 837 ? 0.897 -51.781 5.207 1 50.88 837 LYS B N 1
ATOM 12958 C CA . LYS B 1 837 ? 1.926 -52.719 5.629 1 50.88 837 LYS B CA 1
ATOM 12959 C C . LYS B 1 837 ? 1.428 -54.156 5.52 1 50.88 837 LYS B C 1
ATOM 12961 O O . LYS B 1 837 ? 2.148 -55.031 5.039 1 50.88 837 LYS B O 1
ATOM 12966 N N . ILE B 1 838 ? 0.129 -54.281 5.812 1 43.28 838 ILE B N 1
ATOM 12967 C CA . ILE B 1 838 ? -0.443 -55.625 5.766 1 43.28 838 ILE B CA 1
ATOM 12968 C C . ILE B 1 838 ? -0.577 -56.094 4.312 1 43.28 838 ILE B C 1
ATOM 12970 O O . ILE B 1 838 ? -0.251 -57.219 3.979 1 43.28 838 ILE B O 1
ATOM 12974 N N . ILE B 1 839 ? -0.94 -55.156 3.49 1 42.25 839 ILE B N 1
ATOM 12975 C CA . ILE B 1 839 ? -1.191 -55.531 2.098 1 42.25 839 ILE B CA 1
ATOM 12976 C C . ILE B 1 839 ? 0.13 -55.812 1.395 1 42.25 839 ILE B C 1
ATOM 12978 O O . ILE B 1 839 ? 0.234 -56.781 0.646 1 42.25 839 ILE B O 1
ATOM 12982 N N . ILE B 1 840 ? 1.056 -55 1.665 1 49.06 840 ILE B N 1
ATOM 12983 C CA . ILE B 1 840 ? 2.369 -55.219 1.066 1 49.06 840 ILE B CA 1
ATOM 12984 C C . ILE B 1 840 ? 2.912 -56.562 1.489 1 49.06 840 ILE B C 1
ATOM 12986 O O . ILE B 1 840 ? 3.443 -57.312 0.664 1 49.06 840 ILE B O 1
ATOM 12990 N N . ASP B 1 841 ? 2.689 -56.906 2.713 1 48.66 841 ASP B N 1
ATOM 12991 C CA . ASP B 1 841 ? 3.156 -58.188 3.207 1 48.66 841 ASP B CA 1
ATOM 12992 C C . ASP B 1 841 ? 2.398 -59.344 2.545 1 48.66 841 ASP B C 1
ATOM 12994 O O . ASP B 1 841 ? 2.979 -60.375 2.252 1 48.66 841 ASP B O 1
ATOM 12998 N N . LEU B 1 842 ? 1.103 -59.062 2.164 1 41.19 842 LEU B N 1
ATOM 12999 C CA . LEU B 1 842 ? 0.275 -60.094 1.56 1 41.19 842 LEU B CA 1
ATOM 13000 C C . LEU B 1 842 ? 0.579 -60.25 0.072 1 41.19 842 LEU B C 1
ATOM 13002 O O . LEU B 1 842 ? 0.546 -61.344 -0.47 1 41.19 842 LEU B O 1
ATOM 13006 N N . LEU B 1 843 ? 0.766 -59.062 -0.507 1 43.47 843 LEU B N 1
ATOM 13007 C CA . LEU B 1 843 ? 0.977 -59.094 -1.95 1 43.47 843 LEU B CA 1
ATOM 13008 C C . LEU B 1 843 ? 2.432 -59.438 -2.275 1 43.47 843 LEU B C 1
ATOM 13010 O O . LEU B 1 843 ? 2.764 -59.719 -3.426 1 43.47 843 LEU B O 1
ATOM 13014 N N . ALA B 1 844 ? 3.316 -59.5 -1.234 1 43.28 844 ALA B N 1
ATOM 13015 C CA . ALA B 1 844 ? 4.68 -59.969 -1.405 1 43.28 844 ALA B CA 1
ATOM 13016 C C . ALA B 1 844 ? 4.738 -61.5 -1.255 1 43.28 844 ALA B C 1
ATOM 13018 O O . ALA B 1 844 ? 4.086 -62.062 -0.373 1 43.28 844 ALA B O 1
#

Solvent-accessible surface area (backbone atoms only — not comparable to full-atom values): 86717 Å² total; per-residue (Å²): 130,76,55,67,59,42,25,40,38,36,38,34,39,40,84,48,25,62,54,35,70,50,76,46,62,56,55,33,43,34,23,35,35,50,46,63,63,4,34,56,60,35,48,48,51,49,39,50,36,48,50,13,34,46,41,47,44,53,62,65,34,72,66,46,20,65,56,47,62,68,53,76,78,62,54,48,73,42,73,40,51,42,26,39,33,48,74,45,60,64,70,67,80,78,47,53,78,74,33,17,45,15,62,69,50,47,49,42,58,46,48,28,42,45,49,38,41,54,20,23,46,57,44,95,88,68,51,71,43,75,58,44,64,66,55,33,51,22,51,71,38,68,68,87,52,35,20,49,42,66,40,87,85,80,60,50,74,43,72,46,64,48,39,64,45,64,30,28,91,55,77,14,22,14,82,86,40,62,22,56,14,38,31,85,34,77,35,72,73,49,38,47,67,38,54,79,31,17,45,73,75,49,14,45,40,35,37,69,41,90,93,28,71,61,43,57,59,51,41,39,74,74,68,34,74,37,86,41,34,47,70,75,48,52,72,67,47,49,43,40,48,47,63,30,73,77,44,70,44,73,39,72,41,68,44,96,86,68,49,68,44,72,70,40,75,40,74,44,60,21,41,51,48,35,47,56,52,44,63,70,67,53,82,48,70,68,56,46,54,61,53,47,66,36,40,37,81,38,68,19,83,81,40,65,46,56,12,28,36,65,77,63,55,61,32,23,47,83,92,34,26,66,54,59,56,28,63,35,36,51,63,50,46,65,59,50,52,53,54,44,58,68,71,47,56,78,89,39,41,67,62,47,48,54,54,49,50,53,45,48,62,57,45,44,50,38,46,40,58,60,46,28,51,42,28,34,63,38,48,37,58,75,50,49,59,44,54,50,46,49,45,52,50,34,39,48,63,67,56,48,61,11,29,34,29,39,34,35,38,41,82,63,47,78,44,33,73,85,34,48,61,32,44,52,51,54,56,47,51,49,26,46,40,31,10,22,36,40,35,38,49,58,52,58,70,62,50,66,68,20,56,26,37,38,29,29,10,87,32,35,31,84,56,14,13,34,79,65,42,74,42,39,43,72,55,45,57,70,35,84,82,43,85,61,20,34,68,70,65,19,72,35,76,70,66,64,65,88,64,64,89,67,82,50,87,56,45,35,37,39,25,42,46,68,51,90,49,29,58,59,41,75,50,75,42,45,50,52,35,41,32,30,40,32,51,34,61,63,7,36,64,59,55,52,40,67,64,37,48,51,51,31,39,52,19,53,59,66,72,43,78,60,53,87,42,58,45,72,77,46,60,86,43,55,41,76,45,82,44,45,46,61,68,45,59,92,44,65,70,37,17,50,24,64,77,41,70,41,38,63,51,46,16,48,55,52,28,68,28,70,65,21,53,74,69,66,35,50,44,60,36,64,29,34,89,32,79,80,10,12,15,83,82,38,61,20,46,14,40,39,69,49,80,41,89,86,39,79,68,43,74,38,68,17,79,82,45,65,46,59,13,37,28,72,74,57,50,68,42,55,61,95,84,34,22,65,59,53,52,28,66,28,26,38,60,68,42,44,76,75,28,66,88,37,60,77,50,32,53,52,45,50,45,39,39,69,56,67,47,28,56,42,32,33,53,38,39,30,55,74,42,51,40,40,55,33,34,46,57,64,46,49,78,59,68,78,52,84,25,62,42,30,35,38,38,30,50,44,65,58,48,79,36,20,68,70,51,44,39,49,49,49,45,47,52,49,53,42,37,74,36,34,16,22,38,38,32,36,46,63,51,60,63,59,48,72,55,22,35,28,33,43,28,27,11,87,30,25,24,89,56,16,13,33,77,57,41,71,44,45,37,74,60,33,42,77,56,48,78,36,74,68,33,43,54,42,28,52,55,38,55,52,15,56,58,48,45,54,46,52,58,64,78,92,130,76,55,68,58,40,26,40,38,35,39,33,40,40,86,49,26,63,53,36,72,51,75,45,63,56,56,34,42,33,24,35,34,51,46,63,62,4,34,58,59,34,46,48,51,50,40,50,34,47,51,13,36,48,43,48,43,52,62,61,36,73,65,46,20,68,55,48,61,68,53,78,78,63,54,47,74,42,74,42,50,42,24,39,33,46,74,45,60,64,72,66,79,78,49,54,79,74,34,18,44,13,62,69,51,46,47,43,59,46,49,28,42,45,48,38,40,54,21,22,46,55,46,97,88,70,52,71,42,74,58,45,63,65,52,32,51,23,53,70,38,68,68,88,51,34,20,50,42,66,39,87,84,78,60,50,75,43,70,47,65,49,38,64,44,65,30,28,90,56,78,13,22,14,82,85,41,62,22,55,15,38,31,84,33,77,35,72,73,49,36,45,66,37,54,79,32,16,45,74,74,51,14,45,39,34,37,68,42,91,92,29,70,60,42,57,60,50,42,38,73,74,69,36,75,38,86,43,33,48,70,74,49,52,73,68,49,50,43,39,48,47,62,32,73,78,46,70,44,74,39,73,41,67,46,95,87,66,50,67,44,74,69,39,74,40,73,44,59,19,41,52,48,36,46,55,51,44,64,71,66,54,82,48,71,66,56,45,54,59,52,47,66,36,39,38,80,36,68,18,85,79,40,63,47,57,13,29,35,64,77,63,56,61,33,22,45,82,91,36,25,65,56,59,55,28,63,34,35,51,63,50,45,63,59,51,52,53,53,43,57,69,70,48,57,77,90,40,42,66,62,48,49,55,53,48,50,53,45,48,61,56,44,44,50,40,47,39,56,60,47,28,50,43,29,33,61,39,48,36,60,76,50,52,58,43,54,50,46,49,45,50,49,35,40,49,62,67,55,49,60,11,30,35,30,38,36,35,38,41,81,64,47,76,45,33,74,84,35,48,62,32,44,52,51,53,55,49,50,48,28,46,39,31,9,23,35,40,35,38,49,57,53,58,69,62,48,65,70,20,57,27,36,39,30,30,11,87,32,36,33,84,57,14,14,32,78,66,41,75,42,39,41,73,55,44,58,69,36,85,80,42,86,60,20,34,68,70,67,19,70,35,75,71,66,63,65,88,64,63,91,68,81,51,87,56,44,35,37,38,25,42,44,68,53,88,50,28,57,58,40,76,50,74,43,44,50,53,36,41,30,29,40,32,49,34,62,63,8,34,65,58,53,53,39,66,65,38,47,52,51,31,39,51,19,54,59,66,72,44,77,60,52,88,42,59,41,71,78,46,61,88,43,56,41,76,45,81,44,47,44,60,68,45,58,95,43,69,70,36,16,51,24,62,76,40,70,43,39,62,53,47,17,48,56,53,28,68,28,70,64,22,53,73,69,65,35,52,44,60,37,63,28,33,89,31,78,81,10,12,15,83,83,38,60,20,47,14,41,39,70,48,80,41,89,87,38,80,68,44,74,38,68,16,80,82,46,66,46,60,13,38,28,73,75,55,50,68,42,55,60,97,85,34,23,64,61,54,53,28,65,29,26,38,62,67,41,44,76,75,27,68,88,38,60,77,50,31,54,52,43,50,46,39,39,68,58,68,46,27,58,42,34,32,54,37,40,30,55,77,43,51,39,41,54,34,34,47,56,64,47,49,79,59,70,79,52,83,26,62,42,30,36,38,38,28,50,43,66,58,48,78,36,20,71,72,51,46,41,51,51,49,45,47,53,48,53,42,38,74,35,36,15,21,38,39,33,36,45,61,50,58,62,61,49,70,55,23,36,29,33,43,28,26,11,86,30,25,24,89,56,16,12,33,77,58,40,70,45,45,37,74,59,32,43,77,56,50,77,36,71,67,33,42,52,44,28,52,54,38,55,54,15,56,58,48,46,52,47,52,59,65,78,94

Foldseek 3Di:
DDQDFWKWFAQADQAQAGRATDTGGWLFFEEEDEFFQQCRCCPQVVPQQLVQQLVVQCPPDPVSNVQSVVFDDGRTPDIPPRHRADEQDLFDDFDDLLAFLCVLLVLLLLLLQCLQQQWWAADPVGDTHHGDNVQNVQCVDDDPSHQWDADPPPRDIDGGDHSVCCDLCPNFFAPQCSLSQWDWDFAPVQQAPDQQAFQLRPRGVLCVQPPRVCLLVVLVVVPADRHGRNVPTDPVSVCCQAPNDFAWDQDFDQDPVRDTRGRDTDTHAHSVRSLVVQCVPDDDPVSNVSSSVRIDIDGDPQCRRLSGHPSQQNMDQPPGGSSRQQPAFLLCVLVVLVVSLVVHDPVCNVVSCVSVVVSVLSSVQCVLQFRRQGGRSHGSSPDDSLSNSSSVLSSVLVVLDAAYEYRYEANCAQAFPVSVVSVLVSQSSNSVSHGHYYYHHQDLVSNLSTQKYWYWADDRFNRTNYTQDIDGSVVLCPDPSHPCNCLNQQADDLALDDADLDFAPDWKWKWFPDDAQAHTAIDTAGFLFEEEEAEGVQQCSCVVPVVAVQQQLQCVLVVHDHDPRIDDTDGLFNAEAEFFLDFDDPALLAFLCNLDCNLVVLLCVLCPAPVNVVVVPHSQLSRLCHPNWFDPQCSQNQWDFDPPVVHDTRIDGRPRCRRLRTDPVQQPRDDVRGGPSRQQADFLLRCLVVCVVPVVNNVLSVLCVLLPRRNGGRSHGRRPGGSLSRRSSVCSVVLPAQAQNYEYEYEANCRPGHSVNLSSVLVSVVSNSVSNYGYYYHHSDLSNLLNGQKYFYWALGRHNRTNYGQDIDGLLVCLVPPRHPSSPVSVVSQVSNPVSVVVSVVSD/DDQDFWKWFAQAPQAQAGRATDTGGWLFFEEEDEFFQQCRCCPQVVPQQLVQQLVVQCPPDPVSNVQSVVFDDGRTPDIPPRHRADEQDLFDDFDDLLDFLCVLLVLLLLLLQCLQQQWWAADPVGRTHHGDNVQNVQCPDDDPSHQWDADPPPRDTDGGDHSVCCDLCPNFFAPQCSLSQWDWDFAPVVQAPDQQAFVLRPRGVLCVQPPRVCLLVVLVVVPWDRHGRNVPTDPVSVCCQAPNDFAWDQDFDQDPVRDTRGRDTDTHDHSVRSLVVQCVPDDDPVSNVVSSVRIDIDGDPQCRRLSGHPSQQNMDQPPGGSSRQQQAFLLCVLVVLVVSLVVHDPVCNVVSVVSVVVSCLSSVQCVLQFRRQGGRSHGSSPDDSLSNSSSVLSSVLVVLDAAYEYRYEANCPQAFPVSVVSVLVSQSSNSVSHGHYYYHHQDLVSNLSTQKYWYWADDRFNRTNYTQDIDGSVVLCPDPSHPCNCLNQQQDDLALDDADLDFAPDWKWKWFPDDAQAHTAIDTAGFLFEEEEAEGVQQCSCVVPVVAVQQQLQCVLVVHDHDPRIDDTDGQFNAEAEFFLDFDDPALLAFLCNLDCNLVLVLCVLCPAPVNVVVVPHSQLSRLCHPNWFDPQCSQNQWDFDPPVVHDTRIDGRPRCRRLRTDPVQQVRDDVRGGPSRQQADFLLRCLVVCVVPVVNNVLSVLCVLLPRRNGGRNGGRRPGGSLSRRSSVCSVVLPAQAQNYEYEAEANCRPGHSVNLSSVLVSVVSNSVSNYGYYYHHSDLSNLLNGQKYFYWALGRHNRTNYGQDIDGLLVCLVPPRHPSSPVSVVSQVSNPVSVVVSVVSD

Sequence (1688 aa):
MTIPNQIEVRGGRVHNLKNIDVDIPLNKFVAISGLSGSGKSSLAMGILYEEGSRRYLDALSTYMRRRIKQGSQVDVTSVKHIPSALALRQRPSVPNERATVGTMSETFNILRLIFSRLGSPVCPNGHRLKPSLKIAESMSLSGEKMGQLTCPVCGENFYAPSAEQFAFNSEGACIECGGTGKVRQLDEDKLIADENLSIKEGAVASWSLPGRNFMPNVAEYAGVRIDIPYKDLTAKEKDFVLNGPEKKYKMDFLSGTGRVFHDFNVLYENAHQAVYRSAQTSKSERAQKRIAEFFTYSICPVCHGSRLKPELLKQWVGNSNINQVSQKQLGELPTWADQIQAELPANMHKMAHALFAEFLDNLQPLLDLGLDYLTMARNGNTLSTGELQRIQLARTLRTETTGVLYVLDEPSIGLHPANVAGLIKVLRKLVNQGNSLVVVDHNVDIIAAADEVIEIGPGSGEKGGQILDHGPISTIKNDQQSLIRPYLDGSAQLLARKIANQINNDGISFEVKNYFNLKDIKANIPLNQLTAVTGFSGAGKTSLILDSLVPAIKAESKNEKLPKQIINFSAPVSNVVGVDASPIGKSTRSTVATYTSIMNNLRRLFASQPLAKEKHFTPTYFSYNNKQGACPTCGGTGIVTLDIQFLPDMQQVCPTCHGDRYNQKVQQVKWQGMSIVDILNLDIEGALPLFKRVPKIERELKLLKEVGLDYLHLGESTPTLSGGEAQRLKLVTHLSHKQSDTLFVFDEPTIGLHPLDVKTLVKVMQKLLDQGATLITITHDLNLIANCDYIIDLGPQGGNNGGQIVASGRVMDLIKDPHSLTTQYLAVYCENLICLKIIIDLLAMTIPNQIEVRGGRVHNLKNIDVDIPLNKFVAISGLSGSGKSSLAMGILYEEGSRRYLDALSTYMRRRIKQGSQVDVTSVKHIPSALALRQRPSVPNERATVGTMSETFNILRLIFSRLGSPVCPNGHRLKPSLKIAESMSLSGEKMGQLTCPVCGENFYAPSAEQFAFNSEGACIECGGTGKVRQLDEDKLIADENLSIKEGAVASWSLPGRNFMPNVAEYAGVRIDIPYKDLTAKEKDFVLNGPEKKYKMDFLSGTGRVFHDFNVLYENAHQAVYRSAQTSKSERAQKRIAEFFTYSICPVCHGSRLKPELLKQWVGNSNINQVSQKQLGELPTWADQIQAELPANMHKMAHALFAEFLDNLQPLLDLGLDYLTMARNGNTLSTGELQRIQLARTLRTETTGVLYVLDEPSIGLHPANVAGLIKVLRKLVNQGNSLVVVDHNVDIIAAADEVIEIGPGSGEKGGQILDHGPISTIKNDQQSLIRPYLDGSAQLLARKIANQINNDGISFEVKNYFNLKDIKANIPLNQLTAVTGFSGAGKTSLILDSLVPAIKAESKNEKLPKQIINFSAPVSNVVGVDASPIGKSTRSTVATYTSIMNNLRRLFASQPLAKEKHFTPTYFSYNNKQGACPTCGGTGIVTLDIQFLPDMQQVCPTCHGDRYNQKVQQVKWQGMSIVDILNLDIEGALPLFKRVPKIERELKLLKEVGLDYLHLGESTPTLSGGEAQRLKLVTHLSHKQSDTLFVFDEPTIGLHPLDVKTLVKVMQKLLDQGATLITITHDLNLIANCDYIIDLGPQGGNNGGQIVASGRVMDLIKDPHSLTTQYLAVYCENLICLKIIIDLLA

Organism: Lactobacillus acidophilus (strain ATCC 700396 / NCK56 / N2 / NCFM) (NCBI:txid272621)

Secondary structure (DSSP, 8-state):
-----EEEEEEE-STT--SEEEEEETTSEEEEEE-TTSSHHIIIIIIIIHHHHHHHHHHH-HHHHHHHTTS---SEEEEESPBPEEEE-SSPPPPPTT-BHHHHHTHHHHHHHHHHHH-B-B-TTSPBPPP-HHHHHHHHS-GGGTTEEE-TTT--EEEPPPTGGG-TTTTTB-TTTTTSSEEEEE-HHHHBS-TTSBTTTT-BGGGGSTT-TTHHHHHHHTT---SSBGGGS-HHHHHHHHH----EEEEEEE-TTS-EEEEEEEE---HHHHHHHHHHH---HHHHHHHHTTEEEEE-TTTTT--B-GGGGG-EETTEEHHHHHTSBGGGHHHHHHHHHHHS-GGGHHHHHHHHHHHHHHHHHHHHTT-TT-BTTSBGGGS-HHHHHHHHHHHHHHH--BS-EEEEE-TTTT--HHHHHHHHHHHHHHHHTT-EEEEE---HHHHHH-SEEEEEESSSGGG--EEEEEEEHHHHTT-TT-SSHHHHHT------SPPPSS--S-EEEEEE-S-TT--SEEEEEETTSEEEEEESTTSSHHHHIIIIIHHHHHHHHTTPPPPTTEEEEE-S--EEEEE-SPPS-SSTT-BHHHHSTHHHHHHHHHHTSHHHHHHT--GGGG-TTSTTTB-TTTTTSSEEEE--TTS--EEEE-TTTTT--B-HHHHT--BTTB-HHHHHTSBHHHHTGGGTT-HHHHHHHHHHHHTT-TTSBTT-BGGGS-HHHHHHHHHHTTSSS--TTEEEEEESTTTT--HHHHHHHHHHHHHHHHTT-EEEEE---HHHHHT-SEEEEEESSSGGG--EEEEEEEHHHHHHS--SHHHHHHHHHHHHSHHHHHHHHHH-/-----EEEEEEE-STT--SEEEEEETTSEEEEEE-TTSSHHIIIIIIIIHHHHHHHHHHH-HHHHHHHTTS---SEEEEESPBPEEEE-SSPPPPPTT-BHHHHHTHHHHHHHHHHHH-B-B-TTSPBPPP-HHHHHHHHS-GGGTTEEE-TTT--EEEPPPTGGG-TTTTTB-TTTTTSSEEEEE-GGGTBS-TTSBTTTT-BGGGGSTT-TTHHHHHHHTT---SSBGGGS-HHHHHHHHH----EEEEEEE-TTS-EEEEEEEE---HHHHHHHHHHH---HHHHHHHHTTEEEEE-TTTTT--B-GGGGG-EETTEEHHHHHTSBGGGHHHHHHHHHHHS-GGGHHHHHHHHHHHHHHHHHHHHTT-TT-BTTSBGGGS-HHHHHHHHHHHHHHH--BS-EEEEE-TTTT--HHHHHHHHHHHHHHHHTT-EEEEE---HHHHHH-SEEEEEESSSGGG--EEEEEEEHHHHTT-TT-SSHHHHHT------SPPPSS--S-EEEEEE-S-TT--SEEEEEETTSEEEEEESTTSSHHHHIIIIIHHHHHHHHTTPPPPTTEEEEE-S--EEEEE-SPPS-SSTT-BHHHHSTHHHHHHHHHHTSHHHHHHT--GGGG-TTSTTTB-TTTTTSSEEEE--TTS--EEEE-TTTTT--B-HHHHT--BTTB-HHHHHTSBHHHHTGGGTT-HHHHHHHHHHHHTT-TTSBTT-BGGGS-HHHHHHHHHHTTTTS--TTEEEEEESTTTT--HHHHHHHHHHHHHHHHTT-EEEEE---HHHHHT-SEEEEEESSSGGG--EEEEEEEHHHHHHS--SHHHHHHHHHHHHSHHHHHHHHHH-

InterPro domains:
  IPR003439 ABC transporter-like, ATP-binding domain [PS50893] (503-827)
  IPR003959 ATPase, AAA-type, core [PF13304] (727-785)
  IPR027417 P-loop containing nucleoside triphosphate hydrolase [G3DSA:3.40.50.300] (8-488)
  IPR027417 P-loop containing nucleoside triphosphate hydrolase [G3DSA:3.40.50.300] (509-826)
  IPR027417 P-loop containing nucleoside triphosphate hydrolase [SSF52540] (8-465)
  IPR027417 P-loop containing nucleoside triphosphate hydrolase [SSF52540] (508-799)
  IPR041552 UvrA DNA-binding domain [PF17755] (187-292)